Protein AF-0000000075587140 (afdb_homodimer)

InterPro domains:
  IPR000531 TonB-dependent receptor-like, beta-barrel [PF00593] (406-767)
  IPR008969 Carboxypeptidase-like, regulatory domain superfamily [SSF49464] (24-102)
  IPR012910 TonB-dependent receptor, plug domain [PF07715] (112-233)
  IPR023996 TonB-dependent outer membrane protein, SusC/RagA [TIGR04056] (24-1013)
  IPR023997 TonB-dependent outer membrane protein SusC/RagA, conserved site [TIGR04057] (209-239)
  IPR036942 TonB-dependent receptor-like, beta-barrel domain superfamily [G3DSA:2.40.170.20] (326-911)
  IPR037066 TonB-dependent receptor, plug domain superfamily [G3DSA:2.170.130.10] (94-238)
  IPR039426 TonB-dependent receptor-like [PS52016] (111-1013)
  IPR039426 TonB-dependent receptor-like [PTHR30069] (4-859)

Radius of gyration: 42.51 Å; Cα contacts (8 Å, |Δi|>4): 5737; chains: 2; bounding box: 123×129×94 Å

Solvent-accessible surface area (backbone atoms only — not comparable to full-atom values): 97820 Å² total; per-residue (Å²): 129,73,69,71,58,55,62,66,64,58,72,71,66,68,82,65,80,79,77,66,62,62,36,72,26,30,32,34,34,22,31,59,81,77,63,40,47,38,57,64,25,37,38,28,36,67,98,54,88,57,59,43,52,20,38,86,70,3,37,38,70,48,76,39,48,76,73,37,38,30,34,39,39,38,94,74,32,40,67,44,77,43,69,54,43,70,74,35,78,44,69,33,39,52,36,65,61,65,72,69,52,64,42,63,49,64,87,48,74,37,43,50,90,74,48,38,54,50,68,51,70,44,43,38,81,70,42,68,66,50,92,53,68,48,57,70,62,66,48,64,52,71,42,63,48,53,45,75,31,37,53,17,57,46,48,49,30,31,70,48,48,29,44,66,51,78,66,48,84,60,32,72,39,54,45,35,46,22,52,72,54,35,78,56,86,68,51,64,72,53,90,63,79,54,29,62,22,50,33,21,50,55,56,56,47,63,43,85,47,47,34,33,40,24,41,32,69,36,33,56,62,20,28,80,59,28,45,56,18,62,28,15,33,38,32,36,32,59,60,67,38,43,69,50,75,64,37,39,38,37,40,37,37,37,37,40,32,40,68,38,59,79,63,52,56,58,44,53,49,66,57,41,38,52,46,52,33,49,8,36,20,41,28,32,27,71,75,67,64,37,50,72,71,54,9,48,53,51,18,65,70,50,35,56,82,60,40,42,75,60,54,92,96,48,68,61,45,59,53,60,67,74,50,42,49,74,12,38,37,41,38,42,36,41,36,43,31,17,38,46,93,44,36,24,25,21,39,36,44,34,41,39,42,34,39,30,40,41,74,68,28,16,30,39,36,41,32,38,40,39,36,40,39,40,52,52,95,54,34,37,40,40,39,39,41,36,43,22,44,34,43,33,30,42,48,52,30,41,87,38,88,61,6,52,54,30,33,48,62,34,36,30,30,33,63,45,59,68,49,43,98,86,69,45,72,32,58,73,30,47,60,79,46,54,34,46,74,62,39,57,76,30,45,48,34,39,36,42,35,42,36,41,40,40,38,43,33,43,34,40,51,76,50,92,43,33,35,38,35,42,36,42,36,43,42,38,38,37,37,42,32,43,37,36,26,34,47,84,14,84,83,7,37,87,45,35,14,33,40,37,38,38,42,35,40,38,42,36,42,39,40,41,36,39,42,36,38,44,50,73,58,89,56,38,36,42,40,34,38,41,36,42,38,40,37,44,39,38,39,37,38,41,37,38,42,22,25,41,36,73,68,90,67,89,46,55,42,33,22,47,43,43,40,54,36,42,51,78,51,64,44,41,38,42,36,43,36,38,36,40,39,38,32,45,66,88,34,40,37,40,38,42,38,43,28,39,39,35,37,60,43,30,29,88,91,38,19,66,47,81,29,33,22,40,26,28,28,41,32,54,40,78,38,77,86,34,56,86,46,36,73,48,47,54,36,33,34,42,28,34,32,38,21,33,21,27,35,58,69,68,49,58,54,48,32,40,70,36,71,41,43,48,44,66,57,93,84,38,46,33,79,34,45,50,37,51,49,25,58,78,32,57,60,22,38,37,39,31,41,39,42,34,40,38,39,26,34,65,85,36,35,38,39,39,38,36,38,40,39,35,38,24,37,38,24,47,35,70,40,78,50,83,55,76,89,54,62,48,42,97,83,47,67,50,38,32,57,36,58,56,20,26,38,36,29,37,37,39,37,38,37,39,35,36,52,79,40,82,46,95,54,39,32,36,36,40,36,41,30,34,22,29,55,46,53,30,24,69,37,43,86,83,49,61,62,44,73,41,87,87,40,86,43,33,28,36,31,57,73,31,36,58,51,21,32,43,22,34,43,58,66,54,47,36,28,66,76,18,44,57,23,26,30,18,52,73,84,51,95,57,18,81,42,70,38,72,51,68,86,68,33,35,68,40,78,62,48,36,46,58,42,61,34,34,32,12,42,36,40,42,35,34,44,70,49,35,37,41,36,39,28,37,30,39,31,36,45,29,27,30,37,60,64,52,57,66,75,53,16,44,35,15,67,52,36,50,46,17,28,41,55,47,83,72,42,70,91,36,31,39,84,48,72,70,36,79,74,36,76,34,43,43,46,20,57,71,34,68,55,75,69,35,46,76,46,51,18,52,33,37,35,42,26,35,47,36,34,28,42,35,41,40,61,56,60,85,72,26,53,85,72,60,31,75,40,44,34,43,35,41,35,33,28,30,70,43,68,48,60,43,87,70,35,44,58,62,74,67,44,34,93,70,19,60,39,72,39,55,53,60,52,56,20,34,42,37,43,35,41,36,39,27,63,129,72,68,72,53,57,62,65,61,57,68,69,64,66,82,65,80,79,74,68,64,60,36,70,27,32,31,34,34,22,29,58,80,76,64,42,45,38,60,63,25,38,37,28,36,66,97,54,89,57,60,42,51,20,38,85,71,3,36,38,69,45,76,40,47,77,75,38,39,30,34,38,39,41,94,72,32,40,68,44,77,44,69,54,43,70,72,34,77,42,68,32,40,53,36,66,61,68,71,68,51,64,44,64,50,65,87,47,73,37,44,49,90,72,48,38,55,51,68,49,71,47,43,39,79,71,43,69,67,52,90,54,69,48,58,70,63,68,50,64,51,72,42,64,49,52,47,76,29,37,54,18,57,46,48,49,28,30,70,48,45,30,45,65,52,78,65,47,86,60,31,72,39,54,46,34,46,21,52,72,52,35,78,55,86,66,52,64,71,54,89,64,79,55,29,62,20,50,34,24,51,56,56,54,47,63,44,84,47,48,34,32,40,24,40,33,68,37,33,55,62,20,27,82,59,27,44,56,19,60,28,14,32,37,32,36,34,58,61,66,37,45,68,51,76,66,37,38,39,37,40,39,37,37,38,40,30,39,70,36,58,81,63,52,56,59,44,53,50,67,57,41,40,52,48,50,34,48,8,37,21,42,30,32,28,71,74,67,63,37,51,71,70,54,9,47,51,52,18,64,71,50,36,55,82,59,40,43,74,59,55,93,95,49,69,61,46,60,53,62,67,74,49,40,48,75,13,38,37,41,39,40,34,40,37,42,30,16,38,45,91,44,36,25,26,22,38,37,44,36,42,38,42,34,40,29,40,41,76,66,26,17,29,38,37,41,31,39,40,38,36,40,39,38,54,52,95,54,33,37,40,40,39,38,42,36,43,21,45,35,42,34,29,41,48,52,30,40,86,38,88,60,6,53,54,29,33,48,63,33,36,30,33,32,64,45,62,68,49,43,98,85,69,45,76,33,59,71,30,46,60,78,44,53,33,47,75,62,38,57,77,29,45,48,33,39,35,42,35,40,37,39,40,39,37,43,34,43,35,38,49,75,49,93,41,31,35,38,36,43,37,42,35,43,41,39,38,38,37,43,33,43,36,36,26,33,48,83,13,84,84,7,37,86,46,36,14,35,41,38,38,39,39,38,42,38,42,35,43,37,40,41,38,38,41,36,40,43,51,72,58,90,53,39,35,40,42,34,37,42,36,43,38,40,38,45,39,39,40,38,35,40,37,37,41,21,25,41,36,73,67,89,67,88,46,55,42,34,22,50,42,44,41,54,38,43,49,79,50,65,48,42,38,42,35,42,37,37,38,40,39,41,32,44,67,86,32,41,38,37,36,42,38,41,27,38,39,36,37,60,43,32,29,89,92,38,19,65,47,81,28,32,22,41,25,27,28,41,33,55,41,76,37,77,86,34,58,85,46,36,75,48,47,54,36,33,34,42,28,35,30,36,20,34,24,28,36,56,68,67,47,56,54,48,34,40,69,37,73,42,43,47,45,65,55,94,85,38,44,34,80,35,44,49,37,51,48,24,56,78,31,56,60,22,37,36,39,32,40,40,44,34,41,38,39,28,34,64,85,37,34,37,39,40,38,39,39,41,38,36,38,23,37,40,26,48,36,69,40,76,48,82,55,76,88,54,60,50,39,97,84,46,66,49,36,31,56,35,59,54,21,25,38,35,28,38,37,38,36,39,38,40,36,37,52,79,40,82,47,93,51,38,31,35,36,40,37,42,30,33,20,29,55,45,54,29,24,70,37,43,87,85,49,60,63,46,73,41,89,88,40,85,42,34,29,37,30,56,74,32,37,57,53,22,33,42,21,34,42,58,64,53,48,36,29,66,74,19,42,57,22,27,29,18,52,71,85,51,97,58,17,82,42,72,39,71,51,69,87,69,33,34,68,42,80,63,48,34,45,57,41,63,35,33,32,15,41,37,38,43,36,34,47,70,48,35,37,41,35,39,29,36,29,37,31,38,46,31,26,29,37,60,66,52,58,66,74,54,18,45,35,14,66,52,37,50,47,17,29,41,57,47,84,72,43,71,89,37,31,39,85,47,71,69,36,79,75,37,76,33,43,44,45,20,57,72,34,69,56,75,70,34,47,76,44,53,18,54,34,36,34,42,27,35,46,36,35,29,42,35,42,40,62,58,60,86,72,24,52,84,73,60,31,74,40,44,34,44,36,42,35,34,28,31,68,42,68,48,60,44,87,71,34,44,57,62,75,65,43,33,93,71,18,60,39,71,38,55,53,60,53,55,18,35,43,36,42,35,42,36,39,26,62

Organism: NCBI:txid702438

pLDDT: mean 89.03, std 12.45, range [25.73, 98.31]

Foldseek 3Di:
DPPVVVVVVPVVPPPDDPPQPWDKFKEAEAEPFPRAGDFFKWKAFPPDRFIDGAHRRRMDIGTGRQQTWIWTGDPQWDIDIDGGDHHDYHHTYRCVPPPQDWADALVDIDGPLQDQADKDKDFDVQQVQFPDLFLVLSCPQPDFQKFKFALFPFPQFDIAIFGLFAFFDFFDQGAFEAENSHTFDWDAPDPDPQARRGHTPRSQDGNNQWGMKMKGHFCQRQCQVFQRGLRTYIYTYGDWADADDKKKKKKKKKWKWDFLDLFQFFDFLVQLLVLQLQQQLCCCCPVVVDDSVVSNVVSVVCSCVQRNADDVPDGFDQLVVVFWAMKMKIKIKMKMWYDHPFKTKIKMWMWIWIDHGGPFWIKTKIKIKMWMWGDDDQKIKIKIKMKMKMKTKDHGFDPDPLHSLCQNNFFAARRWDQADPVGHGQAQAGDRGGRSSVQSVQKIKMKIKIKMKIKMKMKGRPDPQKIKMKMKIKIKMKMKIWIKRACPHPVQVVQRIKIKIKIKMKIKIKIKIKMWGWDDDVQKTKIKMKMKMKMKIKMKMKMKMFTCAPDGPDDNVRGPDMDMDMDIFIKMKIKIKMKMWMGGNSFKIKMKIKMWMAMQLAAPVARIDIKMKIKIKGWCLPPPVNVVVCQFWVTKMKMWMKIKHWHDRPGSHLQDWDWDWQDDDPNDIDIATAHDHDNVQHIKMKIKIKIWMWIDTNVFKIKIKMWMKIKIAQHWDFAQDDCVVVNDDPPGRHTRTGRWWMKMKTKMKMKMKGFPDDHDQKTKIKMWIKMFIAIFTQTDNPDQKDADPVDRQFIQGGGHHRQFGKFFAWDFADQAALATWTQQCPPDPRRRPIDSDVVSRGIDRLFFAGFRMWRKMKMWMGGHQKIKIWMKTWTHDGWFFEPAQLQAQLAEPSCSRITHGPVSGPVQGRDHHRHPRHRHGHRHYHGGGTRYSVRIGTLTKMFGAKIKMKGWDDCVVCVVVVWPTKMKMKMKGRNDMGGDPSPSRASSHDSSSYDYSGHRHMIMIMIMMMTMD/DPPVVVVVVPVVPPPDDPPQQWDKFKEAEAEPFPRAGDFFWWKAFPPDRFIDGAHRRRMDIGTGRQQTWIWTGDPQWDIDIDGGDHHDYHHTYRCVPPPQDWADALVDIDGPLQDQADKDKDFDVQQVQPPDLFLVLSCPQPDFQKFKFALFPFPQFDIAIFGLFAFFDFFDQGAFEAENSHTFDWDAPDPDPQARRGHTPRSQDGNNQWGMKMKGHFCQRQCQVFQRGLRTYIYTYGDWADADDKKKKKKKKKWKWDFLDLFQFFDFLVQLLVLQLQQQLCCCCPVVPDDSVVSNVVSVVCSCVQRNADDDVDDFDQLCVVFWAMKMKIKIKMKMWYDHPFKTKIKMWMWIWIDHGGPFWIKTKIKIKMWMWGDDDQKIKIKIKMKMKMKTKDHGFDPDPLHSLCQNNFFAARRWDQADPVGHGQAQAGDVGGRSSVQSVQKIKMKIKIKMKIKMKMKGRPDPQKIKMKMKIKIKMKMKIWIKRACPHPVQVVQRIKIKIKIKMKIKIKIKIKMWGWDDDVQKTKIKMKMKMKMKIKMKMKMKMFTCAPDGPDDNVRGPDMDMDMDIFIKMKIKIKMKMWMGGNSFKIKMKMKMWMAMQLAAPVARIDIKMKIKIKGWCLVPPVNVVVCQFWVTKMKMWMKIKHWHDRPDSHLQDWDWDWQDDDPNDIDIATAHDHDNVQHIKMKIKIKIWMWIDTNVFKIKIKMWMKIKIAQHWDFAQDDCVVPNDDPPGRHTRTGRWWMKMKTKMKMKMKGFPDDHPQKTKIKMWIKMAIAIFTATDNPDQKDADPPARQFIQGHGHHRQFGKFFAWDFADQAALATWTQQCPPDPRRRPIDSDVVSHGIDRLFFAGFRMWRKMKMWMGGHQKIKIWMKTWTHWGWFFERAQLQAQLAEPSCSRITHGPVSRPVQGRDHHRHPRHRHGHRHYHGGGTRYSVRIGTLTKMFGAKIKMKGWDDCVVCVVVVWPTKMKMKMKGRNDMGGDPSPSRASSHDSSSYDYSGHRHMIMIMIMIMTMD

Structure (mmCIF, N/CA/C/O backbone):
data_AF-0000000075587140-model_v1
#
loop_
_entity.id
_entity.type
_entity.pdbx_description
1 polymer 'TonB-dependent receptor plug domain-containing protein'
#
loop_
_atom_site.group_PDB
_atom_site.id
_atom_site.type_symbol
_atom_site.label_atom_id
_atom_site.label_alt_id
_atom_site.label_comp_id
_atom_site.label_asym_id
_atom_site.label_entity_id
_atom_site.label_seq_id
_atom_site.pdbx_PDB_ins_code
_atom_site.Cartn_x
_atom_site.Cartn_y
_atom_site.Cartn_z
_atom_site.occupancy
_atom_site.B_iso_or_equiv
_atom_site.auth_seq_id
_atom_site.auth_comp_id
_atom_site.auth_asym_id
_atom_site.auth_atom_id
_atom_site.pdbx_PDB_model_num
ATOM 1 N N . MET A 1 1 ? -77.062 24.906 -26.5 1 27.78 1 MET A N 1
ATOM 2 C CA . MET A 1 1 ? -75.938 24.875 -25.547 1 27.78 1 MET A CA 1
ATOM 3 C C . MET A 1 1 ? -76.375 24.109 -24.281 1 27.78 1 MET A C 1
ATOM 5 O O . MET A 1 1 ? -75.5 23.781 -23.453 1 27.78 1 MET A O 1
ATOM 9 N N . GLY A 1 2 ? -77.75 24.203 -23.938 1 26.28 2 GLY A N 1
ATOM 10 C CA . GLY A 1 2 ? -78.5 23.781 -22.75 1 26.28 2 GLY A CA 1
ATOM 11 C C . GLY A 1 2 ? -78.5 22.281 -22.562 1 26.28 2 GLY A C 1
ATOM 12 O O . GLY A 1 2 ? -78.438 21.781 -21.438 1 26.28 2 GLY A O 1
ATOM 13 N N . LYS A 1 3 ? -79.062 21.641 -23.641 1 31.02 3 LYS A N 1
ATOM 14 C CA . LYS A 1 3 ? -79.5 20.234 -23.609 1 31.02 3 LYS A CA 1
ATOM 15 C C . LYS A 1 3 ? -78.312 19.297 -23.391 1 31.02 3 LYS A C 1
ATOM 17 O O . LYS A 1 3 ? -78.438 18.234 -22.781 1 31.02 3 LYS A O 1
ATOM 22 N N . ARG A 1 4 ? -77.25 19.656 -24.25 1 34.56 4 ARG A N 1
ATOM 23 C CA . ARG A 1 4 ? -76.25 18.641 -24.484 1 34.56 4 ARG A CA 1
ATOM 24 C C . ARG A 1 4 ? -75.375 18.438 -23.234 1 34.56 4 ARG A C 1
ATOM 26 O O . ARG A 1 4 ? -74.562 17.531 -23.203 1 34.56 4 ARG A O 1
ATOM 33 N N . LEU A 1 5 ? -75.562 19.562 -22.406 1 33.59 5 LEU A N 1
ATOM 34 C CA . LEU A 1 5 ? -74.75 19.516 -21.172 1 33.59 5 LEU A CA 1
ATOM 35 C C . LEU A 1 5 ? -75.25 18.422 -20.234 1 33.59 5 LEU A C 1
ATOM 37 O O . LEU A 1 5 ? -74.438 17.781 -19.547 1 33.59 5 LEU A O 1
ATOM 41 N N . CYS A 1 6 ? -76.625 18.156 -20.406 1 33.97 6 CYS A N 1
ATOM 42 C CA . CYS A 1 6 ? -77.312 17.281 -19.453 1 33.97 6 CYS A CA 1
ATOM 43 C C . CYS A 1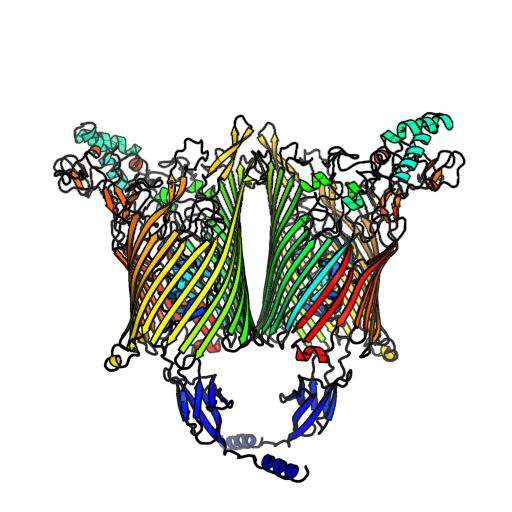 6 ? -76.812 15.844 -19.594 1 33.97 6 CYS A C 1
ATOM 45 O O . CYS A 1 6 ? -76.75 15.117 -18.609 1 33.97 6 CYS A O 1
ATOM 47 N N . LEU A 1 7 ? -76.75 15.445 -21 1 33.47 7 LEU A N 1
ATOM 48 C CA . LEU A 1 7 ? -76.562 14.023 -21.234 1 33.47 7 LEU A CA 1
ATOM 49 C C . LEU A 1 7 ? -75.188 13.562 -20.719 1 33.47 7 LEU A C 1
ATOM 51 O O . LEU A 1 7 ? -75 12.398 -20.344 1 33.47 7 LEU A O 1
ATOM 55 N N . PHE A 1 8 ? -74.125 14.523 -20.766 1 35.06 8 PHE A N 1
ATOM 56 C CA . PHE A 1 8 ? -72.75 14.141 -20.406 1 35.06 8 PHE A CA 1
ATOM 57 C C . PHE A 1 8 ? -72.688 13.734 -18.938 1 35.06 8 PHE A C 1
ATOM 59 O O . PHE A 1 8 ? -71.875 12.867 -18.578 1 35.06 8 PHE A O 1
ATOM 66 N N . LEU A 1 9 ? -73.562 14.367 -18.062 1 33.56 9 LEU A N 1
ATOM 67 C CA . LEU A 1 9 ? -73.5 14.133 -16.625 1 33.56 9 LEU A CA 1
ATOM 68 C C . LEU A 1 9 ? -74 12.727 -16.297 1 33.56 9 LEU A C 1
ATOM 70 O O . LEU A 1 9 ? -73.688 12.203 -15.219 1 33.56 9 LEU A O 1
ATOM 74 N N . ALA A 1 10 ? -74.938 12.156 -17.125 1 33.97 10 ALA A N 1
ATOM 75 C CA . ALA A 1 10 ? -75.625 10.914 -16.766 1 33.97 10 ALA A CA 1
ATOM 76 C C . ALA A 1 10 ? -74.625 9.734 -16.766 1 33.97 10 ALA A C 1
ATOM 78 O O . ALA A 1 10 ? -74.75 8.82 -15.945 1 33.97 10 ALA A O 1
ATOM 79 N N . VAL A 1 11 ? -73.75 9.648 -17.781 1 33.28 11 VAL A N 1
ATOM 80 C CA . VAL A 1 11 ? -73 8.391 -17.969 1 33.28 11 VAL A CA 1
ATOM 81 C C . VAL A 1 11 ? -72 8.188 -16.844 1 33.28 11 VAL A C 1
ATOM 83 O O . VAL A 1 11 ? -71.438 7.109 -16.719 1 33.28 11 VAL A O 1
ATOM 86 N N . LEU A 1 12 ? -71.625 9.234 -16.078 1 30.75 12 LEU A N 1
ATOM 87 C CA . LEU A 1 12 ? -70.625 9.078 -15.062 1 30.75 12 LEU A CA 1
ATOM 88 C C . LEU A 1 12 ? -71.125 8.195 -13.922 1 30.75 12 LEU A C 1
ATOM 90 O O . LEU A 1 12 ? -70.312 7.711 -13.109 1 30.75 12 LEU A O 1
ATOM 94 N N . PHE A 1 13 ? -72.5 8.133 -13.664 1 31.36 13 PHE A N 1
ATOM 95 C CA . PHE A 1 13 ? -72.938 7.566 -12.391 1 31.36 13 PHE A CA 1
ATOM 96 C C . PHE A 1 13 ? -72.812 6.043 -12.414 1 31.36 13 PHE A C 1
ATOM 98 O O . PHE A 1 13 ? -73.062 5.387 -11.406 1 31.36 13 PHE A O 1
ATOM 105 N N . VAL A 1 14 ? -73.062 5.371 -13.523 1 32.59 14 VAL A N 1
ATOM 106 C CA . VAL A 1 14 ? -73.438 3.975 -13.375 1 32.59 14 VAL A CA 1
ATOM 107 C C . VAL A 1 14 ? -72.25 3.127 -13 1 32.59 14 VAL A C 1
ATOM 109 O O . VAL A 1 14 ? -72.312 1.898 -12.953 1 32.59 14 VAL A O 1
ATOM 112 N N . SER A 1 15 ? -71.062 3.561 -13.102 1 28.58 15 SER A N 1
ATOM 113 C CA . SER A 1 15 ? -70 2.518 -12.984 1 28.58 15 SER A CA 1
ATOM 114 C C . SER A 1 15 ? -69.938 1.976 -11.562 1 28.58 15 SER A C 1
ATOM 116 O O . SER A 1 15 ? -69.25 2.545 -10.711 1 28.58 15 SER A O 1
ATOM 118 N N . VAL A 1 16 ? -71.188 1.684 -10.938 1 31.12 16 VAL A N 1
ATOM 119 C CA . VAL A 1 16 ? -71.312 1.18 -9.578 1 31.12 16 VAL A CA 1
ATOM 120 C C . VAL A 1 16 ? -70.5 -0.098 -9.414 1 31.12 16 VAL A C 1
ATOM 122 O O . VAL A 1 16 ? -70.25 -0.8 -10.398 1 31.12 16 VAL A O 1
ATOM 125 N N . GLY A 1 17 ? -70.125 -0.501 -8.125 1 31.95 17 GLY A N 1
ATOM 126 C CA . GLY A 1 17 ? -69.375 -1.358 -7.27 1 31.95 17 GLY A CA 1
ATOM 127 C C . GLY A 1 17 ? -69.688 -2.828 -7.391 1 31.95 17 GLY A C 1
ATOM 128 O O . GLY A 1 17 ? -70.812 -3.238 -7.008 1 31.95 17 GLY A O 1
ATOM 129 N N . ILE A 1 18 ? -69.625 -3.504 -8.523 1 33.06 18 ILE A N 1
ATOM 130 C CA . ILE A 1 18 ? -69.812 -4.953 -8.469 1 33.06 18 ILE A CA 1
ATOM 131 C C . ILE A 1 18 ? -68.938 -5.527 -7.324 1 33.06 18 ILE A C 1
ATOM 133 O O . ILE A 1 18 ? -67.75 -5.395 -7.309 1 33.06 18 ILE A O 1
ATOM 137 N N . ALA A 1 19 ? -69.562 -5.656 -6.168 1 36.81 19 ALA A N 1
ATOM 138 C CA . ALA A 1 19 ? -69.062 -6.434 -5.047 1 36.81 19 ALA A CA 1
ATOM 139 C C . ALA A 1 19 ? -68.75 -7.867 -5.473 1 36.81 19 ALA A C 1
ATOM 141 O O . ALA A 1 19 ? -69.625 -8.633 -5.793 1 36.81 19 ALA A O 1
ATOM 142 N N . PHE A 1 20 ? -67.812 -8.109 -6.164 1 38.03 20 PHE A N 1
ATOM 143 C CA . PHE A 1 20 ? -67.375 -9.477 -6.457 1 38.03 20 PHE A CA 1
ATOM 144 C C . PHE A 1 20 ? -67.25 -10.297 -5.18 1 38.03 20 PHE A C 1
ATOM 146 O O . PHE A 1 20 ? -66.812 -9.797 -4.145 1 38.03 20 PHE A O 1
ATOM 153 N N . ALA A 1 21 ? -68.125 -11.211 -4.93 1 48.34 21 ALA A N 1
ATOM 154 C CA . ALA A 1 21 ? -68.188 -12.25 -3.9 1 48.34 21 ALA A CA 1
ATOM 155 C C . ALA A 1 21 ? -66.812 -12.844 -3.676 1 48.34 21 ALA A C 1
ATOM 157 O O . ALA A 1 21 ? -66.188 -13.336 -4.613 1 48.34 21 ALA A O 1
ATOM 158 N N . GLN A 1 22 ? -66.125 -12.375 -2.77 1 55.12 22 GLN A N 1
ATOM 159 C CA . GLN A 1 22 ? -64.812 -12.836 -2.406 1 55.12 22 GLN A CA 1
ATOM 160 C C . GLN A 1 22 ? -64.875 -14.195 -1.709 1 55.12 22 GLN A C 1
ATOM 162 O O . GLN A 1 22 ? -65.75 -14.438 -0.888 1 55.12 22 GLN A O 1
ATOM 167 N N . THR A 1 23 ? -64.438 -15.227 -2.289 1 69.5 23 THR A N 1
ATOM 168 C CA . THR A 1 23 ? -64.312 -16.531 -1.636 1 69.5 23 THR A CA 1
ATOM 169 C C . THR A 1 23 ? -62.938 -16.672 -0.961 1 69.5 23 THR A C 1
ATOM 171 O O . THR A 1 23 ? -61.938 -16.25 -1.511 1 69.5 23 THR A O 1
ATOM 174 N N . GLN A 1 24 ? -63 -17.141 0.187 1 74.5 24 GLN A N 1
ATOM 175 C CA . GLN A 1 24 ? -61.781 -17.453 0.941 1 74.5 24 GLN A CA 1
ATOM 176 C C . GLN A 1 24 ? -61.125 -18.734 0.431 1 74.5 24 GLN A C 1
ATOM 178 O O . GLN A 1 24 ? -61.75 -19.797 0.415 1 74.5 24 GLN A O 1
ATOM 183 N N . VAL A 1 25 ? -60.062 -18.625 -0.19 1 77.88 25 VAL A N 1
ATOM 184 C CA . VAL A 1 25 ? -59.281 -19.766 -0.691 1 77.88 25 VAL A CA 1
ATOM 185 C C . VAL A 1 25 ? -58.156 -20.094 0.279 1 77.88 25 VAL A C 1
ATOM 187 O O . VAL A 1 25 ? -57.406 -19.203 0.666 1 77.88 25 VAL A O 1
ATOM 190 N N . ASN A 1 26 ? -58.156 -21.328 0.829 1 82.19 26 ASN A N 1
ATOM 191 C CA . ASN A 1 26 ? -57.125 -21.859 1.682 1 82.19 26 ASN A CA 1
ATOM 192 C C . ASN A 1 26 ? -56.438 -23.062 1.044 1 82.19 26 ASN A C 1
ATOM 194 O O . ASN A 1 26 ? -57.062 -23.812 0.28 1 82.19 26 ASN A O 1
ATOM 198 N N . GLY A 1 27 ? -55.219 -23.141 1.14 1 82.62 27 GLY A N 1
ATOM 199 C CA . GLY A 1 27 ? -54.469 -24.297 0.618 1 82.62 27 GLY A CA 1
ATOM 200 C C . GLY A 1 27 ? -53.125 -24.469 1.26 1 82.62 27 GLY A C 1
ATOM 201 O O . GLY A 1 27 ? -52.719 -23.688 2.133 1 82.62 27 GLY A O 1
ATOM 202 N N . THR A 1 28 ? -52.531 -25.625 1.007 1 84.88 28 THR A N 1
ATOM 203 C CA . THR A 1 28 ? -51.188 -25.969 1.439 1 84.88 28 THR A CA 1
ATOM 204 C C . THR A 1 28 ? -50.25 -26.156 0.238 1 84.88 28 THR A C 1
ATOM 206 O O . THR A 1 28 ? -50.625 -26.812 -0.736 1 84.88 28 THR A O 1
ATOM 209 N N . VAL A 1 29 ? -49.188 -25.422 0.263 1 84.19 29 VAL A N 1
ATOM 210 C CA . VAL A 1 29 ? -48.188 -25.578 -0.762 1 84.19 29 VAL A CA 1
ATOM 211 C C . VAL A 1 29 ? -47.094 -26.531 -0.261 1 84.19 29 VAL A C 1
ATOM 213 O O . VAL A 1 29 ? -46.469 -26.281 0.789 1 84.19 29 VAL A O 1
ATOM 216 N N . ILE A 1 30 ? -46.844 -27.562 -0.978 1 80.12 30 ILE A N 1
ATOM 217 C CA . ILE A 1 30 ? -45.844 -28.547 -0.597 1 80.12 30 ILE A CA 1
ATOM 218 C C . ILE A 1 30 ? -44.875 -28.781 -1.759 1 80.12 30 ILE A C 1
ATOM 220 O O . ILE A 1 30 ? -45.219 -28.531 -2.918 1 80.12 30 ILE A O 1
ATOM 224 N N . SER A 1 31 ? -43.688 -29.141 -1.494 1 74.31 31 SER A N 1
ATOM 225 C CA . SER A 1 31 ? -42.688 -29.531 -2.484 1 74.31 31 SER A CA 1
ATOM 226 C C . SER A 1 31 ? -42.938 -30.938 -3.008 1 74.31 31 SER A C 1
ATOM 228 O O . SER A 1 31 ? -43.25 -31.844 -2.232 1 74.31 31 SER A O 1
ATOM 230 N N . SER A 1 32 ? -42.844 -31.047 -4.348 1 72.38 32 SER A N 1
ATOM 231 C CA . SER A 1 32 ? -43.062 -32.375 -4.945 1 72.38 32 SER A CA 1
ATOM 232 C C . SER A 1 32 ? -41.938 -33.344 -4.566 1 72.38 32 SER A C 1
ATOM 234 O O . SER A 1 32 ? -42.156 -34.562 -4.559 1 72.38 32 SER A O 1
ATOM 236 N N . GLU A 1 33 ? -40.781 -32.781 -4.266 1 61.78 33 GLU A N 1
ATOM 237 C CA . GLU A 1 33 ? -39.594 -33.625 -4.027 1 61.78 33 GLU A CA 1
ATOM 238 C C . GLU A 1 33 ? -39.688 -34.312 -2.668 1 61.78 33 GLU A C 1
ATOM 240 O O . GLU A 1 33 ? -39.406 -35.5 -2.551 1 61.78 33 GLU A O 1
ATOM 245 N N . ASP A 1 34 ? -39.938 -33.531 -1.575 1 64.5 34 ASP A N 1
ATOM 246 C CA . ASP A 1 34 ? -39.906 -34.125 -0.243 1 64.5 34 ASP A CA 1
ATOM 247 C C . ASP A 1 34 ? -41.25 -34.031 0.454 1 64.5 34 ASP A C 1
ATOM 249 O O . ASP A 1 34 ? -41.406 -34.469 1.596 1 64.5 34 ASP A O 1
ATOM 253 N N . GLY A 1 35 ? -42.219 -33.562 -0.209 1 68.94 35 GLY A N 1
ATOM 254 C CA . GLY A 1 35 ? -43.531 -33.438 0.363 1 68.94 35 GLY A CA 1
ATOM 255 C C . GLY A 1 35 ? -43.625 -32.469 1.529 1 68.94 35 GLY A C 1
ATOM 256 O O . GLY A 1 35 ? -44.625 -32.438 2.244 1 68.94 35 GLY A O 1
ATOM 257 N N . GLU A 1 36 ? -42.562 -31.828 1.729 1 71.75 36 GLU A N 1
ATOM 258 C CA . GLU A 1 36 ? -42.531 -30.891 2.848 1 71.75 36 GLU A CA 1
ATOM 259 C C . GLU A 1 36 ? -43.188 -29.578 2.479 1 71.75 36 GLU A C 1
ATOM 261 O O . GLU A 1 36 ? -43.219 -29.188 1.309 1 71.75 36 GLU A O 1
ATOM 266 N N . PRO A 1 37 ? -43.719 -28.891 3.545 1 77.12 37 PRO A N 1
ATOM 267 C CA . PRO A 1 37 ? -44.312 -27.578 3.271 1 77.12 37 PRO A CA 1
ATOM 268 C C . PRO A 1 37 ? -43.312 -26.578 2.715 1 77.12 37 PRO A C 1
ATOM 270 O O . PRO A 1 37 ? -42.156 -26.531 3.15 1 77.12 37 PRO A O 1
ATOM 273 N N . VAL A 1 38 ? -43.594 -25.984 1.616 1 77.81 38 VAL A N 1
ATOM 274 C CA . VAL A 1 38 ? -42.812 -24.875 1.065 1 77.81 38 VAL A CA 1
ATOM 275 C C . VAL A 1 38 ? -43.125 -23.594 1.827 1 77.81 38 VAL A C 1
ATOM 277 O O . VAL A 1 38 ? -44.188 -23 1.669 1 77.81 38 VAL A O 1
ATOM 280 N N . VAL A 1 39 ? -42.156 -23.312 2.711 1 75.56 39 VAL A N 1
ATOM 281 C CA . VAL A 1 39 ? -42.344 -22.156 3.576 1 75.56 39 VAL A CA 1
ATOM 282 C C . VAL A 1 39 ? -41.906 -20.891 2.83 1 75.56 39 VAL A C 1
ATOM 284 O O . VAL A 1 39 ? -40.844 -20.844 2.223 1 75.56 39 VAL A O 1
ATOM 287 N N . GLY A 1 40 ? -42.781 -19.797 2.803 1 74.44 40 GLY A N 1
ATOM 288 C CA . GLY A 1 40 ? -42.438 -18.5 2.23 1 74.44 40 GLY A CA 1
ATOM 289 C C . GLY A 1 40 ? -42.75 -18.406 0.743 1 74.44 40 GLY A C 1
ATOM 290 O O . GLY A 1 40 ? -42.219 -17.516 0.058 1 74.44 40 GLY A O 1
ATOM 291 N N . ALA A 1 41 ? -43.438 -19.344 0.157 1 78.25 41 ALA A N 1
ATOM 292 C CA . ALA A 1 41 ? -43.844 -19.25 -1.24 1 78.25 41 ALA A CA 1
ATOM 293 C C . ALA A 1 41 ? -44.844 -18.109 -1.444 1 78.25 41 ALA A C 1
ATOM 295 O O . ALA A 1 41 ? -45.781 -17.938 -0.654 1 78.25 41 ALA A O 1
ATOM 296 N N . SER A 1 42 ? -44.594 -17.406 -2.43 1 83.19 42 SER A N 1
ATOM 297 C CA . SER A 1 42 ? -45.531 -16.328 -2.783 1 83.19 42 SER A CA 1
ATOM 298 C C . SER A 1 42 ? -46.75 -16.859 -3.51 1 83.19 42 SER A C 1
ATOM 300 O O . SER A 1 42 ? -46.625 -17.562 -4.508 1 83.19 42 SER A O 1
ATOM 302 N N . VAL A 1 43 ? -47.938 -16.609 -2.941 1 84.19 43 VAL A N 1
ATOM 303 C CA . VAL A 1 43 ? -49.219 -16.953 -3.549 1 84.19 43 VAL A CA 1
ATOM 304 C C . VAL A 1 43 ? -49.938 -15.672 -3.967 1 84.19 43 VAL A C 1
ATOM 306 O O . VAL A 1 43 ? -50.406 -14.898 -3.117 1 84.19 43 VAL A O 1
ATOM 309 N N . VAL A 1 44 ? -50.031 -15.445 -5.25 1 83.06 44 VAL A N 1
ATOM 310 C CA . VAL A 1 44 ? -50.562 -14.188 -5.766 1 83.06 44 VAL A CA 1
ATOM 311 C C . VAL A 1 44 ? -51.719 -14.484 -6.719 1 83.06 44 VAL A C 1
ATOM 313 O O . VAL A 1 44 ? -51.656 -15.43 -7.512 1 83.06 44 VAL A O 1
ATOM 316 N N . VAL A 1 45 ? -52.875 -13.711 -6.633 1 80.44 45 VAL A N 1
ATOM 317 C CA . VAL A 1 45 ? -54 -13.805 -7.566 1 80.44 45 VAL A CA 1
ATOM 318 C C . VAL A 1 45 ? -53.594 -13.227 -8.922 1 80.44 45 VAL A C 1
ATOM 320 O O . VAL A 1 45 ? -53.094 -12.102 -9 1 80.44 45 VAL A O 1
ATOM 323 N N . VAL A 1 46 ? -53.688 -14.148 -9.992 1 77.31 46 VAL A N 1
ATOM 324 C CA . VAL A 1 46 ? -53.25 -13.766 -11.336 1 77.31 46 VAL A CA 1
ATOM 325 C C . VAL A 1 46 ? -53.938 -12.477 -11.75 1 77.31 46 VAL A C 1
ATOM 327 O O . VAL A 1 46 ? -55.188 -12.367 -11.648 1 77.31 46 VAL A O 1
ATOM 330 N N . GLY A 1 47 ? -53.156 -11.422 -12.172 1 69.62 47 GLY A N 1
ATOM 331 C CA . GLY A 1 47 ? -53.688 -10.164 -12.68 1 69.62 47 GLY A CA 1
ATOM 332 C C . GLY A 1 47 ? -53.875 -9.117 -11.602 1 69.62 47 GLY A C 1
ATOM 333 O O . GLY A 1 47 ? -54.375 -8.023 -11.883 1 69.62 47 GLY A O 1
ATOM 334 N N . THR A 1 48 ? -53.688 -9.555 -10.336 1 71.31 48 THR A N 1
ATOM 335 C CA . THR A 1 48 ? -53.875 -8.602 -9.242 1 71.31 48 THR A CA 1
ATOM 336 C C . THR A 1 48 ? -52.625 -8.539 -8.375 1 71.31 48 THR A C 1
ATOM 338 O O . THR A 1 48 ? -51.688 -9.328 -8.562 1 71.31 48 THR A O 1
ATOM 341 N N . LYS A 1 49 ? -52.562 -7.586 -7.449 1 66.44 49 LYS A N 1
ATOM 342 C CA . LYS A 1 49 ? -51.469 -7.461 -6.484 1 66.44 49 LYS A CA 1
ATOM 343 C C . LYS A 1 49 ? -51.844 -8.094 -5.148 1 66.44 49 LYS A C 1
ATOM 345 O O . LYS A 1 49 ? -51.094 -7.996 -4.176 1 66.44 49 LYS A O 1
ATOM 350 N N . THR A 1 50 ? -52.906 -8.664 -5.145 1 75.12 50 THR A N 1
ATOM 351 C CA . THR A 1 50 ? -53.375 -9.344 -3.932 1 75.12 50 THR A CA 1
ATOM 352 C C . THR A 1 50 ? -52.688 -10.703 -3.787 1 75.12 50 THR A C 1
ATOM 354 O O . THR A 1 50 ? -52.75 -11.539 -4.691 1 75.12 50 THR A O 1
ATOM 357 N N . GLY A 1 51 ? -51.781 -10.859 -2.91 1 77.19 51 GLY A N 1
ATOM 358 C CA . GLY A 1 51 ? -51.094 -12.125 -2.67 1 77.19 51 GLY A CA 1
ATOM 359 C C . GLY A 1 51 ? -50.75 -12.352 -1.21 1 77.19 51 GLY A C 1
ATOM 360 O O . GLY A 1 51 ? -51.031 -11.492 -0.364 1 77.19 51 GLY A O 1
ATOM 361 N N . THR A 1 52 ? -50.438 -13.586 -0.875 1 80.19 52 THR A N 1
ATOM 362 C CA . THR A 1 52 ? -49.969 -14 0.44 1 80.19 52 THR A CA 1
ATOM 363 C C . THR A 1 52 ? -48.75 -14.914 0.313 1 80.19 52 THR A C 1
ATOM 365 O O . THR A 1 52 ? -48.344 -15.266 -0.797 1 80.19 52 THR A O 1
ATOM 368 N N . VAL A 1 53 ? -48.094 -15.156 1.384 1 81 53 VAL A N 1
ATOM 369 C CA . VAL A 1 53 ? -47 -16.109 1.442 1 81 53 VAL A CA 1
ATOM 370 C C . VAL A 1 53 ? -47.375 -17.281 2.355 1 81 53 VAL A C 1
ATOM 372 O O . VAL A 1 53 ? -48.156 -17.109 3.297 1 81 53 VAL A O 1
ATOM 375 N N . THR A 1 54 ? -46.844 -18.438 1.989 1 81.5 54 THR A N 1
ATOM 376 C CA . THR A 1 54 ? -47.156 -19.625 2.793 1 81.5 54 THR A CA 1
ATOM 377 C C . THR A 1 54 ? -46.469 -19.531 4.16 1 81.5 54 THR A C 1
ATOM 379 O O . THR A 1 54 ? -45.406 -18.922 4.297 1 81.5 54 THR A O 1
ATOM 382 N N . ASP A 1 55 ? -47.094 -20.141 5.184 1 77.75 55 ASP A N 1
ATOM 383 C CA . ASP A 1 55 ? -46.562 -20.172 6.543 1 77.75 55 ASP A CA 1
ATOM 384 C C . ASP A 1 55 ? -45.625 -21.359 6.746 1 77.75 55 ASP A C 1
ATOM 386 O O . ASP A 1 55 ? -45.25 -22.047 5.789 1 77.75 55 ASP A O 1
ATOM 390 N N . VAL A 1 56 ? -45.25 -21.688 7.945 1 75.75 56 VAL A N 1
ATOM 391 C CA . VAL A 1 56 ? -44.25 -22.703 8.289 1 75.75 56 VAL A CA 1
ATOM 392 C C . VAL A 1 56 ? -44.781 -24.078 7.91 1 75.75 56 VAL A C 1
ATOM 394 O O . VAL A 1 56 ? -44 -25.031 7.762 1 75.75 56 VAL A O 1
ATOM 397 N N . ASP A 1 57 ? -46 -24.188 7.832 1 78.06 57 ASP A N 1
ATOM 398 C CA . ASP A 1 57 ? -46.594 -25.453 7.465 1 78.06 57 ASP A CA 1
ATOM 399 C C . ASP A 1 57 ? -46.969 -25.484 5.984 1 78.06 57 ASP A C 1
ATOM 401 O O . ASP A 1 57 ? -47.688 -26.375 5.531 1 78.06 57 ASP A O 1
ATOM 405 N N . GLY A 1 58 ? -46.562 -24.453 5.234 1 78.56 58 GLY A N 1
ATOM 406 C CA . GLY A 1 58 ? -46.875 -24.328 3.82 1 78.56 58 GLY A CA 1
ATOM 407 C C . GLY A 1 58 ? -48.281 -23.859 3.555 1 78.56 58 GLY A C 1
ATOM 408 O O . GLY A 1 58 ? -48.75 -23.891 2.414 1 78.56 58 GLY A O 1
ATOM 409 N N . LYS A 1 59 ? -49 -23.453 4.551 1 81.31 59 LYS A N 1
ATOM 410 C CA . LYS A 1 59 ? -50.406 -23.078 4.41 1 81.31 59 LYS A CA 1
ATOM 411 C C . LYS A 1 59 ? -50.562 -21.625 3.984 1 81.31 59 LYS A C 1
ATOM 413 O O . LYS A 1 59 ? -49.719 -20.781 4.352 1 81.31 59 LYS A O 1
ATOM 418 N N . PHE A 1 60 ? -51.562 -21.375 3.148 1 84.69 60 PHE A N 1
ATOM 419 C CA . PHE A 1 60 ? -51.906 -20 2.779 1 84.69 60 PHE A CA 1
ATOM 420 C C . PHE A 1 60 ? -53.406 -19.797 2.83 1 84.69 60 PHE A C 1
ATOM 422 O O . PHE A 1 60 ? -54.188 -20.75 2.754 1 84.69 60 PHE A O 1
ATOM 429 N N . SER A 1 61 ? -53.812 -18.547 3.182 1 83.19 61 SER A N 1
ATOM 430 C CA . SER A 1 61 ? -55.219 -18.109 3.096 1 83.19 61 SER A CA 1
ATOM 431 C C . SER A 1 61 ? -55.312 -16.766 2.365 1 83.19 61 SER A C 1
ATOM 433 O O . SER A 1 61 ? -54.531 -15.844 2.643 1 83.19 61 SER A O 1
ATOM 435 N N . LEU A 1 62 ? -56.062 -16.719 1.34 1 77.62 62 LEU A N 1
ATOM 436 C CA . LEU A 1 62 ? -56.219 -15.539 0.493 1 77.62 62 LEU A CA 1
ATOM 437 C C . LEU A 1 62 ? -57.656 -15.344 0.097 1 77.62 62 LEU A C 1
ATOM 439 O O . LEU A 1 62 ? -58.375 -16.312 -0.231 1 77.62 62 LEU A O 1
ATOM 443 N N . ASN A 1 63 ? -58.25 -14.188 0.269 1 77.44 63 ASN A N 1
ATOM 444 C CA . ASN A 1 63 ? -59.562 -13.852 -0.209 1 77.44 63 ASN A CA 1
ATOM 445 C C . ASN A 1 63 ? -59.562 -13.375 -1.659 1 77.44 63 ASN A C 1
ATOM 447 O O . ASN A 1 63 ? -58.906 -12.367 -1.975 1 77.44 63 ASN A O 1
ATOM 451 N N . VAL A 1 64 ? -60.094 -14.203 -2.545 1 75.12 64 VAL A N 1
ATOM 452 C CA . VAL A 1 64 ? -60.094 -13.875 -3.967 1 75.12 64 VAL A CA 1
ATOM 453 C C . VAL A 1 64 ? -61.469 -14.078 -4.551 1 75.12 64 VAL A C 1
ATOM 455 O O . VAL A 1 64 ? -62.281 -14.836 -4.004 1 75.12 64 VAL A O 1
ATOM 458 N N . PRO A 1 65 ? -61.906 -13.312 -5.609 1 75.06 65 PRO A N 1
ATOM 459 C CA . PRO A 1 65 ? -63.156 -13.625 -6.293 1 75.06 65 PRO A CA 1
ATOM 460 C C . PRO A 1 65 ? -63.25 -15.086 -6.75 1 75.06 65 PRO A C 1
ATOM 462 O O . PRO A 1 65 ? -62.219 -15.68 -7.09 1 75.06 65 PRO A O 1
ATOM 465 N N . THR A 1 66 ? -64.312 -15.727 -6.641 1 73.38 66 THR A N 1
ATOM 466 C CA . THR A 1 66 ? -64.562 -17.109 -7.035 1 73.38 66 THR A CA 1
ATOM 467 C C . THR A 1 66 ? -64.125 -17.344 -8.477 1 73.38 66 THR A C 1
ATOM 469 O O . THR A 1 66 ? -64.438 -16.562 -9.367 1 73.38 66 THR A O 1
ATOM 472 N N . GLY A 1 67 ? -63.188 -18.359 -8.789 1 74.69 67 GLY A N 1
ATOM 473 C CA . GLY A 1 67 ? -62.719 -18.688 -10.125 1 74.69 67 GLY A CA 1
ATOM 474 C C . GLY A 1 67 ? -61.375 -18.016 -10.453 1 74.69 67 GLY A C 1
ATOM 475 O O . GLY A 1 67 ? -60.844 -18.188 -11.555 1 74.69 67 GLY A O 1
ATOM 476 N N . SER A 1 68 ? -60.969 -17.344 -9.57 1 77.88 68 SER A N 1
ATOM 477 C CA . SER A 1 68 ? -59.688 -16.672 -9.836 1 77.88 68 SER A CA 1
ATOM 478 C C . SER A 1 68 ? -58.531 -17.672 -9.859 1 77.88 68 SER A C 1
ATOM 480 O O . SER A 1 68 ? -58.594 -18.719 -9.219 1 77.88 68 SER A O 1
ATOM 482 N N . LYS A 1 69 ? -57.469 -17.312 -10.641 1 82.06 69 LYS A N 1
ATOM 483 C CA . LYS A 1 69 ? -56.25 -18.109 -10.664 1 82.06 69 LYS A CA 1
ATOM 484 C C . LYS A 1 69 ? -55.188 -17.516 -9.734 1 82.06 69 LYS A C 1
ATOM 486 O O . LYS A 1 69 ? -55.094 -16.297 -9.609 1 82.06 69 LYS A O 1
ATOM 491 N N . ILE A 1 70 ? -54.562 -18.469 -9.008 1 82.19 70 ILE A N 1
ATOM 492 C CA . ILE A 1 70 ? -53.469 -18.031 -8.156 1 82.19 70 ILE A CA 1
ATOM 493 C C . ILE A 1 70 ? -52.156 -18.594 -8.703 1 82.19 70 ILE A C 1
ATOM 495 O O . ILE A 1 70 ? -52.125 -19.703 -9.234 1 82.19 70 ILE A O 1
ATOM 499 N N . THR A 1 71 ? -51.188 -17.734 -8.703 1 81.75 71 THR A N 1
ATOM 500 C CA . THR A 1 71 ? -49.844 -18.156 -9.023 1 81.75 71 THR A CA 1
ATOM 501 C C . THR A 1 71 ? -49 -18.297 -7.758 1 81.75 71 THR A C 1
ATOM 503 O O . THR A 1 71 ? -48.969 -17.391 -6.918 1 81.75 71 THR A O 1
ATOM 506 N N . VAL A 1 72 ? -48.375 -19.531 -7.586 1 81.25 72 VAL A N 1
ATOM 507 C CA . VAL A 1 72 ? -47.469 -19.812 -6.473 1 81.25 72 VAL A CA 1
ATOM 508 C C . VAL A 1 72 ? -46.031 -19.797 -6.965 1 81.25 72 VAL A C 1
ATOM 510 O O . VAL A 1 72 ? -45.688 -20.516 -7.906 1 81.25 72 VAL A O 1
ATOM 513 N N . ASN A 1 73 ? -45.312 -18.922 -6.379 1 78.12 73 ASN A N 1
ATOM 514 C CA . ASN A 1 73 ? -43.906 -18.75 -6.73 1 78.12 73 ASN A CA 1
ATOM 515 C C . ASN A 1 73 ? -42.969 -18.984 -5.527 1 78.12 73 ASN A C 1
ATOM 517 O O . ASN A 1 73 ? -43.312 -18.562 -4.414 1 78.12 73 ASN A O 1
ATOM 521 N N . TYR A 1 74 ? -42 -19.844 -5.719 1 72.19 74 TYR A N 1
ATOM 522 C CA . TYR A 1 74 ? -40.969 -20.078 -4.738 1 72.19 74 TYR A CA 1
ATOM 523 C C . TYR A 1 74 ? -39.625 -20.297 -5.426 1 72.19 74 TYR A C 1
ATOM 525 O O . TYR A 1 74 ? -39.531 -21.016 -6.426 1 72.19 74 TYR A O 1
ATOM 533 N N . ILE A 1 75 ? -38.625 -19.562 -4.938 1 61 75 ILE A N 1
ATOM 534 C CA . ILE A 1 75 ? -37.281 -19.672 -5.52 1 61 75 ILE A CA 1
ATOM 535 C C . ILE A 1 75 ? -36.844 -21.125 -5.527 1 61 75 ILE A C 1
ATOM 537 O O . ILE A 1 75 ? -36.875 -21.797 -4.492 1 61 75 ILE A O 1
ATOM 541 N N . GLY A 1 76 ? -36.406 -21.75 -6.656 1 57.28 76 GLY A N 1
ATOM 542 C CA . GLY A 1 76 ? -35.969 -23.109 -6.84 1 57.28 76 GLY A CA 1
ATOM 543 C C . GLY A 1 76 ? -37.094 -24.062 -7.223 1 57.28 76 GLY A C 1
ATOM 544 O O . GLY A 1 76 ? -36.844 -25.266 -7.402 1 57.28 76 GLY A O 1
ATOM 545 N N . MET A 1 77 ? -38.375 -23.594 -7.211 1 66.56 77 MET A N 1
ATOM 546 C CA . MET A 1 77 ? -39.469 -24.469 -7.578 1 66.56 77 MET A CA 1
ATOM 547 C C . MET A 1 77 ? -40.25 -23.891 -8.758 1 66.56 77 MET A C 1
ATOM 549 O O . MET A 1 77 ? -40.25 -22.672 -8.984 1 66.56 77 MET A O 1
ATOM 553 N N . GLN A 1 78 ? -40.75 -24.672 -9.672 1 67 78 GLN A N 1
ATOM 554 C CA . GLN A 1 78 ? -41.531 -24.266 -10.828 1 67 78 GLN A CA 1
ATOM 555 C C . GLN A 1 78 ? -42.781 -23.516 -10.398 1 67 78 GLN A C 1
ATOM 557 O O . GLN A 1 78 ? -43.562 -24 -9.57 1 67 78 GLN A O 1
ATOM 562 N N . SER A 1 79 ? -42.844 -22.266 -10.891 1 73.25 79 SER A N 1
ATOM 563 C CA . SER A 1 79 ? -44.062 -21.5 -10.625 1 73.25 79 SER A CA 1
ATOM 564 C C . SER A 1 79 ? -45.312 -22.234 -11.133 1 73.25 79 SER A C 1
ATOM 566 O O . SER A 1 79 ? -45.25 -22.859 -12.195 1 73.25 79 SER A O 1
ATOM 568 N N . GLN A 1 80 ? -46.312 -22.328 -10.375 1 75.5 80 GLN A N 1
ATOM 569 C CA . GLN A 1 80 ? -47.562 -22.984 -10.758 1 75.5 80 GLN A CA 1
ATOM 570 C C . GLN A 1 80 ? -48.75 -22.031 -10.633 1 75.5 80 GLN A C 1
ATOM 572 O O . GLN A 1 80 ? -48.875 -21.312 -9.648 1 75.5 80 GLN A O 1
ATOM 577 N N . THR A 1 81 ? -49.5 -21.906 -11.758 1 80.38 81 THR A N 1
ATOM 578 C CA . THR A 1 81 ? -50.781 -21.156 -11.727 1 80.38 81 THR A CA 1
ATOM 579 C C . THR A 1 81 ? -51.969 -22.125 -11.617 1 80.38 81 THR A C 1
ATOM 581 O O . THR A 1 81 ? -52.125 -23 -12.461 1 80.38 81 THR A O 1
ATOM 584 N N . VAL A 1 82 ? -52.719 -22.078 -10.586 1 80.38 82 VAL A N 1
ATOM 585 C CA . VAL A 1 82 ? -53.844 -22.984 -10.352 1 80.38 82 VAL A CA 1
ATOM 586 C C . VAL A 1 82 ? -55.094 -22.172 -10.094 1 80.38 82 VAL A C 1
ATOM 588 O O . VAL A 1 82 ? -55.031 -21.016 -9.672 1 80.38 82 VAL A O 1
ATOM 591 N N . VAL A 1 83 ? -56.281 -22.688 -10.438 1 80.62 83 VAL A N 1
ATOM 592 C CA . VAL A 1 83 ? -57.562 -22.047 -10.148 1 80.62 83 VAL A CA 1
ATOM 593 C C . VAL A 1 83 ? -57.812 -22.109 -8.648 1 80.62 83 VAL A C 1
ATOM 595 O O . VAL A 1 83 ? -57.688 -23.156 -8.023 1 80.62 83 VAL A O 1
ATOM 598 N N . ALA A 1 84 ? -58.125 -21.047 -8.039 1 79.38 84 ALA A N 1
ATOM 599 C CA . ALA A 1 84 ? -58.344 -20.891 -6.605 1 79.38 84 ALA A CA 1
ATOM 600 C C . ALA A 1 84 ? -59.531 -21.719 -6.152 1 79.38 84 ALA A C 1
ATOM 602 O O . ALA A 1 84 ? -60.656 -21.578 -6.691 1 79.38 84 ALA A O 1
ATOM 603 N N . LYS A 1 85 ? -59.312 -22.766 -5.383 1 78.62 85 LYS A N 1
ATOM 604 C CA . LYS A 1 85 ? -60.375 -23.578 -4.773 1 78.62 85 LYS A CA 1
ATOM 605 C C . LYS A 1 85 ? -60.188 -23.656 -3.258 1 78.62 85 LYS A C 1
ATOM 607 O O . LYS A 1 85 ? -59.094 -23.391 -2.742 1 78.62 85 LYS A O 1
ATOM 612 N N . ALA A 1 86 ? -61.281 -23.922 -2.572 1 74.88 86 ALA A N 1
ATOM 613 C CA . ALA A 1 86 ? -61.219 -24.109 -1.126 1 74.88 86 ALA A CA 1
ATOM 614 C C . ALA A 1 86 ? -60.438 -25.375 -0.773 1 74.88 86 ALA A C 1
ATOM 616 O O . ALA A 1 86 ? -60.562 -26.406 -1.451 1 74.88 86 ALA A O 1
ATOM 617 N N . ASN A 1 87 ? -59.469 -25.391 0.126 1 76.31 87 ASN A N 1
ATOM 618 C CA . ASN A 1 87 ? -58.688 -26.484 0.679 1 76.31 87 ASN A CA 1
ATOM 619 C C . ASN A 1 87 ? -57.812 -27.125 -0.381 1 76.31 87 ASN A C 1
ATOM 621 O O . ASN A 1 87 ? -57.781 -28.359 -0.519 1 76.31 87 ASN A O 1
ATOM 625 N N . MET A 1 88 ? -57.188 -26.25 -1.214 1 78.06 88 MET A N 1
ATOM 626 C CA . MET A 1 88 ? -56.375 -26.797 -2.303 1 78.06 88 MET A CA 1
ATOM 627 C C . MET A 1 88 ? -55 -27.203 -1.809 1 78.06 88 MET A C 1
ATOM 629 O O . MET A 1 88 ? -54.469 -26.609 -0.868 1 78.06 88 MET A O 1
ATOM 633 N N . LYS A 1 89 ? -54.469 -28.359 -2.314 1 79.94 89 LYS A N 1
ATOM 634 C CA . LYS A 1 89 ? -53.094 -28.828 -2.143 1 79.94 89 LYS A CA 1
ATOM 635 C C . LYS A 1 89 ? -52.281 -28.562 -3.4 1 79.94 89 LYS A C 1
ATOM 637 O O . LYS A 1 89 ? -52.562 -29.109 -4.465 1 79.94 89 LYS A O 1
ATOM 642 N N . ILE A 1 90 ? -51.406 -27.594 -3.307 1 78.75 90 ILE A N 1
ATOM 643 C CA . ILE A 1 90 ? -50.562 -27.266 -4.43 1 78.75 90 ILE A CA 1
ATOM 644 C C . ILE A 1 90 ? -49.188 -27.922 -4.234 1 78.75 90 ILE A C 1
ATOM 646 O O . ILE A 1 90 ? -48.5 -27.672 -3.23 1 78.75 90 ILE A O 1
ATOM 650 N N . THR A 1 91 ? -48.844 -28.844 -5.035 1 77.31 91 THR A N 1
ATOM 651 C CA . THR A 1 91 ? -47.531 -29.484 -5.047 1 77.31 91 THR A CA 1
ATOM 652 C C . THR A 1 91 ? -46.594 -28.797 -6.047 1 77.31 91 THR A C 1
ATOM 654 O O . THR A 1 91 ? -46.875 -28.797 -7.25 1 77.31 91 THR A O 1
ATOM 657 N N . MET A 1 92 ? -45.688 -28.109 -5.504 1 72.62 92 MET A N 1
ATOM 658 C CA . MET A 1 92 ? -44.719 -27.422 -6.371 1 72.62 92 MET A CA 1
ATOM 659 C C . MET A 1 92 ? -43.594 -28.359 -6.742 1 72.62 92 MET A C 1
ATOM 661 O O . MET A 1 92 ? -43.094 -29.109 -5.902 1 72.62 92 MET A O 1
ATOM 665 N N . LYS A 1 93 ? -43.375 -28.547 -7.941 1 63.25 93 LYS A N 1
ATOM 666 C CA . LYS A 1 93 ? -42.219 -29.312 -8.43 1 63.25 93 LYS A CA 1
ATOM 667 C C . LYS A 1 93 ? -40.969 -28.469 -8.43 1 63.25 93 LYS A C 1
ATOM 669 O O . LYS A 1 93 ? -41 -27.266 -8.688 1 63.25 93 LYS A O 1
ATOM 674 N N . ALA A 1 94 ? -40.031 -29.094 -7.781 1 51.09 94 ALA A N 1
ATOM 675 C CA . ALA A 1 94 ? -38.75 -28.406 -7.91 1 51.09 94 ALA A CA 1
ATOM 676 C C . ALA A 1 94 ? -38.5 -28.031 -9.367 1 51.09 94 ALA A C 1
ATOM 678 O O . ALA A 1 94 ? -38.844 -28.781 -10.281 1 51.09 94 ALA A O 1
ATOM 679 N N . GLU A 1 95 ? -38.625 -26.859 -9.648 1 44.84 95 GLU A N 1
ATOM 680 C CA . GLU A 1 95 ? -38.188 -26.547 -11 1 44.84 95 GLU A CA 1
ATOM 681 C C . GLU A 1 95 ? -36.969 -27.375 -11.367 1 44.84 95 GLU A C 1
ATOM 683 O O . GLU A 1 95 ? -35.906 -27.25 -10.742 1 44.84 95 GLU A O 1
ATOM 688 N N . ALA A 1 96 ? -37.188 -28.656 -11.461 1 39.88 96 ALA A N 1
ATOM 689 C CA . ALA A 1 96 ? -36.125 -29.406 -12.086 1 39.88 96 ALA A CA 1
ATOM 690 C C . ALA A 1 96 ? -35.469 -28.609 -13.211 1 39.88 96 ALA A C 1
ATOM 692 O O . ALA A 1 96 ? -34.781 -29.188 -14.062 1 39.88 96 ALA A O 1
ATOM 693 N N . LYS A 1 97 ? -36.219 -27.625 -13.578 1 37.22 97 LYS A N 1
ATOM 694 C CA . LYS A 1 97 ? -35.344 -27.141 -14.648 1 37.22 97 LYS A CA 1
ATOM 695 C C . LYS A 1 97 ? -33.875 -27.094 -14.18 1 37.22 97 LYS A C 1
ATOM 697 O O . LYS A 1 97 ? -33.594 -26.609 -13.078 1 37.22 97 LYS A O 1
ATOM 702 N N . ALA A 1 98 ? -33.125 -27.938 -14.547 1 38.22 98 ALA A N 1
ATOM 703 C CA . ALA A 1 98 ? -31.688 -27.766 -14.594 1 38.22 98 ALA A CA 1
ATOM 704 C C . ALA A 1 98 ? -31.297 -26.297 -14.453 1 38.22 98 ALA A C 1
ATOM 706 O O . ALA A 1 98 ? -31.703 -25.469 -15.266 1 38.22 98 ALA A O 1
ATOM 707 N N . LEU A 1 99 ? -31.391 -25.75 -13.383 1 41.75 99 LEU A N 1
ATOM 708 C CA . LEU A 1 99 ? -30.797 -24.422 -13.18 1 41.75 99 LEU A CA 1
ATOM 709 C C . LEU A 1 99 ? -29.859 -24.078 -14.328 1 41.75 99 LEU A C 1
ATOM 711 O O . LEU A 1 99 ? -28.859 -24.781 -14.562 1 41.75 99 LEU A O 1
ATOM 715 N N . GLU A 1 100 ? -30.5 -23.625 -15.305 1 54.91 100 GLU A N 1
ATOM 716 C CA . GLU A 1 100 ? -29.688 -23.203 -16.453 1 54.91 100 GLU A CA 1
ATOM 717 C C . GLU A 1 100 ? -28.359 -22.594 -16 1 54.91 100 GLU A C 1
ATOM 719 O O . GLU A 1 100 ? -28.344 -21.688 -15.18 1 54.91 100 GLU A O 1
ATOM 724 N N . GLU A 1 101 ? -27.375 -23.297 -16.125 1 71.31 101 GLU A N 1
ATOM 725 C CA . GLU A 1 101 ? -26.016 -22.797 -15.883 1 71.31 101 GLU A CA 1
ATOM 726 C C . GLU A 1 101 ? -25.812 -21.406 -16.469 1 71.31 101 GLU A C 1
ATOM 728 O O . GLU A 1 101 ? -26.312 -21.109 -17.562 1 71.31 101 GLU A O 1
ATOM 733 N N . VAL A 1 102 ? -25.531 -20.562 -15.617 1 74.56 102 VAL A N 1
ATOM 734 C CA . VAL A 1 102 ? -25.266 -19.203 -16.062 1 74.56 102 VAL A CA 1
ATOM 735 C C . VAL A 1 102 ? -23.781 -19.031 -16.328 1 74.56 102 VAL A C 1
ATOM 737 O O . VAL A 1 102 ? -22.938 -19.5 -15.555 1 74.56 102 VAL A O 1
ATOM 740 N N . ILE A 1 103 ? -23.547 -18.562 -17.484 1 75 103 ILE A N 1
ATOM 741 C CA . ILE A 1 103 ? -22.172 -18.188 -17.844 1 75 103 ILE A CA 1
ATOM 742 C C . ILE A 1 103 ? -21.922 -16.734 -17.469 1 75 103 ILE A C 1
ATOM 744 O O . ILE A 1 103 ? -22.578 -15.828 -17.984 1 75 103 ILE A O 1
ATOM 748 N N . VAL A 1 104 ? -20.969 -16.562 -16.531 1 75 104 VAL A N 1
ATOM 749 C CA . VAL A 1 104 ? -20.656 -15.219 -16.062 1 75 104 VAL A CA 1
ATOM 750 C C . VAL A 1 104 ? -19.516 -14.641 -16.891 1 75 104 VAL A C 1
ATOM 752 O O . VAL A 1 104 ? -18.453 -15.25 -17.016 1 75 104 VAL A O 1
ATOM 755 N N . THR A 1 105 ? -19.797 -13.547 -17.453 1 78.19 105 THR A N 1
ATOM 756 C CA . THR A 1 105 ? -18.766 -12.805 -18.156 1 78.19 105 THR A CA 1
ATOM 757 C C . THR A 1 105 ? -18.578 -11.414 -17.547 1 78.19 105 THR A C 1
ATOM 759 O O . THR A 1 105 ? -19.312 -11.031 -16.641 1 78.19 105 THR A O 1
ATOM 762 N N . GLY A 1 106 ? -17.594 -10.773 -17.906 1 73.44 106 GLY A N 1
ATOM 763 C CA . GLY A 1 106 ? -17.406 -9.406 -17.453 1 73.44 106 GLY A CA 1
ATOM 764 C C . GLY A 1 106 ? -18.375 -8.422 -18.062 1 73.44 106 GLY A C 1
ATOM 765 O O . GLY A 1 106 ? -18.469 -7.277 -17.625 1 73.44 106 GLY A O 1
ATOM 766 N N . TYR A 1 107 ? -19.109 -8.898 -19 1 78.81 107 TYR A N 1
ATOM 767 C CA . TYR A 1 107 ? -20 -8 -19.734 1 78.81 107 TYR A CA 1
ATOM 768 C C . TYR A 1 107 ? -21.453 -8.438 -19.609 1 78.81 107 TYR A C 1
ATOM 770 O O . TYR A 1 107 ? -22.297 -8.078 -20.438 1 78.81 107 TYR A O 1
ATOM 778 N N . GLY A 1 108 ? -21.594 -9.344 -18.641 1 78.62 108 GLY A N 1
ATOM 779 C CA . GLY A 1 108 ? -22.953 -9.797 -18.359 1 78.62 108 GLY A CA 1
ATOM 780 C C . GLY A 1 108 ? -23.047 -11.305 -18.172 1 78.62 108 GLY A C 1
ATOM 781 O O . GLY A 1 108 ? -22.125 -12.039 -18.531 1 78.62 108 GLY A O 1
ATOM 782 N N . ASN A 1 109 ? -24.094 -11.648 -17.594 1 76.62 109 ASN A N 1
ATOM 783 C CA . ASN A 1 109 ? -24.391 -13.062 -17.391 1 76.62 109 ASN A CA 1
ATOM 784 C C . ASN A 1 109 ? -25.344 -13.594 -18.469 1 76.62 109 ASN A C 1
ATOM 786 O O . ASN A 1 109 ? -26.281 -12.891 -18.875 1 76.62 109 ASN A O 1
ATOM 790 N N . VAL A 1 110 ? -24.969 -14.688 -18.938 1 78.88 110 VAL A N 1
ATOM 791 C CA . VAL A 1 110 ? -25.797 -15.289 -19.984 1 78.88 110 VAL A CA 1
ATOM 792 C C . VAL A 1 110 ? -26.141 -16.734 -19.609 1 78.88 110 VAL A C 1
ATOM 794 O O . VAL A 1 110 ? -25.328 -17.422 -18.969 1 78.88 110 VAL A O 1
ATOM 797 N N . LYS A 1 111 ? -27.25 -17.047 -19.984 1 78.81 111 LYS A N 1
ATOM 798 C CA . LYS A 1 111 ? -27.625 -18.453 -19.812 1 78.81 111 LYS A CA 1
ATOM 799 C C . LYS A 1 111 ? -26.812 -19.344 -20.75 1 78.81 111 LYS A C 1
ATOM 801 O O . LYS A 1 111 ? -26.516 -18.953 -21.875 1 78.81 111 LYS A O 1
ATOM 806 N N . LYS A 1 112 ? -26.516 -20.469 -20.281 1 79.88 112 LYS A N 1
ATOM 807 C CA . LYS A 1 112 ? -25.75 -21.406 -21.109 1 79.88 112 LYS A CA 1
ATOM 808 C C . LYS A 1 112 ? -26.484 -21.719 -22.406 1 79.88 112 LYS A C 1
ATOM 810 O O . LYS A 1 112 ? -25.859 -21.891 -23.453 1 79.88 112 LYS A O 1
ATOM 815 N N . SER A 1 113 ? -27.828 -21.812 -22.297 1 77.94 113 SER A N 1
ATOM 816 C CA . SER A 1 113 ? -28.609 -22.141 -23.484 1 77.94 113 SER A CA 1
ATOM 817 C C . SER A 1 113 ? -28.5 -21.047 -24.547 1 77.94 113 SER A C 1
ATOM 819 O O . SER A 1 113 ? -28.609 -21.312 -25.734 1 77.94 113 SER A O 1
ATOM 821 N N . SER A 1 114 ? -28.266 -19.891 -24.109 1 79.56 114 SER A N 1
ATOM 822 C CA . SER A 1 114 ? -28.219 -18.766 -25.047 1 79.56 114 SER A CA 1
ATOM 823 C C . SER A 1 114 ? -26.781 -18.438 -25.422 1 79.56 114 SER A C 1
ATOM 825 O O . SER A 1 114 ? -26.547 -17.609 -26.312 1 79.56 114 SER A O 1
ATOM 827 N N . PHE A 1 115 ? -25.953 -19.047 -24.781 1 84.31 115 PHE A N 1
ATOM 828 C CA . PHE A 1 115 ? -24.547 -18.75 -25.047 1 84.31 115 PHE A CA 1
ATOM 829 C C . PHE A 1 115 ? -24.078 -19.406 -26.344 1 84.31 115 PHE A C 1
ATOM 831 O O . PHE A 1 115 ? -24.219 -20.625 -26.516 1 84.31 115 PHE A O 1
ATOM 838 N N . THR A 1 116 ? -23.516 -18.672 -27.25 1 87.88 116 THR A N 1
ATOM 839 C CA . THR A 1 116 ? -23.172 -19.172 -28.578 1 87.88 116 THR A CA 1
ATOM 840 C C . THR A 1 116 ? -21.719 -19.609 -28.625 1 87.88 116 THR A C 1
ATOM 842 O O . THR A 1 116 ? -21.281 -20.219 -29.609 1 87.88 116 THR A O 1
ATOM 845 N N . GLY A 1 117 ? -20.969 -19.344 -27.594 1 86.88 117 GLY A N 1
ATOM 846 C CA . GLY A 1 117 ? -19.547 -19.703 -27.562 1 86.88 117 GLY A CA 1
ATOM 847 C C . GLY A 1 117 ? -19.266 -20.938 -26.719 1 86.88 117 GLY A C 1
ATOM 848 O O . GLY A 1 117 ? -20.141 -21.766 -26.5 1 86.88 117 GLY A O 1
ATOM 849 N N . SER A 1 118 ? -17.953 -21.062 -26.484 1 87.5 118 SER A N 1
ATOM 850 C CA . SER A 1 118 ? -17.516 -22.172 -25.641 1 87.5 118 SER A CA 1
ATOM 851 C C . SER A 1 118 ? -17.016 -21.656 -24.281 1 87.5 118 SER A C 1
ATOM 853 O O . SER A 1 118 ? -16.125 -20.812 -24.234 1 87.5 118 SER A O 1
ATOM 855 N N . ALA A 1 119 ? -17.594 -22.078 -23.297 1 86.75 119 ALA A N 1
ATOM 856 C CA . ALA A 1 119 ? -17.219 -21.719 -21.922 1 86.75 119 ALA A CA 1
ATOM 857 C C . ALA A 1 119 ? -17.562 -22.844 -20.953 1 86.75 119 ALA A C 1
ATOM 859 O O . ALA A 1 119 ? -18.406 -23.688 -21.25 1 86.75 119 ALA A O 1
ATOM 860 N N . ALA A 1 120 ? -16.797 -22.891 -19.922 1 86.38 120 ALA A N 1
ATOM 861 C CA . ALA A 1 120 ? -17.062 -23.844 -18.844 1 86.38 120 ALA A CA 1
ATOM 862 C C . ALA A 1 120 ? -17.047 -23.141 -17.484 1 86.38 120 ALA A C 1
ATOM 864 O O . ALA A 1 120 ? -16.188 -22.297 -17.234 1 86.38 120 ALA A O 1
ATOM 865 N N . THR A 1 121 ? -17.984 -23.438 -16.688 1 85.38 121 THR A N 1
ATOM 866 C CA . THR A 1 121 ? -18.078 -22.812 -15.375 1 85.38 121 THR A CA 1
ATOM 867 C C . THR A 1 121 ? -17.984 -23.844 -14.266 1 85.38 121 THR A C 1
ATOM 869 O O . THR A 1 121 ? -18.609 -24.906 -14.344 1 85.38 121 THR A O 1
ATOM 872 N N . MET A 1 122 ? -17.188 -23.469 -13.312 1 81.62 122 MET A N 1
ATOM 873 C CA . MET A 1 122 ? -17.156 -24.219 -12.062 1 81.62 122 MET A CA 1
ATOM 874 C C . MET A 1 122 ? -17.875 -23.453 -10.953 1 81.62 122 MET A C 1
ATOM 876 O O . MET A 1 122 ? -17.484 -22.344 -10.617 1 81.62 122 MET A O 1
ATOM 880 N N . ASN A 1 123 ? -18.828 -24.094 -10.438 1 75.44 123 ASN A N 1
ATOM 881 C CA . ASN A 1 123 ? -19.625 -23.422 -9.414 1 75.44 123 ASN A CA 1
ATOM 882 C C . ASN A 1 123 ? -19.156 -23.797 -8.016 1 75.44 123 ASN A C 1
ATOM 884 O O . ASN A 1 123 ? -18.281 -24.625 -7.848 1 75.44 123 ASN A O 1
ATOM 888 N N . THR A 1 124 ? -19.844 -23.188 -7.113 1 58.62 124 THR A N 1
ATOM 889 C CA . THR A 1 124 ? -19.5 -23.25 -5.703 1 58.62 124 THR A CA 1
ATOM 890 C C . THR A 1 124 ? -19.469 -24.703 -5.23 1 58.62 124 THR A C 1
ATOM 892 O O . THR A 1 124 ? -18.531 -25.109 -4.523 1 58.62 124 THR A O 1
ATOM 895 N N . LYS A 1 125 ? -20.5 -25.328 -5.539 1 57.5 125 LYS A N 1
ATOM 896 C CA . LYS A 1 125 ? -20.578 -26.719 -5.082 1 57.5 125 LYS A CA 1
ATOM 897 C C . LYS A 1 125 ? -19.359 -27.516 -5.531 1 57.5 125 LYS A C 1
ATOM 899 O O . LYS A 1 125 ? -18.812 -28.328 -4.77 1 57.5 125 LYS A O 1
ATOM 904 N N . GLY A 1 126 ? -18.969 -27.219 -6.648 1 58.84 126 GLY A N 1
ATOM 905 C CA . GLY A 1 126 ? -17.797 -27.891 -7.176 1 58.84 126 GLY A CA 1
ATOM 906 C C . GLY A 1 126 ? -16.5 -27.406 -6.574 1 58.84 126 GLY A C 1
ATOM 907 O O . GLY A 1 126 ? -15.523 -28.141 -6.5 1 58.84 126 GLY A O 1
ATOM 908 N N . LEU A 1 127 ? -16.484 -26.25 -6.059 1 67.5 127 LEU A N 1
ATOM 909 C CA . LEU A 1 127 ? -15.258 -25.625 -5.59 1 67.5 127 LEU A CA 1
ATOM 910 C C . LEU A 1 127 ? -15.078 -25.828 -4.09 1 67.5 127 LEU A C 1
ATOM 912 O O . LEU A 1 127 ? -13.945 -25.875 -3.598 1 67.5 127 LEU A O 1
ATOM 916 N N . GLU A 1 128 ? -16.125 -25.828 -3.369 1 65.12 128 GLU A N 1
ATOM 917 C CA . GLU A 1 128 ? -16.047 -25.859 -1.911 1 65.12 128 GLU A CA 1
ATOM 918 C C . GLU A 1 128 ? -15.375 -27.141 -1.412 1 65.12 128 GLU A C 1
ATOM 920 O O . GLU A 1 128 ? -14.742 -27.141 -0.354 1 65.12 128 GLU A O 1
ATOM 925 N N . ASP A 1 129 ? -15.461 -28.156 -2.123 1 65.12 129 ASP A N 1
ATOM 926 C CA . ASP A 1 129 ? -14.961 -29.438 -1.634 1 65.12 129 ASP A CA 1
ATOM 927 C C . ASP A 1 129 ? -13.484 -29.609 -1.984 1 65.12 129 ASP A C 1
ATOM 929 O O . ASP A 1 129 ? -12.898 -30.656 -1.714 1 65.12 129 ASP A O 1
ATOM 933 N N . VAL A 1 130 ? -12.992 -28.562 -2.545 1 67.81 130 VAL A N 1
ATOM 934 C CA . VAL A 1 130 ? -11.57 -28.609 -2.867 1 67.81 130 VAL A CA 1
ATOM 935 C C . VAL A 1 130 ? -10.805 -27.672 -1.942 1 67.81 130 VAL A C 1
ATOM 937 O O . VAL A 1 130 ? -10.68 -26.469 -2.223 1 67.81 130 VAL A O 1
ATOM 940 N N . PRO A 1 131 ? -10.328 -28.156 -0.838 1 67.06 131 PRO A N 1
ATOM 941 C CA . PRO A 1 131 ? -9.688 -27.266 0.135 1 67.06 131 PRO A CA 1
ATOM 942 C C . PRO A 1 131 ? -8.273 -26.875 -0.264 1 67.06 131 PRO A C 1
ATOM 944 O O . PRO A 1 131 ? -7.312 -27.219 0.438 1 67.06 131 PRO A O 1
ATOM 947 N N . VAL A 1 132 ? -8.062 -26.203 -1.376 1 73.06 132 VAL A N 1
ATOM 948 C CA . VAL A 1 132 ? -6.734 -25.797 -1.812 1 73.06 132 VAL A CA 1
ATOM 949 C C . VAL A 1 132 ? -6.547 -24.297 -1.558 1 73.06 132 VAL A C 1
ATOM 951 O O . VAL A 1 132 ? -7.516 -23.531 -1.581 1 73.06 132 VAL A O 1
ATOM 954 N N . VAL A 1 133 ? -5.281 -24.031 -1.308 1 72.94 133 VAL A N 1
ATOM 955 C CA . VAL A 1 133 ? -4.918 -22.656 -1.007 1 72.94 133 VAL A CA 1
ATOM 956 C C . VAL A 1 133 ? -4.84 -21.844 -2.301 1 72.94 133 VAL A C 1
ATOM 958 O O . VAL A 1 133 ? -5.277 -20.688 -2.346 1 72.94 133 VAL A O 1
ATOM 961 N N . SER A 1 134 ? -4.375 -22.438 -3.32 1 81.25 134 SER A N 1
ATOM 962 C CA . SER A 1 134 ? -4.184 -21.75 -4.586 1 81.25 134 SER A CA 1
ATOM 963 C C . SER A 1 134 ? -5.484 -21.672 -5.379 1 81.25 134 SER A C 1
ATOM 965 O O . SER A 1 134 ? -6.176 -22.672 -5.547 1 81.25 134 SER A O 1
ATOM 967 N N . VAL A 1 135 ? -5.77 -20.594 -5.934 1 80.31 135 VAL A N 1
ATOM 968 C CA . VAL A 1 135 ? -6.977 -20.344 -6.715 1 80.31 135 VAL A CA 1
ATOM 969 C C . VAL A 1 135 ? -6.938 -21.172 -8.008 1 80.31 135 VAL A C 1
ATOM 971 O O . VAL A 1 135 ? -7.949 -21.75 -8.406 1 80.31 135 VAL A O 1
ATOM 974 N N . GLU A 1 136 ? -5.809 -21.266 -8.555 1 81.94 136 GLU A N 1
ATOM 975 C CA . GLU A 1 136 ? -5.648 -21.953 -9.836 1 81.94 136 GLU A CA 1
ATOM 976 C C . GLU A 1 136 ? -5.895 -23.453 -9.688 1 81.94 136 GLU A C 1
ATOM 978 O O . GLU A 1 136 ? -6.422 -24.094 -10.594 1 81.94 136 GLU A O 1
ATOM 983 N N . ASP A 1 137 ? -5.598 -23.938 -8.539 1 77.69 137 ASP A N 1
ATOM 984 C CA . ASP A 1 137 ? -5.727 -25.375 -8.297 1 77.69 137 ASP A CA 1
ATOM 985 C C . ASP A 1 137 ? -7.191 -25.797 -8.242 1 77.69 137 ASP A C 1
ATOM 987 O O . ASP A 1 137 ? -7.512 -26.969 -8.391 1 77.69 137 ASP A O 1
ATOM 991 N N . LYS A 1 138 ? -8.031 -24.859 -8.102 1 80 138 LYS A N 1
ATOM 992 C CA . LYS A 1 138 ? -9.461 -25.172 -8.086 1 80 138 LYS A CA 1
ATOM 993 C C . LYS A 1 138 ? -9.945 -25.578 -9.477 1 80 138 LYS A C 1
ATOM 995 O O . LYS A 1 138 ? -10.953 -26.281 -9.602 1 80 138 LYS A O 1
ATOM 1000 N N . LEU A 1 139 ? -9.242 -25.219 -10.422 1 81.44 139 LEU A N 1
ATOM 1001 C CA . LEU A 1 139 ? -9.648 -25.484 -11.805 1 81.44 139 LEU A CA 1
ATOM 1002 C C . LEU A 1 139 ? -9.07 -26.812 -12.289 1 81.44 139 LEU A C 1
ATOM 1004 O O . LEU A 1 139 ? -9.523 -27.344 -13.297 1 81.44 139 LEU A O 1
ATOM 1008 N N . ALA A 1 140 ? -8.164 -27.344 -11.594 1 79 140 ALA A N 1
ATOM 1009 C CA . ALA A 1 140 ? -7.434 -28.5 -12.086 1 79 140 ALA A CA 1
ATOM 1010 C C . ALA A 1 140 ? -8.359 -29.703 -12.234 1 79 140 ALA A C 1
ATOM 1012 O O . ALA A 1 140 ? -9.016 -30.125 -11.273 1 79 140 ALA A O 1
ATOM 1013 N N . GLY A 1 141 ? -8.484 -30.266 -13.43 1 77.56 141 GLY A N 1
ATOM 1014 C CA . GLY A 1 141 ? -9.258 -31.469 -13.719 1 77.56 141 GLY A CA 1
ATOM 1015 C C . GLY A 1 141 ? -10.727 -31.188 -13.938 1 77.56 141 GLY A C 1
ATOM 1016 O O . GLY A 1 141 ? -11.469 -32.062 -14.391 1 77.56 141 GLY A O 1
ATOM 1017 N N . GLY A 1 142 ? -11.094 -30 -13.695 1 82.12 142 GLY A N 1
ATOM 1018 C CA . GLY A 1 142 ? -12.523 -29.703 -13.766 1 82.12 142 GLY A CA 1
ATOM 1019 C C . GLY A 1 142 ? -12.945 -29.109 -15.102 1 82.12 142 GLY A C 1
ATOM 1020 O O . GLY A 1 142 ? -14.125 -29.156 -15.453 1 82.12 142 GLY A O 1
ATOM 1021 N N . VAL A 1 143 ? -12.047 -28.625 -15.773 1 87.62 143 VAL A N 1
ATOM 1022 C CA . VAL A 1 143 ? -12.375 -27.984 -17.047 1 87.62 143 VAL A CA 1
ATOM 1023 C C . VAL A 1 143 ? -11.539 -28.578 -18.172 1 87.62 143 VAL A C 1
ATOM 1025 O O . VAL A 1 143 ? -10.305 -28.625 -18.078 1 87.62 143 VAL A O 1
ATOM 1028 N N . SER A 1 144 ? -12.234 -29.016 -19.188 1 90.44 144 SER A N 1
ATOM 1029 C CA . SER A 1 144 ? -11.531 -29.594 -20.328 1 90.44 144 SER A CA 1
ATOM 1030 C C . SER A 1 144 ? -10.703 -28.547 -21.062 1 90.44 144 SER A C 1
ATOM 1032 O O . SER A 1 144 ? -11.141 -27.406 -21.219 1 90.44 144 SER A O 1
ATOM 1034 N N . GLY A 1 145 ? -9.547 -28.938 -21.453 1 90.25 145 GLY A N 1
ATOM 1035 C CA . GLY A 1 145 ? -8.703 -28.078 -22.266 1 90.25 145 GLY A CA 1
ATOM 1036 C C . GLY A 1 145 ? -7.859 -27.125 -21.438 1 90.25 145 GLY A C 1
ATOM 1037 O O . GLY A 1 145 ? -7.172 -26.266 -22 1 90.25 145 GLY A O 1
ATOM 1038 N N . VAL A 1 146 ? -7.977 -27.188 -20.188 1 91.12 146 VAL A N 1
ATOM 1039 C CA . VAL A 1 146 ? -7.18 -26.328 -19.312 1 91.12 146 VAL A CA 1
ATOM 1040 C C . VAL A 1 146 ? -6.094 -27.156 -18.641 1 91.12 146 VAL A C 1
ATOM 1042 O O . VAL A 1 146 ? -6.375 -28.203 -18.047 1 91.12 146 VAL A O 1
ATOM 1045 N N . THR A 1 147 ? -4.895 -26.656 -18.797 1 89.94 147 THR A N 1
ATOM 1046 C CA . THR A 1 147 ? -3.77 -27.312 -18.141 1 89.94 147 THR A CA 1
ATOM 1047 C C . THR A 1 147 ? -3.074 -26.344 -17.188 1 89.94 147 THR A C 1
ATOM 1049 O O . THR A 1 147 ? -2.842 -25.188 -17.531 1 89.94 147 THR A O 1
ATOM 1052 N N . ILE A 1 148 ? -2.793 -26.797 -15.992 1 89.25 148 ILE A N 1
ATOM 1053 C CA . ILE A 1 148 ? -2.082 -26 -14.992 1 89.25 148 ILE A CA 1
ATOM 1054 C C . ILE A 1 148 ? -0.787 -26.719 -14.602 1 89.25 148 ILE A C 1
ATOM 1056 O O . ILE A 1 148 ? -0.811 -27.875 -14.18 1 89.25 148 ILE A O 1
ATOM 1060 N N . THR A 1 149 ? 0.28 -26.078 -14.766 1 87.69 149 THR A N 1
ATOM 1061 C CA . THR A 1 149 ? 1.575 -26.641 -14.398 1 87.69 149 THR A CA 1
ATOM 1062 C C . THR A 1 149 ? 2.385 -25.641 -13.586 1 87.69 149 THR A C 1
ATOM 1064 O O . THR A 1 149 ? 2.057 -24.453 -13.555 1 87.69 149 THR A O 1
ATOM 1067 N N . SER A 1 150 ? 3.309 -26.172 -12.773 1 85.38 150 SER A N 1
ATOM 1068 C CA . SER A 1 150 ? 4.176 -25.297 -11.984 1 85.38 150 SER A CA 1
ATOM 1069 C C . SER A 1 150 ? 5.598 -25.844 -11.93 1 85.38 150 SER A C 1
ATOM 1071 O O . SER A 1 150 ? 5.816 -27.047 -12.047 1 85.38 150 SER A O 1
ATOM 1073 N N . LYS A 1 151 ? 6.535 -24.891 -11.805 1 84.75 151 LYS A N 1
ATOM 1074 C CA . LYS A 1 151 ? 7.93 -25.281 -11.602 1 84.75 151 LYS A CA 1
ATOM 1075 C C . LYS A 1 151 ? 8.211 -25.578 -10.133 1 84.75 151 LYS A C 1
ATOM 1077 O O . LYS A 1 151 ? 9.227 -26.203 -9.805 1 84.75 151 LYS A O 1
ATOM 1082 N N . SER A 1 152 ? 7.359 -25.125 -9.344 1 92.06 152 SER A N 1
ATOM 1083 C CA . SER A 1 152 ? 7.562 -25.312 -7.914 1 92.06 152 SER A CA 1
ATOM 1084 C C . SER A 1 152 ? 6.23 -25.391 -7.168 1 92.06 152 SER A C 1
ATOM 1086 O O . SER A 1 152 ? 5.301 -24.641 -7.484 1 92.06 152 SER A O 1
ATOM 1088 N N . SER A 1 153 ? 6.207 -26.297 -6.27 1 90.25 153 SER A N 1
ATOM 1089 C CA . SER A 1 153 ? 5 -26.422 -5.461 1 90.25 153 SER A CA 1
ATOM 1090 C C . SER A 1 153 ? 5.172 -25.75 -4.105 1 90.25 153 SER A C 1
ATOM 1092 O O . SER A 1 153 ? 4.375 -25.969 -3.189 1 90.25 153 SER A O 1
ATOM 1094 N N . SER A 1 154 ? 6.227 -24.938 -3.951 1 93.56 154 SER A N 1
ATOM 1095 C CA . SER A 1 154 ? 6.406 -24.203 -2.707 1 93.56 154 SER A CA 1
ATOM 1096 C C . SER A 1 154 ? 5.234 -23.266 -2.447 1 93.56 154 SER A C 1
ATOM 1098 O O . SER A 1 154 ? 4.625 -22.75 -3.387 1 93.56 154 SER A O 1
ATOM 1100 N N . PRO A 1 155 ? 4.961 -23.078 -1.164 1 94.75 155 PRO A N 1
ATOM 1101 C CA . PRO A 1 155 ? 3.812 -22.219 -0.843 1 94.75 155 PRO A CA 1
ATOM 1102 C C . PRO A 1 155 ? 3.902 -20.844 -1.484 1 94.75 155 PRO A C 1
ATOM 1104 O O . PRO A 1 155 ? 4.934 -20.172 -1.375 1 94.75 155 PRO A O 1
ATOM 1107 N N . GLY A 1 156 ? 2.818 -20.5 -2.146 1 93.88 156 GLY A N 1
ATOM 1108 C CA . GLY A 1 156 ? 2.75 -19.188 -2.773 1 93.88 156 GLY A CA 1
ATOM 1109 C C . GLY A 1 156 ? 3.391 -19.156 -4.148 1 93.88 156 GLY A C 1
ATOM 1110 O O . GLY A 1 156 ? 3.549 -18.078 -4.734 1 93.88 156 GLY A O 1
ATOM 1111 N N . GLY A 1 157 ? 3.768 -20.266 -4.656 1 93.5 157 GLY A N 1
ATOM 1112 C CA . GLY A 1 157 ? 4.449 -20.359 -5.938 1 93.5 157 GLY A CA 1
ATOM 1113 C C . GLY A 1 157 ? 3.545 -20.047 -7.117 1 93.5 157 GLY A C 1
ATOM 1114 O O . GLY A 1 157 ? 2.324 -20.188 -7.023 1 93.5 157 GLY A O 1
ATOM 1115 N N . THR A 1 158 ? 4.16 -19.641 -8.211 1 92.75 158 THR A N 1
ATOM 1116 C CA . THR A 1 158 ? 3.441 -19.266 -9.43 1 92.75 158 THR A CA 1
ATOM 1117 C C . THR A 1 158 ? 3.162 -20.5 -10.289 1 92.75 158 THR A C 1
ATOM 1119 O O . THR A 1 158 ? 3.951 -21.453 -10.297 1 92.75 158 THR A O 1
ATOM 1122 N N . SER A 1 159 ? 2.018 -20.453 -10.969 1 89.75 159 SER A N 1
ATOM 1123 C CA . SER A 1 159 ? 1.655 -21.516 -11.906 1 89.75 159 SER A CA 1
ATOM 1124 C C . SER A 1 159 ? 1.437 -20.969 -13.312 1 89.75 159 SER A C 1
ATOM 1126 O O . SER A 1 159 ? 1.202 -19.781 -13.484 1 89.75 159 SER A O 1
ATOM 1128 N N . SER A 1 160 ? 1.609 -21.844 -14.25 1 91.31 160 SER A N 1
ATOM 1129 C CA . SER A 1 160 ? 1.288 -21.547 -15.633 1 91.31 160 SER A CA 1
ATOM 1130 C C . SER A 1 160 ? -0.04 -22.172 -16.047 1 91.31 160 SER A C 1
ATOM 1132 O O . SER A 1 160 ? -0.277 -23.359 -15.805 1 91.31 160 SER A O 1
ATOM 1134 N N . ILE A 1 161 ? -0.87 -21.375 -16.625 1 92.38 161 ILE A N 1
ATOM 1135 C CA . ILE A 1 161 ? -2.17 -21.844 -17.094 1 92.38 161 ILE A CA 1
ATOM 1136 C C . ILE A 1 161 ? -2.238 -21.766 -18.609 1 92.38 161 ILE A C 1
ATOM 1138 O O . ILE A 1 161 ? -1.933 -20.734 -19.203 1 92.38 161 ILE A O 1
ATOM 1142 N N . ARG A 1 162 ? -2.598 -22.875 -19.25 1 93.44 162 ARG A N 1
ATOM 1143 C CA . ARG A 1 162 ? -2.791 -22.906 -20.688 1 93.44 162 ARG A CA 1
ATOM 1144 C C . ARG A 1 162 ? -4.199 -23.375 -21.047 1 93.44 162 ARG A C 1
ATOM 1146 O O . ARG A 1 162 ? -4.688 -24.359 -20.5 1 93.44 162 ARG A O 1
ATOM 1153 N N . ILE A 1 163 ? -4.824 -22.609 -21.812 1 93.56 163 ILE A N 1
ATOM 1154 C CA . ILE A 1 163 ? -6.121 -22.984 -22.359 1 93.56 163 ILE A CA 1
ATOM 1155 C C . ILE A 1 163 ? -5.969 -23.297 -23.844 1 93.56 163 ILE A C 1
ATOM 1157 O O . ILE A 1 163 ? -5.637 -22.422 -24.641 1 93.56 163 ILE A O 1
ATOM 1161 N N . ARG A 1 164 ? -6.25 -24.531 -24.234 1 93.81 164 ARG A N 1
ATOM 1162 C CA . ARG A 1 164 ? -6.164 -25.016 -25.609 1 93.81 164 ARG A CA 1
ATOM 1163 C C . ARG A 1 164 ? -4.77 -24.781 -26.172 1 93.81 164 ARG A C 1
ATOM 1165 O O . ARG A 1 164 ? -4.625 -24.312 -27.312 1 93.81 164 ARG A O 1
ATOM 1172 N N . GLY A 1 165 ? -3.738 -24.906 -25.328 1 91.38 165 GLY A N 1
ATOM 1173 C CA . GLY A 1 165 ? -2.352 -24.891 -25.766 1 91.38 165 GLY A CA 1
ATOM 1174 C C . GLY A 1 165 ? -1.748 -23.5 -25.797 1 91.38 165 GLY A C 1
ATOM 1175 O O . GLY A 1 165 ? -2.357 -22.547 -25.312 1 91.38 165 GLY A O 1
ATOM 1176 N N . MET A 1 166 ? -0.524 -23.422 -26.297 1 91.94 166 MET A N 1
ATOM 1177 C CA . MET A 1 166 ? 0.191 -22.156 -26.359 1 91.94 166 MET A CA 1
ATOM 1178 C C . MET A 1 166 ? -0.227 -21.344 -27.578 1 91.94 166 MET A C 1
ATOM 1180 O O . MET A 1 166 ? -0.405 -21.906 -28.672 1 91.94 166 MET A O 1
ATOM 1184 N N . GLY A 1 167 ? -0.342 -20.047 -27.375 1 88.25 167 GLY A N 1
ATOM 1185 C CA . GLY A 1 167 ? -0.823 -19.219 -28.453 1 88.25 167 GLY A CA 1
ATOM 1186 C C . GLY A 1 167 ? 0.251 -18.312 -29.031 1 88.25 167 GLY A C 1
ATOM 1187 O O . GLY A 1 167 ? 0.079 -17.75 -30.125 1 88.25 167 GLY A O 1
ATOM 1188 N N . SER A 1 168 ? 1.352 -18.203 -28.328 1 91.19 168 SER A N 1
ATOM 1189 C CA . SER A 1 168 ? 2.396 -17.297 -28.781 1 91.19 168 SER A CA 1
ATOM 1190 C C . SER A 1 168 ? 3.781 -17.812 -28.406 1 91.19 168 SER A C 1
ATOM 1192 O O . SER A 1 168 ? 3.91 -18.656 -27.516 1 91.19 168 SER A O 1
ATOM 1194 N N . ILE A 1 169 ? 4.766 -17.234 -29.125 1 86 169 ILE A N 1
ATOM 1195 C CA . ILE A 1 169 ? 6.141 -17.641 -28.844 1 86 169 ILE A CA 1
ATOM 1196 C C . ILE A 1 169 ? 6.77 -16.688 -27.844 1 86 169 ILE A C 1
ATOM 1198 O O . ILE A 1 169 ? 7.25 -17.109 -26.781 1 86 169 ILE A O 1
ATOM 1202 N N . ASN A 1 170 ? 6.699 -15.375 -28.203 1 80.94 170 ASN A N 1
ATOM 1203 C CA . ASN A 1 170 ? 7.398 -14.406 -27.359 1 80.94 170 ASN A CA 1
ATOM 1204 C C . ASN A 1 170 ? 6.43 -13.461 -26.656 1 80.94 170 ASN A C 1
ATOM 1206 O O . ASN A 1 170 ? 6.836 -12.664 -25.812 1 80.94 170 ASN A O 1
ATOM 1210 N N . ALA A 1 171 ? 5.242 -13.625 -26.984 1 85.06 171 ALA A N 1
ATOM 1211 C CA . ALA A 1 171 ? 4.242 -12.852 -26.25 1 85.06 171 ALA A CA 1
ATOM 1212 C C . ALA A 1 171 ? 3.59 -13.688 -25.156 1 85.06 171 ALA A C 1
ATOM 1214 O O . ALA A 1 171 ? 3.928 -14.859 -24.969 1 85.06 171 ALA A O 1
ATOM 1215 N N . GLY A 1 172 ? 2.785 -13.188 -24.453 1 84 172 GLY A N 1
ATOM 1216 C CA . GLY A 1 172 ? 2.182 -13.852 -23.312 1 84 172 GLY A CA 1
ATOM 1217 C C . GLY A 1 172 ? 1.315 -15.039 -23.703 1 84 172 GLY A C 1
ATOM 1218 O O . GLY A 1 172 ? 0.646 -15.008 -24.734 1 84 172 GLY A O 1
ATOM 1219 N N . ASN A 1 173 ? 1.326 -16.078 -22.828 1 90.31 173 ASN A N 1
ATOM 1220 C CA . ASN A 1 173 ? 0.536 -17.266 -23.078 1 90.31 173 ASN A CA 1
ATOM 1221 C C . ASN A 1 173 ? -0.47 -17.516 -21.969 1 90.31 173 ASN A C 1
ATOM 1223 O O . ASN A 1 173 ? -1.296 -18.438 -22.062 1 90.31 173 ASN A O 1
ATOM 1227 N N . ASP A 1 174 ? -0.445 -16.75 -20.875 1 91.31 174 ASP A N 1
ATOM 1228 C CA . ASP A 1 174 ? -1.371 -16.938 -19.766 1 91.31 174 ASP A CA 1
ATOM 1229 C C . ASP A 1 174 ? -2.713 -16.266 -20.047 1 91.31 174 ASP A C 1
ATOM 1231 O O . ASP A 1 174 ? -2.768 -15.242 -20.719 1 91.31 174 ASP A O 1
ATOM 1235 N N . PRO A 1 175 ? -3.75 -16.844 -19.547 1 93.56 175 PRO A N 1
ATOM 1236 C CA . PRO A 1 175 ? -5.059 -16.219 -19.734 1 93.56 175 PRO A CA 1
ATOM 1237 C C . PRO A 1 175 ? -5.223 -14.938 -18.922 1 93.56 175 PRO A C 1
ATOM 1239 O O . PRO A 1 175 ? -4.484 -14.719 -17.953 1 93.56 175 PRO A O 1
ATOM 1242 N N . LEU A 1 176 ? -6.152 -14.133 -19.406 1 93.62 176 LEU A N 1
ATOM 1243 C CA . LEU A 1 176 ? -6.547 -12.961 -18.641 1 93.62 176 LEU A CA 1
ATOM 1244 C C . LEU A 1 176 ? -7.34 -13.359 -17.406 1 93.62 176 LEU A C 1
ATOM 1246 O O . LEU A 1 176 ? -8.242 -14.195 -17.469 1 93.62 176 LEU A O 1
ATOM 1250 N N . ILE A 1 177 ? -7.016 -12.812 -16.266 1 95.12 177 ILE A N 1
ATOM 1251 C CA . ILE A 1 177 ? -7.77 -13.047 -15.047 1 95.12 177 ILE A CA 1
ATOM 1252 C C . ILE A 1 177 ? -8.695 -11.867 -14.773 1 95.12 177 ILE A C 1
ATOM 1254 O O . ILE A 1 177 ? -8.242 -10.719 -14.727 1 95.12 177 ILE A O 1
ATOM 1258 N N . VAL A 1 178 ? -9.906 -12.156 -14.594 1 95.31 178 VAL A N 1
ATOM 1259 C CA . VAL A 1 178 ? -10.922 -11.148 -14.32 1 95.31 178 VAL A CA 1
ATOM 1260 C C . VAL A 1 178 ? -11.633 -11.469 -13.008 1 95.31 178 VAL A C 1
ATOM 1262 O O . VAL A 1 178 ? -12.141 -12.578 -12.828 1 95.31 178 VAL A O 1
ATOM 1265 N N . ILE A 1 179 ? -11.68 -10.555 -12.086 1 94.88 179 ILE A N 1
ATOM 1266 C CA . ILE A 1 179 ? -12.414 -10.734 -10.836 1 94.88 179 ILE A CA 1
ATOM 1267 C C . ILE A 1 179 ? -13.609 -9.789 -10.797 1 94.88 179 ILE A C 1
ATOM 1269 O O . ILE A 1 179 ? -13.445 -8.57 -10.844 1 94.88 179 ILE A O 1
ATOM 1273 N N . ASP A 1 180 ? -14.75 -10.359 -10.742 1 93.38 180 ASP A N 1
ATOM 1274 C CA . ASP A 1 180 ? -16 -9.609 -10.695 1 93.38 180 ASP A CA 1
ATOM 1275 C C . ASP A 1 180 ? -16.078 -8.594 -11.828 1 93.38 180 ASP A C 1
ATOM 1277 O O . ASP A 1 180 ? -16.375 -7.418 -11.594 1 93.38 180 ASP A O 1
ATOM 1281 N N . GLY A 1 181 ? -15.656 -9.023 -12.977 1 91.31 181 GLY A N 1
ATOM 1282 C CA . GLY A 1 181 ? -15.805 -8.227 -14.188 1 91.31 181 GLY A CA 1
ATOM 1283 C C . GLY A 1 181 ? -14.633 -7.289 -14.43 1 91.31 181 GLY A C 1
ATOM 1284 O O . GLY A 1 181 ? -14.641 -6.52 -15.391 1 91.31 181 GLY A O 1
ATOM 1285 N N . THR A 1 182 ? -13.633 -7.359 -13.625 1 92.06 182 THR A N 1
ATOM 1286 C CA . THR A 1 182 ? -12.492 -6.457 -13.75 1 92.06 182 THR A CA 1
ATOM 1287 C C . THR A 1 182 ? -11.203 -7.238 -13.984 1 92.06 182 THR A C 1
ATOM 1289 O O . THR A 1 182 ? -10.875 -8.141 -13.211 1 92.06 182 THR A O 1
ATOM 1292 N N . PRO A 1 183 ? -10.438 -6.859 -15.031 1 93.5 183 PRO A N 1
ATOM 1293 C CA . PRO A 1 183 ? -9.102 -7.438 -15.164 1 93.5 183 PRO A CA 1
ATOM 1294 C C . PRO A 1 183 ? -8.188 -7.078 -13.992 1 93.5 183 PRO A C 1
ATOM 1296 O O . PRO A 1 183 ? -8.18 -5.926 -13.547 1 93.5 183 PRO A O 1
ATOM 1299 N N . VAL A 1 184 ? -7.406 -8.008 -13.484 1 93.38 184 VAL A N 1
ATOM 1300 C CA . VAL A 1 184 ? -6.582 -7.758 -12.305 1 93.38 184 VAL A CA 1
ATOM 1301 C C . VAL A 1 184 ? -5.148 -8.211 -12.57 1 93.38 184 VAL A C 1
ATOM 1303 O O . VAL A 1 184 ? -4.883 -8.906 -13.555 1 93.38 184 VAL A O 1
ATOM 1306 N N . ASN A 1 185 ? -4.328 -7.754 -11.68 1 88.44 185 ASN A N 1
ATOM 1307 C CA . ASN A 1 185 ? -2.938 -8.195 -11.727 1 88.44 185 ASN A CA 1
ATOM 1308 C C . ASN A 1 185 ? -2.809 -9.68 -11.391 1 88.44 185 ASN A C 1
ATOM 1310 O O . ASN A 1 185 ? -3.5 -10.18 -10.5 1 88.44 185 ASN A O 1
ATOM 1314 N N . SER A 1 186 ? -1.992 -10.336 -12.125 1 90.06 186 SER A N 1
ATOM 1315 C CA . SER A 1 186 ? -1.65 -11.734 -11.891 1 90.06 186 SER A CA 1
ATOM 1316 C C . SER A 1 186 ? -0.208 -12.023 -12.297 1 90.06 186 SER A C 1
ATOM 1318 O O . SER A 1 186 ? 0.508 -11.125 -12.75 1 90.06 186 SER A O 1
ATOM 1320 N N . GLY A 1 187 ? 0.242 -13.18 -11.906 1 91.62 187 GLY A N 1
ATOM 1321 C CA . GLY A 1 187 ? 1.594 -13.562 -12.281 1 91.62 187 GLY A CA 1
ATOM 1322 C C . GLY A 1 187 ? 2.576 -13.492 -11.125 1 91.62 187 GLY A C 1
ATOM 1323 O O . GLY A 1 187 ? 2.189 -13.648 -9.969 1 91.62 187 GLY A O 1
ATOM 1324 N N . ASN A 1 188 ? 3.877 -13.383 -11.516 1 93.75 188 ASN A N 1
ATOM 1325 C CA . ASN A 1 188 ? 4.988 -13.422 -10.57 1 93.75 188 ASN A CA 1
ATOM 1326 C C . ASN A 1 188 ? 5.418 -12.023 -10.148 1 93.75 188 ASN A C 1
ATOM 1328 O O . ASN A 1 188 ? 5.789 -11.203 -10.984 1 93.75 188 ASN A O 1
ATOM 1332 N N . LEU A 1 189 ? 5.48 -11.797 -8.922 1 94.69 189 LEU A N 1
ATOM 1333 C CA . LEU A 1 189 ? 5.871 -10.484 -8.406 1 94.69 189 LEU A CA 1
ATOM 1334 C C . LEU A 1 189 ? 7.375 -10.43 -8.156 1 94.69 189 LEU A C 1
ATOM 1336 O O . LEU A 1 189 ? 7.965 -9.344 -8.141 1 94.69 189 LEU A O 1
ATOM 1340 N N . SER A 1 190 ? 7.988 -11.555 -7.898 1 94.62 190 SER A N 1
ATOM 1341 C CA . SER A 1 190 ? 9.414 -11.586 -7.582 1 94.62 190 SER A CA 1
ATOM 1342 C C . SER A 1 190 ? 10.258 -11.266 -8.812 1 94.62 190 SER A C 1
ATOM 1344 O O . SER A 1 190 ? 9.891 -11.617 -9.938 1 94.62 190 SER A O 1
ATOM 1346 N N . GLU A 1 191 ? 11.367 -10.609 -8.578 1 91.06 191 GLU A N 1
ATOM 1347 C CA . GLU A 1 191 ? 12.328 -10.32 -9.641 1 91.06 191 GLU A CA 1
ATOM 1348 C C . GLU A 1 191 ? 13.578 -11.188 -9.508 1 91.06 191 GLU A C 1
ATOM 1350 O O . GLU A 1 191 ? 14.492 -11.109 -10.336 1 91.06 191 GLU A O 1
ATOM 1355 N N . PHE A 1 192 ? 13.641 -12.086 -8.438 1 93 192 PHE A N 1
ATOM 1356 C CA . PHE A 1 192 ? 14.781 -12.969 -8.242 1 93 192 PHE A CA 1
ATOM 1357 C C . PHE A 1 192 ? 14.516 -14.344 -8.859 1 93 192 PHE A C 1
ATOM 1359 O O . PHE A 1 192 ? 13.367 -14.781 -8.938 1 93 192 PHE A O 1
ATOM 1366 N N . ASP A 1 193 ? 15.555 -15 -9.297 1 89.12 193 ASP A N 1
ATOM 1367 C CA . ASP A 1 193 ? 15.43 -16.328 -9.891 1 89.12 193 ASP A CA 1
ATOM 1368 C C . ASP A 1 193 ? 16.062 -17.391 -9 1 89.12 193 ASP A C 1
ATOM 1370 O O . ASP A 1 193 ? 16.375 -18.484 -9.461 1 89.12 193 ASP A O 1
ATOM 1374 N N . TYR A 1 194 ? 16.281 -17.062 -7.734 1 91.88 194 TYR A N 1
ATOM 1375 C 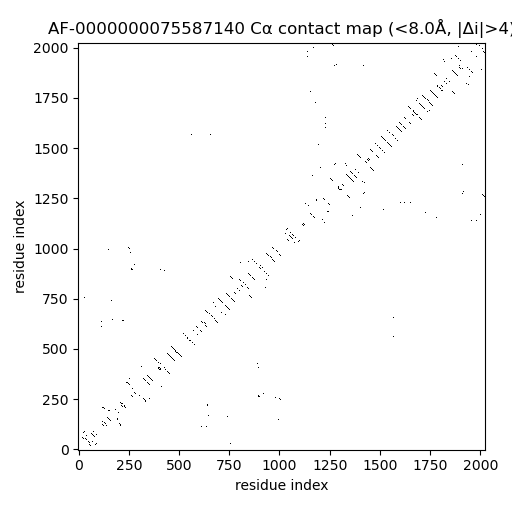CA . TYR A 1 194 ? 16.891 -18 -6.816 1 91.88 194 TYR A CA 1
ATOM 1376 C C . TYR A 1 194 ? 15.945 -19.156 -6.5 1 91.88 194 TYR A C 1
ATOM 1378 O O . TYR A 1 194 ? 16.375 -20.266 -6.195 1 91.88 194 TYR A O 1
ATOM 1386 N N . SER A 1 195 ? 14.688 -18.812 -6.5 1 92.88 195 SER A N 1
ATOM 1387 C CA . SER A 1 195 ? 13.633 -19.797 -6.328 1 92.88 195 SER A CA 1
ATOM 1388 C C . SER A 1 195 ? 12.75 -19.891 -7.574 1 92.88 195 SER A C 1
ATOM 1390 O O . SER A 1 195 ? 12.398 -18.875 -8.164 1 92.88 195 SER A O 1
ATOM 1392 N N . SER A 1 196 ? 12.445 -21.078 -7.922 1 91.94 196 SER A N 1
ATOM 1393 C CA . SER A 1 196 ? 11.578 -21.297 -9.078 1 91.94 196 SER A CA 1
ATOM 1394 C C . SER A 1 196 ? 10.125 -20.984 -8.742 1 91.94 196 SER A C 1
ATOM 1396 O O . SER A 1 196 ? 9.297 -20.828 -9.633 1 91.94 196 SER A O 1
ATOM 1398 N N . ALA A 1 197 ? 9.812 -20.953 -7.504 1 93.19 197 ALA A N 1
ATOM 1399 C CA . ALA A 1 197 ? 8.438 -20.719 -7.074 1 93.19 197 ALA A CA 1
ATOM 1400 C C . ALA A 1 197 ? 7.977 -19.312 -7.441 1 93.19 197 ALA A C 1
ATOM 1402 O O . ALA A 1 197 ? 6.824 -19.109 -7.832 1 93.19 197 ALA A O 1
ATOM 1403 N N . GLY A 1 198 ? 8.898 -18.328 -7.301 1 94.94 198 GLY A N 1
ATOM 1404 C CA . GLY A 1 198 ? 8.477 -16.953 -7.398 1 94.94 198 GLY A CA 1
ATOM 1405 C C . GLY A 1 198 ? 7.434 -16.562 -6.363 1 94.94 198 GLY A C 1
ATOM 1406 O O . GLY A 1 198 ? 7.355 -17.188 -5.297 1 94.94 198 GLY A O 1
ATOM 1407 N N . THR A 1 199 ? 6.703 -15.453 -6.598 1 96.31 199 THR A N 1
ATOM 1408 C CA . THR A 1 199 ? 5.621 -14.992 -5.734 1 96.31 199 THR A CA 1
ATOM 1409 C C . THR A 1 199 ? 4.352 -14.75 -6.547 1 96.31 199 THR A C 1
ATOM 1411 O O . THR A 1 199 ? 4.277 -13.789 -7.316 1 96.31 199 THR A O 1
ATOM 1414 N N . ASN A 1 200 ? 3.387 -15.578 -6.297 1 96 200 ASN A N 1
ATOM 1415 C CA . ASN A 1 200 ? 2.131 -15.5 -7.039 1 96 200 ASN A CA 1
ATOM 1416 C C . ASN A 1 200 ? 1.229 -14.398 -6.5 1 96 200 ASN A C 1
ATOM 1418 O O . ASN A 1 200 ? 0.766 -14.461 -5.363 1 96 200 ASN A O 1
ATOM 1422 N N . ILE A 1 201 ? 0.836 -13.484 -7.316 1 95.56 201 ILE A N 1
ATOM 1423 C CA . ILE A 1 201 ? -0.029 -12.383 -6.902 1 95.56 201 ILE A CA 1
ATOM 1424 C C . ILE A 1 201 ? -1.401 -12.93 -6.508 1 95.56 201 ILE A C 1
ATOM 1426 O O . ILE A 1 201 ? -2.031 -12.422 -5.574 1 95.56 201 ILE A O 1
ATOM 1430 N N . LEU A 1 202 ? -1.831 -13.953 -7.141 1 94.62 202 LEU A N 1
ATOM 1431 C CA . LEU A 1 202 ? -3.156 -14.5 -6.879 1 94.62 202 LEU A CA 1
ATOM 1432 C C . LEU A 1 202 ? -3.201 -15.188 -5.52 1 94.62 202 LEU A C 1
ATOM 1434 O O . LEU A 1 202 ? -4.281 -15.477 -4.996 1 94.62 202 LEU A O 1
ATOM 1438 N N . SER A 1 203 ? -2.049 -15.508 -4.969 1 94.44 203 SER A N 1
ATOM 1439 C CA . SER A 1 203 ? -2.016 -16.109 -3.637 1 94.44 203 SER A CA 1
ATOM 1440 C C . SER A 1 203 ? -2.518 -15.133 -2.578 1 94.44 203 SER A C 1
ATOM 1442 O O . SER A 1 203 ? -2.756 -15.523 -1.433 1 94.44 203 SER A O 1
ATOM 1444 N N . THR A 1 204 ? -2.711 -13.891 -2.938 1 95.06 204 THR A N 1
ATOM 1445 C CA . THR A 1 204 ? -3.223 -12.891 -2.004 1 95.06 204 THR A CA 1
ATOM 1446 C C . THR A 1 204 ? -4.734 -13.023 -1.849 1 95.06 204 THR A C 1
ATOM 1448 O O . THR A 1 204 ? -5.324 -12.422 -0.945 1 95.06 204 THR A O 1
ATOM 1451 N N . ILE A 1 205 ? -5.344 -13.867 -2.643 1 93.62 205 ILE A N 1
ATOM 1452 C CA . ILE A 1 205 ? -6.793 -14.031 -2.625 1 93.62 205 ILE A CA 1
ATOM 1453 C C . ILE A 1 205 ? -7.16 -15.289 -1.836 1 93.62 205 ILE A C 1
ATOM 1455 O O . ILE A 1 205 ? -6.492 -16.312 -1.951 1 93.62 205 ILE A O 1
ATOM 1459 N N . ASN A 1 206 ? -8.211 -15.148 -1.1 1 92.31 206 ASN A N 1
ATOM 1460 C CA . ASN A 1 206 ? -8.742 -16.312 -0.41 1 92.31 206 ASN A CA 1
ATOM 1461 C C . ASN A 1 206 ? -9.641 -17.156 -1.327 1 92.31 206 ASN A C 1
ATOM 1463 O O . ASN A 1 206 ? -10.695 -16.688 -1.755 1 92.31 206 ASN A O 1
ATOM 1467 N N . SER A 1 207 ? -9.234 -18.297 -1.552 1 88.75 207 SER A N 1
ATOM 1468 C CA . SER A 1 207 ? -9.945 -19.156 -2.498 1 88.75 207 SER A CA 1
ATOM 1469 C C . SER A 1 207 ? -11.367 -19.453 -2.018 1 88.75 207 SER A C 1
ATOM 1471 O O . SER A 1 207 ? -12.266 -19.672 -2.828 1 88.75 207 SER A O 1
ATOM 1473 N N . ASN A 1 208 ? -11.609 -19.391 -0.76 1 88.81 208 ASN A N 1
ATOM 1474 C CA . ASN A 1 208 ? -12.922 -19.703 -0.208 1 88.81 208 ASN A CA 1
ATOM 1475 C C . ASN A 1 208 ? -13.914 -18.562 -0.423 1 88.81 208 ASN A C 1
ATOM 1477 O O . ASN A 1 208 ? -15.117 -18.734 -0.228 1 88.81 208 ASN A O 1
ATOM 1481 N N . ASP A 1 209 ? -13.461 -17.5 -0.868 1 91.19 209 ASP A N 1
ATOM 1482 C CA . ASP A 1 209 ? -14.344 -16.375 -1.16 1 91.19 209 ASP A CA 1
ATOM 1483 C C . ASP A 1 209 ? -14.844 -16.422 -2.602 1 91.19 209 ASP A C 1
ATOM 1485 O O . ASP A 1 209 ? -15.648 -15.586 -3.016 1 91.19 209 ASP A O 1
ATOM 1489 N N . ILE A 1 210 ? -14.438 -17.391 -3.293 1 91.12 210 ILE A N 1
ATOM 1490 C CA . ILE A 1 210 ? -14.828 -17.531 -4.695 1 91.12 210 ILE A CA 1
ATOM 1491 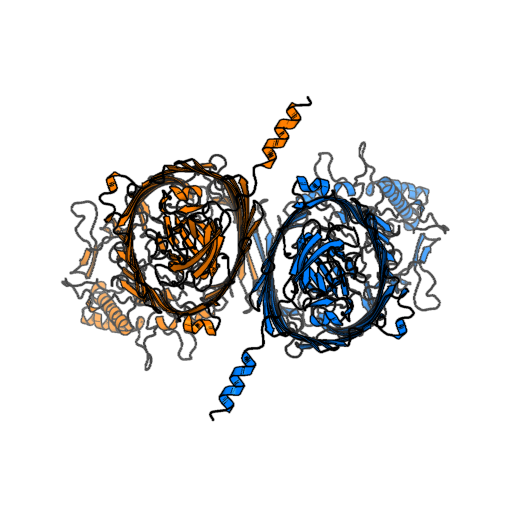C C . ILE A 1 210 ? -16.141 -18.297 -4.797 1 91.12 210 ILE A C 1
ATOM 1493 O O . ILE A 1 210 ? -16.281 -19.375 -4.23 1 91.12 210 ILE A O 1
ATOM 1497 N N . GLU A 1 211 ? -17.047 -17.734 -5.488 1 89.94 211 GLU A N 1
ATOM 1498 C CA . GLU A 1 211 ? -18.344 -18.359 -5.742 1 89.94 211 GLU A CA 1
ATOM 1499 C C . GLU A 1 211 ? -18.281 -19.25 -6.98 1 89.94 211 GLU A C 1
ATOM 1501 O O . GLU A 1 211 ? -18.891 -20.328 -7.008 1 89.94 211 GLU A O 1
ATOM 1506 N N . SER A 1 212 ? -17.688 -18.719 -8.023 1 89.75 212 SER A N 1
ATOM 1507 C CA . SER A 1 212 ? -17.594 -19.484 -9.258 1 89.75 212 SER A CA 1
ATOM 1508 C C . SER A 1 212 ? -16.422 -19.016 -10.109 1 89.75 212 SER A C 1
ATOM 1510 O O . SER A 1 212 ? -15.891 -17.922 -9.906 1 89.75 212 SER A O 1
ATOM 1512 N N . MET A 1 213 ? -15.992 -19.844 -10.961 1 91 213 MET A N 1
ATOM 1513 C CA . MET A 1 213 ? -14.969 -19.547 -11.961 1 91 213 MET A CA 1
ATOM 1514 C C . MET A 1 213 ? -15.422 -19.984 -13.352 1 91 213 MET A C 1
ATOM 1516 O O . MET A 1 213 ? -15.883 -21.109 -13.531 1 91 213 MET A O 1
ATOM 1520 N N . THR A 1 214 ? -15.336 -19.094 -14.273 1 91.5 214 THR A N 1
ATOM 1521 C CA . THR A 1 214 ? -15.695 -19.391 -15.648 1 91.5 214 THR A CA 1
ATOM 1522 C C . THR A 1 214 ? -14.492 -19.25 -16.578 1 91.5 214 THR A C 1
ATOM 1524 O O . THR A 1 214 ? -13.812 -18.219 -16.562 1 91.5 214 THR A O 1
ATOM 1527 N N . VAL A 1 215 ? -14.242 -20.266 -17.312 1 92.56 215 VAL A N 1
ATOM 1528 C CA . VAL A 1 215 ? -13.172 -20.219 -18.312 1 92.56 215 VAL A CA 1
ATOM 1529 C C . VAL A 1 215 ? -13.766 -20 -19.703 1 92.56 215 VAL A C 1
ATOM 1531 O O . VAL A 1 215 ? -14.562 -20.812 -20.172 1 92.56 215 VAL A O 1
ATOM 1534 N N . ILE A 1 216 ? -13.414 -18.953 -20.25 1 91.81 216 ILE A N 1
ATOM 1535 C CA . ILE A 1 216 ? -13.828 -18.641 -21.609 1 91.81 216 ILE A CA 1
ATOM 1536 C C . ILE A 1 216 ? -12.727 -19.047 -22.594 1 91.81 216 ILE A C 1
ATOM 1538 O O . ILE A 1 216 ? -11.586 -18.578 -22.484 1 91.81 216 ILE A O 1
ATOM 1542 N N . LYS A 1 217 ? -13.109 -19.828 -23.625 1 90.12 217 LYS A N 1
ATOM 1543 C CA . LYS A 1 217 ? -12.078 -20.484 -24.438 1 90.12 217 LYS A CA 1
ATOM 1544 C C . LYS A 1 217 ? -12.102 -19.984 -25.875 1 90.12 217 LYS A C 1
ATOM 1546 O O . LYS A 1 217 ? -11.117 -20.125 -26.594 1 90.12 217 LYS A O 1
ATOM 1551 N N . ASP A 1 218 ? -13.227 -19.609 -26.375 1 84.75 218 ASP A N 1
ATOM 1552 C CA . ASP A 1 218 ? -13.273 -19.297 -27.797 1 84.75 218 ASP A CA 1
ATOM 1553 C C . ASP A 1 218 ? -13.453 -17.781 -28.016 1 84.75 218 ASP A C 1
ATOM 1555 O O . ASP A 1 218 ? -13.445 -17.016 -27.062 1 84.75 218 ASP A O 1
ATOM 1559 N N . ALA A 1 219 ? -13.547 -17.406 -29.266 1 77.81 219 ALA A N 1
ATOM 1560 C CA . ALA A 1 219 ? -13.508 -16 -29.672 1 77.81 219 ALA A CA 1
ATOM 1561 C C . ALA A 1 219 ? -14.828 -15.305 -29.375 1 77.81 219 ALA A C 1
ATOM 1563 O O . ALA A 1 219 ? -14.867 -14.094 -29.172 1 77.81 219 ALA A O 1
ATOM 1564 N N . ALA A 1 220 ? -15.852 -16.062 -29.312 1 74 220 ALA A N 1
ATOM 1565 C CA . ALA A 1 220 ? -17.172 -15.453 -29.188 1 74 220 ALA A CA 1
ATOM 1566 C C . ALA A 1 220 ? -17.266 -14.602 -27.922 1 74 220 ALA A C 1
ATOM 1568 O O . ALA A 1 220 ? -17.844 -13.516 -27.953 1 74 220 ALA A O 1
ATOM 1569 N N . ALA A 1 221 ? -16.734 -15.125 -26.891 1 71.12 221 ALA A N 1
ATOM 1570 C CA . ALA A 1 221 ? -16.812 -14.367 -25.641 1 71.12 221 ALA A CA 1
ATOM 1571 C C . ALA A 1 221 ? -15.469 -13.695 -25.312 1 71.12 221 ALA A C 1
ATOM 1573 O O . ALA A 1 221 ? -15.438 -12.617 -24.719 1 71.12 221 ALA A O 1
ATOM 1574 N N . ALA A 1 222 ? -14.461 -14.156 -25.703 1 76 222 ALA A N 1
ATOM 1575 C CA . ALA A 1 222 ? -13.133 -13.648 -25.359 1 76 222 ALA A CA 1
ATOM 1576 C C . ALA A 1 222 ? -12.828 -12.352 -26.125 1 76 222 ALA A C 1
ATOM 1578 O O . ALA A 1 222 ? -12.062 -11.516 -25.641 1 76 222 ALA A O 1
ATOM 1579 N N . SER A 1 223 ? -13.484 -12.227 -27.203 1 76.81 223 SER A N 1
ATOM 1580 C CA . SER A 1 223 ? -13.188 -11.07 -28.047 1 76.81 223 SER A CA 1
ATOM 1581 C C . SER A 1 223 ? -13.586 -9.773 -27.359 1 76.81 223 SER A C 1
ATOM 1583 O O . SER A 1 223 ? -13.031 -8.711 -27.656 1 76.81 223 SER A O 1
ATOM 1585 N N . LEU A 1 224 ? -14.508 -9.906 -26.5 1 82.06 224 LEU A N 1
ATOM 1586 C CA . LEU A 1 224 ? -14.922 -8.711 -25.766 1 82.06 224 LEU A CA 1
ATOM 1587 C C . LEU A 1 224 ? -13.812 -8.219 -24.844 1 82.06 224 LEU A C 1
ATOM 1589 O O . LEU A 1 224 ? -13.797 -7.051 -24.453 1 82.06 224 LEU A O 1
ATOM 1593 N N . TYR A 1 225 ? -12.984 -9.133 -24.578 1 84.62 225 TYR A N 1
ATOM 1594 C CA . TYR A 1 225 ? -11.867 -8.758 -23.719 1 84.62 225 TYR A CA 1
ATOM 1595 C C . TYR A 1 225 ? -10.664 -8.32 -24.547 1 84.62 225 TYR A C 1
ATOM 1597 O O . TYR A 1 225 ? -9.688 -7.809 -24 1 84.62 225 TYR A O 1
ATOM 1605 N N . GLY A 1 226 ? -10.734 -8.57 -25.781 1 80.94 226 GLY A N 1
ATOM 1606 C CA . GLY A 1 226 ? -9.773 -8.008 -26.719 1 80.94 226 GLY A CA 1
ATOM 1607 C C . GLY A 1 226 ? -8.43 -8.703 -26.688 1 80.94 226 GLY A C 1
ATOM 1608 O O . GLY A 1 226 ? -8.359 -9.938 -26.688 1 80.94 226 GLY A O 1
ATOM 1609 N N . SER A 1 227 ? -7.363 -7.781 -26.781 1 83.5 227 SER A N 1
ATOM 1610 C CA . SER A 1 227 ? -5.984 -8.203 -27.016 1 83.5 227 SER A CA 1
ATOM 1611 C C . SER A 1 227 ? -5.418 -8.938 -25.812 1 83.5 227 SER A C 1
ATOM 1613 O O . SER A 1 227 ? -4.383 -9.602 -25.906 1 83.5 227 SER A O 1
ATOM 1615 N N . ARG A 1 228 ? -6.059 -8.93 -24.844 1 82.06 228 ARG A N 1
ATOM 1616 C CA . ARG A 1 228 ? -5.57 -9.594 -23.641 1 82.06 228 ARG A CA 1
ATOM 1617 C C . ARG A 1 228 ? -6.137 -11.008 -23.531 1 82.06 228 ARG A C 1
ATOM 1619 O O . ARG A 1 228 ? -5.664 -11.812 -22.719 1 82.06 228 ARG A O 1
ATOM 1626 N N . ALA A 1 229 ? -7.066 -11.367 -24.312 1 85.19 229 ALA A N 1
ATOM 1627 C CA . ALA A 1 229 ? -7.828 -12.602 -24.125 1 85.19 229 ALA A CA 1
ATOM 1628 C C . ALA A 1 229 ? -7.492 -13.625 -25.203 1 85.19 229 ALA A C 1
ATOM 1630 O O . ALA A 1 229 ? -8.219 -14.602 -25.391 1 85.19 229 ALA A O 1
ATOM 1631 N N . ALA A 1 230 ? -6.473 -13.359 -25.875 1 84.94 230 ALA A N 1
ATOM 1632 C CA . ALA A 1 230 ? -6.117 -14.281 -26.953 1 84.94 230 ALA A CA 1
ATOM 1633 C C . ALA A 1 230 ? -5.879 -15.688 -26.422 1 84.94 230 ALA A C 1
ATOM 1635 O O . ALA A 1 230 ? -6.145 -16.688 -27.094 1 84.94 230 ALA A O 1
ATOM 1636 N N . ASN A 1 231 ? -5.457 -15.758 -25.234 1 90.06 231 ASN A N 1
ATOM 1637 C CA . ASN A 1 231 ? -5.137 -17.047 -24.625 1 90.06 231 ASN A CA 1
ATOM 1638 C C . ASN A 1 231 ? -6.23 -17.484 -23.656 1 90.06 231 ASN A C 1
ATOM 1640 O O . ASN A 1 231 ? -5.984 -18.297 -22.766 1 90.06 231 ASN A O 1
ATOM 1644 N N . GLY A 1 232 ? -7.41 -16.906 -23.797 1 91.5 232 GLY A N 1
ATOM 1645 C CA . GLY A 1 232 ? -8.531 -17.266 -22.938 1 91.5 232 GLY A CA 1
ATOM 1646 C C . GLY A 1 232 ? -8.711 -16.312 -21.75 1 91.5 232 GLY A C 1
ATOM 1647 O O . GLY A 1 232 ? -7.863 -15.453 -21.516 1 91.5 232 GLY A O 1
ATOM 1648 N N . VAL A 1 233 ? -9.844 -16.469 -21.109 1 93.25 233 VAL A N 1
ATOM 1649 C CA . VAL A 1 233 ? -10.164 -15.625 -19.953 1 93.25 233 VAL A CA 1
ATOM 1650 C C . VAL A 1 233 ? -10.672 -16.5 -18.812 1 93.25 233 VAL A C 1
ATOM 1652 O O . VAL A 1 233 ? -11.438 -17.438 -19.031 1 93.25 233 VAL A O 1
ATOM 1655 N N . ILE A 1 234 ? -10.227 -16.25 -17.641 1 94.19 234 ILE A N 1
ATOM 1656 C CA . ILE A 1 234 ? -10.781 -16.844 -16.422 1 94.19 234 ILE A CA 1
ATOM 1657 C C . ILE A 1 234 ? -11.492 -15.773 -15.602 1 94.19 234 ILE A C 1
ATOM 1659 O O . ILE A 1 234 ? -10.852 -14.844 -15.094 1 94.19 234 ILE A O 1
ATOM 1663 N N . VAL A 1 235 ? -12.703 -15.961 -15.453 1 93.88 235 VAL A N 1
ATOM 1664 C CA . VAL A 1 235 ? -13.516 -15.016 -14.695 1 93.88 235 VAL A CA 1
ATOM 1665 C C . VAL A 1 235 ? -13.797 -15.578 -13.305 1 93.88 235 VAL A C 1
ATOM 1667 O O . VAL A 1 235 ? -14.414 -16.641 -13.18 1 93.88 235 VAL A O 1
ATOM 1670 N N . ILE A 1 236 ? -13.391 -14.883 -12.359 1 93.5 236 ILE A N 1
ATOM 1671 C CA . ILE A 1 236 ? -13.641 -15.25 -10.969 1 93.5 236 ILE A CA 1
ATOM 1672 C C . ILE A 1 236 ? -14.758 -14.375 -10.398 1 93.5 236 ILE A C 1
ATOM 1674 O O . ILE A 1 236 ? -14.688 -13.148 -10.469 1 93.5 236 ILE A O 1
ATOM 1678 N N . THR A 1 237 ? -15.719 -15.023 -9.922 1 92.44 237 THR A N 1
ATOM 1679 C CA . THR A 1 237 ? -16.797 -14.328 -9.227 1 92.44 237 THR A CA 1
ATOM 1680 C C . THR A 1 237 ? -16.703 -14.57 -7.719 1 92.44 237 THR A C 1
ATOM 1682 O O . THR A 1 237 ? -16.688 -15.719 -7.27 1 92.44 237 THR A O 1
ATOM 1685 N N . THR A 1 238 ? -16.719 -13.578 -6.957 1 92.69 238 THR A N 1
ATOM 1686 C CA . THR A 1 238 ? -16.609 -13.711 -5.508 1 92.69 238 THR A CA 1
ATOM 1687 C C . THR A 1 238 ? -18 -13.781 -4.867 1 92.69 238 THR A C 1
ATOM 1689 O O . THR A 1 238 ? -18.984 -13.391 -5.48 1 92.69 238 THR A O 1
ATOM 1692 N N . LYS A 1 239 ? -18.016 -14.328 -3.736 1 91.38 239 LYS A N 1
ATOM 1693 C CA . LYS A 1 239 ? -19.266 -14.43 -2.988 1 91.38 239 LYS A CA 1
ATOM 1694 C C . LYS A 1 239 ? -19.844 -13.047 -2.691 1 91.38 239 LYS A C 1
ATOM 1696 O O . LYS A 1 239 ? -19.094 -12.086 -2.494 1 91.38 239 LYS A O 1
ATOM 1701 N N . SER A 1 240 ? -21.188 -13.008 -2.734 1 89.44 240 SER A N 1
ATOM 1702 C CA . SER A 1 240 ? -21.891 -11.758 -2.475 1 89.44 240 SER A CA 1
ATOM 1703 C C . SER A 1 240 ? -23.047 -11.977 -1.498 1 89.44 240 SER A C 1
ATOM 1705 O O . SER A 1 240 ? -23.375 -13.117 -1.15 1 89.44 240 SER A O 1
ATOM 1707 N N . GLY A 1 241 ? -23.672 -10.859 -1.13 1 87 241 GLY A N 1
ATOM 1708 C CA . GLY A 1 241 ? -24.766 -10.938 -0.172 1 87 241 GLY A CA 1
ATOM 1709 C C . GLY A 1 241 ? -26.031 -11.516 -0.763 1 87 241 GLY A C 1
ATOM 1710 O O . GLY A 1 241 ? -26.281 -11.375 -1.962 1 87 241 GLY A O 1
ATOM 1711 N N . LYS A 1 242 ? -26.75 -12.164 0.116 1 82.06 242 LYS A N 1
ATOM 1712 C CA . LYS A 1 242 ? -28.047 -12.703 -0.261 1 82.06 242 LYS A CA 1
ATOM 1713 C C . LYS A 1 242 ? -29.156 -12.109 0.604 1 82.06 242 LYS A C 1
ATOM 1715 O O . LYS A 1 242 ? -28.938 -11.789 1.774 1 82.06 242 LYS A O 1
ATOM 1720 N N . THR A 1 243 ? -30.25 -11.93 -0.023 1 82.44 243 THR A N 1
ATOM 1721 C CA . THR A 1 243 ? -31.391 -11.406 0.726 1 82.44 243 THR A CA 1
ATOM 1722 C C . THR A 1 243 ? -31.859 -12.422 1.764 1 82.44 243 THR A C 1
ATOM 1724 O O . THR A 1 243 ? -31.906 -13.625 1.496 1 82.44 243 THR A O 1
ATOM 1727 N N . GLY A 1 244 ? -32.25 -11.93 2.885 1 78.44 244 GLY A N 1
ATOM 1728 C CA . GLY A 1 244 ? -32.781 -12.805 3.914 1 78.44 244 GLY A CA 1
ATOM 1729 C C . GLY A 1 244 ? -32.031 -12.688 5.238 1 78.44 244 GLY A C 1
ATOM 1730 O O . GLY A 1 244 ? -31.438 -11.656 5.535 1 78.44 244 GLY A O 1
ATOM 1731 N N . LYS A 1 245 ? -32.188 -13.766 5.973 1 80.75 245 LYS A N 1
ATOM 1732 C CA . LYS A 1 245 ? -31.562 -13.789 7.297 1 80.75 245 LYS A CA 1
ATOM 1733 C C . LYS A 1 245 ? -30.031 -13.773 7.195 1 80.75 245 LYS A C 1
ATOM 1735 O O . LYS A 1 245 ? -29.469 -14.398 6.301 1 80.75 245 LYS A O 1
ATOM 1740 N N . THR A 1 246 ? -29.5 -13.086 8.117 1 88.5 246 THR A N 1
ATOM 1741 C CA . THR A 1 246 ? -28.047 -13.008 8.164 1 88.5 246 THR A CA 1
ATOM 1742 C C . THR A 1 246 ? -27.438 -14.391 8.406 1 88.5 246 THR A C 1
ATOM 1744 O O . THR A 1 246 ? -27.875 -15.117 9.289 1 88.5 246 THR A O 1
ATOM 1747 N N . GLN A 1 247 ? -26.531 -14.703 7.625 1 90.06 247 GLN A N 1
ATOM 1748 C CA . GLN A 1 247 ? -25.828 -15.977 7.738 1 90.06 247 GLN A CA 1
ATOM 1749 C C . GLN A 1 247 ? -24.375 -15.773 8.148 1 90.06 247 GLN A C 1
ATOM 1751 O O . GLN A 1 247 ? -23.672 -14.969 7.547 1 90.06 247 GLN A O 1
ATOM 1756 N N . VAL A 1 248 ? -23.969 -16.453 9.203 1 92.06 248 VAL A N 1
ATOM 1757 C CA . VAL A 1 248 ? -22.594 -16.453 9.648 1 92.06 248 VAL A CA 1
ATOM 1758 C C . VAL A 1 248 ? -21.969 -17.828 9.43 1 92.06 248 VAL A C 1
ATOM 1760 O O . VAL A 1 248 ? -22.484 -18.828 9.906 1 92.06 248 VAL A O 1
ATOM 1763 N N . ASP A 1 249 ? -20.875 -17.812 8.773 1 93.19 249 ASP A N 1
ATOM 1764 C CA . ASP A 1 249 ? -20.188 -19.078 8.484 1 93.19 249 ASP A CA 1
ATOM 1765 C C . ASP A 1 249 ? -18.781 -19.094 9.062 1 93.19 249 ASP A C 1
ATOM 1767 O O . ASP A 1 249 ? -18.078 -18.078 9.023 1 93.19 249 ASP A O 1
ATOM 1771 N N . PHE A 1 250 ? -18.422 -20.125 9.633 1 94.5 250 PHE A N 1
ATOM 1772 C CA . PHE A 1 250 ? -17.062 -20.344 10.109 1 94.5 250 PHE A CA 1
ATOM 1773 C C . PHE A 1 250 ? -16.484 -21.625 9.508 1 94.5 250 PHE A C 1
ATOM 1775 O O . PHE A 1 250 ? -17.125 -22.672 9.523 1 94.5 250 PHE A O 1
ATOM 1782 N N . ARG A 1 251 ? -15.328 -21.484 8.992 1 94.19 251 ARG A N 1
ATOM 1783 C CA . ARG A 1 251 ? -14.625 -22.609 8.406 1 94.19 251 ARG A CA 1
ATOM 1784 C C . ARG A 1 251 ? -13.188 -22.703 8.93 1 94.19 251 ARG A C 1
ATOM 1786 O O . ARG A 1 251 ? -12.508 -21.672 9.047 1 94.19 251 ARG A O 1
ATOM 1793 N N . SER A 1 252 ? -12.773 -23.844 9.328 1 94.88 252 SER A N 1
ATOM 1794 C CA . SER A 1 252 ? -11.398 -24.078 9.766 1 94.88 252 SER A CA 1
ATOM 1795 C C . SER A 1 252 ? -10.883 -25.422 9.25 1 94.88 252 SER A C 1
ATOM 1797 O O . SER A 1 252 ? -11.633 -26.406 9.188 1 94.88 252 SER A O 1
ATOM 1799 N N . ASP A 1 253 ? -9.633 -25.391 8.812 1 93.56 253 ASP A N 1
ATOM 1800 C CA . ASP A 1 253 ? -9.055 -26.672 8.406 1 93.56 253 ASP A CA 1
ATOM 1801 C C . ASP A 1 253 ? -7.559 -26.719 8.711 1 93.56 253 ASP A C 1
ATOM 1803 O O . ASP A 1 253 ? -6.906 -25.672 8.805 1 93.56 253 ASP A O 1
ATOM 1807 N N . TRP A 1 254 ? -7.055 -27.906 8.953 1 95.38 254 TRP A N 1
ATOM 1808 C CA . TRP A 1 254 ? -5.656 -28.188 9.242 1 95.38 254 TRP A CA 1
ATOM 1809 C C . TRP A 1 254 ? -5.203 -29.469 8.531 1 95.38 254 TRP A C 1
ATOM 1811 O O . TRP A 1 254 ? -6.027 -30.312 8.188 1 95.38 254 TRP A O 1
ATOM 1821 N N . GLY A 1 255 ? -3.943 -29.5 8.266 1 95.81 255 GLY A N 1
ATOM 1822 C CA . GLY A 1 255 ? -3.469 -30.719 7.617 1 95.81 255 GLY A CA 1
ATOM 1823 C C . GLY A 1 255 ? -1.961 -30.766 7.469 1 95.81 255 GLY A C 1
ATOM 1824 O O . GLY A 1 255 ? -1.243 -30 8.117 1 95.81 255 GLY A O 1
ATOM 1825 N N . PHE A 1 256 ? -1.485 -31.734 6.785 1 96.44 256 PHE A N 1
ATOM 1826 C CA . PHE A 1 256 ? -0.061 -31.938 6.551 1 96.44 256 PHE A CA 1
ATOM 1827 C C . PHE A 1 256 ? 0.194 -32.375 5.109 1 96.44 256 PHE A C 1
ATOM 1829 O O . PHE A 1 256 ? -0.723 -32.812 4.418 1 96.44 256 PHE A O 1
ATOM 1836 N N . SER A 1 257 ? 1.42 -32.156 4.625 1 95.69 257 SER A N 1
ATOM 1837 C CA . SER A 1 257 ? 1.761 -32.406 3.232 1 95.69 257 SER A CA 1
ATOM 1838 C C . SER A 1 257 ? 3.137 -33.062 3.113 1 95.69 257 SER A C 1
ATOM 1840 O O . SER A 1 257 ? 4.016 -32.812 3.943 1 95.69 257 SER A O 1
ATOM 1842 N N . ASN A 1 258 ? 3.309 -33.844 2.18 1 95.81 258 ASN A N 1
ATOM 1843 C CA . ASN A 1 258 ? 4.578 -34.438 1.772 1 95.81 258 ASN A CA 1
ATOM 1844 C C . ASN A 1 258 ? 4.633 -34.656 0.264 1 95.81 258 ASN A C 1
ATOM 1846 O O . ASN A 1 258 ? 3.762 -34.188 -0.471 1 95.81 258 ASN A O 1
ATOM 1850 N N . MET A 1 259 ? 5.691 -35.281 -0.243 1 96.06 259 MET A N 1
ATOM 1851 C CA . MET A 1 259 ? 5.824 -35.469 -1.683 1 96.06 259 MET A CA 1
ATOM 1852 C C . MET A 1 259 ? 4.754 -36.406 -2.203 1 96.06 259 MET A C 1
ATOM 1854 O O . MET A 1 259 ? 4.5 -37.469 -1.603 1 96.06 259 MET A O 1
ATOM 1858 N N . ALA A 1 260 ? 4.152 -36.156 -3.305 1 95.88 260 ALA A N 1
ATOM 1859 C CA . ALA A 1 260 ? 3.055 -36.938 -3.854 1 95.88 260 ALA A CA 1
ATOM 1860 C C . ALA A 1 260 ? 3.562 -38.25 -4.426 1 95.88 260 ALA A C 1
ATOM 1862 O O . ALA A 1 260 ? 2.811 -39.25 -4.52 1 95.88 260 ALA A O 1
ATOM 1863 N N . ILE A 1 261 ? 4.773 -38.25 -4.852 1 96.06 261 ILE A N 1
ATOM 1864 C CA . ILE A 1 261 ? 5.363 -39.469 -5.438 1 96.06 261 ILE A CA 1
ATOM 1865 C C . ILE A 1 261 ? 6.758 -39.688 -4.855 1 96.06 261 ILE A C 1
ATOM 1867 O O . ILE A 1 261 ? 7.281 -38.812 -4.137 1 96.06 261 ILE A O 1
ATOM 1871 N N . ASN A 1 262 ? 7.25 -40.844 -5.086 1 95.12 262 ASN A N 1
ATOM 1872 C CA . ASN A 1 262 ? 8.664 -41.062 -4.816 1 95.12 262 ASN A CA 1
ATOM 1873 C C . ASN A 1 262 ? 9.547 -40.375 -5.855 1 95.12 262 ASN A C 1
ATOM 1875 O O . ASN A 1 262 ? 9.969 -41 -6.832 1 95.12 262 ASN A O 1
ATOM 1879 N N . TYR A 1 263 ? 9.812 -39.188 -5.594 1 96.06 263 TYR A N 1
ATOM 1880 C CA . TYR A 1 263 ? 10.469 -38.281 -6.543 1 96.06 263 TYR A CA 1
ATOM 1881 C C . TYR A 1 263 ? 11.945 -38.656 -6.68 1 96.06 263 TYR A C 1
ATOM 1883 O O . TYR A 1 263 ? 12.68 -38.656 -5.691 1 96.06 263 TYR A O 1
ATOM 1891 N N . ARG A 1 264 ? 12.422 -39 -7.859 1 96.38 264 ARG A N 1
ATOM 1892 C CA . ARG A 1 264 ? 13.797 -39.312 -8.25 1 96.38 264 ARG A CA 1
ATOM 1893 C C . ARG A 1 264 ? 14.445 -40.281 -7.262 1 96.38 264 ARG A C 1
ATOM 1895 O O . ARG A 1 264 ? 15.406 -39.906 -6.578 1 96.38 264 ARG A O 1
ATOM 1902 N N . PRO A 1 265 ? 14.031 -41.469 -7.219 1 95.81 265 PRO A N 1
ATOM 1903 C CA . PRO A 1 265 ? 14.625 -42.469 -6.309 1 95.81 265 PRO A CA 1
ATOM 1904 C C . PRO A 1 265 ? 16.109 -42.688 -6.578 1 95.81 265 PRO A C 1
ATOM 1906 O O . PRO A 1 265 ? 16.531 -42.75 -7.734 1 95.81 265 PRO A O 1
ATOM 1909 N N . GLN A 1 266 ? 16.906 -42.812 -5.508 1 96.94 266 GLN A N 1
ATOM 1910 C CA . GLN A 1 266 ? 18.344 -43.031 -5.578 1 96.94 266 GLN A CA 1
ATOM 1911 C C . GLN A 1 266 ? 18.719 -44.406 -5.012 1 96.94 266 GLN A C 1
ATOM 1913 O O . GLN A 1 266 ? 17.969 -44.969 -4.219 1 96.94 266 GLN A O 1
ATOM 1918 N N . LEU A 1 267 ? 19.922 -44.844 -5.457 1 97.06 267 LEU A N 1
ATOM 1919 C CA . LEU A 1 267 ? 20.438 -46.094 -4.875 1 97.06 267 LEU A CA 1
ATOM 1920 C C . LEU A 1 267 ? 20.844 -45.875 -3.418 1 97.06 267 LEU A C 1
ATOM 1922 O O . LEU A 1 267 ? 21.312 -44.781 -3.053 1 97.06 267 LEU A O 1
ATOM 1926 N N . ASN A 1 268 ? 20.609 -46.938 -2.592 1 95.62 268 ASN A N 1
ATOM 1927 C CA . ASN A 1 268 ? 21.141 -46.875 -1.239 1 95.62 268 ASN A CA 1
ATOM 1928 C C . ASN A 1 268 ? 22.672 -47.031 -1.237 1 95.62 268 ASN A C 1
ATOM 1930 O O . ASN A 1 268 ? 23.266 -47.25 -2.281 1 95.62 268 ASN A O 1
ATOM 1934 N N . GLY A 1 269 ? 23.266 -46.875 -0.133 1 97.12 269 GLY A N 1
ATOM 1935 C CA . GLY A 1 269 ? 24.703 -46.875 -0.021 1 97.12 269 GLY A CA 1
ATOM 1936 C C . GLY A 1 269 ? 25.359 -48.125 -0.546 1 97.12 269 GLY A C 1
ATOM 1937 O O . GLY A 1 269 ? 26.344 -48.062 -1.295 1 97.12 269 GLY A O 1
ATOM 1938 N N . ASP A 1 270 ? 24.859 -49.281 -0.19 1 96.88 270 ASP A N 1
ATOM 1939 C CA . ASP A 1 270 ? 25.453 -50.562 -0.586 1 96.88 270 ASP A CA 1
ATOM 1940 C C . ASP A 1 270 ? 25.344 -50.75 -2.098 1 96.88 270 ASP A C 1
ATOM 1942 O O . ASP A 1 270 ? 26.328 -51.156 -2.74 1 96.88 270 ASP A O 1
ATOM 1946 N N . ASP A 1 271 ? 24.219 -50.5 -2.576 1 97.5 271 ASP A N 1
ATOM 1947 C CA . ASP A 1 271 ? 24.016 -50.656 -4.012 1 97.5 271 ASP A CA 1
ATOM 1948 C C . ASP A 1 271 ? 24.859 -49.688 -4.816 1 97.5 271 ASP A C 1
ATOM 1950 O O . ASP A 1 271 ? 25.391 -50.031 -5.871 1 97.5 271 ASP A O 1
ATOM 1954 N N . ARG A 1 272 ? 24.891 -48.469 -4.34 1 97.88 272 ARG A N 1
ATOM 1955 C CA . ARG A 1 272 ? 25.734 -47.469 -5 1 97.88 272 ARG A CA 1
ATOM 1956 C C . ARG A 1 272 ? 27.188 -47.938 -5.027 1 97.88 272 ARG A C 1
ATOM 1958 O O . ARG A 1 272 ? 27.859 -47.875 -6.062 1 97.88 272 ARG A O 1
ATOM 1965 N N . ARG A 1 273 ? 27.719 -48.375 -3.889 1 97.75 273 ARG A N 1
ATOM 1966 C CA . ARG A 1 273 ? 29.094 -48.844 -3.807 1 97.75 273 ARG A CA 1
ATOM 1967 C C . ARG A 1 273 ? 29.328 -50 -4.781 1 97.75 273 ARG A C 1
ATOM 1969 O O . ARG A 1 273 ? 30.359 -50.062 -5.445 1 97.75 273 ARG A O 1
ATOM 1976 N N . ALA A 1 274 ? 28.422 -50.906 -4.867 1 97.88 274 ALA A N 1
ATOM 1977 C CA . ALA A 1 274 ? 28.547 -52.062 -5.754 1 97.88 274 ALA A CA 1
ATOM 1978 C C . ALA A 1 274 ? 28.609 -51.625 -7.215 1 97.88 274 ALA A C 1
ATOM 1980 O O . ALA A 1 274 ? 29.406 -52.156 -7.992 1 97.88 274 ALA A O 1
ATOM 1981 N N . VAL A 1 275 ? 27.734 -50.719 -7.586 1 98 275 VAL A N 1
ATOM 1982 C CA . VAL A 1 275 ? 27.688 -50.25 -8.969 1 98 275 VAL A CA 1
ATOM 1983 C C . VAL A 1 275 ? 28.984 -49.531 -9.305 1 98 275 VAL A C 1
ATOM 1985 O O . VAL A 1 275 ? 29.547 -49.688 -10.391 1 98 275 VAL A O 1
ATOM 1988 N N . LEU A 1 276 ? 29.453 -48.719 -8.375 1 98.25 276 LEU A N 1
ATOM 1989 C CA . LEU A 1 276 ? 30.703 -48 -8.602 1 98.25 276 LEU A CA 1
ATOM 1990 C C . LEU A 1 276 ? 31.875 -48.938 -8.703 1 98.25 276 LEU A C 1
ATOM 1992 O O . LEU A 1 276 ? 32.781 -48.75 -9.516 1 98.25 276 LEU A O 1
ATOM 1996 N N . LEU A 1 277 ? 31.859 -49.969 -7.852 1 98.12 277 LEU A N 1
ATOM 1997 C CA . LEU A 1 277 ? 32.906 -51 -7.902 1 98.12 277 LEU A CA 1
ATOM 1998 C C . LEU A 1 277 ? 32.938 -51.656 -9.273 1 98.12 277 LEU A C 1
ATOM 2000 O O . LEU A 1 277 ? 34.031 -51.844 -9.852 1 98.12 277 LEU A O 1
ATOM 2004 N N . LYS A 1 278 ? 31.828 -52 -9.727 1 97.75 278 LYS A N 1
ATOM 2005 C CA . LYS A 1 278 ? 31.734 -52.625 -11.047 1 97.75 278 LYS A CA 1
ATOM 2006 C C . LYS A 1 278 ? 32.25 -51.688 -12.133 1 97.75 278 LYS A C 1
ATOM 2008 O O . LYS A 1 278 ? 32.875 -52.094 -13.086 1 97.75 278 LYS A O 1
ATOM 2013 N N . GLY A 1 279 ? 31.906 -50.406 -12.039 1 98.12 279 GLY A N 1
ATOM 2014 C CA . GLY A 1 279 ? 32.375 -49.406 -13.008 1 98.12 279 GLY A CA 1
ATOM 2015 C C . GLY A 1 279 ? 33.875 -49.281 -13.039 1 98.12 279 GLY A C 1
ATOM 2016 O O . GLY A 1 279 ? 34.469 -49.156 -14.109 1 98.12 279 GLY A O 1
ATOM 2017 N N . LEU A 1 280 ? 34.5 -49.344 -11.875 1 98.25 280 LEU A N 1
ATOM 2018 C CA . LEU A 1 280 ? 35.969 -49.312 -11.789 1 98.25 280 LEU A CA 1
ATOM 2019 C C . LEU A 1 280 ? 36.562 -50.594 -12.391 1 98.25 280 LEU A C 1
ATOM 2021 O O . LEU A 1 280 ? 37.594 -50.531 -13.094 1 98.25 280 LEU A O 1
ATOM 2025 N N . GLU A 1 281 ? 35.969 -51.688 -12.094 1 98 281 GLU A N 1
ATOM 2026 C CA . GLU A 1 281 ? 36.438 -52.938 -12.672 1 98 281 GLU A CA 1
ATOM 2027 C C . GLU A 1 281 ? 36.406 -52.906 -14.203 1 98 281 GLU A C 1
ATOM 2029 O O . GLU A 1 281 ? 37.375 -53.312 -14.852 1 98 281 GLU A O 1
ATOM 2034 N N . ASN A 1 282 ? 35.344 -52.438 -14.672 1 97.94 282 ASN A N 1
ATOM 2035 C CA . ASN A 1 282 ? 35.219 -52.312 -16.125 1 97.94 282 ASN A CA 1
ATOM 2036 C C . ASN A 1 282 ? 36.281 -51.344 -16.688 1 97.94 282 ASN A C 1
ATOM 2038 O O . ASN A 1 282 ? 36.844 -51.594 -17.766 1 97.94 282 ASN A O 1
ATOM 2042 N N . TYR A 1 283 ? 36.469 -50.25 -16.031 1 97.38 283 TYR A N 1
ATOM 2043 C CA . TYR A 1 283 ? 37.469 -49.312 -16.469 1 97.38 283 TYR A CA 1
ATOM 2044 C C . TYR A 1 283 ? 38.844 -49.969 -16.562 1 97.38 283 TYR A C 1
ATOM 2046 O O . TYR A 1 283 ? 39.531 -49.844 -17.594 1 97.38 283 TYR A O 1
ATOM 2054 N N . TYR A 1 284 ? 39.25 -50.75 -15.578 1 97.69 284 TYR A N 1
ATOM 2055 C CA . TYR A 1 284 ? 40.562 -51.375 -15.547 1 97.69 284 TYR A CA 1
ATOM 2056 C C . TYR A 1 284 ? 40.656 -52.5 -16.547 1 97.69 284 TYR A C 1
ATOM 2058 O O . TYR A 1 284 ? 41.688 -52.75 -17.156 1 97.69 284 TYR A O 1
ATOM 2066 N N . ARG A 1 285 ? 39.562 -53.188 -16.75 1 97.12 285 ARG A N 1
ATOM 2067 C CA . ARG A 1 285 ? 39.531 -54.312 -17.672 1 97.12 285 ARG A CA 1
ATOM 2068 C C . ARG A 1 285 ? 39.562 -53.844 -19.109 1 97.12 285 ARG A C 1
ATOM 2070 O O . ARG A 1 285 ? 40.375 -54.312 -19.922 1 97.12 285 ARG A O 1
ATOM 2077 N N . TYR A 1 286 ? 38.719 -52.875 -19.406 1 95.31 286 TYR A N 1
ATOM 2078 C CA . TYR A 1 286 ? 38.469 -52.594 -20.812 1 95.31 286 TYR A CA 1
ATOM 2079 C C . TYR A 1 286 ? 39.219 -51.344 -21.266 1 95.31 286 TYR A C 1
ATOM 2081 O O . TYR A 1 286 ? 39.531 -51.219 -22.453 1 95.31 286 TYR A O 1
ATOM 2089 N N . ASN A 1 287 ? 39.406 -50.438 -20.391 1 94.44 287 ASN A N 1
ATOM 2090 C CA . ASN A 1 287 ? 40.156 -49.219 -20.781 1 94.44 287 ASN A CA 1
ATOM 2091 C C . ASN A 1 287 ? 41.625 -49.375 -20.531 1 94.44 287 ASN A C 1
ATOM 2093 O O . ASN A 1 287 ? 42.469 -48.875 -21.312 1 94.44 287 ASN A O 1
ATOM 2097 N N . GLN A 1 288 ? 41.969 -50.125 -19.469 1 95.88 288 GLN A N 1
ATOM 2098 C CA . GLN A 1 288 ? 43.375 -50.281 -19.141 1 95.88 288 GLN A CA 1
ATOM 2099 C C . GLN A 1 288 ? 43.906 -51.625 -19.594 1 95.88 288 GLN A C 1
ATOM 2101 O O . GLN A 1 288 ? 45.125 -51.875 -19.531 1 95.88 288 GLN A O 1
ATOM 2106 N N . GLY A 1 289 ? 43.094 -52.625 -19.938 1 95.31 289 GLY A N 1
ATOM 2107 C CA . GLY A 1 289 ? 43.5 -53.875 -20.531 1 95.31 289 GLY A CA 1
ATOM 2108 C C . GLY A 1 289 ? 43.938 -54.906 -19.5 1 95.31 289 GLY A C 1
ATOM 2109 O O . GLY A 1 289 ? 44.688 -55.844 -19.828 1 95.31 289 GLY A O 1
ATOM 2110 N N . GLN A 1 290 ? 43.438 -54.75 -18.297 1 97.19 290 GLN A N 1
ATOM 2111 C CA . GLN A 1 290 ? 43.812 -55.719 -17.25 1 97.19 290 GLN A CA 1
ATOM 2112 C C . GLN A 1 290 ? 43 -57 -17.375 1 97.19 290 GLN A C 1
ATOM 2114 O O . GLN A 1 290 ? 41.938 -57.031 -18.016 1 97.19 290 GLN A O 1
ATOM 2119 N N . THR A 1 291 ? 43.562 -58.062 -16.75 1 96.19 291 THR A N 1
ATOM 2120 C CA . THR A 1 291 ? 42.781 -59.281 -16.656 1 96.19 291 THR A CA 1
ATOM 2121 C C . THR A 1 291 ? 41.625 -59.125 -15.664 1 96.19 291 THR A C 1
ATOM 2123 O O . THR A 1 291 ? 41.625 -58.188 -14.859 1 96.19 291 THR A O 1
ATOM 2126 N N . ALA A 1 292 ? 40.75 -59.969 -15.727 1 95.19 292 ALA A N 1
ATOM 2127 C CA . ALA A 1 292 ? 39.594 -59.875 -14.844 1 95.19 292 ALA A CA 1
ATOM 2128 C C . ALA A 1 292 ? 40.031 -59.844 -13.383 1 95.19 292 ALA A C 1
ATOM 2130 O O . ALA A 1 292 ? 39.469 -59.094 -12.586 1 95.19 292 ALA A O 1
ATOM 2131 N N . ALA A 1 293 ? 41 -60.688 -13.031 1 96.5 293 ALA A N 1
ATOM 2132 C CA . ALA A 1 293 ? 41.438 -60.781 -11.648 1 96.5 293 ALA A CA 1
ATOM 2133 C C . ALA A 1 293 ? 42.188 -59.5 -11.242 1 96.5 293 ALA A C 1
ATOM 2135 O O . ALA A 1 293 ? 42 -59 -10.125 1 96.5 293 ALA A O 1
ATOM 2136 N N . GLN A 1 294 ? 42.969 -58.969 -12.125 1 97.31 294 GLN A N 1
ATOM 2137 C CA . GLN A 1 294 ? 43.719 -57.75 -11.852 1 97.31 294 GLN A CA 1
ATOM 2138 C C . GLN A 1 294 ? 42.781 -56.562 -11.75 1 97.31 294 GLN A C 1
ATOM 2140 O O . GLN A 1 294 ? 42.938 -55.688 -10.898 1 97.31 294 GLN A O 1
ATOM 2145 N N . ALA A 1 295 ? 41.844 -56.531 -12.586 1 97.81 295 ALA A N 1
ATOM 2146 C CA . ALA A 1 295 ? 40.844 -55.469 -12.602 1 97.81 295 ALA A CA 1
ATOM 2147 C C . ALA A 1 295 ? 40.031 -55.438 -11.305 1 97.81 295 ALA A C 1
ATOM 2149 O O . ALA A 1 295 ? 39.781 -54.375 -10.75 1 97.81 295 ALA A O 1
ATOM 2150 N N . ALA A 1 296 ? 39.625 -56.562 -10.859 1 97.62 296 ALA A N 1
ATOM 2151 C CA . ALA A 1 296 ? 38.875 -56.688 -9.609 1 97.62 296 ALA A CA 1
ATOM 2152 C C . ALA A 1 296 ? 39.719 -56.188 -8.43 1 97.62 296 ALA A C 1
ATOM 2154 O O . ALA A 1 296 ? 39.188 -55.5 -7.535 1 97.62 296 ALA A O 1
ATOM 2155 N N . ALA A 1 297 ? 41 -56.5 -8.414 1 97.56 297 ALA A N 1
ATOM 2156 C CA . ALA A 1 297 ? 41.875 -56.094 -7.344 1 97.56 297 ALA A CA 1
ATOM 2157 C C . ALA A 1 297 ? 42.094 -54.562 -7.375 1 97.56 297 ALA A C 1
ATOM 2159 O O . ALA A 1 297 ? 42.094 -53.906 -6.328 1 97.56 297 ALA A O 1
ATOM 2160 N N . SER A 1 298 ? 42.281 -54.062 -8.531 1 97.94 298 SER A N 1
ATOM 2161 C CA . SER A 1 298 ? 42.469 -52.625 -8.68 1 97.94 298 SER A CA 1
ATOM 2162 C C . SER A 1 298 ? 41.219 -51.875 -8.25 1 97.94 298 SER A C 1
ATOM 2164 O O . SER A 1 298 ? 41.312 -50.844 -7.582 1 97.94 298 SER A O 1
ATOM 2166 N N . ALA A 1 299 ? 40.094 -52.312 -8.68 1 98.31 299 ALA A N 1
ATOM 2167 C CA . ALA A 1 299 ? 38.812 -51.719 -8.312 1 98.31 299 ALA A CA 1
ATOM 2168 C C . ALA A 1 299 ? 38.625 -51.719 -6.801 1 98.31 299 ALA A C 1
ATOM 2170 O O . ALA A 1 299 ? 38.156 -50.75 -6.215 1 98.31 299 ALA A O 1
ATOM 2171 N N . ALA A 1 300 ? 38.938 -52.812 -6.191 1 97.56 300 ALA A N 1
ATOM 2172 C CA . ALA A 1 300 ? 38.812 -52.969 -4.742 1 97.56 300 ALA A CA 1
ATOM 2173 C C . ALA A 1 300 ? 39.719 -51.969 -4.023 1 97.56 300 ALA A C 1
ATOM 2175 O O . ALA A 1 300 ? 39.375 -51.469 -2.945 1 97.56 300 ALA A O 1
ATOM 2176 N N . GLY A 1 301 ? 40.844 -51.688 -4.594 1 97.06 301 GLY A N 1
ATOM 2177 C CA . GLY A 1 301 ? 41.781 -50.75 -4.008 1 97.06 301 GLY A CA 1
ATOM 2178 C C . GLY A 1 301 ? 41.312 -49.312 -4.113 1 97.06 301 GLY A C 1
ATOM 2179 O O . GLY A 1 301 ? 41.625 -48.5 -3.26 1 97.06 301 GLY A O 1
ATOM 2180 N N . ASP A 1 302 ? 40.469 -49 -5.137 1 97.44 302 ASP A N 1
ATOM 2181 C CA . ASP A 1 302 ? 40.125 -47.625 -5.422 1 97.44 302 ASP A CA 1
ATOM 2182 C C . ASP A 1 302 ? 38.719 -47.281 -4.934 1 97.44 302 ASP A C 1
ATOM 2184 O O . ASP A 1 302 ? 38.375 -46.125 -4.805 1 97.44 302 ASP A O 1
ATOM 2188 N N . ILE A 1 303 ? 37.906 -48.25 -4.613 1 97.62 303 ILE A N 1
ATOM 2189 C CA . ILE A 1 303 ? 36.469 -48.062 -4.371 1 97.62 303 ILE A CA 1
ATOM 2190 C C . ILE A 1 303 ? 36.281 -47.156 -3.15 1 97.62 303 ILE A C 1
ATOM 2192 O O . ILE A 1 303 ? 35.312 -46.375 -3.1 1 97.62 303 ILE A O 1
ATOM 2196 N N . ASP A 1 304 ? 37.125 -47.156 -2.191 1 96.56 304 ASP A N 1
ATOM 2197 C CA . ASP A 1 304 ? 36.969 -46.375 -0.957 1 96.56 304 ASP A CA 1
ATOM 2198 C C . ASP A 1 304 ? 37.219 -44.906 -1.193 1 96.56 304 ASP A C 1
ATOM 2200 O O . ASP A 1 304 ? 36.812 -44.062 -0.371 1 96.56 304 ASP A O 1
ATOM 2204 N N . ASP A 1 305 ? 37.812 -44.562 -2.297 1 95.31 305 ASP A N 1
ATOM 2205 C CA . ASP A 1 305 ? 37.969 -43.156 -2.652 1 95.31 305 ASP A CA 1
ATOM 2206 C C . ASP A 1 305 ? 36.625 -42.531 -3.025 1 95.31 305 ASP A C 1
ATOM 2208 O O . ASP A 1 305 ? 36.469 -41.312 -2.924 1 95.31 305 ASP A O 1
ATOM 2212 N N . TYR A 1 306 ? 35.719 -43.344 -3.428 1 96.25 306 TYR A N 1
ATOM 2213 C CA . TYR A 1 306 ? 34.469 -42.844 -3.971 1 96.25 306 TYR A CA 1
ATOM 2214 C C . TYR A 1 306 ? 33.281 -43.281 -3.098 1 96.25 306 TYR A C 1
ATOM 2216 O O . TYR A 1 306 ? 32.25 -42.562 -3.043 1 96.25 306 TYR A O 1
ATOM 2224 N N . ALA A 1 307 ? 33.406 -44.406 -2.449 1 97.12 307 ALA A N 1
ATOM 2225 C CA . ALA A 1 307 ? 32.312 -44.969 -1.646 1 97.12 307 ALA A CA 1
ATOM 2226 C C . ALA A 1 307 ? 32.844 -45.688 -0.42 1 97.12 307 ALA A C 1
ATOM 2228 O O . ALA A 1 307 ? 32.594 -46.875 -0.248 1 97.12 307 ALA A O 1
ATOM 2229 N N . PRO A 1 308 ? 33.469 -44.938 0.405 1 95.5 308 PRO A N 1
ATOM 2230 C CA . PRO A 1 308 ? 33.938 -45.594 1.628 1 95.5 308 PRO A CA 1
ATOM 2231 C C . PRO A 1 308 ? 32.781 -46.125 2.48 1 95.5 308 PRO A C 1
ATOM 2233 O O . PRO A 1 308 ? 31.734 -45.5 2.564 1 95.5 308 PRO A O 1
ATOM 2236 N N . LEU A 1 309 ? 32.938 -47.281 3.047 1 94.12 309 LEU A N 1
ATOM 2237 C CA . LEU A 1 309 ? 31.969 -47.875 3.959 1 94.12 309 LEU A CA 1
ATOM 2238 C C . LEU A 1 309 ? 31.812 -47 5.203 1 94.12 309 LEU A C 1
ATOM 2240 O O . LEU A 1 309 ? 32.781 -46.344 5.648 1 94.12 309 LEU A O 1
ATOM 2244 N N . PRO A 1 310 ? 30.531 -47 5.637 1 91.81 310 PRO A N 1
ATOM 2245 C CA . PRO A 1 310 ? 30.375 -46.281 6.895 1 91.81 310 PRO A CA 1
ATOM 2246 C C . PRO A 1 310 ? 31.234 -46.844 8.023 1 91.81 310 PRO A C 1
ATOM 2248 O O . PRO A 1 310 ? 31.453 -48.062 8.086 1 91.81 310 PRO A O 1
ATOM 2251 N N . GLY A 1 311 ? 31.734 -45.938 8.844 1 84.38 311 GLY A N 1
ATOM 2252 C CA . GLY A 1 311 ? 32.531 -46.375 9.984 1 84.38 311 GLY A CA 1
ATOM 2253 C C . GLY A 1 311 ? 31.734 -47.281 10.93 1 84.38 311 GLY A C 1
ATOM 2254 O O . GLY A 1 311 ? 30.547 -47.5 10.734 1 84.38 311 GLY A O 1
ATOM 2255 N N . LYS A 1 312 ? 32.531 -47.844 11.93 1 82.94 312 LYS A N 1
ATOM 2256 C CA . LYS A 1 312 ? 31.906 -48.719 12.914 1 82.94 312 LYS A CA 1
ATOM 2257 C C . LYS A 1 312 ? 30.75 -48.031 13.633 1 82.94 312 LYS A C 1
ATOM 2259 O O . LYS A 1 312 ? 30.922 -46.938 14.164 1 82.94 312 LYS A O 1
ATOM 2264 N N . GLY A 1 313 ? 29.594 -48.656 13.594 1 80.69 313 GLY A N 1
ATOM 2265 C CA . GLY A 1 313 ? 28.438 -48.125 14.273 1 80.69 313 GLY A CA 1
ATOM 2266 C C . GLY A 1 313 ? 27.719 -47.062 13.477 1 80.69 313 GLY A C 1
ATOM 2267 O O . GLY A 1 313 ? 26.719 -46.5 13.938 1 80.69 313 GLY A O 1
ATOM 2268 N N . GLN A 1 314 ? 28.266 -46.75 12.25 1 86.12 314 GLN A N 1
ATOM 2269 C CA . GLN A 1 314 ? 27.641 -45.719 11.422 1 86.12 314 GLN A CA 1
ATOM 2270 C C . GLN A 1 314 ? 26.891 -46.375 10.258 1 86.12 314 GLN A C 1
ATOM 2272 O O . GLN A 1 314 ? 27.094 -47.531 9.938 1 86.12 314 GLN A O 1
ATOM 2277 N N . THR A 1 315 ? 25.859 -45.656 9.867 1 92.31 315 THR A N 1
ATOM 2278 C CA . THR A 1 315 ? 25.062 -46.094 8.719 1 92.31 315 THR A CA 1
ATOM 2279 C C . THR A 1 315 ? 25.219 -45.094 7.559 1 92.31 315 THR A C 1
ATOM 2281 O O . THR A 1 315 ? 25.797 -44.031 7.719 1 92.31 315 THR A O 1
ATOM 2284 N N . TRP A 1 316 ? 24.797 -45.531 6.352 1 96.19 316 TRP A N 1
ATOM 2285 C CA . TRP A 1 316 ? 24.781 -44.625 5.199 1 96.19 316 TRP A CA 1
ATOM 2286 C C . TRP A 1 316 ? 23.938 -43.406 5.48 1 96.19 316 TRP A C 1
ATOM 2288 O O . TRP A 1 316 ? 22.906 -43.5 6.16 1 96.19 316 TRP A O 1
ATOM 2298 N N . THR A 1 317 ? 24.312 -42.25 5.047 1 96.06 317 THR A N 1
ATOM 2299 C CA . THR A 1 317 ? 23.578 -41 5.254 1 96.06 317 THR A CA 1
ATOM 2300 C C . THR A 1 317 ? 22.312 -40.969 4.406 1 96.06 317 THR A C 1
ATOM 2302 O O . THR A 1 317 ? 22.359 -41.25 3.203 1 96.06 317 THR A O 1
ATOM 2305 N N . ASP A 1 318 ? 21.156 -40.688 5.016 1 96.19 318 ASP A N 1
ATOM 2306 C CA . ASP A 1 318 ? 19.875 -40.5 4.316 1 96.19 318 ASP A CA 1
ATOM 2307 C C . ASP A 1 318 ? 19.594 -39.031 4.086 1 96.19 318 ASP A C 1
ATOM 2309 O O . ASP A 1 318 ? 18.891 -38.375 4.883 1 96.19 318 ASP A O 1
ATOM 2313 N N . TRP A 1 319 ? 20 -38.562 2.996 1 96.94 319 TRP A N 1
ATOM 2314 C CA . TRP A 1 319 ? 19.906 -37.156 2.699 1 96.94 319 TRP A CA 1
ATOM 2315 C C . TRP A 1 319 ? 18.453 -36.719 2.48 1 96.94 319 TRP A C 1
ATOM 2317 O O . TRP A 1 319 ? 18.078 -35.594 2.723 1 96.94 319 TRP A O 1
ATOM 2327 N N . LYS A 1 320 ? 17.578 -37.594 1.936 1 96.12 320 LYS A N 1
ATOM 2328 C CA . LYS A 1 320 ? 16.172 -37.281 1.771 1 96.12 320 LYS A CA 1
ATOM 2329 C C . LYS A 1 320 ? 15.523 -36.938 3.113 1 96.12 320 LYS A C 1
ATOM 2331 O O . LYS A 1 320 ? 14.789 -35.938 3.225 1 96.12 320 LYS A O 1
ATOM 2336 N N . LYS A 1 321 ? 15.773 -37.688 4.078 1 95.56 321 LYS A N 1
ATOM 2337 C CA . LYS A 1 321 ? 15.211 -37.469 5.41 1 95.56 321 LYS A CA 1
ATOM 2338 C C . LYS A 1 321 ? 15.75 -36.188 6.039 1 95.56 321 LYS A C 1
ATOM 2340 O O . LYS A 1 321 ? 15.023 -35.5 6.75 1 95.56 321 LYS A O 1
ATOM 2345 N N . LEU A 1 322 ? 17.016 -35.844 5.785 1 96.44 322 LEU A N 1
ATOM 2346 C CA . LEU A 1 322 ? 17.656 -34.719 6.406 1 96.44 322 LEU A CA 1
ATOM 2347 C C . LEU A 1 322 ? 17.172 -33.406 5.77 1 96.44 322 LEU A C 1
ATOM 2349 O O . LEU A 1 322 ? 17.062 -32.375 6.449 1 96.44 322 LEU A O 1
ATOM 2353 N N . LEU A 1 323 ? 16.906 -33.469 4.496 1 97.06 323 LEU A N 1
ATOM 2354 C CA . LEU A 1 323 ? 16.703 -32.219 3.762 1 97.06 323 LEU A CA 1
ATOM 2355 C C . LEU A 1 323 ? 15.203 -31.922 3.631 1 97.06 323 LEU A C 1
ATOM 2357 O O . LEU A 1 323 ? 14.82 -30.797 3.326 1 97.06 323 LEU A O 1
ATOM 2361 N N . PHE A 1 324 ? 14.367 -32.875 3.801 1 97 324 PHE A N 1
ATOM 2362 C CA . PHE A 1 324 ? 12.93 -32.656 3.627 1 97 324 PHE A CA 1
ATOM 2363 C C . PHE A 1 324 ? 12.18 -32.938 4.926 1 97 324 PHE A C 1
ATOM 2365 O O . PHE A 1 324 ? 12.641 -33.719 5.766 1 97 324 PHE A O 1
ATOM 2372 N N . ARG A 1 325 ? 11.086 -32.25 5.07 1 96.38 325 ARG A N 1
ATOM 2373 C CA . ARG A 1 325 ? 10.227 -32.375 6.238 1 96.38 325 ARG A CA 1
ATOM 2374 C C . ARG A 1 325 ? 8.758 -32.469 5.828 1 96.38 325 ARG A C 1
ATOM 2376 O O . ARG A 1 325 ? 8.43 -32.281 4.656 1 96.38 325 ARG A O 1
ATOM 2383 N N . THR A 1 326 ? 7.977 -32.781 6.82 1 96.75 326 THR A N 1
ATOM 2384 C CA . THR A 1 326 ? 6.535 -32.719 6.602 1 96.75 326 THR A CA 1
ATOM 2385 C C . THR A 1 326 ? 6.008 -31.297 6.703 1 96.75 326 THR A C 1
ATOM 2387 O O . THR A 1 326 ? 6.27 -30.609 7.688 1 96.75 326 THR A O 1
ATOM 2390 N N . GLY A 1 327 ? 5.359 -30.875 5.637 1 96.62 327 GLY A N 1
ATOM 2391 C CA . GLY A 1 327 ? 4.707 -29.578 5.695 1 96.62 327 GLY A CA 1
ATOM 2392 C C . GLY A 1 327 ? 3.438 -29.578 6.523 1 96.62 327 GLY A C 1
ATOM 2393 O O . GLY A 1 327 ? 2.83 -30.641 6.73 1 96.62 327 GLY A O 1
ATOM 2394 N N . HIS A 1 328 ? 3.031 -28.391 6.961 1 96.94 328 HIS A N 1
ATOM 2395 C CA . HIS A 1 328 ? 1.794 -28.219 7.715 1 96.94 328 HIS A CA 1
ATOM 2396 C C . HIS A 1 328 ? 1.04 -26.969 7.266 1 96.94 328 HIS A C 1
ATOM 2398 O O . HIS A 1 328 ? 1.646 -26.016 6.766 1 96.94 328 HIS A O 1
ATOM 2404 N N . HIS A 1 329 ? -0.278 -27.047 7.344 1 95.75 329 HIS A N 1
ATOM 2405 C CA . HIS A 1 329 ? -1.046 -25.844 7.051 1 95.75 329 HIS A CA 1
ATOM 2406 C C . HIS A 1 329 ? -2.219 -25.688 8.016 1 95.75 329 HIS A C 1
ATOM 2408 O O . HIS A 1 329 ? -2.688 -26.688 8.586 1 95.75 329 HIS A O 1
ATOM 2414 N N . GLN A 1 330 ? -2.66 -24.5 8.242 1 96.38 330 GLN A N 1
ATOM 2415 C CA . GLN A 1 330 ? -3.83 -24.094 9.016 1 96.38 330 GLN A CA 1
ATOM 2416 C C . GLN A 1 330 ? -4.555 -22.938 8.352 1 96.38 330 GLN A C 1
ATOM 2418 O O . GLN A 1 330 ? -3.926 -21.969 7.934 1 96.38 330 GLN A O 1
ATOM 2423 N N . ASN A 1 331 ? -5.855 -23.078 8.188 1 94.94 331 ASN A N 1
ATOM 2424 C CA . ASN A 1 331 ? -6.695 -22.031 7.613 1 94.94 331 ASN A CA 1
ATOM 2425 C C . ASN A 1 331 ? -7.887 -21.719 8.516 1 94.94 331 ASN A C 1
ATOM 2427 O O . ASN A 1 331 ? -8.5 -22.625 9.078 1 94.94 331 ASN A O 1
ATOM 2431 N N . TYR A 1 332 ? -8.172 -20.484 8.711 1 95.62 332 TYR A N 1
ATOM 2432 C CA . TYR A 1 332 ? -9.336 -20 9.438 1 95.62 332 TYR A CA 1
ATOM 2433 C C . TYR A 1 332 ? -10.07 -18.922 8.641 1 95.62 332 TYR A C 1
ATOM 2435 O O . TYR A 1 332 ? -9.438 -18.031 8.07 1 95.62 332 TYR A O 1
ATOM 2443 N N . GLN A 1 333 ? -11.367 -19.078 8.555 1 94.94 333 GLN A N 1
ATOM 2444 C CA . GLN A 1 333 ? -12.156 -18.062 7.859 1 94.94 333 GLN A CA 1
ATOM 2445 C C . GLN A 1 333 ? -13.5 -17.828 8.547 1 94.94 333 GLN A C 1
ATOM 2447 O O . GLN A 1 333 ? -14.133 -18.781 9 1 94.94 333 GLN A O 1
ATOM 2452 N N . ALA A 1 334 ? -13.867 -16.672 8.664 1 94.06 334 ALA A N 1
ATOM 2453 C CA . ALA A 1 334 ? -15.195 -16.266 9.125 1 94.06 334 ALA A CA 1
ATOM 2454 C C . ALA A 1 334 ? -15.844 -15.305 8.133 1 94.06 334 ALA A C 1
ATOM 2456 O O . ALA A 1 334 ? -15.164 -14.438 7.574 1 94.06 334 ALA A O 1
ATOM 2457 N N . SER A 1 335 ? -17.094 -15.547 7.867 1 93.31 335 SER A N 1
ATOM 2458 C CA . SER A 1 335 ? -17.797 -14.656 6.949 1 93.31 335 SER A CA 1
ATOM 2459 C C . SER A 1 335 ? -19.219 -14.359 7.441 1 93.31 335 SER A C 1
ATOM 2461 O O . SER A 1 335 ? -19.797 -15.148 8.195 1 93.31 335 SER A O 1
ATOM 2463 N N . VAL A 1 336 ? -19.766 -13.273 7.066 1 90.69 336 VAL A N 1
ATOM 2464 C CA . VAL A 1 336 ? -21.125 -12.844 7.359 1 90.69 336 VAL A CA 1
ATOM 2465 C C . VAL A 1 336 ? -21.781 -12.297 6.09 1 90.69 336 VAL A C 1
ATOM 2467 O O . VAL A 1 336 ? -21.156 -11.547 5.34 1 90.69 336 VAL A O 1
ATOM 2470 N N . SER A 1 337 ? -22.906 -12.75 5.824 1 91.56 337 SER A N 1
ATOM 2471 C CA . SER A 1 337 ? -23.656 -12.281 4.66 1 91.56 337 SER A CA 1
ATOM 2472 C C . SER A 1 337 ? -25.125 -12.055 5 1 91.56 337 SER A C 1
ATOM 2474 O O . SER A 1 337 ? -25.688 -12.742 5.855 1 91.56 337 SER A O 1
ATOM 2476 N N . GLY A 1 338 ? -25.719 -11.102 4.406 1 86.88 338 GLY A N 1
ATOM 2477 C CA . GLY A 1 338 ? -27.125 -10.789 4.633 1 86.88 338 GLY A CA 1
ATOM 2478 C C . GLY A 1 338 ? -27.562 -9.484 3.998 1 86.88 338 GLY A C 1
ATOM 2479 O O . GLY A 1 338 ? -26.875 -8.961 3.117 1 86.88 338 GLY A O 1
ATOM 2480 N N . GLY A 1 339 ? -28.766 -9.125 4.285 1 82.31 339 GLY A N 1
ATOM 2481 C CA . GLY A 1 339 ? -29.297 -7.863 3.799 1 82.31 339 GLY A CA 1
ATOM 2482 C C . GLY A 1 339 ? -30.75 -7.953 3.385 1 82.31 339 GLY A C 1
ATOM 2483 O O . GLY A 1 339 ? -31.438 -8.938 3.686 1 82.31 339 GLY A O 1
ATOM 2484 N N . SER A 1 340 ? -31.219 -6.836 2.846 1 82.75 340 SER A N 1
ATOM 2485 C CA . SER A 1 340 ? -32.594 -6.719 2.344 1 82.75 340 SER A CA 1
ATOM 2486 C C . SER A 1 340 ? -32.625 -6.719 0.818 1 82.75 340 SER A C 1
ATOM 2488 O O . SER A 1 340 ? -31.594 -6.953 0.172 1 82.75 340 SER A O 1
ATOM 2490 N N . GLU A 1 341 ? -33.75 -6.59 0.327 1 80.5 341 GLU A N 1
ATOM 2491 C CA . GLU A 1 341 ? -33.875 -6.551 -1.126 1 80.5 341 GLU A CA 1
ATOM 2492 C C . GLU A 1 341 ? -33.156 -5.352 -1.718 1 80.5 341 GLU A C 1
ATOM 2494 O O . GLU A 1 341 ? -32.656 -5.41 -2.848 1 80.5 341 GLU A O 1
ATOM 2499 N N . SER A 1 342 ? -33.094 -4.332 -0.949 1 84.38 342 SER A N 1
ATOM 2500 C CA . SER A 1 342 ? -32.5 -3.111 -1.463 1 84.38 342 SER A CA 1
ATOM 2501 C C . SER A 1 342 ? -31 -3.078 -1.169 1 84.38 342 SER A C 1
ATOM 2503 O O . SER A 1 342 ? -30.234 -2.436 -1.892 1 84.38 342 SER A O 1
ATOM 2505 N N . THR A 1 343 ? -30.641 -3.68 -0.064 1 87 343 THR A N 1
ATOM 2506 C CA . THR A 1 343 ? -29.234 -3.652 0.335 1 87 343 THR A CA 1
ATOM 2507 C C . THR A 1 343 ? -28.75 -5.051 0.711 1 87 343 THR A C 1
ATOM 2509 O O . THR A 1 343 ? -29.344 -5.703 1.573 1 87 343 THR A O 1
ATOM 2512 N N . ARG A 1 344 ? -27.75 -5.473 0.099 1 90.25 344 ARG A N 1
ATOM 2513 C CA . ARG A 1 344 ? -27.125 -6.758 0.396 1 90.25 344 ARG A CA 1
ATOM 2514 C C . ARG A 1 344 ? -25.625 -6.59 0.627 1 90.25 344 ARG A C 1
ATOM 2516 O O . ARG A 1 344 ? -24.984 -5.746 -0.003 1 90.25 344 ARG A O 1
ATOM 2523 N N . PHE A 1 345 ? -25.031 -7.465 1.506 1 90.19 345 PHE A N 1
ATOM 2524 C CA . PHE A 1 345 ? -23.609 -7.336 1.789 1 90.19 345 PHE A CA 1
ATOM 2525 C C . PHE A 1 345 ? -22.984 -8.695 2.082 1 90.19 345 PHE A C 1
ATOM 2527 O O . PHE A 1 345 ? -23.703 -9.656 2.383 1 90.19 345 PHE A O 1
ATOM 2534 N N . TYR A 1 346 ? -21.719 -8.781 1.938 1 93.12 346 TYR A N 1
ATOM 2535 C CA . TYR A 1 346 ? -20.859 -9.914 2.285 1 93.12 346 TYR A CA 1
ATOM 2536 C C . TYR A 1 346 ? -19.516 -9.43 2.812 1 93.12 346 TYR A C 1
ATOM 2538 O O . TYR A 1 346 ? -18.922 -8.5 2.26 1 93.12 346 TYR A O 1
ATOM 2546 N N . ALA A 1 347 ? -19.078 -9.961 3.928 1 91 347 ALA A N 1
ATOM 2547 C CA . ALA A 1 347 ? -17.75 -9.672 4.48 1 91 347 ALA A CA 1
ATOM 2548 C C . ALA A 1 347 ? -17.094 -10.938 4.996 1 91 347 ALA A C 1
ATOM 2550 O O . ALA A 1 347 ? -17.75 -11.812 5.562 1 91 347 ALA A O 1
ATOM 2551 N N . SER A 1 348 ? -15.797 -11.023 4.82 1 94.69 348 SER A N 1
ATOM 2552 C CA . SER A 1 348 ? -15.07 -12.195 5.293 1 94.69 348 SER A CA 1
ATOM 2553 C C . SER A 1 348 ? -13.664 -11.836 5.754 1 94.69 348 SER A C 1
ATOM 2555 O O . SER A 1 348 ? -13.102 -10.836 5.309 1 94.69 348 SER A O 1
ATOM 2557 N N . LEU A 1 349 ? -13.133 -12.539 6.711 1 93.94 349 LEU A N 1
ATOM 2558 C CA . LEU A 1 349 ? -11.75 -12.508 7.191 1 93.94 349 LEU A CA 1
ATOM 2559 C C . LEU A 1 349 ? -11.141 -13.906 7.176 1 93.94 349 LEU A C 1
ATOM 2561 O O . LEU A 1 349 ? -11.75 -14.859 7.676 1 93.94 349 LEU A O 1
ATOM 2565 N N . ALA A 1 350 ? -9.961 -13.945 6.605 1 95.94 350 ALA A N 1
ATOM 2566 C CA . ALA A 1 350 ? -9.32 -15.25 6.484 1 95.94 350 ALA A CA 1
ATOM 2567 C C . ALA A 1 350 ? -7.855 -15.188 6.898 1 95.94 350 ALA A C 1
ATOM 2569 O O . ALA A 1 350 ? -7.176 -14.195 6.641 1 95.94 350 ALA A O 1
ATOM 2570 N N . TYR A 1 351 ? -7.383 -16.188 7.57 1 96 351 TYR A N 1
ATOM 2571 C CA . TYR A 1 351 ? -5.988 -16.391 7.945 1 96 351 TYR A CA 1
ATOM 2572 C C . TYR A 1 351 ? -5.469 -17.734 7.434 1 96 351 TYR A C 1
ATOM 2574 O O . TYR A 1 351 ? -6.109 -18.766 7.637 1 96 351 TYR A O 1
ATOM 2582 N N . THR A 1 352 ? -4.324 -17.688 6.777 1 96.62 352 THR A N 1
ATOM 2583 C CA . THR A 1 352 ? -3.686 -18.891 6.262 1 96.62 352 THR A CA 1
ATOM 2584 C C . THR A 1 352 ? -2.229 -18.969 6.711 1 96.62 352 THR A C 1
ATOM 2586 O O . THR A 1 352 ? -1.491 -17.984 6.605 1 96.62 352 THR A O 1
ATOM 2589 N N . ASN A 1 353 ? -1.818 -20.078 7.25 1 97.25 353 ASN A N 1
ATOM 2590 C CA . ASN A 1 353 ? -0.432 -20.391 7.578 1 97.25 353 ASN A CA 1
ATOM 2591 C C . ASN A 1 353 ? -0.02 -21.75 7.02 1 97.25 353 ASN A C 1
ATOM 2593 O O . ASN A 1 353 ? -0.57 -22.781 7.414 1 97.25 353 ASN A O 1
ATOM 2597 N N . GLN A 1 354 ? 0.956 -21.734 6.141 1 96.19 354 GLN A N 1
ATOM 2598 C CA . GLN A 1 354 ? 1.408 -22.953 5.48 1 96.19 354 GLN A CA 1
ATOM 2599 C C . GLN A 1 354 ? 2.93 -23.062 5.5 1 96.19 354 GLN A C 1
ATOM 2601 O O . GLN A 1 354 ? 3.627 -22.125 5.094 1 96.19 354 GLN A O 1
ATOM 2606 N N . ASP A 1 355 ? 3.377 -24.203 5.965 1 96.19 355 ASP A N 1
ATOM 2607 C CA . ASP A 1 355 ? 4.801 -24.531 5.895 1 96.19 355 ASP A CA 1
ATOM 2608 C C . ASP A 1 355 ? 5.09 -25.5 4.762 1 96.19 355 ASP A C 1
ATOM 2610 O O . ASP A 1 355 ? 4.34 -26.469 4.559 1 96.19 355 ASP A O 1
ATOM 2614 N N . GLY A 1 356 ? 6.191 -25.203 4.039 1 95.31 356 GLY A N 1
ATOM 2615 C CA . GLY A 1 356 ? 6.578 -26.109 2.965 1 95.31 356 GLY A CA 1
ATOM 2616 C C . GLY A 1 356 ? 7.285 -27.344 3.457 1 95.31 356 GLY A C 1
ATOM 2617 O O . GLY A 1 356 ? 7.301 -27.625 4.656 1 95.31 356 GLY A O 1
ATOM 2618 N N . ILE A 1 357 ? 7.836 -28.141 2.586 1 96.38 357 ILE A N 1
ATOM 2619 C CA . ILE A 1 357 ? 8.453 -29.422 2.939 1 96.38 357 ILE A CA 1
ATOM 2620 C C . ILE A 1 357 ? 9.961 -29.25 3.043 1 96.38 357 ILE A C 1
ATOM 2622 O O . ILE A 1 357 ? 10.688 -30.219 3.312 1 96.38 357 ILE A O 1
ATOM 2626 N N . VAL A 1 358 ? 10.406 -28.078 2.717 1 95.75 358 VAL A N 1
ATOM 2627 C CA . VAL A 1 358 ? 11.82 -27.75 2.885 1 95.75 358 VAL A CA 1
ATOM 2628 C C . VAL A 1 358 ? 11.969 -26.641 3.924 1 95.75 358 VAL A C 1
ATOM 2630 O O . VAL A 1 358 ? 11.039 -25.859 4.145 1 95.75 358 VAL A O 1
ATOM 2633 N N . ALA A 1 359 ? 13.125 -26.594 4.508 1 94.5 359 ALA A N 1
ATOM 2634 C CA . ALA A 1 359 ? 13.367 -25.578 5.531 1 94.5 359 ALA A CA 1
ATOM 2635 C C . ALA A 1 359 ? 13.242 -24.172 4.953 1 94.5 359 ALA A C 1
ATOM 2637 O O . ALA A 1 359 ? 13.586 -23.938 3.793 1 94.5 359 ALA A O 1
ATOM 2638 N N . ASN A 1 360 ? 12.773 -23.25 5.727 1 94.81 360 ASN A N 1
ATOM 2639 C CA . ASN A 1 360 ? 12.688 -21.828 5.438 1 94.81 360 ASN A CA 1
ATOM 2640 C C . ASN A 1 360 ? 11.672 -21.531 4.332 1 94.81 360 ASN A C 1
ATOM 2642 O O . ASN A 1 360 ? 11.852 -20.594 3.551 1 94.81 360 ASN A O 1
ATOM 2646 N N . THR A 1 361 ? 10.797 -22.422 4.09 1 96.38 361 THR A N 1
ATOM 2647 C CA . THR A 1 361 ? 9.719 -22.172 3.133 1 96.38 361 THR A CA 1
ATOM 2648 C C . THR A 1 361 ? 8.367 -22.125 3.836 1 96.38 361 THR A C 1
ATOM 2650 O O . THR A 1 361 ? 8.102 -22.938 4.727 1 96.38 361 THR A O 1
ATOM 2653 N N . GLY A 1 362 ? 7.578 -21.141 3.406 1 97.19 362 GLY A N 1
ATOM 2654 C CA . GLY A 1 362 ? 6.27 -21.016 4.023 1 97.19 362 GLY A CA 1
ATOM 2655 C C . GLY A 1 362 ? 5.496 -19.797 3.527 1 97.19 362 GLY A C 1
ATOM 2656 O O . GLY A 1 362 ? 6.02 -19 2.748 1 97.19 362 GLY A O 1
ATOM 2657 N N . LEU A 1 363 ? 4.215 -19.75 3.895 1 97.19 363 LEU A N 1
ATOM 2658 C CA . LEU A 1 363 ? 3.314 -18.656 3.521 1 97.19 363 LEU A CA 1
ATOM 2659 C C . LEU A 1 363 ? 2.369 -18.312 4.668 1 97.19 363 LEU A C 1
ATOM 2661 O O . LEU A 1 363 ? 1.699 -19.203 5.211 1 97.19 363 LEU A O 1
ATOM 2665 N N . LYS A 1 364 ? 2.363 -17.109 5.082 1 97.38 364 LYS A N 1
ATOM 2666 C CA . LYS A 1 364 ? 1.403 -16.547 6.023 1 97.38 364 LYS A CA 1
ATOM 2667 C C . LYS A 1 364 ? 0.604 -15.414 5.387 1 97.38 364 LYS A C 1
ATOM 2669 O O . LYS A 1 364 ? 1.181 -14.469 4.848 1 97.38 364 LYS A O 1
ATOM 2674 N N . ARG A 1 365 ? -0.714 -15.5 5.461 1 96.62 365 ARG A N 1
ATOM 2675 C CA . ARG A 1 365 ? -1.52 -14.508 4.762 1 96.62 365 ARG A CA 1
ATOM 2676 C C . ARG A 1 365 ? -2.742 -14.117 5.582 1 96.62 365 ARG A C 1
ATOM 2678 O O . ARG A 1 365 ? -3.393 -14.977 6.184 1 96.62 365 ARG A O 1
ATOM 2685 N N . TYR A 1 366 ? -3.062 -12.883 5.66 1 95.88 366 TYR A N 1
ATOM 2686 C CA . TYR A 1 366 ? -4.316 -12.312 6.137 1 95.88 366 TYR A CA 1
ATOM 2687 C C . TYR A 1 366 ? -5.082 -11.648 5 1 95.88 366 TYR A C 1
ATOM 2689 O O . TYR A 1 366 ? -4.527 -10.82 4.27 1 95.88 366 TYR A O 1
ATOM 2697 N N . THR A 1 367 ? -6.309 -12 4.789 1 95.5 367 THR A N 1
ATOM 2698 C CA . THR A 1 367 ? -7.105 -11.414 3.719 1 95.5 367 THR A CA 1
ATOM 2699 C C . THR A 1 367 ? -8.484 -11 4.234 1 95.5 367 THR A C 1
ATOM 2701 O O . THR A 1 367 ? -9.164 -11.781 4.902 1 95.5 367 THR A O 1
ATOM 2704 N N . GLY A 1 368 ? -8.859 -9.812 3.953 1 93.69 368 GLY A N 1
ATOM 2705 C CA . GLY A 1 368 ? -10.195 -9.305 4.184 1 93.69 368 GLY A CA 1
ATOM 2706 C C . GLY A 1 368 ? -10.93 -8.938 2.9 1 93.69 368 GLY A C 1
ATOM 2707 O O . GLY A 1 368 ? -10.32 -8.398 1.971 1 93.69 368 GLY A O 1
ATOM 2708 N N . ASN A 1 369 ? -12.148 -9.383 2.84 1 93.38 369 ASN A N 1
ATOM 2709 C CA . ASN A 1 369 ? -12.992 -9.078 1.691 1 93.38 369 ASN A CA 1
ATOM 2710 C C . ASN A 1 369 ? -14.344 -8.516 2.125 1 93.38 369 ASN A C 1
ATOM 2712 O O . ASN A 1 369 ? -14.922 -8.969 3.115 1 93.38 369 ASN A O 1
ATOM 2716 N N . ALA A 1 370 ? -14.836 -7.496 1.387 1 90.25 370 ALA A N 1
ATOM 2717 C CA . ALA A 1 370 ? -16.156 -6.934 1.634 1 90.25 370 ALA A CA 1
ATOM 2718 C C . ALA A 1 370 ? -16.812 -6.48 0.332 1 90.25 370 ALA A C 1
ATOM 2720 O O . ALA A 1 370 ? -16.141 -5.941 -0.553 1 90.25 370 ALA A O 1
ATOM 2721 N N . ASN A 1 371 ? -18.078 -6.766 0.196 1 91.69 371 ASN A N 1
ATOM 2722 C CA . ASN A 1 371 ? -18.859 -6.281 -0.938 1 91.69 371 ASN A CA 1
ATOM 2723 C C . ASN A 1 371 ? -20.219 -5.762 -0.498 1 91.69 371 ASN A C 1
ATOM 2725 O O . ASN A 1 371 ? -20.797 -6.262 0.466 1 91.69 371 ASN A O 1
ATOM 2729 N N . LEU A 1 372 ? -20.719 -4.758 -1.154 1 89.5 372 LEU A N 1
ATOM 2730 C CA . LEU A 1 372 ? -22 -4.09 -0.896 1 89.5 372 LEU A CA 1
ATOM 2731 C C . LEU A 1 372 ? -22.719 -3.787 -2.201 1 89.5 372 LEU A C 1
ATOM 2733 O O . LEU A 1 372 ? -22.125 -3.264 -3.145 1 89.5 372 LEU A O 1
ATOM 2737 N N . THR A 1 373 ? -23.938 -4.188 -2.223 1 91.56 373 THR A N 1
ATOM 2738 C CA . THR A 1 373 ? -24.844 -3.842 -3.316 1 91.56 373 THR A CA 1
ATOM 2739 C C . THR A 1 373 ? -26.078 -3.094 -2.791 1 91.56 373 THR A C 1
ATOM 2741 O O . THR A 1 373 ? -26.734 -3.561 -1.866 1 91.56 373 THR A O 1
ATOM 2744 N N . HIS A 1 374 ? -26.438 -2.012 -3.406 1 89.38 374 HIS A N 1
ATOM 2745 C CA . HIS A 1 374 ? -27.578 -1.206 -2.971 1 89.38 374 HIS A CA 1
ATOM 2746 C C . HIS A 1 374 ? -28.375 -0.692 -4.16 1 89.38 374 HIS A C 1
ATOM 2748 O O . HIS A 1 374 ? -27.797 -0.129 -5.102 1 89.38 374 HIS A O 1
ATOM 2754 N N . LYS A 1 375 ? -29.625 -0.899 -4.078 1 90.38 375 LYS A N 1
ATOM 2755 C CA . LYS A 1 375 ? -30.547 -0.412 -5.098 1 90.38 375 LYS A CA 1
ATOM 2756 C C . LYS A 1 375 ? -31.375 0.755 -4.574 1 90.38 375 LYS A C 1
ATOM 2758 O O . LYS A 1 375 ? -31.953 0.677 -3.486 1 90.38 375 LYS A O 1
ATOM 2763 N N . PHE A 1 376 ? -31.438 1.829 -5.348 1 86.69 376 PHE A N 1
ATOM 2764 C CA . PHE A 1 376 ? -32.25 2.979 -4.973 1 86.69 376 PHE A CA 1
ATOM 2765 C C . PHE A 1 376 ? -32.75 3.713 -6.211 1 86.69 376 PHE A C 1
ATOM 2767 O O . PHE A 1 376 ? -31.969 4.062 -7.094 1 86.69 376 PHE A O 1
ATOM 2774 N N . GLY A 1 377 ? -34.031 3.936 -6.301 1 86.38 377 GLY A N 1
ATOM 2775 C CA . GLY A 1 377 ? -34.625 4.512 -7.504 1 86.38 377 GLY A CA 1
ATOM 2776 C C . GLY A 1 377 ? -34.344 3.689 -8.75 1 86.38 377 GLY A C 1
ATOM 2777 O O . GLY A 1 377 ? -34.656 2.5 -8.789 1 86.38 377 GLY A O 1
ATOM 2778 N N . HIS A 1 378 ? -33.625 4.441 -9.656 1 90.62 378 HIS A N 1
ATOM 2779 C CA . HIS A 1 378 ? -33.281 3.773 -10.898 1 90.62 378 HIS A CA 1
ATOM 2780 C C . HIS A 1 378 ? -31.797 3.414 -10.922 1 90.62 378 HIS A C 1
ATOM 2782 O O . HIS A 1 378 ? -31.234 3.141 -11.984 1 90.62 378 HIS A O 1
ATOM 2788 N N . PHE A 1 379 ? -31.234 3.424 -9.703 1 92.38 379 PHE A N 1
ATOM 2789 C CA . PHE A 1 379 ? -29.781 3.244 -9.672 1 92.38 379 PHE A CA 1
ATOM 2790 C C . PHE A 1 379 ? -29.406 2.027 -8.836 1 92.38 379 PHE A C 1
ATOM 2792 O O . PHE A 1 379 ? -30.109 1.68 -7.887 1 92.38 379 PHE A O 1
ATOM 2799 N N . ASN A 1 380 ? -28.375 1.36 -9.281 1 92.44 380 ASN A N 1
ATOM 2800 C CA . ASN A 1 380 ? -27.703 0.328 -8.5 1 92.44 380 ASN A CA 1
ATOM 2801 C C . ASN A 1 380 ? -26.234 0.676 -8.273 1 92.44 380 ASN A C 1
ATOM 2803 O O . ASN A 1 380 ? -25.531 1.07 -9.203 1 92.44 380 ASN A O 1
ATOM 2807 N N . VAL A 1 381 ? -25.812 0.531 -6.992 1 91.06 381 VAL A N 1
ATOM 2808 C CA . VAL A 1 381 ? -24.406 0.767 -6.676 1 91.06 381 VAL A CA 1
ATOM 2809 C C . VAL A 1 381 ? -23.766 -0.517 -6.145 1 91.06 381 VAL A C 1
ATOM 2811 O O . VAL A 1 381 ? -24.344 -1.182 -5.273 1 91.06 381 VAL A O 1
ATOM 2814 N N . ASP A 1 382 ? -22.594 -0.866 -6.676 1 92.75 382 ASP A N 1
ATOM 2815 C CA . ASP A 1 382 ? -21.812 -2.01 -6.215 1 92.75 382 ASP A CA 1
ATOM 2816 C C . ASP A 1 382 ? -20.406 -1.579 -5.777 1 92.75 382 ASP A C 1
ATOM 2818 O O . ASP A 1 382 ? -19.672 -0.962 -6.551 1 92.75 382 ASP A O 1
ATOM 2822 N N . VAL A 1 383 ? -20.078 -1.918 -4.535 1 90.81 383 VAL A N 1
ATOM 2823 C CA . VAL A 1 383 ? -18.766 -1.632 -3.998 1 90.81 383 VAL A CA 1
ATOM 2824 C C . VAL A 1 383 ? -18.094 -2.93 -3.545 1 90.81 383 VAL A C 1
ATOM 2826 O O . VAL A 1 383 ? -18.703 -3.738 -2.846 1 90.81 383 VAL A O 1
ATOM 2829 N N . THR A 1 384 ? -16.844 -3.158 -3.977 1 92.88 384 THR A N 1
ATOM 2830 C CA . THR A 1 384 ? -16.062 -4.297 -3.504 1 92.88 384 THR A CA 1
ATOM 2831 C C . THR A 1 384 ? -14.688 -3.848 -3.039 1 92.88 384 THR A C 1
ATOM 2833 O O . THR A 1 384 ? -14.062 -2.984 -3.664 1 92.88 384 THR A O 1
ATOM 2836 N N . THR A 1 385 ? -14.242 -4.402 -1.97 1 91.88 385 THR A N 1
ATOM 2837 C CA . THR A 1 385 ? -12.914 -4.109 -1.445 1 91.88 385 THR A CA 1
ATOM 2838 C C . THR A 1 385 ? -12.219 -5.391 -0.984 1 91.88 385 THR A C 1
ATOM 2840 O O . THR A 1 385 ? -12.844 -6.254 -0.368 1 91.88 385 THR A O 1
ATOM 2843 N N . LEU A 1 386 ? -10.945 -5.52 -1.321 1 94.94 386 LEU A N 1
ATOM 2844 C CA . LEU A 1 386 ? -10.07 -6.605 -0.886 1 94.94 386 LEU A CA 1
ATOM 2845 C C . LEU A 1 386 ? -8.742 -6.059 -0.364 1 94.94 386 LEU A C 1
ATOM 2847 O O . LEU A 1 386 ? -8.141 -5.184 -0.987 1 94.94 386 LEU A O 1
ATOM 2851 N N . PHE A 1 387 ? -8.32 -6.41 0.804 1 94.5 387 PHE A N 1
ATOM 2852 C CA . PHE A 1 387 ? -7.008 -6.102 1.365 1 94.5 387 PHE A CA 1
ATOM 2853 C C . PHE A 1 387 ? -6.316 -7.367 1.853 1 94.5 387 PHE A C 1
ATOM 2855 O O . PHE A 1 387 ? -6.926 -8.188 2.539 1 94.5 387 PHE A O 1
ATOM 2862 N N . SER A 1 388 ? -5.055 -7.5 1.458 1 96.81 388 SER A N 1
ATOM 2863 C CA . SER A 1 388 ? -4.309 -8.695 1.838 1 96.81 388 SER A CA 1
ATOM 2864 C C . SER A 1 388 ? -2.883 -8.344 2.252 1 96.81 388 SER A C 1
ATOM 2866 O O . SER A 1 388 ? -2.248 -7.484 1.644 1 96.81 388 SER A O 1
ATOM 2868 N N . LYS A 1 389 ? -2.441 -8.953 3.316 1 96.38 389 LYS A N 1
ATOM 2869 C CA . LYS A 1 389 ? -1.045 -8.977 3.742 1 96.38 389 LYS A CA 1
ATOM 2870 C C . LYS A 1 389 ? -0.486 -10.398 3.721 1 96.38 389 LYS A C 1
ATOM 2872 O O . LYS A 1 389 ? -1.036 -11.297 4.359 1 96.38 389 LYS A O 1
ATOM 2877 N N . MET A 1 390 ? 0.592 -10.555 2.988 1 97 390 MET A N 1
ATOM 2878 C CA . MET A 1 390 ? 1.152 -11.891 2.814 1 97 390 MET A CA 1
ATOM 2879 C C . MET A 1 390 ? 2.66 -11.883 3.043 1 97 390 MET A C 1
ATOM 2881 O O . MET A 1 390 ? 3.354 -10.969 2.598 1 97 390 MET A O 1
ATOM 2885 N N . LYS A 1 391 ? 3.16 -12.805 3.824 1 97.75 391 LYS A N 1
ATOM 2886 C CA . LYS A 1 391 ? 4.582 -13.078 4 1 97.75 391 LYS A CA 1
ATOM 2887 C C . LYS A 1 391 ? 4.957 -14.445 3.436 1 97.75 391 LYS A C 1
ATOM 2889 O O . LYS A 1 391 ? 4.43 -15.469 3.879 1 97.75 391 LYS A O 1
ATOM 2894 N N . GLN A 1 392 ? 5.789 -14.438 2.475 1 97.94 392 GLN A N 1
ATOM 2895 C CA . GLN A 1 392 ? 6.25 -15.672 1.844 1 97.94 392 GLN A CA 1
ATOM 2896 C C . GLN A 1 392 ? 7.734 -15.906 2.111 1 97.94 392 GLN A C 1
ATOM 2898 O O . GLN A 1 392 ? 8.547 -14.984 1.993 1 97.94 392 GLN A O 1
ATOM 2903 N N . SER A 1 393 ? 8.047 -17.062 2.584 1 97.94 393 SER A N 1
ATOM 2904 C CA . SER A 1 393 ? 9.438 -17.5 2.725 1 97.94 393 SER A CA 1
ATOM 2905 C C . SER A 1 393 ? 9.805 -18.516 1.658 1 97.94 393 SER A C 1
ATOM 2907 O O . SER A 1 393 ? 9.039 -19.453 1.394 1 97.94 393 SER A O 1
ATOM 2909 N N . LEU A 1 394 ? 10.969 -18.297 1.045 1 96.44 394 LEU A N 1
ATOM 2910 C CA . LEU A 1 394 ? 11.406 -19.141 -0.061 1 96.44 394 LEU A CA 1
ATOM 2911 C C . LEU A 1 394 ? 12.797 -19.703 0.202 1 96.44 394 LEU A C 1
ATOM 2913 O O . LEU A 1 394 ? 13.555 -19.141 0.996 1 96.44 394 LEU A O 1
ATOM 2917 N N . ALA A 1 395 ? 13.07 -20.797 -0.455 1 95.38 395 ALA A N 1
ATOM 2918 C CA . ALA A 1 395 ? 14.398 -21.406 -0.506 1 95.38 395 ALA A CA 1
ATOM 2919 C C . ALA A 1 395 ? 14.875 -21.562 -1.947 1 95.38 395 ALA A C 1
ATOM 2921 O O . ALA A 1 395 ? 14.078 -21.484 -2.883 1 95.38 395 ALA A O 1
ATOM 2922 N N . ASN A 1 396 ? 16.156 -21.719 -2.047 1 94.62 396 ASN A N 1
ATOM 2923 C CA . ASN A 1 396 ? 16.703 -21.922 -3.379 1 94.62 396 ASN A CA 1
ATOM 2924 C C . ASN A 1 396 ? 16.172 -23.203 -4.016 1 94.62 396 ASN A C 1
ATOM 2926 O O . ASN A 1 396 ? 15.898 -24.188 -3.32 1 94.62 396 ASN A O 1
ATOM 2930 N N . GLU A 1 397 ? 16.031 -23.203 -5.316 1 93.31 397 GLU A N 1
ATOM 2931 C CA . GLU A 1 397 ? 15.547 -24.344 -6.082 1 93.31 397 GLU A CA 1
ATOM 2932 C C . GLU A 1 397 ? 16.297 -24.484 -7.406 1 93.31 397 GLU A C 1
ATOM 2934 O O . GLU A 1 397 ? 17.234 -23.719 -7.676 1 93.31 397 GLU A O 1
ATOM 2939 N N . GLY A 1 398 ? 15.93 -25.453 -8.109 1 90.56 398 GLY A N 1
ATOM 2940 C CA . GLY A 1 398 ? 16.531 -25.656 -9.414 1 90.56 398 GLY A CA 1
ATOM 2941 C C . GLY A 1 398 ? 17.984 -26.125 -9.328 1 90.56 398 GLY A C 1
ATOM 2942 O O . GLY A 1 398 ? 18.281 -27.094 -8.633 1 90.56 398 GLY A O 1
ATOM 2943 N N . ASN A 1 399 ? 18.828 -25.359 -9.977 1 90.12 399 ASN A N 1
ATOM 2944 C CA . ASN A 1 399 ? 20.219 -25.797 -10.102 1 90.12 399 ASN A CA 1
ATOM 2945 C C . ASN A 1 399 ? 21.109 -25.125 -9.062 1 90.12 399 ASN A C 1
ATOM 2947 O O . ASN A 1 399 ? 22.344 -25.219 -9.141 1 90.12 399 ASN A O 1
ATOM 2951 N N . SER A 1 400 ? 20.422 -24.531 -8.117 1 92.88 400 SER A N 1
ATOM 2952 C CA . SER A 1 400 ? 21.219 -23.906 -7.059 1 92.88 400 SER A CA 1
ATOM 2953 C C . SER A 1 400 ? 21.969 -24.969 -6.25 1 92.88 400 SER A C 1
ATOM 2955 O O . SER A 1 400 ? 21.406 -26 -5.898 1 92.88 400 SER A O 1
ATOM 2957 N N . TYR A 1 401 ? 23.203 -24.656 -5.895 1 93.44 401 TYR A N 1
ATOM 2958 C CA . TYR A 1 401 ? 24.062 -25.594 -5.203 1 93.44 401 TYR A CA 1
ATOM 2959 C C . TYR A 1 401 ? 23.578 -25.844 -3.781 1 93.44 401 TYR A C 1
ATOM 2961 O O . TYR A 1 401 ? 24.016 -26.797 -3.127 1 93.44 401 TYR A O 1
ATOM 2969 N N . ILE A 1 402 ? 22.719 -25.078 -3.34 1 93.56 402 ILE A N 1
ATOM 2970 C CA . ILE A 1 402 ? 22.312 -25.25 -1.951 1 93.56 402 ILE A CA 1
ATOM 2971 C C . ILE A 1 402 ? 20.859 -25.703 -1.899 1 93.56 402 ILE A C 1
ATOM 2973 O O . ILE A 1 402 ? 20.281 -25.875 -0.817 1 93.56 402 ILE A O 1
ATOM 2977 N N . ALA A 1 403 ? 20.25 -25.875 -3.053 1 95.5 403 ALA A N 1
ATOM 2978 C CA . ALA A 1 403 ? 18.859 -26.312 -3.102 1 95.5 403 ALA A CA 1
ATOM 2979 C C . ALA A 1 403 ? 18.703 -27.734 -2.584 1 95.5 403 ALA A C 1
ATOM 2981 O O . ALA A 1 403 ? 19.531 -28.609 -2.896 1 95.5 403 ALA A O 1
ATOM 2982 N N . PRO A 1 404 ? 17.703 -28 -1.806 1 95.69 404 PRO A N 1
ATOM 2983 C CA . PRO A 1 404 ? 17.531 -29.344 -1.214 1 95.69 404 PRO A CA 1
ATOM 2984 C C . PRO A 1 404 ? 17.297 -30.422 -2.262 1 95.69 404 PRO A C 1
ATOM 2986 O O . PRO A 1 404 ? 17.859 -31.516 -2.156 1 95.69 404 PRO A O 1
ATOM 2989 N N . THR A 1 405 ? 16.547 -30.172 -3.244 1 95.12 405 THR A N 1
ATOM 2990 C CA . THR A 1 405 ? 16.188 -31.203 -4.215 1 95.12 405 THR A CA 1
ATOM 2991 C C . THR A 1 405 ? 17.422 -31.672 -4.996 1 95.12 405 THR A C 1
ATOM 2993 O O . THR A 1 405 ? 17.625 -32.875 -5.176 1 95.12 405 THR A O 1
ATOM 2996 N N . ILE A 1 406 ? 18.234 -30.719 -5.43 1 96.31 406 ILE A N 1
ATOM 2997 C CA . ILE A 1 406 ? 19.406 -31.109 -6.203 1 96.31 406 ILE A CA 1
ATOM 2998 C C . ILE A 1 406 ? 20.422 -31.797 -5.289 1 96.31 406 ILE A C 1
ATOM 3000 O O . ILE A 1 406 ? 21.141 -32.688 -5.723 1 96.31 406 ILE A O 1
ATOM 3004 N N . ASN A 1 407 ? 20.516 -31.391 -4.051 1 97.12 407 ASN A N 1
ATOM 3005 C CA . ASN A 1 407 ? 21.438 -32.031 -3.115 1 97.12 407 ASN A CA 1
ATOM 3006 C C . ASN A 1 407 ? 21.016 -33.469 -2.82 1 97.12 407 ASN A C 1
ATOM 3008 O O . ASN A 1 407 ? 21.859 -34.344 -2.697 1 97.12 407 ASN A O 1
ATOM 3012 N N . TYR A 1 408 ? 19.812 -33.781 -2.707 1 96.12 408 TYR A N 1
ATOM 3013 C CA . TYR A 1 408 ? 19.281 -35.125 -2.506 1 96.12 408 TYR A CA 1
ATOM 3014 C C . TYR A 1 408 ? 19.484 -35.969 -3.75 1 96.12 408 TYR A C 1
ATOM 3016 O O . TYR A 1 408 ? 19.922 -37.125 -3.656 1 96.12 408 TYR A O 1
ATOM 3024 N N . ALA A 1 409 ? 19.266 -35.375 -4.895 1 96.12 409 ALA A N 1
ATOM 3025 C CA . ALA A 1 409 ? 19.125 -36.156 -6.102 1 96.12 409 ALA A CA 1
ATOM 3026 C C . ALA A 1 409 ? 20.406 -36.156 -6.926 1 96.12 409 ALA A C 1
ATOM 3028 O O . ALA A 1 409 ? 20.484 -36.812 -7.965 1 96.12 409 ALA A O 1
ATOM 3029 N N . PHE A 1 410 ? 21.484 -35.438 -6.449 1 96.56 410 PHE A N 1
ATOM 3030 C CA . PHE A 1 410 ? 22.656 -35.344 -7.305 1 96.56 410 PHE A CA 1
ATOM 3031 C C . PHE A 1 410 ? 23.906 -35.062 -6.48 1 96.56 410 PHE A C 1
ATOM 3033 O O . PHE A 1 410 ? 24.828 -35.875 -6.402 1 96.56 410 PHE A O 1
ATOM 3040 N N . LEU A 1 411 ? 23.859 -33.969 -5.684 1 97.25 411 LEU A N 1
ATOM 3041 C CA . LEU A 1 411 ? 25.109 -33.344 -5.238 1 97.25 411 LEU A CA 1
ATOM 3042 C C . LEU A 1 411 ? 25.672 -34.062 -4.016 1 97.25 411 LEU A C 1
ATOM 3044 O O . LEU A 1 411 ? 26.859 -34 -3.742 1 97.25 411 LEU A O 1
ATOM 3048 N N . GLN A 1 412 ? 24.812 -34.688 -3.26 1 97 412 GLN A N 1
ATOM 3049 C CA . GLN A 1 412 ? 25.266 -35.438 -2.1 1 97 412 GLN A CA 1
ATOM 3050 C C . GLN A 1 412 ? 25.141 -36.938 -2.34 1 97 412 GLN A C 1
ATOM 3052 O O . GLN A 1 412 ? 24.422 -37.375 -3.244 1 97 412 GLN A O 1
ATOM 3057 N N . ASN A 1 413 ? 25.891 -37.75 -1.593 1 96.38 413 ASN A N 1
ATOM 3058 C CA . ASN A 1 413 ? 25.812 -39.188 -1.688 1 96.38 413 ASN A CA 1
ATOM 3059 C C . ASN A 1 413 ? 25.797 -39.844 -0.308 1 96.38 413 ASN A C 1
ATOM 3061 O O . ASN A 1 413 ? 26.109 -39.188 0.694 1 96.38 413 ASN A O 1
ATOM 3065 N N . PRO A 1 414 ? 25.469 -41.094 -0.239 1 96.56 414 PRO A N 1
ATOM 3066 C CA . PRO A 1 414 ? 25.281 -41.75 1.058 1 96.56 414 PRO A CA 1
ATOM 3067 C C . PRO A 1 414 ? 26.578 -41.875 1.855 1 96.56 414 PRO A C 1
ATOM 3069 O O . PRO A 1 414 ? 26.547 -42.094 3.07 1 96.56 414 PRO A O 1
ATOM 3072 N N . SER A 1 415 ? 27.75 -41.688 1.23 1 94.88 415 SER A N 1
ATOM 3073 C CA . SER A 1 415 ? 29.031 -41.812 1.915 1 94.88 415 SER A CA 1
ATOM 3074 C C . SER A 1 415 ? 29.406 -40.5 2.611 1 94.88 415 SER A C 1
ATOM 3076 O O . SER A 1 415 ? 30.25 -40.5 3.506 1 94.88 415 SER A O 1
ATOM 3078 N N . THR A 1 416 ? 28.766 -39.469 2.143 1 93.5 416 THR A N 1
ATOM 3079 C CA . THR A 1 416 ? 29.094 -38.156 2.715 1 93.5 416 THR A CA 1
ATOM 3080 C C . THR A 1 416 ? 28.438 -38 4.078 1 93.5 416 THR A C 1
ATOM 3082 O O . THR A 1 416 ? 27.25 -38.312 4.25 1 93.5 416 THR A O 1
ATOM 3085 N N . ARG A 1 417 ? 29.203 -37.375 5.016 1 92.81 417 ARG A N 1
ATOM 3086 C CA . ARG A 1 417 ? 28.703 -37.156 6.367 1 92.81 417 ARG A CA 1
ATOM 3087 C C . ARG A 1 417 ? 28.406 -35.688 6.605 1 92.81 417 ARG A C 1
ATOM 3089 O O . ARG A 1 417 ? 29.281 -34.844 6.508 1 92.81 417 ARG A O 1
ATOM 3096 N N . PRO A 1 418 ? 27.172 -35.438 6.973 1 95.38 418 PRO A N 1
ATOM 3097 C CA . PRO A 1 418 ? 26.797 -34.031 7.188 1 95.38 418 PRO A CA 1
ATOM 3098 C C . PRO A 1 418 ? 27.453 -33.438 8.438 1 95.38 418 PRO A C 1
ATOM 3100 O O . PRO A 1 418 ? 27.688 -32.25 8.5 1 95.38 418 PRO A O 1
ATOM 3103 N N . PHE A 1 419 ? 27.766 -34.312 9.422 1 94.5 419 PHE A N 1
ATOM 3104 C CA . PHE A 1 419 ? 28.297 -33.844 10.695 1 94.5 419 PHE A CA 1
ATOM 3105 C C . PHE A 1 419 ? 29.625 -34.531 11 1 94.5 419 PHE A C 1
ATOM 3107 O O . PHE A 1 419 ? 29.859 -35.656 10.594 1 94.5 419 PHE A O 1
ATOM 3114 N N . ASP A 1 420 ? 30.484 -33.781 11.617 1 91 420 ASP A N 1
ATOM 3115 C CA . ASP A 1 420 ? 31.75 -34.375 12.055 1 91 420 ASP A CA 1
ATOM 3116 C C . ASP A 1 420 ? 31.562 -35.188 13.328 1 91 420 ASP A C 1
ATOM 3118 O O . ASP A 1 420 ? 30.438 -35.312 13.828 1 91 420 ASP A O 1
ATOM 3122 N N . ASN A 1 421 ? 32.688 -35.75 13.766 1 86.25 421 ASN A N 1
ATOM 3123 C CA . ASN A 1 421 ? 32.625 -36.656 14.914 1 86.25 421 ASN A CA 1
ATOM 3124 C C . ASN A 1 421 ? 32.281 -35.875 16.188 1 86.25 421 ASN A C 1
ATOM 3126 O O . ASN A 1 421 ? 31.812 -36.469 17.172 1 86.25 421 ASN A O 1
ATOM 3130 N N . LYS A 1 422 ? 32.406 -34.531 16.203 1 86.25 422 LYS A N 1
ATOM 3131 C CA . LYS A 1 422 ? 32.156 -33.719 17.375 1 86.25 422 LYS A CA 1
ATOM 3132 C C . LYS A 1 422 ? 30.781 -33.062 17.312 1 86.25 422 LYS A C 1
ATOM 3134 O O . LYS A 1 422 ? 30.406 -32.312 18.203 1 86.25 422 LYS A O 1
ATOM 3139 N N . GLY A 1 423 ? 30.031 -33.406 16.25 1 88.56 423 GLY A N 1
ATOM 3140 C CA . GLY A 1 423 ? 28.672 -32.906 16.125 1 88.56 423 GLY A CA 1
ATOM 3141 C C . GLY A 1 423 ? 28.578 -31.625 15.297 1 88.56 423 GLY A C 1
ATOM 3142 O O . GLY A 1 423 ? 27.484 -31.141 15.031 1 88.56 423 GLY A O 1
ATOM 3143 N N . GLY A 1 424 ? 29.641 -31.094 14.961 1 93.62 424 GLY A N 1
ATOM 3144 C CA . GLY A 1 424 ? 29.656 -29.922 14.086 1 93.62 424 GLY A CA 1
ATOM 3145 C C . GLY A 1 424 ? 29.422 -30.266 12.625 1 93.62 424 GLY A C 1
ATOM 3146 O O . GLY A 1 424 ? 29.547 -31.438 12.234 1 93.62 424 GLY A O 1
ATOM 3147 N N . TYR A 1 425 ? 29.094 -29.312 11.797 1 96.38 425 TYR A N 1
ATOM 3148 C CA . TYR A 1 425 ? 28.828 -29.531 10.375 1 96.38 425 TYR A CA 1
ATOM 3149 C C . TYR A 1 425 ? 30.125 -29.781 9.609 1 96.38 425 TYR A C 1
ATOM 3151 O O . TYR A 1 425 ? 31.109 -29.078 9.828 1 96.38 425 TYR A O 1
ATOM 3159 N N . ASN A 1 426 ? 30.156 -30.781 8.727 1 95.31 426 ASN A N 1
ATOM 3160 C CA . ASN A 1 426 ? 31.219 -30.906 7.73 1 95.31 426 ASN A CA 1
ATOM 3161 C C . ASN A 1 426 ? 31.031 -29.906 6.59 1 95.31 426 ASN A C 1
ATOM 3163 O O . ASN A 1 426 ? 30.062 -30 5.828 1 95.31 426 ASN A O 1
ATOM 3167 N N . MET A 1 427 ? 31.875 -29.047 6.367 1 92.38 427 MET A N 1
ATOM 3168 C CA . MET A 1 427 ? 31.672 -27.906 5.488 1 92.38 427 MET A CA 1
ATOM 3169 C C . MET A 1 427 ? 31.953 -28.281 4.035 1 92.38 427 MET A C 1
ATOM 3171 O O . MET A 1 427 ? 31.375 -27.688 3.117 1 92.38 427 MET A O 1
ATOM 3175 N N . LYS A 1 428 ? 32.875 -29.062 3.791 1 92.06 428 LYS A N 1
ATOM 3176 C CA . LYS A 1 428 ? 33.281 -29.406 2.43 1 92.06 428 LYS A CA 1
ATOM 3177 C C . LYS A 1 428 ? 32.906 -30.859 2.098 1 92.06 428 LYS A C 1
ATOM 3179 O O . LYS A 1 428 ? 33.75 -31.75 2.158 1 92.06 428 LYS A O 1
ATOM 3184 N N . ILE A 1 429 ? 31.734 -30.984 1.747 1 93.12 429 ILE A N 1
ATOM 3185 C CA . ILE A 1 429 ? 31.281 -32.344 1.449 1 93.12 429 ILE A CA 1
ATOM 3186 C C . ILE A 1 429 ? 30.562 -32.344 0.099 1 93.12 429 ILE A C 1
ATOM 3188 O O . ILE A 1 429 ? 30.125 -31.312 -0.392 1 93.12 429 ILE A O 1
ATOM 3192 N N . GLY A 1 430 ? 30.438 -33.562 -0.471 1 92.38 430 GLY A N 1
ATOM 3193 C CA . GLY A 1 430 ? 29.703 -33.75 -1.711 1 92.38 430 GLY A CA 1
ATOM 3194 C C . GLY A 1 430 ? 30.453 -33.25 -2.934 1 92.38 430 GLY A C 1
ATOM 3195 O O . GLY A 1 430 ? 31.625 -32.906 -2.84 1 92.38 430 GLY A O 1
ATOM 3196 N N . ARG A 1 431 ? 29.719 -33.188 -4 1 93.75 431 ARG A N 1
ATOM 3197 C CA . ARG A 1 431 ? 30.312 -32.906 -5.301 1 93.75 431 ARG A CA 1
ATOM 3198 C C . ARG A 1 431 ? 30.766 -31.453 -5.371 1 93.75 431 ARG A C 1
ATOM 3200 O O . ARG A 1 431 ? 31.781 -31.141 -6.008 1 93.75 431 ARG A O 1
ATOM 3207 N N . VAL A 1 432 ? 29.969 -30.547 -4.719 1 93 432 VAL A N 1
ATOM 3208 C CA . VAL A 1 432 ? 30.266 -29.125 -4.887 1 93 432 VAL A CA 1
ATOM 3209 C C . VAL A 1 432 ? 30.891 -28.578 -3.609 1 93 432 VAL A C 1
ATOM 3211 O O . VAL A 1 432 ? 31.031 -27.359 -3.451 1 93 432 VAL A O 1
ATOM 3214 N N . GLN A 1 433 ? 31.219 -29.422 -2.654 1 91.81 433 GLN A N 1
ATOM 3215 C CA . GLN A 1 433 ? 31.938 -29.062 -1.44 1 91.81 433 GLN A CA 1
ATOM 3216 C C . GLN A 1 433 ? 31.172 -28.031 -0.622 1 91.81 433 GLN A C 1
ATOM 3218 O O . GLN A 1 433 ? 31.734 -27 -0.231 1 91.81 433 GLN A O 1
ATOM 3223 N N . ARG A 1 434 ? 29.875 -28.266 -0.492 1 94.94 434 ARG A N 1
ATOM 3224 C CA . ARG A 1 434 ? 28.984 -27.469 0.344 1 94.94 434 ARG A CA 1
ATOM 3225 C C . ARG A 1 434 ? 28.062 -28.344 1.175 1 94.94 434 ARG A C 1
ATOM 3227 O O . ARG A 1 434 ? 27.594 -29.391 0.697 1 94.94 434 ARG A O 1
ATOM 3234 N N . ASN A 1 435 ? 27.906 -28 2.428 1 96.81 435 ASN A N 1
ATOM 3235 C CA . ASN A 1 435 ? 26.938 -28.672 3.287 1 96.81 435 ASN A CA 1
ATOM 3236 C C . ASN A 1 435 ? 25.578 -27.969 3.238 1 96.81 435 ASN A C 1
ATOM 3238 O O . ASN A 1 435 ? 25.406 -26.891 3.797 1 96.81 435 ASN A O 1
ATOM 3242 N N . PRO A 1 436 ? 24.578 -28.547 2.553 1 96.44 436 PRO A N 1
ATOM 3243 C CA . PRO A 1 436 ? 23.281 -27.875 2.383 1 96.44 436 PRO A CA 1
ATOM 3244 C C . PRO A 1 436 ? 22.578 -27.594 3.713 1 96.44 436 PRO A C 1
ATOM 3246 O O . PRO A 1 436 ? 21.828 -26.625 3.824 1 96.44 436 PRO A O 1
ATOM 3249 N N . LEU A 1 437 ? 22.797 -28.422 4.754 1 97 437 LEU A N 1
ATOM 3250 C CA . LEU A 1 437 ? 22.172 -28.203 6.062 1 97 437 LEU A CA 1
ATOM 3251 C C . LEU A 1 437 ? 22.734 -26.969 6.734 1 97 437 LEU A C 1
ATOM 3253 O O . LEU A 1 437 ? 22 -26.219 7.395 1 97 437 LEU A O 1
ATOM 3257 N N . TYR A 1 438 ? 24.047 -26.734 6.562 1 96.69 438 TYR A N 1
ATOM 3258 C CA . TYR A 1 438 ? 24.672 -25.516 7.09 1 96.69 438 TYR A CA 1
ATOM 3259 C C . TYR A 1 438 ? 24.203 -24.281 6.32 1 96.69 438 TYR A C 1
ATOM 3261 O O . TYR A 1 438 ? 23.922 -23.25 6.914 1 96.69 438 TYR A O 1
ATOM 3269 N N . GLU A 1 439 ? 24.141 -24.406 5.027 1 96.38 439 GLU A N 1
ATOM 3270 C CA . GLU A 1 439 ? 23.75 -23.297 4.168 1 96.38 439 GLU A CA 1
ATOM 3271 C C . GLU A 1 439 ? 22.328 -22.828 4.48 1 96.38 439 GLU A C 1
ATOM 3273 O O . GLU A 1 439 ? 22.031 -21.625 4.375 1 96.38 439 GLU A O 1
ATOM 3278 N N . GLN A 1 440 ? 21.484 -23.734 4.812 1 94.88 440 GLN A N 1
ATOM 3279 C CA . GLN A 1 440 ? 20.094 -23.391 5.094 1 94.88 440 GLN A CA 1
ATOM 3280 C C . GLN A 1 440 ? 20 -22.484 6.312 1 94.88 440 GLN A C 1
ATOM 3282 O O . GLN A 1 440 ? 19.047 -21.703 6.43 1 94.88 440 GLN A O 1
ATOM 3287 N N . LEU A 1 441 ? 20.875 -22.562 7.203 1 95.75 441 LEU A N 1
ATOM 3288 C CA . LEU A 1 441 ? 20.859 -21.734 8.406 1 95.75 441 LEU A CA 1
ATOM 3289 C C . LEU A 1 441 ? 21.328 -20.312 8.086 1 95.75 441 LEU A C 1
ATOM 3291 O O . LEU A 1 441 ? 21.078 -19.391 8.867 1 95.75 441 LEU A O 1
ATOM 3295 N N . HIS A 1 442 ? 22 -20.156 6.934 1 96.88 442 HIS A N 1
ATOM 3296 C CA . HIS A 1 442 ? 22.703 -18.906 6.691 1 96.88 442 HIS A CA 1
ATOM 3297 C C . HIS A 1 442 ? 22.203 -18.219 5.426 1 96.88 442 HIS A C 1
ATOM 3299 O O . HIS A 1 442 ? 22.875 -17.344 4.887 1 96.88 442 HIS A O 1
ATOM 3305 N N . ASN A 1 443 ? 21.125 -18.656 4.879 1 96.38 443 ASN A N 1
ATOM 3306 C CA . ASN A 1 443 ? 20.438 -18.047 3.744 1 96.38 443 ASN A CA 1
ATOM 3307 C C . ASN A 1 443 ? 18.953 -17.859 4.023 1 96.38 443 ASN A C 1
ATOM 3309 O O . ASN A 1 443 ? 18.312 -18.688 4.676 1 96.38 443 ASN A O 1
ATOM 3313 N N . SER A 1 444 ? 18.438 -16.766 3.555 1 96.38 444 SER A N 1
ATOM 3314 C CA . SER A 1 444 ? 17 -16.531 3.67 1 96.38 444 SER A CA 1
ATOM 3315 C C . SER A 1 444 ? 16.469 -15.719 2.496 1 96.38 444 SER A C 1
ATOM 3317 O O . SER A 1 444 ? 17.219 -14.938 1.896 1 96.38 444 SER A O 1
ATOM 3319 N N . ASP A 1 445 ? 15.289 -15.961 2.039 1 97.75 445 ASP A N 1
ATOM 3320 C CA . ASP A 1 445 ? 14.523 -15.242 1.026 1 97.75 445 ASP A CA 1
ATOM 3321 C C . ASP A 1 445 ? 13.078 -15.016 1.484 1 97.75 445 ASP A C 1
ATOM 3323 O O . ASP A 1 445 ? 12.297 -15.961 1.571 1 97.75 445 ASP A O 1
ATOM 3327 N N . VAL A 1 446 ? 12.781 -13.789 1.817 1 98 446 VAL A N 1
ATOM 3328 C CA . VAL A 1 446 ? 11.469 -13.477 2.375 1 98 446 VAL A CA 1
ATOM 3329 C C . VAL A 1 446 ? 10.82 -12.352 1.572 1 98 446 VAL A C 1
ATOM 3331 O O . VAL A 1 446 ? 11.445 -11.312 1.322 1 98 446 VAL A O 1
ATOM 3334 N N . ASN A 1 447 ? 9.578 -12.562 1.138 1 97.88 447 ASN A N 1
ATOM 3335 C CA . ASN A 1 447 ? 8.805 -11.562 0.411 1 97.88 447 ASN A CA 1
ATOM 3336 C C . ASN A 1 447 ? 7.562 -11.141 1.187 1 97.88 447 ASN A C 1
ATOM 3338 O O . ASN A 1 447 ? 6.684 -11.961 1.453 1 97.88 447 ASN A O 1
ATOM 3342 N N . ASN A 1 448 ? 7.484 -9.875 1.576 1 97.06 448 ASN A N 1
ATOM 3343 C CA . ASN A 1 448 ? 6.285 -9.289 2.168 1 97.06 448 ASN A CA 1
ATOM 3344 C C . ASN A 1 448 ? 5.453 -8.547 1.126 1 97.06 448 ASN A C 1
ATOM 3346 O O . ASN A 1 448 ? 5.941 -7.613 0.486 1 97.06 448 ASN A O 1
ATOM 3350 N N . VAL A 1 449 ? 4.188 -8.961 0.976 1 97.25 449 VAL A N 1
ATOM 3351 C CA . VAL A 1 449 ? 3.348 -8.414 -0.081 1 97.25 449 VAL A CA 1
ATOM 3352 C C . VAL A 1 449 ? 2.09 -7.797 0.528 1 97.25 449 VAL A C 1
ATOM 3354 O O . VAL A 1 449 ? 1.489 -8.375 1.438 1 97.25 449 VAL A O 1
ATOM 3357 N N . ILE A 1 450 ? 1.722 -6.605 0.083 1 96.25 450 ILE A N 1
ATOM 3358 C CA . ILE A 1 450 ? 0.453 -5.953 0.392 1 96.25 450 ILE A CA 1
ATOM 3359 C C . ILE A 1 450 ? -0.346 -5.742 -0.892 1 96.25 450 ILE A C 1
ATOM 3361 O O . ILE A 1 450 ? 0.205 -5.316 -1.91 1 96.25 450 ILE A O 1
ATOM 3365 N N . ARG A 1 451 ? -1.627 -6.059 -0.859 1 96.56 451 ARG A N 1
ATOM 3366 C CA . ARG A 1 451 ? -2.492 -5.832 -2.012 1 96.56 451 ARG A CA 1
ATOM 3367 C C . ARG A 1 451 ? -3.809 -5.188 -1.593 1 96.56 451 ARG A C 1
ATOM 3369 O O . ARG A 1 451 ? -4.379 -5.543 -0.56 1 96.56 451 ARG A O 1
ATOM 3376 N N . SER A 1 452 ? -4.227 -4.195 -2.309 1 95.38 452 SER A N 1
ATOM 3377 C CA . SER A 1 452 ? -5.535 -3.564 -2.178 1 95.38 452 SER A CA 1
ATOM 3378 C C . SER A 1 452 ? -6.254 -3.498 -3.52 1 95.38 452 SER A C 1
ATOM 3380 O O . SER A 1 452 ? -5.754 -2.889 -4.469 1 95.38 452 SER A O 1
ATOM 3382 N N . LEU A 1 453 ? -7.34 -4.152 -3.613 1 95.69 453 LEU A N 1
ATOM 3383 C CA . LEU A 1 453 ? -8.188 -4.129 -4.797 1 95.69 453 LEU A CA 1
ATOM 3384 C C . LEU A 1 453 ? -9.555 -3.525 -4.477 1 95.69 453 LEU A C 1
ATOM 3386 O O . LEU A 1 453 ? -10.328 -4.105 -3.711 1 95.69 453 LEU A O 1
ATOM 3390 N N . ASN A 1 454 ? -9.914 -2.414 -5.043 1 93.94 454 ASN A N 1
ATOM 3391 C CA . ASN A 1 454 ? -11.156 -1.685 -4.793 1 93.94 454 ASN A CA 1
ATOM 3392 C C . ASN A 1 454 ? -11.898 -1.394 -6.09 1 93.94 454 ASN A C 1
ATOM 3394 O O . ASN A 1 454 ? -11.297 -0.985 -7.086 1 93.94 454 ASN A O 1
ATOM 3398 N N . THR A 1 455 ? -13.195 -1.643 -6.086 1 94.44 455 THR A N 1
ATOM 3399 C CA . THR A 1 455 ? -14.008 -1.356 -7.262 1 94.44 455 THR A CA 1
ATOM 3400 C C . THR A 1 455 ? -15.273 -0.604 -6.871 1 94.44 455 THR A C 1
ATOM 3402 O O . THR A 1 455 ? -15.82 -0.811 -5.781 1 94.44 455 THR A O 1
ATOM 3405 N N . LEU A 1 456 ? -15.773 0.27 -7.715 1 92.81 456 LEU A N 1
ATOM 3406 C CA . LEU A 1 456 ? -17.031 1.005 -7.625 1 92.81 456 LEU A CA 1
ATOM 3407 C C . LEU A 1 456 ? -17.766 0.975 -8.961 1 92.81 456 LEU A C 1
ATOM 3409 O O . LEU A 1 456 ? -17.219 1.366 -9.992 1 92.81 456 LEU A O 1
ATOM 3413 N N . LYS A 1 457 ? -18.953 0.503 -8.938 1 94.25 457 LYS A N 1
ATOM 3414 C CA . LYS A 1 457 ? -19.781 0.446 -10.133 1 94.25 457 LYS A CA 1
ATOM 3415 C C . LYS A 1 457 ? -21.141 1.115 -9.898 1 94.25 457 LYS A C 1
ATOM 3417 O O . LYS A 1 457 ? -21.797 0.858 -8.891 1 94.25 457 LYS A O 1
ATOM 3422 N N . LEU A 1 458 ? -21.578 1.982 -10.766 1 94.38 458 LEU A N 1
ATOM 3423 C CA . LEU A 1 458 ? -22.875 2.629 -10.773 1 94.38 458 LEU A CA 1
ATOM 3424 C C . LEU A 1 458 ? -23.672 2.256 -12.023 1 94.38 458 LEU A C 1
ATOM 3426 O O . LEU A 1 458 ? -23.172 2.422 -13.148 1 94.38 458 LEU A O 1
ATOM 3430 N N . THR A 1 459 ? -24.812 1.723 -11.828 1 95.62 459 THR A N 1
ATOM 3431 C CA . THR A 1 459 ? -25.703 1.402 -12.93 1 95.62 459 THR A CA 1
ATOM 3432 C C . THR A 1 459 ? -26.938 2.309 -12.906 1 95.62 459 THR A C 1
ATOM 3434 O O . THR A 1 459 ? -27.625 2.414 -11.883 1 95.62 459 THR A O 1
ATOM 3437 N N . TRP A 1 460 ? -27.266 2.951 -14 1 96.44 460 TRP A N 1
ATOM 3438 C CA . TRP A 1 460 ? -28.422 3.811 -14.195 1 96.44 460 TRP A CA 1
ATOM 3439 C C . TRP A 1 460 ? -29.422 3.17 -15.156 1 96.44 460 TRP A C 1
ATOM 3441 O O . TRP A 1 460 ? -29.141 3.031 -16.344 1 96.44 460 TRP A O 1
ATOM 3451 N N . HIS A 1 461 ? -30.531 2.771 -14.594 1 95.5 461 HIS A N 1
ATOM 3452 C CA . HIS A 1 461 ? -31.594 2.266 -15.453 1 95.5 461 HIS A CA 1
ATOM 3453 C C . HIS A 1 461 ? -32.406 3.408 -16.062 1 95.5 461 HIS A C 1
ATOM 3455 O O . HIS A 1 461 ? -33.375 3.887 -15.469 1 95.5 461 HIS A O 1
ATOM 3461 N N . ILE A 1 462 ? -32.156 3.746 -17.25 1 94.94 462 ILE A N 1
ATOM 3462 C CA . ILE A 1 462 ? -32.688 4.938 -17.906 1 94.94 462 ILE A CA 1
ATOM 3463 C C . ILE A 1 462 ? -34.156 4.723 -18.234 1 94.94 462 ILE A C 1
ATOM 3465 O O . ILE A 1 462 ? -35 5.523 -17.844 1 94.94 462 ILE A O 1
ATOM 3469 N N . TRP A 1 463 ? -34.531 3.75 -18.969 1 91.88 463 TRP A N 1
ATOM 3470 C CA . TRP A 1 463 ? -35.906 3.309 -19.219 1 91.88 463 TRP A CA 1
ATOM 3471 C C . TRP A 1 463 ? -35.938 1.808 -19.469 1 91.88 463 TRP A C 1
ATOM 3473 O O . TRP A 1 463 ? -34.938 1.12 -19.375 1 91.88 463 TRP A O 1
ATOM 3483 N N . ASP A 1 464 ? -37 1.4 -19.734 1 89.44 464 ASP A N 1
ATOM 3484 C CA . ASP A 1 464 ? -37.188 -0.046 -19.828 1 89.44 464 ASP A CA 1
ATOM 3485 C C . ASP A 1 464 ? -36.25 -0.631 -20.906 1 89.44 464 ASP A C 1
ATOM 3487 O O . ASP A 1 464 ? -36.312 -0.224 -22.062 1 89.44 464 ASP A O 1
ATOM 3491 N N . GLY A 1 465 ? -35.438 -1.439 -20.453 1 92.38 465 GLY A N 1
ATOM 3492 C CA . GLY A 1 465 ? -34.531 -2.16 -21.344 1 92.38 465 GLY A CA 1
ATOM 3493 C C . GLY A 1 465 ? -33.188 -1.457 -21.547 1 92.38 465 GLY A C 1
ATOM 3494 O O . GLY A 1 465 ? -32.219 -2.059 -22.031 1 92.38 465 GLY A O 1
ATOM 3495 N N . LEU A 1 466 ? -33.125 -0.189 -21.266 1 96.12 466 LEU A N 1
ATOM 3496 C CA . LEU A 1 466 ? -31.891 0.576 -21.484 1 96.12 466 LEU A CA 1
ATOM 3497 C C . LEU A 1 466 ? -31.219 0.935 -20.156 1 96.12 466 LEU A C 1
ATOM 3499 O O . LEU A 1 466 ? -31.844 1.559 -19.297 1 96.12 466 LEU A O 1
ATOM 3503 N N . SER A 1 467 ? -30.016 0.538 -20.031 1 96.19 467 SER A N 1
ATOM 3504 C CA . SER A 1 467 ? -29.266 0.867 -18.828 1 96.19 467 SER A CA 1
ATOM 3505 C C . SER A 1 467 ? -27.844 1.322 -19.156 1 96.19 467 SER A C 1
ATOM 3507 O O . SER A 1 467 ? -27.266 0.882 -20.156 1 96.19 467 SER A O 1
ATOM 3509 N N . ALA A 1 468 ? -27.297 2.254 -18.375 1 97.12 468 ALA A N 1
ATOM 3510 C CA . ALA A 1 468 ? -25.906 2.727 -18.453 1 97.12 468 ALA A CA 1
ATOM 3511 C C . ALA A 1 468 ? -25.141 2.404 -17.172 1 97.12 468 ALA A C 1
ATOM 3513 O O . ALA A 1 468 ? -25.688 2.512 -16.078 1 97.12 468 ALA A O 1
ATOM 3514 N N . SER A 1 469 ? -23.891 1.963 -17.344 1 95.94 469 SER A N 1
ATOM 3515 C CA . SER A 1 469 ? -23.109 1.673 -16.156 1 95.94 469 SER A CA 1
ATOM 3516 C C . SER A 1 469 ? -21.688 2.225 -16.281 1 95.94 469 SER A C 1
ATOM 3518 O O . SER A 1 469 ? -21.141 2.293 -17.375 1 95.94 469 SER A O 1
ATOM 3520 N N . GLY A 1 470 ? -21.141 2.693 -15.195 1 95.88 470 GLY A N 1
ATOM 3521 C CA . GLY A 1 470 ? -19.766 3.092 -15.023 1 95.88 470 GLY A CA 1
ATOM 3522 C C . GLY A 1 470 ? -19.062 2.365 -13.891 1 95.88 470 GLY A C 1
ATOM 3523 O O . GLY A 1 470 ? -19.625 2.223 -12.805 1 95.88 470 GLY A O 1
ATOM 3524 N N . LYS A 1 471 ? -17.859 1.833 -14.172 1 95.62 471 LYS A N 1
ATOM 3525 C CA . LYS A 1 471 ? -17.094 1.095 -13.164 1 95.62 471 LYS A CA 1
ATOM 3526 C C . LYS A 1 471 ? -15.664 1.605 -13.07 1 95.62 471 LYS A C 1
ATOM 3528 O O . LYS A 1 471 ? -15.016 1.85 -14.094 1 95.62 471 LYS A O 1
ATOM 3533 N N . LEU A 1 472 ? -15.219 1.836 -11.883 1 95.12 472 LEU A N 1
ATOM 3534 C CA . LEU A 1 472 ? -13.844 2.186 -11.562 1 95.12 472 LEU A CA 1
ATOM 3535 C C . LEU A 1 472 ? -13.195 1.121 -10.68 1 95.12 472 LEU A C 1
ATOM 3537 O O . LEU A 1 472 ? -13.789 0.695 -9.688 1 95.12 472 LEU A O 1
ATOM 3541 N N . ALA A 1 473 ? -12 0.616 -11.133 1 96.19 473 ALA A N 1
ATOM 3542 C CA . ALA A 1 473 ? -11.273 -0.373 -10.344 1 96.19 473 ALA A CA 1
ATOM 3543 C C . ALA A 1 473 ? -9.812 0.037 -10.172 1 96.19 473 ALA A C 1
ATOM 3545 O O . ALA A 1 473 ? -9.148 0.425 -11.133 1 96.19 473 ALA A O 1
ATOM 3546 N N . TYR A 1 474 ? -9.297 0.06 -8.961 1 95.44 474 TYR A N 1
ATOM 3547 C CA . TYR A 1 474 ? -7.898 0.326 -8.648 1 95.44 474 TYR A CA 1
ATOM 3548 C C . TYR A 1 474 ? -7.258 -0.868 -7.949 1 95.44 474 TYR A C 1
ATOM 3550 O O . TYR A 1 474 ? -7.66 -1.237 -6.844 1 95.44 474 TYR A O 1
ATOM 3558 N N . ASP A 1 475 ? -6.262 -1.465 -8.586 1 97.06 475 ASP A N 1
ATOM 3559 C CA . ASP A 1 475 ? -5.527 -2.621 -8.078 1 97.06 475 ASP A CA 1
ATOM 3560 C C . ASP A 1 475 ? -4.086 -2.25 -7.742 1 97.06 475 ASP A C 1
ATOM 3562 O O . ASP A 1 475 ? -3.283 -1.985 -8.641 1 97.06 475 ASP A O 1
ATOM 3566 N N . TYR A 1 476 ? -3.814 -2.209 -6.457 1 96.12 476 TYR A N 1
ATOM 3567 C CA . TYR A 1 476 ? -2.488 -1.854 -5.961 1 96.12 476 TYR A CA 1
ATOM 3568 C C . TYR A 1 476 ? -1.818 -3.049 -5.293 1 96.12 476 TYR A C 1
ATOM 3570 O O . TYR A 1 476 ? -2.389 -3.658 -4.387 1 96.12 476 TYR A O 1
ATOM 3578 N N . THR A 1 477 ? -0.58 -3.373 -5.699 1 96.62 477 THR A N 1
ATOM 3579 C CA . THR A 1 477 ? 0.224 -4.43 -5.098 1 96.62 477 THR A CA 1
ATOM 3580 C C . THR A 1 477 ? 1.656 -3.957 -4.867 1 96.62 477 THR A C 1
ATOM 3582 O O . THR A 1 477 ? 2.279 -3.389 -5.77 1 96.62 477 THR A O 1
ATOM 3585 N N . ALA A 1 478 ? 2.105 -4.152 -3.703 1 95.62 478 ALA A N 1
ATOM 3586 C CA . ALA A 1 478 ? 3.48 -3.799 -3.359 1 95.62 478 ALA A CA 1
ATOM 3587 C C . ALA A 1 478 ? 4.188 -4.961 -2.67 1 95.62 478 ALA A C 1
ATOM 3589 O O . ALA A 1 478 ? 3.592 -5.66 -1.848 1 95.62 478 ALA A O 1
ATOM 3590 N N . GLY A 1 479 ? 5.43 -5.215 -3.059 1 96.12 479 GLY A N 1
ATOM 3591 C CA . GLY A 1 479 ? 6.234 -6.27 -2.463 1 96.12 479 GLY A CA 1
ATOM 3592 C C . GLY A 1 479 ? 7.602 -5.797 -2.01 1 96.12 479 GLY A C 1
ATOM 3593 O O . GLY A 1 479 ? 8.203 -4.926 -2.641 1 96.12 479 GLY A O 1
ATOM 3594 N N . THR A 1 480 ? 8.086 -6.277 -0.861 1 97.19 480 THR A N 1
ATOM 3595 C CA . THR A 1 480 ? 9.461 -6.148 -0.394 1 97.19 480 THR A CA 1
ATOM 3596 C C . THR A 1 480 ? 10.102 -7.52 -0.218 1 97.19 480 THR A C 1
ATOM 3598 O O . THR A 1 480 ? 9.734 -8.273 0.684 1 97.19 480 THR A O 1
ATOM 3601 N N . GLU A 1 481 ? 11 -7.789 -1.07 1 97.94 481 GLU A N 1
ATOM 3602 C CA . GLU A 1 481 ? 11.695 -9.07 -1.001 1 97.94 481 GLU A CA 1
ATOM 3603 C C . GLU A 1 481 ? 13.133 -8.891 -0.518 1 97.94 481 GLU A C 1
ATOM 3605 O O . GLU A 1 481 ? 13.906 -8.141 -1.119 1 97.94 481 GLU A O 1
ATOM 3610 N N . ASP A 1 482 ? 13.516 -9.539 0.559 1 98.06 482 ASP A N 1
ATOM 3611 C CA . ASP A 1 482 ? 14.859 -9.547 1.127 1 98.06 482 ASP A CA 1
ATOM 3612 C C . ASP A 1 482 ? 15.531 -10.906 0.932 1 98.06 482 ASP A C 1
ATOM 3614 O O . ASP A 1 482 ? 15.016 -11.93 1.39 1 98.06 482 ASP A O 1
ATOM 3618 N N . VAL A 1 483 ? 16.609 -10.906 0.263 1 98.19 483 VAL A N 1
ATOM 3619 C CA . VAL A 1 483 ? 17.438 -12.094 0.11 1 98.19 483 VAL A CA 1
ATOM 3620 C C . VAL A 1 483 ? 18.75 -11.914 0.857 1 98.19 483 VAL A C 1
ATOM 3622 O O . VAL A 1 483 ? 19.531 -11.008 0.545 1 98.19 483 VAL A O 1
ATOM 3625 N N . LEU A 1 484 ? 19.016 -12.789 1.831 1 98 484 LEU A N 1
ATOM 3626 C CA . LEU A 1 484 ? 20.219 -12.68 2.658 1 98 484 LEU A CA 1
ATOM 3627 C C . LEU A 1 484 ? 21.141 -13.867 2.432 1 98 484 LEU A C 1
ATOM 3629 O O . LEU A 1 484 ? 20.719 -15.023 2.527 1 98 484 LEU A O 1
ATOM 3633 N N . TRP A 1 485 ? 22.312 -13.602 2.027 1 98 485 TRP A N 1
ATOM 3634 C CA . TRP A 1 485 ? 23.469 -14.484 2.125 1 98 485 TRP A CA 1
ATOM 3635 C C . TRP A 1 485 ? 24.438 -14 3.205 1 98 485 TRP A C 1
ATOM 3637 O O . TRP A 1 485 ? 25.328 -13.195 2.934 1 98 485 TRP A O 1
ATOM 3647 N N . ASP A 1 486 ? 24.234 -14.578 4.348 1 96.31 486 ASP A N 1
ATOM 3648 C CA . ASP A 1 486 ? 25.031 -14.008 5.438 1 96.31 486 ASP A CA 1
ATOM 3649 C C . ASP A 1 486 ? 26.5 -14.367 5.293 1 96.31 486 ASP A C 1
ATOM 3651 O O . ASP A 1 486 ? 26.891 -15.047 4.336 1 96.31 486 ASP A O 1
ATOM 3655 N N . ARG A 1 487 ? 27.375 -13.93 6.18 1 95.81 487 ARG A N 1
ATOM 3656 C CA . ARG A 1 487 ? 28.828 -13.992 6.004 1 95.81 487 ARG A CA 1
ATOM 3657 C C . ARG A 1 487 ? 29.344 -15.414 6.184 1 95.81 487 ARG A C 1
ATOM 3659 O O . ARG A 1 487 ? 30.484 -15.727 5.824 1 95.81 487 ARG A O 1
ATOM 3666 N N . TYR A 1 488 ? 28.484 -16.281 6.73 1 95.56 488 TYR A N 1
ATOM 3667 C CA . TYR A 1 488 ? 28.906 -17.656 6.961 1 95.56 488 TYR A CA 1
ATOM 3668 C C . TYR A 1 488 ? 28.453 -18.562 5.82 1 95.56 488 TYR A C 1
ATOM 3670 O O . TYR A 1 488 ? 28.891 -19.703 5.715 1 95.56 488 TYR A O 1
ATOM 3678 N N . SER A 1 489 ? 27.641 -18.047 4.953 1 95.25 489 SER A N 1
ATOM 3679 C CA . SER A 1 489 ? 27.188 -18.844 3.811 1 95.25 489 SER A CA 1
ATOM 3680 C C . SER A 1 489 ? 28.266 -18.922 2.738 1 95.25 489 SER A C 1
ATOM 3682 O O . SER A 1 489 ? 29.203 -18.109 2.723 1 95.25 489 SER A O 1
ATOM 3684 N N . GLY A 1 490 ? 28.156 -19.906 1.912 1 92.38 490 GLY A N 1
ATOM 3685 C CA . GLY A 1 490 ? 29.078 -20.031 0.797 1 92.38 490 GLY A CA 1
ATOM 3686 C C . GLY A 1 490 ? 29 -18.875 -0.181 1 92.38 490 GLY A C 1
ATOM 3687 O O . GLY A 1 490 ? 30.016 -18.438 -0.724 1 92.38 490 GLY A O 1
ATOM 3688 N N . ASP A 1 491 ? 27.844 -18.359 -0.374 1 90.25 491 ASP A N 1
ATOM 3689 C CA . ASP A 1 491 ? 27.641 -17.297 -1.346 1 90.25 491 ASP A CA 1
ATOM 3690 C C . ASP A 1 491 ? 27.984 -15.93 -0.749 1 90.25 491 ASP A C 1
ATOM 3692 O O . ASP A 1 491 ? 28.406 -15.023 -1.466 1 90.25 491 ASP A O 1
ATOM 3696 N N . GLY A 1 492 ? 27.812 -15.758 0.487 1 95 492 GLY A N 1
ATOM 3697 C CA . GLY A 1 492 ? 28.016 -14.461 1.115 1 95 492 GLY A CA 1
ATOM 3698 C C . GLY A 1 492 ? 29.375 -14.305 1.741 1 95 492 GLY A C 1
ATOM 3699 O O . GLY A 1 492 ? 29.797 -13.188 2.057 1 95 492 GLY A O 1
ATOM 3700 N N . GLY A 1 493 ? 30.094 -15.375 1.913 1 94.25 493 GLY A N 1
ATOM 3701 C CA . GLY A 1 493 ? 31.359 -15.359 2.633 1 94.25 493 GLY A CA 1
ATOM 3702 C C . GLY A 1 493 ? 32.406 -14.484 1.976 1 94.25 493 GLY A C 1
ATOM 3703 O O . GLY A 1 493 ? 33.125 -13.75 2.656 1 94.25 493 GLY A O 1
ATOM 3704 N N . SER A 1 494 ? 32.438 -14.516 0.714 1 93.12 494 SER A N 1
ATOM 3705 C CA . SER A 1 494 ? 33.5 -13.805 -0.009 1 93.12 494 SER A CA 1
ATOM 3706 C C . SER A 1 494 ? 33.25 -12.297 0.037 1 93.12 494 SER A C 1
ATOM 3708 O O . SER A 1 494 ? 34.188 -11.516 -0.23 1 93.12 494 SER A O 1
ATOM 3710 N N . VAL A 1 495 ? 32.094 -11.883 0.342 1 95.06 495 VAL A N 1
ATOM 3711 C CA . VAL A 1 495 ? 31.781 -10.453 0.35 1 95.06 495 VAL A CA 1
ATOM 3712 C C . VAL A 1 495 ? 31.359 -10.023 1.755 1 95.06 495 VAL A C 1
ATOM 3714 O O . VAL A 1 495 ? 30.75 -8.969 1.931 1 95.06 495 VAL A O 1
ATOM 3717 N N . ASN A 1 496 ? 31.609 -10.852 2.754 1 94.38 496 ASN A N 1
ATOM 3718 C CA . ASN A 1 496 ? 31.312 -10.594 4.16 1 94.38 496 ASN A CA 1
ATOM 3719 C C . ASN A 1 496 ? 29.828 -10.344 4.383 1 94.38 496 ASN A C 1
ATOM 3721 O O . ASN A 1 496 ? 29.453 -9.398 5.07 1 94.38 496 ASN A O 1
ATOM 3725 N N . GLY A 1 497 ? 29.031 -11.062 3.725 1 96.56 497 GLY A N 1
ATOM 3726 C CA . GLY A 1 497 ? 27.578 -10.977 3.824 1 96.56 497 GLY A CA 1
ATOM 3727 C C . GLY A 1 497 ? 26.953 -10.148 2.719 1 96.56 497 GLY A C 1
ATOM 3728 O O . GLY A 1 497 ? 27.531 -9.148 2.277 1 96.56 497 GLY A O 1
ATOM 3729 N N . SER A 1 498 ? 25.812 -10.523 2.281 1 97.69 498 SER A N 1
ATOM 3730 C CA . SER A 1 498 ? 25.109 -9.812 1.226 1 97.69 498 SER A CA 1
ATOM 3731 C C . SER A 1 498 ? 23.609 -9.797 1.482 1 97.69 498 SER A C 1
ATOM 3733 O O . SER A 1 498 ? 22.984 -10.852 1.635 1 97.69 498 SER A O 1
ATOM 3735 N N . LEU A 1 499 ? 23.078 -8.594 1.646 1 97.94 499 LEU A N 1
ATOM 3736 C CA . LEU A 1 499 ? 21.641 -8.406 1.659 1 97.94 499 LEU A CA 1
ATOM 3737 C C . LEU A 1 499 ? 21.156 -7.758 0.363 1 97.94 499 LEU A C 1
ATOM 3739 O O . LEU A 1 499 ? 21.688 -6.727 -0.051 1 97.94 499 LEU A O 1
ATOM 3743 N N . GLN A 1 500 ? 20.25 -8.422 -0.332 1 98.19 500 GLN A N 1
ATOM 3744 C CA . GLN A 1 500 ? 19.609 -7.902 -1.533 1 98.19 500 GLN A CA 1
ATOM 3745 C C . GLN A 1 500 ? 18.141 -7.582 -1.275 1 98.19 500 GLN A C 1
ATOM 3747 O O . GLN A 1 500 ? 17.359 -8.469 -0.92 1 98.19 500 GLN A O 1
ATOM 3752 N N . ARG A 1 501 ? 17.828 -6.34 -1.46 1 97.62 501 ARG A N 1
ATOM 3753 C CA . ARG A 1 501 ? 16.438 -5.926 -1.249 1 97.62 501 ARG A CA 1
ATOM 3754 C C . ARG A 1 501 ? 15.812 -5.418 -2.545 1 97.62 501 ARG A C 1
ATOM 3756 O O . ARG A 1 501 ? 16.375 -4.551 -3.213 1 97.62 501 ARG A O 1
ATOM 3763 N N . LEU A 1 502 ? 14.664 -5.984 -2.836 1 98 502 LEU A N 1
ATOM 3764 C CA . LEU A 1 502 ? 13.875 -5.543 -3.982 1 98 502 LEU A CA 1
ATOM 3765 C C . LEU A 1 502 ? 12.5 -5.059 -3.543 1 98 502 LEU A C 1
ATOM 3767 O O . LEU A 1 502 ? 11.742 -5.809 -2.926 1 98 502 LEU A O 1
ATOM 3771 N N . LYS A 1 503 ? 12.188 -3.773 -3.771 1 96.62 503 LYS A N 1
ATOM 3772 C CA . LYS A 1 503 ? 10.859 -3.221 -3.545 1 96.62 503 LYS A CA 1
ATOM 3773 C C . LYS A 1 503 ? 10.148 -2.932 -4.863 1 96.62 503 LYS A C 1
ATOM 3775 O O . LYS A 1 503 ? 10.609 -2.102 -5.652 1 96.62 503 LYS A O 1
ATOM 3780 N N . ASN A 1 504 ? 9.133 -3.596 -5.098 1 96.19 504 ASN A N 1
ATOM 3781 C CA . ASN A 1 504 ? 8.398 -3.365 -6.34 1 96.19 504 ASN A CA 1
ATOM 3782 C C . ASN A 1 504 ? 6.949 -2.973 -6.074 1 96.19 504 ASN A C 1
ATOM 3784 O O . ASN A 1 504 ? 6.441 -3.176 -4.969 1 96.19 504 ASN A O 1
ATOM 3788 N N . GLU A 1 505 ? 6.332 -2.326 -7.035 1 95.06 505 GLU A N 1
ATOM 3789 C CA . GLU A 1 505 ? 4.957 -1.842 -6.973 1 95.06 505 GLU A CA 1
ATOM 3790 C C . GLU A 1 505 ? 4.262 -1.966 -8.328 1 95.06 505 GLU A C 1
ATOM 3792 O O . GLU A 1 505 ? 4.863 -1.681 -9.367 1 95.06 505 GLU A O 1
ATOM 3797 N N . ILE A 1 506 ? 2.998 -2.445 -8.242 1 97 506 ILE A N 1
ATOM 3798 C CA . ILE A 1 506 ? 2.119 -2.457 -9.414 1 97 506 ILE A CA 1
ATOM 3799 C C . ILE A 1 506 ? 0.876 -1.617 -9.125 1 97 506 ILE A C 1
ATOM 3801 O O . ILE A 1 506 ? 0.214 -1.803 -8.102 1 97 506 ILE A O 1
ATOM 3805 N N . ARG A 1 507 ? 0.628 -0.686 -9.984 1 95.5 507 ARG A N 1
ATOM 3806 C CA . ARG A 1 507 ? -0.585 0.123 -9.953 1 95.5 507 ARG A CA 1
ATOM 3807 C C . ARG A 1 507 ? -1.379 -0.028 -11.25 1 95.5 507 ARG A C 1
ATOM 3809 O O . ARG A 1 507 ? -0.837 0.159 -12.336 1 95.5 507 ARG A O 1
ATOM 3816 N N . GLN A 1 508 ? -2.605 -0.362 -11.078 1 97.06 508 GLN A N 1
ATOM 3817 C CA . GLN A 1 508 ? -3.453 -0.513 -12.258 1 97.06 508 GLN A CA 1
ATOM 3818 C C . GLN A 1 508 ? -4.812 0.146 -12.039 1 97.06 508 GLN A C 1
ATOM 3820 O O . GLN A 1 508 ? -5.508 -0.149 -11.062 1 97.06 508 GLN A O 1
ATOM 3825 N N . LEU A 1 509 ? -5.188 1.08 -12.867 1 96.25 509 LEU A N 1
ATOM 3826 C CA . LEU A 1 509 ? -6.488 1.738 -12.875 1 96.25 509 LEU A CA 1
ATOM 3827 C C . LEU A 1 509 ? -7.293 1.332 -14.109 1 96.25 509 LEU A C 1
ATOM 3829 O O . LEU A 1 509 ? -6.832 1.504 -15.234 1 96.25 509 LEU A O 1
ATOM 3833 N N . ASN A 1 510 ? -8.438 0.739 -13.883 1 96.88 510 ASN A N 1
ATOM 3834 C CA . ASN A 1 510 ? -9.375 0.376 -14.945 1 96.88 510 ASN A CA 1
ATOM 3835 C C . ASN A 1 510 ? -10.664 1.194 -14.867 1 96.88 510 ASN A C 1
ATOM 3837 O O . ASN A 1 510 ? -11.234 1.351 -13.789 1 96.88 510 ASN A O 1
ATOM 3841 N N . SER A 1 511 ? -11.062 1.73 -16 1 96.75 511 SER A N 1
ATOM 3842 C CA . SER A 1 511 ? -12.344 2.408 -16.125 1 96.75 511 SER A CA 1
ATOM 3843 C C . SER A 1 511 ? -13.188 1.79 -17.25 1 96.75 511 SER A C 1
ATOM 3845 O O . SER A 1 511 ? -12.688 1.559 -18.344 1 96.75 511 SER A O 1
ATOM 3847 N N . GLN A 1 512 ? -14.445 1.52 -16.938 1 96.62 512 GLN A N 1
ATOM 3848 C CA . GLN A 1 512 ? -15.359 0.904 -17.891 1 96.62 512 GLN A CA 1
ATOM 3849 C C . GLN A 1 512 ? -16.688 1.644 -17.938 1 96.62 512 GLN A C 1
ATOM 3851 O O . GLN A 1 512 ? -17.344 1.819 -16.906 1 96.62 512 GLN A O 1
ATOM 3856 N N . PHE A 1 513 ? -17.078 2.043 -19.078 1 97.12 513 PHE A N 1
ATOM 3857 C CA . PHE A 1 513 ? -18.391 2.623 -19.344 1 97.12 513 PHE A CA 1
ATOM 3858 C C . PHE A 1 513 ? -19.172 1.781 -20.344 1 97.12 513 PHE A C 1
ATOM 3860 O O . PHE A 1 513 ? -18.641 1.416 -21.391 1 97.12 513 PHE A O 1
ATOM 3867 N N . GLN A 1 514 ? -20.375 1.456 -20.031 1 96.19 514 GLN A N 1
ATOM 3868 C CA . GLN A 1 514 ? -21.172 0.599 -20.891 1 96.19 514 GLN A CA 1
ATOM 3869 C C . GLN A 1 514 ? -22.609 1.118 -21.016 1 96.19 514 GLN A C 1
ATOM 3871 O O . GLN A 1 514 ? -23.172 1.616 -20.047 1 96.19 514 GLN A O 1
ATOM 3876 N N . LEU A 1 515 ? -23.156 1.028 -22.188 1 96.88 515 LEU A N 1
ATOM 3877 C CA . LEU A 1 515 ? -24.578 1.212 -22.5 1 96.88 515 LEU A CA 1
ATOM 3878 C C . LEU A 1 515 ? -25.188 -0.089 -23 1 96.88 515 LEU A C 1
ATOM 3880 O O . LEU A 1 515 ? -24.734 -0.67 -23.969 1 96.88 515 LEU A O 1
ATOM 3884 N N . ASN A 1 516 ? -26.203 -0.514 -22.312 1 95.81 516 ASN A N 1
ATOM 3885 C CA . ASN A 1 516 ? -26.828 -1.789 -22.625 1 95.81 516 ASN A CA 1
ATOM 3886 C C . ASN A 1 516 ? -28.297 -1.608 -23 1 95.81 516 ASN A C 1
ATOM 3888 O O . ASN A 1 516 ? -29.016 -0.825 -22.359 1 95.81 516 ASN A O 1
ATOM 3892 N N . TYR A 1 517 ? -28.688 -2.256 -23.984 1 95.94 517 TYR A N 1
ATOM 3893 C CA . TYR A 1 517 ? -30.094 -2.295 -24.406 1 95.94 517 TYR A CA 1
ATOM 3894 C C . TYR A 1 517 ? -30.578 -3.732 -24.547 1 95.94 517 TYR A C 1
ATOM 3896 O O . TYR A 1 517 ? -30.141 -4.461 -25.438 1 95.94 517 TYR A O 1
ATOM 3904 N N . ILE A 1 518 ? -31.438 -4.148 -23.703 1 94.25 518 ILE A N 1
ATOM 3905 C CA . ILE A 1 518 ? -32 -5.492 -23.703 1 94.25 518 ILE A CA 1
ATOM 3906 C C . ILE A 1 518 ? -33.531 -5.398 -23.797 1 94.25 518 ILE A C 1
ATOM 3908 O O . ILE A 1 518 ? -34.188 -4.887 -22.891 1 94.25 518 ILE A O 1
ATOM 3912 N N . LYS A 1 519 ? -34.062 -5.945 -24.828 1 93.56 519 LYS A N 1
ATOM 3913 C CA . LYS A 1 519 ? -35.5 -5.84 -25.031 1 93.56 519 LYS A CA 1
ATOM 3914 C C . LYS A 1 519 ? -36.031 -7.02 -25.844 1 93.56 519 LYS A C 1
ATOM 3916 O O . LYS A 1 519 ? -35.344 -7.547 -26.703 1 93.56 519 LYS A O 1
ATOM 3921 N N . SER A 1 520 ? -37.219 -7.395 -25.531 1 92.38 520 SER A N 1
ATOM 3922 C CA . SER A 1 520 ? -37.906 -8.43 -26.266 1 92.38 520 SER A CA 1
ATOM 3923 C C . SER A 1 520 ? -39.062 -7.836 -27.062 1 92.38 520 SER A C 1
ATOM 3925 O O . SER A 1 520 ? -39.844 -7.02 -26.547 1 92.38 520 SER A O 1
ATOM 3927 N N . PHE A 1 521 ? -39.125 -8.164 -28.344 1 93.5 521 PHE A N 1
ATOM 3928 C CA . PHE A 1 521 ? -40.219 -7.797 -29.25 1 93.5 521 PHE A CA 1
ATOM 3929 C C . PHE A 1 521 ? -40.906 -9.039 -29.797 1 93.5 521 PHE A C 1
ATOM 3931 O O . PHE A 1 521 ? -40.594 -9.516 -30.875 1 93.5 521 PHE A O 1
ATOM 3938 N N . GLY A 1 522 ? -41.969 -9.477 -29.188 1 92.31 522 GLY A N 1
ATOM 3939 C CA . GLY A 1 522 ? -42.562 -10.742 -29.578 1 92.31 522 GLY A CA 1
ATOM 3940 C C . GLY A 1 522 ? -41.625 -11.914 -29.438 1 92.31 522 GLY A C 1
ATOM 3941 O O . GLY A 1 522 ? -41.125 -12.203 -28.344 1 92.31 522 GLY A O 1
ATOM 3942 N N . LEU A 1 523 ? -41.312 -12.461 -30.656 1 93.44 523 LEU A N 1
ATOM 3943 C CA . LEU A 1 523 ? -40.438 -13.617 -30.672 1 93.44 523 LEU A CA 1
ATOM 3944 C C . LEU A 1 523 ? -38.969 -13.18 -30.828 1 93.44 523 LEU A C 1
ATOM 3946 O O . LEU A 1 523 ? -38.062 -14.008 -30.766 1 93.44 523 LEU A O 1
ATOM 3950 N N . HIS A 1 524 ? -38.812 -11.898 -31.016 1 95.19 524 HIS A N 1
ATOM 3951 C CA . HIS A 1 524 ? -37.469 -11.336 -31.219 1 95.19 524 HIS A CA 1
ATOM 3952 C C . HIS A 1 524 ? -36.906 -10.805 -29.922 1 95.19 524 HIS A C 1
ATOM 3954 O O . HIS A 1 524 ? -37.594 -10.086 -29.172 1 95.19 524 HIS A O 1
ATOM 3960 N N . ASN A 1 525 ? -35.719 -11.219 -29.531 1 94.19 525 ASN A N 1
ATOM 3961 C CA . ASN A 1 525 ? -35 -10.695 -28.375 1 94.19 525 ASN A CA 1
ATOM 3962 C C . ASN A 1 525 ? -33.656 -10.086 -28.797 1 94.19 525 ASN A C 1
ATOM 3964 O O . ASN A 1 525 ? -32.938 -10.664 -29.594 1 94.19 525 ASN A O 1
ATOM 3968 N N . VAL A 1 526 ? -33.406 -8.891 -28.266 1 95.06 526 VAL A N 1
ATOM 3969 C CA . VAL A 1 526 ? -32.188 -8.195 -28.625 1 95.06 526 VAL A CA 1
ATOM 3970 C C . VAL A 1 526 ? -31.422 -7.785 -27.359 1 95.06 526 VAL A C 1
ATOM 3972 O O . VAL A 1 526 ? -32.031 -7.301 -26.406 1 95.06 526 VAL A O 1
ATOM 3975 N N . ASP A 1 527 ? -30.172 -8.086 -27.281 1 94.44 527 ASP A N 1
ATOM 3976 C CA . ASP A 1 527 ? -29.219 -7.637 -26.266 1 94.44 527 ASP A CA 1
ATOM 3977 C C . ASP A 1 527 ? -28.031 -6.93 -26.906 1 94.44 527 ASP A C 1
ATOM 3979 O O . ASP A 1 527 ? -27.156 -7.578 -27.484 1 94.44 527 ASP A O 1
ATOM 3983 N N . ALA A 1 528 ? -28 -5.637 -26.844 1 95.5 528 ALA A N 1
ATOM 3984 C CA . ALA A 1 528 ? -26.953 -4.828 -27.453 1 95.5 528 ALA A CA 1
ATOM 3985 C C . ALA A 1 528 ? -26.141 -4.078 -26.406 1 95.5 528 ALA A C 1
ATOM 3987 O O . ALA A 1 528 ? -26.703 -3.604 -25.406 1 95.5 528 ALA A O 1
ATOM 3988 N N . LEU A 1 529 ? -24.859 -4.02 -26.641 1 95.38 529 LEU A N 1
ATOM 3989 C CA . LEU A 1 529 ? -23.953 -3.346 -25.719 1 95.38 529 LEU A CA 1
ATOM 3990 C C . LEU A 1 529 ? -22.922 -2.506 -26.469 1 95.38 529 LEU A C 1
ATOM 3992 O O . LEU A 1 529 ? -22.391 -2.945 -27.484 1 95.38 529 LEU A O 1
ATOM 3996 N N . VAL A 1 530 ? -22.734 -1.277 -26.109 1 96.56 530 VAL A N 1
ATOM 3997 C CA . VAL A 1 530 ? -21.609 -0.448 -26.531 1 96.56 530 VAL A CA 1
ATOM 3998 C C . VAL A 1 530 ? -20.797 -0.014 -25.312 1 96.56 530 VAL A C 1
ATOM 4000 O O . VAL A 1 530 ? -21.359 0.284 -24.25 1 96.56 530 VAL A O 1
ATOM 4003 N N . GLY A 1 531 ? -19.484 -0.065 -25.438 1 95.94 531 GLY A N 1
ATOM 4004 C CA . GLY A 1 531 ? -18.672 0.252 -24.266 1 95.94 531 GLY A CA 1
ATOM 4005 C C . GLY A 1 531 ? -17.391 0.972 -24.609 1 95.94 531 GLY A C 1
ATOM 4006 O O . GLY A 1 531 ? -16.953 0.971 -25.766 1 95.94 531 GLY A O 1
ATOM 4007 N N . TYR A 1 532 ? -16.859 1.632 -23.672 1 95.81 532 TYR A N 1
ATOM 4008 C CA . TYR A 1 532 ? -15.594 2.344 -23.641 1 95.81 532 TYR A CA 1
ATOM 4009 C C . TYR A 1 532 ? -14.781 1.95 -22.406 1 95.81 532 TYR A C 1
ATOM 4011 O O . TYR A 1 532 ? -15.289 1.965 -21.281 1 95.81 532 TYR A O 1
ATOM 4019 N N . GLU A 1 533 ? -13.461 1.513 -22.641 1 96.62 533 GLU A N 1
ATOM 4020 C CA . GLU A 1 533 ? -12.648 1.061 -21.516 1 96.62 533 GLU A CA 1
ATOM 4021 C C . GLU A 1 533 ? -11.242 1.651 -21.578 1 96.62 533 GLU A C 1
ATOM 4023 O O . GLU A 1 533 ? -10.688 1.823 -22.672 1 96.62 533 GLU A O 1
ATOM 4028 N N . THR A 1 534 ? -10.664 1.943 -20.422 1 97 534 THR A N 1
ATOM 4029 C CA . THR A 1 534 ? -9.273 2.369 -20.312 1 97 534 THR A CA 1
ATOM 4030 C C . THR A 1 534 ? -8.547 1.568 -19.234 1 97 534 THR A C 1
ATOM 4032 O O . THR A 1 534 ? -9.156 1.147 -18.25 1 97 534 THR A O 1
ATOM 4035 N N . GLU A 1 535 ? -7.289 1.306 -19.469 1 96.56 535 GLU A N 1
ATOM 4036 C CA . GLU A 1 535 ? -6.387 0.672 -18.516 1 96.56 535 GLU A CA 1
ATOM 4037 C C . GLU A 1 535 ? -5.07 1.434 -18.406 1 96.56 535 GLU A C 1
ATOM 4039 O O . GLU A 1 535 ? -4.414 1.689 -19.422 1 96.56 535 GLU A O 1
ATOM 4044 N N . ASN A 1 536 ? -4.719 1.886 -17.281 1 97.38 536 ASN A N 1
ATOM 4045 C CA . ASN A 1 536 ? -3.422 2.486 -16.969 1 97.38 536 ASN A CA 1
ATOM 4046 C C . ASN A 1 536 ? -2.604 1.61 -16.031 1 97.38 536 ASN A C 1
ATOM 4048 O O . ASN A 1 536 ? -2.93 1.487 -14.852 1 97.38 536 ASN A O 1
ATOM 4052 N N . PHE A 1 537 ? -1.559 1.053 -16.609 1 96.06 537 PHE A N 1
ATOM 4053 C CA . PHE A 1 537 ? -0.692 0.139 -15.875 1 96.06 537 PHE A CA 1
ATOM 4054 C C . PHE A 1 537 ? 0.67 0.774 -15.625 1 96.06 537 PHE A C 1
ATOM 4056 O O . PHE A 1 537 ? 1.287 1.323 -16.531 1 96.06 537 PHE A O 1
ATOM 4063 N N . GLN A 1 538 ? 1.109 0.69 -14.352 1 96.31 538 GLN A N 1
ATOM 4064 C CA . GLN A 1 538 ? 2.436 1.156 -13.961 1 96.31 538 GLN A CA 1
ATOM 4065 C C . GLN A 1 538 ? 3.152 0.117 -13.102 1 96.31 538 GLN A C 1
ATOM 4067 O O . GLN A 1 538 ? 2.557 -0.463 -12.195 1 96.31 538 GLN A O 1
ATOM 4072 N N . TYR A 1 539 ? 4.375 -0.15 -13.477 1 95.19 539 TYR A N 1
ATOM 4073 C CA . TYR A 1 539 ? 5.23 -1.048 -12.711 1 95.19 539 TYR A CA 1
ATOM 4074 C C . TYR A 1 539 ? 6.59 -0.41 -12.438 1 95.19 539 TYR A C 1
ATOM 4076 O O . TYR A 1 539 ? 7.148 0.261 -13.305 1 95.19 539 TYR A O 1
ATOM 4084 N N . GLY A 1 540 ? 7.09 -0.608 -11.234 1 95.25 540 GLY A N 1
ATOM 4085 C CA . GLY A 1 540 ? 8.422 -0.147 -10.891 1 95.25 540 GLY A CA 1
ATOM 4086 C C . GLY A 1 540 ? 9.039 -0.921 -9.742 1 95.25 540 GLY A C 1
ATOM 4087 O O . GLY A 1 540 ? 8.328 -1.535 -8.945 1 95.25 540 GLY A O 1
ATOM 4088 N N . TYR A 1 541 ? 10.367 -0.963 -9.734 1 96.25 541 TYR A N 1
ATOM 4089 C CA . TYR A 1 541 ? 11.031 -1.534 -8.57 1 96.25 541 TYR A CA 1
ATOM 4090 C C . TYR A 1 541 ? 12.312 -0.771 -8.242 1 96.25 541 TYR A C 1
ATOM 4092 O O . TYR A 1 541 ? 12.852 -0.059 -9.094 1 96.25 541 TYR A O 1
ATOM 4100 N N . ASP A 1 542 ? 12.734 -0.768 -7.059 1 97.19 542 ASP A N 1
ATOM 4101 C CA . ASP A 1 542 ? 14.047 -0.375 -6.551 1 97.19 542 ASP A CA 1
ATOM 4102 C C . ASP A 1 542 ? 14.812 -1.584 -6.02 1 97.19 542 ASP A C 1
ATOM 4104 O O . ASP A 1 542 ? 14.25 -2.42 -5.309 1 97.19 542 ASP A O 1
ATOM 4108 N N . PHE A 1 543 ? 16.031 -1.73 -6.488 1 97.31 543 PHE A N 1
ATOM 4109 C CA . PHE A 1 543 ? 16.922 -2.797 -6.043 1 97.31 543 PHE A CA 1
ATOM 4110 C C . PHE A 1 543 ? 18.125 -2.225 -5.297 1 97.31 543 PHE A C 1
ATOM 4112 O O . PHE A 1 543 ? 18.75 -1.271 -5.762 1 97.31 543 PHE A O 1
ATOM 4119 N N . ILE A 1 544 ? 18.359 -2.725 -4.105 1 98 544 ILE A N 1
ATOM 4120 C CA . ILE A 1 544 ? 19.531 -2.332 -3.309 1 98 544 ILE A CA 1
ATOM 4121 C C . ILE A 1 544 ? 20.344 -3.568 -2.939 1 98 544 ILE A C 1
ATOM 4123 O O . ILE A 1 544 ? 19.797 -4.555 -2.441 1 98 544 ILE A O 1
ATOM 4127 N N . LYS A 1 545 ? 21.594 -3.576 -3.168 1 97.38 545 LYS A N 1
ATOM 4128 C CA . LYS A 1 545 ? 22.547 -4.59 -2.723 1 97.38 545 LYS A CA 1
ATOM 4129 C C . LYS A 1 545 ? 23.5 -4.023 -1.68 1 97.38 545 LYS A C 1
ATOM 4131 O O . LYS A 1 545 ? 24.141 -2.984 -1.904 1 97.38 545 LYS A O 1
ATOM 4136 N N . ALA A 1 546 ? 23.547 -4.664 -0.532 1 96.69 546 ALA A N 1
ATOM 4137 C CA . ALA A 1 546 ? 24.406 -4.242 0.579 1 96.69 546 ALA A CA 1
ATOM 4138 C C . ALA A 1 546 ? 25.391 -5.344 0.961 1 96.69 546 ALA A C 1
ATOM 4140 O O . ALA A 1 546 ? 25.016 -6.516 1.058 1 96.69 546 ALA A O 1
ATOM 4141 N N . GLN A 1 547 ? 26.641 -5.004 1.135 1 95.94 547 GLN A N 1
ATOM 4142 C CA . GLN A 1 547 ? 27.703 -5.969 1.418 1 95.94 547 GLN A CA 1
ATOM 4143 C C . GLN A 1 547 ? 28.703 -5.41 2.424 1 95.94 547 GLN A C 1
ATOM 4145 O O . GLN A 1 547 ? 28.516 -4.312 2.949 1 95.94 547 GLN A O 1
ATOM 4150 N N . ASP A 1 548 ? 29.719 -6.207 2.77 1 92.5 548 ASP A N 1
ATOM 4151 C CA . ASP A 1 548 ? 30.844 -5.816 3.615 1 92.5 548 ASP A CA 1
ATOM 4152 C C . ASP A 1 548 ? 30.375 -5.453 5.023 1 92.5 548 ASP A C 1
ATOM 4154 O O . ASP A 1 548 ? 30.672 -4.367 5.523 1 92.5 548 ASP A O 1
ATOM 4158 N N . TYR A 1 549 ? 29.672 -6.398 5.578 1 92.44 549 TYR A N 1
ATOM 4159 C CA . TYR A 1 549 ? 29.125 -6.164 6.91 1 92.44 549 TYR A CA 1
ATOM 4160 C C . TYR A 1 549 ? 30.203 -6.32 7.977 1 92.44 549 TYR A C 1
ATOM 4162 O O . TYR A 1 549 ? 31 -7.254 7.926 1 92.44 549 TYR A O 1
ATOM 4170 N N . PRO A 1 550 ? 30.188 -5.453 8.93 1 87.81 550 PRO A N 1
ATOM 4171 C CA . PRO A 1 550 ? 31.141 -5.59 10.031 1 87.81 550 PRO A CA 1
ATOM 4172 C C . PRO A 1 550 ? 30.703 -6.621 11.07 1 87.81 550 PRO A C 1
ATOM 4174 O O . PRO A 1 550 ? 31.531 -7.082 11.867 1 87.81 550 PRO A O 1
ATOM 4177 N N . GLY A 1 551 ? 29.406 -6.973 11.133 1 89.5 551 GLY A N 1
ATOM 4178 C CA . GLY A 1 551 ? 28.844 -7.934 12.07 1 89.5 551 GLY A CA 1
ATOM 4179 C C . GLY A 1 551 ? 27.672 -8.719 11.492 1 89.5 551 GLY A C 1
ATOM 4180 O O . GLY A 1 551 ? 27.562 -8.859 10.273 1 89.5 551 GLY A O 1
ATOM 4181 N N . GLU A 1 552 ? 26.781 -9.227 12.375 1 91.19 552 GLU A N 1
ATOM 4182 C CA . GLU A 1 552 ? 25.75 -10.164 11.938 1 91.19 552 GLU A CA 1
ATOM 4183 C C . GLU A 1 552 ? 24.391 -9.484 11.875 1 91.19 552 GLU A C 1
ATOM 4185 O O . GLU A 1 552 ? 23.359 -10.164 11.781 1 91.19 552 GLU A O 1
ATOM 4190 N N . LEU A 1 553 ? 24.328 -8.195 11.984 1 91.44 553 LEU A N 1
ATOM 4191 C CA . LEU A 1 553 ? 23.094 -7.449 11.781 1 91.44 553 LEU A CA 1
ATOM 4192 C C . LEU A 1 553 ? 22.969 -6.992 10.328 1 91.44 553 LEU A C 1
ATOM 4194 O O . LEU A 1 553 ? 23.484 -5.938 9.961 1 91.44 553 LEU A O 1
ATOM 4198 N N . TYR A 1 554 ? 22.172 -7.715 9.625 1 94.38 554 TYR A N 1
ATOM 4199 C CA . TYR A 1 554 ? 22.188 -7.562 8.172 1 94.38 554 TYR A CA 1
ATOM 4200 C C . TYR A 1 554 ? 21.078 -6.625 7.703 1 94.38 554 TYR A C 1
ATOM 4202 O O . TYR A 1 554 ? 20.109 -7.062 7.086 1 94.38 554 TYR A O 1
ATOM 4210 N N . GLU A 1 555 ? 21.172 -5.398 7.988 1 94.06 555 GLU A N 1
ATOM 4211 C CA . GLU A 1 555 ? 20.344 -4.332 7.43 1 94.06 555 GLU A CA 1
ATOM 4212 C C . GLU A 1 555 ? 21.172 -3.412 6.531 1 94.06 555 GLU A C 1
ATOM 4214 O O . GLU A 1 555 ? 22.375 -3.238 6.742 1 94.06 555 GLU A O 1
ATOM 4219 N N . ILE A 1 556 ? 20.531 -2.844 5.504 1 95.62 556 ILE A N 1
ATOM 4220 C CA . ILE A 1 556 ? 21.234 -2.031 4.516 1 95.62 556 ILE A CA 1
ATOM 4221 C C . ILE A 1 556 ? 22.016 -0.927 5.219 1 95.62 556 ILE A C 1
ATOM 4223 O O . ILE A 1 556 ? 23.156 -0.63 4.844 1 95.62 556 ILE A O 1
ATOM 4227 N N . GLY A 1 557 ? 21.438 -0.338 6.227 1 90.69 557 GLY A N 1
ATOM 4228 C CA . GLY A 1 557 ? 22.062 0.771 6.93 1 90.69 557 GLY A CA 1
ATOM 4229 C C . GLY A 1 557 ? 23.328 0.379 7.648 1 90.69 557 GLY A C 1
ATOM 4230 O O . GLY A 1 557 ? 24.125 1.243 8.031 1 90.69 557 GLY A O 1
ATOM 4231 N N . ASN A 1 558 ? 23.578 -0.896 7.809 1 91.31 558 ASN A N 1
ATOM 4232 C CA . ASN A 1 558 ? 24.734 -1.377 8.539 1 91.31 558 ASN A CA 1
ATOM 4233 C C . ASN A 1 558 ? 25.828 -1.868 7.598 1 91.31 558 ASN A C 1
ATOM 4235 O O . ASN A 1 558 ? 26.891 -2.307 8.047 1 91.31 558 ASN A O 1
ATOM 4239 N N . ALA A 1 559 ? 25.625 -1.8 6.332 1 93.25 559 ALA A N 1
ATOM 4240 C CA . ALA A 1 559 ? 26.547 -2.352 5.355 1 93.25 559 ALA A CA 1
ATOM 4241 C C . ALA A 1 559 ? 27.719 -1.396 5.109 1 93.25 559 ALA A C 1
ATOM 4243 O O . ALA A 1 559 ? 27.625 -0.207 5.43 1 93.25 559 ALA A O 1
ATOM 4244 N N . GLY A 1 560 ? 28.828 -1.901 4.613 1 89.44 560 GLY A N 1
ATOM 4245 C CA . GLY A 1 560 ? 29.969 -1.087 4.223 1 89.44 560 GLY A CA 1
ATOM 4246 C C . GLY A 1 560 ? 29.844 -0.532 2.814 1 89.44 560 GLY A C 1
ATOM 4247 O O . GLY A 1 560 ? 30.297 0.581 2.541 1 89.44 560 GLY A O 1
ATOM 4248 N N . THR A 1 561 ? 29.359 -1.318 1.948 1 91.5 561 THR A N 1
ATOM 4249 C CA . THR A 1 561 ? 29.156 -0.914 0.56 1 91.5 561 THR A CA 1
ATOM 4250 C C . THR A 1 561 ? 27.734 -1.177 0.112 1 91.5 561 THR A C 1
ATOM 4252 O O . THR A 1 561 ? 27.125 -2.176 0.506 1 91.5 561 THR A O 1
ATOM 4255 N N . THR A 1 562 ? 27.219 -0.227 -0.664 1 94.31 562 THR A N 1
ATOM 4256 C CA . THR A 1 562 ? 25.875 -0.4 -1.198 1 94.31 562 THR A CA 1
ATOM 4257 C C . THR A 1 562 ? 25.828 -0.018 -2.674 1 94.31 562 THR A C 1
ATOM 4259 O O . THR A 1 562 ? 26.672 0.744 -3.152 1 94.31 562 THR A O 1
ATOM 4262 N N . ASN A 1 563 ? 25 -0.674 -3.383 1 94.38 563 ASN A N 1
ATOM 4263 C CA . ASN A 1 563 ? 24.641 -0.37 -4.766 1 94.38 563 ASN A CA 1
ATOM 4264 C C . ASN A 1 563 ? 23.141 -0.46 -4.992 1 94.38 563 ASN A C 1
ATOM 4266 O O . ASN A 1 563 ? 22.453 -1.244 -4.332 1 94.38 563 ASN A O 1
ATOM 4270 N N . ALA A 1 564 ? 22.688 0.418 -5.836 1 95.69 564 ALA A N 1
ATOM 4271 C CA . ALA A 1 564 ? 21.25 0.431 -6.059 1 95.69 564 ALA A CA 1
ATOM 4272 C C . ALA A 1 564 ? 20.922 0.571 -7.543 1 95.69 564 ALA A C 1
ATOM 4274 O O . ALA A 1 564 ? 21.75 1.045 -8.32 1 95.69 564 ALA A O 1
ATOM 4275 N N . SER A 1 565 ? 19.812 0.108 -7.961 1 94.06 565 SER A N 1
ATOM 4276 C CA . SER A 1 565 ? 19.25 0.26 -9.297 1 94.06 565 SER A CA 1
ATOM 4277 C C . SER A 1 565 ? 17.719 0.364 -9.242 1 94.06 565 SER A C 1
ATOM 4279 O O . SER A 1 565 ? 17.125 0.164 -8.188 1 94.06 565 SER A O 1
ATOM 4281 N N . SER A 1 566 ? 17.156 0.817 -10.352 1 94.44 566 SER A N 1
ATOM 4282 C CA . SER A 1 566 ? 15.711 0.933 -10.414 1 94.44 566 SER A CA 1
ATOM 4283 C C . SER A 1 566 ? 15.195 0.698 -11.828 1 94.44 566 SER A C 1
ATOM 4285 O O . SER A 1 566 ? 15.969 0.712 -12.789 1 94.44 566 SER A O 1
ATOM 4287 N N . ASN A 1 567 ? 13.914 0.353 -11.859 1 92.44 567 ASN A N 1
ATOM 4288 C CA . ASN A 1 567 ? 13.195 0.209 -13.117 1 92.44 567 ASN A CA 1
ATOM 4289 C C . ASN A 1 567 ? 11.789 0.802 -13.031 1 92.44 567 ASN A C 1
ATOM 4291 O O . ASN A 1 567 ? 11.133 0.706 -11.992 1 92.44 567 ASN A O 1
ATOM 4295 N N . LYS A 1 568 ? 11.398 1.523 -14.117 1 92.94 568 LYS A N 1
ATOM 4296 C CA . LYS A 1 568 ? 10.039 2.023 -14.25 1 92.94 568 LYS A CA 1
ATOM 4297 C C . LYS A 1 568 ? 9.477 1.724 -15.633 1 92.94 568 LYS A C 1
ATOM 4299 O O . LYS A 1 568 ? 10.133 1.974 -16.641 1 92.94 568 LYS A O 1
ATOM 4304 N N . SER A 1 569 ? 8.297 1.155 -15.688 1 94.19 569 SER A N 1
ATOM 4305 C CA . SER A 1 569 ? 7.594 0.856 -16.922 1 94.19 569 SER A CA 1
ATOM 4306 C C . SER A 1 569 ? 6.117 1.227 -16.828 1 94.19 569 SER A C 1
ATOM 4308 O O . SER A 1 569 ? 5.527 1.149 -15.742 1 94.19 569 SER A O 1
ATOM 4310 N N . GLN A 1 570 ? 5.594 1.688 -17.922 1 95.44 570 GLN A N 1
ATOM 4311 C CA . GLN A 1 570 ? 4.188 2.061 -17.969 1 95.44 570 GLN A CA 1
ATOM 4312 C C . GLN A 1 570 ? 3.553 1.632 -19.281 1 95.44 570 GLN A C 1
ATOM 4314 O O . GLN A 1 570 ? 4.234 1.556 -20.312 1 95.44 570 GLN A O 1
ATOM 4319 N N . SER A 1 571 ? 2.305 1.279 -19.25 1 95.88 571 SER A N 1
ATOM 4320 C CA . SER A 1 571 ? 1.521 0.953 -20.438 1 95.88 571 SER A CA 1
ATOM 4321 C C . SER A 1 571 ? 0.072 1.402 -20.281 1 95.88 571 SER A C 1
ATOM 4323 O O . SER A 1 571 ? -0.48 1.371 -19.188 1 95.88 571 SER A O 1
ATOM 4325 N N . LYS A 1 572 ? -0.487 1.881 -21.375 1 97 572 LYS A N 1
ATOM 4326 C CA . LYS A 1 572 ? -1.881 2.312 -21.422 1 97 572 LYS A CA 1
ATOM 4327 C C . LYS A 1 572 ? -2.635 1.601 -22.531 1 97 572 LYS A C 1
ATOM 4329 O O . LYS A 1 572 ? -2.066 1.319 -23.594 1 97 572 LYS A O 1
ATOM 4334 N N . LEU A 1 573 ? -3.863 1.302 -22.281 1 96.88 573 LEU A N 1
ATOM 4335 C CA . LEU A 1 573 ? -4.75 0.657 -23.25 1 96.88 573 LEU A CA 1
ATOM 4336 C C . LEU A 1 573 ? -6.098 1.37 -23.312 1 96.88 573 LEU A C 1
ATOM 4338 O O . LEU A 1 573 ? -6.715 1.628 -22.266 1 96.88 573 LEU A O 1
ATOM 4342 N N . LEU A 1 574 ? -6.5 1.773 -24.469 1 97.19 574 LEU A N 1
ATOM 4343 C CA . LEU A 1 574 ? -7.805 2.363 -24.75 1 97.19 574 LEU A CA 1
ATOM 4344 C C . LEU A 1 574 ? -8.625 1.462 -25.672 1 97.19 574 LEU A C 1
ATOM 4346 O O . LEU A 1 574 ? -8.117 0.994 -26.703 1 97.19 574 LEU A O 1
ATOM 4350 N N . SER A 1 575 ? -9.93 1.239 -25.359 1 97 575 SER A N 1
ATOM 4351 C CA . SER A 1 575 ? -10.719 0.287 -26.141 1 97 575 SER A CA 1
ATOM 4352 C C . SER A 1 575 ? -12.133 0.814 -26.391 1 97 575 SER A C 1
ATOM 4354 O O . SER A 1 575 ? -12.742 1.411 -25.5 1 97 575 SER A O 1
ATOM 4356 N N . TYR A 1 576 ? -12.57 0.621 -27.562 1 97.06 576 TYR A N 1
ATOM 4357 C CA . TYR A 1 576 ? -13.969 0.755 -27.953 1 97.06 576 TYR A CA 1
ATOM 4358 C C . TYR A 1 576 ? -14.57 -0.598 -28.328 1 97.06 576 TYR A C 1
ATOM 4360 O O . TYR A 1 576 ? -13.922 -1.405 -29 1 97.06 576 TYR A O 1
ATOM 4368 N N . LEU A 1 577 ? -15.758 -0.847 -27.812 1 95.38 577 LEU A N 1
ATOM 4369 C CA . LEU A 1 577 ? -16.297 -2.166 -28.125 1 95.38 577 LEU A CA 1
ATOM 4370 C C . LEU A 1 577 ? -17.812 -2.107 -28.297 1 95.38 577 LEU A C 1
ATOM 4372 O O . LEU A 1 577 ? -18.453 -1.156 -27.844 1 95.38 577 LEU A O 1
ATOM 4376 N N . GLY A 1 578 ? -18.312 -3.115 -28.938 1 95.44 578 GLY A N 1
ATOM 4377 C CA . GLY A 1 578 ? -19.734 -3.312 -29.172 1 95.44 578 GLY A CA 1
ATOM 4378 C C . GLY A 1 578 ? -20.109 -4.77 -29.375 1 95.44 578 GLY A C 1
ATOM 4379 O O . GLY A 1 578 ? -19.312 -5.555 -29.891 1 95.44 578 GLY A O 1
ATOM 4380 N N . ARG A 1 579 ? -21.328 -5.133 -28.969 1 94.81 579 ARG A N 1
ATOM 4381 C CA . ARG A 1 579 ? -21.844 -6.488 -29.141 1 94.81 579 ARG A CA 1
ATOM 4382 C C . ARG A 1 579 ? -23.359 -6.477 -29.359 1 94.81 579 ARG A C 1
ATOM 4384 O O . ARG A 1 579 ? -24.078 -5.695 -28.734 1 94.81 579 ARG A O 1
ATOM 4391 N N . VAL A 1 580 ? -23.812 -7.332 -30.203 1 95.12 580 VAL A N 1
ATOM 4392 C CA . VAL A 1 580 ? -25.25 -7.539 -30.422 1 95.12 580 VAL A CA 1
ATOM 4393 C C . VAL A 1 580 ? -25.562 -9.031 -30.391 1 95.12 580 VAL A C 1
ATOM 4395 O O . VAL A 1 580 ? -24.984 -9.812 -31.141 1 95.12 580 VAL A O 1
ATOM 4398 N N . ASN A 1 581 ? -26.359 -9.414 -29.5 1 93.38 581 ASN A N 1
ATOM 4399 C CA . ASN A 1 581 ? -26.938 -10.758 -29.438 1 93.38 581 ASN A CA 1
ATOM 4400 C C . ASN A 1 581 ? -28.391 -10.766 -29.875 1 93.38 581 ASN A C 1
ATOM 4402 O O . ASN A 1 581 ? -29.203 -9.961 -29.406 1 93.38 581 ASN A O 1
ATOM 4406 N N . TYR A 1 582 ? -28.656 -11.602 -30.797 1 94.62 582 TYR A N 1
ATOM 4407 C CA . TYR A 1 582 ? -30 -11.734 -31.328 1 94.62 582 TYR A CA 1
ATOM 4408 C C . TYR A 1 582 ? -30.531 -13.156 -31.141 1 94.62 582 TYR A C 1
ATOM 4410 O O . TYR A 1 582 ? -29.781 -14.125 -31.328 1 94.62 582 TYR A O 1
ATOM 4418 N N . ASN A 1 583 ? -31.734 -13.234 -30.656 1 93.44 583 ASN A N 1
ATOM 4419 C CA . ASN A 1 583 ? -32.438 -14.5 -30.469 1 93.44 583 ASN A CA 1
ATOM 4420 C C . ASN A 1 583 ? -33.812 -14.477 -31.094 1 93.44 583 ASN A C 1
ATOM 4422 O O . ASN A 1 583 ? -34.562 -13.508 -30.922 1 93.44 583 ASN A O 1
ATOM 4426 N N . TYR A 1 584 ? -34.094 -15.484 -31.922 1 95 584 TYR A N 1
ATOM 4427 C CA . TYR A 1 584 ? -35.438 -15.641 -32.469 1 95 584 TYR A CA 1
ATOM 4428 C C . TYR A 1 584 ? -36.094 -16.891 -31.922 1 95 584 TYR A C 1
ATOM 4430 O O . TYR A 1 584 ? -35.656 -18.016 -32.188 1 95 584 TYR A O 1
ATOM 4438 N N . ASN A 1 585 ? -37.156 -16.703 -31.172 1 93 585 ASN A N 1
ATOM 4439 C CA . ASN A 1 585 ? -38.031 -17.75 -30.656 1 93 585 ASN A CA 1
ATOM 4440 C C . ASN A 1 585 ? -37.281 -18.734 -29.766 1 93 585 ASN A C 1
ATOM 4442 O O . ASN A 1 585 ? -37.562 -19.938 -29.766 1 93 585 ASN A O 1
ATOM 4446 N N . ASN A 1 586 ? -36.156 -18.328 -29.188 1 89.31 586 ASN A N 1
ATOM 4447 C CA . ASN A 1 586 ? -35.344 -19.156 -28.328 1 89.31 586 ASN A CA 1
ATOM 4448 C C . ASN A 1 586 ? -34.875 -20.438 -29.047 1 89.31 586 ASN A C 1
ATOM 4450 O O . ASN A 1 586 ? -34.844 -21.516 -28.453 1 89.31 586 ASN A O 1
ATOM 4454 N N . ARG A 1 587 ? -34.656 -20.328 -30.344 1 92.56 587 ARG A N 1
ATOM 4455 C CA . ARG A 1 587 ? -34.25 -21.453 -31.188 1 92.56 587 ARG A CA 1
ATOM 4456 C C . ARG A 1 587 ? -33.031 -21.094 -32 1 92.56 587 ARG A C 1
ATOM 4458 O O . ARG A 1 587 ? -32.094 -21.906 -32.156 1 92.56 587 ARG A O 1
ATOM 4465 N N . TYR A 1 588 ? -33.062 -19.875 -32.562 1 95.94 588 TYR A N 1
ATOM 4466 C CA . TYR A 1 588 ? -31.969 -19.375 -33.375 1 95.94 588 TYR A CA 1
ATOM 4467 C C . TYR A 1 588 ? -31.266 -18.219 -32.688 1 95.94 588 TYR A C 1
ATOM 4469 O O . TYR A 1 588 ? -31.891 -17.219 -32.312 1 95.94 588 TYR A O 1
ATOM 4477 N N . TYR A 1 589 ? -30.047 -18.438 -32.531 1 95.38 589 TYR A N 1
ATOM 4478 C CA . TYR A 1 589 ? -29.25 -17.422 -31.859 1 95.38 589 TYR A CA 1
ATOM 4479 C C . TYR A 1 589 ? -28.109 -16.922 -32.75 1 95.38 589 TYR A C 1
ATOM 4481 O O . TYR A 1 589 ? -27.5 -17.719 -33.469 1 95.38 589 TYR A O 1
ATOM 4489 N N . ALA A 1 590 ? -27.828 -15.648 -32.719 1 95.06 590 ALA A N 1
ATOM 4490 C CA . ALA A 1 590 ? -26.719 -15.031 -33.438 1 95.06 590 ALA A CA 1
ATOM 4491 C C . ALA A 1 590 ? -26.062 -13.945 -32.594 1 95.06 590 ALA A C 1
ATOM 4493 O O . ALA A 1 590 ? -26.734 -13.219 -31.859 1 95.06 590 ALA A O 1
ATOM 4494 N N . SER A 1 591 ? -24.781 -13.891 -32.656 1 93.62 591 SER A N 1
ATOM 4495 C CA . SER A 1 591 ? -24.047 -12.875 -31.922 1 93.62 591 SER A CA 1
ATOM 4496 C C . SER A 1 591 ? -22.922 -12.289 -32.781 1 93.62 591 SER A C 1
ATOM 4498 O O . SER A 1 591 ? -22.25 -13.008 -33.5 1 93.62 591 SER A O 1
ATOM 4500 N N . VAL A 1 592 ? -22.766 -10.977 -32.719 1 94.88 592 VAL A N 1
ATOM 4501 C CA . VAL A 1 592 ? -21.672 -10.266 -33.344 1 94.88 592 VAL A CA 1
ATOM 4502 C C . VAL A 1 592 ? -20.984 -9.336 -32.344 1 94.88 592 VAL A C 1
ATOM 4504 O O . VAL A 1 592 ? -21.656 -8.695 -31.547 1 94.88 592 VAL A O 1
ATOM 4507 N N . SER A 1 593 ? -19.672 -9.344 -32.375 1 93.44 593 SER A N 1
ATOM 4508 C CA . SER A 1 593 ? -18.922 -8.43 -31.516 1 93.44 593 SER A CA 1
ATOM 4509 C C . SER A 1 593 ? -17.766 -7.781 -32.281 1 93.44 593 SER A C 1
ATOM 4511 O O . SER A 1 593 ? -17.203 -8.375 -33.188 1 93.44 593 SER A O 1
ATOM 4513 N N . TYR A 1 594 ? -17.469 -6.574 -31.906 1 95.19 594 TYR A N 1
ATOM 4514 C CA . TYR A 1 594 ? -16.375 -5.797 -32.469 1 95.19 594 TYR A CA 1
ATOM 4515 C C . TYR A 1 594 ? -15.656 -5.004 -31.375 1 95.19 594 TYR A C 1
ATOM 4517 O O . TYR A 1 594 ? -16.297 -4.461 -30.469 1 95.19 594 TYR A O 1
ATOM 4525 N N . ARG A 1 595 ? -14.328 -5.043 -31.406 1 95.62 595 ARG A N 1
ATOM 4526 C CA . ARG A 1 595 ? -13.531 -4.309 -30.438 1 95.62 595 ARG A CA 1
ATOM 4527 C C . ARG A 1 595 ? -12.297 -3.695 -31.094 1 95.62 595 ARG A C 1
ATOM 4529 O O . ARG A 1 595 ? -11.633 -4.348 -31.906 1 95.62 595 ARG A O 1
ATOM 4536 N N . ARG A 1 596 ? -12.07 -2.424 -30.875 1 95.94 596 ARG A N 1
ATOM 4537 C CA . ARG A 1 596 ? -10.867 -1.715 -31.297 1 95.94 596 ARG A CA 1
ATOM 4538 C C . ARG A 1 596 ? -10.008 -1.322 -30.109 1 95.94 596 ARG A C 1
ATOM 4540 O O . ARG A 1 596 ? -10.469 -0.611 -29.203 1 95.94 596 ARG A O 1
ATOM 4547 N N . ASP A 1 597 ? -8.781 -1.805 -30.109 1 96.94 597 ASP A N 1
ATOM 4548 C CA . ASP A 1 597 ? -7.855 -1.524 -29.016 1 96.94 597 ASP A CA 1
ATOM 4549 C C . ASP A 1 597 ? -6.703 -0.637 -29.469 1 96.94 597 ASP A C 1
ATOM 4551 O O . ASP A 1 597 ? -6.156 -0.838 -30.562 1 96.94 597 ASP A O 1
ATOM 4555 N N . GLY A 1 598 ? -6.387 0.38 -28.656 1 97.38 598 GLY A N 1
ATOM 4556 C CA . GLY A 1 598 ? -5.164 1.157 -28.797 1 97.38 598 GLY A CA 1
ATOM 4557 C C . GLY A 1 598 ? -4.188 0.953 -27.656 1 97.38 598 GLY A C 1
ATOM 4558 O O . GLY A 1 598 ? -4.523 1.191 -26.5 1 97.38 598 GLY A O 1
ATOM 4559 N N . SER A 1 599 ? -2.938 0.518 -28.016 1 96.81 599 SER A N 1
ATOM 4560 C CA . SER A 1 599 ? -1.948 0.214 -26.984 1 96.81 599 SER A CA 1
ATOM 4561 C C . SER A 1 599 ? -0.733 1.128 -27.109 1 96.81 599 SER A C 1
ATOM 4563 O O . SER A 1 599 ? -0.262 1.409 -28.203 1 96.81 599 SER A O 1
ATOM 4565 N N . SER A 1 600 ? -0.193 1.583 -25.969 1 96.62 600 SER A N 1
ATOM 4566 C CA . SER A 1 600 ? 1.014 2.402 -25.938 1 96.62 600 SER A CA 1
ATOM 4567 C C . SER A 1 600 ? 2.262 1.554 -26.156 1 96.62 600 SER A C 1
ATOM 4569 O O . SER A 1 600 ? 3.369 2.086 -26.266 1 96.62 600 SER A O 1
ATOM 4571 N N . ARG A 1 601 ? 2.189 0.207 -26.219 1 95.56 601 ARG A N 1
ATOM 4572 C CA . ARG A 1 601 ? 3.332 -0.678 -26.422 1 95.56 601 ARG A CA 1
ATOM 4573 C C . ARG A 1 601 ? 3.725 -0.735 -27.906 1 95.56 601 ARG A C 1
ATOM 4575 O O . ARG A 1 601 ? 4.766 -1.292 -28.25 1 95.56 601 ARG A O 1
ATOM 4582 N N . LEU A 1 602 ? 2.893 -0.164 -28.656 1 96.44 602 LEU A N 1
ATOM 4583 C CA . LEU A 1 602 ? 3.139 -0.111 -30.094 1 96.44 602 LEU A CA 1
ATOM 4584 C C . LEU A 1 602 ? 3.293 1.331 -30.562 1 96.44 602 LEU A C 1
ATOM 4586 O O . LEU A 1 602 ? 2.797 2.256 -29.922 1 96.44 602 LEU A O 1
ATOM 4590 N N . SER A 1 603 ? 4.008 1.45 -31.672 1 95.69 603 SER A N 1
ATOM 4591 C CA . SER A 1 603 ? 4.219 2.787 -32.219 1 95.69 603 SER A CA 1
ATOM 4592 C C . SER A 1 603 ? 2.895 3.434 -32.625 1 95.69 603 SER A C 1
ATOM 4594 O O . SER A 1 603 ? 1.888 2.742 -32.781 1 95.69 603 SER A O 1
ATOM 4596 N N . LYS A 1 604 ? 2.877 4.734 -32.812 1 94.69 604 LYS A N 1
ATOM 4597 C CA . LYS A 1 604 ? 1.669 5.484 -33.125 1 94.69 604 LYS A CA 1
ATOM 4598 C C . LYS A 1 604 ? 1.05 4.992 -34.438 1 94.69 604 LYS A C 1
ATOM 4600 O O . LYS A 1 604 ? -0.173 4.996 -34.594 1 94.69 604 LYS A O 1
ATOM 4605 N N . ASP A 1 605 ? 1.872 4.559 -35.312 1 93.56 605 ASP A N 1
ATOM 4606 C CA . ASP A 1 605 ? 1.39 4.141 -36.625 1 93.56 605 ASP A CA 1
ATOM 4607 C C . ASP A 1 605 ? 0.736 2.76 -36.562 1 93.56 605 ASP A C 1
ATOM 4609 O O . ASP A 1 605 ? -0.075 2.406 -37.406 1 93.56 605 ASP A O 1
ATOM 4613 N N . ASN A 1 606 ? 1.073 1.946 -35.531 1 94.94 606 ASN A N 1
ATOM 4614 C CA . ASN A 1 606 ? 0.59 0.571 -35.469 1 94.94 606 ASN A CA 1
ATOM 4615 C C . ASN A 1 606 ? -0.144 0.307 -34.156 1 94.94 606 ASN A C 1
ATOM 4617 O O . ASN A 1 606 ? -0.401 -0.846 -33.812 1 94.94 606 ASN A O 1
ATOM 4621 N N . ARG A 1 607 ? -0.453 1.261 -33.406 1 95.81 607 ARG A N 1
ATOM 4622 C CA . ARG A 1 607 ? -0.905 1.048 -32.031 1 95.81 607 ARG A CA 1
ATOM 4623 C C . ARG A 1 607 ? -2.348 0.556 -32 1 95.81 607 ARG A C 1
ATOM 4625 O O . ARG A 1 607 ? -2.785 -0.043 -31.031 1 95.81 607 ARG A O 1
ATOM 4632 N N . TRP A 1 608 ? -3.148 0.794 -33.094 1 96.5 608 TRP A N 1
ATOM 4633 C CA . TRP A 1 608 ? -4.559 0.414 -33.094 1 96.5 608 TRP A CA 1
ATOM 4634 C C . TRP A 1 608 ? -4.758 -0.954 -33.719 1 96.5 608 TRP A C 1
ATOM 4636 O O . TRP A 1 608 ? -4.172 -1.249 -34.781 1 96.5 608 TRP A O 1
ATOM 4646 N N . GLY A 1 609 ? -5.496 -1.903 -33.062 1 94.69 609 GLY A N 1
ATOM 4647 C CA . GLY A 1 609 ? -5.902 -3.199 -33.594 1 94.69 609 GLY A CA 1
ATOM 4648 C C . GLY A 1 609 ? -7.406 -3.387 -33.625 1 94.69 609 GLY A C 1
ATOM 4649 O O . GLY A 1 609 ? -8.117 -2.916 -32.719 1 94.69 609 GLY A O 1
ATOM 4650 N N . ASP A 1 610 ? -7.891 -4.09 -34.594 1 94.44 610 ASP A N 1
ATOM 4651 C CA . ASP A 1 610 ? -9.312 -4.398 -34.75 1 94.44 610 ASP A CA 1
ATOM 4652 C C . ASP A 1 610 ? -9.57 -5.887 -34.531 1 94.44 610 ASP A C 1
ATOM 4654 O O . ASP A 1 610 ? -8.93 -6.73 -35.156 1 94.44 610 ASP A O 1
ATOM 4658 N N . PHE A 1 611 ? -10.508 -6.18 -33.75 1 93.75 611 PHE A N 1
ATOM 4659 C CA . PHE A 1 611 ? -10.852 -7.551 -33.406 1 93.75 611 PHE A CA 1
ATOM 4660 C C . PHE A 1 611 ? -12.359 -7.758 -33.438 1 93.75 611 PHE A C 1
ATOM 4662 O O . PHE A 1 611 ? -13.125 -6.844 -33.125 1 93.75 611 PHE A O 1
ATOM 4669 N N . TRP A 1 612 ? -12.773 -8.961 -33.844 1 93.88 612 TRP A N 1
ATOM 4670 C CA . TRP A 1 612 ? -14.203 -9.203 -34 1 93.88 612 TRP A CA 1
ATOM 4671 C C . TRP A 1 612 ? -14.516 -10.695 -33.906 1 93.88 612 TRP A C 1
ATOM 4673 O O . TRP A 1 612 ? -13.602 -11.531 -33.938 1 93.88 612 TRP A O 1
ATOM 4683 N N . SER A 1 613 ? -15.766 -11.008 -33.75 1 94.5 613 SER A N 1
ATOM 4684 C CA . SER A 1 613 ? -16.219 -12.398 -33.719 1 94.5 613 SER A CA 1
ATOM 4685 C C . SER A 1 613 ? -17.656 -12.516 -34.219 1 94.5 613 SER A C 1
ATOM 4687 O O . SER A 1 613 ? -18.438 -11.57 -34.094 1 94.5 613 SER A O 1
ATOM 4689 N N . LEU A 1 614 ? -17.938 -13.609 -34.875 1 95.31 614 LEU A N 1
ATOM 4690 C CA . LEU A 1 614 ? -19.266 -14.039 -35.312 1 95.31 614 LEU A CA 1
ATOM 4691 C C . LEU A 1 614 ? -19.594 -15.422 -34.75 1 95.31 614 LEU A C 1
ATOM 4693 O O . LEU A 1 614 ? -18.75 -16.328 -34.781 1 95.31 614 LEU A O 1
ATOM 4697 N N . SER A 1 615 ? -20.75 -15.492 -34.188 1 95.25 615 SER A N 1
ATOM 4698 C CA . SER A 1 615 ? -21.156 -16.812 -33.688 1 95.25 615 SER A CA 1
ATOM 4699 C C . SER A 1 615 ? -22.641 -17.031 -33.875 1 95.25 615 SER A C 1
ATOM 4701 O O . SER A 1 615 ? -23.406 -16.078 -34.031 1 95.25 615 SER A O 1
ATOM 4703 N N . GLY A 1 616 ? -23.031 -18.266 -33.938 1 94.88 616 GLY A N 1
ATOM 4704 C CA . GLY A 1 616 ? -24.422 -18.688 -34.062 1 94.88 616 GLY A CA 1
ATOM 4705 C C . GLY A 1 616 ? -24.688 -20.031 -33.406 1 94.88 616 GLY A C 1
ATOM 4706 O O . GLY A 1 616 ? -23.781 -20.844 -33.25 1 94.88 616 GLY A O 1
ATOM 4707 N N . SER A 1 617 ? -25.891 -20.188 -33 1 94.94 617 SER A N 1
ATOM 4708 C CA . SER A 1 617 ? -26.312 -21.484 -32.469 1 94.94 617 SER A CA 1
ATOM 4709 C C . SER A 1 617 ? -27.75 -21.812 -32.844 1 94.94 617 SER A C 1
ATOM 4711 O O . SER A 1 617 ? -28.562 -20.906 -33.094 1 94.94 617 SER A O 1
ATOM 4713 N N . TRP A 1 618 ? -28.016 -23.094 -33.094 1 96.38 618 TRP A N 1
ATOM 4714 C CA . TRP A 1 618 ? -29.312 -23.641 -33.438 1 96.38 618 TRP A CA 1
ATOM 4715 C C . TRP A 1 618 ? -29.75 -24.703 -32.438 1 96.38 618 TRP A C 1
ATOM 4717 O O . TRP A 1 618 ? -29.141 -25.766 -32.344 1 96.38 618 TRP A O 1
ATOM 4727 N N . ARG A 1 619 ? -30.719 -24.328 -31.688 1 94.38 619 ARG A N 1
ATOM 4728 C CA . ARG A 1 619 ? -31.297 -25.297 -30.75 1 94.38 619 ARG A CA 1
ATOM 4729 C C . ARG A 1 619 ? -32.312 -26.188 -31.438 1 94.38 619 ARG A C 1
ATOM 4731 O O . ARG A 1 619 ? -33.531 -26.047 -31.219 1 94.38 619 ARG A O 1
ATOM 4738 N N . PHE A 1 620 ? -31.922 -27.188 -32.094 1 93.44 620 PHE A N 1
ATOM 4739 C CA . PHE A 1 620 ? -32.781 -28.031 -32.938 1 93.44 620 PHE A CA 1
ATOM 4740 C C . PHE A 1 620 ? -33.656 -28.906 -32.062 1 93.44 620 PHE A C 1
ATOM 4742 O O . PHE A 1 620 ? -34.688 -29.438 -32.562 1 93.44 620 PHE A O 1
ATOM 4749 N N . GLY A 1 621 ? -33.312 -29.094 -30.828 1 89.19 621 GLY A N 1
ATOM 4750 C CA . GLY A 1 621 ? -34.156 -29.859 -29.938 1 89.19 621 GLY A CA 1
ATOM 4751 C C . GLY A 1 621 ? -35.562 -29.281 -29.828 1 89.19 621 GLY A C 1
ATOM 4752 O O . GLY A 1 621 ? -36.531 -30 -29.516 1 89.19 621 GLY A O 1
ATOM 4753 N N . GLU A 1 622 ? -35.656 -28.031 -30.062 1 87.75 622 GLU A N 1
ATOM 4754 C CA . GLU A 1 622 ? -36.938 -27.344 -29.922 1 87.75 622 GLU A CA 1
ATOM 4755 C C . GLU A 1 622 ? -37.719 -27.359 -31.234 1 87.75 622 GLU A C 1
ATOM 4757 O O . GLU A 1 622 ? -38.844 -26.859 -31.297 1 87.75 622 GLU A O 1
ATOM 4762 N N . GLU A 1 623 ? -37.188 -27.938 -32.281 1 92.75 623 GLU A N 1
ATOM 4763 C CA . GLU A 1 623 ? -37.844 -27.984 -33.562 1 92.75 623 GLU A CA 1
ATOM 4764 C C . GLU A 1 623 ? -38.969 -29.031 -33.562 1 92.75 623 GLU A C 1
ATOM 4766 O O . GLU A 1 623 ? -38.875 -30.031 -32.875 1 92.75 623 GLU A O 1
ATOM 4771 N N . LYS A 1 624 ? -39.875 -28.906 -34.562 1 90.94 624 LYS A N 1
ATOM 4772 C CA . LYS A 1 624 ? -41.031 -29.781 -34.625 1 90.94 624 LYS A CA 1
ATOM 4773 C C . LYS A 1 624 ? -40.656 -31.188 -35.094 1 90.94 624 LYS A C 1
ATOM 4775 O O . LYS A 1 624 ? -41.219 -32.188 -34.656 1 90.94 624 LYS A O 1
ATOM 4780 N N . PHE A 1 625 ? -39.719 -31.266 -35.875 1 92.44 625 PHE A N 1
ATOM 4781 C CA . PHE A 1 625 ? -39.344 -32.562 -36.406 1 92.44 625 PHE A CA 1
ATOM 4782 C C . PHE A 1 625 ? -38.656 -33.406 -35.344 1 92.44 625 PHE A C 1
ATOM 4784 O O . PHE A 1 625 ? -38.531 -34.625 -35.5 1 92.44 625 PHE A O 1
ATOM 4791 N N . MET A 1 626 ? -38.25 -32.812 -34.25 1 91.5 626 MET A N 1
ATOM 4792 C CA . MET A 1 626 ? -37.594 -33.531 -33.188 1 91.5 626 MET A CA 1
ATOM 4793 C C . MET A 1 626 ? -38.594 -34.062 -32.156 1 91.5 626 MET A C 1
ATOM 4795 O O . MET A 1 626 ? -38.281 -34.844 -31.297 1 91.5 626 MET A O 1
ATOM 4799 N N . GLU A 1 627 ? -39.781 -33.75 -32.25 1 88.5 627 GLU A N 1
ATOM 4800 C CA . GLU A 1 627 ? -40.812 -34.094 -31.297 1 88.5 627 GLU A CA 1
ATOM 4801 C C . GLU A 1 627 ? -40.938 -35.594 -31.109 1 88.5 627 GLU A C 1
ATOM 4803 O O . GLU A 1 627 ? -41.062 -36.094 -29.984 1 88.5 627 GLU A O 1
ATOM 4808 N N . PRO A 1 628 ? -40.781 -36.344 -32.156 1 88.88 628 PRO A N 1
ATOM 4809 C CA . PRO A 1 628 ? -40.938 -37.781 -31.984 1 88.88 628 PRO A CA 1
ATOM 4810 C C . PRO A 1 628 ? -39.812 -38.406 -31.125 1 88.88 628 PRO A C 1
ATOM 4812 O O . PRO A 1 628 ? -40 -39.438 -30.516 1 88.88 628 PRO A O 1
ATOM 4815 N N . VAL A 1 629 ? -38.688 -37.781 -31.094 1 90.62 629 VAL A N 1
ATOM 4816 C CA . VAL A 1 629 ? -37.562 -38.344 -30.391 1 90.62 629 VAL A CA 1
ATOM 4817 C C . VAL A 1 629 ? -37.281 -37.562 -29.109 1 90.62 629 VAL A C 1
ATOM 4819 O O . VAL A 1 629 ? -36.312 -37.812 -28.406 1 90.62 629 VAL A O 1
ATOM 4822 N N . ASN A 1 630 ? -38.156 -36.719 -28.719 1 85.69 630 ASN A N 1
ATOM 4823 C CA . ASN A 1 630 ? -38 -35.875 -27.562 1 85.69 630 ASN A CA 1
ATOM 4824 C C . ASN A 1 630 ? -37.938 -36.656 -26.266 1 85.69 630 ASN A C 1
ATOM 4826 O O . ASN A 1 630 ? -37.406 -36.188 -25.25 1 85.69 630 ASN A O 1
ATOM 4830 N N . GLY A 1 631 ? -38.375 -37.812 -26.25 1 82.25 631 GLY A N 1
ATOM 4831 C CA . GLY A 1 631 ? -38.281 -38.656 -25.078 1 82.25 631 GLY A CA 1
ATOM 4832 C C . GLY A 1 631 ? -36.875 -39.188 -24.828 1 82.25 631 GLY A C 1
ATOM 4833 O O . GLY A 1 631 ? -36.5 -39.5 -23.688 1 82.25 631 GLY A O 1
ATOM 4834 N N . VAL A 1 632 ? -36.062 -39.281 -25.922 1 90.56 632 VAL A N 1
ATOM 4835 C CA . VAL A 1 632 ? -34.688 -39.781 -25.844 1 90.56 632 VAL A CA 1
ATOM 4836 C C . VAL A 1 632 ? -33.719 -38.594 -25.859 1 90.56 632 VAL A C 1
ATOM 4838 O O . VAL A 1 632 ? -32.906 -38.469 -24.938 1 90.56 632 VAL A O 1
ATOM 4841 N N . VAL A 1 633 ? -33.844 -37.812 -26.906 1 92.94 633 VAL A N 1
ATOM 4842 C CA . VAL A 1 633 ? -33.031 -36.594 -26.984 1 92.94 633 VAL A CA 1
ATOM 4843 C C . VAL A 1 633 ? -33.875 -35.406 -26.484 1 92.94 633 VAL A C 1
ATOM 4845 O O . VAL A 1 633 ? -34.656 -34.812 -27.234 1 92.94 633 VAL A O 1
ATOM 4848 N N . THR A 1 634 ? -33.625 -35.031 -25.297 1 87.62 634 THR A N 1
ATOM 4849 C CA . THR A 1 634 ? -34.469 -34.031 -24.656 1 87.62 634 THR A CA 1
ATOM 4850 C C . THR A 1 634 ? -34.062 -32.625 -25.031 1 87.62 634 THR A C 1
ATOM 4852 O O . THR A 1 634 ? -34.844 -31.688 -24.906 1 87.62 634 THR A O 1
ATOM 4855 N N . ASP A 1 635 ? -32.812 -32.469 -25.344 1 89 635 ASP A N 1
ATOM 4856 C CA . ASP A 1 635 ? -32.375 -31.172 -25.828 1 89 635 ASP A CA 1
ATOM 4857 C C . ASP A 1 635 ? -31.156 -31.312 -26.734 1 89 635 ASP A C 1
ATOM 4859 O O . ASP A 1 635 ? -30.391 -32.281 -26.609 1 89 635 ASP A O 1
ATOM 4863 N N . GLY A 1 636 ? -31.031 -30.469 -27.703 1 92.12 636 GLY A N 1
ATOM 4864 C CA . GLY A 1 636 ? -29.922 -30.453 -28.641 1 92.12 636 GLY A CA 1
ATOM 4865 C C . GLY A 1 636 ? -29.625 -29.062 -29.188 1 92.12 636 GLY A C 1
ATOM 4866 O O . GLY A 1 636 ? -30.531 -28.297 -29.469 1 92.12 636 GLY A O 1
ATOM 4867 N N . LYS A 1 637 ? -28.359 -28.797 -29.234 1 94.56 637 LYS A N 1
ATOM 4868 C CA . LYS A 1 637 ? -27.922 -27.484 -29.703 1 94.56 637 LYS A CA 1
ATOM 4869 C C . LYS A 1 637 ? -26.625 -27.578 -30.5 1 94.56 637 LYS A C 1
ATOM 4871 O O . LYS A 1 637 ? -25.703 -28.297 -30.094 1 94.56 637 LYS A O 1
ATOM 4876 N N . LEU A 1 638 ? -26.609 -26.984 -31.656 1 96.19 638 LEU A N 1
ATOM 4877 C CA . LEU A 1 638 ? -25.406 -26.844 -32.469 1 96.19 638 LEU A CA 1
ATOM 4878 C C . LEU A 1 638 ? -24.875 -25.422 -32.406 1 96.19 638 LEU A C 1
ATOM 4880 O O . LEU A 1 638 ? -25.641 -24.453 -32.5 1 96.19 638 LEU A O 1
ATOM 4884 N N . ARG A 1 639 ? -23.562 -25.328 -32.188 1 95.81 639 ARG A N 1
ATOM 4885 C CA . ARG A 1 639 ? -22.938 -24.016 -32.062 1 95.81 639 ARG A CA 1
ATOM 4886 C C . ARG A 1 639 ? -21.812 -23.859 -33.094 1 95.81 639 ARG A C 1
ATOM 4888 O O . ARG A 1 639 ? -21.078 -24.812 -33.344 1 95.81 639 ARG A O 1
ATOM 4895 N N . LEU A 1 640 ? -21.703 -22.688 -33.625 1 95.31 640 LEU A N 1
ATOM 4896 C CA . LEU A 1 640 ? -20.641 -22.297 -34.562 1 95.31 640 LEU A CA 1
ATOM 4897 C C . LEU A 1 640 ? -20.109 -20.922 -34.219 1 95.31 640 LEU A C 1
ATOM 4899 O O . LEU A 1 640 ? -20.875 -20 -33.938 1 95.31 640 LEU A O 1
ATOM 4903 N N . SER A 1 641 ? -18.75 -20.828 -34.156 1 94.94 641 SER A N 1
ATOM 4904 C CA . SER A 1 641 ? -18.172 -19.531 -33.875 1 94.94 641 SER A CA 1
ATOM 4905 C C . SER A 1 641 ? -16.859 -19.328 -34.625 1 94.94 641 SER A C 1
ATOM 4907 O O . SER A 1 641 ? -16.141 -20.297 -34.906 1 94.94 641 SER A O 1
ATOM 4909 N N . TYR A 1 642 ? -16.609 -18.094 -35 1 95 642 TYR A N 1
ATOM 4910 C CA . TYR A 1 642 ? -15.383 -17.656 -35.625 1 95 642 TYR A CA 1
ATOM 4911 C C . TYR A 1 642 ? -15.023 -16.234 -35.219 1 95 642 TYR A C 1
ATOM 4913 O O . TYR A 1 642 ? -15.906 -15.375 -35.094 1 95 642 TYR A O 1
ATOM 4921 N N . GLY A 1 643 ? -13.742 -16.047 -34.969 1 93.62 643 GLY A N 1
ATOM 4922 C CA . GLY A 1 643 ? -13.344 -14.695 -34.594 1 93.62 643 GLY A CA 1
ATOM 4923 C C . GLY A 1 643 ? -11.844 -14.492 -34.594 1 93.62 643 GLY A C 1
ATOM 4924 O O . GLY A 1 643 ? -11.078 -15.445 -34.781 1 93.62 643 GLY A O 1
ATOM 4925 N N . VAL A 1 644 ? -11.453 -13.211 -34.438 1 93.25 644 VAL A N 1
ATOM 4926 C CA . VAL A 1 644 ? -10.055 -12.805 -34.438 1 93.25 644 VAL A CA 1
ATOM 4927 C C . VAL A 1 644 ? -9.758 -11.969 -33.188 1 93.25 644 VAL A C 1
ATOM 4929 O O . VAL A 1 644 ? -10.477 -11.016 -32.906 1 93.25 644 VAL A O 1
ATOM 4932 N N . ASN A 1 645 ? -8.766 -12.383 -32.469 1 92.06 645 ASN A N 1
ATOM 4933 C CA . ASN A 1 645 ? -8.258 -11.625 -31.344 1 92.06 645 ASN A CA 1
ATOM 4934 C C . ASN A 1 645 ? -6.797 -11.211 -31.547 1 92.06 645 ASN A C 1
ATOM 4936 O O . ASN A 1 645 ? -6.121 -11.742 -32.438 1 92.06 645 ASN A O 1
ATOM 4940 N N . GLY A 1 646 ? -6.391 -10.234 -30.766 1 90.44 646 GLY A N 1
ATOM 4941 C CA . GLY A 1 646 ? -5.004 -9.797 -30.844 1 90.44 646 GLY A CA 1
ATOM 4942 C C . GLY A 1 646 ? -4.211 -10.086 -29.578 1 90.44 646 GLY A C 1
ATOM 4943 O O . GLY A 1 646 ? -4.785 -10.391 -28.531 1 90.44 646 GLY A O 1
ATOM 4944 N N . THR A 1 647 ? -2.885 -10.094 -29.75 1 92.38 647 THR A N 1
ATOM 4945 C CA . THR A 1 647 ? -1.972 -10.164 -28.625 1 92.38 647 THR A CA 1
ATOM 4946 C C . THR A 1 647 ? -0.963 -9.016 -28.672 1 92.38 647 THR A C 1
ATOM 4948 O O . THR A 1 647 ? -0.4 -8.727 -29.719 1 92.38 647 THR A O 1
ATOM 4951 N N . GLN A 1 648 ? -0.788 -8.43 -27.516 1 92.38 648 GLN A N 1
ATOM 4952 C CA . GLN A 1 648 ? 0.181 -7.344 -27.406 1 92.38 648 GLN A CA 1
ATOM 4953 C C . GLN A 1 648 ? 1.593 -7.887 -27.203 1 92.38 648 GLN A C 1
ATOM 4955 O O . GLN A 1 648 ? 1.771 -8.992 -26.672 1 92.38 648 GLN A O 1
ATOM 4960 N N . PRO A 1 649 ? 2.555 -7 -27.547 1 91.88 649 PRO A N 1
ATOM 4961 C CA . PRO A 1 649 ? 3.918 -7.395 -27.188 1 91.88 649 PRO A CA 1
ATOM 4962 C C . PRO A 1 649 ? 4.137 -7.449 -25.672 1 91.88 649 PRO A C 1
ATOM 4964 O O . PRO A 1 649 ? 3.551 -6.652 -24.938 1 91.88 649 PRO A O 1
ATOM 4967 N N . SER A 1 650 ? 5.02 -8.367 -25.297 1 89 650 SER A N 1
ATOM 4968 C CA . SER A 1 650 ? 5.391 -8.422 -23.891 1 89 650 SER A CA 1
ATOM 4969 C C . SER A 1 650 ? 6.266 -7.234 -23.5 1 89 650 SER A C 1
ATOM 4971 O O . SER A 1 650 ? 6.207 -6.758 -22.359 1 89 650 SER A O 1
ATOM 4973 N N . SER A 1 651 ? 7.012 -6.793 -24.453 1 89 651 SER A N 1
ATOM 4974 C CA . SER A 1 651 ? 7.844 -5.625 -24.203 1 89 651 SER A CA 1
ATOM 4975 C C . SER A 1 651 ? 7.008 -4.348 -24.172 1 89 651 SER A C 1
ATOM 4977 O O . SER A 1 651 ? 6.121 -4.16 -25 1 89 651 SER A O 1
ATOM 4979 N N . TYR A 1 652 ? 7.348 -3.469 -23.312 1 91.62 652 TYR A N 1
ATOM 4980 C CA . TYR A 1 652 ? 6.621 -2.209 -23.188 1 91.62 652 TYR A CA 1
ATOM 4981 C C . TYR A 1 652 ? 7.078 -1.214 -24.25 1 91.62 652 TYR A C 1
ATOM 4983 O O . TYR A 1 652 ? 6.305 -0.346 -24.672 1 91.62 652 TYR A O 1
ATOM 4991 N N . TYR A 1 653 ? 8.359 -1.409 -24.656 1 92.12 653 TYR A N 1
ATOM 4992 C CA . TYR A 1 653 ? 8.93 -0.377 -25.516 1 92.12 653 TYR A CA 1
ATOM 4993 C C . TYR A 1 653 ? 9.68 -0.996 -26.688 1 92.12 653 TYR A C 1
ATOM 4995 O O . TYR A 1 653 ? 10.742 -0.5 -27.094 1 92.12 653 TYR A O 1
ATOM 5003 N N . GLY A 1 654 ? 9.234 -2.031 -27.266 1 88.88 654 GLY A N 1
ATOM 5004 C CA . GLY A 1 654 ? 9.906 -2.727 -28.344 1 88.88 654 GLY A CA 1
ATOM 5005 C C . GLY A 1 654 ? 10 -1.9 -29.609 1 88.88 654 GLY A C 1
ATOM 5006 O O . GLY A 1 654 ? 10.852 -2.164 -30.469 1 88.88 654 GLY A O 1
ATOM 5007 N N . TYR A 1 655 ? 9.242 -0.878 -29.75 1 92.19 655 TYR A N 1
ATOM 5008 C CA . TYR A 1 655 ? 9.219 -0.046 -30.953 1 92.19 655 TYR A CA 1
ATOM 5009 C C . TYR A 1 655 ? 10.219 1.1 -30.828 1 92.19 655 TYR A C 1
ATOM 5011 O O . TYR A 1 655 ? 10.445 1.834 -31.797 1 92.19 655 TYR A O 1
ATOM 5019 N N . LEU A 1 656 ? 10.844 1.235 -29.656 1 90.38 656 LEU A N 1
ATOM 5020 C CA . LEU A 1 656 ? 11.828 2.287 -29.422 1 90.38 656 LEU A CA 1
ATOM 5021 C C . LEU A 1 656 ? 13.211 1.696 -29.188 1 90.38 656 LEU A C 1
ATOM 5023 O O . LEU A 1 656 ? 13.344 0.59 -28.672 1 90.38 656 LEU A O 1
ATOM 5027 N N . ASN A 1 657 ? 14.211 2.482 -29.547 1 84.81 657 ASN A N 1
ATOM 5028 C CA . ASN A 1 657 ? 15.562 2.139 -29.109 1 84.81 657 ASN A CA 1
ATOM 5029 C C . ASN A 1 657 ? 15.766 2.436 -27.625 1 84.81 657 ASN A C 1
ATOM 5031 O O . ASN A 1 657 ? 15.375 3.5 -27.141 1 84.81 657 ASN A O 1
ATOM 5035 N N . THR A 1 658 ? 16.188 1.388 -27 1 82 658 THR A N 1
ATOM 5036 C CA . THR A 1 658 ? 16.453 1.609 -25.578 1 82 658 THR A CA 1
ATOM 5037 C C . THR A 1 658 ? 17.953 1.598 -25.281 1 82 658 THR A C 1
ATOM 5039 O O . THR A 1 658 ? 18.703 0.878 -25.938 1 82 658 THR A O 1
ATOM 5042 N N . TYR A 1 659 ? 18.297 2.506 -24.328 1 79.44 659 TYR A N 1
ATOM 5043 C CA . TYR A 1 659 ? 19.703 2.695 -23.969 1 79.44 659 TYR A CA 1
ATOM 5044 C C . TYR A 1 659 ? 19.922 2.398 -22.5 1 79.44 659 TYR A C 1
ATOM 5046 O O . TYR A 1 659 ? 19.031 2.564 -21.672 1 79.44 659 TYR A O 1
ATOM 5054 N N . SER A 1 660 ? 21.078 1.706 -22.203 1 77.81 660 SER A N 1
ATOM 5055 C CA . SER A 1 660 ? 21.5 1.524 -20.812 1 77.81 660 SER A CA 1
ATOM 5056 C C . SER A 1 660 ? 22.656 2.455 -20.453 1 77.81 660 SER A C 1
ATOM 5058 O O . SER A 1 660 ? 23.531 2.705 -21.281 1 77.81 660 SER A O 1
ATOM 5060 N N . TYR A 1 661 ? 22.484 2.99 -19.203 1 73.12 661 TYR A N 1
ATOM 5061 C CA . TYR A 1 661 ? 23.531 3.873 -18.688 1 73.12 661 TYR A CA 1
ATOM 5062 C C . TYR A 1 661 ? 24.375 3.158 -17.641 1 73.12 661 TYR A C 1
ATOM 5064 O O . TYR A 1 661 ? 24.047 2.051 -17.219 1 73.12 661 TYR A O 1
ATOM 5072 N N . GLY A 1 662 ? 25.5 3.643 -17.234 1 61.69 662 GLY A N 1
ATOM 5073 C CA . GLY A 1 662 ? 26.359 3.131 -16.172 1 61.69 662 GLY A CA 1
ATOM 5074 C C . GLY A 1 662 ? 27.469 2.215 -16.688 1 61.69 662 GLY A C 1
ATOM 5075 O O . GLY A 1 662 ? 28.062 1.457 -15.922 1 61.69 662 GLY A O 1
ATOM 5076 N N . GLU A 1 663 ? 27.547 2.25 -17.953 1 63.97 663 GLU A N 1
ATOM 5077 C CA . GLU A 1 663 ? 28.672 1.52 -18.531 1 63.97 663 GLU A CA 1
ATOM 5078 C C . GLU A 1 663 ? 29.938 2.379 -18.562 1 63.97 663 GLU A C 1
ATOM 5080 O O . GLU A 1 663 ? 29.891 3.545 -18.953 1 63.97 663 GLU A O 1
ATOM 5085 N N . PHE A 1 664 ? 30.859 1.909 -17.797 1 63.03 664 PHE A N 1
ATOM 5086 C CA . PHE A 1 664 ? 32.031 2.746 -17.594 1 63.03 664 PHE A CA 1
ATOM 5087 C C . PHE A 1 664 ? 33.062 2.518 -18.703 1 63.03 664 PHE A C 1
ATOM 5089 O O . PHE A 1 664 ? 33.312 1.379 -19.109 1 63.03 664 PHE A O 1
ATOM 5096 N N . TYR A 1 665 ? 33.312 3.631 -19.391 1 60.62 665 TYR A N 1
ATOM 5097 C CA . TYR A 1 665 ? 34.469 3.68 -20.281 1 60.62 665 TYR A CA 1
ATOM 5098 C C . TYR A 1 665 ? 35.5 4.688 -19.797 1 60.62 665 TYR A C 1
ATOM 5100 O O . TYR A 1 665 ? 35.219 5.891 -19.75 1 60.62 665 TYR A O 1
ATOM 5108 N N . ASN A 1 666 ? 36.594 4.254 -19.578 1 63.19 666 ASN A N 1
ATOM 5109 C CA . ASN A 1 666 ? 37.688 5.078 -19.062 1 63.19 666 ASN A CA 1
ATOM 5110 C C . ASN A 1 666 ? 37.25 5.84 -17.812 1 63.19 666 ASN A C 1
ATOM 5112 O O . ASN A 1 666 ? 37.469 7.043 -17.688 1 63.19 666 ASN A O 1
ATOM 5116 N N . GLY A 1 667 ? 36.438 5.129 -16.953 1 66.75 667 GLY A N 1
ATOM 5117 C CA . GLY A 1 667 ? 36.062 5.672 -15.664 1 66.75 667 GLY A CA 1
ATOM 5118 C C . GLY A 1 667 ? 34.875 6.613 -15.734 1 66.75 667 GLY A C 1
ATOM 5119 O O . GLY A 1 667 ? 34.375 7.09 -14.711 1 66.75 667 GLY A O 1
ATOM 5120 N N . VAL A 1 668 ? 34.469 6.895 -16.969 1 68.12 668 VAL A N 1
ATOM 5121 C CA . VAL A 1 668 ? 33.344 7.805 -17.141 1 68.12 668 VAL A CA 1
ATOM 5122 C C . VAL A 1 668 ? 32.062 7.008 -17.5 1 68.12 668 VAL A C 1
ATOM 5124 O O . VAL A 1 668 ? 32.125 6.102 -18.328 1 68.12 668 VAL A O 1
ATOM 5127 N N . SER A 1 669 ? 31.047 7.219 -16.719 1 74.06 669 SER A N 1
ATOM 5128 C CA . SER A 1 669 ? 29.766 6.555 -16.984 1 74.06 669 SER A CA 1
ATOM 5129 C C . SER A 1 669 ? 29.25 6.879 -18.375 1 74.06 669 SER A C 1
ATOM 5131 O O . SER A 1 669 ? 29.25 8.039 -18.781 1 74.06 669 SER A O 1
ATOM 5133 N N . GLY A 1 670 ? 29.125 5.902 -19.266 1 74.69 670 GLY A N 1
ATOM 5134 C CA . GLY A 1 670 ? 28.656 6.086 -20.625 1 74.69 670 GLY A CA 1
ATOM 5135 C C . GLY A 1 670 ? 27.297 5.441 -20.891 1 74.69 670 GLY A C 1
ATOM 5136 O O . GLY A 1 670 ? 26.594 5.062 -19.938 1 74.69 670 GLY A O 1
ATOM 5137 N N . ILE A 1 671 ? 26.781 5.699 -22.234 1 74.44 671 ILE A N 1
ATOM 5138 C CA . ILE A 1 671 ? 25.5 5.191 -22.688 1 74.44 671 ILE A CA 1
ATOM 5139 C C . ILE A 1 671 ? 25.719 4.074 -23.703 1 74.44 671 ILE A C 1
ATOM 5141 O O . ILE A 1 671 ? 26.625 4.152 -24.547 1 74.44 671 ILE A O 1
ATOM 5145 N N . GLY A 1 672 ? 25.125 2.926 -23.547 1 74.31 672 GLY A N 1
ATOM 5146 C CA . GLY A 1 672 ? 25.125 1.86 -24.531 1 74.31 672 GLY A CA 1
ATOM 5147 C C . GLY A 1 672 ? 23.734 1.482 -25 1 74.31 672 GLY A C 1
ATOM 5148 O O . GLY A 1 672 ? 22.75 1.676 -24.266 1 74.31 672 GLY A O 1
ATOM 5149 N N . ILE A 1 673 ? 23.656 1.077 -26.297 1 72.5 673 ILE A N 1
ATOM 5150 C CA . ILE A 1 673 ? 22.375 0.622 -26.828 1 72.5 673 ILE A CA 1
ATOM 5151 C C . ILE A 1 673 ? 22.078 -0.785 -26.312 1 72.5 673 ILE A C 1
ATOM 5153 O O . ILE A 1 673 ? 22.906 -1.693 -26.469 1 72.5 673 ILE A O 1
ATOM 5157 N N . VAL A 1 674 ? 20.922 -1.074 -25.734 1 72.88 674 VAL A N 1
ATOM 5158 C CA . VAL A 1 674 ? 20.578 -2.381 -25.188 1 72.88 674 VAL A CA 1
ATOM 5159 C C . VAL A 1 674 ? 19.391 -2.967 -25.953 1 72.88 674 VAL A C 1
ATOM 5161 O O . VAL A 1 674 ? 19.172 -4.18 -25.938 1 72.88 674 VAL A O 1
ATOM 5164 N N . GLY A 1 675 ? 18.547 -2.127 -26.547 1 75.38 675 GLY A N 1
ATOM 5165 C CA . GLY A 1 675 ? 17.406 -2.629 -27.312 1 75.38 675 GLY A CA 1
ATOM 5166 C C . GLY A 1 675 ? 17.266 -1.971 -28.672 1 75.38 675 GLY A C 1
ATOM 5167 O O . GLY A 1 675 ? 17.359 -0.747 -28.781 1 75.38 675 GLY A O 1
ATOM 5168 N N . VAL A 1 676 ? 17.125 -2.863 -29.719 1 81.88 676 VAL A N 1
ATOM 5169 C CA . VAL A 1 676 ? 16.953 -2.361 -31.078 1 81.88 676 VAL A CA 1
ATOM 5170 C C . VAL A 1 676 ? 15.461 -2.176 -31.375 1 81.88 676 VAL A C 1
ATOM 5172 O O . VAL A 1 676 ? 14.664 -3.1 -31.188 1 81.88 676 VAL A O 1
ATOM 5175 N N . ALA A 1 677 ? 15.203 -1.036 -31.859 1 87.19 677 ALA A N 1
ATOM 5176 C CA . ALA A 1 677 ? 13.812 -0.66 -32.094 1 87.19 677 ALA A CA 1
ATOM 5177 C C . ALA A 1 677 ? 13.273 -1.304 -33.375 1 87.19 677 ALA A C 1
ATOM 5179 O O . ALA A 1 677 ? 14 -1.452 -34.344 1 87.19 677 ALA A O 1
ATOM 5180 N N . ASN A 1 678 ? 12.031 -1.773 -33.312 1 92.75 678 ASN A N 1
ATOM 5181 C CA . ASN A 1 678 ? 11.227 -2.08 -34.5 1 92.75 678 ASN A CA 1
ATOM 5182 C C . ASN A 1 678 ? 9.945 -1.255 -34.531 1 92.75 678 ASN A C 1
ATOM 5184 O O . ASN A 1 678 ? 8.898 -1.702 -34.062 1 92.75 678 ASN A O 1
ATOM 5188 N N . PRO A 1 679 ? 10.016 -0.161 -35.125 1 93.62 679 PRO A N 1
ATOM 5189 C CA . PRO A 1 679 ? 8.836 0.705 -35.156 1 93.62 679 PRO A CA 1
ATOM 5190 C C . PRO A 1 679 ? 7.66 0.076 -35.875 1 93.62 679 PRO A C 1
ATOM 5192 O O . PRO A 1 679 ? 6.527 0.551 -35.781 1 93.62 679 PRO A O 1
ATOM 5195 N N . ASP A 1 680 ? 7.949 -1.01 -36.625 1 93.56 680 ASP A N 1
ATOM 5196 C CA . ASP A 1 680 ? 6.895 -1.649 -37.406 1 93.56 680 ASP A CA 1
ATOM 5197 C C . ASP A 1 680 ? 6.258 -2.799 -36.625 1 93.56 680 ASP A C 1
ATOM 5199 O O . ASP A 1 680 ? 5.441 -3.547 -37.188 1 93.56 680 ASP A O 1
ATOM 5203 N N . LEU A 1 681 ? 6.641 -2.889 -35.438 1 94.25 681 LEU A N 1
ATOM 5204 C CA . LEU A 1 681 ? 6.059 -3.922 -34.594 1 94.25 681 LEU A CA 1
ATOM 5205 C C . LEU A 1 681 ? 4.543 -3.779 -34.531 1 94.25 681 LEU A C 1
ATOM 5207 O O . LEU A 1 681 ? 4.027 -2.67 -34.375 1 94.25 681 LEU A O 1
ATOM 5211 N N . LYS A 1 682 ? 3.867 -4.902 -34.719 1 94.06 682 LYS A N 1
ATOM 5212 C CA . LYS A 1 682 ? 2.408 -4.906 -34.75 1 94.06 682 LYS A CA 1
ATOM 5213 C C . LYS A 1 682 ? 1.845 -5.969 -33.812 1 94.06 682 LYS A C 1
ATOM 5215 O O . LYS A 1 682 ? 2.6 -6.672 -33.156 1 94.06 682 LYS A O 1
ATOM 5220 N N . TRP A 1 683 ? 0.495 -5.988 -33.812 1 93.62 683 TRP A N 1
ATOM 5221 C CA . TRP A 1 683 ? -0.225 -6.996 -33.031 1 93.62 683 TRP A CA 1
ATOM 5222 C C . TRP A 1 683 ? -0.044 -8.383 -33.625 1 93.62 683 TRP A C 1
ATOM 5224 O O . TRP A 1 683 ? 0.046 -8.523 -34.844 1 93.62 683 TRP A O 1
ATOM 5234 N N . GLU A 1 684 ? -0.03 -9.43 -32.719 1 94.94 684 GLU A N 1
ATOM 5235 C CA . GLU A 1 684 ? -0.309 -10.773 -33.188 1 94.94 684 GLU A CA 1
ATOM 5236 C C . GLU A 1 684 ? -1.795 -10.961 -33.5 1 94.94 684 GLU A C 1
ATOM 5238 O O . GLU A 1 684 ? -2.643 -10.344 -32.844 1 94.94 684 GLU A O 1
ATOM 5243 N N . LYS A 1 685 ? -2.078 -11.797 -34.406 1 93.75 685 LYS A N 1
ATOM 5244 C CA . LYS A 1 685 ? -3.469 -12.086 -34.719 1 93.75 685 LYS A CA 1
ATOM 5245 C C . LYS A 1 685 ? -3.799 -13.555 -34.469 1 93.75 685 LYS A C 1
ATOM 5247 O O . LYS A 1 685 ? -3.156 -14.453 -35 1 93.75 685 LYS A O 1
ATOM 5252 N N . ASN A 1 686 ? -4.797 -13.805 -33.688 1 93.5 686 ASN A N 1
ATOM 5253 C CA . ASN A 1 686 ? -5.266 -15.148 -33.375 1 93.5 686 ASN A CA 1
ATOM 5254 C C . ASN A 1 686 ? -6.641 -15.422 -33.969 1 93.5 686 ASN A C 1
ATOM 5256 O O . ASN A 1 686 ? -7.652 -14.938 -33.469 1 93.5 686 ASN A O 1
ATOM 5260 N N . GLU A 1 687 ? -6.676 -16.234 -34.906 1 93.94 687 GLU A N 1
ATOM 5261 C CA . GLU A 1 687 ? -7.922 -16.656 -35.562 1 93.94 687 GLU A CA 1
ATOM 5262 C C . GLU A 1 687 ? -8.414 -17.984 -35 1 93.94 687 GLU A C 1
ATOM 5264 O O . GLU A 1 687 ? -7.719 -19 -35.094 1 93.94 687 GLU A O 1
ATOM 5269 N N . THR A 1 688 ? -9.594 -18 -34.5 1 93.88 688 THR A N 1
ATOM 5270 C CA . THR A 1 688 ? -10.109 -19.203 -33.844 1 93.88 688 THR A CA 1
ATOM 5271 C C . THR A 1 688 ? -11.438 -19.625 -34.469 1 93.88 688 THR A C 1
ATOM 5273 O O . THR A 1 688 ? -12.359 -18.812 -34.594 1 93.88 688 THR A O 1
ATOM 5276 N N . PHE A 1 689 ? -11.508 -20.828 -34.906 1 95.12 689 PHE A N 1
ATOM 5277 C CA . PHE A 1 689 ? -12.727 -21.469 -35.375 1 95.12 689 PHE A CA 1
ATOM 5278 C C . PHE A 1 689 ? -13.188 -22.547 -34.406 1 95.12 689 PHE A C 1
ATOM 5280 O O . PHE A 1 689 ? -12.367 -23.297 -33.875 1 95.12 689 PHE A O 1
ATOM 5287 N N . ASN A 1 690 ? -14.492 -22.609 -34.125 1 96.25 690 ASN A N 1
ATOM 5288 C CA . ASN A 1 690 ? -15.023 -23.594 -33.188 1 96.25 690 ASN A CA 1
ATOM 5289 C C . ASN A 1 690 ? -16.391 -24.109 -33.625 1 96.25 690 ASN A C 1
ATOM 5291 O O . ASN A 1 690 ? -17.234 -23.344 -34.094 1 96.25 690 ASN A O 1
ATOM 5295 N N . VAL A 1 691 ? -16.609 -25.438 -33.594 1 96.56 691 VAL A N 1
ATOM 5296 C CA . VAL A 1 691 ? -17.906 -26.078 -33.781 1 96.56 691 VAL A CA 1
ATOM 5297 C C . VAL A 1 691 ? -18.234 -26.906 -32.531 1 96.56 691 VAL A C 1
ATOM 5299 O O . VAL A 1 691 ? -17.391 -27.672 -32.031 1 96.56 691 VAL A O 1
ATOM 5302 N N . GLY A 1 692 ? -19.406 -26.656 -32.062 1 95.69 692 GLY A N 1
ATOM 5303 C CA . GLY A 1 692 ? -19.797 -27.344 -30.828 1 95.69 692 GLY A CA 1
ATOM 5304 C C . GLY A 1 692 ? -21.141 -28.031 -30.938 1 95.69 692 GLY A C 1
ATOM 5305 O O . GLY A 1 692 ? -22.016 -27.578 -31.688 1 95.69 692 GLY A O 1
ATOM 5306 N N . LEU A 1 693 ? -21.297 -29.094 -30.156 1 96.38 693 LEU A N 1
ATOM 5307 C CA . LEU A 1 693 ? -22.547 -29.844 -30.047 1 96.38 693 LEU A CA 1
ATOM 5308 C C . LEU A 1 693 ? -22.891 -30.109 -28.594 1 96.38 693 LEU A C 1
ATOM 5310 O O . LEU A 1 693 ? -22.062 -30.594 -27.828 1 96.38 693 LEU A O 1
ATOM 5314 N N . ASP A 1 694 ? -24.047 -29.703 -28.266 1 94.88 694 ASP A N 1
ATOM 5315 C CA . ASP A 1 694 ? -24.594 -29.984 -26.938 1 94.88 694 ASP A CA 1
ATOM 5316 C C . ASP A 1 694 ? -25.828 -30.891 -27.031 1 94.88 694 ASP A C 1
ATOM 5318 O O . ASP A 1 694 ? -26.766 -30.578 -27.75 1 94.88 694 ASP A O 1
ATOM 5322 N N . LEU A 1 695 ? -25.781 -31.953 -26.25 1 94.12 695 LEU A N 1
ATOM 5323 C CA . LEU A 1 695 ? -26.906 -32.906 -26.25 1 94.12 695 LEU A CA 1
ATOM 5324 C C . LEU A 1 695 ? -27.297 -33.281 -24.828 1 94.12 695 LEU A C 1
ATOM 5326 O O . LEU A 1 695 ? -26.422 -33.406 -23.953 1 94.12 695 LEU A O 1
ATOM 5330 N N . THR A 1 696 ? -28.5 -33.344 -24.594 1 91.94 696 THR A N 1
ATOM 5331 C CA . THR A 1 696 ? -29.031 -33.969 -23.391 1 91.94 696 THR A CA 1
ATOM 5332 C C . THR A 1 696 ? -29.891 -35.188 -23.719 1 91.94 696 THR A C 1
ATOM 5334 O O . THR A 1 696 ? -30.812 -35.094 -24.516 1 91.94 696 THR A O 1
ATOM 5337 N N . PHE A 1 697 ? -29.547 -36.312 -23.094 1 91.56 697 PHE A N 1
ATOM 5338 C CA . PHE A 1 697 ? -30.266 -37.562 -23.297 1 91.56 697 PHE A CA 1
ATOM 5339 C C . PHE A 1 697 ? -31.016 -37.969 -22.047 1 91.56 697 PHE A C 1
ATOM 5341 O O . PHE A 1 697 ? -30.469 -37.938 -20.953 1 91.56 697 PHE A O 1
ATOM 5348 N N . LEU A 1 698 ? -32.281 -38.375 -22.188 1 89.19 698 LEU A N 1
ATOM 5349 C CA . LEU A 1 698 ? -33.125 -38.938 -21.141 1 89.19 698 LEU A CA 1
ATOM 5350 C C . LEU A 1 698 ? -33.125 -38.031 -19.906 1 89.19 698 LEU A C 1
ATOM 5352 O O . LEU A 1 698 ? -33.156 -38.531 -18.766 1 89.19 698 LEU A O 1
ATOM 5356 N N . GLU A 1 699 ? -32.781 -36.75 -20.109 1 81.44 699 GLU A N 1
ATOM 5357 C CA . GLU A 1 699 ? -32.75 -35.719 -19.078 1 81.44 699 GLU A CA 1
ATOM 5358 C C . GLU A 1 699 ? -31.703 -36.031 -18.016 1 81.44 699 GLU A C 1
ATOM 5360 O O . GLU A 1 699 ? -31.672 -35.375 -16.969 1 81.44 699 GLU A O 1
ATOM 5365 N N . LYS A 1 700 ? -30.828 -37.031 -18.266 1 86.62 700 LYS A N 1
ATOM 5366 C CA . LYS A 1 700 ? -29.875 -37.469 -17.25 1 86.62 700 LYS A CA 1
ATOM 5367 C C . LYS A 1 700 ? -28.438 -37.375 -17.766 1 86.62 700 LYS A C 1
ATOM 5369 O O . LYS A 1 700 ? -27.5 -37.219 -16.969 1 86.62 700 LYS A O 1
ATOM 5374 N N . TYR A 1 701 ? -28.312 -37.531 -19.031 1 92.25 701 TYR A N 1
ATOM 5375 C CA . TYR A 1 701 ? -26.969 -37.531 -19.609 1 92.25 701 TYR A CA 1
ATOM 5376 C C . TYR A 1 701 ? -26.734 -36.281 -20.469 1 92.25 701 TYR A C 1
ATOM 5378 O O . TYR A 1 701 ? -27.531 -35.969 -21.359 1 92.25 701 TYR A O 1
ATOM 5386 N N . ASN A 1 702 ? -25.719 -35.625 -20.156 1 92.31 702 ASN A N 1
ATOM 5387 C CA . ASN A 1 702 ? -25.344 -34.438 -20.938 1 92.31 702 ASN A CA 1
ATOM 5388 C C . ASN A 1 702 ? -24.031 -34.625 -21.672 1 92.31 702 ASN A C 1
ATOM 5390 O O . ASN A 1 702 ? -23.078 -35.219 -21.125 1 92.31 702 ASN A O 1
ATOM 5394 N N . LEU A 1 703 ? -23.984 -34.219 -22.906 1 95 703 LEU A N 1
ATOM 5395 C CA . LEU A 1 703 ? -22.797 -34.312 -23.734 1 95 703 LEU A CA 1
ATOM 5396 C C . LEU A 1 703 ? -22.469 -32.969 -24.359 1 95 703 LEU A C 1
ATOM 5398 O O . LEU A 1 703 ? -23.344 -32.312 -24.953 1 95 703 LEU A O 1
ATOM 5402 N N . THR A 1 704 ? -21.266 -32.531 -24.125 1 94.44 704 THR A N 1
ATOM 5403 C CA . THR A 1 704 ? -20.75 -31.344 -24.812 1 94.44 704 THR A CA 1
ATOM 5404 C C . THR A 1 704 ? -19.484 -31.688 -25.594 1 94.44 704 THR A C 1
ATOM 5406 O O . THR A 1 704 ? -18.5 -32.156 -25.016 1 94.44 704 THR A O 1
ATOM 5409 N N . PHE A 1 705 ? -19.562 -31.484 -26.859 1 96.38 705 PHE A N 1
ATOM 5410 C CA . PHE A 1 705 ? -18.422 -31.75 -27.734 1 96.38 705 PHE A CA 1
ATOM 5411 C C . PHE A 1 705 ? -18.016 -30.484 -28.484 1 96.38 705 PHE A C 1
ATOM 5413 O O . PHE A 1 705 ? -18.875 -29.781 -29.031 1 96.38 705 PHE A O 1
ATOM 5420 N N . ASP A 1 706 ? -16.719 -30.156 -28.484 1 96.69 706 ASP A N 1
ATOM 5421 C CA . ASP A 1 706 ? -16.188 -29.031 -29.234 1 96.69 706 ASP A CA 1
ATOM 5422 C C . ASP A 1 706 ? -15.008 -29.453 -30.109 1 96.69 706 ASP A C 1
ATOM 5424 O O . ASP A 1 706 ? -14.133 -30.188 -29.656 1 96.69 706 ASP A O 1
ATOM 5428 N N . TYR A 1 707 ? -15.039 -29.016 -31.281 1 97.25 707 TYR A N 1
ATOM 5429 C CA . TYR A 1 707 ? -13.883 -29.062 -32.156 1 97.25 707 TYR A CA 1
ATOM 5430 C C . TYR A 1 707 ? -13.406 -27.656 -32.5 1 97.25 707 TYR A C 1
ATOM 5432 O O . TYR A 1 707 ? -14.219 -26.766 -32.75 1 97.25 707 TYR A O 1
ATOM 5440 N N . TYR A 1 708 ? -12.078 -27.453 -32.5 1 96.31 708 TYR A N 1
ATOM 5441 C CA . TYR A 1 708 ? -11.594 -26.109 -32.719 1 96.31 708 TYR A CA 1
ATOM 5442 C C . TYR A 1 708 ? -10.281 -26.109 -33.5 1 96.31 708 TYR A C 1
ATOM 5444 O O . TYR A 1 708 ? -9.578 -27.125 -33.531 1 96.31 708 TYR A O 1
ATOM 5452 N N . THR A 1 709 ? -10 -24.984 -34.125 1 96.38 709 THR A N 1
ATOM 5453 C CA . THR A 1 709 ? -8.719 -24.625 -34.719 1 96.38 709 THR A CA 1
ATOM 5454 C C . THR A 1 709 ? -8.352 -23.188 -34.406 1 96.38 709 THR A C 1
ATOM 5456 O O . THR A 1 709 ? -9.172 -22.281 -34.594 1 96.38 709 THR A O 1
ATOM 5459 N N . ARG A 1 710 ? -7.23 -23.016 -33.844 1 94.94 710 ARG A N 1
ATOM 5460 C CA . ARG A 1 710 ? -6.707 -21.703 -33.531 1 94.94 710 ARG A CA 1
ATOM 5461 C C . ARG A 1 710 ? -5.375 -21.453 -34.25 1 94.94 710 ARG A C 1
ATOM 5463 O O . ARG A 1 710 ? -4.402 -22.172 -34 1 94.94 710 ARG A O 1
ATOM 5470 N N . THR A 1 711 ? -5.336 -20.469 -35.062 1 95.44 711 THR A N 1
ATOM 5471 C CA . THR A 1 711 ? -4.121 -20.109 -35.781 1 95.44 711 THR A CA 1
ATOM 5472 C C . THR A 1 711 ? -3.662 -18.703 -35.438 1 95.44 711 THR A C 1
ATOM 5474 O O . THR A 1 711 ? -4.418 -17.734 -35.562 1 95.44 711 THR A O 1
ATOM 5477 N N . THR A 1 712 ? -2.492 -18.625 -34.938 1 94.5 712 THR A N 1
ATOM 5478 C CA . THR A 1 712 ? -1.891 -17.328 -34.625 1 94.5 712 THR A CA 1
ATOM 5479 C C . THR A 1 712 ? -0.939 -16.906 -35.75 1 94.5 712 THR A C 1
ATOM 5481 O O . THR A 1 712 ? 0.006 -17.625 -36.094 1 94.5 712 THR A O 1
ATOM 5484 N N . SER A 1 713 ? -1.236 -15.766 -36.312 1 93.88 713 SER A N 1
ATOM 5485 C CA . SER A 1 713 ? -0.375 -15.211 -37.375 1 93.88 713 SER A CA 1
ATOM 5486 C C . SER A 1 713 ? 0.286 -13.914 -36.906 1 93.88 713 SER A C 1
ATOM 5488 O O . SER A 1 713 ? -0.075 -13.367 -35.844 1 93.88 713 SER A O 1
ATOM 5490 N N . ASP A 1 714 ? 1.333 -13.445 -37.625 1 93.25 714 ASP A N 1
ATOM 5491 C CA . ASP A 1 714 ? 2.119 -12.273 -37.281 1 93.25 714 ASP A CA 1
ATOM 5492 C C . ASP A 1 714 ? 2.701 -12.398 -35.875 1 93.25 714 ASP A C 1
ATOM 5494 O O . ASP A 1 714 ? 2.641 -11.453 -35.094 1 93.25 714 ASP A O 1
ATOM 5498 N N . LEU A 1 715 ? 3.148 -13.578 -35.688 1 93.38 715 LEU A N 1
ATOM 5499 C CA . LEU A 1 715 ? 3.73 -13.844 -34.375 1 93.38 715 LEU A CA 1
ATOM 5500 C C . LEU A 1 715 ? 4.953 -12.961 -34.125 1 93.38 715 LEU A C 1
ATOM 5502 O O . LEU A 1 715 ? 5.762 -12.75 -35.031 1 93.38 715 LEU A O 1
ATOM 5506 N N . ILE A 1 716 ? 5.027 -12.445 -32.938 1 91.69 716 ILE A N 1
ATOM 5507 C CA . ILE A 1 716 ? 6.195 -11.656 -32.562 1 91.69 716 ILE A CA 1
ATOM 5508 C C . ILE A 1 716 ? 7.352 -12.594 -32.188 1 91.69 716 ILE A C 1
ATOM 5510 O O . ILE A 1 716 ? 7.219 -13.43 -31.297 1 91.69 716 ILE A O 1
ATOM 5514 N N . TYR A 1 717 ? 8.328 -12.492 -32.906 1 88.5 717 TYR A N 1
ATOM 5515 C CA . TYR A 1 717 ? 9.547 -13.273 -32.719 1 88.5 717 TYR A CA 1
ATOM 5516 C C . TYR A 1 717 ? 10.75 -12.367 -32.5 1 88.5 717 TYR A C 1
ATOM 5518 O O . TYR A 1 717 ? 10.93 -11.375 -33.188 1 88.5 717 TYR A O 1
ATOM 5526 N N . ASN A 1 718 ? 11.484 -12.742 -31.391 1 85.38 718 ASN A N 1
ATOM 5527 C CA . ASN A 1 718 ? 12.727 -12.008 -31.172 1 85.38 718 ASN A CA 1
ATOM 5528 C C . ASN A 1 718 ? 13.812 -12.422 -32.156 1 85.38 718 ASN A C 1
ATOM 5530 O O . ASN A 1 718 ? 14.602 -13.32 -31.891 1 85.38 718 ASN A O 1
ATOM 5534 N N . MET A 1 719 ? 13.906 -11.711 -33.188 1 83.5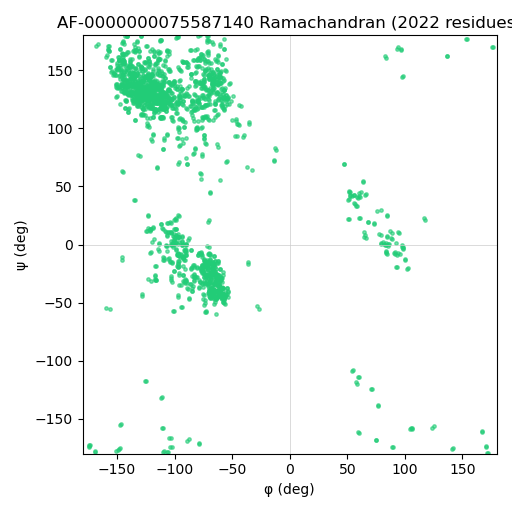 719 MET A N 1
ATOM 5535 C CA . MET A 1 719 ? 14.82 -12.031 -34.281 1 83.5 719 MET A CA 1
ATOM 5536 C C . MET A 1 719 ? 16.25 -11.648 -33.906 1 83.5 719 MET A C 1
ATOM 5538 O O . MET A 1 719 ? 16.531 -10.5 -33.562 1 83.5 719 MET A O 1
ATOM 5542 N N . PRO A 1 720 ? 17.109 -12.688 -33.875 1 78.38 720 PRO A N 1
ATOM 5543 C CA . PRO A 1 720 ? 18.516 -12.328 -33.625 1 78.38 720 PRO A CA 1
ATOM 5544 C C . PRO A 1 720 ? 19.094 -11.453 -34.75 1 78.38 720 PRO A C 1
ATOM 5546 O O . PRO A 1 720 ? 18.812 -11.688 -35.938 1 78.38 720 PRO A O 1
ATOM 5549 N N . ILE A 1 721 ? 19.703 -10.43 -34.375 1 77.44 721 ILE A N 1
ATOM 5550 C CA . ILE A 1 721 ? 20.328 -9.547 -35.344 1 77.44 721 ILE A CA 1
ATOM 5551 C C . ILE A 1 721 ? 21.844 -9.5 -35.094 1 77.44 721 ILE A C 1
ATOM 5553 O O . ILE A 1 721 ? 22.328 -9.969 -34.062 1 77.44 721 ILE A O 1
ATOM 5557 N N . SER A 1 722 ? 22.562 -8.977 -36.062 1 70.62 722 SER A N 1
ATOM 5558 C CA . SER A 1 722 ? 24.016 -8.859 -35.969 1 70.62 722 SER A CA 1
ATOM 5559 C C . SER A 1 722 ? 24.406 -7.965 -34.812 1 70.62 722 SER A C 1
ATOM 5561 O O . SER A 1 722 ? 23.766 -6.941 -34.531 1 70.62 722 SER A O 1
ATOM 5563 N N . SER A 1 723 ? 25.281 -8.461 -33.844 1 64.75 723 SER A N 1
ATOM 5564 C CA . SER A 1 723 ? 25.75 -7.727 -32.656 1 64.75 723 SER A CA 1
ATOM 5565 C C . SER A 1 723 ? 26.734 -6.629 -33.062 1 64.75 723 SER A C 1
ATOM 5567 O O . SER A 1 723 ? 27.234 -5.91 -32.188 1 64.75 723 SER A O 1
ATOM 5569 N N . VAL A 1 724 ? 27.062 -6.477 -34.281 1 53.25 724 VAL A N 1
ATOM 5570 C CA . VAL A 1 724 ? 28.125 -5.609 -34.781 1 53.25 724 VAL A CA 1
ATOM 5571 C C . VAL A 1 724 ? 27.922 -4.188 -34.25 1 53.25 724 VAL A C 1
ATOM 5573 O O . VAL A 1 724 ? 28.875 -3.525 -33.844 1 53.25 724 VAL A O 1
ATOM 5576 N N . PRO A 1 725 ? 26.766 -3.662 -34.281 1 53.72 725 PRO A N 1
ATOM 5577 C CA . PRO A 1 725 ? 26.703 -2.252 -33.906 1 53.72 725 PRO A CA 1
ATOM 5578 C C . PRO A 1 725 ? 26.969 -2.045 -32.406 1 53.72 725 PRO A C 1
ATOM 5580 O O . PRO A 1 725 ? 26.969 -0.908 -31.922 1 53.72 725 PRO A O 1
ATOM 5583 N N . GLY A 1 726 ? 27.609 -2.975 -31.734 1 56.38 726 GLY A N 1
ATOM 5584 C CA . GLY A 1 726 ? 28.062 -2.777 -30.359 1 56.38 726 GLY A CA 1
ATOM 5585 C C . GLY A 1 726 ? 26.938 -2.859 -29.344 1 56.38 726 GLY A C 1
ATOM 5586 O O . GLY A 1 726 ? 26.922 -2.111 -28.359 1 56.38 726 GLY A O 1
ATOM 5587 N N . TYR A 1 727 ? 25.938 -3.527 -29.516 1 55.81 727 TYR A N 1
ATOM 5588 C CA . TYR A 1 727 ? 24.844 -3.646 -28.547 1 55.81 727 TYR A CA 1
ATOM 5589 C C . TYR A 1 727 ? 25.328 -4.332 -27.281 1 55.81 727 TYR A C 1
ATOM 5591 O O . TYR A 1 727 ? 26.125 -5.27 -27.328 1 55.81 727 TYR A O 1
ATOM 5599 N N . TYR A 1 728 ? 25.406 -3.422 -26.141 1 52.53 728 TYR A N 1
ATOM 5600 C CA . TYR A 1 728 ? 25.984 -3.717 -24.844 1 52.53 728 TYR A CA 1
ATOM 5601 C C . TYR A 1 728 ? 24.922 -4.23 -23.875 1 52.53 728 TYR A C 1
ATOM 5603 O O . TYR A 1 728 ? 23.828 -3.652 -23.781 1 52.53 728 TYR A O 1
ATOM 5611 N N . GLY A 1 729 ? 24.547 -5.441 -23.734 1 52.22 729 GLY A N 1
ATOM 5612 C CA . GLY A 1 729 ? 24.047 -5.836 -22.422 1 52.22 729 GLY A CA 1
ATOM 5613 C C . GLY A 1 729 ? 24.359 -7.277 -22.062 1 52.22 729 GLY A C 1
ATOM 5614 O O . GLY A 1 729 ? 24.5 -8.117 -22.953 1 52.22 729 GLY A O 1
ATOM 5615 N N . THR A 1 730 ? 25.047 -7.426 -21.016 1 46.88 730 THR A N 1
ATOM 5616 C CA . THR A 1 730 ? 25.469 -8.719 -20.469 1 46.88 730 THR A CA 1
ATOM 5617 C C . THR A 1 730 ? 24.469 -9.812 -20.844 1 46.88 730 THR A C 1
ATOM 5619 O O . THR A 1 730 ? 24.859 -10.945 -21.125 1 46.88 730 THR A O 1
ATOM 5622 N N . SER A 1 731 ? 23.281 -9.57 -20.562 1 46.84 731 SER A N 1
ATOM 5623 C CA . SER A 1 731 ? 22.266 -10.594 -20.797 1 46.84 731 SER A CA 1
ATOM 5624 C C . SER A 1 731 ? 21.562 -10.367 -22.125 1 46.84 731 SER A C 1
ATOM 5626 O O . SER A 1 731 ? 20.641 -11.117 -22.484 1 46.84 731 SER A O 1
ATOM 5628 N N . TYR A 1 732 ? 21.969 -9.328 -22.844 1 51.41 732 TYR A N 1
ATOM 5629 C CA . TYR A 1 732 ? 21.062 -8.938 -23.906 1 51.41 732 TYR A CA 1
ATOM 5630 C C . TYR A 1 732 ? 21.484 -9.531 -25.25 1 51.41 732 TYR A C 1
ATOM 5632 O O . TYR A 1 732 ? 22.625 -9.383 -25.672 1 51.41 732 TYR A O 1
ATOM 5640 N N . GLN A 1 733 ? 20.875 -10.516 -25.562 1 60.34 733 GLN A N 1
ATOM 5641 C CA . GLN A 1 733 ? 20.859 -10.969 -26.953 1 60.34 733 GLN A CA 1
ATOM 5642 C C . GLN A 1 733 ? 20.391 -9.859 -27.891 1 60.34 733 GLN A C 1
ATOM 5644 O O . GLN A 1 733 ? 19.484 -9.094 -27.547 1 60.34 733 GLN A O 1
ATOM 5649 N N . THR A 1 734 ? 21.234 -9.531 -28.812 1 74.19 734 THR A N 1
ATOM 5650 C CA . THR A 1 734 ? 20.844 -8.555 -29.812 1 74.19 734 THR A CA 1
ATOM 5651 C C . THR A 1 734 ? 19.656 -9.062 -30.641 1 74.19 734 THR A C 1
ATOM 5653 O O . THR A 1 734 ? 19.844 -9.75 -31.641 1 74.19 734 THR A O 1
ATOM 5656 N N . VAL A 1 735 ? 18.484 -8.836 -30.047 1 80.81 735 VAL A N 1
ATOM 5657 C CA . VAL A 1 735 ? 17.281 -9.305 -30.719 1 80.81 735 VAL A CA 1
ATOM 5658 C C . VAL A 1 735 ? 16.375 -8.125 -31.047 1 80.81 735 VAL A C 1
ATOM 5660 O O . VAL A 1 735 ? 16.438 -7.082 -30.391 1 80.81 735 VAL A O 1
ATOM 5663 N N . MET A 1 736 ? 15.711 -8.195 -32.125 1 86.44 736 MET A N 1
ATOM 5664 C CA . MET A 1 736 ? 14.672 -7.25 -32.531 1 86.44 736 MET A CA 1
ATOM 5665 C C . MET A 1 736 ? 13.32 -7.941 -32.656 1 86.44 736 MET A C 1
ATOM 5667 O O . MET A 1 736 ? 13.141 -8.844 -33.469 1 86.44 736 MET A O 1
ATOM 5671 N N . PRO A 1 737 ? 12.414 -7.566 -31.797 1 89.88 737 PRO A N 1
ATOM 5672 C CA . PRO A 1 737 ? 11.094 -8.18 -31.953 1 89.88 737 PRO A CA 1
ATOM 5673 C C . PRO A 1 737 ? 10.469 -7.891 -33.312 1 89.88 737 PRO A C 1
ATOM 5675 O O . PRO A 1 737 ? 10.383 -6.734 -33.719 1 89.88 737 PRO A O 1
ATOM 5678 N N . THR A 1 738 ? 10.094 -8.906 -34.062 1 91 738 THR A N 1
ATOM 5679 C CA . THR A 1 738 ? 9.57 -8.797 -35.406 1 91 738 THR A CA 1
ATOM 5680 C C . THR A 1 738 ? 8.375 -9.727 -35.594 1 91 738 THR A C 1
ATOM 5682 O O . THR A 1 738 ? 8.383 -10.859 -35.094 1 91 738 THR A O 1
ATOM 5685 N N . ASN A 1 739 ? 7.355 -9.227 -36.375 1 92.81 739 ASN A N 1
ATOM 5686 C CA . ASN A 1 739 ? 6.188 -10.047 -36.688 1 92.81 739 ASN A CA 1
ATOM 5687 C C . ASN A 1 739 ? 6.465 -11 -37.844 1 92.81 739 ASN A C 1
ATOM 5689 O O . ASN A 1 739 ? 6.277 -10.648 -39 1 92.81 739 ASN A O 1
ATOM 5693 N N . ILE A 1 740 ? 6.777 -12.258 -37.719 1 87.5 740 ILE A N 1
ATOM 5694 C CA . ILE A 1 740 ? 7.141 -13.141 -38.812 1 87.5 740 ILE A CA 1
ATOM 5695 C C . ILE A 1 740 ? 6.637 -14.555 -38.531 1 87.5 740 ILE A C 1
ATOM 5697 O O . ILE A 1 740 ? 6.562 -15.383 -39.438 1 87.5 740 ILE A O 1
ATOM 5701 N N . GLY A 1 741 ? 6.191 -15.008 -37.531 1 84.81 741 GLY A N 1
ATOM 5702 C CA . GLY A 1 741 ? 5.91 -16.391 -37.219 1 84.81 741 GLY A CA 1
ATOM 5703 C C . GLY A 1 741 ? 4.43 -16.719 -37.219 1 84.81 741 GLY A C 1
ATOM 5704 O O . GLY A 1 741 ? 3.594 -15.82 -37.344 1 84.81 741 GLY A O 1
ATOM 5705 N N . SER A 1 742 ? 4.207 -18.078 -37.312 1 93.5 742 SER A N 1
ATOM 5706 C CA . SER A 1 742 ? 2.832 -18.562 -37.219 1 93.5 742 SER A CA 1
ATOM 5707 C C . SER A 1 742 ? 2.762 -19.891 -36.469 1 93.5 742 SER A C 1
ATOM 5709 O O . SER A 1 742 ? 3.656 -20.734 -36.594 1 93.5 742 SER A O 1
ATOM 5711 N N . LEU A 1 743 ? 1.744 -20.047 -35.688 1 95.19 743 LEU A N 1
ATOM 5712 C CA . LEU A 1 743 ? 1.479 -21.234 -34.875 1 95.19 743 LEU A CA 1
ATOM 5713 C C . LEU A 1 743 ? 0.025 -21.672 -35 1 95.19 743 LEU A C 1
ATOM 5715 O O . LEU A 1 743 ? -0.871 -20.828 -35.156 1 95.19 743 LEU A O 1
ATOM 5719 N N . ARG A 1 744 ? -0.173 -22.984 -34.938 1 96.5 744 ARG A N 1
ATOM 5720 C CA . ARG A 1 744 ? -1.535 -23.5 -35.031 1 96.5 744 ARG A CA 1
ATOM 5721 C C . ARG A 1 744 ? -1.819 -24.516 -33.938 1 96.5 744 ARG A C 1
ATOM 5723 O O . ARG A 1 744 ? -0.985 -25.391 -33.656 1 96.5 744 ARG A O 1
ATOM 5730 N N . ASN A 1 745 ? -2.924 -24.438 -33.25 1 96.31 745 ASN A N 1
ATOM 5731 C CA . ASN A 1 745 ? -3.492 -25.422 -32.312 1 96.31 745 ASN A CA 1
ATOM 5732 C C . ASN A 1 745 ? -4.801 -26 -32.844 1 96.31 745 ASN A C 1
ATOM 5734 O O . ASN A 1 745 ? -5.691 -25.25 -33.281 1 96.31 745 ASN A O 1
ATOM 5738 N N . ASN A 1 746 ? -4.895 -27.25 -32.938 1 96 746 ASN A N 1
ATOM 5739 C CA . ASN A 1 746 ? -6.125 -27.922 -33.312 1 96 746 ASN A CA 1
ATOM 5740 C C . ASN A 1 746 ? -6.449 -29.078 -32.375 1 96 746 ASN A C 1
ATOM 5742 O O . ASN A 1 746 ? -5.551 -29.781 -31.922 1 96 746 ASN A O 1
ATOM 5746 N N . GLY A 1 747 ? -7.727 -29.203 -32 1 96.62 747 GLY A N 1
ATOM 5747 C CA . GLY A 1 747 ? -8.07 -30.266 -31.094 1 96.62 747 GLY A CA 1
ATOM 5748 C C . GLY A 1 747 ? -9.562 -30.391 -30.859 1 96.62 747 GLY A C 1
ATOM 5749 O O . GLY A 1 747 ? -10.367 -29.828 -31.609 1 96.62 747 GLY A O 1
ATOM 5750 N N . PHE A 1 748 ? -9.891 -31.266 -29.938 1 97.25 748 PHE A N 1
ATOM 5751 C CA . PHE A 1 748 ? -11.281 -31.438 -29.547 1 97.25 748 PHE A CA 1
ATOM 5752 C C . PHE A 1 748 ? -11.406 -31.562 -28.031 1 97.25 748 PHE A C 1
ATOM 5754 O O . PHE A 1 748 ? -10.422 -31.828 -27.344 1 97.25 748 PHE A O 1
ATOM 5761 N N . GLU A 1 749 ? -12.57 -31.312 -27.609 1 97.25 749 GLU A N 1
ATOM 5762 C CA . GLU A 1 749 ? -12.953 -31.422 -26.203 1 97.25 749 GLU A CA 1
ATOM 5763 C C . GLU A 1 749 ? -14.289 -32.156 -26.047 1 97.25 749 GLU A C 1
ATOM 5765 O O . GLU A 1 749 ? -15.211 -31.922 -26.828 1 97.25 749 GLU A O 1
ATOM 5770 N N . LEU A 1 750 ? -14.32 -33.031 -25.094 1 96.56 750 LEU A N 1
ATOM 5771 C CA . LEU A 1 750 ? -15.531 -33.781 -24.797 1 96.56 750 LEU A CA 1
ATOM 5772 C C . LEU A 1 750 ? -15.82 -33.781 -23.297 1 96.56 750 LEU A C 1
ATOM 5774 O O . LEU A 1 750 ? -14.93 -34.031 -22.484 1 96.56 750 LEU A O 1
ATOM 5778 N N . THR A 1 751 ? -16.953 -33.406 -22.953 1 95.25 751 THR A N 1
ATOM 5779 C CA . THR A 1 751 ? -17.422 -33.5 -21.578 1 95.25 751 THR A CA 1
ATOM 5780 C C . THR A 1 751 ? -18.703 -34.312 -21.5 1 95.25 751 THR A C 1
ATOM 5782 O O . THR A 1 751 ? -19.688 -34 -22.188 1 95.25 751 THR A O 1
ATOM 5785 N N . LEU A 1 752 ? -18.688 -35.344 -20.734 1 95.38 752 LEU A N 1
ATOM 5786 C CA . LEU A 1 752 ? -19.844 -36.188 -20.469 1 95.38 752 LEU A CA 1
ATOM 5787 C C . LEU A 1 752 ? -20.234 -36.125 -19 1 95.38 752 LEU A C 1
ATOM 5789 O O . LEU A 1 752 ? -19.406 -36.344 -18.109 1 95.38 752 LEU A O 1
ATOM 5793 N N . SER A 1 753 ? -21.391 -35.75 -18.797 1 92.44 753 SER A N 1
ATOM 5794 C CA . SER A 1 753 ? -21.906 -35.75 -17.438 1 92.44 753 SER A CA 1
ATOM 5795 C C . SER A 1 753 ? -23.109 -36.656 -17.297 1 92.44 753 SER A C 1
ATOM 5797 O O . SER A 1 753 ? -23.984 -36.688 -18.156 1 92.44 753 SER A O 1
ATOM 5799 N N . ALA A 1 754 ? -23.156 -37.406 -16.234 1 93.88 754 ALA A N 1
ATOM 5800 C CA . ALA A 1 754 ? -24.25 -38.344 -15.961 1 93.88 754 ALA A CA 1
ATOM 5801 C C . ALA A 1 754 ? -24.797 -38.188 -14.547 1 93.88 754 ALA A C 1
ATOM 5803 O O . ALA A 1 754 ? -24.031 -38.156 -13.578 1 93.88 754 ALA A O 1
ATOM 5804 N N . ASN A 1 755 ? -26.016 -37.906 -14.477 1 91 755 ASN A N 1
ATOM 5805 C CA . ASN A 1 755 ? -26.703 -38 -13.195 1 91 755 ASN A CA 1
ATOM 5806 C C . ASN A 1 755 ? -27.312 -39.375 -12.961 1 91 755 ASN A C 1
ATOM 5808 O O . ASN A 1 755 ? -28.5 -39.594 -13.227 1 91 755 ASN A O 1
ATOM 5812 N N . TRP A 1 756 ? -26.594 -40.219 -12.359 1 90.19 756 TRP A N 1
ATOM 5813 C CA . TRP A 1 756 ? -26.969 -41.625 -12.242 1 90.19 756 TRP A CA 1
ATOM 5814 C C . TRP A 1 756 ? -28.219 -41.781 -11.383 1 90.19 756 TRP A C 1
ATOM 5816 O O . TRP A 1 756 ? -29.125 -42.562 -11.727 1 90.19 756 TRP A O 1
ATOM 5826 N N . LEU A 1 757 ? -28.125 -41.156 -10.234 1 88.19 757 LEU A N 1
ATOM 5827 C CA . LEU A 1 757 ? -29.219 -41.25 -9.289 1 88.19 757 LEU A CA 1
ATOM 5828 C C . LEU A 1 757 ? -29.422 -39.906 -8.562 1 88.19 757 LEU A C 1
ATOM 5830 O O . LEU A 1 757 ? -28.453 -39.25 -8.18 1 88.19 757 LEU A O 1
ATOM 5834 N N . ASN A 1 758 ? -30.625 -39.438 -8.492 1 85.25 758 ASN A N 1
ATOM 5835 C CA . ASN A 1 758 ? -30.984 -38.25 -7.727 1 85.25 758 ASN A CA 1
ATOM 5836 C C . ASN A 1 758 ? -32.219 -38.531 -6.848 1 85.25 758 ASN A C 1
ATOM 5838 O O . ASN A 1 758 ? -33.312 -38.062 -7.168 1 85.25 758 ASN A O 1
ATOM 5842 N N . LYS A 1 759 ? -31.969 -39.188 -5.848 1 84.06 759 LYS A N 1
ATOM 5843 C CA . LYS A 1 759 ? -33 -39.5 -4.879 1 84.06 759 LYS A CA 1
ATOM 5844 C C . LYS A 1 759 ? -32.844 -38.688 -3.605 1 84.06 759 LYS A C 1
ATOM 5846 O O . LYS A 1 759 ? -31.797 -38.062 -3.402 1 84.06 759 LYS A O 1
ATOM 5851 N N . LYS A 1 760 ? -33.844 -38.688 -2.814 1 78.75 760 LYS A N 1
ATOM 5852 C CA . LYS A 1 760 ? -33.812 -37.906 -1.594 1 78.75 760 LYS A CA 1
ATOM 5853 C C . LYS A 1 760 ? -32.656 -38.25 -0.702 1 78.75 760 LYS A C 1
ATOM 5855 O O . LYS A 1 760 ? -31.938 -37.375 -0.2 1 78.75 760 LYS A O 1
ATOM 5860 N N . ASP A 1 761 ? -32.438 -39.5 -0.523 1 87.56 761 ASP A N 1
ATOM 5861 C CA . ASP A 1 761 ? -31.438 -39.938 0.435 1 87.56 761 ASP A CA 1
ATOM 5862 C C . ASP A 1 761 ? -30.109 -40.25 -0.264 1 87.56 761 ASP A C 1
ATOM 5864 O O . ASP A 1 761 ? -29.078 -40.438 0.393 1 87.56 761 ASP A O 1
ATOM 5868 N N . PHE A 1 762 ? -30.141 -40.406 -1.59 1 91.94 762 PHE A N 1
ATOM 5869 C CA . PHE A 1 762 ? -28.922 -40.781 -2.295 1 91.94 762 PHE A CA 1
ATOM 5870 C C . PHE A 1 762 ? -28.844 -40.062 -3.646 1 91.94 762 PHE A C 1
ATOM 5872 O O . PHE A 1 762 ? -29.797 -40.094 -4.422 1 91.94 762 PHE A O 1
ATOM 5879 N N . SER A 1 763 ? -27.812 -39.344 -3.873 1 91.44 763 SER A N 1
ATOM 5880 C CA . SER A 1 763 ? -27.531 -38.75 -5.168 1 91.44 763 SER A CA 1
ATOM 5881 C C . SER A 1 763 ? -26.125 -39.062 -5.648 1 91.44 763 SER A C 1
ATOM 5883 O O . SER A 1 763 ? -25.203 -39.188 -4.844 1 91.44 763 SER A O 1
ATOM 5885 N N . TRP A 1 764 ? -25.938 -39.375 -6.965 1 93.19 764 TRP A N 1
ATOM 5886 C CA . TRP A 1 764 ? -24.656 -39.719 -7.57 1 93.19 764 TRP A CA 1
ATOM 5887 C C . TRP A 1 764 ? -24.531 -39.094 -8.953 1 93.19 764 TRP A C 1
ATOM 5889 O O . TRP A 1 764 ? -25.328 -39.375 -9.852 1 93.19 764 TRP A O 1
ATOM 5899 N N . THR A 1 765 ? -23.562 -38.219 -9.07 1 91.62 765 THR A N 1
ATOM 5900 C CA . THR A 1 765 ? -23.266 -37.594 -10.352 1 91.62 765 THR A CA 1
ATOM 5901 C C . THR A 1 765 ? -21.812 -37.844 -10.766 1 91.62 765 THR A C 1
ATOM 5903 O O . THR A 1 765 ? -20.922 -37.812 -9.922 1 91.62 765 THR A O 1
ATOM 5906 N N . SER A 1 766 ? -21.594 -38.156 -12.062 1 93.94 766 SER A N 1
ATOM 5907 C CA . SER A 1 766 ? -20.266 -38.344 -12.625 1 93.94 766 SER A CA 1
ATOM 5908 C C . SER A 1 766 ? -20.031 -37.438 -13.836 1 93.94 766 SER A C 1
ATOM 5910 O O . SER A 1 766 ? -20.953 -37.188 -14.602 1 93.94 766 SER A O 1
ATOM 5912 N N . THR A 1 767 ? -18.828 -36.938 -13.914 1 93.19 767 THR A N 1
ATOM 5913 C CA . THR A 1 767 ? -18.438 -36.125 -15.07 1 93.19 767 THR A CA 1
ATOM 5914 C C . THR A 1 767 ? -17.109 -36.594 -15.648 1 93.19 767 THR A C 1
ATOM 5916 O O . THR A 1 767 ? -16.141 -36.812 -14.906 1 93.19 767 THR A O 1
ATOM 5919 N N . LEU A 1 768 ? -17.062 -36.844 -16.953 1 95.06 768 LEU A N 1
ATOM 5920 C CA . LEU A 1 768 ? -15.859 -37.219 -17.688 1 95.06 768 LEU A CA 1
ATOM 5921 C C . LEU A 1 768 ? -15.453 -36.094 -18.641 1 95.06 768 LEU A C 1
ATOM 5923 O O . LEU A 1 768 ? -16.266 -35.625 -19.438 1 95.06 768 LEU A O 1
ATOM 5927 N N . ASN A 1 769 ? -14.266 -35.625 -18.469 1 94.12 769 ASN A N 1
ATOM 5928 C CA . ASN A 1 769 ? -13.672 -34.656 -19.375 1 94.12 769 ASN A CA 1
ATOM 5929 C C . ASN A 1 769 ? -12.516 -35.281 -20.172 1 94.12 769 ASN A C 1
ATOM 5931 O O . ASN A 1 769 ? -11.656 -35.938 -19.594 1 94.12 769 ASN A O 1
ATOM 5935 N N . MET A 1 770 ? -12.5 -34.969 -21.422 1 95.38 770 MET A N 1
ATOM 5936 C CA . MET A 1 770 ? -11.445 -35.406 -22.328 1 95.38 770 MET A CA 1
ATOM 5937 C C . MET A 1 770 ? -11.078 -34.312 -23.312 1 95.38 770 MET A C 1
ATOM 5939 O O . MET A 1 770 ? -11.953 -33.625 -23.859 1 95.38 770 MET A O 1
ATOM 5943 N N . ALA A 1 771 ? -9.828 -34.156 -23.484 1 96.81 771 ALA A N 1
ATOM 5944 C CA . ALA A 1 771 ? -9.383 -33.125 -24.422 1 96.81 771 ALA A CA 1
ATOM 5945 C C . ALA A 1 771 ? -8.117 -33.562 -25.156 1 96.81 771 ALA A C 1
ATOM 5947 O O . ALA A 1 771 ? -7.281 -34.25 -24.594 1 96.81 771 ALA A O 1
ATOM 5948 N N . HIS A 1 772 ? -8.023 -33.156 -26.344 1 97 772 HIS A N 1
ATOM 5949 C CA . HIS A 1 772 ? -6.84 -33.312 -27.172 1 97 772 HIS A CA 1
ATOM 5950 C C . HIS A 1 772 ? -6.484 -32 -27.891 1 97 772 HIS A C 1
ATOM 5952 O O . HIS A 1 772 ? -7.355 -31.344 -28.453 1 97 772 HIS A O 1
ATOM 5958 N N . ASN A 1 773 ? -5.281 -31.609 -27.797 1 96.75 773 ASN A N 1
ATOM 5959 C CA . ASN A 1 773 ? -4.773 -30.453 -28.5 1 96.75 773 ASN A CA 1
ATOM 5960 C C . ASN A 1 773 ? -3.457 -30.75 -29.219 1 96.75 773 ASN A C 1
ATOM 5962 O O . ASN A 1 773 ? -2.51 -31.234 -28.594 1 96.75 773 ASN A O 1
ATOM 5966 N N . SER A 1 774 ? -3.396 -30.469 -30.484 1 96.31 774 SER A N 1
ATOM 5967 C CA . SER A 1 774 ? -2.178 -30.594 -31.266 1 96.31 774 SER A CA 1
ATOM 5968 C C . SER A 1 774 ? -1.614 -29.234 -31.656 1 96.31 774 SER A C 1
ATOM 5970 O O . SER A 1 774 ? -2.279 -28.438 -32.312 1 96.31 774 SER A O 1
ATOM 5972 N N . ASN A 1 775 ? -0.479 -29.016 -31.156 1 96.12 775 ASN A N 1
ATOM 5973 C CA . ASN A 1 775 ? 0.249 -27.797 -31.484 1 96.12 775 ASN A CA 1
ATOM 5974 C C . ASN A 1 775 ? 1.239 -28.016 -32.625 1 96.12 775 ASN A C 1
ATOM 5976 O O . ASN A 1 775 ? 1.888 -29.062 -32.688 1 96.12 775 ASN A O 1
ATOM 5980 N N . LYS A 1 776 ? 1.35 -27 -33.5 1 95.88 776 LYS A N 1
ATOM 5981 C CA . LYS A 1 776 ? 2.264 -27.125 -34.656 1 95.88 776 LYS A CA 1
ATOM 5982 C C . LYS A 1 776 ? 2.814 -25.75 -35.031 1 95.88 776 LYS A C 1
ATOM 5984 O O . LYS A 1 776 ? 2.062 -24.781 -35.156 1 95.88 776 LYS A O 1
ATOM 5989 N N . VAL A 1 777 ? 4.109 -25.75 -35.281 1 95.12 777 VAL A N 1
ATOM 5990 C CA . VAL A 1 777 ? 4.734 -24.562 -35.844 1 95.12 777 VAL A CA 1
ATOM 5991 C C . VAL A 1 777 ? 4.477 -24.516 -37.344 1 95.12 777 VAL A C 1
ATOM 5993 O O . VAL A 1 777 ? 4.816 -25.453 -38.094 1 95.12 777 VAL A O 1
ATOM 5996 N N . VAL A 1 778 ? 3.898 -23.438 -37.812 1 95 778 VAL A N 1
ATOM 5997 C CA . VAL A 1 778 ? 3.572 -23.312 -39.219 1 95 778 VAL A CA 1
ATOM 5998 C C . VAL A 1 778 ? 4.668 -22.531 -39.938 1 95 778 VAL A C 1
ATOM 6000 O O . VAL A 1 778 ? 5.059 -22.875 -41.062 1 95 778 VAL A O 1
ATOM 6003 N N . LYS A 1 779 ? 5.094 -21.422 -39.312 1 92.31 779 LYS A N 1
ATOM 6004 C CA . LYS A 1 779 ? 6.152 -20.578 -39.844 1 92.31 779 LYS A CA 1
ATOM 6005 C C . LYS A 1 779 ? 7.027 -20.016 -38.719 1 92.31 779 LYS A C 1
ATOM 6007 O O . LYS A 1 779 ? 6.523 -19.641 -37.656 1 92.31 779 LYS A O 1
ATOM 6012 N N . LEU A 1 780 ? 8.289 -20.016 -39 1 89.75 780 LEU A N 1
ATOM 6013 C CA . LEU A 1 780 ? 9.219 -19.406 -38.031 1 89.75 780 LEU A CA 1
ATOM 6014 C C . LEU A 1 780 ? 9.82 -18.125 -38.594 1 89.75 780 LEU A C 1
ATOM 6016 O O . LEU A 1 780 ? 9.094 -17.234 -39.031 1 89.75 780 LEU A O 1
ATOM 6020 N N . ASN A 1 781 ? 11.141 -17.938 -38.531 1 81.81 781 ASN A N 1
ATOM 6021 C CA . ASN A 1 781 ? 11.836 -16.75 -39 1 81.81 781 ASN A CA 1
ATOM 6022 C C . ASN A 1 781 ? 12.398 -16.922 -40.406 1 81.81 781 ASN A C 1
ATOM 6024 O O . ASN A 1 781 ? 13.367 -16.266 -40.781 1 81.81 781 ASN A O 1
ATOM 6028 N N . GLY A 1 782 ? 11.844 -17.75 -41.125 1 81.19 782 GLY A N 1
ATOM 6029 C CA . GLY A 1 782 ? 12.359 -18.078 -42.438 1 81.19 782 GLY A CA 1
ATOM 6030 C C . GLY A 1 782 ? 13.109 -19.391 -42.469 1 81.19 782 GLY A C 1
ATOM 6031 O O . GLY A 1 782 ? 13.297 -19.984 -43.531 1 81.19 782 GLY A O 1
ATOM 6032 N N . SER A 1 783 ? 13.5 -19.75 -41.281 1 85.56 783 SER A N 1
ATOM 6033 C CA . SER A 1 783 ? 14.172 -21.031 -41.156 1 85.56 783 SER A CA 1
ATOM 6034 C C . SER A 1 783 ? 13.18 -22.141 -40.812 1 85.56 783 SER A C 1
ATOM 6036 O O . SER A 1 783 ? 12.078 -21.859 -40.312 1 85.56 783 SER A O 1
ATOM 6038 N N . ASP A 1 784 ? 13.641 -23.328 -41.156 1 87.12 784 ASP A N 1
ATOM 6039 C CA . ASP A 1 784 ? 12.781 -24.469 -40.875 1 87.12 784 ASP A CA 1
ATOM 6040 C C . ASP A 1 784 ? 13 -24.969 -39.438 1 87.12 784 ASP A C 1
ATOM 6042 O O . ASP A 1 784 ? 12.164 -25.688 -38.906 1 87.12 784 ASP A O 1
ATOM 6046 N N . ARG A 1 785 ? 14.125 -24.594 -38.969 1 87.31 785 ARG A N 1
ATOM 6047 C CA . ARG A 1 785 ? 14.445 -25.094 -37.625 1 87.31 785 ARG A CA 1
ATOM 6048 C C . ARG A 1 785 ? 15.328 -24.094 -36.875 1 87.31 785 ARG A C 1
ATOM 6050 O O . ARG A 1 785 ? 16.266 -23.531 -37.438 1 87.31 785 ARG A O 1
ATOM 6057 N N . VAL A 1 786 ? 14.93 -23.891 -35.625 1 85.19 786 VAL A N 1
ATOM 6058 C CA . VAL A 1 786 ? 15.719 -23.062 -34.75 1 85.19 786 VAL A CA 1
ATOM 6059 C C . VAL A 1 786 ? 15.906 -23.766 -33.406 1 85.19 786 VAL A C 1
ATOM 6061 O O . VAL A 1 786 ? 14.938 -24.25 -32.812 1 85.19 786 VAL A O 1
ATOM 6064 N N . MET A 1 787 ? 17.156 -23.875 -32.938 1 80.31 787 MET A N 1
ATOM 6065 C CA . MET A 1 787 ? 17.422 -24.438 -31.625 1 80.31 787 MET A CA 1
ATOM 6066 C C . MET A 1 787 ? 17.047 -23.438 -30.531 1 80.31 787 MET A C 1
ATOM 6068 O O . MET A 1 787 ? 17.219 -22.234 -30.703 1 80.31 787 MET A O 1
ATOM 6072 N N . ASP A 1 788 ? 16.578 -24.078 -29.438 1 77.62 788 ASP A N 1
ATOM 6073 C CA . ASP A 1 788 ? 16.281 -23.25 -28.281 1 77.62 788 ASP A CA 1
ATOM 6074 C C . ASP A 1 788 ? 17.547 -22.703 -27.625 1 77.62 788 ASP A C 1
ATOM 6076 O O . ASP A 1 788 ? 18.547 -23.422 -27.547 1 77.62 788 ASP A O 1
ATOM 6080 N N . ASN A 1 789 ? 17.516 -21.547 -27.172 1 63.59 789 ASN A N 1
ATOM 6081 C CA . ASN A 1 789 ? 18.703 -20.906 -26.609 1 63.59 789 ASN A CA 1
ATOM 6082 C C . ASN A 1 789 ? 18.984 -21.406 -25.188 1 63.59 789 ASN A C 1
ATOM 6084 O O . ASN A 1 789 ? 20.141 -21.469 -24.781 1 63.59 789 ASN A O 1
ATOM 6088 N N . ALA A 1 790 ? 17.906 -21.703 -24.547 1 60.41 790 ALA A N 1
ATOM 6089 C CA . ALA A 1 790 ? 18.062 -22.031 -23.141 1 60.41 790 ALA A CA 1
ATOM 6090 C C . ALA A 1 790 ? 18.328 -23.516 -22.953 1 60.41 790 ALA A C 1
ATOM 6092 O O . ALA A 1 790 ? 19.078 -23.906 -22.047 1 60.41 790 ALA A O 1
ATOM 6093 N N . ASN A 1 791 ? 17.703 -24.344 -23.719 1 74.75 791 ASN A N 1
ATOM 6094 C CA . ASN A 1 791 ? 17.828 -25.781 -23.609 1 74.75 791 ASN A CA 1
ATOM 6095 C C . ASN A 1 791 ? 18.312 -26.422 -24.906 1 74.75 791 ASN A C 1
ATOM 6097 O O . ASN A 1 791 ? 17.562 -26.469 -25.891 1 74.75 791 ASN A O 1
ATOM 6101 N N . THR A 1 792 ? 19.406 -27.078 -24.875 1 80.25 792 THR A N 1
ATOM 6102 C CA . THR A 1 792 ? 20.047 -27.594 -26.062 1 80.25 792 THR A CA 1
ATOM 6103 C C . THR A 1 792 ? 19.25 -28.75 -26.656 1 80.25 792 THR A C 1
ATOM 6105 O O . THR A 1 792 ? 19.453 -29.125 -27.812 1 80.25 792 THR A O 1
ATOM 6108 N N . VAL A 1 793 ? 18.359 -29.25 -25.906 1 93.19 793 VAL A N 1
ATOM 6109 C CA . VAL A 1 793 ? 17.609 -30.391 -26.391 1 93.19 793 VAL A CA 1
ATOM 6110 C C . VAL A 1 793 ? 16.281 -29.938 -26.984 1 93.19 793 VAL A C 1
ATOM 6112 O O . VAL A 1 793 ? 15.586 -30.719 -27.656 1 93.19 793 VAL A O 1
ATOM 6115 N N . LEU A 1 794 ? 15.945 -28.719 -26.859 1 94.06 794 LEU A N 1
ATOM 6116 C CA . LEU A 1 794 ? 14.695 -28.203 -27.406 1 94.06 794 LEU A CA 1
ATOM 6117 C C . LEU A 1 794 ? 14.898 -27.625 -28.797 1 94.06 794 LEU A C 1
ATOM 6119 O O . LEU A 1 794 ? 15.859 -26.891 -29.031 1 94.06 794 LEU A O 1
ATOM 6123 N N . VAL A 1 795 ? 14.023 -27.969 -29.719 1 94.12 795 VAL A N 1
ATOM 6124 C CA . VAL A 1 795 ? 14.078 -27.453 -31.078 1 94.12 795 VAL A CA 1
ATOM 6125 C C . VAL A 1 795 ? 12.703 -26.953 -31.5 1 94.12 795 VAL A C 1
ATOM 6127 O O . VAL A 1 795 ? 11.68 -27.547 -31.141 1 94.12 795 VAL A O 1
ATOM 6130 N N . HIS A 1 796 ? 12.703 -25.859 -32.156 1 92.81 796 HIS A N 1
ATOM 6131 C CA . HIS A 1 796 ? 11.508 -25.344 -32.812 1 92.81 796 HIS A CA 1
ATOM 6132 C C . HIS A 1 796 ? 11.562 -25.594 -34.312 1 92.81 796 HIS A C 1
ATOM 6134 O O . HIS A 1 796 ? 12.375 -25 -35.031 1 92.81 796 HIS A O 1
ATOM 6140 N N . GLN A 1 797 ? 10.703 -26.5 -34.719 1 93.94 797 GLN A N 1
ATOM 6141 C CA . GLN A 1 797 ? 10.766 -26.938 -36.094 1 93.94 797 GLN A CA 1
ATOM 6142 C C . GLN A 1 797 ? 9.406 -26.828 -36.781 1 93.94 797 GLN A C 1
ATOM 6144 O O . GLN A 1 797 ? 8.391 -27.219 -36.188 1 93.94 797 GLN A O 1
ATOM 6149 N N . VAL A 1 798 ? 9.406 -26.281 -38.031 1 94.69 798 VAL A N 1
ATOM 6150 C CA . VAL A 1 798 ? 8.172 -26.172 -38.812 1 94.69 798 VAL A CA 1
ATOM 6151 C C . VAL A 1 798 ? 7.57 -27.562 -39 1 94.69 798 VAL A C 1
ATOM 6153 O O . VAL A 1 798 ? 8.273 -28.5 -39.375 1 94.69 798 VAL A O 1
ATOM 6156 N N . GLY A 1 799 ? 6.352 -27.672 -38.625 1 94.44 799 GLY A N 1
ATOM 6157 C CA . GLY A 1 799 ? 5.648 -28.938 -38.781 1 94.44 799 GLY A CA 1
ATOM 6158 C C . GLY A 1 799 ? 5.578 -29.75 -37.531 1 94.44 799 GLY A C 1
ATOM 6159 O O . GLY A 1 799 ? 4.832 -30.734 -37.438 1 94.44 799 GLY A O 1
ATOM 6160 N N . SER A 1 800 ? 6.293 -29.422 -36.562 1 95.25 800 SER A N 1
ATOM 6161 C CA . SER A 1 800 ? 6.328 -30.094 -35.281 1 95.25 800 SER A CA 1
ATOM 6162 C C . SER A 1 800 ? 5.797 -29.203 -34.156 1 95.25 800 SER A C 1
ATOM 6164 O O . SER A 1 800 ? 5.652 -28 -34.344 1 95.25 800 SER A O 1
ATOM 6166 N N . PRO A 1 801 ? 5.434 -29.891 -33.094 1 95.31 801 PRO A N 1
ATOM 6167 C CA . PRO A 1 801 ? 5.098 -29.031 -31.938 1 95.31 801 PRO A CA 1
ATOM 6168 C C . PRO A 1 801 ? 6.23 -28.078 -31.562 1 95.31 801 PRO A C 1
ATOM 6170 O O . PRO A 1 801 ? 7.406 -28.406 -31.75 1 95.31 801 PRO A O 1
ATOM 6173 N N . TYR A 1 802 ? 5.867 -26.922 -31.031 1 94 802 TYR A N 1
ATOM 6174 C CA . TYR A 1 802 ? 6.867 -25.906 -30.703 1 94 802 TYR A CA 1
ATOM 6175 C C . TYR A 1 802 ? 7.918 -26.469 -29.75 1 94 802 TYR A C 1
ATOM 6177 O O . TYR A 1 802 ? 9.109 -26.172 -29.891 1 94 802 TYR A O 1
ATOM 6185 N N . TYR A 1 803 ? 7.504 -27.219 -28.75 1 94.75 803 TYR A N 1
ATOM 6186 C CA . TYR A 1 803 ? 8.445 -27.859 -27.844 1 94.75 803 TYR A CA 1
ATOM 6187 C C . TYR A 1 803 ? 8.719 -29.312 -28.25 1 94.75 803 TYR A C 1
ATOM 6189 O O . TYR A 1 803 ? 8.102 -30.234 -27.734 1 94.75 803 TYR A O 1
ATOM 6197 N N . SER A 1 804 ? 9.609 -29.469 -29.125 1 96.31 804 SER A N 1
ATOM 6198 C CA . SER A 1 804 ? 10.07 -30.781 -29.562 1 96.31 804 SER A CA 1
ATOM 6199 C C . SER A 1 804 ? 11.492 -31.062 -29.094 1 96.31 804 SER A C 1
ATOM 6201 O O . SER A 1 804 ? 12.289 -30.125 -28.938 1 96.31 804 SER A O 1
ATOM 6203 N N . TYR A 1 805 ? 11.719 -32.312 -28.797 1 97.12 805 TYR A N 1
ATOM 6204 C CA . TYR A 1 805 ? 13.047 -32.688 -28.328 1 97.12 805 TYR A CA 1
ATOM 6205 C C . TYR A 1 805 ? 13.922 -33.188 -29.5 1 97.12 805 TYR A C 1
ATOM 6207 O O . TYR A 1 805 ? 13.469 -33.938 -30.344 1 97.12 805 TYR A O 1
ATOM 6215 N N . TYR A 1 806 ? 15.109 -32.688 -29.5 1 95.88 806 TYR A N 1
ATOM 6216 C CA . TYR A 1 806 ? 16.078 -32.969 -30.547 1 95.88 806 TYR A CA 1
ATOM 6217 C C . TYR A 1 806 ? 17.297 -33.688 -29.984 1 95.88 806 TYR A C 1
ATOM 6219 O O . TYR A 1 806 ? 17.984 -33.156 -29.125 1 95.88 806 TYR A O 1
ATOM 6227 N N . GLY A 1 807 ? 17.5 -34.938 -30.406 1 95.31 807 GLY A N 1
ATOM 6228 C CA . GLY A 1 807 ? 18.594 -35.75 -29.922 1 95.31 807 GLY A CA 1
ATOM 6229 C C . GLY A 1 807 ? 18.797 -37.031 -30.719 1 95.31 807 GLY A C 1
ATOM 6230 O O . GLY A 1 807 ? 18.203 -37.188 -31.781 1 95.31 807 GLY A O 1
ATOM 6231 N N . TYR A 1 808 ? 19.797 -37.844 -30.266 1 96.69 808 TYR A N 1
ATOM 6232 C CA . TYR A 1 808 ? 20.078 -39.094 -30.938 1 96.69 808 TYR A CA 1
ATOM 6233 C C . TYR A 1 808 ? 19 -40.156 -30.609 1 96.69 808 TYR A C 1
ATOM 6235 O O . TYR A 1 808 ? 18.469 -40.156 -29.484 1 96.69 808 TYR A O 1
ATOM 6243 N N . GLU A 1 809 ? 18.656 -40.906 -31.609 1 97.62 809 GLU A N 1
ATOM 6244 C CA . GLU A 1 809 ? 17.703 -42 -31.359 1 97.62 809 GLU A CA 1
ATOM 6245 C C . GLU A 1 809 ? 18.422 -43.25 -30.812 1 97.62 809 GLU A C 1
ATOM 6247 O O . GLU A 1 809 ? 19.234 -43.844 -31.516 1 97.62 809 GLU A O 1
ATOM 6252 N N . TYR A 1 810 ? 18.125 -43.625 -29.609 1 97.44 810 TYR A N 1
ATOM 6253 C CA . TYR A 1 810 ? 18.75 -44.75 -28.906 1 97.44 810 TYR A CA 1
ATOM 6254 C C . TYR A 1 810 ? 18.266 -46.094 -29.469 1 97.44 810 TYR A C 1
ATOM 6256 O O . TYR A 1 810 ? 17.078 -46.25 -29.75 1 97.44 810 TYR A O 1
ATOM 6264 N N . ALA A 1 811 ? 19.219 -47.031 -29.672 1 96.94 811 ALA A N 1
ATOM 6265 C CA . ALA A 1 811 ? 18.891 -48.312 -30.312 1 96.94 811 ALA A CA 1
ATOM 6266 C C . ALA A 1 811 ? 19.281 -49.469 -29.406 1 96.94 811 ALA A C 1
ATOM 6268 O O . ALA A 1 811 ? 19.344 -50.625 -29.859 1 96.94 811 ALA A O 1
ATOM 6269 N N . GLY A 1 812 ? 19.562 -49.219 -28.141 1 96.06 812 GLY A N 1
ATOM 6270 C CA . GLY A 1 812 ? 19.891 -50.281 -27.203 1 96.06 812 GLY A CA 1
ATOM 6271 C C . GLY A 1 812 ? 21.359 -50.375 -26.875 1 96.06 812 GLY A C 1
ATOM 6272 O O . GLY A 1 812 ? 22.062 -49.344 -26.906 1 96.06 812 GLY A O 1
ATOM 6273 N N . VAL A 1 813 ? 21.844 -51.594 -26.375 1 97.69 813 VAL A N 1
ATOM 6274 C CA . VAL A 1 813 ? 23.203 -51.844 -25.922 1 97.69 813 VAL A CA 1
ATOM 6275 C C . VAL A 1 813 ? 23.938 -52.75 -26.906 1 97.69 813 VAL A C 1
ATOM 6277 O O . VAL A 1 813 ? 23.422 -53.781 -27.297 1 97.69 813 VAL A O 1
ATOM 6280 N N . ASP A 1 814 ? 25.125 -52.281 -27.344 1 97.44 814 ASP A N 1
ATOM 6281 C CA . ASP A 1 814 ? 25.953 -53.156 -28.188 1 97.44 814 ASP A CA 1
ATOM 6282 C C . ASP A 1 814 ? 26.406 -54.375 -27.422 1 97.44 814 ASP A C 1
ATOM 6284 O O . ASP A 1 814 ? 27.125 -54.281 -26.422 1 97.44 814 ASP A O 1
ATOM 6288 N N . PRO A 1 815 ? 26.094 -55.562 -27.938 1 96.56 815 PRO A N 1
ATOM 6289 C CA . PRO A 1 815 ? 26.422 -56.781 -27.188 1 96.56 815 PRO A CA 1
ATOM 6290 C C . PRO A 1 815 ? 27.922 -57 -27.078 1 96.56 815 PRO A C 1
ATOM 6292 O O . PRO A 1 815 ? 28.391 -57.656 -26.125 1 96.56 815 PRO A O 1
ATOM 6295 N N . GLN A 1 816 ? 28.734 -56.5 -27.953 1 96 816 GLN A N 1
ATOM 6296 C CA . GLN A 1 816 ? 30.172 -56.781 -27.969 1 96 816 GLN A CA 1
ATOM 6297 C C . GLN A 1 816 ? 30.922 -55.844 -27.062 1 96 816 GLN A C 1
ATOM 6299 O O . GLN A 1 816 ? 31.922 -56.219 -26.453 1 96 816 GLN A O 1
ATOM 6304 N N . THR A 1 817 ? 30.422 -54.625 -27 1 95.44 817 THR A N 1
ATOM 6305 C CA . THR A 1 817 ? 31.234 -53.625 -26.312 1 95.44 817 THR A CA 1
ATOM 6306 C C . THR A 1 817 ? 30.516 -53.094 -25.078 1 95.44 817 THR A C 1
ATOM 6308 O O . THR A 1 817 ? 31.141 -52.469 -24.219 1 95.44 817 THR A O 1
ATOM 6311 N N . GLY A 1 818 ? 29.234 -53.281 -25.016 1 96.75 818 GLY A N 1
ATOM 6312 C CA . GLY A 1 818 ? 28.453 -52.75 -23.906 1 96.75 818 GLY A CA 1
ATOM 6313 C C . GLY A 1 818 ? 28.141 -51.281 -24.031 1 96.75 818 GLY A C 1
ATOM 6314 O O . GLY A 1 818 ? 27.516 -50.688 -23.141 1 96.75 818 GLY A O 1
ATOM 6315 N N . LYS A 1 819 ? 28.547 -50.594 -25.078 1 96.25 819 LYS A N 1
ATOM 6316 C CA . LYS A 1 819 ? 28.281 -49.188 -25.297 1 96.25 819 LYS A CA 1
ATOM 6317 C C . LYS A 1 819 ? 26.859 -48.969 -25.797 1 96.25 819 LYS A C 1
ATOM 6319 O O . LYS A 1 819 ? 26.203 -49.875 -26.266 1 96.25 819 LYS A O 1
ATOM 6324 N N . GLU A 1 820 ? 26.406 -47.75 -25.656 1 96.81 820 GLU A N 1
ATOM 6325 C CA . GLU A 1 820 ? 25.109 -47.375 -26.203 1 96.81 820 GLU A CA 1
ATOM 6326 C C . GLU A 1 820 ? 25.125 -47.406 -27.734 1 96.81 820 GLU A C 1
ATOM 6328 O O . GLU A 1 820 ? 26.109 -47 -28.359 1 96.81 820 GLU A O 1
ATOM 6333 N N . LEU A 1 821 ? 24.047 -47.938 -28.328 1 96.81 821 LEU A N 1
ATOM 6334 C CA . LEU A 1 821 ? 23.844 -47.938 -29.766 1 96.81 821 LEU A CA 1
ATOM 6335 C C . LEU A 1 821 ? 22.859 -46.844 -30.172 1 96.81 821 LEU A C 1
ATOM 6337 O O . LEU A 1 821 ? 21.875 -46.594 -29.484 1 96.81 821 LEU A O 1
ATOM 6341 N N . TYR A 1 822 ? 23.156 -46.156 -31.297 1 97.62 822 TYR A N 1
ATOM 6342 C CA . TYR A 1 822 ? 22.281 -45.156 -31.859 1 97.62 822 TYR A CA 1
ATOM 6343 C C . TYR A 1 822 ? 21.984 -45.438 -33.312 1 97.62 822 TYR A C 1
ATOM 6345 O O . TYR A 1 822 ? 22.844 -45.969 -34.031 1 97.62 822 TYR A O 1
ATOM 6353 N N . TYR A 1 823 ? 20.766 -45.156 -33.719 1 97.94 823 TYR A N 1
ATOM 6354 C CA . TYR A 1 823 ? 20.469 -45.219 -35.156 1 97.94 823 TYR A CA 1
ATOM 6355 C C . TYR A 1 823 ? 21.203 -44.125 -35.906 1 97.94 823 TYR A C 1
ATOM 6357 O O . TYR A 1 823 ? 21.297 -42.969 -35.438 1 97.94 823 TYR A O 1
ATOM 6365 N N . ILE A 1 824 ? 21.703 -44.375 -37.094 1 97.06 824 ILE A N 1
ATOM 6366 C CA . ILE A 1 824 ? 22.516 -43.438 -37.844 1 97.06 824 ILE A CA 1
ATOM 6367 C C . ILE A 1 824 ? 21.656 -42.281 -38.312 1 97.06 824 ILE A C 1
ATOM 6369 O O . ILE A 1 824 ? 22.094 -41.125 -38.281 1 97.06 824 ILE A O 1
ATOM 6373 N N . ASN A 1 825 ? 20.406 -42.5 -38.781 1 96.62 825 ASN A N 1
ATOM 6374 C CA . ASN A 1 825 ? 19.422 -41.531 -39.156 1 96.62 825 ASN A CA 1
ATOM 6375 C C . ASN A 1 825 ? 19.984 -40.531 -40.188 1 96.62 825 ASN A C 1
ATOM 6377 O O . ASN A 1 825 ? 19.797 -39.312 -40.031 1 96.62 825 ASN A O 1
ATOM 6381 N N . ASP A 1 826 ? 20.719 -40.875 -41.156 1 91.5 826 ASP A N 1
ATOM 6382 C CA . ASP A 1 826 ? 21.344 -39.969 -42.125 1 91.5 826 ASP A CA 1
ATOM 6383 C C . ASP A 1 826 ? 20.516 -39.844 -43.375 1 91.5 826 ASP A C 1
ATOM 6385 O O . ASP A 1 826 ? 20.953 -39.25 -44.375 1 91.5 826 ASP A O 1
ATOM 6389 N N . GLY A 1 827 ? 19.312 -40.406 -43.469 1 88.81 827 GLY A N 1
ATOM 6390 C CA . GLY A 1 827 ? 18.406 -40.25 -44.594 1 88.81 827 GLY A CA 1
ATOM 6391 C C . GLY A 1 827 ? 18.688 -41.188 -45.75 1 88.81 827 GLY A C 1
ATOM 6392 O O . GLY A 1 827 ? 18.016 -41.156 -46.781 1 88.81 827 GLY A O 1
ATOM 6393 N N . THR A 1 828 ? 19.734 -42.031 -45.5 1 91.69 828 THR A N 1
ATOM 6394 C CA . THR A 1 828 ? 20.109 -42.938 -46.562 1 91.69 828 THR A CA 1
ATOM 6395 C C . THR A 1 828 ? 19.609 -44.375 -46.25 1 91.69 828 THR A C 1
ATOM 6397 O O . THR A 1 828 ? 18.812 -44.562 -45.344 1 91.69 828 THR A O 1
ATOM 6400 N N . ALA A 1 829 ? 19.984 -45.312 -47.062 1 90.62 829 ALA A N 1
ATOM 6401 C CA . ALA A 1 829 ? 19.609 -46.719 -46.844 1 90.62 829 ALA A CA 1
ATOM 6402 C C . ALA A 1 829 ? 20.203 -47.25 -45.562 1 90.62 829 ALA A C 1
ATOM 6404 O O . ALA A 1 829 ? 19.703 -48.219 -45 1 90.62 829 ALA A O 1
ATOM 6405 N N . ASN A 1 830 ? 21.156 -46.5 -45.094 1 92.69 830 ASN A N 1
ATOM 6406 C CA . ASN A 1 830 ? 21.844 -46.938 -43.875 1 92.69 830 ASN A CA 1
ATOM 6407 C C . ASN A 1 830 ? 21.203 -46.312 -42.625 1 92.69 830 ASN A C 1
ATOM 6409 O O . ASN A 1 830 ? 21.641 -46.562 -41.5 1 92.69 830 ASN A O 1
ATOM 6413 N N . ALA A 1 831 ? 20.188 -45.594 -42.781 1 93.44 831 ALA A N 1
ATOM 6414 C CA . ALA A 1 831 ? 19.641 -44.75 -41.688 1 93.44 831 ALA A CA 1
ATOM 6415 C C . ALA A 1 831 ? 19.203 -45.625 -40.5 1 93.44 831 ALA A C 1
ATOM 6417 O O . ALA A 1 831 ? 19.328 -45.188 -39.344 1 93.44 831 ALA A O 1
ATOM 6418 N N . ARG A 1 832 ? 18.797 -46.844 -40.75 1 95.19 832 ARG A N 1
ATOM 6419 C CA . ARG A 1 832 ? 18.266 -47.656 -39.656 1 95.19 832 ARG A CA 1
ATOM 6420 C C . ARG A 1 832 ? 19.312 -48.625 -39.125 1 95.19 832 ARG A C 1
ATOM 6422 O O . ARG A 1 832 ? 19.031 -49.406 -38.219 1 95.19 832 ARG A O 1
ATOM 6429 N N . ASN A 1 833 ? 20.531 -48.562 -39.688 1 96.5 833 ASN A N 1
ATOM 6430 C CA . ASN A 1 833 ? 21.641 -49.25 -39.062 1 96.5 833 ASN A CA 1
ATOM 6431 C C . ASN A 1 833 ? 22.109 -48.531 -37.812 1 96.5 833 ASN A C 1
ATOM 6433 O O . ASN A 1 833 ? 21.734 -47.375 -37.562 1 96.5 833 ASN A O 1
ATOM 6437 N N . THR A 1 834 ? 22.75 -49.25 -36.906 1 97 834 THR A N 1
ATOM 6438 C CA . THR A 1 834 ? 23.125 -48.719 -35.625 1 97 834 THR A CA 1
ATOM 6439 C C . THR A 1 834 ? 24.641 -48.5 -35.531 1 97 834 THR A C 1
ATOM 6441 O O . THR A 1 834 ? 25.391 -49 -36.375 1 97 834 THR A O 1
ATOM 6444 N N . THR A 1 835 ? 25.031 -47.562 -34.688 1 97 835 THR A N 1
ATOM 6445 C CA . THR A 1 835 ? 26.438 -47.281 -34.469 1 97 835 THR A CA 1
ATOM 6446 C C . THR A 1 835 ? 26.672 -46.938 -32.969 1 97 835 THR A C 1
ATOM 6448 O O . THR A 1 835 ? 25.766 -46.5 -32.281 1 97 835 THR A O 1
ATOM 6451 N N . THR A 1 836 ? 27.859 -47.25 -32.469 1 95.81 836 THR A N 1
ATOM 6452 C CA . THR A 1 836 ? 28.25 -46.844 -31.141 1 95.81 836 THR A CA 1
ATOM 6453 C C . THR A 1 836 ? 28.953 -45.469 -31.172 1 95.81 836 THR A C 1
ATOM 6455 O O . THR A 1 836 ? 29.219 -44.875 -30.125 1 95.81 836 THR A O 1
ATOM 6458 N N . ASP A 1 837 ? 29.25 -44.969 -32.438 1 94.69 837 ASP A N 1
ATOM 6459 C CA . ASP A 1 837 ? 29.906 -43.688 -32.625 1 94.69 837 ASP A CA 1
ATOM 6460 C C . ASP A 1 837 ? 28.875 -42.594 -32.875 1 94.69 837 ASP A C 1
ATOM 6462 O O . ASP A 1 837 ? 28.328 -42.5 -34 1 94.69 837 ASP A O 1
ATOM 6466 N N . VAL A 1 838 ? 28.734 -41.781 -31.922 1 92.44 838 VAL A N 1
ATOM 6467 C CA . VAL A 1 838 ? 27.703 -40.75 -31.969 1 92.44 838 VAL A CA 1
ATOM 6468 C C . VAL A 1 838 ? 27.953 -39.781 -33.125 1 92.44 838 VAL A C 1
ATOM 6470 O O . VAL A 1 838 ? 27.016 -39.188 -33.656 1 92.44 838 VAL A O 1
ATOM 6473 N N . ASN A 1 839 ? 29.219 -39.625 -33.562 1 93.69 839 ASN A N 1
ATOM 6474 C CA . ASN A 1 839 ? 29.562 -38.719 -34.656 1 93.69 839 ASN A CA 1
ATOM 6475 C C . ASN A 1 839 ? 29 -39.219 -35.969 1 93.69 839 ASN A C 1
ATOM 6477 O O . ASN A 1 839 ? 28.891 -38.438 -36.938 1 93.69 839 ASN A O 1
ATOM 6481 N N . LYS A 1 840 ? 28.703 -40.469 -36 1 94.5 840 LYS A N 1
ATOM 6482 C CA . LYS A 1 840 ? 28.172 -41.031 -37.25 1 94.5 840 LYS A CA 1
ATOM 6483 C C . LYS A 1 840 ? 26.641 -41 -37.25 1 94.5 840 LYS A C 1
ATOM 6485 O O . LYS A 1 840 ? 26.016 -41.25 -38.25 1 94.5 840 LYS A O 1
ATOM 6490 N N . ALA A 1 841 ? 26.078 -40.719 -36.156 1 96.19 841 ALA A N 1
ATOM 6491 C CA . ALA A 1 841 ? 24.625 -40.656 -36.062 1 96.19 841 ALA A CA 1
ATOM 6492 C C . ALA A 1 841 ? 24.141 -39.219 -36.188 1 96.19 841 ALA A C 1
ATOM 6494 O O . ALA A 1 841 ? 24.875 -38.25 -35.875 1 96.19 841 ALA A O 1
ATOM 6495 N N . GLN A 1 842 ? 22.969 -39.031 -36.656 1 95.25 842 GLN A N 1
ATOM 6496 C CA . GLN A 1 842 ? 22.359 -37.688 -36.75 1 95.25 842 GLN A CA 1
ATOM 6497 C C . GLN A 1 842 ? 21.234 -37.531 -35.75 1 95.25 842 GLN A C 1
ATOM 6499 O O . GLN A 1 842 ? 20.453 -38.469 -35.5 1 95.25 842 GLN A O 1
ATOM 6504 N N . ARG A 1 843 ? 21.219 -36.312 -35.156 1 94.94 843 ARG A N 1
ATOM 6505 C CA . ARG A 1 843 ? 20.109 -36 -34.25 1 94.94 843 ARG A CA 1
ATOM 6506 C C . ARG A 1 843 ? 18.797 -35.844 -35.031 1 94.94 843 ARG A C 1
ATOM 6508 O O . ARG A 1 843 ? 18.812 -35.312 -36.156 1 94.94 843 ARG A O 1
ATOM 6515 N N . VAL A 1 844 ? 17.75 -36.219 -34.469 1 94.44 844 VAL A N 1
ATOM 6516 C CA . VAL A 1 844 ? 16.406 -36.094 -35.031 1 94.44 844 VAL A CA 1
ATOM 6517 C C . VAL A 1 844 ? 15.422 -35.719 -33.938 1 94.44 844 VAL A C 1
ATOM 6519 O O . VAL A 1 844 ? 15.789 -35.656 -32.75 1 94.44 844 VAL A O 1
ATOM 6522 N N . VAL A 1 845 ? 14.219 -35.281 -34.344 1 95.75 845 VAL A N 1
ATOM 6523 C CA . VAL A 1 845 ? 13.164 -35.062 -33.375 1 95.75 845 VAL A CA 1
ATOM 6524 C C . VAL A 1 845 ? 12.773 -36.406 -32.75 1 95.75 845 VAL A C 1
ATOM 6526 O O . VAL A 1 845 ? 12.258 -37.281 -33.438 1 95.75 845 VAL A O 1
ATOM 6529 N N . ILE A 1 846 ? 13 -36.531 -31.484 1 96.5 846 ILE A N 1
ATOM 6530 C CA . ILE A 1 846 ? 12.859 -37.844 -30.859 1 96.5 846 ILE A CA 1
ATOM 6531 C C . ILE A 1 846 ? 11.578 -37.875 -30.031 1 96.5 846 ILE A C 1
ATOM 6533 O O . ILE A 1 846 ? 11.148 -38.938 -29.578 1 96.5 846 ILE A O 1
ATOM 6537 N N . GLY A 1 847 ? 10.977 -36.812 -29.797 1 95.88 847 GLY A N 1
ATOM 6538 C CA . GLY A 1 847 ? 9.75 -36.781 -29.016 1 95.88 847 GLY A CA 1
ATOM 6539 C C . GLY A 1 847 ? 9.266 -35.375 -28.688 1 95.88 847 GLY A C 1
ATOM 6540 O O . GLY A 1 847 ? 9.852 -34.406 -29.141 1 95.88 847 GLY A O 1
ATOM 6541 N N . ASN A 1 848 ? 8.156 -35.25 -27.969 1 96.06 848 ASN A N 1
ATOM 6542 C CA . ASN A 1 848 ? 7.551 -34 -27.469 1 96.06 848 ASN A CA 1
ATOM 6543 C C . ASN A 1 848 ? 6.645 -34.25 -26.266 1 96.06 848 ASN A C 1
ATOM 6545 O O . ASN A 1 848 ? 6.406 -35.406 -25.906 1 96.06 848 ASN A O 1
ATOM 6549 N N . ASN A 1 849 ? 6.207 -33.25 -25.641 1 93.81 849 ASN A N 1
ATOM 6550 C CA . ASN A 1 849 ? 5.457 -33.438 -24.406 1 93.81 849 ASN A CA 1
ATOM 6551 C C . ASN A 1 849 ? 3.953 -33.312 -24.625 1 93.81 849 ASN A C 1
ATOM 6553 O O . ASN A 1 849 ? 3.178 -33.25 -23.672 1 93.81 849 ASN A O 1
ATOM 6557 N N . GLN A 1 850 ? 3.516 -33.25 -25.75 1 94.31 850 GLN A N 1
ATOM 6558 C CA . GLN A 1 850 ? 2.098 -33.062 -26.047 1 94.31 850 GLN A CA 1
ATOM 6559 C C . GLN A 1 850 ? 1.292 -34.281 -25.672 1 94.31 850 GLN A C 1
ATOM 6561 O O . GLN A 1 850 ? 1.63 -35.406 -26.062 1 94.31 850 GLN A O 1
ATOM 6566 N N . ALA A 1 851 ? 0.229 -34.062 -24.969 1 94.81 851 ALA A N 1
ATOM 6567 C CA . ALA A 1 851 ? -0.665 -35.156 -24.594 1 94.81 851 ALA A CA 1
ATOM 6568 C C . ALA A 1 851 ? -1.516 -35.594 -25.781 1 94.81 851 ALA A C 1
ATOM 6570 O O . ALA A 1 851 ? -1.992 -34.781 -26.562 1 94.81 851 ALA A O 1
ATOM 6571 N N . ALA A 1 852 ? -1.699 -36.906 -25.922 1 95.69 852 ALA A N 1
ATOM 6572 C CA . ALA A 1 852 ? -2.672 -37.406 -26.875 1 95.69 852 ALA A CA 1
ATOM 6573 C C . ALA A 1 852 ? -4.098 -37.219 -26.375 1 95.69 852 ALA A C 1
ATOM 6575 O O . ALA A 1 852 ? -5.008 -36.938 -27.156 1 95.69 852 ALA A O 1
ATOM 6576 N N . LEU A 1 853 ? -4.195 -37.531 -25.172 1 96.06 853 LEU A N 1
ATOM 6577 C CA . LEU A 1 853 ? -5.461 -37.312 -24.469 1 96.06 853 LEU A CA 1
ATOM 6578 C C . LEU A 1 853 ? -5.227 -36.906 -23.016 1 96.06 853 LEU A C 1
ATOM 6580 O O . LEU A 1 853 ? -4.34 -37.438 -22.359 1 96.06 853 LEU A O 1
ATOM 6584 N N . GLN A 1 854 ? -5.961 -36 -22.594 1 95.75 854 GLN A N 1
ATOM 6585 C CA . GLN A 1 854 ? -5.895 -35.594 -21.188 1 95.75 854 GLN A CA 1
ATOM 6586 C C . GLN A 1 854 ? -7.273 -35.219 -20.656 1 95.75 854 GLN A C 1
ATOM 6588 O O . GLN A 1 854 ? -8.188 -34.938 -21.438 1 95.75 854 GLN A O 1
ATOM 6593 N N . GLY A 1 855 ? -7.438 -35.281 -19.359 1 94.81 855 GLY A N 1
ATOM 6594 C CA . GLY A 1 855 ? -8.727 -34.938 -18.781 1 94.81 855 GLY A CA 1
ATOM 6595 C C . GLY A 1 855 ? -8.859 -35.344 -17.328 1 94.81 855 GLY A C 1
ATOM 6596 O O . GLY A 1 855 ? -7.871 -35.375 -16.594 1 94.81 855 GLY A O 1
ATOM 6597 N N . GLY A 1 856 ? -10.125 -35.406 -16.938 1 94.81 856 GLY A N 1
ATOM 6598 C CA . GLY A 1 856 ? -10.438 -35.781 -15.57 1 94.81 856 GLY A CA 1
ATOM 6599 C C . GLY A 1 856 ? -11.766 -36.5 -15.43 1 94.81 856 GLY A C 1
ATOM 6600 O O . GLY A 1 856 ? -12.625 -36.406 -16.312 1 94.81 856 GLY A O 1
ATOM 6601 N N . ILE A 1 857 ? -11.898 -37.281 -14.383 1 95.56 857 ILE A N 1
ATOM 6602 C CA . ILE A 1 857 ? -13.125 -37.969 -14.008 1 95.56 857 ILE A CA 1
ATOM 6603 C C . ILE A 1 857 ? -13.531 -37.562 -12.594 1 95.56 857 ILE A C 1
ATOM 6605 O O . ILE A 1 857 ? -12.797 -37.812 -11.633 1 95.56 857 ILE A O 1
ATOM 6609 N N . SER A 1 858 ? -14.633 -37 -12.539 1 92.81 858 SER A N 1
ATOM 6610 C CA . SER A 1 858 ? -15.109 -36.531 -11.234 1 92.81 858 SER A CA 1
ATOM 6611 C C . SER A 1 858 ? -16.375 -37.25 -10.82 1 92.81 858 SER A C 1
ATOM 6613 O O . SER A 1 858 ? -17.25 -37.531 -11.656 1 92.81 858 SER A O 1
ATOM 6615 N N . ASN A 1 859 ? -16.516 -37.625 -9.57 1 93.19 859 ASN A N 1
ATOM 6616 C CA . ASN A 1 859 ? -17.688 -38.25 -8.961 1 93.19 859 ASN A CA 1
ATOM 6617 C C . ASN A 1 859 ? -18.094 -37.5 -7.688 1 93.19 859 ASN A C 1
ATOM 6619 O O . ASN A 1 859 ? -17.25 -37.156 -6.867 1 93.19 859 ASN A O 1
ATOM 6623 N N . THR A 1 860 ? -19.312 -37.219 -7.59 1 91.44 860 THR A N 1
ATOM 6624 C CA . THR A 1 860 ? -19.906 -36.625 -6.391 1 91.44 860 THR A CA 1
ATOM 6625 C C . THR A 1 860 ? -21.094 -37.469 -5.91 1 91.44 860 THR A C 1
ATOM 6627 O O . THR A 1 860 ? -22.062 -37.656 -6.645 1 91.44 860 THR A O 1
ATOM 6630 N N . MET A 1 861 ? -21.031 -37.906 -4.719 1 93.94 861 MET A N 1
ATOM 6631 C CA . MET A 1 861 ? -22.062 -38.719 -4.129 1 93.94 861 MET A CA 1
ATOM 6632 C C . MET A 1 861 ? -22.531 -38.156 -2.791 1 93.94 861 MET A C 1
ATOM 6634 O O . MET A 1 861 ? -21.719 -37.594 -2.037 1 93.94 861 MET A O 1
ATOM 6638 N N . ARG A 1 862 ? -23.766 -38.25 -2.564 1 92.25 862 ARG A N 1
ATOM 6639 C CA . ARG A 1 862 ? -24.344 -37.875 -1.274 1 92.25 862 ARG A CA 1
ATOM 6640 C C . ARG A 1 862 ? -25.297 -38.969 -0.762 1 92.25 862 ARG A C 1
ATOM 6642 O O . ARG A 1 862 ? -26.172 -39.406 -1.492 1 92.25 862 ARG A O 1
ATOM 6649 N N . TRP A 1 863 ? -25.078 -39.438 0.391 1 94.62 863 TRP A N 1
ATOM 6650 C CA . TRP A 1 863 ? -25.969 -40.375 1.073 1 94.62 863 TRP A CA 1
ATOM 6651 C C . TRP A 1 863 ? -26.391 -39.844 2.432 1 94.62 863 TRP A C 1
ATOM 6653 O O . TRP A 1 863 ? -25.625 -39.875 3.395 1 94.62 863 TRP A O 1
ATOM 6663 N N . LYS A 1 864 ? -27.531 -39.344 2.551 1 91.5 864 LYS A N 1
ATOM 6664 C CA . LYS A 1 864 ? -28.062 -38.75 3.766 1 91.5 864 LYS A CA 1
ATOM 6665 C C . LYS A 1 864 ? -27.125 -37.656 4.297 1 91.5 864 LYS A C 1
ATOM 6667 O O . LYS A 1 864 ? -26.875 -36.656 3.625 1 91.5 864 LYS A O 1
ATOM 6672 N N . PHE A 1 865 ? -26.484 -38.031 5.445 1 91.06 865 PHE A N 1
ATOM 6673 C CA . PHE A 1 865 ? -25.656 -37.031 6.078 1 91.06 865 PHE A CA 1
ATOM 6674 C C . PHE A 1 865 ? -24.203 -37.188 5.672 1 91.06 865 PHE A C 1
ATOM 6676 O O . PHE A 1 865 ? -23.328 -36.469 6.184 1 91.06 865 PHE A O 1
ATOM 6683 N N . ILE A 1 866 ? -23.922 -38.094 4.723 1 95.31 866 ILE A N 1
ATOM 6684 C CA . ILE A 1 866 ? -22.562 -38.344 4.277 1 95.31 866 ILE A CA 1
ATOM 6685 C C . ILE A 1 866 ? -22.391 -37.875 2.832 1 95.31 866 ILE A C 1
ATOM 6687 O O . ILE A 1 866 ? -23.219 -38.188 1.974 1 95.31 866 ILE A O 1
ATOM 6691 N N . ASP A 1 867 ? -21.469 -37.094 2.57 1 92.69 867 ASP A N 1
ATOM 6692 C CA . ASP A 1 867 ? -21.125 -36.719 1.2 1 92.69 867 ASP A CA 1
ATOM 6693 C C . ASP A 1 867 ? -19.734 -37.219 0.838 1 92.69 867 ASP A C 1
ATOM 6695 O O . ASP A 1 867 ? -18.828 -37.25 1.683 1 92.69 867 ASP A O 1
ATOM 6699 N N . PHE A 1 868 ? -19.547 -37.75 -0.341 1 94.25 868 PHE A N 1
ATOM 6700 C CA . PHE A 1 868 ? -18.297 -38.312 -0.831 1 94.25 868 PHE A CA 1
ATOM 6701 C C . PHE A 1 868 ? -18.016 -37.875 -2.258 1 94.25 868 PHE A C 1
ATOM 6703 O O . PHE A 1 868 ? -18.891 -37.969 -3.129 1 94.25 868 PHE A O 1
ATOM 6710 N N . GLY A 1 869 ? -16.875 -37.281 -2.457 1 92.38 869 GLY A N 1
ATOM 6711 C CA . GLY A 1 869 ? -16.453 -36.844 -3.779 1 92.38 869 GLY A CA 1
ATOM 6712 C C . GLY A 1 869 ? -15.008 -37.188 -4.094 1 92.38 869 GLY A C 1
ATOM 6713 O O . GLY A 1 869 ? -14.148 -37.156 -3.205 1 92.38 869 GLY A O 1
ATOM 6714 N N . PHE A 1 870 ? -14.695 -37.531 -5.301 1 93.06 870 PHE A N 1
ATOM 6715 C CA . PHE A 1 870 ? -13.312 -37.719 -5.723 1 93.06 870 PHE A CA 1
ATOM 6716 C C . PHE A 1 870 ? -13.148 -37.344 -7.195 1 93.06 870 PHE A C 1
ATOM 6718 O O . PHE A 1 870 ? -14.094 -37.469 -7.98 1 93.06 870 PHE A O 1
ATOM 6725 N N . THR A 1 871 ? -11.992 -36.906 -7.602 1 93 871 THR A N 1
ATOM 6726 C CA . THR A 1 871 ? -11.633 -36.562 -8.969 1 93 871 THR A CA 1
ATOM 6727 C C . THR A 1 871 ? -10.297 -37.188 -9.359 1 93 871 THR A C 1
ATOM 6729 O O . THR A 1 871 ? -9.297 -37 -8.664 1 93 871 THR A O 1
ATOM 6732 N N . PHE A 1 872 ? -10.297 -37.906 -10.461 1 95.44 872 PHE A N 1
ATOM 6733 C CA . PHE A 1 872 ? -9.07 -38.375 -11.078 1 95.44 872 PHE A CA 1
ATOM 6734 C C . PHE A 1 872 ? -8.664 -37.5 -12.25 1 95.44 872 PHE A C 1
ATOM 6736 O O . PHE A 1 872 ? -9.523 -37.031 -13.016 1 95.44 872 PHE A O 1
ATOM 6743 N N . THR A 1 873 ? -7.43 -37.188 -12.336 1 94.94 873 THR A N 1
ATOM 6744 C CA . THR A 1 873 ? -6.883 -36.562 -13.531 1 94.94 873 THR A CA 1
ATOM 6745 C C . THR A 1 873 ? -5.949 -37.5 -14.266 1 94.94 873 THR A C 1
ATOM 6747 O O . THR A 1 873 ? -5.32 -38.375 -13.648 1 94.94 873 THR A O 1
ATOM 6750 N N . TYR A 1 874 ? -5.895 -37.406 -15.578 1 95.75 874 TYR A N 1
ATOM 6751 C CA . TYR A 1 874 ? -5.055 -38.344 -16.328 1 95.75 874 TYR A CA 1
ATOM 6752 C C . TYR A 1 874 ? -4.48 -37.656 -17.578 1 95.75 874 TYR A C 1
ATOM 6754 O O . TYR A 1 874 ? -5.008 -36.625 -18.031 1 95.75 874 TYR A O 1
ATOM 6762 N N . GLN A 1 875 ? -3.428 -38.125 -18.016 1 95.81 875 GLN A N 1
ATOM 6763 C CA . GLN A 1 875 ? -2.805 -37.812 -19.297 1 95.81 875 GLN A CA 1
ATOM 6764 C C . GLN A 1 875 ? -2.301 -39.094 -19.984 1 95.81 875 GLN A C 1
ATOM 6766 O O . GLN A 1 875 ? -1.766 -40 -19.312 1 95.81 875 GLN A O 1
ATOM 6771 N N . LEU A 1 876 ? -2.641 -39.25 -21.266 1 96.38 876 LEU A N 1
ATOM 6772 C CA . LEU A 1 876 ? -2.119 -40.281 -22.125 1 96.38 876 LEU A CA 1
ATOM 6773 C C . LEU A 1 876 ? -1.294 -39.719 -23.266 1 96.38 876 LEU A C 1
ATOM 6775 O O . LEU A 1 876 ? -1.718 -38.75 -23.922 1 96.38 876 LEU A O 1
ATOM 6779 N N . GLY A 1 877 ? -0.111 -40.25 -23.359 1 95.44 877 GLY A N 1
ATOM 6780 C CA . GLY A 1 877 ? 0.766 -39.781 -24.438 1 95.44 877 GLY A CA 1
ATOM 6781 C C . GLY A 1 877 ? 1.688 -38.656 -24 1 95.44 877 GLY A C 1
ATOM 6782 O O . GLY A 1 877 ? 1.501 -38.062 -22.938 1 95.44 877 GLY A O 1
ATOM 6783 N N . GLY A 1 878 ? 2.65 -38.375 -24.859 1 95.19 878 GLY A N 1
ATOM 6784 C CA . GLY A 1 878 ? 3.668 -37.375 -24.609 1 95.19 878 GLY A CA 1
ATOM 6785 C C . GLY A 1 878 ? 4.824 -37.906 -23.766 1 95.19 878 GLY A C 1
ATOM 6786 O O . GLY A 1 878 ? 4.711 -38.938 -23.125 1 95.19 878 GLY A O 1
ATOM 6787 N N . ASP A 1 879 ? 5.891 -37.156 -23.844 1 96.94 879 ASP A N 1
ATOM 6788 C CA . ASP A 1 879 ? 7.09 -37.5 -23.094 1 96.94 879 ASP A CA 1
ATOM 6789 C C . ASP A 1 879 ? 7.699 -36.281 -22.422 1 96.94 879 ASP A C 1
ATOM 6791 O O . ASP A 1 879 ? 7.699 -35.188 -23 1 96.94 879 ASP A O 1
ATOM 6795 N N . ALA A 1 880 ? 8.102 -36.531 -21.203 1 96.62 880 ALA A N 1
ATOM 6796 C CA . ALA A 1 880 ? 9.023 -35.562 -20.609 1 96.62 880 ALA A CA 1
ATOM 6797 C C . ALA A 1 880 ? 10.469 -35.906 -20.938 1 96.62 880 ALA A C 1
ATOM 6799 O O . ALA A 1 880 ? 10.781 -37.031 -21.297 1 96.62 880 ALA A O 1
ATOM 6800 N N . PHE A 1 881 ? 11.297 -34.906 -20.969 1 97 881 PHE A N 1
ATOM 6801 C CA . PHE A 1 881 ? 12.719 -35.156 -21.172 1 97 881 PHE A CA 1
ATOM 6802 C C . PHE A 1 881 ? 13.492 -34.938 -19.875 1 97 881 PHE A C 1
ATOM 6804 O O . PHE A 1 881 ? 13.438 -33.844 -19.281 1 97 881 PHE A O 1
ATOM 6811 N N . ASP A 1 882 ? 14.109 -35.969 -19.375 1 96.44 882 ASP A N 1
ATOM 6812 C CA . ASP A 1 882 ? 14.984 -35.812 -18.219 1 96.44 882 ASP A CA 1
ATOM 6813 C C . ASP A 1 882 ? 16.266 -35.062 -18.578 1 96.44 882 ASP A C 1
ATOM 6815 O O . ASP A 1 882 ? 17.141 -35.625 -19.234 1 96.44 882 ASP A O 1
ATOM 6819 N N . TYR A 1 883 ? 16.438 -33.875 -18.188 1 95 883 TYR A N 1
ATOM 6820 C CA . TYR A 1 883 ? 17.547 -33.031 -18.609 1 95 883 TYR A CA 1
ATOM 6821 C C . TYR A 1 883 ? 18.656 -33 -17.562 1 95 883 TYR A C 1
ATOM 6823 O O . TYR A 1 883 ? 19.453 -32.062 -17.531 1 95 883 TYR A O 1
ATOM 6831 N N . THR A 1 884 ? 18.688 -34.031 -16.688 1 94.31 884 THR A N 1
ATOM 6832 C CA . THR A 1 884 ? 19.75 -34.125 -15.703 1 94.31 884 THR A CA 1
ATOM 6833 C C . THR A 1 884 ? 20.938 -34.906 -16.266 1 94.31 884 THR A C 1
ATOM 6835 O O . THR A 1 884 ? 21.297 -35.938 -15.75 1 94.31 884 THR A O 1
ATOM 6838 N N . HIS A 1 885 ? 21.609 -34.344 -17.188 1 91.62 885 HIS A N 1
ATOM 6839 C CA . HIS A 1 885 ? 22.656 -35 -17.953 1 91.62 885 HIS A CA 1
ATOM 6840 C C . HIS A 1 885 ? 23.797 -35.469 -17.047 1 91.62 885 HIS A C 1
ATOM 6842 O O . HIS A 1 885 ? 24.453 -36.469 -17.344 1 91.62 885 HIS A O 1
ATOM 6848 N N . TRP A 1 886 ? 23.922 -34.906 -15.914 1 91.56 886 TRP A N 1
ATOM 6849 C CA . TRP A 1 886 ? 24.984 -35.281 -14.969 1 91.56 886 TRP A CA 1
ATOM 6850 C C . TRP A 1 886 ? 24.781 -36.688 -14.445 1 91.56 886 TRP A C 1
ATOM 6852 O O . TRP A 1 886 ? 25.75 -37.375 -14.086 1 91.56 886 TRP A O 1
ATOM 6862 N N . GLN A 1 887 ? 23.609 -37.125 -14.461 1 94.12 887 GLN A N 1
ATOM 6863 C CA . GLN A 1 887 ? 23.297 -38.438 -13.898 1 94.12 887 GLN A CA 1
ATOM 6864 C C . GLN A 1 887 ? 23.109 -39.469 -15 1 94.12 887 GLN A C 1
ATOM 6866 O O . GLN A 1 887 ? 22.75 -40.625 -14.719 1 94.12 887 GLN A O 1
ATOM 6871 N N . GLU A 1 888 ? 23.438 -39.156 -16.188 1 94.88 888 GLU A N 1
ATOM 6872 C CA . GLU A 1 888 ? 23.031 -40 -17.312 1 94.88 888 GLU A CA 1
ATOM 6873 C C . GLU A 1 888 ? 24.234 -40.469 -18.109 1 94.88 888 GLU A C 1
ATOM 6875 O O . GLU A 1 888 ? 24.109 -40.844 -19.266 1 94.88 888 GLU A O 1
ATOM 6880 N N . SER A 1 889 ? 25.422 -40.531 -17.484 1 94.81 889 SER A N 1
ATOM 6881 C CA . SER A 1 889 ? 26.656 -40.812 -18.188 1 94.81 889 SER A CA 1
ATOM 6882 C C . SER A 1 889 ? 27.016 -42.281 -18.156 1 94.81 889 SER A C 1
ATOM 6884 O O . SER A 1 889 ? 27.969 -42.719 -18.797 1 94.81 889 SER A O 1
ATOM 6886 N N . ASN A 1 890 ? 26.328 -43.125 -17.406 1 96.5 890 ASN A N 1
ATOM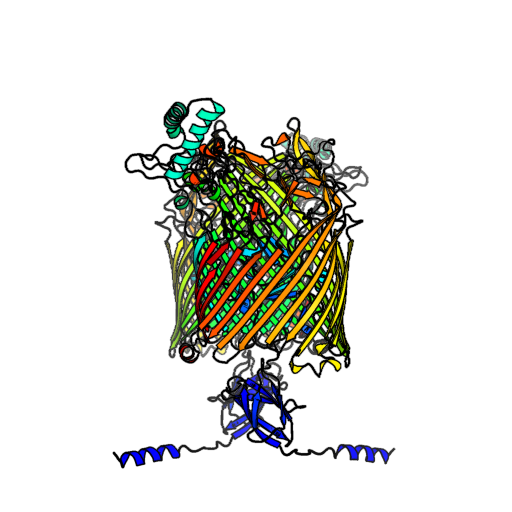 6887 C CA . ASN A 1 890 ? 26.688 -44.531 -17.203 1 96.5 890 ASN A CA 1
ATOM 6888 C C . ASN A 1 890 ? 28.062 -44.656 -16.562 1 96.5 890 ASN A C 1
ATOM 6890 O O . ASN A 1 890 ? 28.906 -45.438 -17.031 1 96.5 890 ASN A O 1
ATOM 6894 N N . GLY A 1 891 ? 28.328 -43.812 -15.609 1 96.56 891 GLY A N 1
ATOM 6895 C CA . GLY A 1 891 ? 29.547 -43.969 -14.82 1 96.56 891 GLY A CA 1
ATOM 6896 C C . GLY A 1 891 ? 30.516 -42.812 -14.945 1 96.56 891 GLY A C 1
ATOM 6897 O O . GLY A 1 891 ? 31.703 -42.969 -14.688 1 96.56 891 GLY A O 1
ATOM 6898 N N . GLY A 1 892 ? 30.047 -41.688 -15.336 1 95 892 GLY A N 1
ATOM 6899 C CA . GLY A 1 892 ? 30.891 -40.5 -15.375 1 95 892 GLY A CA 1
ATOM 6900 C C . GLY A 1 892 ? 31.25 -39.969 -13.992 1 95 892 GLY A C 1
ATOM 6901 O O . GLY A 1 892 ? 30.797 -40.5 -12.984 1 95 892 GLY A O 1
ATOM 6902 N N . SER A 1 893 ? 32.094 -38.938 -13.984 1 93.75 893 SER A N 1
ATOM 6903 C CA . SER A 1 893 ? 32.656 -38.406 -12.742 1 93.75 893 SER A CA 1
ATOM 6904 C C . SER A 1 893 ? 31.547 -37.969 -11.789 1 93.75 893 SER A C 1
ATOM 6906 O O . SER A 1 893 ? 31.672 -38.125 -10.578 1 93.75 893 SER A O 1
ATOM 6908 N N . ASP A 1 894 ? 30.469 -37.406 -12.281 1 95.69 894 ASP A N 1
ATOM 6909 C CA . ASP A 1 894 ? 29.375 -36.875 -11.453 1 95.69 894 ASP A CA 1
ATOM 6910 C C . ASP A 1 894 ? 28.703 -38.031 -10.68 1 95.69 894 ASP A C 1
ATOM 6912 O O . ASP A 1 894 ? 28.281 -37.844 -9.539 1 95.69 894 ASP A O 1
ATOM 6916 N N . LEU A 1 895 ? 28.641 -39.156 -11.289 1 96.81 895 LEU A N 1
ATOM 6917 C CA . LEU A 1 895 ? 28.031 -40.312 -10.641 1 96.81 895 LEU A CA 1
ATOM 6918 C C . LEU A 1 895 ? 28.938 -40.844 -9.547 1 96.81 895 LEU A C 1
ATOM 6920 O O . LEU A 1 895 ? 28.469 -41.438 -8.57 1 96.81 895 LEU A O 1
ATOM 6924 N N . TYR A 1 896 ? 30.25 -40.656 -9.68 1 96.25 896 TYR A N 1
ATOM 6925 C CA . TYR A 1 896 ? 31.188 -41.156 -8.688 1 96.25 896 TYR A CA 1
ATOM 6926 C C . TYR A 1 896 ? 31.297 -40.219 -7.496 1 96.25 896 TYR A C 1
ATOM 6928 O O . TYR A 1 896 ? 31.562 -40.625 -6.371 1 96.25 896 TYR A O 1
ATOM 6936 N N . LEU A 1 897 ? 31.047 -38.969 -7.766 1 94.94 897 LEU A N 1
ATOM 6937 C CA . LEU A 1 897 ? 31.188 -37.969 -6.703 1 94.94 897 LEU A CA 1
ATOM 6938 C C . LEU A 1 897 ? 29.844 -37.688 -6.051 1 94.94 897 LEU A C 1
ATOM 6940 O O . LEU A 1 897 ? 29.797 -37.219 -4.906 1 94.94 897 LEU A O 1
ATOM 6944 N N . GLY A 1 898 ? 28.734 -37.875 -6.715 1 96.12 898 GLY A N 1
ATOM 6945 C CA . GLY A 1 898 ? 27.391 -37.656 -6.211 1 96.12 898 GLY A CA 1
ATOM 6946 C C . GLY A 1 898 ? 26.594 -38.938 -5.996 1 96.12 898 GLY A C 1
ATOM 6947 O O . GLY A 1 898 ? 27.172 -39.969 -5.703 1 96.12 898 GLY A O 1
ATOM 6948 N N . THR A 1 899 ? 25.297 -38.781 -5.992 1 96.56 899 THR A N 1
ATOM 6949 C CA . THR A 1 899 ? 24.453 -39.938 -5.84 1 96.56 899 THR A CA 1
ATOM 6950 C C . THR A 1 899 ? 24.281 -40.688 -7.176 1 96.56 899 THR A C 1
ATOM 6952 O O . THR A 1 899 ? 24.797 -40.219 -8.203 1 96.56 899 THR A O 1
ATOM 6955 N N . VAL A 1 900 ? 23.75 -41.844 -7.121 1 97.62 900 VAL A N 1
ATOM 6956 C CA . VAL A 1 900 ? 23.469 -42.625 -8.312 1 97.62 900 VAL A CA 1
ATOM 6957 C C . VAL A 1 900 ? 22 -43 -8.359 1 97.62 900 VAL A C 1
ATOM 6959 O O . VAL A 1 900 ? 21.453 -43.594 -7.414 1 97.62 900 VAL A O 1
ATOM 6962 N N . PRO A 1 901 ? 21.297 -42.688 -9.453 1 97.44 901 PRO A N 1
ATOM 6963 C CA . PRO A 1 901 ? 19.875 -43 -9.562 1 97.44 901 PRO A CA 1
ATOM 6964 C C . PRO A 1 901 ? 19.578 -44.469 -9.422 1 97.44 901 PRO A C 1
ATOM 6966 O O . PRO A 1 901 ? 20.391 -45.312 -9.812 1 97.44 901 PRO A O 1
ATOM 6969 N N . ALA A 1 902 ? 18.391 -44.844 -9.016 1 96.25 902 ALA A N 1
ATOM 6970 C CA . ALA A 1 902 ? 18 -46.219 -8.68 1 96.25 902 ALA A CA 1
ATOM 6971 C C . ALA A 1 902 ? 17.875 -47.062 -9.938 1 96.25 902 ALA A C 1
ATOM 6973 O O . ALA A 1 902 ? 17.938 -48.312 -9.859 1 96.25 902 ALA A O 1
ATOM 6974 N N . TYR A 1 903 ? 17.734 -46.469 -11.055 1 95.06 903 TYR A N 1
ATOM 6975 C CA . TYR A 1 903 ? 17.531 -47.25 -12.266 1 95.06 903 TYR A CA 1
ATOM 6976 C C . TYR A 1 903 ? 18.844 -47.875 -12.727 1 95.06 903 TYR A C 1
ATOM 6978 O O . TYR A 1 903 ? 18.844 -48.719 -13.617 1 95.06 903 TYR A O 1
ATOM 6986 N N . TYR A 1 904 ? 19.953 -47.469 -12.141 1 96.88 904 TYR A N 1
ATOM 6987 C CA . TYR A 1 904 ? 21.219 -48.125 -12.406 1 96.88 904 TYR A CA 1
ATOM 6988 C C . TYR A 1 904 ? 21.297 -49.469 -11.648 1 96.88 904 TYR A C 1
ATOM 6990 O O . TYR A 1 904 ? 22.094 -49.594 -10.711 1 96.88 904 TYR A O 1
ATOM 6998 N N . LYS A 1 905 ? 20.641 -50.406 -12.125 1 95.12 905 LYS A N 1
ATOM 6999 C CA . LYS A 1 905 ? 20.625 -51.719 -11.508 1 95.12 905 LYS A CA 1
ATOM 7000 C C . LYS A 1 905 ? 21.719 -52.594 -12.086 1 95.12 905 LYS A C 1
ATOM 7002 O O . LYS A 1 905 ? 21.766 -52.844 -13.297 1 95.12 905 LYS A O 1
ATOM 7007 N N . LEU A 1 906 ? 22.469 -53.156 -11.211 1 95.62 906 LEU A N 1
ATOM 7008 C CA . LEU A 1 906 ? 23.578 -54 -11.617 1 95.62 906 LEU A CA 1
ATOM 7009 C C . LEU A 1 906 ? 23.078 -55.219 -12.414 1 95.62 906 LEU A C 1
ATOM 7011 O O . LEU A 1 906 ? 23.734 -55.656 -13.367 1 95.62 906 LEU A O 1
ATOM 7015 N N . SER A 1 907 ? 21.953 -55.719 -12.039 1 94.62 907 SER A N 1
ATOM 7016 C CA . SER A 1 907 ? 21.406 -56.938 -12.656 1 94.62 907 SER A CA 1
ATOM 7017 C C . SER A 1 907 ? 21.031 -56.688 -14.109 1 94.62 907 SER A C 1
ATOM 7019 O O . SER A 1 907 ? 20.922 -57.625 -14.898 1 94.62 907 SER A O 1
ATOM 7021 N N . ASP A 1 908 ? 20.891 -55.469 -14.477 1 95.88 908 ASP A N 1
ATOM 7022 C CA . ASP A 1 908 ? 20.422 -55.125 -15.82 1 95.88 908 ASP A CA 1
ATOM 7023 C C . ASP A 1 908 ? 21.578 -54.688 -16.719 1 95.88 908 ASP A C 1
ATOM 7025 O O . ASP A 1 908 ? 21.391 -54.5 -17.922 1 95.88 908 ASP A O 1
ATOM 7029 N N . MET A 1 909 ? 22.812 -54.656 -16.203 1 96.44 909 MET A N 1
ATOM 7030 C CA . MET A 1 909 ? 23.953 -54.062 -16.922 1 96.44 909 MET A CA 1
ATOM 7031 C C . MET A 1 909 ? 24.656 -55.094 -17.781 1 96.44 909 MET A C 1
ATOM 7033 O O . MET A 1 909 ? 24.562 -56.312 -17.5 1 96.44 909 MET A O 1
ATOM 7037 N N . TRP A 1 910 ? 25.328 -54.594 -18.75 1 97.31 910 TRP A N 1
ATOM 7038 C CA . TRP A 1 910 ? 26.156 -55.406 -19.625 1 97.31 910 TRP A CA 1
ATOM 7039 C C . TRP A 1 910 ? 27.234 -56.125 -18.828 1 97.31 910 TRP A C 1
ATOM 7041 O O . TRP A 1 910 ? 27.906 -55.531 -18 1 97.31 910 TRP A O 1
ATOM 7051 N N . THR A 1 911 ? 27.438 -57.406 -19.062 1 93.06 911 THR A N 1
ATOM 7052 C CA . THR A 1 911 ? 28.312 -58.219 -18.234 1 93.06 911 THR A CA 1
ATOM 7053 C C . THR A 1 911 ? 29.578 -58.594 -18.984 1 93.06 911 THR A C 1
ATOM 7055 O O . THR A 1 911 ? 30.5 -59.188 -18.406 1 93.06 911 THR A O 1
ATOM 7058 N N . GLY A 1 912 ? 29.672 -58.375 -20.312 1 93.31 912 GLY A N 1
ATOM 7059 C CA . GLY A 1 912 ? 30.844 -58.688 -21.125 1 93.31 912 GLY A CA 1
ATOM 7060 C C . GLY A 1 912 ? 30.516 -58.938 -22.578 1 93.31 912 GLY A C 1
ATOM 7061 O O . GLY A 1 912 ? 29.344 -58.938 -22.969 1 93.31 912 GLY A O 1
ATOM 7062 N N . PRO A 1 913 ? 31.641 -59.156 -23.328 1 94.75 913 PRO A N 1
ATOM 7063 C CA . PRO A 1 913 ? 31.438 -59.375 -24.75 1 94.75 913 PRO A CA 1
ATOM 7064 C C . PRO A 1 913 ? 30.516 -60.562 -25.031 1 94.75 913 PRO A C 1
ATOM 7066 O O . PRO A 1 913 ? 30.703 -61.625 -24.469 1 94.75 913 PRO A O 1
ATOM 7069 N N . GLY A 1 914 ? 29.484 -60.344 -25.891 1 95.19 914 GLY A N 1
ATOM 7070 C CA . GLY A 1 914 ? 28.531 -61.375 -26.25 1 95.19 914 GLY A CA 1
ATOM 7071 C C . GLY A 1 914 ? 27.234 -61.281 -25.453 1 95.19 914 GLY A C 1
ATOM 7072 O O . GLY A 1 914 ? 26.281 -62.031 -25.719 1 95.19 914 GLY A O 1
ATOM 7073 N N . ASP A 1 915 ? 27.172 -60.375 -24.562 1 96 915 ASP A N 1
ATOM 7074 C CA . ASP A 1 915 ? 25.969 -60.219 -23.734 1 96 915 ASP A CA 1
ATOM 7075 C C . ASP A 1 915 ? 24.844 -59.562 -24.547 1 96 915 ASP A C 1
ATOM 7077 O O . ASP A 1 915 ? 24.844 -58.344 -24.766 1 96 915 ASP A O 1
ATOM 7081 N N . THR A 1 916 ? 23.797 -60.312 -24.891 1 94.25 916 THR A N 1
ATOM 7082 C CA . THR A 1 916 ? 22.703 -59.812 -25.703 1 94.25 916 THR A CA 1
ATOM 7083 C C . THR A 1 916 ? 21.484 -59.5 -24.844 1 94.25 916 THR A C 1
ATOM 7085 O O . THR A 1 916 ? 20.438 -59.094 -25.359 1 94.25 916 THR A O 1
ATOM 7088 N N . ARG A 1 917 ? 21.641 -59.656 -23.625 1 92.62 917 ARG A N 1
ATOM 7089 C CA . ARG A 1 917 ? 20.484 -59.531 -22.75 1 92.62 917 ARG A CA 1
ATOM 7090 C C . ARG A 1 917 ? 20.547 -58.219 -21.953 1 92.62 917 ARG A C 1
ATOM 7092 O O . ARG A 1 917 ? 19.594 -57.906 -21.234 1 92.62 917 ARG A O 1
ATOM 7099 N N . ALA A 1 918 ? 21.625 -57.594 -22.141 1 95.12 918 ALA A N 1
ATOM 7100 C CA . ALA A 1 918 ? 21.828 -56.375 -21.328 1 95.12 918 ALA A CA 1
ATOM 7101 C C . ALA A 1 918 ? 20.734 -55.344 -21.625 1 95.12 918 ALA A C 1
ATOM 7103 O O . ALA A 1 918 ? 20.469 -55.031 -22.781 1 95.12 918 ALA A O 1
ATOM 7104 N N . LYS A 1 919 ? 20.125 -54.844 -20.547 1 95.06 919 LYS A N 1
ATOM 7105 C CA . LYS A 1 919 ? 19.156 -53.75 -20.656 1 95.06 919 LYS A CA 1
ATOM 7106 C C . LYS A 1 919 ? 19.828 -52.406 -20.484 1 95.06 919 LYS A C 1
ATOM 7108 O O . LYS A 1 919 ? 19.297 -51.375 -20.938 1 95.06 919 LYS A O 1
ATOM 7113 N N . LEU A 1 920 ? 20.844 -52.375 -19.719 1 97 920 LEU A N 1
ATOM 7114 C CA . LEU A 1 920 ? 21.625 -51.156 -19.484 1 97 920 LEU A CA 1
ATOM 7115 C C . LEU A 1 920 ? 23.031 -51.312 -20.062 1 97 920 LEU A C 1
ATOM 7117 O O . LEU A 1 920 ? 23.609 -52.406 -20.031 1 97 920 LEU A O 1
ATOM 7121 N N . PRO A 1 921 ? 23.531 -50.156 -20.547 1 97.06 921 PRO A N 1
ATOM 7122 C CA . PRO A 1 921 ? 24.891 -50.219 -21.062 1 97.06 921 PRO A CA 1
ATOM 7123 C C . PRO A 1 921 ? 25.922 -50.469 -19.969 1 97.06 921 PRO A C 1
ATOM 7125 O O . PRO A 1 921 ? 25.578 -50.531 -18.781 1 97.06 921 PRO A O 1
ATOM 7128 N N . LYS A 1 922 ? 27.172 -50.656 -20.5 1 96.56 922 LYS A N 1
ATOM 7129 C CA . LYS A 1 922 ? 28.312 -50.812 -19.594 1 96.56 922 LYS A CA 1
ATOM 7130 C C . LYS A 1 922 ? 28.469 -49.594 -18.688 1 96.56 922 LYS A C 1
ATOM 7132 O O . LYS A 1 922 ? 28.469 -48.438 -19.172 1 96.56 922 LYS A O 1
ATOM 7137 N N . PHE A 1 923 ? 28.375 -49.844 -17.359 1 97.44 923 PHE A N 1
ATOM 7138 C CA . PHE A 1 923 ? 28.734 -48.781 -16.406 1 97.44 923 PHE A CA 1
ATOM 7139 C C . PHE A 1 923 ? 30.25 -48.75 -16.219 1 97.44 923 PHE A C 1
ATOM 7141 O O . PHE A 1 923 ? 30.875 -49.719 -15.812 1 97.44 923 PHE A O 1
ATOM 7148 N N . GLN A 1 924 ? 30.875 -47.594 -16.562 1 97.12 924 GLN A N 1
ATOM 7149 C CA . GLN A 1 924 ? 32.312 -47.5 -16.547 1 97.12 924 GLN A CA 1
ATOM 7150 C C . GLN A 1 924 ? 32.781 -46.094 -16.125 1 97.12 924 GLN A C 1
ATOM 7152 O O . GLN A 1 924 ? 32.25 -45.094 -16.594 1 97.12 924 GLN A O 1
ATOM 7157 N N . TYR A 1 925 ? 33.781 -46.094 -15.227 1 96.69 925 TYR A N 1
ATOM 7158 C CA . TYR A 1 925 ? 34.375 -44.812 -14.812 1 96.69 925 TYR A CA 1
ATOM 7159 C C . TYR A 1 925 ? 34.875 -44.031 -16.016 1 96.69 925 TYR A C 1
ATOM 7161 O O . TYR A 1 925 ? 35.562 -44.562 -16.875 1 96.69 925 TYR A O 1
ATOM 7169 N N . GLY A 1 926 ? 34.406 -42.75 -16.125 1 93.88 926 GLY A N 1
ATOM 7170 C CA . GLY A 1 926 ? 34.906 -41.875 -17.172 1 93.88 926 GLY A CA 1
ATOM 7171 C C . GLY A 1 926 ? 33.969 -41.812 -18.375 1 93.88 926 GLY A C 1
ATOM 7172 O O . GLY A 1 926 ? 34.219 -41.094 -19.328 1 93.88 926 GLY A O 1
ATOM 7173 N N . SER A 1 927 ? 32.969 -42.562 -18.312 1 94.25 927 SER A N 1
ATOM 7174 C CA . SER A 1 927 ? 32 -42.562 -19.422 1 94.25 927 SER A CA 1
ATOM 7175 C C . SER A 1 927 ? 31.344 -41.188 -19.547 1 94.25 927 SER A C 1
ATOM 7177 O O . SER A 1 927 ? 31.359 -40.406 -18.609 1 94.25 927 SER A O 1
ATOM 7179 N N . VAL A 1 928 ? 30.766 -40.844 -20.719 1 92.81 928 VAL A N 1
ATOM 7180 C CA . VAL A 1 928 ? 30.172 -39.531 -21 1 92.81 928 VAL A CA 1
ATOM 7181 C C . VAL A 1 928 ? 28.719 -39.719 -21.406 1 92.81 928 VAL A C 1
ATOM 7183 O O . VAL A 1 928 ? 28.312 -40.781 -21.875 1 92.81 928 VAL A O 1
ATOM 7186 N N . TYR A 1 929 ? 27.969 -38.719 -21.172 1 93.12 929 TYR A N 1
ATOM 7187 C CA . TYR A 1 929 ? 26.547 -38.75 -21.469 1 93.12 929 TYR A CA 1
ATOM 7188 C C . TYR A 1 929 ? 26.266 -38.281 -22.891 1 93.12 929 TYR A C 1
ATOM 7190 O O . TYR A 1 929 ? 27.094 -37.625 -23.5 1 93.12 929 TYR A O 1
ATOM 7198 N N . GLN A 1 930 ? 25.141 -38.688 -23.484 1 92.88 930 GLN A N 1
ATOM 7199 C CA . GLN A 1 930 ? 24.594 -38.188 -24.734 1 92.88 930 GLN A CA 1
ATOM 7200 C C . GLN A 1 930 ? 23.109 -37.906 -24.609 1 92.88 930 GLN A C 1
ATOM 7202 O O . GLN A 1 930 ? 22.375 -38.625 -23.938 1 92.88 930 GLN A O 1
ATOM 7207 N N . TYR A 1 931 ? 22.688 -36.781 -25.234 1 94.88 931 TYR A N 1
ATOM 7208 C CA . TYR A 1 931 ? 21.25 -36.5 -25.297 1 94.88 931 TYR A CA 1
ATOM 7209 C C . TYR A 1 931 ? 20.578 -37.438 -26.312 1 94.88 931 TYR A C 1
ATOM 7211 O O . TYR A 1 931 ? 20.828 -37.344 -27.516 1 94.88 931 TYR A O 1
ATOM 7219 N N . SER A 1 932 ? 19.812 -38.312 -25.844 1 96.44 932 SER A N 1
ATOM 7220 C CA . SER A 1 932 ? 19.188 -39.312 -26.719 1 96.44 932 SER A CA 1
ATOM 7221 C C . SER A 1 932 ? 17.781 -39.656 -26.234 1 96.44 932 SER A C 1
ATOM 7223 O O . SER A 1 932 ? 17.344 -39.219 -25.172 1 96.44 932 SER A O 1
ATOM 7225 N N . SER A 1 933 ? 17.078 -40.469 -27 1 96.88 933 SER A N 1
ATOM 7226 C CA . SER A 1 933 ? 15.711 -40.875 -26.703 1 96.88 933 SER A CA 1
ATOM 7227 C C . SER A 1 933 ? 15.664 -41.812 -25.484 1 96.88 933 SER A C 1
ATOM 7229 O O . SER A 1 933 ? 14.594 -42.062 -24.953 1 96.88 933 SER A O 1
ATOM 7231 N N . ARG A 1 934 ? 16.859 -42.25 -25 1 96.25 934 ARG A N 1
ATOM 7232 C CA . ARG A 1 934 ? 16.906 -43.094 -23.797 1 96.25 934 ARG A CA 1
ATOM 7233 C C . ARG A 1 934 ? 16.328 -42.344 -22.594 1 96.25 934 ARG A C 1
ATOM 7235 O O . ARG A 1 934 ? 15.805 -42.969 -21.672 1 96.25 934 ARG A O 1
ATOM 7242 N N . TRP A 1 935 ? 16.391 -41.094 -22.625 1 96.56 935 TRP A N 1
ATOM 7243 C CA . TRP A 1 935 ? 16.062 -40.281 -21.438 1 96.56 935 TRP A CA 1
ATOM 7244 C C . TRP A 1 935 ? 14.672 -39.688 -21.547 1 96.56 935 TRP A C 1
ATOM 7246 O O . TRP A 1 935 ? 14.312 -38.812 -20.766 1 96.56 935 TRP A O 1
ATOM 7256 N N . LEU A 1 936 ? 13.906 -40.062 -22.531 1 97.12 936 LEU A N 1
ATOM 7257 C CA . LEU A 1 936 ? 12.492 -39.719 -22.578 1 97.12 936 LEU A CA 1
ATOM 7258 C C . LEU A 1 936 ? 11.711 -40.469 -21.5 1 97.12 936 LEU A C 1
ATOM 7260 O O . LEU A 1 936 ? 11.984 -41.625 -21.219 1 97.12 936 LEU A O 1
ATOM 7264 N N . MET A 1 937 ? 10.883 -39.812 -20.828 1 97.5 937 MET A N 1
ATOM 7265 C CA . MET A 1 937 ? 10.016 -40.375 -19.797 1 97.5 937 MET A CA 1
ATOM 7266 C C . MET A 1 937 ? 8.547 -40.219 -20.188 1 97.5 937 MET A C 1
ATOM 7268 O O . MET A 1 937 ? 8.023 -39.125 -20.266 1 97.5 937 MET A O 1
ATOM 7272 N N . PRO A 1 938 ? 7.891 -41.344 -20.375 1 97.19 938 PRO A N 1
ATOM 7273 C CA . PRO A 1 938 ? 6.484 -41.219 -20.766 1 97.19 938 PRO A CA 1
ATOM 7274 C C . PRO A 1 938 ? 5.637 -40.5 -19.719 1 97.19 938 PRO A C 1
ATOM 7276 O O . PRO A 1 938 ? 5.797 -40.75 -18.531 1 97.19 938 PRO A O 1
ATOM 7279 N N . LEU A 1 939 ? 4.734 -39.688 -20.156 1 96.81 939 LEU A N 1
ATOM 7280 C CA . LEU A 1 939 ? 3.92 -38.844 -19.281 1 96.81 939 LEU A CA 1
ATOM 7281 C C . LEU A 1 939 ? 2.553 -39.469 -19.047 1 96.81 939 LEU A C 1
ATOM 7283 O O . LEU A 1 939 ? 1.627 -38.812 -18.578 1 96.81 939 LEU A O 1
ATOM 7287 N N . ASP A 1 940 ? 2.375 -40.781 -19.234 1 96.62 940 ASP A N 1
ATOM 7288 C CA . ASP A 1 940 ? 1.13 -41.469 -18.938 1 96.62 940 ASP A CA 1
ATOM 7289 C C . ASP A 1 940 ? 0.921 -41.562 -17.422 1 96.62 940 ASP A C 1
ATOM 7291 O O . ASP A 1 940 ? 1.738 -42.156 -16.719 1 96.62 940 ASP A O 1
ATOM 7295 N N . TYR A 1 941 ? -0.191 -41.094 -17 1 96.56 941 TYR A N 1
ATOM 7296 C CA . TYR A 1 941 ? -0.44 -41.219 -15.57 1 96.56 941 TYR A CA 1
ATOM 7297 C C . TYR A 1 941 ? -1.93 -41.125 -15.266 1 96.56 941 TYR A C 1
ATOM 7299 O O . TYR A 1 941 ? -2.723 -40.719 -16.125 1 96.56 941 TYR A O 1
ATOM 7307 N N . LEU A 1 942 ? -2.373 -41.531 -14.125 1 97.19 942 LEU A N 1
ATOM 7308 C CA . LEU A 1 942 ? -3.658 -41.375 -13.453 1 97.19 942 LEU A CA 1
ATOM 7309 C C . LEU A 1 942 ? -3.465 -40.906 -12.008 1 97.19 942 LEU A C 1
ATOM 7311 O O . LEU A 1 942 ? -2.785 -41.594 -11.234 1 97.19 942 LEU A O 1
ATOM 7315 N N . ARG A 1 943 ? -4.016 -39.781 -11.648 1 96.5 943 ARG A N 1
ATOM 7316 C CA . ARG A 1 943 ? -3.807 -39.219 -10.312 1 96.5 943 ARG A CA 1
ATOM 7317 C C . ARG A 1 943 ? -5.137 -38.938 -9.625 1 96.5 943 ARG A C 1
ATOM 7319 O O . ARG A 1 943 ? -6.039 -38.344 -10.211 1 96.5 943 ARG A O 1
ATOM 7326 N N . LEU A 1 944 ? -5.246 -39.438 -8.406 1 96.06 944 LEU A N 1
ATOM 7327 C CA . LEU A 1 944 ? -6.355 -38.969 -7.566 1 96.06 944 LEU A CA 1
ATOM 7328 C C . LEU A 1 944 ? -6.109 -37.562 -7.047 1 96.06 944 LEU A C 1
ATOM 7330 O O . LEU A 1 944 ? -5.574 -37.375 -5.949 1 96.06 944 LEU A O 1
ATOM 7334 N N . LYS A 1 945 ? -6.57 -36.625 -7.805 1 93.12 945 LYS A N 1
ATOM 7335 C CA . LYS A 1 945 ? -6.266 -35.219 -7.59 1 93.12 945 LYS A CA 1
ATOM 7336 C C . LYS A 1 945 ? -6.949 -34.688 -6.324 1 93.12 945 LYS A C 1
ATOM 7338 O O . LYS A 1 945 ? -6.375 -33.875 -5.594 1 93.12 945 LYS A O 1
ATOM 7343 N N . ASN A 1 946 ? -8.188 -35.094 -6.164 1 91.44 946 ASN A N 1
ATOM 7344 C CA . ASN A 1 946 ? -8.938 -34.656 -4.988 1 91.44 946 ASN A CA 1
ATOM 7345 C C . ASN A 1 946 ? -9.828 -35.781 -4.445 1 91.44 946 ASN A C 1
ATOM 7347 O O . ASN A 1 946 ? -10.406 -36.531 -5.215 1 91.44 946 ASN A O 1
ATOM 7351 N N . LEU A 1 947 ? -9.906 -35.844 -3.207 1 93.56 947 LEU A N 1
ATOM 7352 C CA . LEU A 1 947 ? -10.812 -36.719 -2.473 1 93.56 947 LEU A CA 1
ATOM 7353 C C . LEU A 1 947 ? -11.414 -36 -1.273 1 93.56 947 LEU A C 1
ATOM 7355 O O . LEU A 1 947 ? -10.711 -35.281 -0.56 1 93.56 947 LEU A O 1
ATOM 7359 N N . SER A 1 948 ? -12.711 -36.094 -1.128 1 93.25 948 SER A N 1
ATOM 7360 C CA . SER A 1 948 ? -13.367 -35.438 0.005 1 93.25 948 SER A CA 1
ATOM 7361 C C . SER A 1 948 ? -14.422 -36.375 0.618 1 93.25 948 SER A C 1
ATOM 7363 O O . SER A 1 948 ? -15.188 -37 -0.103 1 93.25 948 SER A O 1
ATOM 7365 N N . LEU A 1 949 ? -14.414 -36.5 1.889 1 95.31 949 LEU A N 1
ATOM 7366 C CA . LEU A 1 949 ? -15.406 -37.188 2.691 1 95.31 949 LEU A CA 1
ATOM 7367 C C . LEU A 1 949 ? -15.945 -36.281 3.795 1 95.31 949 LEU A C 1
ATOM 7369 O O . LEU A 1 949 ? -15.188 -35.781 4.625 1 95.31 949 LEU A O 1
ATOM 7373 N N . GLY A 1 950 ? -17.25 -36.062 3.756 1 94.94 950 GLY A N 1
ATOM 7374 C CA . GLY A 1 950 ? -17.828 -35.156 4.73 1 94.94 950 GLY A CA 1
ATOM 7375 C C . GLY A 1 950 ? -19.016 -35.75 5.453 1 94.94 950 GLY A C 1
ATOM 7376 O O . GLY A 1 950 ? -19.703 -36.656 4.934 1 94.94 950 GLY A O 1
ATOM 7377 N N . PHE A 1 951 ? -19.281 -35.281 6.664 1 95.75 951 PHE A N 1
ATOM 7378 C CA . PHE A 1 951 ? -20.422 -35.625 7.5 1 95.75 951 PHE A CA 1
ATOM 7379 C C . PHE A 1 951 ? -21.141 -34.344 7.953 1 95.75 951 PHE A C 1
ATOM 7381 O O . PHE A 1 951 ? -20.562 -33.5 8.641 1 95.75 951 PHE A O 1
ATOM 7388 N N . SER A 1 952 ? -22.312 -34.281 7.516 1 93.81 952 SER A N 1
ATOM 7389 C CA . SER A 1 952 ? -23.125 -33.125 7.906 1 93.81 952 SER A CA 1
ATOM 7390 C C . SER A 1 952 ? -24.172 -33.531 8.945 1 93.81 952 SER A C 1
ATOM 7392 O O . SER A 1 952 ? -24.938 -34.469 8.734 1 93.81 952 SER A O 1
ATOM 7394 N N . ALA A 1 953 ? -24.266 -32.781 9.945 1 93.56 953 ALA A N 1
ATOM 7395 C CA . ALA A 1 953 ? -25.234 -33.062 10.992 1 93.56 953 ALA A CA 1
ATOM 7396 C C . ALA A 1 953 ? -26.656 -32.719 10.539 1 93.56 953 ALA A C 1
ATOM 7398 O O . ALA A 1 953 ? -26.859 -31.688 9.891 1 93.56 953 ALA A O 1
ATOM 7399 N N . PRO A 1 954 ? -27.656 -33.562 10.805 1 89.69 954 PRO A N 1
ATOM 7400 C CA . PRO A 1 954 ? -29.047 -33.25 10.461 1 89.69 954 PRO A CA 1
ATOM 7401 C C . PRO A 1 954 ? -29.562 -32.031 11.219 1 89.69 954 PRO A C 1
ATOM 7403 O O . PRO A 1 954 ? -29.203 -31.812 12.383 1 89.69 954 PRO A O 1
ATOM 7406 N N . GLN A 1 955 ? -30.438 -31.391 10.609 1 86.19 955 GLN A N 1
ATOM 7407 C CA . GLN A 1 955 ? -30.969 -30.125 11.125 1 86.19 955 GLN A CA 1
ATOM 7408 C C . GLN A 1 955 ? -31.625 -30.312 12.484 1 86.19 955 GLN A C 1
ATOM 7410 O O . GLN A 1 955 ? -31.609 -29.406 13.32 1 86.19 955 GLN A O 1
ATOM 7415 N N . GLN A 1 956 ? -32.219 -31.547 12.734 1 84.69 956 GLN A N 1
ATOM 7416 C CA . GLN A 1 956 ? -32.938 -31.812 13.977 1 84.69 956 GLN A CA 1
ATOM 7417 C C . GLN A 1 956 ? -32 -31.656 15.18 1 84.69 956 GLN A C 1
ATOM 7419 O O . GLN A 1 956 ? -32.438 -31.281 16.266 1 84.69 956 GLN A O 1
ATOM 7424 N N . TYR A 1 957 ? -30.766 -31.922 14.961 1 89.25 957 TYR A N 1
ATOM 7425 C CA . TYR A 1 957 ? -29.797 -31.859 16.062 1 89.25 957 TYR A CA 1
ATOM 7426 C C . TYR A 1 957 ? -29.188 -30.469 16.156 1 89.25 957 TYR A C 1
ATOM 7428 O O . TYR A 1 957 ? -28.594 -30.109 17.172 1 89.25 957 TYR A O 1
ATOM 7436 N N . LEU A 1 958 ? -29.25 -29.688 15.062 1 90.06 958 LEU A N 1
ATOM 7437 C CA . LEU A 1 958 ? -28.562 -28.391 15 1 90.06 958 LEU A CA 1
ATOM 7438 C C . LEU A 1 958 ? -29.453 -27.266 15.492 1 90.06 958 LEU A C 1
ATOM 7440 O O . LEU A 1 958 ? -28.969 -26.281 16.047 1 90.06 958 LEU A O 1
ATOM 7444 N N . ARG A 1 959 ? -30.688 -27.359 15.336 1 84 959 ARG A N 1
ATOM 7445 C CA . ARG A 1 959 ? -31.641 -26.297 15.617 1 84 959 ARG A CA 1
ATOM 7446 C C . ARG A 1 959 ? -31.547 -25.844 17.062 1 84 959 ARG A C 1
ATOM 7448 O O . ARG A 1 959 ? -31.484 -24.641 17.344 1 84 959 ARG A O 1
ATOM 7455 N N . PRO A 1 960 ? -31.438 -26.844 17.938 1 84.38 960 PRO A N 1
ATOM 7456 C CA . PRO A 1 960 ? -31.359 -26.406 19.344 1 84.38 960 PRO A CA 1
ATOM 7457 C C . PRO A 1 960 ? -30.078 -25.625 19.641 1 84.38 960 PRO A C 1
ATOM 7459 O O . PRO A 1 960 ? -30.016 -24.859 20.609 1 84.38 960 PRO A O 1
ATOM 7462 N N . LEU A 1 961 ? -29.094 -25.797 18.891 1 86.44 961 LEU A N 1
ATOM 7463 C CA . LEU A 1 961 ? -27.797 -25.188 19.141 1 86.44 961 LEU A CA 1
ATOM 7464 C C . LEU A 1 961 ? -27.688 -23.859 18.375 1 86.44 961 LEU A C 1
ATOM 7466 O O . LEU A 1 961 ? -26.672 -23.172 18.484 1 86.44 961 LEU A O 1
ATOM 7470 N N . GLY A 1 962 ? -28.75 -23.5 17.625 1 83.12 962 GLY A N 1
ATOM 7471 C CA . GLY A 1 962 ? -28.719 -22.281 16.844 1 83.12 962 GLY A CA 1
ATOM 7472 C C . GLY A 1 962 ? -27.828 -22.375 15.617 1 83.12 962 GLY A C 1
ATOM 7473 O O . GLY A 1 962 ? -27.391 -21.359 15.086 1 83.12 962 GLY A O 1
ATOM 7474 N N . LEU A 1 963 ? -27.547 -23.594 15.266 1 90.06 963 LEU A N 1
ATOM 7475 C CA . LEU A 1 963 ? -26.719 -23.844 14.094 1 90.06 963 LEU A CA 1
ATOM 7476 C C . LEU A 1 963 ? -27.578 -24.234 12.898 1 90.06 963 LEU A C 1
ATOM 7478 O O . LEU A 1 963 ? -28.594 -24.922 13.055 1 90.06 963 LEU A O 1
ATOM 7482 N N . ASN A 1 964 ? -27.203 -23.719 11.781 1 86.44 964 ASN A N 1
ATOM 7483 C CA . ASN A 1 964 ? -27.875 -24.125 10.555 1 86.44 964 ASN A CA 1
ATOM 7484 C C . ASN A 1 964 ? -27.062 -25.141 9.773 1 86.44 964 ASN A C 1
ATOM 7486 O O . ASN A 1 964 ? -27.578 -25.828 8.898 1 86.44 964 ASN A O 1
ATOM 7490 N N . LYS A 1 965 ? -25.797 -25.125 10.039 1 90.69 965 LYS A N 1
ATOM 7491 C CA . LYS A 1 965 ? -24.922 -26.062 9.336 1 90.69 965 LYS A CA 1
ATOM 7492 C C . LYS A 1 965 ? -23.766 -26.516 10.234 1 90.69 965 LYS A C 1
ATOM 7494 O O . LYS A 1 965 ? -23.219 -25.719 10.992 1 90.69 965 LYS A O 1
ATOM 7499 N N . ALA A 1 966 ? -23.484 -27.672 10.328 1 94.5 966 ALA A N 1
ATOM 7500 C CA . ALA A 1 966 ? -22.312 -28.266 10.977 1 94.5 966 ALA A CA 1
ATOM 7501 C C . ALA A 1 966 ? -21.781 -29.453 10.164 1 94.5 966 ALA A C 1
ATOM 7503 O O . ALA A 1 966 ? -22.453 -30.469 10.031 1 94.5 966 ALA A O 1
ATOM 7504 N N . ARG A 1 967 ? -20.641 -29.297 9.656 1 94.25 967 ARG A N 1
ATOM 7505 C CA . ARG A 1 967 ? -20.047 -30.328 8.797 1 94.25 967 ARG A CA 1
ATOM 7506 C C . ARG A 1 967 ? -18.594 -30.562 9.164 1 94.25 967 ARG A C 1
ATOM 7508 O O . ARG A 1 967 ? -17.828 -29.609 9.375 1 94.25 967 ARG A O 1
ATOM 7515 N N . ILE A 1 968 ? -18.234 -31.781 9.406 1 95.56 968 ILE A N 1
ATOM 7516 C CA . ILE A 1 968 ? -16.844 -32.188 9.523 1 95.56 968 ILE A CA 1
ATOM 7517 C C . ILE A 1 968 ? -16.406 -32.938 8.266 1 95.56 9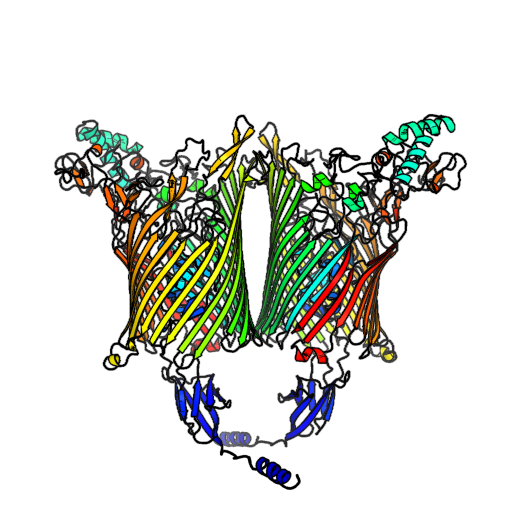68 ILE A C 1
ATOM 7519 O O . ILE A 1 968 ? -17.203 -33.688 7.68 1 95.56 968 ILE A O 1
ATOM 7523 N N . TYR A 1 969 ? -15.211 -32.656 7.848 1 93.94 969 TYR A N 1
ATOM 7524 C CA . TYR A 1 969 ? -14.836 -33.312 6.609 1 93.94 969 TYR A CA 1
ATOM 7525 C C . TYR A 1 969 ? -13.352 -33.656 6.609 1 93.94 969 TYR A C 1
ATOM 7527 O O . TYR A 1 969 ? -12.578 -33.094 7.395 1 93.94 969 TYR A O 1
ATOM 7535 N N . PHE A 1 970 ? -12.977 -34.656 5.812 1 95.38 970 PHE A N 1
ATOM 7536 C CA . PHE A 1 970 ? -11.625 -35.031 5.434 1 95.38 970 PHE A CA 1
ATOM 7537 C C . PHE A 1 970 ? -11.422 -34.875 3.934 1 95.38 970 PHE A C 1
ATOM 7539 O O . PHE A 1 970 ? -12.297 -35.219 3.139 1 95.38 970 PHE A O 1
ATOM 7546 N N . SER A 1 971 ? -10.359 -34.25 3.578 1 93.44 971 SER A N 1
ATOM 7547 C CA . SER A 1 971 ? -10.031 -34.094 2.164 1 93.44 971 SER A CA 1
ATOM 7548 C C . SER A 1 971 ? -8.562 -34.406 1.898 1 93.44 971 SER A C 1
ATOM 7550 O O . SER A 1 971 ? -7.723 -34.281 2.797 1 93.44 971 SER A O 1
ATOM 7552 N N . ALA A 1 972 ? -8.289 -34.844 0.706 1 93.88 972 ALA A N 1
ATOM 7553 C CA . ALA A 1 972 ? -6.918 -35.156 0.292 1 93.88 972 ALA A CA 1
ATOM 7554 C C . ALA A 1 972 ? -6.672 -34.688 -1.145 1 93.88 972 ALA A C 1
ATOM 7556 O O . ALA A 1 972 ? -7.566 -34.75 -1.989 1 93.88 972 ALA A O 1
ATOM 7557 N N . SER A 1 973 ? -5.48 -34.188 -1.369 1 92.5 973 SER A N 1
ATOM 7558 C CA . SER A 1 973 ? -5.055 -33.812 -2.711 1 92.5 973 SER A CA 1
ATOM 7559 C C . SER A 1 973 ? -3.84 -34.625 -3.158 1 92.5 973 SER A C 1
ATOM 7561 O O . SER A 1 973 ? -2.891 -34.781 -2.393 1 92.5 973 SER A O 1
ATOM 7563 N N . ASN A 1 974 ? -3.84 -35.031 -4.379 1 94.12 974 ASN A N 1
ATOM 7564 C CA . ASN A 1 974 ? -2.775 -35.844 -4.965 1 94.12 974 ASN A CA 1
ATOM 7565 C C . ASN A 1 974 ? -2.469 -37.062 -4.113 1 94.12 974 ASN A C 1
ATOM 7567 O O . ASN A 1 974 ? -1.307 -37.344 -3.814 1 94.12 974 ASN A O 1
ATOM 7571 N N . LEU A 1 975 ? -3.453 -37.75 -3.678 1 94.94 975 LEU A N 1
ATOM 7572 C CA . LEU A 1 975 ? -3.318 -38.844 -2.719 1 94.94 975 LEU A CA 1
ATOM 7573 C C . LEU A 1 975 ? -2.609 -40.031 -3.352 1 94.94 975 LEU A C 1
ATOM 7575 O O . LEU A 1 975 ? -1.767 -40.656 -2.715 1 94.94 975 LEU A O 1
ATOM 7579 N N . LEU A 1 976 ? -3.084 -40.344 -4.609 1 96.44 976 LEU A N 1
ATOM 7580 C CA . LEU A 1 976 ? -2.529 -41.5 -5.34 1 96.44 976 LEU A CA 1
ATOM 7581 C C . LEU A 1 976 ? -2.154 -41.094 -6.762 1 96.44 976 LEU A C 1
ATOM 7583 O O . LEU A 1 976 ? -2.904 -40.375 -7.43 1 96.44 976 LEU A O 1
ATOM 7587 N N . THR A 1 977 ? -1.009 -41.5 -7.156 1 97.06 977 THR A N 1
ATOM 7588 C CA . THR A 1 977 ? -0.565 -41.25 -8.523 1 97.06 977 THR A CA 1
ATOM 7589 C C . THR A 1 977 ? -0.078 -42.562 -9.164 1 97.06 977 THR A C 1
ATOM 7591 O O . THR A 1 977 ? 0.914 -43.156 -8.719 1 97.06 977 THR A O 1
ATOM 7594 N N . PHE A 1 978 ? -0.822 -43.031 -10.141 1 97.44 978 PHE A N 1
ATOM 7595 C CA . PHE A 1 978 ? -0.387 -44.125 -10.969 1 97.44 978 PHE A CA 1
ATOM 7596 C C . PHE A 1 978 ? 0.323 -43.625 -12.227 1 97.44 978 PHE A C 1
ATOM 7598 O O . PHE A 1 978 ? -0.255 -42.875 -13.016 1 97.44 978 PHE A O 1
ATOM 7605 N N . LYS A 1 979 ? 1.516 -44 -12.367 1 96.38 979 LYS A N 1
ATOM 7606 C CA . LYS A 1 979 ? 2.32 -43.531 -13.484 1 96.38 979 LYS A CA 1
ATOM 7607 C C . LYS A 1 979 ? 3.266 -44.625 -13.992 1 96.38 979 LYS A C 1
ATOM 7609 O O . LYS A 1 979 ? 3.406 -45.656 -13.359 1 96.38 979 LYS A O 1
ATOM 7614 N N . SER A 1 980 ? 3.914 -44.281 -15.125 1 92.38 980 SER A N 1
ATOM 7615 C CA . SER A 1 980 ? 4.93 -45.156 -15.656 1 92.38 980 SER A CA 1
ATOM 7616 C C . SER A 1 980 ? 6.105 -45.312 -14.695 1 92.38 980 SER A C 1
ATOM 7618 O O . SER A 1 980 ? 6.496 -44.344 -14.047 1 92.38 980 SER A O 1
ATOM 7620 N N . GLU A 1 981 ? 6.656 -46.5 -14.625 1 89.38 981 GLU A N 1
ATOM 7621 C CA . GLU A 1 981 ? 7.828 -46.719 -13.781 1 89.38 981 GLU A CA 1
ATOM 7622 C C . GLU A 1 981 ? 9.023 -45.906 -14.273 1 89.38 981 GLU A C 1
ATOM 7624 O O . GLU A 1 981 ? 9.906 -45.531 -13.492 1 89.38 981 GLU A O 1
ATOM 7629 N N . LYS A 1 982 ? 9.016 -45.594 -15.523 1 92.81 982 LYS A N 1
ATOM 7630 C CA . LYS A 1 982 ? 10.109 -44.844 -16.109 1 92.81 982 LYS A CA 1
ATOM 7631 C C . LYS A 1 982 ? 10.008 -43.344 -15.75 1 92.81 982 LYS A C 1
ATOM 7633 O O . LYS A 1 982 ? 10.984 -42.625 -15.883 1 92.81 982 LYS A O 1
ATOM 7638 N N . LEU A 1 983 ? 8.898 -42.969 -15.398 1 95.5 983 LEU A N 1
ATOM 7639 C CA . LEU A 1 983 ? 8.703 -41.594 -15.031 1 95.5 983 LEU A CA 1
ATOM 7640 C C . LEU A 1 983 ? 9.18 -41.344 -13.602 1 95.5 983 LEU A C 1
ATOM 7642 O O . LEU A 1 983 ? 8.43 -41.531 -12.648 1 95.5 983 LEU A O 1
ATOM 7646 N N . ARG A 1 984 ? 10.289 -40.812 -13.469 1 94.5 984 ARG A N 1
ATOM 7647 C CA . ARG A 1 984 ? 10.953 -40.688 -12.18 1 94.5 984 ARG A CA 1
ATOM 7648 C C . ARG A 1 984 ? 10.617 -39.344 -11.531 1 94.5 984 ARG A C 1
ATOM 7650 O O . ARG A 1 984 ? 10.969 -39.094 -10.375 1 94.5 984 ARG A O 1
ATOM 7657 N N . VAL A 1 985 ? 10.008 -38.469 -12.273 1 95.62 985 VAL A N 1
ATOM 7658 C CA . VAL A 1 985 ? 9.602 -37.188 -11.766 1 95.62 985 VAL A CA 1
ATOM 7659 C C . VAL A 1 985 ? 8.078 -37.094 -11.688 1 95.62 985 VAL A C 1
ATOM 7661 O O . VAL A 1 985 ? 7.387 -38.062 -11.992 1 95.62 985 VAL A O 1
ATOM 7664 N N . ASP A 1 986 ? 7.648 -36 -11.156 1 95.19 986 ASP A N 1
ATOM 7665 C CA . ASP A 1 986 ? 6.203 -35.812 -11.125 1 95.19 986 ASP A CA 1
ATOM 7666 C C . ASP A 1 986 ? 5.645 -35.625 -12.531 1 95.19 986 ASP A C 1
ATOM 7668 O O . ASP A 1 986 ? 6.262 -34.938 -13.359 1 95.19 986 ASP A O 1
ATOM 7672 N N . PRO A 1 987 ? 4.516 -36.188 -12.812 1 93.38 987 PRO A N 1
ATOM 7673 C CA . PRO A 1 987 ? 3.986 -36.125 -14.18 1 93.38 987 PRO A CA 1
ATOM 7674 C C . PRO A 1 987 ? 3.586 -34.719 -14.617 1 93.38 987 PRO A C 1
ATOM 7676 O O . PRO A 1 987 ? 3.467 -34.469 -15.812 1 93.38 987 PRO A O 1
ATOM 7679 N N . GLU A 1 988 ? 3.277 -33.875 -13.75 1 90.75 988 GLU A N 1
ATOM 7680 C CA . GLU A 1 988 ? 2.953 -32.5 -14.094 1 90.75 988 GLU A CA 1
ATOM 7681 C C . GLU A 1 988 ? 4.215 -31.641 -14.234 1 90.75 988 GLU A C 1
ATOM 7683 O O . GLU A 1 988 ? 4.473 -30.75 -13.422 1 90.75 988 GLU A O 1
ATOM 7688 N N . VAL A 1 989 ? 4.844 -31.797 -15.336 1 92.06 989 VAL A N 1
ATOM 7689 C CA . VAL A 1 989 ? 6.141 -31.172 -15.609 1 92.06 989 VAL A CA 1
ATOM 7690 C C . VAL A 1 989 ? 5.934 -29.766 -16.141 1 92.06 989 VAL A C 1
ATOM 7692 O O . VAL A 1 989 ? 4.812 -29.375 -16.484 1 92.06 989 VAL A O 1
ATOM 7695 N N . PRO A 1 990 ? 7 -28.969 -16.203 1 89.62 990 PRO A N 1
ATOM 7696 C CA . PRO A 1 990 ? 6.902 -27.641 -16.781 1 89.62 990 PRO A CA 1
ATOM 7697 C C . PRO A 1 990 ? 6.379 -27.656 -18.219 1 89.62 990 PRO A C 1
ATOM 7699 O O . PRO A 1 990 ? 6.398 -28.688 -18.875 1 89.62 990 PRO A O 1
ATOM 7702 N N . VAL A 1 991 ? 6.047 -26.516 -18.703 1 89 991 VAL A N 1
ATOM 7703 C CA . VAL A 1 991 ? 5.324 -26.344 -19.953 1 89 991 VAL A CA 1
ATOM 7704 C C . VAL A 1 991 ? 6.152 -26.906 -21.109 1 89 991 VAL A C 1
ATOM 7706 O O . VAL A 1 991 ? 5.602 -27.453 -22.062 1 89 991 VAL A O 1
ATOM 7709 N N . ASN A 1 992 ? 7.449 -26.766 -21.016 1 91.75 992 ASN A N 1
ATOM 7710 C CA . ASN A 1 992 ? 8.289 -27.234 -22.125 1 91.75 992 ASN A CA 1
ATOM 7711 C C . ASN A 1 992 ? 8.617 -28.719 -21.984 1 91.75 992 ASN A C 1
ATOM 7713 O O . ASN A 1 992 ? 9.297 -29.297 -22.828 1 91.75 992 ASN A O 1
ATOM 7717 N N . GLY A 1 993 ? 8.227 -29.344 -20.938 1 93.44 993 GLY A N 1
ATOM 7718 C CA . GLY A 1 993 ? 8.398 -30.781 -20.734 1 93.44 993 GLY A CA 1
ATOM 7719 C C . GLY A 1 993 ? 9.781 -31.156 -20.234 1 93.44 993 GLY A C 1
ATOM 7720 O O . GLY A 1 993 ? 10.078 -32.344 -20.047 1 93.44 993 GLY A O 1
ATOM 7721 N N . ILE A 1 994 ? 10.625 -30.156 -20.047 1 94.38 994 ILE A N 1
ATOM 7722 C CA . ILE A 1 994 ? 11.977 -30.406 -19.547 1 94.38 994 ILE A CA 1
ATOM 7723 C C . ILE A 1 994 ? 11.961 -30.547 -18.031 1 94.38 994 ILE A C 1
ATOM 7725 O O . ILE A 1 994 ? 11.492 -29.656 -17.328 1 94.38 994 ILE A O 1
ATOM 7729 N N . ALA A 1 995 ? 12.461 -31.688 -17.578 1 94.12 995 ALA A N 1
ATOM 7730 C CA . ALA A 1 995 ? 12.508 -31.938 -16.141 1 94.12 995 ALA A CA 1
ATOM 7731 C C . ALA A 1 995 ? 13.938 -31.859 -15.617 1 94.12 995 ALA A C 1
ATOM 7733 O O . ALA A 1 995 ? 14.852 -32.469 -16.203 1 94.12 995 ALA A O 1
ATOM 7734 N N . ILE A 1 996 ? 14.086 -31.125 -14.609 1 93.19 996 ILE A N 1
ATOM 7735 C CA . ILE A 1 996 ? 15.375 -31.062 -13.922 1 93.19 996 ILE A CA 1
ATOM 7736 C C . ILE A 1 996 ? 15.18 -31.375 -12.438 1 93.19 996 ILE A C 1
ATOM 7738 O O . ILE A 1 996 ? 14.82 -32.5 -12.078 1 93.19 996 ILE A O 1
ATOM 7742 N N . PHE A 1 997 ? 15.492 -30.375 -11.539 1 93.06 997 PHE A N 1
ATOM 7743 C CA . PHE A 1 997 ? 15.344 -30.609 -10.109 1 93.06 997 PHE A CA 1
ATOM 7744 C C . PHE A 1 997 ? 14.258 -29.703 -9.523 1 93.06 997 PHE A C 1
ATOM 7746 O O . PHE A 1 997 ? 14.508 -28.938 -8.594 1 93.06 997 PHE A O 1
ATOM 7753 N N . GLU A 1 998 ? 13.047 -29.984 -9.953 1 88.69 998 GLU A N 1
ATOM 7754 C CA . GLU A 1 998 ? 11.906 -29.219 -9.469 1 88.69 998 GLU A CA 1
ATOM 7755 C C . GLU A 1 998 ? 11.469 -29.688 -8.086 1 88.69 998 GLU A C 1
ATOM 7757 O O . GLU A 1 998 ? 11.719 -30.844 -7.715 1 88.69 998 GLU A O 1
ATOM 7762 N N . THR A 1 999 ? 10.844 -28.766 -7.348 1 90.56 999 THR A N 1
ATOM 7763 C CA . THR A 1 999 ? 10.117 -29.25 -6.18 1 90.56 999 THR A CA 1
ATOM 7764 C C . THR A 1 999 ? 8.828 -29.953 -6.594 1 90.56 999 THR A C 1
ATOM 7766 O O . THR A 1 999 ? 7.957 -29.344 -7.227 1 90.56 999 THR A O 1
ATOM 7769 N N . PRO A 1 1000 ? 8.711 -31.172 -6.258 1 92 1000 PRO A N 1
ATOM 7770 C CA . PRO A 1 1000 ? 7.578 -31.938 -6.773 1 92 1000 PRO A CA 1
ATOM 7771 C C . PRO A 1 1000 ? 6.25 -31.516 -6.141 1 92 1000 PRO A C 1
ATOM 7773 O O . PRO A 1 1000 ? 6.238 -30.859 -5.098 1 92 1000 PRO A O 1
ATOM 7776 N N . ASN A 1 1001 ? 5.176 -31.938 -6.719 1 93.19 1001 ASN A N 1
ATOM 7777 C CA . ASN A 1 1001 ? 3.848 -31.688 -6.172 1 93.19 1001 ASN A CA 1
ATOM 7778 C C . ASN A 1 1001 ? 3.656 -32.375 -4.824 1 93.19 1001 ASN A C 1
ATOM 7780 O O . ASN A 1 1001 ? 4.312 -33.375 -4.535 1 93.19 1001 ASN A O 1
ATOM 7784 N N . LEU A 1 1002 ? 2.742 -31.875 -4.09 1 94.12 1002 LEU A N 1
ATOM 7785 C CA . LEU A 1 1002 ? 2.59 -32.375 -2.721 1 94.12 1002 LEU A CA 1
ATOM 7786 C C . LEU A 1 1002 ? 1.303 -33.156 -2.568 1 94.12 1002 LEU A C 1
ATOM 7788 O O . LEU A 1 1002 ? 0.3 -32.875 -3.221 1 94.12 1002 LEU A O 1
ATOM 7792 N N . ARG A 1 1003 ? 1.452 -34.219 -1.799 1 95.69 1003 ARG A N 1
ATOM 7793 C CA . ARG A 1 1003 ? 0.286 -34.906 -1.246 1 95.69 1003 ARG A CA 1
ATOM 7794 C C . ARG A 1 1003 ? -0.168 -34.219 0.053 1 95.69 1003 ARG A C 1
ATOM 7796 O O . ARG A 1 1003 ? 0.618 -34.094 0.992 1 95.69 1003 ARG A O 1
ATOM 7803 N N . THR A 1 1004 ? -1.376 -33.812 0.083 1 94.81 1004 THR A N 1
ATOM 7804 C CA . THR A 1 1004 ? -1.854 -33.031 1.229 1 94.81 1004 THR A CA 1
ATOM 7805 C C . THR A 1 1004 ? -3.068 -33.719 1.861 1 94.81 1004 THR A C 1
ATOM 7807 O O . THR A 1 1004 ? -3.988 -34.125 1.156 1 94.81 1004 THR A O 1
ATOM 7810 N N . PHE A 1 1005 ? -3.059 -33.844 3.164 1 96.31 1005 PHE A N 1
ATOM 7811 C CA . PHE A 1 1005 ? -4.18 -34.312 3.98 1 96.31 1005 PHE A CA 1
ATOM 7812 C C . PHE A 1 1005 ? -4.773 -33.156 4.777 1 96.31 1005 PHE A C 1
ATOM 7814 O O . PHE A 1 1005 ? -4.047 -32.406 5.441 1 96.31 1005 PHE A O 1
ATOM 7821 N N . THR A 1 1006 ? -6.051 -33 4.664 1 95.5 1006 THR A N 1
ATOM 7822 C CA . THR A 1 1006 ? -6.688 -31.875 5.328 1 95.5 1006 THR A CA 1
ATOM 7823 C C . THR A 1 1006 ? -7.898 -32.312 6.141 1 95.5 1006 THR A C 1
ATOM 7825 O O . THR A 1 1006 ? -8.727 -33.094 5.645 1 95.5 1006 THR A O 1
ATOM 7828 N N . PHE A 1 1007 ? -8.008 -31.922 7.363 1 96.44 1007 PHE A N 1
ATOM 7829 C CA . PHE A 1 1007 ? -9.164 -32.094 8.234 1 96.44 1007 PHE A CA 1
ATOM 7830 C C . PHE A 1 1007 ? -9.828 -30.75 8.516 1 96.44 1007 PHE A C 1
ATOM 7832 O O . PHE A 1 1007 ? -9.148 -29.75 8.766 1 96.44 1007 PHE A O 1
ATOM 7839 N N . GLY A 1 1008 ? -11.164 -30.766 8.352 1 95.12 1008 GLY A N 1
ATOM 7840 C CA . GLY A 1 1008 ? -11.773 -29.453 8.508 1 95.12 1008 GLY A CA 1
ATOM 7841 C C . GLY A 1 1008 ? -13.133 -29.516 9.188 1 95.12 1008 GLY A C 1
ATOM 7842 O O . GLY A 1 1008 ? -13.711 -30.594 9.336 1 95.12 1008 GLY A O 1
ATOM 7843 N N . VAL A 1 1009 ? -13.57 -28.359 9.641 1 95.5 1009 VAL A N 1
ATOM 7844 C CA . VAL A 1 1009 ? -14.875 -28.141 10.258 1 95.5 1009 VAL A CA 1
ATOM 7845 C C . VAL A 1 1009 ? -15.539 -26.906 9.641 1 95.5 1009 VAL A C 1
ATOM 7847 O O . VAL A 1 1009 ? -14.875 -25.906 9.359 1 95.5 1009 VAL A O 1
ATOM 7850 N N . GLU A 1 1010 ? -16.797 -27.031 9.391 1 94.5 1010 GLU A N 1
ATOM 7851 C CA . GLU A 1 1010 ? -17.625 -25.922 8.914 1 94.5 1010 GLU A CA 1
ATOM 7852 C C . GLU A 1 1010 ? -18.844 -25.719 9.812 1 94.5 1010 GLU A C 1
ATOM 7854 O O . GLU A 1 1010 ? -19.594 -26.656 10.07 1 94.5 1010 GLU A O 1
ATOM 7859 N N . LEU A 1 1011 ? -19.031 -24.531 10.211 1 95.31 1011 LEU A N 1
ATOM 7860 C CA . LEU A 1 1011 ? -20.172 -24.172 11.047 1 95.31 1011 LEU A CA 1
ATOM 7861 C C . LEU A 1 1011 ? -20.922 -23 10.461 1 95.31 1011 LEU A C 1
ATOM 7863 O O . LEU A 1 1011 ? -20.312 -22.062 9.922 1 95.31 1011 LEU A O 1
ATOM 7867 N N . GLY A 1 1012 ? -22.172 -23.156 10.461 1 92.75 1012 GLY A N 1
ATOM 7868 C CA . GLY A 1 1012 ? -23.047 -22.062 10.07 1 92.75 1012 GLY A CA 1
ATOM 7869 C C . GLY A 1 1012 ? -24.062 -21.688 11.133 1 92.75 1012 GLY A C 1
ATOM 7870 O O . GLY A 1 1012 ? -24.594 -22.562 11.82 1 92.75 1012 GLY A O 1
ATOM 7871 N N . PHE A 1 1013 ? -24.375 -20.484 11.195 1 90.5 1013 PHE A N 1
ATOM 7872 C CA . PHE A 1 1013 ? -25.312 -19.969 12.188 1 90.5 1013 PHE A CA 1
ATOM 7873 C C . PHE A 1 1013 ? -26.391 -19.125 11.539 1 90.5 1013 PHE A C 1
ATOM 7875 O O . PHE A 1 1013 ? -26.156 -18.516 10.492 1 90.5 1013 PHE A O 1
ATOM 7882 N N . MET B 1 1 ? -58.531 -40.125 43.5 1 27.28 1 MET B N 1
ATOM 7883 C CA . MET B 1 1 ? -57.812 -39.719 42.25 1 27.28 1 MET B CA 1
ATOM 7884 C C . MET B 1 1 ? -58.781 -39.062 41.281 1 27.28 1 MET B C 1
ATOM 7886 O O . MET B 1 1 ? -58.375 -38.375 40.375 1 27.28 1 MET B O 1
ATOM 7890 N N . GLY B 1 2 ? -60.125 -39.531 41.312 1 25.73 2 GLY B N 1
ATOM 7891 C CA . GLY B 1 2 ? -61.188 -39.312 40.344 1 25.73 2 GLY B CA 1
ATOM 7892 C C . GLY B 1 2 ? -61.719 -37.906 40.375 1 25.73 2 GLY B C 1
ATOM 7893 O O . GLY B 1 2 ? -62.062 -37.344 39.312 1 25.73 2 GLY B O 1
ATOM 7894 N N . LYS B 1 3 ? -62.188 -37.531 41.594 1 32.47 3 LYS B N 1
ATOM 7895 C CA . LYS B 1 3 ? -63.031 -36.344 41.781 1 32.47 3 LYS B CA 1
ATOM 7896 C C . LYS B 1 3 ? -62.281 -35.094 41.438 1 32.47 3 LYS B C 1
ATOM 7898 O O . LYS B 1 3 ? -62.875 -34.094 40.969 1 32.47 3 LYS B O 1
ATOM 7903 N N . ARG B 1 4 ? -61.031 -35.125 42.031 1 34.62 4 ARG B N 1
ATOM 7904 C CA . ARG B 1 4 ? -60.344 -33.844 42.094 1 34.62 4 ARG B CA 1
ATOM 7905 C C . ARG B 1 4 ? -59.906 -33.375 40.688 1 34.62 4 ARG B C 1
ATOM 7907 O O . ARG B 1 4 ? -59.406 -32.25 40.531 1 34.62 4 ARG B O 1
ATOM 7914 N N . LEU B 1 5 ? -59.969 -34.469 39.812 1 33.72 5 LEU B N 1
ATOM 7915 C CA . LEU B 1 5 ? -59.594 -34.156 38.438 1 33.72 5 LEU B CA 1
ATOM 7916 C C . LEU B 1 5 ? -60.625 -33.25 37.781 1 33.72 5 LEU B C 1
ATOM 7918 O O . LEU B 1 5 ? -60.281 -32.375 36.969 1 33.72 5 LEU B O 1
ATOM 7922 N N . CYS B 1 6 ? -61.938 -33.438 38.312 1 34.19 6 CYS B N 1
ATOM 7923 C CA . CYS B 1 6 ? -63.062 -32.812 37.625 1 34.19 6 CYS B CA 1
ATOM 7924 C C . CYS B 1 6 ? -63 -31.281 37.781 1 34.19 6 CYS B C 1
ATOM 7926 O O . CYS B 1 6 ? -63.344 -30.547 36.844 1 34.19 6 CYS B O 1
ATOM 7928 N N . LEU B 1 7 ? -62.719 -30.891 39.125 1 33.94 7 LEU B N 1
ATOM 7929 C CA . LEU B 1 7 ? -62.906 -29.484 39.438 1 33.94 7 LEU B CA 1
ATOM 7930 C C . LEU B 1 7 ? -61.906 -28.641 38.688 1 33.94 7 LEU B C 1
ATOM 7932 O O . LEU B 1 7 ? -62.188 -27.484 38.344 1 33.94 7 LEU B O 1
ATOM 7936 N N . PHE B 1 8 ? -60.594 -29.234 38.469 1 34.47 8 PHE B N 1
ATOM 7937 C CA . PHE B 1 8 ? -59.531 -28.438 37.875 1 34.47 8 PHE B CA 1
ATOM 7938 C C . PHE B 1 8 ? -59.875 -28.047 36.438 1 34.47 8 PHE B C 1
ATOM 7940 O O . PHE B 1 8 ? -59.469 -27 35.938 1 34.47 8 PHE B O 1
ATOM 7947 N N . LEU B 1 9 ? -60.719 -28.906 35.75 1 33.56 9 LEU B N 1
ATOM 7948 C CA . LEU B 1 9 ? -61.031 -28.672 34.344 1 33.56 9 LEU B CA 1
ATOM 7949 C C . LEU B 1 9 ? -61.969 -27.469 34.188 1 33.56 9 LEU B C 1
ATOM 7951 O O . LEU B 1 9 ? -62.031 -26.859 33.125 1 33.56 9 LEU B O 1
ATOM 7955 N N . ALA B 1 10 ? -62.781 -27.188 35.219 1 34.44 10 ALA B N 1
ATOM 7956 C CA . ALA B 1 10 ? -63.844 -26.188 35.062 1 34.44 10 ALA B CA 1
ATOM 7957 C C . ALA B 1 10 ? -63.25 -24.781 34.969 1 34.44 10 ALA B C 1
ATOM 7959 O O . ALA B 1 10 ? -63.781 -23.938 34.219 1 34.44 10 ALA B O 1
ATOM 7960 N N . VAL B 1 11 ? -62.25 -24.453 35.781 1 33.31 11 VAL B N 1
ATOM 7961 C CA . VAL B 1 11 ? -61.844 -23.047 35.875 1 33.31 11 VAL B CA 1
ATOM 7962 C C . VAL B 1 11 ? -61.188 -22.594 34.594 1 33.31 11 VAL B C 1
ATOM 7964 O O . VAL B 1 11 ? -60.969 -21.406 34.375 1 33.31 11 VAL B O 1
ATOM 7967 N N . LEU B 1 12 ? -60.688 -23.5 33.719 1 30.09 12 LEU B N 1
ATOM 7968 C CA . LEU B 1 12 ? -60 -23.062 32.531 1 30.09 12 LEU B CA 1
ATOM 7969 C C . LEU B 1 12 ? -60.938 -22.391 31.562 1 30.09 12 LEU B C 1
ATOM 7971 O O . LEU B 1 12 ? -60.5 -21.703 30.625 1 30.09 12 LEU B O 1
ATOM 7975 N N . PHE B 1 13 ? -62.281 -22.703 31.625 1 30.98 13 PHE B N 1
ATOM 7976 C CA . PHE B 1 13 ? -63.125 -22.266 30.5 1 30.98 13 PHE B CA 1
ATOM 7977 C C . PHE B 1 13 ? -63.438 -20.781 30.609 1 30.98 13 PHE B C 1
ATOM 7979 O O . PHE B 1 13 ? -64.125 -20.219 29.75 1 30.98 13 PHE B O 1
ATOM 7986 N N . VAL B 1 14 ? -63.562 -20.203 31.797 1 32.44 14 VAL B N 1
ATOM 7987 C CA . VAL B 1 14 ? -64.312 -18.938 31.844 1 32.44 14 VAL B CA 1
ATOM 7988 C C . VAL B 1 14 ? -63.469 -17.828 31.234 1 32.44 14 VAL B C 1
ATOM 7990 O O . VAL B 1 14 ? -63.844 -16.656 31.266 1 32.44 14 VAL B O 1
ATOM 7993 N N . SER B 1 15 ? -62.219 -17.906 31.125 1 28.72 15 SER B N 1
ATOM 7994 C CA . SER B 1 15 ? -61.562 -16.625 30.844 1 28.72 15 SER B CA 1
ATOM 7995 C C . SER B 1 15 ? -61.906 -16.141 29.438 1 28.72 15 SER B C 1
ATOM 7997 O O . SER B 1 15 ? -61.25 -16.5 28.469 1 28.72 15 SER B O 1
ATOM 7999 N N . VAL B 1 16 ? -63.281 -16.234 29.078 1 30.91 16 VAL B N 1
ATOM 8000 C CA . VAL B 1 16 ? -63.75 -15.82 27.766 1 30.91 16 VAL B CA 1
ATOM 8001 C C . VAL B 1 16 ? -63.375 -14.359 27.531 1 30.91 16 VAL B C 1
ATOM 8003 O O . VAL B 1 16 ? -63.156 -13.609 28.484 1 30.91 16 VAL B O 1
ATOM 8006 N N . GLY B 1 17 ? -63.688 -13.797 26.266 1 32 17 GLY B N 1
ATOM 8007 C CA . GLY B 1 17 ? -63.406 -12.773 25.266 1 32 17 GLY B CA 1
ATOM 8008 C C . GLY B 1 17 ? -63.969 -11.414 25.641 1 32 17 GLY B C 1
ATOM 8009 O O . GLY B 1 17 ? -65.188 -11.219 25.656 1 32 17 GLY B O 1
ATOM 8010 N N . ILE B 1 18 ? -63.688 -10.789 26.766 1 32.38 18 ILE B N 1
ATOM 8011 C CA . ILE B 1 18 ? -64.125 -9.398 26.875 1 32.38 18 ILE B CA 1
ATOM 8012 C C . ILE B 1 18 ? -63.75 -8.656 25.578 1 32.38 18 ILE B C 1
ATOM 8014 O O . ILE B 1 18 ? -62.594 -8.547 25.203 1 32.38 18 ILE B O 1
ATOM 8018 N N . ALA B 1 19 ? -64.688 -8.633 24.672 1 36.28 19 ALA B N 1
ATOM 8019 C CA . ALA B 1 19 ? -64.688 -7.742 23.5 1 36.28 19 ALA B CA 1
ATOM 8020 C C . ALA B 1 19 ? -64.562 -6.285 23.938 1 36.28 19 ALA B C 1
ATOM 8022 O O . ALA B 1 19 ? -65.438 -5.73 24.547 1 36.28 19 ALA B O 1
ATOM 8023 N N . PHE B 1 20 ? -63.5 -5.871 24.391 1 39.28 20 PHE B N 1
ATOM 8024 C CA . PHE B 1 20 ? -63.281 -4.449 24.625 1 39.28 20 PHE B CA 1
ATOM 8025 C C . PHE B 1 20 ? -63.719 -3.623 23.422 1 39.28 20 PHE B C 1
ATOM 8027 O O . PHE B 1 20 ? -63.5 -4.027 22.281 1 39.28 20 PHE B O 1
ATOM 8034 N N . ALA B 1 21 ? -64.812 -2.889 23.516 1 49.94 21 ALA B N 1
ATOM 8035 C CA . ALA B 1 21 ? -65.312 -1.89 22.594 1 49.94 21 ALA B CA 1
ATOM 8036 C C . ALA B 1 21 ? -64.188 -1.031 22.031 1 49.94 21 ALA B C 1
ATOM 8038 O O . ALA B 1 21 ? -63.469 -0.398 22.781 1 49.94 21 ALA B O 1
ATOM 8039 N N . GLN B 1 22 ? -63.688 -1.371 20.984 1 55.62 22 GLN B N 1
ATOM 8040 C CA . GLN B 1 22 ? -62.625 -0.65 20.297 1 55.62 22 GLN B CA 1
ATOM 8041 C C . GLN B 1 22 ? -63.156 0.632 19.656 1 55.62 22 GLN B C 1
ATOM 8043 O O . GLN B 1 22 ? -64.25 0.643 19.094 1 55.62 22 GLN B O 1
ATOM 8048 N N . THR B 1 23 ? -62.812 1.769 20.141 1 69 23 THR B N 1
ATOM 8049 C CA . THR B 1 23 ? -63.125 3.037 19.5 1 69 23 THR B CA 1
ATOM 8050 C C . THR B 1 23 ? -62.062 3.434 18.484 1 69 23 THR B C 1
ATOM 8052 O O . THR B 1 23 ? -60.875 3.25 18.734 1 69 23 THR B O 1
ATOM 8055 N N . GLN B 1 24 ? -62.531 3.865 17.422 1 74.19 24 GLN B N 1
ATOM 8056 C CA . GLN B 1 24 ? -61.656 4.395 16.375 1 74.19 24 GLN B CA 1
ATOM 8057 C C . GLN B 1 24 ? -61.156 5.797 16.734 1 74.19 24 GLN B C 1
ATOM 8059 O O . GLN B 1 24 ? -61.969 6.707 16.938 1 74.19 24 GLN B O 1
ATOM 8064 N N . VAL B 1 25 ? -60 5.93 17.062 1 77.75 25 VAL B N 1
ATOM 8065 C CA . VAL B 1 25 ? -59.375 7.211 17.359 1 77.75 25 VAL B CA 1
ATOM 8066 C C . VAL B 1 25 ? -58.625 7.719 16.125 1 77.75 25 VAL B C 1
ATOM 8068 O O . VAL B 1 25 ? -57.812 6.992 15.547 1 77.75 25 VAL B O 1
ATOM 8071 N N . ASN B 1 26 ? -59.031 8.93 15.648 1 82.06 26 ASN B N 1
ATOM 8072 C CA . ASN B 1 26 ? -58.344 9.633 14.555 1 82.06 26 ASN B CA 1
ATOM 8073 C C . ASN B 1 26 ? -57.781 10.969 15.016 1 82.06 26 ASN B C 1
ATOM 8075 O O . ASN B 1 26 ? -58.312 11.594 15.938 1 82.06 26 ASN B O 1
ATOM 8079 N N . GLY B 1 27 ? -56.656 11.305 14.602 1 82.5 27 GLY B N 1
ATOM 8080 C CA . GLY B 1 27 ? -56.062 12.586 14.922 1 82.5 27 GLY B CA 1
ATOM 8081 C C . GLY B 1 27 ? -55 13 13.945 1 82.5 27 GLY B C 1
ATOM 8082 O O . GLY B 1 27 ? -54.688 12.281 12.984 1 82.5 27 GLY B O 1
ATOM 8083 N N . THR B 1 28 ? -54.625 14.258 14.055 1 84.75 28 THR B N 1
ATOM 8084 C CA . THR B 1 28 ? -53.531 14.844 13.281 1 84.75 28 THR B CA 1
ATOM 8085 C C . THR B 1 28 ? -52.375 15.25 14.195 1 84.75 28 THR B C 1
ATOM 8087 O O . THR B 1 28 ? -52.594 15.859 15.25 1 84.75 28 THR B O 1
ATOM 8090 N N . VAL B 1 29 ? -51.25 14.75 13.875 1 84.19 29 VAL B N 1
ATOM 8091 C CA . VAL B 1 29 ? -50.031 15.133 14.594 1 84.19 29 VAL B CA 1
ATOM 8092 C C . VAL B 1 29 ? -49.312 16.25 13.828 1 84.19 29 VAL B C 1
ATOM 8094 O O . VAL B 1 29 ? -48.969 16.094 12.656 1 84.19 29 VAL B O 1
ATOM 8097 N N . ILE B 1 30 ? -49.094 17.359 14.484 1 80.25 30 ILE B N 1
ATOM 8098 C CA . ILE B 1 30 ? -48.438 18.5 13.859 1 80.25 30 ILE B CA 1
ATOM 8099 C C . ILE B 1 30 ? -47.281 18.953 14.727 1 80.25 30 ILE B C 1
ATOM 8101 O O . ILE B 1 30 ? -47.25 18.688 15.93 1 80.25 30 ILE B O 1
ATOM 8105 N N . SER B 1 31 ? -46.312 19.516 14.148 1 74.31 31 SER B N 1
ATOM 8106 C CA . SER B 1 31 ? -45.156 20.141 14.836 1 74.31 31 SER B CA 1
ATOM 8107 C C . SER B 1 31 ? -45.562 21.484 15.422 1 74.31 31 SER B C 1
ATOM 8109 O O . SER B 1 31 ? -46.219 22.281 14.773 1 74.31 31 SER B O 1
ATOM 8111 N N . SER B 1 32 ? -45.125 21.672 16.688 1 72.38 32 SER B N 1
ATOM 8112 C CA . SER B 1 32 ? -45.438 22.938 17.344 1 72.38 32 SER B CA 1
ATOM 8113 C C . SER B 1 32 ? -44.656 24.094 16.688 1 72.38 32 SER B C 1
ATOM 8115 O O . SER B 1 32 ? -45.094 25.25 16.75 1 72.38 32 SER B O 1
ATOM 8117 N N . GLU B 1 33 ? -43.531 23.734 16.094 1 61.78 33 GLU B N 1
ATOM 8118 C CA . GLU B 1 33 ? -42.656 24.766 15.555 1 61.78 33 GLU B CA 1
ATOM 8119 C C . GLU B 1 33 ? -43.219 25.375 14.273 1 61.78 33 GLU B C 1
ATOM 8121 O O . GLU B 1 33 ? -43.188 26.594 14.102 1 61.78 33 GLU B O 1
ATOM 8126 N N . ASP B 1 34 ? -43.625 24.531 13.273 1 64 34 ASP B N 1
ATOM 8127 C CA . ASP B 1 34 ? -44.031 25.062 11.984 1 64 34 ASP B CA 1
ATOM 8128 C C . ASP B 1 34 ? -45.5 24.688 11.672 1 64 34 ASP B C 1
ATOM 8130 O O . ASP B 1 34 ? -46.031 25.047 10.625 1 64 34 ASP B O 1
ATOM 8134 N N . GLY B 1 35 ? -46.125 24.047 12.562 1 68.38 35 GLY B N 1
ATOM 8135 C CA . GLY B 1 35 ? -47.5 23.672 12.367 1 68.38 35 GLY B CA 1
ATOM 8136 C C . GLY B 1 35 ? -47.688 22.656 11.25 1 68.38 35 GLY B C 1
ATOM 8137 O O . GLY B 1 35 ? -48.812 22.391 10.828 1 68.38 35 GLY B O 1
ATOM 8138 N N . GLU B 1 36 ? -46.625 22.234 10.758 1 71.25 36 GLU B N 1
ATOM 8139 C CA . GLU B 1 36 ? -46.719 21.281 9.664 1 71.25 36 GLU B CA 1
ATOM 8140 C C . GLU B 1 36 ? -46.969 19.875 10.18 1 71.25 36 GLU B C 1
ATOM 8142 O O . GLU B 1 36 ? -46.625 19.531 11.312 1 71.25 36 GLU B O 1
ATOM 8147 N N . PRO B 1 37 ? -47.625 19.062 9.281 1 76.94 37 PRO B N 1
ATOM 8148 C CA . PRO B 1 37 ? -47.844 17.672 9.688 1 76.94 37 PRO B CA 1
ATOM 8149 C C . PRO B 1 37 ? -46.562 16.906 9.953 1 76.94 37 PRO B C 1
ATOM 8151 O O . PRO B 1 37 ? -45.594 17.062 9.227 1 76.94 37 PRO B O 1
ATOM 8154 N N . VAL B 1 38 ? -46.438 16.297 11.07 1 77.69 38 VAL B N 1
ATOM 8155 C CA . VAL B 1 38 ? -45.344 15.398 11.383 1 77.69 38 VAL B CA 1
ATOM 8156 C C . VAL B 1 38 ? -45.562 14.039 10.711 1 77.69 38 VAL B C 1
ATOM 8158 O O . VAL B 1 38 ? -46.406 13.266 11.148 1 77.69 38 VAL B O 1
ATOM 8161 N N . VAL B 1 39 ? -44.844 13.906 9.609 1 75.25 39 VAL B N 1
ATOM 8162 C CA . VAL B 1 39 ? -45 12.703 8.805 1 75.25 39 VAL B CA 1
ATOM 8163 C C . VAL B 1 39 ? -44.156 11.57 9.398 1 75.25 39 VAL B C 1
ATOM 8165 O O . VAL B 1 39 ? -42.969 11.758 9.688 1 75.25 39 VAL B O 1
ATOM 8168 N N . GLY B 1 40 ? -44.75 10.336 9.641 1 74.19 40 GLY B N 1
ATOM 8169 C CA . GLY B 1 40 ? -44.031 9.156 10.094 1 74.19 40 GLY B CA 1
ATOM 8170 C C . GLY B 1 40 ? -43.906 9.078 11.602 1 74.19 40 GLY B C 1
ATOM 8171 O O . GLY B 1 40 ? -43.062 8.336 12.117 1 74.19 40 GLY B O 1
ATOM 8172 N N . ALA B 1 41 ? -44.594 9.867 12.359 1 78.25 41 ALA B N 1
ATOM 8173 C CA . ALA B 1 41 ? -44.594 9.758 13.82 1 78.25 41 ALA B CA 1
ATOM 8174 C C . ALA B 1 41 ? -45.25 8.453 14.266 1 78.25 41 ALA B C 1
ATOM 8176 O O . ALA B 1 41 ? -46.312 8.078 13.75 1 78.25 41 ALA B O 1
ATOM 8177 N N . SER B 1 42 ? -44.625 7.852 15.133 1 83.06 42 SER B N 1
ATOM 8178 C CA . SER B 1 42 ? -45.188 6.629 15.711 1 83.06 42 SER B CA 1
ATOM 8179 C C . SER B 1 42 ? -46.25 6.945 16.75 1 83.06 42 SER B C 1
ATOM 8181 O O . SER B 1 42 ? -46.031 7.707 17.688 1 83.06 42 SER B O 1
ATOM 8183 N N . VAL B 1 43 ? -47.469 6.445 16.5 1 84.06 43 VAL B N 1
ATOM 8184 C CA . VAL B 1 43 ? -48.594 6.559 17.438 1 84.06 43 VAL B CA 1
ATOM 8185 C C . VAL B 1 43 ? -48.906 5.184 18.016 1 84.06 43 VAL B C 1
ATOM 8187 O O . VAL B 1 43 ? -49.406 4.305 17.312 1 84.06 43 VAL B O 1
ATOM 8190 N N . VAL B 1 44 ? -48.594 4.992 19.266 1 83.25 44 VAL B N 1
ATOM 8191 C CA . VAL B 1 44 ? -48.75 3.678 19.891 1 83.25 44 VAL B CA 1
ATOM 8192 C C . VAL B 1 44 ? -49.625 3.775 21.125 1 83.25 44 VAL B C 1
ATOM 8194 O O . VAL B 1 44 ? -49.562 4.746 21.875 1 83.25 44 VAL B O 1
ATOM 8197 N N . VAL B 1 45 ? -50.594 2.781 21.328 1 80.44 45 VAL B N 1
ATOM 8198 C CA . VAL B 1 45 ? -51.406 2.691 22.531 1 80.44 45 VAL B CA 1
ATOM 8199 C C . VAL B 1 45 ? -50.531 2.268 23.719 1 80.44 45 VAL B C 1
ATOM 8201 O O . VAL B 1 45 ? -49.844 1.257 23.656 1 80.44 45 VAL B O 1
ATOM 8204 N N . VAL B 1 46 ? -50.531 3.18 24.766 1 77.38 46 VAL B N 1
ATOM 8205 C CA . VAL B 1 46 ? -49.688 2.947 25.953 1 77.38 46 VAL B CA 1
ATOM 8206 C C . VAL B 1 46 ? -50 1.562 26.531 1 77.38 46 VAL B C 1
ATOM 8208 O O . VAL B 1 46 ? -51.156 1.209 26.75 1 77.38 46 VAL B O 1
ATOM 8211 N N . GLY B 1 47 ? -48.906 0.689 26.688 1 69.81 47 GLY B N 1
ATOM 8212 C CA . GLY B 1 47 ? -49.031 -0.623 27.312 1 69.81 47 GLY B CA 1
ATOM 8213 C C . GLY B 1 47 ? -49.281 -1.732 26.312 1 69.81 47 GLY B C 1
ATOM 8214 O O . GLY B 1 47 ? -49.438 -2.893 26.688 1 69.81 47 GLY B O 1
ATOM 8215 N N . THR B 1 48 ? -49.531 -1.334 25.062 1 71.19 48 THR B N 1
ATOM 8216 C CA . THR B 1 48 ? -49.781 -2.346 24.031 1 71.19 48 THR B CA 1
ATOM 8217 C C . THR B 1 48 ? -48.812 -2.191 22.859 1 71.19 48 THR B C 1
ATOM 8219 O O . THR B 1 48 ? -48.062 -1.228 22.812 1 71.19 48 THR B O 1
ATOM 8222 N N . LYS B 1 49 ? -48.812 -3.182 21.922 1 65.88 49 LYS B N 1
ATOM 8223 C CA . LYS B 1 49 ? -48.031 -3.125 20.703 1 65.88 49 LYS B CA 1
ATOM 8224 C C . LYS B 1 49 ? -48.875 -2.633 19.516 1 65.88 49 LYS B C 1
ATOM 8226 O O . LYS B 1 49 ? -48.406 -2.617 18.375 1 65.88 49 LYS B O 1
ATOM 8231 N N . THR B 1 50 ? -49.969 -2.223 19.828 1 75.06 50 THR B N 1
ATOM 8232 C CA . THR B 1 50 ? -50.875 -1.695 18.797 1 75.06 50 THR B CA 1
ATOM 8233 C C . THR B 1 50 ? -50.531 -0.233 18.5 1 75.06 50 THR B C 1
ATOM 8235 O O . THR B 1 50 ? -50.531 0.603 19.406 1 75.06 50 THR B O 1
ATOM 8238 N N . GLY B 1 51 ? -49.938 0.063 17.406 1 77.31 51 GLY B N 1
ATOM 8239 C CA . GLY B 1 51 ? -49.625 1.426 17.016 1 77.31 51 GLY B CA 1
ATOM 8240 C C . GLY B 1 51 ? -49.719 1.657 15.516 1 77.31 51 GLY B C 1
ATOM 8241 O O . GLY B 1 51 ? -50.031 0.733 14.758 1 77.31 51 GLY B O 1
ATOM 8242 N N . THR B 1 52 ? -49.781 2.912 15.141 1 80.19 52 THR B N 1
ATOM 8243 C CA . THR B 1 52 ? -49.75 3.361 13.758 1 80.19 52 THR B CA 1
ATOM 8244 C C . THR B 1 52 ? -48.75 4.5 13.57 1 80.19 52 THR B C 1
ATOM 8246 O O . THR B 1 52 ? -48.156 4.965 14.531 1 80.19 52 THR B O 1
ATOM 8249 N N . VAL B 1 53 ? -48.469 4.836 12.359 1 80.94 53 VAL B N 1
ATOM 8250 C CA . VAL B 1 53 ? -47.656 5.984 12.023 1 80.94 53 VAL B CA 1
ATOM 8251 C C . VAL B 1 53 ? -48.469 7.02 11.258 1 80.94 53 VAL B C 1
ATOM 8253 O O . VAL B 1 53 ? -49.438 6.668 10.562 1 80.94 53 VAL B O 1
ATOM 8256 N N . THR B 1 54 ? -48.125 8.258 11.484 1 81.56 54 THR B N 1
ATOM 8257 C CA . THR B 1 54 ? -48.844 9.328 10.805 1 81.56 54 THR B CA 1
ATOM 8258 C C . THR B 1 54 ? -48.562 9.312 9.312 1 81.56 54 THR B C 1
ATOM 8260 O O . THR B 1 54 ? -47.469 8.906 8.883 1 81.56 54 THR B O 1
ATOM 8263 N N . ASP B 1 55 ? -49.5 9.766 8.508 1 77.88 55 ASP B N 1
ATOM 8264 C CA . ASP B 1 55 ? -49.375 9.844 7.059 1 77.88 55 ASP B CA 1
ATOM 8265 C C . ASP B 1 55 ? -48.781 11.188 6.633 1 77.88 55 ASP B C 1
ATOM 8267 O O . ASP B 1 55 ? -48.312 11.961 7.477 1 77.88 55 ASP B O 1
ATOM 8271 N N . VAL B 1 56 ? -48.781 11.539 5.363 1 75.75 56 VAL B N 1
ATOM 8272 C CA . VAL B 1 56 ? -48.156 12.711 4.793 1 75.75 56 VAL B CA 1
ATOM 8273 C C . VAL B 1 56 ? -48.812 13.977 5.316 1 75.75 56 VAL B C 1
ATOM 8275 O O . VAL B 1 56 ? -48.25 15.062 5.273 1 75.75 56 VAL B O 1
ATOM 8278 N N . ASP B 1 57 ? -49.969 13.844 5.703 1 78.25 57 ASP B N 1
ATOM 8279 C CA . ASP B 1 57 ? -50.688 14.992 6.238 1 78.25 57 ASP B CA 1
ATOM 8280 C C . ASP B 1 57 ? -50.656 15 7.766 1 78.25 57 ASP B C 1
ATOM 8282 O O . ASP B 1 57 ? -51.375 15.766 8.406 1 78.25 57 ASP B O 1
ATOM 8286 N N . GLY B 1 58 ? -49.875 14.086 8.375 1 78.5 58 GLY B N 1
ATOM 8287 C CA . GLY B 1 58 ? -49.781 13.969 9.82 1 78.5 58 GLY B CA 1
ATOM 8288 C C . GLY B 1 58 ? -50.938 13.242 10.453 1 78.5 58 GLY B C 1
ATOM 8289 O O . GLY B 1 58 ? -51.094 13.227 11.68 1 78.5 58 GLY B O 1
ATOM 8290 N N . LYS B 1 59 ? -51.781 12.68 9.688 1 80.88 59 LYS B N 1
ATOM 8291 C CA . LYS B 1 59 ? -53 12.047 10.195 1 80.88 59 LYS B CA 1
ATOM 8292 C C . LYS B 1 59 ? -52.719 10.602 10.625 1 80.88 59 LYS B C 1
ATOM 8294 O O . LYS B 1 59 ? -51.875 9.922 10.031 1 80.88 59 LYS B O 1
ATOM 8299 N N . PHE B 1 60 ? -53.438 10.156 11.68 1 84.12 60 PHE B N 1
ATOM 8300 C CA . PHE B 1 60 ? -53.375 8.766 12.109 1 84.12 60 PHE B CA 1
ATOM 8301 C C . PHE B 1 60 ? -54.781 8.258 12.461 1 84.12 60 PHE B C 1
ATOM 8303 O O . PHE B 1 60 ? -55.688 9.055 12.758 1 84.12 60 PHE B O 1
ATOM 8310 N N . SER B 1 61 ? -55 6.957 12.195 1 83.06 61 SER B N 1
ATOM 8311 C CA . SER B 1 61 ? -56.188 6.246 12.641 1 83.06 61 SER B CA 1
ATOM 8312 C C . SER B 1 61 ? -55.844 4.945 13.352 1 83.06 61 SER B C 1
ATOM 8314 O O . SER B 1 61 ? -55 4.18 12.859 1 83.06 61 SER B O 1
ATOM 8316 N N . LEU B 1 62 ? -56.25 4.781 14.531 1 77.56 62 LEU B N 1
ATOM 8317 C CA . LEU B 1 62 ? -55.938 3.633 15.367 1 77.56 62 LEU B CA 1
ATOM 8318 C C . LEU B 1 62 ? -57.156 3.166 16.141 1 77.56 62 LEU B C 1
ATOM 8320 O O . LEU B 1 62 ? -57.938 3.986 16.656 1 77.56 62 LEU B O 1
ATOM 8324 N N . ASN B 1 63 ? -57.5 1.919 16.094 1 77.5 63 ASN B N 1
ATOM 8325 C CA . ASN B 1 63 ? -58.562 1.338 16.906 1 77.5 63 ASN B CA 1
ATOM 8326 C C . ASN B 1 63 ? -58.062 0.934 18.281 1 77.5 63 ASN B C 1
ATOM 8328 O O . ASN B 1 63 ? -57.188 0.081 18.406 1 77.5 63 ASN B O 1
ATOM 8332 N N . VAL B 1 64 ? -58.531 1.646 19.297 1 75.19 64 VAL B N 1
ATOM 8333 C CA . VAL B 1 64 ? -58.062 1.38 20.656 1 75.19 64 VAL B CA 1
ATOM 8334 C C . VAL B 1 64 ? -59.281 1.337 21.594 1 75.19 64 VAL B C 1
ATOM 8336 O O . VAL B 1 64 ? -60.344 1.904 21.297 1 75.19 64 VAL B O 1
ATOM 8339 N N . PRO B 1 65 ? -59.25 0.559 22.719 1 75.19 65 PRO B N 1
ATOM 8340 C CA . PRO B 1 65 ? -60.312 0.649 23.719 1 75.19 65 PRO B CA 1
ATOM 8341 C C . PRO B 1 65 ? -60.562 2.078 24.203 1 75.19 65 PRO B C 1
ATOM 8343 O O . PRO B 1 65 ? -59.625 2.875 24.266 1 75.19 65 PRO B O 1
ATOM 8346 N N . THR B 1 66 ? -61.719 2.496 24.375 1 73.44 66 THR B N 1
ATOM 8347 C CA . THR B 1 66 ? -62.125 3.83 24.844 1 73.44 66 THR B CA 1
ATOM 8348 C C . THR B 1 66 ? -61.344 4.199 26.109 1 73.44 66 THR B C 1
ATOM 8350 O O . THR B 1 66 ? -61.25 3.395 27.031 1 73.44 66 THR B O 1
ATOM 8353 N N . GLY B 1 67 ? -60.656 5.391 26.203 1 74.69 67 GLY B N 1
ATOM 8354 C CA . GLY B 1 67 ? -59.906 5.855 27.359 1 74.69 67 GLY B CA 1
ATOM 8355 C C . GLY B 1 67 ? -58.438 5.473 27.328 1 74.69 67 GLY B C 1
ATOM 8356 O O . GLY B 1 67 ? -57.688 5.789 28.25 1 74.69 67 GLY B O 1
ATOM 8357 N N . SER B 1 68 ? -58.125 4.871 26.344 1 77.81 68 SER B N 1
ATOM 8358 C CA . SER B 1 68 ? -56.719 4.473 26.266 1 77.81 68 SER B CA 1
ATOM 8359 C C . SER B 1 68 ? -55.812 5.672 25.984 1 77.81 68 SER B C 1
ATOM 8361 O O . SER B 1 68 ? -56.25 6.664 25.406 1 77.81 68 SER B O 1
ATOM 8363 N N . LYS B 1 69 ? -54.531 5.586 26.469 1 82.12 69 LYS B N 1
ATOM 8364 C CA . LYS B 1 69 ? -53.531 6.598 26.172 1 82.12 69 LYS B CA 1
ATOM 8365 C C . LYS B 1 69 ? -52.688 6.188 24.984 1 82.12 69 LYS B C 1
ATOM 8367 O O . LYS B 1 69 ? -52.375 5.004 24.812 1 82.12 69 LYS B O 1
ATOM 8372 N N . ILE B 1 70 ? -52.5 7.23 24.141 1 82.44 70 ILE B N 1
ATOM 8373 C CA . ILE B 1 70 ? -51.594 6.988 23.031 1 82.44 70 ILE B CA 1
ATOM 8374 C C . ILE B 1 70 ? -50.312 7.812 23.203 1 82.44 70 ILE B C 1
ATOM 8376 O O . ILE B 1 70 ? -50.344 8.93 23.719 1 82.44 70 ILE B O 1
ATOM 8380 N N . THR B 1 71 ? -49.25 7.172 22.938 1 81.81 71 THR B N 1
ATOM 8381 C CA . THR B 1 71 ? -47.938 7.859 22.891 1 81.81 71 THR B CA 1
ATOM 8382 C C . THR B 1 71 ? -47.531 8.109 21.438 1 81.81 71 THR B C 1
ATOM 8384 O O . THR B 1 71 ? -47.562 7.203 20.609 1 81.81 71 THR B O 1
ATOM 8387 N N . VAL B 1 72 ? -47.25 9.422 21.141 1 81.44 72 VAL B N 1
ATOM 8388 C CA . VAL B 1 72 ? -46.719 9.836 19.828 1 81.44 72 VAL B CA 1
ATOM 8389 C C . VAL B 1 72 ? -45.25 10.117 19.922 1 81.44 72 VAL B C 1
ATOM 8391 O O . VAL B 1 72 ? -44.812 10.914 20.75 1 81.44 72 VAL B O 1
ATOM 8394 N N . ASN B 1 73 ? -44.531 9.375 19.156 1 77.81 73 ASN B N 1
ATOM 8395 C CA . ASN B 1 73 ? -43.094 9.5 19.125 1 77.81 73 ASN B CA 1
ATOM 8396 C C . ASN B 1 73 ? -42.594 9.852 17.719 1 77.81 73 ASN B C 1
ATOM 8398 O O . ASN B 1 73 ? -43.094 9.344 16.719 1 77.81 73 ASN B O 1
ATOM 8402 N N . TYR B 1 74 ? -41.812 10.898 17.672 1 72.25 74 TYR B N 1
ATOM 8403 C CA . TYR B 1 74 ? -41.094 11.289 16.453 1 72.25 74 TYR B CA 1
ATOM 8404 C C . TYR B 1 74 ? -39.688 11.789 16.766 1 72.25 74 TYR B C 1
ATOM 8406 O O . TYR B 1 74 ? -39.5 12.547 17.703 1 72.25 74 TYR B O 1
ATOM 8414 N N . ILE B 1 75 ? -38.75 11.234 16 1 60.97 75 ILE B N 1
ATOM 8415 C CA . ILE B 1 75 ? -37.344 11.609 16.203 1 60.97 75 ILE B CA 1
ATOM 8416 C C . ILE B 1 75 ? -37.188 13.125 16.109 1 60.97 75 ILE B C 1
ATOM 8418 O O . ILE B 1 75 ? -37.625 13.734 15.133 1 60.97 75 ILE B O 1
ATOM 8422 N N . GLY B 1 76 ? -36.625 13.844 17.094 1 57.31 76 GLY B N 1
ATOM 8423 C CA . GLY B 1 76 ? -36.406 15.281 17.172 1 57.31 76 GLY B CA 1
ATOM 8424 C C . GLY B 1 76 ? -37.562 16.016 17.844 1 57.31 76 GLY B C 1
ATOM 8425 O O . GLY B 1 76 ? -37.5 17.25 17.984 1 57.31 76 GLY B O 1
ATOM 8426 N N . MET B 1 77 ? -38.688 15.32 18.156 1 66.38 77 MET B N 1
ATOM 8427 C CA . MET B 1 77 ? -39.812 15.977 18.828 1 66.38 77 MET B CA 1
ATOM 8428 C C . MET B 1 77 ? -40.125 15.312 20.156 1 66.38 77 MET B C 1
ATOM 8430 O O . MET B 1 77 ? -39.812 14.133 20.359 1 66.38 77 MET B O 1
ATOM 8434 N N . GLN B 1 78 ? -40.469 16.016 21.172 1 66.94 78 GLN B N 1
ATOM 8435 C CA . GLN B 1 78 ? -40.844 15.516 22.5 1 66.94 78 GLN B CA 1
ATOM 8436 C C . GLN B 1 78 ? -42 14.523 22.406 1 66.94 78 GLN B C 1
ATOM 8438 O O . GLN B 1 78 ? -43.031 14.828 21.844 1 66.94 78 GLN B O 1
ATOM 8443 N N . SER B 1 79 ? -41.656 13.289 22.875 1 73.06 79 SER B N 1
ATOM 8444 C CA . SER B 1 79 ? -42.75 12.305 22.938 1 73.06 79 SER B CA 1
ATOM 8445 C C . SER B 1 79 ? -43.906 12.82 23.766 1 73.06 79 SER B C 1
ATOM 8447 O O . SER B 1 79 ? -43.719 13.477 24.797 1 73.06 79 SER B O 1
ATOM 8449 N N . GLN B 1 80 ? -45.094 12.68 23.312 1 75.56 80 GLN B N 1
ATOM 8450 C CA . GLN B 1 80 ? -46.312 13.102 24.016 1 75.56 80 GLN B CA 1
ATOM 8451 C C . GLN B 1 80 ? -47.281 11.938 24.203 1 75.56 80 GLN B C 1
ATOM 8453 O O . GLN B 1 80 ? -47.5 11.156 23.281 1 75.56 80 GLN B O 1
ATOM 8458 N N . THR B 1 81 ? -47.688 11.688 25.484 1 80.31 81 THR B N 1
ATOM 8459 C CA . THR B 1 81 ? -48.719 10.727 25.781 1 80.31 81 THR B CA 1
ATOM 8460 C C . THR B 1 81 ? -50.062 11.43 26 1 80.31 81 THR B C 1
ATOM 8462 O O . THR B 1 81 ? -50.188 12.289 26.875 1 80.31 81 THR B O 1
ATOM 8465 N N . VAL B 1 82 ? -51.031 11.188 25.203 1 80.56 82 VAL B N 1
ATOM 8466 C CA . VAL B 1 82 ? -52.344 11.844 25.297 1 80.56 82 VAL B CA 1
ATOM 8467 C C . VAL B 1 82 ? -53.438 10.789 25.375 1 80.56 82 VAL B C 1
ATOM 8469 O O . VAL B 1 82 ? -53.25 9.648 24.938 1 80.56 82 VAL B O 1
ATOM 8472 N N . VAL B 1 83 ? -54.562 11.07 26.016 1 80.5 83 VAL B N 1
ATOM 8473 C CA . VAL B 1 83 ? -55.719 10.18 26.062 1 80.5 83 VAL B CA 1
ATOM 8474 C C . VAL B 1 83 ? -56.375 10.125 24.688 1 80.5 83 VAL B C 1
ATOM 8476 O O . VAL B 1 83 ? -56.625 11.156 24.078 1 80.5 83 VAL B O 1
ATOM 8479 N N . ALA B 1 84 ? -56.594 9 24.172 1 79.25 84 ALA B N 1
ATOM 8480 C CA . ALA B 1 84 ? -57.156 8.758 22.844 1 79.25 84 ALA B CA 1
ATOM 8481 C C . ALA B 1 84 ? -58.562 9.312 22.75 1 79.25 84 ALA B C 1
ATOM 8483 O O . ALA B 1 84 ? -59.438 8.969 23.562 1 79.25 84 ALA B O 1
ATOM 8484 N N . LYS B 1 85 ? -58.781 10.359 21.938 1 78.62 85 LYS B N 1
ATOM 8485 C CA . LYS B 1 85 ? -60.094 10.922 21.641 1 78.62 85 LYS B CA 1
ATOM 8486 C C . LYS B 1 85 ? -60.344 10.977 20.141 1 78.62 85 LYS B C 1
ATOM 8488 O O . LYS B 1 85 ? -59.375 10.914 19.344 1 78.62 85 LYS B O 1
ATOM 8493 N N . ALA B 1 86 ? -61.594 11.016 19.781 1 75.06 86 ALA B N 1
ATOM 8494 C CA . ALA B 1 86 ? -61.938 11.164 18.375 1 75.06 86 ALA B CA 1
ATOM 8495 C C . ALA B 1 86 ? -61.562 12.547 17.859 1 75.06 86 ALA B C 1
ATOM 8497 O O . ALA B 1 86 ? -61.719 13.539 18.562 1 75.06 86 ALA B O 1
ATOM 8498 N N . ASN B 1 87 ? -60.875 12.703 16.75 1 76.31 87 ASN B N 1
ATOM 8499 C CA . ASN B 1 87 ? -60.5 13.922 16.031 1 76.31 87 ASN B CA 1
ATOM 8500 C C . ASN B 1 87 ? -59.531 14.766 16.828 1 76.31 87 ASN B C 1
ATOM 8502 O O . ASN B 1 87 ? -59.719 15.969 16.969 1 76.31 87 ASN B O 1
ATOM 8506 N N . MET B 1 88 ? -58.531 14.086 17.438 1 78.19 88 MET B N 1
ATOM 8507 C CA . MET B 1 88 ? -57.594 14.82 18.281 1 78.19 88 MET B CA 1
ATOM 8508 C C . MET B 1 88 ? -56.5 15.469 17.438 1 78.19 88 MET B C 1
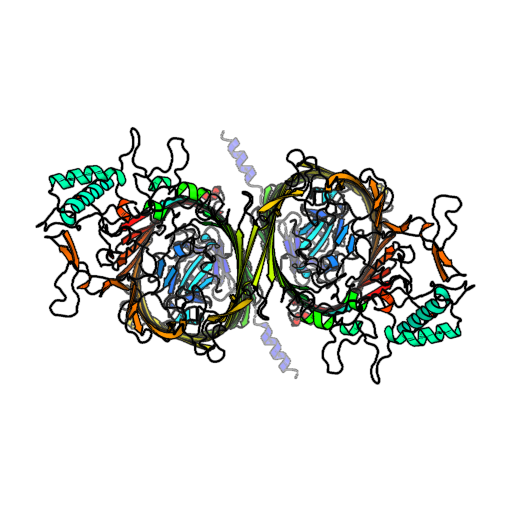ATOM 8510 O O . MET B 1 88 ? -56.125 14.945 16.391 1 78.19 88 MET B O 1
ATOM 8514 N N . LYS B 1 89 ? -56.125 16.719 17.797 1 80 89 LYS B N 1
ATOM 8515 C CA . LYS B 1 89 ? -54.969 17.438 17.266 1 80 89 LYS B CA 1
ATOM 8516 C C . LYS B 1 89 ? -53.781 17.391 18.266 1 80 89 LYS B C 1
ATOM 8518 O O . LYS B 1 89 ? -53.906 17.906 19.375 1 80 89 LYS B O 1
ATOM 8523 N N . ILE B 1 90 ? -52.812 16.609 17.938 1 79.06 90 ILE B N 1
ATOM 8524 C CA . ILE B 1 90 ? -51.625 16.5 18.781 1 79.06 90 ILE B CA 1
ATOM 8525 C C . ILE B 1 90 ? -50.5 17.391 18.219 1 79.06 90 ILE B C 1
ATOM 8527 O O . ILE B 1 90 ? -50.094 17.234 17.078 1 79.06 90 ILE B O 1
ATOM 8531 N N . THR B 1 91 ? -50.156 18.391 18.922 1 77.5 91 THR B N 1
ATOM 8532 C CA . THR B 1 91 ? -49.031 19.266 18.594 1 77.5 91 THR B CA 1
ATOM 8533 C C . THR B 1 91 ? -47.75 18.812 19.297 1 77.5 91 THR B C 1
ATOM 8535 O O . THR B 1 91 ? -47.688 18.828 20.531 1 77.5 91 THR B O 1
ATOM 8538 N N . MET B 1 92 ? -46.906 18.281 18.531 1 72.81 92 MET B N 1
ATOM 8539 C CA . MET B 1 92 ? -45.625 17.844 19.094 1 72.81 92 MET B CA 1
ATOM 8540 C C . MET B 1 92 ? -44.625 18.984 19.172 1 72.81 92 MET B C 1
ATOM 8542 O O . MET B 1 92 ? -44.531 19.781 18.234 1 72.81 92 MET B O 1
ATOM 8546 N N . LYS B 1 93 ? -44.156 19.281 20.266 1 63.88 93 LYS B N 1
ATOM 8547 C CA . LYS B 1 93 ? -43.094 20.266 20.438 1 63.88 93 LYS B CA 1
ATOM 8548 C C . LYS B 1 93 ? -41.719 19.688 20.094 1 63.88 93 LYS B C 1
ATOM 8550 O O . LYS B 1 93 ? -41.469 18.5 20.328 1 63.88 93 LYS B O 1
ATOM 8555 N N . ALA B 1 94 ? -41.156 20.453 19.234 1 51 94 ALA B N 1
ATOM 8556 C CA . ALA B 1 94 ? -39.75 20.031 19.016 1 51 94 ALA B CA 1
ATOM 8557 C C . ALA B 1 94 ? -39.031 19.766 20.328 1 51 94 ALA B C 1
ATOM 8559 O O . ALA B 1 94 ? -39.281 20.469 21.328 1 51 94 ALA B O 1
ATOM 8560 N N . GLU B 1 95 ? -38.875 18.594 20.625 1 44.53 95 GLU B N 1
ATOM 8561 C CA . GLU B 1 95 ? -38 18.406 21.781 1 44.53 95 GLU B CA 1
ATOM 8562 C C . GLU B 1 95 ? -36.938 19.484 21.828 1 44.53 95 GLU B C 1
ATOM 8564 O O . GLU B 1 95 ? -36.094 19.562 20.922 1 44.53 95 GLU B O 1
ATOM 8569 N N . ALA B 1 96 ? -37.375 20.688 22 1 39.62 96 ALA B N 1
ATOM 8570 C CA . ALA B 1 96 ? -36.344 21.656 22.328 1 39.62 96 ALA B CA 1
ATOM 8571 C C . ALA B 1 96 ? -35.281 21.016 23.219 1 39.62 96 ALA B C 1
ATOM 8573 O O . ALA B 1 96 ? -34.5 21.719 23.875 1 39.62 96 ALA B O 1
ATOM 8574 N N . LYS B 1 97 ? -35.656 19.891 23.75 1 36.91 97 LYS B N 1
ATOM 8575 C CA . LYS B 1 97 ? -34.438 19.594 24.516 1 36.91 97 LYS B CA 1
ATOM 8576 C C . LYS B 1 97 ? -33.188 19.859 23.688 1 36.91 97 LYS B C 1
ATOM 8578 O O . LYS B 1 97 ? -33.125 19.438 22.531 1 36.91 97 LYS B O 1
ATOM 8583 N N . ALA B 1 98 ? -32.531 20.844 23.859 1 38.34 98 ALA B N 1
ATOM 8584 C CA . ALA B 1 98 ? -31.125 20.969 23.516 1 38.34 98 ALA B CA 1
ATOM 8585 C C . ALA B 1 98 ? -30.516 19.609 23.234 1 38.34 98 ALA B C 1
ATOM 8587 O O . ALA B 1 98 ? -30.516 18.734 24.109 1 38.34 98 ALA B O 1
ATOM 8588 N N . LEU B 1 99 ? -30.812 19.016 22.219 1 41.75 99 LEU B N 1
ATOM 8589 C CA . LEU B 1 99 ? -30.047 17.844 21.812 1 41.75 99 LEU B CA 1
ATOM 8590 C C . LEU B 1 99 ? -28.766 17.719 22.641 1 41.75 99 LEU B C 1
ATOM 8592 O O . LEU B 1 99 ? -27.922 18.609 22.609 1 41.75 99 LEU B O 1
ATOM 8596 N N . GLU B 1 100 ? -29.016 17.188 23.75 1 55.03 100 GLU B N 1
ATOM 8597 C CA . GLU B 1 100 ? -27.859 16.969 24.609 1 55.03 100 GLU B CA 1
ATOM 8598 C C . GLU B 1 100 ? -26.625 16.609 23.781 1 55.03 100 GLU B C 1
ATOM 8600 O O . GLU B 1 100 ? -26.656 15.703 22.953 1 55.03 100 GLU B O 1
ATOM 8605 N N . GLU B 1 101 ? -25.781 17.5 23.656 1 71.31 101 GLU B N 1
ATOM 8606 C CA . GLU B 1 101 ? -24.484 17.281 23.016 1 71.31 101 GLU B CA 1
ATOM 8607 C C . GLU B 1 101 ? -23.859 15.969 23.5 1 71.31 101 GLU B C 1
ATOM 8609 O O . GLU B 1 101 ? -23.953 15.617 24.672 1 71.31 101 GLU B O 1
ATOM 8614 N N . VAL B 1 102 ? -23.672 15.18 22.562 1 74.44 102 VAL B N 1
ATOM 8615 C CA . VAL B 1 102 ? -23.016 13.906 22.875 1 74.44 102 VAL B CA 1
ATOM 8616 C C . VAL B 1 102 ? -21.5 14.039 22.719 1 74.44 102 VAL B C 1
ATOM 8618 O O . VAL B 1 102 ? -21.031 14.641 21.766 1 74.44 102 VAL B O 1
ATOM 8621 N N . ILE B 1 103 ? -20.875 13.648 23.766 1 75.25 103 ILE B N 1
ATOM 8622 C CA . ILE B 1 103 ? -19.422 13.562 23.703 1 75.25 103 ILE B CA 1
ATOM 8623 C C . ILE B 1 103 ? -19 12.172 23.234 1 75.25 103 ILE B C 1
ATOM 8625 O O . ILE B 1 103 ? -19.297 11.172 23.891 1 75.25 103 ILE B O 1
ATOM 8629 N N . VAL B 1 104 ? -18.344 12.172 22.078 1 75.75 104 VAL B N 1
ATOM 8630 C CA . VAL B 1 104 ? -17.922 10.898 21.5 1 75.75 104 VAL B CA 1
ATOM 8631 C C . VAL B 1 104 ? -16.5 10.578 21.953 1 75.75 104 VAL B C 1
ATOM 8633 O O . VAL B 1 104 ? -15.586 11.391 21.797 1 75.75 104 VAL B O 1
ATOM 8636 N N . THR B 1 105 ? -16.391 9.461 22.531 1 78.19 105 THR B N 1
ATOM 8637 C CA . THR B 1 105 ? -15.078 8.953 22.906 1 78.19 105 THR B CA 1
ATOM 8638 C C . THR B 1 105 ? -14.812 7.605 22.234 1 78.19 105 THR B C 1
ATOM 8640 O O . THR B 1 105 ? -15.688 7.062 21.547 1 78.19 105 THR B O 1
ATOM 8643 N N . GLY B 1 106 ? -13.656 7.195 22.266 1 73.19 106 GLY B N 1
ATOM 8644 C CA . GLY B 1 106 ? -13.344 5.879 21.734 1 73.19 106 GLY B CA 1
ATOM 8645 C C . GLY B 1 106 ? -13.891 4.746 22.578 1 73.19 106 GLY B C 1
ATOM 8646 O O . GLY B 1 106 ? -13.891 3.588 22.156 1 73.19 106 GLY B O 1
ATOM 8647 N N . TYR B 1 107 ? -14.414 5.094 23.688 1 78.69 107 TYR B N 1
ATOM 8648 C CA . TYR B 1 107 ? -14.867 4.062 24.625 1 78.69 107 TYR B CA 1
ATOM 8649 C C . TYR B 1 107 ? -16.359 4.211 24.922 1 78.69 107 TYR B C 1
ATOM 8651 O O . TYR B 1 107 ? -16.844 3.723 25.953 1 78.69 107 TYR B O 1
ATOM 8659 N N . GLY B 1 108 ? -16.938 5.035 24.062 1 78.5 108 GLY B N 1
ATOM 8660 C CA . GLY B 1 108 ? -18.375 5.211 24.188 1 78.5 108 GLY B CA 1
ATOM 8661 C C . GLY B 1 108 ? -18.812 6.66 24.062 1 78.5 108 GLY B C 1
ATOM 8662 O O . GLY B 1 108 ? -17.984 7.57 24.156 1 78.5 108 GLY B O 1
ATOM 8663 N N . ASN B 1 109 ? -20.031 6.77 23.812 1 76.56 109 ASN B N 1
ATOM 8664 C CA . ASN B 1 109 ? -20.641 8.094 23.75 1 76.56 109 ASN B CA 1
ATOM 8665 C C . ASN B 1 109 ? -21.344 8.453 25.047 1 76.56 109 ASN B C 1
ATOM 8667 O O . ASN B 1 109 ? -21.969 7.602 25.672 1 76.56 109 ASN B O 1
ATOM 8671 N N . VAL B 1 110 ? -21.062 9.617 25.438 1 78.94 110 VAL B N 1
ATOM 8672 C CA . VAL B 1 110 ? -21.688 10.07 26.672 1 78.94 110 VAL B CA 1
ATOM 8673 C C . VAL B 1 110 ? -22.375 11.406 26.453 1 78.94 110 VAL B C 1
ATOM 8675 O O . VAL B 1 110 ? -21.938 12.227 25.641 1 78.94 110 VAL B O 1
ATOM 8678 N N . LYS B 1 111 ? -23.391 11.5 27.141 1 78.88 111 LYS B N 1
ATOM 8679 C CA . LYS B 1 111 ? -24.047 12.805 27.109 1 78.88 111 LYS B CA 1
ATOM 8680 C C . LYS B 1 111 ? -23.203 13.859 27.828 1 78.88 111 LYS B C 1
ATOM 8682 O O . LYS B 1 111 ? -22.531 13.562 28.812 1 78.88 111 LYS B O 1
ATOM 8687 N N . LYS B 1 112 ? -23.281 15 27.328 1 80.12 112 LYS B N 1
ATOM 8688 C CA . LYS B 1 112 ? -22.516 16.094 27.922 1 80.12 112 LYS B CA 1
ATOM 8689 C C . LYS B 1 112 ? -22.906 16.297 29.391 1 80.12 112 LYS B C 1
ATOM 8691 O O . LYS B 1 112 ? -22.047 16.609 30.219 1 80.12 112 LYS B O 1
ATOM 8696 N N . SER B 1 113 ? -24.203 16.141 29.656 1 77.94 113 SER B N 1
ATOM 8697 C CA . SER B 1 113 ? -24.688 16.344 31.031 1 77.94 113 SER B CA 1
ATOM 8698 C C . SER B 1 113 ? -24.078 15.312 31.984 1 77.94 113 SER B C 1
ATOM 8700 O O . SER B 1 113 ? -23.906 15.586 33.156 1 77.94 113 SER B O 1
ATOM 8702 N N . SER B 1 114 ? -23.75 14.219 31.453 1 79.44 114 SER B N 1
ATOM 8703 C CA . SER B 1 114 ? -23.219 13.148 32.312 1 79.44 114 SER B CA 1
ATOM 8704 C C . SER B 1 114 ? -21.703 13.117 32.281 1 79.44 114 SER B C 1
ATOM 8706 O O . SER B 1 114 ? -21.062 12.375 33.031 1 79.44 114 SER B O 1
ATOM 8708 N N . PHE B 1 115 ? -21.219 13.852 31.438 1 84.5 115 PHE B N 1
ATOM 8709 C CA . PHE B 1 115 ? -19.766 13.844 31.297 1 84.5 115 PHE B CA 1
ATOM 8710 C C . PHE B 1 115 ? -19.094 14.602 32.438 1 84.5 115 PHE B C 1
ATOM 8712 O O . PHE B 1 115 ? -19.422 15.766 32.688 1 84.5 115 PHE B O 1
ATOM 8719 N N . THR B 1 116 ? -18.156 14.023 33.125 1 87.94 116 THR B N 1
ATOM 8720 C CA . THR B 1 116 ? -17.562 14.609 34.312 1 87.94 116 THR B CA 1
ATOM 8721 C C . THR B 1 116 ? -16.266 15.328 33.969 1 87.94 116 THR B C 1
ATOM 8723 O O . THR B 1 116 ? -15.703 16.031 34.812 1 87.94 116 THR B O 1
ATOM 8726 N N . GLY B 1 117 ? -15.789 15.188 32.75 1 86.94 117 GLY B N 1
ATOM 8727 C CA . GLY B 1 117 ? -14.539 15.812 32.375 1 86.94 117 GLY B CA 1
ATOM 8728 C C . GLY B 1 117 ? -14.734 17.047 31.5 1 86.94 117 GLY B C 1
ATOM 8729 O O . GLY B 1 117 ? -15.797 17.688 31.562 1 86.94 117 GLY B O 1
ATOM 8730 N N . SER B 1 118 ? -13.602 17.438 30.922 1 87.62 118 SER B N 1
ATOM 8731 C CA . SER B 1 118 ? -13.633 18.578 30.016 1 87.62 118 SER B CA 1
ATOM 8732 C C . SER B 1 118 ? -13.445 18.125 28.562 1 87.62 118 SER B C 1
ATOM 8734 O O . SER B 1 118 ? -12.461 17.469 28.234 1 87.62 118 SER B O 1
ATOM 8736 N N . ALA B 1 119 ? -14.344 18.391 27.781 1 86.75 119 ALA B N 1
ATOM 8737 C CA . ALA B 1 119 ? -14.305 18.078 26.359 1 86.75 119 ALA B CA 1
ATOM 8738 C C . ALA B 1 119 ? -15.117 19.094 25.547 1 86.75 119 ALA B C 1
ATOM 8740 O O . ALA B 1 119 ? -16 19.766 26.094 1 86.75 119 ALA B O 1
ATOM 8741 N N . ALA B 1 120 ? -14.695 19.281 24.359 1 86.38 120 ALA B N 1
ATOM 8742 C CA . ALA B 1 120 ? -15.422 20.141 23.422 1 86.38 120 ALA B CA 1
ATOM 8743 C C . ALA B 1 120 ? -15.648 19.422 22.078 1 86.38 120 ALA B C 1
ATOM 8745 O O . ALA B 1 120 ? -14.75 18.734 21.578 1 86.38 120 ALA B O 1
ATOM 8746 N N . THR B 1 121 ? -16.812 19.516 21.594 1 85.44 121 THR B N 1
ATOM 8747 C CA . THR B 1 121 ? -17.156 18.828 20.344 1 85.44 121 THR B CA 1
ATOM 8748 C C . THR B 1 121 ? -17.578 19.828 19.281 1 85.44 121 THR B C 1
ATOM 8750 O O . THR B 1 121 ? -18.328 20.766 19.562 1 85.44 121 THR B O 1
ATOM 8753 N N . MET B 1 122 ? -17.016 19.609 18.125 1 81.69 122 MET B N 1
ATOM 8754 C CA . MET B 1 122 ? -17.484 20.312 16.938 1 81.69 122 MET B CA 1
ATOM 8755 C C . MET B 1 122 ? -18.312 19.391 16.047 1 81.69 122 MET B C 1
ATOM 8757 O O . MET B 1 122 ? -17.828 18.359 15.594 1 81.69 122 MET B O 1
ATOM 8761 N N . ASN B 1 123 ? -19.469 19.812 15.836 1 75.88 123 ASN B N 1
ATOM 8762 C CA . ASN B 1 123 ? -20.375 18.969 15.055 1 75.88 123 ASN B CA 1
ATOM 8763 C C . ASN B 1 123 ? -20.406 19.391 13.586 1 75.88 123 ASN B C 1
ATOM 8765 O O . ASN B 1 123 ? -19.766 20.375 13.203 1 75.88 123 ASN B O 1
ATOM 8769 N N . THR B 1 124 ? -21.188 18.641 12.883 1 58.97 124 THR B N 1
ATOM 8770 C CA . THR B 1 124 ? -21.25 18.75 11.43 1 58.97 124 THR B CA 1
ATOM 8771 C C . THR B 1 124 ? -21.641 20.156 11.016 1 58.97 124 THR B C 1
ATOM 8773 O O . THR B 1 124 ? -21.047 20.719 10.094 1 58.97 124 THR B O 1
ATOM 8776 N N . LYS B 1 125 ? -22.641 20.578 11.625 1 57.56 125 LYS B N 1
ATOM 8777 C CA . LYS B 1 125 ? -23.109 21.906 11.25 1 57.56 125 LYS B CA 1
ATOM 8778 C C . LYS B 1 125 ? -21.984 22.938 11.367 1 57.56 125 LYS B C 1
ATOM 8780 O O . LYS B 1 125 ? -21.859 23.812 10.516 1 57.56 125 LYS B O 1
ATOM 8785 N N . GLY B 1 126 ? -21.266 22.734 12.32 1 59.09 126 GLY B N 1
ATOM 8786 C CA . GLY B 1 126 ? -20.141 23.656 12.523 1 59.09 126 GLY B CA 1
ATOM 8787 C C . GLY B 1 126 ? -19 23.406 11.562 1 59.09 126 GLY B C 1
ATOM 8788 O O . GLY B 1 126 ? -18.234 24.328 11.242 1 59.09 126 GLY B O 1
ATOM 8789 N N . LEU B 1 127 ? -18.891 22.266 11.047 1 67.94 127 LEU B N 1
ATOM 8790 C CA . LEU B 1 127 ? -17.75 21.891 10.234 1 67.94 127 LEU B CA 1
ATOM 8791 C C . LEU B 1 127 ? -18.031 22.094 8.75 1 67.94 127 LEU B C 1
ATOM 8793 O O . LEU B 1 127 ? -17.109 22.344 7.969 1 67.94 127 LEU B O 1
ATOM 8797 N N . GLU B 1 128 ? -19.219 21.875 8.352 1 65.19 128 GLU B N 1
ATOM 8798 C CA . GLU B 1 128 ? -19.562 21.875 6.934 1 65.19 128 GLU B CA 1
ATOM 8799 C C . GLU B 1 128 ? -19.312 23.25 6.309 1 65.19 128 GLU B C 1
ATOM 8801 O O . GLU B 1 128 ? -19.016 23.344 5.117 1 65.19 128 GLU B O 1
ATOM 8806 N N . ASP B 1 129 ? -19.406 24.25 7.047 1 65.19 129 ASP B N 1
ATOM 8807 C CA . ASP B 1 129 ? -19.312 25.594 6.48 1 65.19 129 ASP B CA 1
ATOM 8808 C C . ASP B 1 129 ? -17.859 26.062 6.418 1 65.19 129 ASP B C 1
ATOM 8810 O O . ASP B 1 129 ? -17.594 27.203 6.043 1 65.19 129 ASP B O 1
ATOM 8814 N N . VAL B 1 130 ? -17.047 25.141 6.77 1 67.69 130 VAL B N 1
ATOM 8815 C CA . VAL B 1 130 ? -15.617 25.453 6.691 1 67.69 130 VAL B CA 1
ATOM 8816 C C . VAL B 1 130 ? -14.969 24.672 5.559 1 67.69 130 VAL B C 1
ATOM 8818 O O . VAL B 1 130 ? -14.555 23.516 5.754 1 67.69 130 VAL B O 1
ATOM 8821 N N . PRO B 1 131 ? -14.93 25.219 4.387 1 67.06 131 PRO B N 1
ATOM 8822 C CA . PRO B 1 131 ? -14.422 24.453 3.248 1 67.06 131 PRO B CA 1
ATOM 8823 C C . PRO B 1 131 ? -12.898 24.344 3.227 1 67.06 131 PRO B C 1
ATOM 8825 O O . PRO B 1 131 ? -12.266 24.844 2.291 1 67.06 131 PRO B O 1
ATOM 8828 N N . VAL B 1 132 ? -12.273 23.766 4.211 1 73.12 132 VAL B N 1
ATOM 8829 C CA . VAL B 1 132 ? -10.82 23.625 4.246 1 73.12 132 VAL B CA 1
ATOM 8830 C C . VAL B 1 132 ? -10.43 22.188 3.906 1 73.12 132 VAL B C 1
ATOM 8832 O O . VAL B 1 132 ? -11.18 21.25 4.172 1 73.12 132 VAL B O 1
ATOM 8835 N N . VAL B 1 133 ? -9.258 22.172 3.305 1 73.12 133 VAL B N 1
ATOM 8836 C CA . VAL B 1 133 ? -8.734 20.875 2.877 1 73.12 133 VAL B CA 1
ATOM 8837 C C . VAL B 1 133 ? -8.148 20.141 4.074 1 73.12 133 VAL B C 1
ATOM 8839 O O . VAL B 1 133 ? -8.312 18.922 4.207 1 73.12 133 VAL B O 1
ATOM 8842 N N . SER B 1 134 ? -7.543 20.844 4.938 1 81.38 134 SER B N 1
ATOM 8843 C CA . SER B 1 134 ? -6.875 20.234 6.082 1 81.38 134 SER B CA 1
ATOM 8844 C C . SER B 1 134 ? -7.863 19.922 7.199 1 81.38 134 SER B C 1
ATOM 8846 O O . SER B 1 134 ? -8.672 20.766 7.578 1 81.38 134 SER B O 1
ATOM 8848 N N . VAL B 1 135 ? -7.766 18.828 7.781 1 80.56 135 VAL B N 1
ATOM 8849 C CA . VAL B 1 135 ? -8.633 18.359 8.859 1 80.56 135 VAL B CA 1
ATOM 8850 C C . VAL B 1 135 ? -8.398 19.203 10.109 1 80.56 135 VAL B C 1
ATOM 8852 O O . VAL B 1 135 ? -9.344 19.594 10.797 1 80.56 135 VAL B O 1
ATOM 8855 N N . GLU B 1 136 ? -7.199 19.547 10.328 1 82.5 136 GLU B N 1
ATOM 8856 C CA . GLU B 1 136 ? -6.824 20.297 11.523 1 82.5 136 GLU B CA 1
ATOM 8857 C C . GLU B 1 136 ? -7.387 21.703 11.492 1 82.5 136 GLU B C 1
ATOM 8859 O O . GLU B 1 136 ? -7.758 22.25 12.531 1 82.5 136 GLU B O 1
ATOM 8864 N N . ASP B 1 137 ? -7.523 22.203 10.328 1 77.88 137 ASP B N 1
ATOM 8865 C CA . ASP B 1 137 ? -7.988 23.578 10.172 1 77.88 137 ASP B CA 1
ATOM 8866 C C . ASP B 1 137 ? -9.469 23.703 10.531 1 77.88 137 ASP B C 1
ATOM 8868 O O . ASP B 1 137 ? -9.961 24.797 10.805 1 77.88 137 ASP B O 1
ATOM 8872 N N . LYS B 1 138 ? -10.117 22.625 10.609 1 80.5 138 LYS B N 1
ATOM 8873 C CA . LYS B 1 138 ? -11.523 22.641 11 1 80.5 138 LYS B CA 1
ATOM 8874 C C . LYS B 1 138 ? -11.68 22.984 12.484 1 80.5 138 LYS B C 1
ATOM 8876 O O . LYS B 1 138 ? -12.727 23.484 12.906 1 80.5 138 LYS B O 1
ATOM 8881 N N . LEU B 1 139 ? -10.68 22.781 13.195 1 81.56 139 LEU B N 1
ATOM 8882 C CA . LEU B 1 139 ? -10.727 23 14.641 1 81.56 139 LEU B CA 1
ATOM 8883 C C . LEU B 1 139 ? -10.305 24.422 14.984 1 81.56 139 LEU B C 1
ATOM 8885 O O . LEU B 1 139 ? -10.555 24.891 16.094 1 81.56 139 LEU B O 1
ATOM 8889 N N . ALA B 1 140 ? -9.75 25.094 14.086 1 79.25 140 ALA B N 1
ATOM 8890 C CA . ALA B 1 140 ? -9.148 26.391 14.391 1 79.25 140 ALA B CA 1
ATOM 8891 C C . ALA B 1 140 ? -10.219 27.406 14.828 1 79.25 140 ALA B C 1
ATOM 8893 O O . ALA B 1 140 ? -11.18 27.656 14.102 1 79.25 140 ALA B O 1
ATOM 8894 N N . GLY B 1 141 ? -10.109 27.953 16.031 1 77.56 141 GLY B N 1
ATOM 8895 C CA . GLY B 1 141 ? -10.992 28.984 16.547 1 77.56 141 GLY B CA 1
ATOM 8896 C C . GLY B 1 141 ? -12.266 28.438 17.172 1 77.56 141 GLY B C 1
ATOM 8897 O O . GLY B 1 141 ? -13 29.172 17.828 1 77.56 141 GLY B O 1
ATOM 8898 N N . GLY B 1 142 ? -12.445 27.188 17 1 82.19 142 GLY B N 1
ATOM 8899 C CA . GLY B 1 142 ? -13.711 26.625 17.453 1 82.19 142 GLY B CA 1
ATOM 8900 C C . GLY B 1 142 ? -13.633 26 18.828 1 82.19 142 GLY B C 1
ATOM 8901 O O . GLY B 1 142 ? -14.648 25.812 19.5 1 82.19 142 GLY B O 1
ATOM 8902 N N . VAL B 1 143 ? -12.5 25.734 19.219 1 87.75 143 VAL B N 1
ATOM 8903 C CA . VAL B 1 143 ? -12.328 25.062 20.5 1 87.75 143 VAL B CA 1
ATOM 8904 C C . VAL B 1 143 ? -11.344 25.844 21.375 1 87.75 143 VAL B C 1
ATOM 8906 O O . VAL B 1 143 ? -10.227 26.125 20.953 1 87.75 143 VAL B O 1
ATOM 8909 N N . SER B 1 144 ? -11.805 26.141 22.562 1 90.44 144 SER B N 1
ATOM 8910 C CA . SER B 1 144 ? -10.938 26.875 23.484 1 90.44 144 SER B CA 1
ATOM 8911 C C . SER B 1 144 ? -9.75 26.016 23.922 1 90.44 144 SER B C 1
ATOM 8913 O O . SER B 1 144 ? -9.898 24.812 24.156 1 90.44 144 SER B O 1
ATOM 8915 N N . GLY B 1 145 ? -8.633 26.656 24 1 90.31 145 GLY B N 1
ATOM 8916 C CA . GLY B 1 145 ? -7.453 25.984 24.516 1 90.31 145 GLY B CA 1
ATOM 8917 C C . GLY B 1 145 ? -6.699 25.188 23.469 1 90.31 145 GLY B C 1
ATOM 8918 O O . GLY B 1 145 ? -5.734 24.5 23.797 1 90.31 145 GLY B O 1
ATOM 8919 N N . VAL B 1 146 ? -7.164 25.203 22.297 1 91.31 146 VAL B N 1
ATOM 8920 C CA . VAL B 1 146 ? -6.492 24.5 21.219 1 91.31 146 VAL B CA 1
ATOM 8921 C C . VAL B 1 146 ? -5.82 25.516 20.281 1 91.31 146 VAL B C 1
ATOM 8923 O O . VAL B 1 146 ? -6.453 26.469 19.828 1 91.31 146 VAL B O 1
ATOM 8926 N N . THR B 1 147 ? -4.551 25.266 20.094 1 89.94 147 THR B N 1
ATOM 8927 C CA . THR B 1 147 ? -3.803 26.109 19.156 1 89.94 147 THR B CA 1
ATOM 8928 C C . THR B 1 147 ? -3.223 25.266 18.031 1 89.94 147 THR B C 1
ATOM 8930 O O . THR B 1 147 ? -2.68 24.188 18.266 1 89.94 147 THR B O 1
ATOM 8933 N N . ILE B 1 148 ? -3.377 25.734 16.828 1 89.31 148 ILE B N 1
ATOM 8934 C CA . ILE B 1 148 ? -2.832 25.078 15.641 1 89.31 148 ILE B CA 1
ATOM 8935 C C . ILE B 1 148 ? -1.859 26.016 14.93 1 89.31 148 ILE B C 1
ATOM 8937 O O . ILE B 1 148 ? -2.221 27.141 14.578 1 89.31 148 ILE B O 1
ATOM 8941 N N . THR B 1 149 ? -0.684 25.609 14.773 1 87.75 149 THR B N 1
ATOM 8942 C CA . THR B 1 149 ? 0.323 26.391 14.078 1 87.75 149 THR B CA 1
ATOM 8943 C C . THR B 1 149 ? 1.055 25.547 13.039 1 87.75 149 THR B C 1
ATOM 8945 O O . THR B 1 149 ? 0.956 24.312 13.055 1 87.75 149 THR B O 1
ATOM 8948 N N . SER B 1 150 ? 1.606 26.234 12.031 1 85.44 150 SER B N 1
ATOM 8949 C CA . SER B 1 150 ? 2.369 25.531 11 1 85.44 150 SER B CA 1
ATOM 8950 C C . SER B 1 150 ? 3.59 26.328 10.57 1 85.44 150 SER B C 1
ATOM 8952 O O . SER B 1 150 ? 3.594 27.562 10.664 1 85.44 150 SER B O 1
ATOM 8954 N N . LYS B 1 151 ? 4.621 25.594 10.148 1 84.94 151 LYS B N 1
ATOM 8955 C CA . LYS B 1 151 ? 5.801 26.234 9.586 1 84.94 151 LYS B CA 1
ATOM 8956 C C . LYS B 1 151 ? 5.598 26.547 8.102 1 84.94 151 LYS B C 1
ATOM 8958 O O . LYS B 1 151 ? 6.34 27.344 7.527 1 84.94 151 LYS B O 1
ATOM 8963 N N . SER B 1 152 ? 4.668 25.922 7.574 1 92.19 152 SER B N 1
ATOM 8964 C CA . SER B 1 152 ? 4.422 26.109 6.148 1 92.19 152 SER B CA 1
ATOM 8965 C C . SER B 1 152 ? 2.949 25.906 5.805 1 92.19 152 SER B C 1
ATOM 8967 O O . SER B 1 152 ? 2.307 25 6.344 1 92.19 152 SER B O 1
ATOM 8969 N N . SER B 1 153 ? 2.498 26.766 4.969 1 90.44 153 SER B N 1
ATOM 8970 C CA . SER B 1 153 ? 1.114 26.625 4.527 1 90.44 153 SER B CA 1
ATOM 8971 C C . SER B 1 153 ? 1.034 25.969 3.156 1 90.44 153 SER B C 1
ATOM 8973 O O . SER B 1 153 ? -0.011 26 2.504 1 90.44 153 SER B O 1
ATOM 8975 N N . SER B 1 154 ? 2.139 25.391 2.695 1 93.62 154 SER B N 1
ATOM 8976 C CA . SER B 1 154 ? 2.105 24.672 1.428 1 93.62 154 SER B CA 1
ATOM 8977 C C . SER B 1 154 ? 1.111 23.516 1.474 1 93.62 154 SER B C 1
ATOM 8979 O O . SER B 1 154 ? 0.902 22.906 2.529 1 93.62 154 SER B O 1
ATOM 8981 N N . PRO B 1 155 ? 0.542 23.234 0.296 1 94.75 155 PRO B N 1
ATOM 8982 C CA . PRO B 1 155 ? -0.462 22.156 0.278 1 94.75 155 PRO B CA 1
ATOM 8983 C C . PRO B 1 155 ? 0.07 20.844 0.828 1 94.75 155 PRO B C 1
ATOM 8985 O O . PRO B 1 155 ? 1.141 20.375 0.419 1 94.75 155 PRO B O 1
ATOM 8988 N N . GLY B 1 156 ? -0.706 20.312 1.769 1 93.94 156 GLY B N 1
ATOM 8989 C CA . GLY B 1 156 ? -0.341 19.031 2.354 1 93.94 156 GLY B CA 1
ATOM 8990 C C . GLY B 1 156 ? 0.645 19.156 3.498 1 93.94 156 GLY B C 1
ATOM 8991 O O . GLY B 1 156 ? 1.161 18.156 3.994 1 93.94 156 GLY B O 1
ATOM 8992 N N . GLY B 1 157 ? 0.933 20.344 3.904 1 93.69 157 GLY B N 1
ATOM 8993 C CA . GLY B 1 157 ? 1.908 20.609 4.953 1 93.69 157 GLY B CA 1
ATOM 8994 C C . GLY B 1 157 ? 1.445 20.141 6.324 1 93.69 157 GLY B C 1
ATOM 8995 O O . GLY B 1 157 ? 0.243 20.047 6.578 1 93.69 157 GLY B O 1
ATOM 8996 N N . THR B 1 158 ? 2.404 19.891 7.199 1 92.94 158 THR B N 1
ATOM 8997 C CA . THR B 1 158 ? 2.135 19.422 8.555 1 92.94 158 THR B CA 1
ATOM 8998 C C . THR B 1 158 ? 1.871 20.594 9.492 1 92.94 158 THR B C 1
ATOM 9000 O O . THR B 1 158 ? 2.428 21.672 9.305 1 92.94 158 THR B O 1
ATOM 9003 N N . SER B 1 159 ? 0.998 20.344 10.461 1 90 159 SER B N 1
ATOM 9004 C CA . SER B 1 159 ? 0.709 21.344 11.492 1 90 159 SER B CA 1
ATOM 9005 C C . SER B 1 159 ? 1.002 20.797 12.883 1 90 159 SER B C 1
ATOM 9007 O O . SER B 1 159 ? 1.07 19.578 13.078 1 90 159 SER B O 1
ATOM 9009 N N . SER B 1 160 ? 1.248 21.703 13.773 1 91.5 160 SER B N 1
ATOM 9010 C CA . SER B 1 160 ? 1.394 21.375 15.188 1 91.5 160 SER B CA 1
ATOM 9011 C C . SER B 1 160 ? 0.137 21.75 15.969 1 91.5 160 SER B C 1
ATOM 9013 O O . SER B 1 160 ? -0.384 22.859 15.836 1 91.5 160 SER B O 1
ATOM 9015 N N . ILE B 1 161 ? -0.328 20.812 16.734 1 92.62 161 ILE B N 1
ATOM 9016 C CA . ILE B 1 161 ? -1.516 21.031 17.547 1 92.62 161 ILE B CA 1
ATOM 9017 C C . ILE B 1 161 ? -1.14 20.984 19.031 1 92.62 161 ILE B C 1
ATOM 9019 O O . ILE B 1 161 ? -0.485 20.047 19.484 1 92.62 161 ILE B O 1
ATOM 9023 N N . ARG B 1 162 ? -1.516 22 19.766 1 93.56 162 ARG B N 1
ATOM 9024 C CA . ARG B 1 162 ? -1.305 22.047 21.219 1 93.56 162 ARG B CA 1
ATOM 9025 C C . ARG B 1 162 ? -2.623 22.234 21.953 1 93.56 162 ARG B C 1
ATOM 9027 O O . ARG B 1 162 ? -3.43 23.094 21.594 1 93.56 162 ARG B O 1
ATOM 9034 N N . ILE B 1 163 ? -2.852 21.375 22.828 1 93.69 163 ILE B N 1
ATOM 9035 C CA . ILE B 1 163 ? -3.986 21.5 23.734 1 93.69 163 ILE B CA 1
ATOM 9036 C C . ILE B 1 163 ? -3.494 21.875 25.141 1 93.69 163 ILE B C 1
ATOM 9038 O O . ILE B 1 163 ? -2.785 21.109 25.781 1 93.69 163 ILE B O 1
ATOM 9042 N N . ARG B 1 164 ? -3.893 23.047 25.625 1 93.88 164 ARG B N 1
ATOM 9043 C CA . ARG B 1 164 ? -3.521 23.562 26.938 1 93.88 164 ARG B CA 1
ATOM 9044 C C . ARG B 1 164 ? -2.006 23.625 27.094 1 93.88 164 ARG B C 1
ATOM 9046 O O . ARG B 1 164 ? -1.466 23.234 28.125 1 93.88 164 ARG B O 1
ATOM 9053 N N . GLY B 1 165 ? -1.301 23.938 26 1 91.56 165 GLY B N 1
ATOM 9054 C CA . GLY B 1 165 ? 0.128 24.203 26.031 1 91.56 165 GLY B CA 1
ATOM 9055 C C . GLY B 1 165 ? 0.975 22.953 25.844 1 91.56 165 GLY B C 1
ATOM 9056 O O . GLY B 1 165 ? 0.453 21.891 25.516 1 91.56 165 GLY B O 1
ATOM 9057 N N . MET B 1 166 ? 2.281 23.141 25.984 1 92 166 MET B N 1
ATOM 9058 C CA . MET B 1 166 ? 3.219 22.031 25.797 1 92 166 MET B CA 1
ATOM 9059 C C . MET B 1 166 ? 3.32 21.188 27.062 1 92 166 MET B C 1
ATOM 9061 O O . MET B 1 166 ? 3.344 21.719 28.172 1 92 166 MET B O 1
ATOM 9065 N N . GLY B 1 167 ? 3.402 19.891 26.859 1 88.56 167 GLY B N 1
ATOM 9066 C CA . GLY B 1 167 ? 3.414 19 28 1 88.56 167 GLY B CA 1
ATOM 9067 C C . GLY B 1 167 ? 4.762 18.344 28.234 1 88.56 167 GLY B C 1
ATOM 9068 O O . GLY B 1 167 ? 5.008 17.781 29.297 1 88.56 167 GLY B O 1
ATOM 9069 N N . SER B 1 168 ? 5.625 18.438 27.25 1 91.31 168 SER B N 1
ATOM 9070 C CA . SER B 1 168 ? 6.914 17.766 27.375 1 91.31 168 SER B CA 1
ATOM 9071 C C . SER B 1 168 ? 8.008 18.531 26.625 1 91.31 168 SER B C 1
ATOM 9073 O O . SER B 1 168 ? 7.719 19.375 25.781 1 91.31 168 SER B O 1
ATOM 9075 N N . ILE B 1 169 ? 9.25 18.172 27.047 1 86.19 169 ILE B N 1
ATOM 9076 C CA . ILE B 1 169 ? 10.391 18.844 26.422 1 86.19 169 ILE B CA 1
ATOM 9077 C C . ILE B 1 169 ? 10.891 18 25.234 1 86.19 169 ILE B C 1
ATOM 9079 O O . ILE B 1 169 ? 10.977 18.5 24.109 1 86.19 169 ILE B O 1
ATOM 9083 N N . ASN B 1 170 ? 11.172 16.703 25.562 1 81.56 170 ASN B N 1
ATOM 9084 C CA . ASN B 1 170 ? 11.789 15.883 24.531 1 81.56 170 ASN B CA 1
ATOM 9085 C C . ASN B 1 170 ? 10.859 14.758 24.078 1 81.56 170 ASN B C 1
ATOM 9087 O O . ASN B 1 170 ? 11.148 14.055 23.125 1 81.56 170 ASN B O 1
ATOM 9091 N N . ALA B 1 171 ? 9.797 14.664 24.734 1 85.38 171 ALA B N 1
ATOM 9092 C CA . ALA B 1 171 ? 8.805 13.695 24.281 1 85.38 171 ALA B CA 1
ATOM 9093 C C . ALA B 1 171 ? 7.727 14.375 23.438 1 85.38 171 ALA B C 1
ATOM 9095 O O . ALA B 1 171 ? 7.777 15.578 23.203 1 85.38 171 ALA B O 1
ATOM 9096 N N . GLY B 1 172 ? 6.871 13.695 22.984 1 84.38 172 GLY B N 1
ATOM 9097 C CA . GLY B 1 172 ? 5.855 14.203 22.078 1 84.38 172 GLY B CA 1
ATOM 9098 C C . GLY B 1 172 ? 4.926 15.211 22.734 1 84.38 172 GLY B C 1
ATOM 9099 O O . GLY B 1 172 ? 4.594 15.086 23.906 1 84.38 172 GLY B O 1
ATOM 9100 N N . ASN B 1 173 ? 4.48 16.188 21.922 1 90.62 173 ASN B N 1
ATOM 9101 C CA . ASN B 1 173 ? 3.578 17.219 22.406 1 90.62 173 ASN B CA 1
ATOM 9102 C C . ASN B 1 173 ? 2.27 17.25 21.625 1 90.62 173 ASN B C 1
ATOM 9104 O O . ASN B 1 173 ? 1.341 17.984 21.984 1 90.62 173 ASN B O 1
ATOM 9108 N N . ASP B 1 174 ? 2.146 16.484 20.547 1 91.5 174 ASP B N 1
ATOM 9109 C CA . ASP B 1 174 ? 0.93 16.469 19.75 1 91.5 174 ASP B CA 1
ATOM 9110 C C . ASP B 1 174 ? -0.125 15.555 20.375 1 91.5 174 ASP B C 1
ATOM 9112 O O . ASP B 1 174 ? 0.21 14.555 21 1 91.5 174 ASP B O 1
ATOM 9116 N N . PRO B 1 175 ? -1.36 15.906 20.188 1 93.69 175 PRO B N 1
ATOM 9117 C CA . PRO B 1 175 ? -2.418 15.039 20.719 1 93.69 175 PRO B CA 1
ATOM 9118 C C . PRO B 1 175 ? -2.549 13.727 19.938 1 93.69 175 PRO B C 1
ATOM 9120 O O . PRO B 1 175 ? -2.076 13.633 18.797 1 93.69 175 PRO B O 1
ATOM 9123 N N . LEU B 1 176 ? -3.137 12.766 20.641 1 93.69 176 LEU B N 1
ATOM 9124 C CA . LEU B 1 176 ? -3.49 11.516 19.969 1 93.69 176 LEU B CA 1
ATOM 9125 C C . LEU B 1 176 ? -4.656 11.719 19.016 1 93.69 176 LEU B C 1
ATOM 9127 O O . LEU B 1 176 ? -5.645 12.375 19.359 1 93.69 176 LEU B O 1
ATOM 9131 N N . ILE B 1 177 ? -4.555 11.234 17.828 1 95.19 177 ILE B N 1
ATOM 9132 C CA . ILE B 1 177 ? -5.652 11.281 16.875 1 95.19 177 ILE B CA 1
ATOM 9133 C C . ILE B 1 177 ? -6.363 9.93 16.828 1 95.19 177 ILE B C 1
ATOM 9135 O O . ILE B 1 177 ? -5.73 8.891 16.625 1 95.19 177 ILE B O 1
ATOM 9139 N N . VAL B 1 178 ? -7.613 9.969 17 1 95.44 178 VAL B N 1
ATOM 9140 C CA . VAL B 1 178 ? -8.445 8.773 16.984 1 95.44 178 VAL B CA 1
ATOM 9141 C C . VAL B 1 178 ? -9.539 8.922 15.938 1 95.44 178 VAL B C 1
ATOM 9143 O O . VAL B 1 178 ? -10.281 9.906 15.93 1 95.44 178 VAL B O 1
ATOM 9146 N N . ILE B 1 179 ? -9.672 7.988 15.039 1 95 179 ILE B N 1
ATOM 9147 C CA . ILE B 1 179 ? -10.734 7.992 14.047 1 95 179 ILE B CA 1
ATOM 9148 C C . ILE B 1 179 ? -11.695 6.832 14.312 1 95 179 ILE B C 1
ATOM 9150 O O . ILE B 1 179 ? -11.289 5.668 14.281 1 95 179 ILE B O 1
ATOM 9154 N N . ASP B 1 180 ? -12.891 7.164 14.594 1 93.62 180 ASP B N 1
ATOM 9155 C CA . ASP B 1 180 ? -13.938 6.188 14.875 1 93.62 180 ASP B CA 1
ATOM 9156 C C . ASP B 1 180 ? -13.492 5.203 15.953 1 93.62 180 ASP B C 1
ATOM 9158 O O . ASP B 1 180 ? -13.617 3.988 15.781 1 93.62 180 ASP B O 1
ATOM 9162 N N . GLY B 1 181 ? -12.859 5.734 16.953 1 91.56 181 GLY B N 1
ATOM 9163 C CA . GLY B 1 181 ? -12.5 4.961 18.125 1 91.56 181 GLY B CA 1
ATOM 9164 C C . GLY B 1 181 ? -11.156 4.273 18 1 91.56 181 GLY B C 1
ATOM 9165 O O . GLY B 1 181 ? -10.742 3.543 18.906 1 91.56 181 GLY B O 1
ATOM 9166 N N . THR B 1 182 ? -10.453 4.523 16.969 1 92.31 182 THR B N 1
ATOM 9167 C CA . THR B 1 182 ? -9.172 3.861 16.75 1 92.31 182 THR B CA 1
ATOM 9168 C C . THR B 1 182 ? -8.047 4.887 16.641 1 92.31 182 THR B C 1
ATOM 9170 O O . THR B 1 182 ? -8.125 5.812 15.828 1 92.31 182 THR B O 1
ATOM 9173 N N . PRO B 1 183 ? -6.965 4.695 17.406 1 93.56 183 PRO B N 1
ATOM 9174 C CA . PRO B 1 183 ? -5.785 5.527 17.188 1 93.56 183 PRO B CA 1
ATOM 9175 C C . PRO B 1 183 ? -5.18 5.32 15.797 1 93.56 183 PRO B C 1
ATOM 9177 O O . PRO B 1 183 ? -5.07 4.18 15.328 1 93.56 183 PRO B O 1
ATOM 9180 N N . VAL B 1 184 ? -4.766 6.363 15.117 1 93.56 184 VAL B N 1
ATOM 9181 C CA . VAL B 1 184 ? -4.27 6.246 13.75 1 93.56 184 VAL B CA 1
ATOM 9182 C C . VAL B 1 184 ? -2.934 6.973 13.617 1 93.56 184 VAL B C 1
ATOM 9184 O O . VAL B 1 184 ? -2.543 7.73 14.508 1 93.56 184 VAL B O 1
ATOM 9187 N N . ASN B 1 185 ? -2.324 6.664 12.516 1 88.56 185 ASN B N 1
ATOM 9188 C CA . ASN B 1 185 ? -1.088 7.367 12.188 1 88.56 185 ASN B CA 1
ATOM 9189 C C . ASN B 1 185 ? -1.346 8.836 11.875 1 88.56 185 ASN B C 1
ATOM 9191 O O . ASN B 1 185 ? -2.344 9.18 11.234 1 88.56 185 ASN B O 1
ATOM 9195 N N . SER B 1 186 ? -0.494 9.656 12.367 1 90.25 186 SER B N 1
ATOM 9196 C CA . SER B 1 186 ? -0.51 11.094 12.094 1 90.25 186 SER B CA 1
ATOM 9197 C C . SER B 1 186 ? 0.901 11.672 12.094 1 90.25 186 SER B C 1
ATOM 9199 O O . SER B 1 186 ? 1.875 10.945 12.305 1 90.25 186 SER B O 1
ATOM 9201 N N . GLY B 1 187 ? 0.987 12.883 11.633 1 91.81 187 GLY B N 1
ATOM 9202 C CA . GLY B 1 187 ? 2.287 13.539 11.633 1 91.81 187 GLY B CA 1
ATOM 9203 C C . GLY B 1 187 ? 2.904 13.633 10.25 1 91.81 187 GLY B C 1
ATOM 9204 O O . GLY B 1 187 ? 2.188 13.688 9.242 1 91.81 187 GLY B O 1
ATOM 9205 N N . ASN B 1 188 ? 4.254 13.781 10.258 1 93.88 188 ASN B N 1
ATOM 9206 C CA . ASN B 1 188 ? 5.027 14.023 9.047 1 93.88 188 ASN B CA 1
ATOM 9207 C C . ASN B 1 188 ? 5.59 12.727 8.477 1 93.88 188 ASN B C 1
ATOM 9209 O O . ASN B 1 188 ? 6.336 12.016 9.156 1 93.88 188 ASN B O 1
ATOM 9213 N N . LEU B 1 189 ? 5.355 12.484 7.281 1 94.75 189 LEU B N 1
ATOM 9214 C CA . LEU B 1 189 ? 5.836 11.258 6.645 1 94.75 189 LEU B CA 1
ATOM 9215 C C . LEU B 1 189 ? 7.191 11.492 5.984 1 94.75 189 LEU B C 1
ATOM 9217 O O . LEU B 1 189 ? 7.953 10.539 5.777 1 94.75 189 LEU B O 1
ATOM 9221 N N . SER B 1 190 ? 7.488 12.703 5.602 1 94.62 190 SER B N 1
ATOM 9222 C CA . SER B 1 190 ? 8.734 13 4.91 1 94.62 190 SER B CA 1
ATOM 9223 C C . SER B 1 190 ? 9.938 12.883 5.848 1 94.62 190 SER B C 1
ATOM 9225 O O . SER B 1 190 ? 9.828 13.188 7.039 1 94.62 190 SER B O 1
ATOM 9227 N N . GLU B 1 191 ? 11.039 12.453 5.301 1 91 191 GLU B N 1
ATOM 9228 C CA . GLU B 1 191 ? 12.289 12.391 6.047 1 91 191 GLU B CA 1
ATOM 9229 C C . GLU B 1 191 ? 13.258 13.484 5.598 1 91 191 GLU B C 1
ATOM 9231 O O . GLU B 1 191 ? 14.352 13.609 6.141 1 91 191 GLU B O 1
ATOM 9236 N N . PHE B 1 192 ? 12.852 14.344 4.57 1 92.94 192 PHE B N 1
ATOM 9237 C CA . PHE B 1 192 ? 13.695 15.43 4.09 1 92.94 192 PHE B CA 1
ATOM 9238 C C . PHE B 1 192 ? 13.344 16.734 4.797 1 92.94 192 PHE B C 1
ATOM 9240 O O . PHE B 1 192 ? 12.203 16.938 5.203 1 92.94 192 PHE B O 1
ATOM 9247 N N . ASP B 1 193 ? 14.32 17.594 4.957 1 89 193 ASP B N 1
ATOM 9248 C CA . ASP B 1 193 ? 14.109 18.891 5.605 1 89 193 ASP B CA 1
ATOM 9249 C C . ASP B 1 193 ? 14.25 20.031 4.605 1 89 193 ASP B C 1
ATOM 9251 O O . ASP B 1 193 ? 14.461 21.188 4.996 1 89 193 ASP B O 1
ATOM 9255 N N . TYR B 1 194 ? 14.172 19.719 3.32 1 91.69 194 TYR B N 1
ATOM 9256 C CA . TYR B 1 194 ? 14.312 20.734 2.293 1 91.69 194 TYR B CA 1
ATOM 9257 C C . TYR B 1 194 ? 13.109 21.672 2.283 1 91.69 194 TYR B C 1
ATOM 9259 O O . TYR B 1 194 ? 13.227 22.844 1.901 1 91.69 194 TYR B O 1
ATOM 9267 N N . SER B 1 195 ? 12 21.094 2.619 1 92.81 195 SER B N 1
ATOM 9268 C CA . SER B 1 195 ? 10.766 21.859 2.777 1 92.81 195 SER B CA 1
ATOM 9269 C C . SER B 1 195 ? 10.266 21.812 4.219 1 92.81 195 SER B C 1
ATOM 9271 O O . SER B 1 195 ? 10.305 20.766 4.859 1 92.81 195 SER B O 1
ATOM 9273 N N . SER B 1 196 ? 9.836 22.922 4.668 1 92 196 SER B N 1
ATOM 9274 C CA . SER B 1 196 ? 9.297 22.984 6.023 1 92 196 SER B CA 1
ATOM 9275 C C . SER B 1 196 ? 7.898 22.391 6.094 1 92 196 SER B C 1
ATOM 9277 O O . SER B 1 196 ? 7.398 22.094 7.18 1 92 196 SER B O 1
ATOM 9279 N N . ALA B 1 197 ? 7.27 22.266 4.992 1 93.19 197 ALA B N 1
ATOM 9280 C CA . ALA B 1 197 ? 5.898 21.75 4.949 1 93.19 197 ALA B CA 1
ATOM 9281 C C . ALA B 1 197 ? 5.844 20.297 5.391 1 93.19 197 ALA B C 1
ATOM 9283 O O . ALA B 1 197 ? 4.906 19.875 6.078 1 93.19 197 ALA B O 1
ATOM 9284 N N . GLY B 1 198 ? 6.855 19.516 4.973 1 95 198 GLY B N 1
ATOM 9285 C CA . GLY B 1 198 ? 6.75 18.078 5.145 1 95 198 GLY B CA 1
ATOM 9286 C C . GLY B 1 198 ? 5.555 17.469 4.426 1 95 198 GLY B C 1
ATOM 9287 O O . GLY B 1 198 ? 5.066 18.031 3.443 1 95 198 GLY B O 1
ATOM 9288 N N . THR B 1 199 ? 5.156 16.234 4.82 1 96.38 199 THR B N 1
ATOM 9289 C CA . THR B 1 199 ? 3.988 15.555 4.277 1 96.38 199 THR B CA 1
ATOM 9290 C C . THR B 1 199 ? 3.064 15.086 5.402 1 96.38 199 THR B C 1
ATOM 9292 O O . THR B 1 199 ? 3.391 14.148 6.133 1 96.38 199 THR B O 1
ATOM 9295 N N . ASN B 1 200 ? 1.924 15.703 5.449 1 96.12 200 ASN B N 1
ATOM 9296 C CA . ASN B 1 200 ? 0.96 15.406 6.504 1 96.12 200 ASN B CA 1
ATOM 9297 C C . ASN B 1 200 ? 0.177 14.133 6.207 1 96.12 200 ASN B C 1
ATOM 9299 O O . ASN B 1 200 ? -0.582 14.078 5.234 1 96.12 200 ASN B O 1
ATOM 9303 N N . ILE B 1 201 ? 0.218 13.188 7.07 1 95.75 201 ILE B N 1
ATOM 9304 C CA . ILE B 1 201 ? -0.495 11.93 6.883 1 95.75 201 ILE B CA 1
ATOM 9305 C C . ILE B 1 201 ? -2.002 12.18 6.898 1 95.75 201 ILE B C 1
ATOM 9307 O O . ILE B 1 201 ? -2.754 11.539 6.164 1 95.75 201 ILE B O 1
ATOM 9311 N N . LEU B 1 202 ? -2.43 13.117 7.648 1 94.81 202 LEU B N 1
ATOM 9312 C CA . LEU B 1 202 ? -3.857 13.391 7.781 1 94.81 202 LEU B CA 1
ATOM 9313 C C . LEU B 1 202 ? -4.41 14.023 6.512 1 94.81 202 LEU B C 1
ATOM 9315 O O . LEU B 1 202 ? -5.629 14.07 6.316 1 94.81 202 LEU B O 1
ATOM 9319 N N . SER B 1 203 ? -3.545 14.539 5.668 1 94.56 203 SER B N 1
ATOM 9320 C CA . SER B 1 203 ? -4 15.102 4.398 1 94.56 203 SER B CA 1
ATOM 9321 C C . SER B 1 203 ? -4.578 14.023 3.492 1 94.56 203 SER B C 1
ATOM 9323 O O . SER B 1 203 ? -5.203 14.328 2.473 1 94.56 203 SER B O 1
ATOM 9325 N N . THR B 1 204 ? -4.422 12.773 3.852 1 95.19 204 THR B N 1
ATOM 9326 C CA . THR B 1 204 ? -4.969 11.664 3.066 1 95.19 204 THR B CA 1
ATOM 9327 C C . THR B 1 204 ? -6.461 11.5 3.338 1 95.19 204 THR B C 1
ATOM 9329 O O . THR B 1 204 ? -7.152 10.781 2.611 1 95.19 204 THR B O 1
ATOM 9332 N N . ILE B 1 205 ? -6.977 12.234 4.297 1 93.75 205 ILE B N 1
ATOM 9333 C CA . ILE B 1 205 ? -8.375 12.109 4.688 1 93.75 205 ILE B CA 1
ATOM 9334 C C . ILE B 1 205 ? -9.188 13.25 4.066 1 93.75 205 ILE B C 1
ATOM 9336 O O . ILE B 1 205 ? -8.727 14.391 4.016 1 93.75 205 ILE B O 1
ATOM 9340 N N . ASN B 1 206 ? -10.359 12.891 3.643 1 92.5 206 ASN B N 1
ATOM 9341 C CA . ASN B 1 206 ? -11.281 13.914 3.166 1 92.5 206 ASN B CA 1
ATOM 9342 C C . ASN B 1 206 ? -12.031 14.57 4.32 1 92.5 206 ASN B C 1
ATOM 9344 O O . ASN B 1 206 ? -12.82 13.922 5.008 1 92.5 206 ASN B O 1
ATOM 9348 N N . SER B 1 207 ? -11.805 15.789 4.461 1 88.81 207 SER B N 1
ATOM 9349 C CA . SER B 1 207 ? -12.375 16.516 5.594 1 88.81 207 SER B CA 1
ATOM 9350 C C . SER B 1 207 ? -13.898 16.5 5.535 1 88.81 207 SER B C 1
ATOM 9352 O O . SER B 1 207 ? -14.57 16.578 6.57 1 88.81 207 SER B O 1
ATOM 9354 N N . ASN B 1 208 ? -14.469 16.375 4.398 1 88.88 208 ASN B N 1
ATOM 9355 C CA . ASN B 1 208 ? -15.922 16.422 4.238 1 88.88 208 ASN B CA 1
ATOM 9356 C C . ASN B 1 208 ? -16.562 15.117 4.688 1 88.88 208 ASN B C 1
ATOM 9358 O O . ASN B 1 208 ? -17.797 15.047 4.84 1 88.88 208 ASN B O 1
ATOM 9362 N N . ASP B 1 209 ? -15.82 14.156 4.961 1 91.25 209 ASP B N 1
ATOM 9363 C CA . ASP B 1 209 ? -16.344 12.883 5.453 1 91.25 209 ASP B CA 1
ATOM 9364 C C . ASP B 1 209 ? -16.422 12.875 6.977 1 91.25 209 ASP B C 1
ATOM 9366 O O . ASP B 1 209 ? -16.906 11.906 7.574 1 91.25 209 ASP B O 1
ATOM 9370 N N . ILE B 1 210 ? -16.047 13.93 7.559 1 91.25 210 ILE B N 1
ATOM 9371 C CA . ILE B 1 210 ? -16.031 14.023 9.016 1 91.25 210 ILE B CA 1
ATOM 9372 C C . ILE B 1 210 ? -17.406 14.516 9.5 1 91.25 210 ILE B C 1
ATOM 9374 O O . ILE B 1 210 ? -17.906 15.531 9.031 1 91.25 210 ILE B O 1
ATOM 9378 N N . GLU B 1 211 ? -17.953 13.805 10.398 1 90.06 211 GLU B N 1
ATOM 9379 C CA . GLU B 1 211 ? -19.219 14.18 11.023 1 90.06 211 GLU B CA 1
ATOM 9380 C C . GLU B 1 211 ? -18.984 15.094 12.227 1 90.06 211 GLU B C 1
ATOM 9382 O O . GLU B 1 211 ? -19.766 16.016 12.453 1 90.06 211 GLU B O 1
ATOM 9387 N N . SER B 1 212 ? -18.047 14.703 13.047 1 89.88 212 SER B N 1
ATOM 9388 C CA . SER B 1 212 ? -17.766 15.508 14.234 1 89.88 212 SER B CA 1
ATOM 9389 C C . SER B 1 212 ? -16.328 15.305 14.703 1 89.88 212 SER B C 1
ATOM 9391 O O . SER B 1 212 ? -15.672 14.328 14.328 1 89.88 212 SER B O 1
ATOM 9393 N N . MET B 1 213 ? -15.844 16.219 15.43 1 91.12 213 MET B N 1
ATOM 9394 C CA . MET B 1 213 ? -14.547 16.156 16.094 1 91.12 213 MET B CA 1
ATOM 9395 C C . MET B 1 213 ? -14.672 16.531 17.562 1 91.12 213 MET B C 1
ATOM 9397 O O . MET B 1 213 ? -15.281 17.562 17.906 1 91.12 213 MET B O 1
ATOM 9401 N N . THR B 1 214 ? -14.164 15.703 18.406 1 91.62 214 THR B N 1
ATOM 9402 C CA . THR B 1 214 ? -14.18 15.953 19.844 1 91.62 214 THR B CA 1
ATOM 9403 C C . THR B 1 214 ? -12.758 16.078 20.375 1 91.62 214 THR B C 1
ATOM 9405 O O . THR B 1 214 ? -11.922 15.195 20.141 1 91.62 214 THR B O 1
ATOM 9408 N N . VAL B 1 215 ? -12.516 17.125 21.062 1 92.69 215 VAL B N 1
ATOM 9409 C CA . VAL B 1 215 ? -11.227 17.312 21.719 1 92.69 215 VAL B CA 1
ATOM 9410 C C . VAL B 1 215 ? -11.352 17.016 23.219 1 92.69 215 VAL B C 1
ATOM 9412 O O . VAL B 1 215 ? -12.125 17.672 23.922 1 92.69 215 VAL B O 1
ATOM 9415 N N . ILE B 1 216 ? -10.664 16.078 23.609 1 91.94 216 ILE B N 1
ATOM 9416 C CA . ILE B 1 216 ? -10.609 15.734 25.016 1 91.94 216 ILE B CA 1
ATOM 9417 C C . ILE B 1 216 ? -9.383 16.375 25.672 1 91.94 216 ILE B C 1
ATOM 9419 O O . ILE B 1 216 ? -8.25 16.125 25.234 1 91.94 216 ILE B O 1
ATOM 9423 N N . LYS B 1 217 ? -9.609 17.078 26.797 1 90.31 217 LYS B N 1
ATOM 9424 C CA . LYS B 1 217 ? -8.547 17.938 27.297 1 90.31 217 LYS B CA 1
ATOM 9425 C C . LYS B 1 217 ? -8.07 17.484 28.672 1 90.31 217 LYS B C 1
ATOM 9427 O O . LYS B 1 217 ? -6.969 17.844 29.109 1 90.31 217 LYS B O 1
ATOM 9432 N N . ASP B 1 218 ? -8.914 16.906 29.453 1 84.88 218 ASP B N 1
ATOM 9433 C CA . ASP B 1 218 ? -8.5 16.625 30.812 1 84.88 218 ASP B CA 1
ATOM 9434 C C . ASP B 1 218 ? -8.312 15.117 31.031 1 84.88 218 ASP B C 1
ATOM 9436 O O . ASP B 1 218 ? -8.438 14.336 30.078 1 84.88 218 ASP B O 1
ATOM 9440 N N . ALA B 1 219 ? -7.969 14.773 32.25 1 77.69 219 ALA B N 1
ATOM 9441 C CA . ALA B 1 219 ? -7.547 13.414 32.562 1 77.69 219 ALA B CA 1
ATOM 9442 C C . ALA B 1 219 ? -8.742 12.469 32.656 1 77.69 219 ALA B C 1
ATOM 9444 O O . ALA B 1 219 ? -8.602 11.266 32.406 1 77.69 219 ALA B O 1
ATOM 9445 N N . ALA B 1 220 ? -9.859 13.016 32.906 1 74.06 220 ALA B N 1
ATOM 9446 C CA . ALA B 1 220 ? -11.016 12.156 33.125 1 74.06 220 ALA B CA 1
ATOM 9447 C C . ALA B 1 220 ? -11.297 11.273 31.922 1 74.06 220 ALA B C 1
ATOM 9449 O O . ALA B 1 220 ? -11.641 10.094 32.062 1 74.06 220 ALA B O 1
ATOM 9450 N N . ALA B 1 221 ? -11.18 11.852 30.797 1 71.31 221 ALA B N 1
ATOM 9451 C CA . ALA B 1 221 ? -11.461 11.07 29.594 1 71.31 221 ALA B CA 1
ATOM 9452 C C . ALA B 1 221 ? -10.172 10.656 28.891 1 71.31 221 ALA B C 1
ATOM 9454 O O . ALA B 1 221 ? -10.102 9.586 28.281 1 71.31 221 ALA B O 1
ATOM 9455 N N . ALA B 1 222 ? -9.195 11.328 28.984 1 76 222 ALA B N 1
ATOM 9456 C CA . ALA B 1 222 ? -7.949 11.07 28.266 1 76 222 ALA B CA 1
ATOM 9457 C C . ALA B 1 222 ? -7.207 9.883 28.859 1 76 222 ALA B C 1
ATOM 9459 O O . ALA B 1 222 ? -6.441 9.203 28.172 1 76 222 ALA B O 1
ATOM 9460 N N . SER B 1 223 ? -7.496 9.664 30.094 1 76.62 223 SER B N 1
ATOM 9461 C CA . SER B 1 223 ? -6.758 8.609 30.781 1 76.62 223 SER B CA 1
ATOM 9462 C C . SER B 1 223 ? -7.074 7.238 30.188 1 76.62 223 SER B C 1
ATOM 9464 O O . SER B 1 223 ? -6.262 6.316 30.281 1 76.62 223 SER B O 1
ATOM 9466 N N . LEU B 1 224 ? -8.195 7.172 29.625 1 82.19 224 LEU B N 1
ATOM 9467 C CA . LEU B 1 224 ? -8.562 5.902 29 1 82.19 224 LEU B CA 1
ATOM 9468 C C . LEU B 1 224 ? -7.68 5.613 27.797 1 82.19 224 LEU B C 1
ATOM 9470 O O . LEU B 1 224 ? -7.547 4.461 27.375 1 82.19 224 LEU B O 1
ATOM 9474 N N . TYR B 1 225 ? -7.148 6.66 27.344 1 84.69 225 TYR B N 1
ATOM 9475 C CA . TYR B 1 225 ? -6.266 6.488 26.203 1 84.69 225 TYR B CA 1
ATOM 9476 C C . TYR B 1 225 ? -4.82 6.312 26.641 1 84.69 225 TYR B C 1
ATOM 9478 O O . TYR B 1 225 ? -3.945 5.988 25.844 1 84.69 225 TYR B O 1
ATOM 9486 N N . GLY B 1 226 ? -4.582 6.574 27.859 1 81.06 226 GLY B N 1
ATOM 9487 C CA . GLY B 1 226 ? -3.314 6.23 28.484 1 81.06 226 GLY B CA 1
ATOM 9488 C C . GLY B 1 226 ? -2.188 7.176 28.109 1 81.06 226 GLY B C 1
ATOM 9489 O O . GLY B 1 226 ? -2.361 8.398 28.125 1 81.06 226 GLY B O 1
ATOM 9490 N N . SER B 1 227 ? -0.973 6.488 27.859 1 83.56 227 SER B N 1
ATOM 9491 C CA . SER B 1 227 ? 0.307 7.176 27.719 1 83.56 227 SER B CA 1
ATOM 9492 C C . SER B 1 227 ? 0.359 7.977 26.422 1 83.56 227 SER B C 1
ATOM 9494 O O . SER B 1 227 ? 1.234 8.828 26.25 1 83.56 227 SER B O 1
ATOM 9496 N N . ARG B 1 228 ? -0.518 7.82 25.672 1 82.25 228 ARG B N 1
ATOM 9497 C CA . ARG B 1 228 ? -0.524 8.539 24.406 1 82.25 228 ARG B CA 1
ATOM 9498 C C . ARG B 1 228 ? -1.363 9.812 24.5 1 82.25 228 ARG B C 1
ATOM 9500 O O . ARG B 1 228 ? -1.304 10.664 23.625 1 82.25 228 ARG B O 1
ATOM 9507 N N . ALA B 1 229 ? -2.076 9.992 25.531 1 85.25 229 ALA B N 1
ATOM 9508 C CA . ALA B 1 229 ? -3.086 11.047 25.594 1 85.25 229 ALA B CA 1
ATOM 9509 C C . ALA B 1 229 ? -2.672 12.141 26.578 1 85.25 229 ALA B C 1
ATOM 9511 O O . ALA B 1 229 ? -3.494 12.969 26.984 1 85.25 229 ALA B O 1
ATOM 9512 N N . ALA B 1 230 ? -1.479 12.102 26.922 1 85.06 230 ALA B N 1
ATOM 9513 C CA . ALA B 1 230 ? -1.027 13.102 27.891 1 85.06 230 ALA B CA 1
ATOM 9514 C C . ALA B 1 230 ? -1.226 14.516 27.344 1 85.06 230 ALA B C 1
ATOM 9516 O O . ALA B 1 230 ? -1.479 15.453 28.094 1 85.06 230 ALA B O 1
ATOM 9517 N N . ASN B 1 231 ? -1.168 14.633 26.094 1 90.31 231 ASN B N 1
ATOM 9518 C CA . ASN B 1 231 ? -1.288 15.938 25.453 1 90.31 231 ASN B CA 1
ATOM 9519 C C . ASN B 1 231 ? -2.674 16.141 24.844 1 90.31 231 ASN B C 1
ATOM 9521 O O . ASN B 1 231 ? -2.848 16.969 23.953 1 90.31 231 ASN B O 1
ATOM 9525 N N . GLY B 1 232 ? -3.631 15.344 25.281 1 91.56 232 GLY B N 1
ATOM 9526 C CA . GLY B 1 232 ? -4.992 15.453 24.781 1 91.56 232 GLY B CA 1
ATOM 9527 C C . GLY B 1 232 ? -5.301 14.461 23.672 1 91.56 232 GLY B C 1
ATOM 9528 O O . GLY B 1 232 ? -4.402 13.781 23.172 1 91.56 232 GLY B O 1
ATOM 9529 N N . VAL B 1 233 ? -6.578 14.359 23.375 1 93.38 233 VAL B N 1
ATOM 9530 C CA . VAL B 1 233 ? -7.035 13.453 22.328 1 93.38 233 VAL B CA 1
ATOM 9531 C C . VAL B 1 233 ? -8.008 14.18 21.391 1 93.38 233 VAL B C 1
ATOM 9533 O O . VAL B 1 233 ? -8.852 14.953 21.844 1 93.38 233 VAL B O 1
ATOM 9536 N N . ILE B 1 234 ? -7.863 14 20.141 1 94.38 234 ILE B N 1
ATOM 9537 C CA . ILE B 1 234 ? -8.836 14.445 19.141 1 94.38 234 ILE B CA 1
ATOM 9538 C C . ILE B 1 234 ? -9.531 13.234 18.516 1 94.38 234 ILE B C 1
ATOM 9540 O O . ILE B 1 234 ? -8.891 12.438 17.828 1 94.38 234 ILE B O 1
ATOM 9544 N N . VAL B 1 235 ? -10.75 13.18 18.719 1 94.06 235 VAL B N 1
ATOM 9545 C CA . VAL B 1 235 ? -11.539 12.07 18.188 1 94.06 235 VAL B CA 1
ATOM 9546 C C . VAL B 1 235 ? -12.305 12.539 16.953 1 94.06 235 VAL B C 1
ATOM 9548 O O . VAL B 1 235 ? -13.125 13.461 17.031 1 94.06 235 VAL B O 1
ATOM 9551 N N . ILE B 1 236 ? -12.047 11.906 15.898 1 93.62 236 ILE B N 1
ATOM 9552 C CA . ILE B 1 236 ? -12.742 12.18 14.641 1 93.62 236 ILE B CA 1
ATOM 9553 C C . ILE B 1 236 ? -13.773 11.094 14.383 1 93.62 236 ILE B C 1
ATOM 9555 O O . ILE B 1 236 ? -13.453 9.898 14.391 1 93.62 236 ILE B O 1
ATOM 9559 N N . THR B 1 237 ? -14.938 11.523 14.219 1 92.62 237 THR B N 1
ATOM 9560 C CA . THR B 1 237 ? -16.016 10.617 13.82 1 92.62 237 THR B CA 1
ATOM 9561 C C . THR B 1 237 ? -16.391 10.836 12.359 1 92.62 237 THR B C 1
ATOM 9563 O O . THR B 1 237 ? -16.719 11.953 11.953 1 92.62 237 THR B O 1
ATOM 9566 N N . THR B 1 238 ? -16.422 9.836 11.602 1 92.81 238 THR B N 1
ATOM 9567 C CA . THR B 1 238 ? -16.75 9.945 10.188 1 92.81 238 THR B CA 1
ATOM 9568 C C . THR B 1 238 ? -18.234 9.727 9.953 1 92.81 238 THR B C 1
ATOM 9570 O O . THR B 1 238 ? -18.922 9.164 10.805 1 92.81 238 THR B O 1
ATOM 9573 N N . LYS B 1 239 ? -18.672 10.242 8.883 1 91.5 239 LYS B N 1
ATOM 9574 C CA . LYS B 1 239 ? -20.078 10.07 8.516 1 91.5 239 LYS B CA 1
ATOM 9575 C C . LYS B 1 239 ? -20.438 8.602 8.352 1 91.5 239 LYS B C 1
ATOM 9577 O O . LYS B 1 239 ? -19.594 7.797 7.926 1 91.5 239 LYS B O 1
ATOM 9582 N N . SER B 1 240 ? -21.672 8.289 8.758 1 89.56 240 SER B N 1
ATOM 9583 C CA . SER B 1 240 ? -22.172 6.926 8.672 1 89.56 240 SER B CA 1
ATOM 9584 C C . SER B 1 240 ? -23.578 6.891 8.062 1 89.56 240 SER B C 1
ATOM 9586 O O . SER B 1 240 ? -24.188 7.934 7.852 1 89.56 240 SER B O 1
ATOM 9588 N N . GLY B 1 241 ? -24.047 5.672 7.844 1 87.12 241 GLY B N 1
ATOM 9589 C CA . GLY B 1 241 ? -25.359 5.512 7.223 1 87.12 241 GLY B CA 1
ATOM 9590 C C . GLY B 1 241 ? -26.516 5.84 8.156 1 87.12 241 GLY B C 1
ATOM 9591 O O . GLY B 1 241 ? -26.375 5.711 9.375 1 87.12 241 GLY B O 1
ATOM 9592 N N . LYS B 1 242 ? -27.547 6.316 7.527 1 82.19 242 LYS B N 1
ATOM 9593 C CA . LYS B 1 242 ? -28.766 6.598 8.266 1 82.19 242 LYS B CA 1
ATOM 9594 C C . LYS B 1 242 ? -29.938 5.781 7.719 1 82.19 242 LYS B C 1
ATOM 9596 O O . LYS B 1 242 ? -29.984 5.484 6.523 1 82.19 242 LYS B O 1
ATOM 9601 N N . THR B 1 243 ? -30.766 5.406 8.617 1 82.44 243 THR B N 1
ATOM 9602 C CA . THR B 1 243 ? -31.938 4.652 8.195 1 82.44 243 THR B CA 1
ATOM 9603 C C . THR B 1 243 ? -32.875 5.527 7.359 1 82.44 243 THR B C 1
ATOM 9605 O O . THR B 1 243 ? -33.062 6.707 7.664 1 82.44 243 THR B O 1
ATOM 9608 N N . GLY B 1 244 ? -33.438 4.945 6.367 1 78.38 244 GLY B N 1
ATOM 9609 C CA . GLY B 1 244 ? -34.406 5.68 5.559 1 78.38 244 GLY B CA 1
ATOM 9610 C C . GLY B 1 244 ? -34.062 5.684 4.078 1 78.38 244 GLY B C 1
ATOM 9611 O O . GLY B 1 244 ? -33.375 4.777 3.592 1 78.38 244 GLY B O 1
ATOM 9612 N N . LYS B 1 245 ? -34.594 6.695 3.455 1 80.69 245 LYS B N 1
ATOM 9613 C CA . LYS B 1 245 ? -34.375 6.809 2.014 1 80.69 245 LYS B CA 1
ATOM 9614 C C . LYS B 1 245 ? -32.906 7.086 1.69 1 80.69 245 LYS B C 1
ATOM 9616 O O . LYS B 1 245 ? -32.25 7.832 2.41 1 80.69 245 LYS B O 1
ATOM 9621 N N . THR B 1 246 ? -32.531 6.488 0.643 1 88.5 246 THR B N 1
ATOM 9622 C CA . THR B 1 246 ? -31.156 6.691 0.197 1 88.5 246 THR B CA 1
ATOM 9623 C C . THR B 1 246 ? -30.906 8.148 -0.168 1 88.5 246 THR B C 1
ATOM 9625 O O . THR B 1 246 ? -31.719 8.758 -0.881 1 88.5 246 THR B O 1
ATOM 9628 N N . GLN B 1 247 ? -29.906 8.656 0.333 1 90.19 247 GLN B N 1
ATOM 9629 C CA . GLN B 1 247 ? -29.531 10.039 0.07 1 90.19 247 GLN B CA 1
ATOM 9630 C C . GLN B 1 247 ? -28.234 10.117 -0.733 1 90.19 247 GLN B C 1
ATOM 9632 O O . GLN B 1 247 ? -27.234 9.477 -0.381 1 90.19 247 GLN B O 1
ATOM 9637 N N . VAL B 1 248 ? -28.281 10.828 -1.839 1 92.06 248 VAL B N 1
ATOM 9638 C CA . VAL B 1 248 ? -27.109 11.078 -2.656 1 92.06 248 VAL B CA 1
ATOM 9639 C C . VAL B 1 248 ? -26.719 12.555 -2.576 1 92.06 248 VAL B C 1
ATOM 9641 O O . VAL B 1 248 ? -27.547 13.43 -2.854 1 92.06 248 VAL B O 1
ATOM 9644 N N . ASP B 1 249 ? -25.516 12.789 -2.256 1 93.31 249 ASP B N 1
ATOM 9645 C CA . ASP B 1 249 ? -25.047 14.164 -2.129 1 93.31 249 ASP B CA 1
ATOM 9646 C C . ASP B 1 249 ? -23.859 14.438 -3.068 1 93.31 249 ASP B C 1
ATOM 9648 O O . ASP B 1 249 ? -23 13.578 -3.25 1 93.31 249 ASP B O 1
ATOM 9652 N N . PHE B 1 250 ? -23.891 15.5 -3.68 1 94.56 250 PHE B N 1
ATOM 9653 C CA . PHE B 1 250 ? -22.781 15.969 -4.512 1 94.56 250 PHE B CA 1
ATOM 9654 C C . PHE B 1 250 ? -22.312 17.344 -4.055 1 94.56 250 PHE B C 1
ATOM 9656 O O . PHE B 1 250 ? -23.125 18.25 -3.855 1 94.56 250 PHE B O 1
ATOM 9663 N N . ARG B 1 251 ? -21.062 17.438 -3.879 1 94.19 251 ARG B N 1
ATOM 9664 C CA . ARG B 1 251 ? -20.453 18.703 -3.477 1 94.19 251 ARG B CA 1
ATOM 9665 C C . ARG B 1 251 ? -19.266 19.047 -4.367 1 94.19 251 ARG B C 1
ATOM 9667 O O . ARG B 1 251 ? -18.469 18.188 -4.699 1 94.19 251 ARG B O 1
ATOM 9674 N N . SER B 1 252 ? -19.219 20.25 -4.832 1 94.88 252 SER B N 1
ATOM 9675 C CA . SER B 1 252 ? -18.094 20.734 -5.629 1 94.88 252 SER B CA 1
ATOM 9676 C C . SER B 1 252 ? -17.719 22.172 -5.234 1 94.88 252 SER B C 1
ATOM 9678 O O . SER B 1 252 ? -18.594 22.984 -4.941 1 94.88 252 SER B O 1
ATOM 9680 N N . ASP B 1 253 ? -16.406 22.406 -5.152 1 93.56 253 ASP B N 1
ATOM 9681 C CA . ASP B 1 253 ? -16 23.781 -4.887 1 93.56 253 ASP B CA 1
ATOM 9682 C C . ASP B 1 253 ? -14.68 24.109 -5.586 1 93.56 253 ASP B C 1
ATOM 9684 O O . ASP B 1 253 ? -13.891 23.203 -5.887 1 93.56 253 ASP B O 1
ATOM 9688 N N . TRP B 1 254 ? -14.516 25.359 -5.934 1 95.44 254 TRP B N 1
ATOM 9689 C CA . TRP B 1 254 ? -13.336 25.906 -6.594 1 95.44 254 TRP B CA 1
ATOM 9690 C C . TRP B 1 254 ? -12.961 27.25 -6 1 95.44 254 TRP B C 1
ATOM 9692 O O . TRP B 1 254 ? -13.805 27.938 -5.414 1 95.44 254 TRP B O 1
ATOM 9702 N N . GLY B 1 255 ? -11.695 27.547 -6.098 1 95.88 255 GLY B N 1
ATOM 9703 C CA . GLY B 1 255 ? -11.305 28.844 -5.57 1 95.88 255 GLY B CA 1
ATOM 9704 C C . GLY B 1 255 ? -9.852 29.188 -5.844 1 95.88 255 GLY B C 1
ATOM 9705 O O . GLY B 1 255 ? -9.211 28.562 -6.684 1 95.88 255 GLY B O 1
ATOM 9706 N N . PHE B 1 256 ? -9.414 30.25 -5.281 1 96.5 256 PHE B N 1
ATOM 9707 C CA . PHE B 1 256 ? -8.047 30.75 -5.441 1 96.5 256 PHE B CA 1
ATOM 9708 C C . PHE B 1 256 ? -7.488 31.25 -4.117 1 96.5 256 PHE B C 1
ATOM 9710 O O . PHE B 1 256 ? -8.25 31.531 -3.184 1 96.5 256 PHE B O 1
ATOM 9717 N N . SER B 1 257 ? -6.16 31.281 -3.988 1 95.75 257 SER B N 1
ATOM 9718 C CA . SER B 1 257 ? -5.504 31.656 -2.736 1 95.75 257 SER B CA 1
ATOM 9719 C C . SER B 1 257 ? -4.305 32.562 -2.984 1 95.75 257 SER B C 1
ATOM 9721 O O . SER B 1 257 ? -3.664 32.469 -4.035 1 95.75 257 SER B O 1
ATOM 9723 N N . ASN B 1 258 ? -4.031 33.375 -2.111 1 95.88 258 ASN B N 1
ATOM 9724 C CA . ASN B 1 258 ? -2.842 34.219 -2.051 1 95.88 258 ASN B CA 1
ATOM 9725 C C . ASN B 1 258 ? -2.416 34.5 -0.61 1 95.88 258 ASN B C 1
ATOM 9727 O O . ASN B 1 258 ? -2.936 33.875 0.321 1 95.88 258 ASN B O 1
ATOM 9731 N N . MET B 1 259 ? -1.398 35.312 -0.401 1 96.06 259 MET B N 1
ATOM 9732 C CA . MET B 1 259 ? -0.913 35.562 0.952 1 96.06 259 MET B CA 1
ATOM 9733 C C . MET B 1 259 ? -1.964 36.312 1.775 1 96.06 259 MET B C 1
ATOM 9735 O O . MET B 1 259 ? -2.572 37.25 1.299 1 96.06 259 MET B O 1
ATOM 9739 N N . ALA B 1 260 ? -2.168 35.969 3.002 1 95.94 260 ALA B N 1
ATOM 9740 C CA . ALA B 1 260 ? -3.201 36.531 3.857 1 95.94 260 ALA B CA 1
ATOM 9741 C C . ALA B 1 260 ? -2.82 37.938 4.309 1 95.94 260 ALA B C 1
ATOM 9743 O O . ALA B 1 260 ? -3.691 38.75 4.629 1 95.94 260 ALA B O 1
ATOM 9744 N N . ILE B 1 261 ? -1.564 38.188 4.379 1 96.06 261 ILE B N 1
ATOM 9745 C CA . ILE B 1 261 ? -1.074 39.469 4.816 1 96.06 261 ILE B CA 1
ATOM 9746 C C . ILE B 1 261 ? 0.034 39.938 3.879 1 96.06 261 ILE B C 1
ATOM 9748 O O . ILE B 1 261 ? 0.492 39.188 3.018 1 96.06 261 ILE B O 1
ATOM 9752 N N . ASN B 1 262 ? 0.327 41.219 4.016 1 95.12 262 ASN B N 1
ATOM 9753 C CA . ASN B 1 262 ? 1.544 41.688 3.373 1 95.12 262 ASN B CA 1
ATOM 9754 C C . ASN B 1 262 ? 2.793 41.219 4.109 1 95.12 262 ASN B C 1
ATOM 9756 O O . ASN B 1 262 ? 3.334 41.938 4.953 1 95.12 262 ASN B O 1
ATOM 9760 N N . TYR B 1 263 ? 3.205 40.062 3.738 1 96.06 263 TYR B N 1
ATOM 9761 C CA . TYR B 1 263 ? 4.262 39.344 4.441 1 96.06 263 TYR B CA 1
ATOM 9762 C C . TYR B 1 263 ? 5.621 40 4.18 1 96.06 263 TYR B C 1
ATOM 9764 O O . TYR B 1 263 ? 6.035 40.125 3.029 1 96.06 263 TYR B O 1
ATOM 9772 N N . ARG B 1 264 ? 6.324 40.469 5.195 1 96.38 264 ARG B N 1
ATOM 9773 C CA . ARG B 1 264 ? 7.672 41.062 5.203 1 96.38 264 ARG B CA 1
ATOM 9774 C C . ARG B 1 264 ? 7.824 42.094 4.109 1 96.38 264 ARG B C 1
ATOM 9776 O O . ARG B 1 264 ? 8.602 41.906 3.17 1 96.38 264 ARG B O 1
ATOM 9783 N N . PRO B 1 265 ? 7.188 43.188 4.215 1 95.81 265 PRO B N 1
ATOM 9784 C CA . PRO B 1 265 ? 7.297 44.25 3.211 1 95.81 265 PRO B CA 1
ATOM 9785 C C . PRO B 1 265 ? 8.719 44.781 3.064 1 95.81 265 PRO B C 1
ATOM 9787 O O . PRO B 1 265 ? 9.422 44.969 4.062 1 95.81 265 PRO B O 1
ATOM 9790 N N . GLN B 1 266 ? 9.156 45.031 1.824 1 96.88 266 GLN B N 1
ATOM 9791 C CA . GLN B 1 266 ? 10.484 45.531 1.498 1 96.88 266 GLN B CA 1
ATOM 9792 C C . GLN B 1 266 ? 10.414 46.938 0.898 1 96.88 266 GLN B C 1
ATOM 9794 O O . GLN B 1 266 ? 9.375 47.344 0.362 1 96.88 266 GLN B O 1
ATOM 9799 N N . LEU B 1 267 ? 11.586 47.625 1.003 1 97.06 267 LEU B N 1
ATOM 9800 C CA . LEU B 1 267 ? 11.68 48.906 0.342 1 97.06 267 LEU B CA 1
ATOM 9801 C C . LEU B 1 267 ? 11.695 48.75 -1.175 1 97.06 267 LEU B C 1
ATOM 9803 O O . LEU B 1 267 ? 12.258 47.781 -1.694 1 97.06 267 LEU B O 1
ATOM 9807 N N . ASN B 1 268 ? 11.039 49.75 -1.855 1 95.62 268 ASN B N 1
ATOM 9808 C CA . ASN B 1 268 ? 11.188 49.75 -3.307 1 95.62 268 ASN B CA 1
ATOM 9809 C C . ASN B 1 268 ? 12.586 50.188 -3.723 1 95.62 268 ASN B C 1
ATOM 9811 O O . ASN B 1 268 ? 13.398 50.562 -2.877 1 95.62 268 ASN B O 1
ATOM 9815 N N . GLY B 1 269 ? 12.844 50.156 -4.957 1 97.12 269 GLY B N 1
ATOM 9816 C CA . GLY B 1 269 ? 14.18 50.406 -5.465 1 97.12 269 GLY B CA 1
ATOM 9817 C C . GLY B 1 269 ? 14.703 51.781 -5.102 1 97.12 269 GLY B C 1
ATOM 9818 O O . GLY B 1 269 ? 15.844 51.938 -4.66 1 97.12 269 GLY B O 1
ATOM 9819 N N . ASP B 1 270 ? 13.922 52.812 -5.258 1 96.88 270 ASP B N 1
ATOM 9820 C CA . ASP B 1 270 ? 14.328 54.188 -4.996 1 96.88 270 ASP B CA 1
ATOM 9821 C C . ASP B 1 270 ? 14.609 54.406 -3.512 1 96.88 270 ASP B C 1
ATOM 9823 O O . ASP B 1 270 ? 15.625 55 -3.148 1 96.88 270 ASP B O 1
ATOM 9827 N N . ASP B 1 271 ? 13.742 53.938 -2.75 1 97.5 271 ASP B N 1
ATOM 9828 C CA . ASP B 1 271 ? 13.906 54.125 -1.31 1 97.5 271 ASP B CA 1
ATOM 9829 C C . ASP B 1 271 ? 15.117 53.344 -0.8 1 97.5 271 ASP B C 1
ATOM 9831 O O . ASP B 1 271 ? 15.836 53.812 0.079 1 97.5 271 ASP B O 1
ATOM 9835 N N . ARG B 1 272 ? 15.25 52.125 -1.295 1 97.88 272 ARG B N 1
ATOM 9836 C CA . ARG B 1 272 ? 16.422 51.344 -0.93 1 97.88 272 ARG B CA 1
ATOM 9837 C C . ARG B 1 272 ? 17.703 52.094 -1.288 1 97.88 272 ARG B C 1
ATOM 9839 O O . ARG B 1 272 ? 18.641 52.156 -0.48 1 97.88 272 ARG B O 1
ATOM 9846 N N . ARG B 1 273 ? 17.797 52.562 -2.518 1 97.75 273 ARG B N 1
ATOM 9847 C CA . ARG B 1 273 ? 18.984 53.312 -2.961 1 97.75 273 ARG B CA 1
ATOM 9848 C C . ARG B 1 273 ? 19.25 54.5 -2.053 1 97.75 273 ARG B C 1
ATOM 9850 O O . ARG B 1 273 ? 20.391 54.781 -1.7 1 97.75 273 ARG B O 1
ATOM 9857 N N . ALA B 1 274 ? 18.25 55.219 -1.684 1 97.94 274 ALA B N 1
ATOM 9858 C CA . ALA B 1 274 ? 18.375 56.406 -0.827 1 97.94 274 ALA B CA 1
ATOM 9859 C C . ALA B 1 274 ? 18.922 56.031 0.544 1 97.94 274 ALA B C 1
ATOM 9861 O O . ALA B 1 274 ? 19.781 56.719 1.091 1 97.94 274 ALA B O 1
ATOM 9862 N N . VAL B 1 275 ? 18.391 54.969 1.12 1 98 275 VAL B N 1
ATOM 9863 C CA . VAL B 1 275 ? 18.812 54.531 2.441 1 98 275 VAL B CA 1
ATOM 9864 C C . VAL B 1 275 ? 20.281 54.062 2.383 1 98 275 VAL B C 1
ATOM 9866 O O . VAL B 1 275 ? 21.062 54.375 3.279 1 98 275 VAL B O 1
ATOM 9869 N N . LEU B 1 276 ? 20.609 53.375 1.338 1 98.25 276 LEU B N 1
ATOM 9870 C CA . LEU B 1 276 ? 21.984 52.906 1.187 1 98.25 276 LEU B CA 1
ATOM 9871 C C . LEU B 1 276 ? 22.938 54.062 0.996 1 98.25 276 LEU B C 1
ATOM 9873 O O . LEU B 1 276 ? 24.062 54.062 1.516 1 98.25 276 LEU B O 1
ATOM 9877 N N . LEU B 1 277 ? 22.5 55.062 0.208 1 98.12 277 LEU B N 1
ATOM 9878 C CA . LEU B 1 277 ? 23.297 56.25 0.004 1 98.12 277 LEU B CA 1
ATOM 9879 C C . LEU B 1 277 ? 23.578 56.969 1.331 1 98.12 277 LEU B C 1
ATOM 9881 O O . LEU B 1 277 ? 24.719 57.344 1.598 1 98.12 277 LEU B O 1
ATOM 9885 N N . LYS B 1 278 ? 22.594 57.094 2.096 1 97.75 278 LYS B N 1
ATOM 9886 C CA . LYS B 1 278 ? 22.75 57.688 3.41 1 97.75 278 LYS B CA 1
ATOM 9887 C C . LYS B 1 278 ? 23.703 56.906 4.285 1 97.75 278 LYS B C 1
ATOM 9889 O O . LYS B 1 278 ? 24.5 57.469 5.035 1 97.75 278 LYS B O 1
ATOM 9894 N N . GLY B 1 279 ? 23.625 55.562 4.246 1 98.12 279 GLY B N 1
ATOM 9895 C CA . GLY B 1 279 ? 24.531 54.719 5.008 1 98.12 279 GLY B CA 1
ATOM 9896 C C . GLY B 1 279 ? 25.984 54.906 4.621 1 98.12 279 GLY B C 1
ATOM 9897 O O . GLY B 1 279 ? 26.859 54.875 5.48 1 98.12 279 GLY B O 1
ATOM 9898 N N . LEU B 1 280 ? 26.219 55.062 3.326 1 98.25 280 LEU B N 1
ATOM 9899 C CA . LEU B 1 280 ? 27.578 55.312 2.844 1 98.25 280 LEU B CA 1
ATOM 9900 C C . LEU B 1 280 ? 28.062 56.688 3.293 1 98.25 280 LEU B C 1
ATOM 9902 O O . LEU B 1 280 ? 29.219 56.844 3.688 1 98.25 280 LEU B O 1
ATOM 9906 N N . GLU B 1 281 ? 27.203 57.656 3.221 1 98 281 GLU B N 1
ATOM 9907 C CA . GLU B 1 281 ? 27.562 58.969 3.688 1 98 281 GLU B CA 1
ATOM 9908 C C . GLU B 1 281 ? 27.984 58.969 5.156 1 98 281 GLU B C 1
ATOM 9910 O O . GLU B 1 281 ? 28.984 59.562 5.527 1 98 281 GLU B O 1
ATOM 9915 N N . ASN B 1 282 ? 27.203 58.312 5.891 1 97.94 282 ASN B N 1
ATOM 9916 C CA . ASN B 1 282 ? 27.5 58.188 7.312 1 97.94 282 ASN B CA 1
ATOM 9917 C C . ASN B 1 282 ? 28.844 57.469 7.543 1 97.94 282 ASN B C 1
ATOM 9919 O O . ASN B 1 282 ? 29.609 57.844 8.43 1 97.94 282 ASN B O 1
ATOM 9923 N N . TYR B 1 283 ? 29.047 56.406 6.812 1 97.44 283 TYR B N 1
ATOM 9924 C CA . TYR B 1 283 ? 30.312 55.688 6.93 1 97.44 283 TYR B CA 1
ATOM 9925 C C . TYR B 1 283 ? 31.5 56.594 6.664 1 97.44 283 TYR B C 1
ATOM 9927 O O . TYR B 1 283 ? 32.438 56.625 7.449 1 97.44 283 TYR B O 1
ATOM 9935 N N . TYR B 1 284 ? 31.453 57.438 5.637 1 97.69 284 TYR B N 1
ATOM 9936 C CA . TYR B 1 284 ? 32.562 58.312 5.262 1 97.69 284 TYR B CA 1
ATOM 9937 C C . TYR B 1 284 ? 32.688 59.469 6.242 1 97.69 284 TYR B C 1
ATOM 9939 O O . TYR B 1 284 ? 33.812 59.906 6.547 1 97.69 284 TYR B O 1
ATOM 9947 N N . ARG B 1 285 ? 31.594 59.906 6.758 1 97.12 285 ARG B N 1
ATOM 9948 C CA . ARG B 1 285 ? 31.609 61.031 7.684 1 97.12 285 ARG B CA 1
ATOM 9949 C C . ARG B 1 285 ? 32.125 60.594 9.062 1 97.12 285 ARG B C 1
ATOM 9951 O O . ARG B 1 285 ? 33 61.25 9.617 1 97.12 285 ARG B O 1
ATOM 9958 N N . TYR B 1 286 ? 31.594 59.5 9.531 1 95.31 286 TYR B N 1
ATOM 9959 C CA . TYR B 1 286 ? 31.797 59.219 10.945 1 95.31 286 TYR B CA 1
ATOM 9960 C C . TYR B 1 286 ? 32.875 58.156 11.125 1 95.31 286 TYR B C 1
ATOM 9962 O O . TYR B 1 286 ? 33.531 58.094 12.172 1 95.31 286 TYR B O 1
ATOM 9970 N N . ASN B 1 287 ? 33 57.25 10.219 1 94.38 287 ASN B N 1
ATOM 9971 C CA . ASN B 1 287 ? 34.031 56.219 10.344 1 94.38 287 ASN B CA 1
ATOM 9972 C C . ASN B 1 287 ? 35.344 56.656 9.703 1 94.38 287 ASN B C 1
ATOM 9974 O O . ASN B 1 287 ? 36.406 56.344 10.203 1 94.38 287 ASN B O 1
ATOM 9978 N N . GLN B 1 288 ? 35.188 57.438 8.625 1 95.81 288 GLN B N 1
ATOM 9979 C CA . GLN B 1 288 ? 36.406 57.844 7.914 1 95.81 288 GLN B CA 1
ATOM 9980 C C . GLN B 1 288 ? 36.781 59.281 8.25 1 95.81 288 GLN B C 1
ATOM 9982 O O . GLN B 1 288 ? 37.844 59.781 7.863 1 95.81 288 GLN B O 1
ATOM 9987 N N . GLY B 1 289 ? 35.906 60.094 8.828 1 95.25 289 GLY B N 1
ATOM 9988 C CA . GLY B 1 289 ? 36.219 61.438 9.328 1 95.25 289 GLY B CA 1
ATOM 9989 C C . GLY B 1 289 ? 36.156 62.5 8.258 1 95.25 289 GLY B C 1
ATOM 9990 O O . GLY B 1 289 ? 36.75 63.594 8.398 1 95.25 289 GLY B O 1
ATOM 9991 N N . GLN B 1 290 ? 35.375 62.25 7.23 1 97.19 290 GLN B N 1
ATOM 9992 C CA . GLN B 1 290 ? 35.25 63.25 6.164 1 97.19 290 GLN B CA 1
ATOM 9993 C C . GLN B 1 290 ? 34.281 64.375 6.543 1 97.19 290 GLN B C 1
ATOM 9995 O O . GLN B 1 290 ? 33.438 64.188 7.445 1 97.19 290 GLN B O 1
ATOM 10000 N N . THR B 1 291 ? 34.438 65.5 5.828 1 96.19 291 THR B N 1
ATOM 10001 C CA . THR B 1 291 ? 33.438 66.562 5.992 1 96.19 291 THR B CA 1
ATOM 10002 C C . THR B 1 291 ? 32.094 66.125 5.344 1 96.19 291 THR B C 1
ATOM 10004 O O . THR B 1 291 ? 32.062 65.188 4.543 1 96.19 291 THR B O 1
ATOM 10007 N N . ALA B 1 292 ? 31.125 66.75 5.676 1 95.12 292 ALA B N 1
ATOM 10008 C CA . ALA B 1 292 ? 29.797 66.438 5.145 1 95.12 292 ALA B CA 1
ATOM 10009 C C . ALA B 1 292 ? 29.812 66.5 3.617 1 95.12 292 ALA B C 1
ATOM 10011 O O . ALA B 1 292 ? 29.219 65.562 2.977 1 95.12 292 ALA B O 1
ATOM 10012 N N . ALA B 1 293 ? 30.453 67.438 3.043 1 96.56 293 ALA B N 1
ATOM 10013 C CA . ALA B 1 293 ? 30.484 67.625 1.59 1 96.56 293 ALA B CA 1
ATOM 10014 C C . ALA B 1 293 ? 31.312 66.5 0.947 1 96.56 293 ALA B C 1
ATOM 10016 O O . ALA B 1 293 ? 30.938 65.938 -0.094 1 96.56 293 ALA B O 1
ATOM 10017 N N . GLN B 1 294 ? 32.406 66.125 1.565 1 97.31 294 GLN B N 1
ATOM 10018 C CA . GLN B 1 294 ? 33.281 65.062 1.058 1 97.31 294 GLN B CA 1
ATOM 10019 C C . GLN B 1 294 ? 32.594 63.719 1.181 1 97.31 294 GLN B C 1
ATOM 10021 O O . GLN B 1 294 ? 32.688 62.906 0.283 1 97.31 294 GLN B O 1
ATOM 10026 N N . ALA B 1 295 ? 31.938 63.562 2.246 1 97.81 295 ALA B N 1
ATOM 10027 C CA . ALA B 1 295 ? 31.219 62.312 2.492 1 97.81 295 ALA B CA 1
ATOM 10028 C C . ALA B 1 295 ? 30.109 62.094 1.47 1 97.81 295 ALA B C 1
ATOM 10030 O O . ALA B 1 295 ? 29.906 61 0.976 1 97.81 295 ALA B O 1
ATOM 10031 N N . ALA B 1 296 ? 29.359 63.094 1.188 1 97.62 296 ALA B N 1
ATOM 10032 C CA . ALA B 1 296 ? 28.297 63.031 0.191 1 97.62 296 ALA B CA 1
ATOM 10033 C C . ALA B 1 296 ? 28.859 62.688 -1.186 1 97.62 296 ALA B C 1
ATOM 10035 O O . ALA B 1 296 ? 28.25 61.906 -1.925 1 97.62 296 ALA B O 1
ATOM 10036 N N . ALA B 1 297 ? 30 63.25 -1.543 1 97.56 297 ALA B N 1
ATOM 10037 C CA . ALA B 1 297 ? 30.625 63 -2.836 1 97.56 297 ALA B CA 1
ATOM 10038 C C . ALA B 1 297 ? 31.125 61.562 -2.916 1 97.56 297 ALA B C 1
ATOM 10040 O O . ALA B 1 297 ? 30.953 60.906 -3.943 1 97.56 297 ALA B O 1
ATOM 10041 N N . SER B 1 298 ? 31.719 61.125 -1.872 1 97.94 298 SER B N 1
ATOM 10042 C CA . SER B 1 298 ? 32.188 59.75 -1.834 1 97.94 298 SER B CA 1
ATOM 10043 C C . SER B 1 298 ? 31.062 58.75 -1.924 1 97.94 298 SER B C 1
ATOM 10045 O O . SER B 1 298 ? 31.156 57.75 -2.629 1 97.94 298 SER B O 1
ATOM 10047 N N . ALA B 1 299 ? 30.016 58.969 -1.196 1 98.31 299 ALA B N 1
ATOM 10048 C CA . ALA B 1 299 ? 28.844 58.125 -1.216 1 98.31 299 ALA B CA 1
ATOM 10049 C C . ALA B 1 299 ? 28.219 58.062 -2.609 1 98.31 299 ALA B C 1
ATOM 10051 O O . ALA B 1 299 ? 27.812 57 -3.076 1 98.31 299 ALA B O 1
ATOM 10052 N N . ALA B 1 300 ? 28.141 59.188 -3.246 1 97.56 300 ALA B N 1
ATOM 10053 C CA . ALA B 1 300 ? 27.594 59.281 -4.602 1 97.56 300 ALA B CA 1
ATOM 10054 C C . ALA B 1 300 ? 28.453 58.469 -5.578 1 97.56 300 ALA B C 1
ATOM 10056 O O . ALA B 1 300 ? 27.922 57.875 -6.535 1 97.56 300 ALA B O 1
ATOM 10057 N N . GLY B 1 301 ? 29.703 58.438 -5.344 1 97.12 301 GLY B N 1
ATOM 10058 C CA . GLY B 1 301 ? 30.609 57.656 -6.199 1 97.12 301 GLY B CA 1
ATOM 10059 C C . GLY B 1 301 ? 30.484 56.156 -6.02 1 97.12 301 GLY B C 1
ATOM 10060 O O . GLY B 1 301 ? 30.719 55.406 -6.957 1 97.12 301 GLY B O 1
ATOM 10061 N N . ASP B 1 302 ? 30.031 55.719 -4.816 1 97.44 302 ASP B N 1
ATOM 10062 C CA . ASP B 1 302 ? 30.062 54.312 -4.496 1 97.44 302 ASP B CA 1
ATOM 10063 C C . ASP B 1 302 ? 28.672 53.688 -4.586 1 97.44 302 ASP B C 1
ATOM 10065 O O . ASP B 1 302 ? 28.531 52.469 -4.656 1 97.44 302 ASP B O 1
ATOM 10069 N N . ILE B 1 303 ? 27.625 54.438 -4.641 1 97.69 303 ILE B N 1
ATOM 10070 C CA . ILE B 1 303 ? 26.25 53.969 -4.484 1 97.69 303 ILE B CA 1
ATOM 10071 C C . ILE B 1 303 ? 25.891 53.031 -5.629 1 97.69 303 ILE B C 1
ATOM 10073 O O . ILE B 1 303 ? 25.141 52.062 -5.438 1 97.69 303 ILE B O 1
ATOM 10077 N N . ASP B 1 304 ? 26.438 53.156 -6.793 1 96.56 304 ASP B N 1
ATOM 10078 C CA . ASP B 1 304 ? 26.094 52.344 -7.957 1 96.56 304 ASP B CA 1
ATOM 10079 C C . ASP B 1 304 ? 26.672 50.938 -7.848 1 96.56 304 ASP B C 1
ATOM 10081 O O . ASP B 1 304 ? 26.234 50.031 -8.555 1 96.56 304 ASP B O 1
ATOM 10085 N N . ASP B 1 305 ? 27.625 50.781 -6.973 1 95.38 305 ASP B N 1
ATOM 10086 C CA . ASP B 1 305 ? 28.141 49.438 -6.723 1 95.38 305 ASP B CA 1
ATOM 10087 C C . ASP B 1 305 ? 27.094 48.562 -6.016 1 95.38 305 ASP B C 1
ATOM 10089 O O . ASP B 1 305 ? 27.141 47.344 -6.109 1 95.38 305 ASP B O 1
ATOM 10093 N N . TYR B 1 306 ? 26.172 49.188 -5.344 1 96.25 306 TYR B N 1
ATOM 10094 C CA . TYR B 1 306 ? 25.234 48.469 -4.492 1 96.25 306 TYR B CA 1
ATOM 10095 C C . TYR B 1 306 ? 23.812 48.625 -4.992 1 96.25 306 TYR B C 1
ATOM 10097 O O . TYR B 1 306 ? 22.969 47.75 -4.785 1 96.25 306 TYR B O 1
ATOM 10105 N N . ALA B 1 307 ? 23.531 49.75 -5.602 1 97.12 307 ALA B N 1
ATOM 10106 C CA . ALA B 1 307 ? 22.172 50.062 -6.051 1 97.12 307 ALA B CA 1
ATOM 10107 C C . ALA B 1 307 ? 22.188 50.844 -7.352 1 97.12 307 ALA B C 1
ATOM 10109 O O . ALA B 1 307 ? 21.672 51.969 -7.402 1 97.12 307 ALA B O 1
ATOM 10110 N N . PRO B 1 308 ? 22.703 50.219 -8.352 1 95.5 308 PRO B N 1
ATOM 10111 C CA . PRO B 1 308 ? 22.672 50.938 -9.633 1 95.5 308 PRO B CA 1
ATOM 10112 C C . PRO B 1 308 ? 21.25 51.219 -10.117 1 95.5 308 PRO B C 1
ATOM 10114 O O . PRO B 1 308 ? 20.344 50.375 -9.922 1 95.5 308 PRO B O 1
ATOM 10117 N N . LEU B 1 309 ? 21.031 52.344 -10.672 1 94.19 309 LEU B N 1
ATOM 10118 C CA . LEU B 1 309 ? 19.734 52.688 -11.266 1 94.19 309 LEU B CA 1
ATOM 10119 C C . LEU B 1 309 ? 19.406 51.781 -12.445 1 94.19 309 LEU B C 1
ATOM 10121 O O . LEU B 1 309 ? 20.312 51.344 -13.156 1 94.19 309 LEU B O 1
ATOM 10125 N N . PRO B 1 310 ? 18.078 51.531 -12.508 1 91.94 310 PRO B N 1
ATOM 10126 C CA . PRO B 1 310 ? 17.734 50.75 -13.695 1 91.94 310 PRO B CA 1
ATOM 10127 C C . PRO B 1 310 ? 18.109 51.469 -15 1 91.94 310 PRO B C 1
ATOM 10129 O O . PRO B 1 310 ? 18.062 52.688 -15.086 1 91.94 310 PRO B O 1
ATOM 10132 N N . GLY B 1 311 ? 18.531 50.656 -15.961 1 84.31 311 GLY B N 1
ATOM 10133 C CA . GLY B 1 311 ? 18.859 51.219 -17.266 1 84.31 311 GLY B CA 1
ATOM 10134 C C . GLY B 1 311 ? 17.688 51.906 -17.922 1 84.31 311 GLY B C 1
ATOM 10135 O O . GLY B 1 311 ? 16.578 51.906 -17.406 1 84.31 311 GLY B O 1
ATOM 10136 N N . LYS B 1 312 ? 18.062 52.625 -19.078 1 83.38 312 LYS B N 1
ATOM 10137 C CA . LYS B 1 312 ? 17.031 53.344 -19.828 1 83.38 312 LYS B CA 1
ATOM 10138 C C . LYS B 1 312 ? 15.883 52.406 -20.234 1 83.38 312 LYS B C 1
ATOM 10140 O O . LYS B 1 312 ? 16.109 51.375 -20.828 1 83.38 312 LYS B O 1
ATOM 10145 N N . GLY B 1 313 ? 14.672 52.781 -19.828 1 80.75 313 GLY B N 1
ATOM 10146 C CA . GLY B 1 313 ? 13.492 52.031 -20.188 1 80.75 313 GLY B CA 1
ATOM 10147 C C . GLY B 1 313 ? 13.242 50.844 -19.25 1 80.75 313 GLY B C 1
ATOM 10148 O O . GLY B 1 313 ? 12.281 50.094 -19.438 1 80.75 313 GLY B O 1
ATOM 10149 N N . GLN B 1 314 ? 14.164 50.688 -18.25 1 86.12 314 GLN B N 1
ATOM 10150 C CA . GLN B 1 314 ? 14 49.594 -17.312 1 86.12 314 GLN B CA 1
ATOM 10151 C C . GLN B 1 314 ? 13.484 50.094 -15.961 1 86.12 314 GLN B C 1
ATOM 10153 O O . GLN B 1 314 ? 13.523 51.281 -15.68 1 86.12 314 GLN B O 1
ATOM 10158 N N . THR B 1 315 ? 12.773 49.188 -15.336 1 92.31 315 THR B N 1
ATOM 10159 C CA . THR B 1 315 ? 12.258 49.5 -14.008 1 92.31 315 THR B CA 1
ATOM 10160 C C . THR B 1 315 ? 12.914 48.594 -12.961 1 92.31 315 THR B C 1
ATOM 10162 O O . THR B 1 315 ? 13.625 47.656 -13.305 1 92.31 315 THR B O 1
ATOM 10165 N N . TRP B 1 316 ? 12.766 48.938 -11.664 1 96.19 316 TRP B N 1
ATOM 10166 C CA . TRP B 1 316 ? 13.242 48.094 -10.578 1 96.19 316 TRP B CA 1
ATOM 10167 C C . TRP B 1 316 ? 12.602 46.719 -10.648 1 96.19 316 TRP B C 1
ATOM 10169 O O . TRP B 1 316 ? 11.422 46.594 -11.008 1 96.19 316 TRP B O 1
ATOM 10179 N N . THR B 1 317 ? 13.305 45.656 -10.383 1 96.12 317 THR B N 1
ATOM 10180 C CA . THR B 1 317 ? 12.797 44.281 -10.414 1 96.12 317 THR B CA 1
ATOM 10181 C C . THR B 1 317 ? 11.844 44.031 -9.25 1 96.12 317 THR B C 1
ATOM 10183 O O . THR B 1 317 ? 12.172 44.344 -8.102 1 96.12 317 THR B O 1
ATOM 10186 N N . ASP B 1 318 ? 10.641 43.5 -9.539 1 96.25 318 ASP B N 1
ATOM 10187 C CA . ASP B 1 318 ? 9.68 43.094 -8.523 1 96.25 318 ASP B CA 1
ATOM 10188 C C . ASP B 1 318 ? 9.758 41.594 -8.266 1 96.25 318 ASP B C 1
ATOM 10190 O O . ASP B 1 318 ? 9.008 40.812 -8.859 1 96.25 318 ASP B O 1
ATOM 10194 N N . TRP B 1 319 ? 10.531 41.25 -7.348 1 96.94 319 TRP B N 1
ATOM 10195 C CA . TRP B 1 319 ? 10.797 39.844 -7.078 1 96.94 319 TRP B CA 1
ATOM 10196 C C . TRP B 1 319 ? 9.562 39.156 -6.48 1 96.94 319 TRP B C 1
ATOM 10198 O O . TRP B 1 319 ? 9.375 37.969 -6.648 1 96.94 319 TRP B O 1
ATOM 10208 N N . LYS B 1 320 ? 8.734 39.844 -5.691 1 96.19 320 LYS B N 1
ATOM 10209 C CA . LYS B 1 320 ? 7.508 39.281 -5.156 1 96.19 320 LYS B CA 1
ATOM 10210 C C . LYS B 1 320 ? 6.594 38.781 -6.273 1 96.19 320 LYS B C 1
ATOM 10212 O O . LYS B 1 320 ? 6.062 37.688 -6.211 1 96.19 320 LYS B O 1
ATOM 10217 N N . LYS B 1 321 ? 6.434 39.531 -7.254 1 95.62 321 LYS B N 1
ATOM 10218 C CA . LYS B 1 321 ? 5.578 39.188 -8.391 1 95.62 321 LYS B CA 1
ATOM 10219 C C . LYS B 1 321 ? 6.16 38.031 -9.18 1 95.62 321 LYS B C 1
ATOM 10221 O O . LYS B 1 321 ? 5.418 37.156 -9.68 1 95.62 321 LYS B O 1
ATOM 10226 N N . LEU B 1 322 ? 7.488 37.938 -9.297 1 96.5 322 LEU B N 1
ATOM 10227 C CA . LEU B 1 322 ? 8.141 36.938 -10.109 1 96.5 322 LEU B CA 1
ATOM 10228 C C . LEU B 1 322 ? 8.117 35.562 -9.398 1 96.5 322 LEU B C 1
ATOM 10230 O O . LEU B 1 322 ? 8.023 34.531 -10.055 1 96.5 322 LEU B O 1
ATOM 10234 N N . LEU B 1 323 ? 8.195 35.625 -8.102 1 97.06 323 LEU B N 1
ATOM 10235 C CA . LEU B 1 323 ? 8.438 34.375 -7.379 1 97.06 323 LEU B CA 1
ATOM 10236 C C . LEU B 1 323 ? 7.133 33.781 -6.852 1 97.06 323 LEU B C 1
ATOM 10238 O O . LEU B 1 323 ? 7.078 32.594 -6.488 1 97.06 323 LEU B O 1
ATOM 10242 N N . PHE B 1 324 ? 6.109 34.531 -6.746 1 97 324 PHE B N 1
ATOM 10243 C CA . PHE B 1 324 ? 4.852 34.062 -6.191 1 97 324 PHE B CA 1
ATOM 10244 C C . PHE B 1 324 ? 3.734 34.156 -7.223 1 97 324 PHE B C 1
ATOM 10246 O O . PHE B 1 324 ? 3.789 34.969 -8.133 1 97 324 PHE B O 1
ATOM 10253 N N . ARG B 1 325 ? 2.793 33.25 -7.094 1 96.38 325 ARG B N 1
ATOM 10254 C CA . ARG B 1 325 ? 1.63 33.219 -7.973 1 96.38 325 ARG B CA 1
ATOM 10255 C C . ARG B 1 325 ? 0.348 33 -7.172 1 96.38 325 ARG B C 1
ATOM 10257 O O . ARG B 1 325 ? 0.395 32.781 -5.961 1 96.38 325 ARG B O 1
ATOM 10264 N N . THR B 1 326 ? -0.722 33.125 -7.906 1 96.81 326 THR B N 1
ATOM 10265 C CA . THR B 1 326 ? -2.01 32.812 -7.297 1 96.81 326 THR B CA 1
ATOM 10266 C C . THR B 1 326 ? -2.25 31.312 -7.293 1 96.81 326 THR B C 1
ATOM 10268 O O . THR B 1 326 ? -2.137 30.656 -8.328 1 96.81 326 THR B O 1
ATOM 10271 N N . GLY B 1 327 ? -2.49 30.781 -6.105 1 96.69 327 GLY B N 1
ATOM 10272 C CA . GLY B 1 327 ? -2.865 29.375 -6.023 1 96.69 327 GLY B CA 1
ATOM 10273 C C . GLY B 1 327 ? -4.293 29.125 -6.465 1 96.69 327 GLY B C 1
ATOM 10274 O O . GLY B 1 327 ? -5.125 30.031 -6.457 1 96.69 327 GLY B O 1
ATOM 10275 N N . HIS B 1 328 ? -4.559 27.859 -6.809 1 97 328 HIS B N 1
ATOM 10276 C CA . HIS B 1 328 ? -5.898 27.422 -7.199 1 97 328 HIS B CA 1
ATOM 10277 C C . HIS B 1 328 ? -6.242 26.062 -6.598 1 97 328 HIS B C 1
ATOM 10279 O O . HIS B 1 328 ? -5.348 25.266 -6.309 1 97 328 HIS B O 1
ATOM 10285 N N . HIS B 1 329 ? -7.531 25.875 -6.309 1 95.75 329 HIS B N 1
ATOM 10286 C CA . HIS B 1 329 ? -7.941 24.562 -5.852 1 95.75 329 HIS B CA 1
ATOM 10287 C C . HIS B 1 329 ? -9.281 24.156 -6.457 1 95.75 329 HIS B C 1
ATOM 10289 O O . HIS B 1 329 ? -10.07 25.016 -6.852 1 95.75 329 HIS B O 1
ATOM 10295 N N . GLN B 1 330 ? -9.516 22.906 -6.59 1 96.44 330 GLN B N 1
ATOM 10296 C CA . GLN B 1 330 ? -10.758 22.25 -7.023 1 96.44 330 GLN B CA 1
ATOM 10297 C C . GLN B 1 330 ? -11.031 20.984 -6.215 1 96.44 330 GLN B C 1
ATOM 10299 O O . GLN B 1 330 ? -10.133 20.172 -6.016 1 96.44 330 GLN B O 1
ATOM 10304 N N . ASN B 1 331 ? -12.242 20.891 -5.676 1 95 331 ASN B N 1
ATOM 10305 C CA . ASN B 1 331 ? -12.672 19.719 -4.922 1 95 331 ASN B CA 1
ATOM 10306 C C . ASN B 1 331 ? -13.984 19.156 -5.465 1 95 331 ASN B C 1
ATOM 10308 O O . ASN B 1 331 ? -14.891 19.906 -5.82 1 95 331 ASN B O 1
ATOM 10312 N N . TYR B 1 332 ? -14.055 17.875 -5.621 1 95.69 332 TYR B N 1
ATOM 10313 C CA . TYR B 1 332 ? -15.266 17.156 -6.012 1 95.69 332 TYR B CA 1
ATOM 10314 C C . TYR B 1 332 ? -15.516 15.977 -5.074 1 95.69 332 TYR B C 1
ATOM 10316 O O . TYR B 1 332 ? -14.594 15.25 -4.719 1 95.69 332 TYR B O 1
ATOM 10324 N N . GLN B 1 333 ? -16.766 15.867 -4.629 1 95 333 GLN B N 1
ATOM 10325 C CA . GLN B 1 333 ? -17.109 14.742 -3.775 1 95 333 GLN B CA 1
ATOM 10326 C C . GLN B 1 333 ? -18.516 14.242 -4.074 1 95 333 GLN B C 1
ATOM 10328 O O . GLN B 1 333 ? -19.422 15.039 -4.309 1 95 333 GLN B O 1
ATOM 10333 N N . ALA B 1 334 ? -18.672 13.031 -4.117 1 94.12 334 ALA B N 1
ATOM 10334 C CA . ALA B 1 334 ? -19.969 12.359 -4.199 1 94.12 334 ALA B CA 1
ATOM 10335 C C . ALA B 1 334 ? -20.109 11.312 -3.096 1 94.12 334 ALA B C 1
ATOM 10337 O O . ALA B 1 334 ? -19.156 10.609 -2.766 1 94.12 334 ALA B O 1
ATOM 10338 N N . SER B 1 335 ? -21.266 11.312 -2.486 1 93.31 335 SER B N 1
ATOM 10339 C CA . SER B 1 335 ? -21.5 10.32 -1.437 1 93.31 335 SER B CA 1
ATOM 10340 C C . SER B 1 335 ? -22.906 9.75 -1.525 1 93.31 335 SER B C 1
ATOM 10342 O O . SER B 1 335 ? -23.812 10.383 -2.07 1 93.31 335 SER B O 1
ATOM 10344 N N . VAL B 1 336 ? -23.109 8.594 -1.044 1 90.69 336 VAL B N 1
ATOM 10345 C CA . VAL B 1 336 ? -24.391 7.895 -0.959 1 90.69 336 VAL B CA 1
ATOM 10346 C C . VAL B 1 336 ? -24.547 7.27 0.425 1 90.69 336 VAL B C 1
ATOM 10348 O O . VAL B 1 336 ? -23.609 6.676 0.955 1 90.69 336 VAL B O 1
ATOM 10351 N N . SER B 1 337 ? -25.625 7.492 1.003 1 91.62 337 SER B N 1
ATOM 10352 C CA . SER B 1 337 ? -25.922 6.922 2.314 1 91.62 337 SER B CA 1
ATOM 10353 C C . SER B 1 337 ? -27.359 6.395 2.385 1 91.62 337 SER B C 1
ATOM 10355 O O . SER B 1 337 ? -28.25 6.938 1.741 1 91.62 337 SER B O 1
ATOM 10357 N N . GLY B 1 338 ? -27.562 5.359 3.094 1 87 338 GLY B N 1
ATOM 10358 C CA . GLY B 1 338 ? -28.875 4.773 3.254 1 87 338 GLY B CA 1
ATOM 10359 C C . GLY B 1 338 ? -28.844 3.426 3.951 1 87 338 GLY B C 1
ATOM 10360 O O . GLY B 1 338 ? -27.859 3.076 4.602 1 87 338 GLY B O 1
ATOM 10361 N N . GLY B 1 339 ? -30 2.822 3.984 1 82.31 339 GLY B N 1
ATOM 10362 C CA . GLY B 1 339 ? -30.125 1.497 4.57 1 82.31 339 GLY B CA 1
ATOM 10363 C C . GLY B 1 339 ? -31.391 1.312 5.371 1 82.31 339 GLY B C 1
ATOM 10364 O O . GLY B 1 339 ? -32.312 2.137 5.293 1 82.31 339 GLY B O 1
ATOM 10365 N N . SER B 1 340 ? -31.469 0.142 5.98 1 82.69 340 SER B N 1
ATOM 10366 C CA . SER B 1 340 ? -32.594 -0.228 6.832 1 82.69 340 SER B CA 1
ATOM 10367 C C . SER B 1 340 ? -32.188 -0.195 8.305 1 82.69 340 SER B C 1
ATOM 10369 O O . SER B 1 340 ? -31.109 0.255 8.656 1 82.69 340 SER B O 1
ATOM 10371 N N . GLU B 1 341 ? -33.094 -0.53 9.086 1 80.56 341 GLU B N 1
ATOM 10372 C CA . GLU B 1 341 ? -32.812 -0.554 10.516 1 80.56 341 GLU B CA 1
ATOM 10373 C C . GLU B 1 341 ? -31.734 -1.571 10.852 1 80.56 341 GLU B C 1
ATOM 10375 O O . GLU B 1 341 ? -30.969 -1.385 11.805 1 80.56 341 GLU B O 1
ATOM 10380 N N . SER B 1 342 ? -31.703 -2.578 10.07 1 84.56 342 SER B N 1
ATOM 10381 C CA . SER B 1 342 ? -30.75 -3.639 10.367 1 84.56 342 SER B CA 1
ATOM 10382 C C . SER B 1 342 ? -29.406 -3.387 9.672 1 84.56 342 SER B C 1
ATOM 10384 O O . SER B 1 342 ? -28.359 -3.846 10.141 1 84.56 342 SER B O 1
ATOM 10386 N N . THR B 1 343 ? -29.5 -2.762 8.531 1 87.12 343 THR B N 1
ATOM 10387 C CA . THR B 1 343 ? -28.281 -2.523 7.762 1 87.12 343 THR B CA 1
ATOM 10388 C C . THR B 1 343 ? -28.203 -1.068 7.305 1 87.12 343 THR B C 1
ATOM 10390 O O . THR B 1 343 ? -29.125 -0.567 6.656 1 87.12 343 THR B O 1
ATOM 10393 N N . ARG B 1 344 ? -27.188 -0.441 7.629 1 90.31 344 ARG B N 1
ATOM 10394 C CA . ARG B 1 344 ? -26.922 0.932 7.203 1 90.31 344 ARG B CA 1
ATOM 10395 C C . ARG B 1 344 ? -25.547 1.057 6.562 1 90.31 344 ARG B C 1
ATOM 10397 O O . ARG B 1 344 ? -24.609 0.371 6.965 1 90.31 344 ARG B O 1
ATOM 10404 N N . PHE B 1 345 ? -25.406 2.008 5.586 1 90.25 345 PHE B N 1
ATOM 10405 C CA . PHE B 1 345 ? -24.125 2.146 4.914 1 90.25 345 PHE B CA 1
ATOM 10406 C C . PHE B 1 345 ? -23.891 3.594 4.496 1 90.25 345 PHE B C 1
ATOM 10408 O O . PHE B 1 345 ? -24.828 4.387 4.43 1 90.25 345 PHE B O 1
ATOM 10415 N N . TYR B 1 346 ? -22.672 3.932 4.293 1 93.12 346 TYR B N 1
ATOM 10416 C CA . TYR B 1 346 ? -22.172 5.195 3.752 1 93.12 346 TYR B CA 1
ATOM 10417 C C . TYR B 1 346 ? -20.969 4.969 2.859 1 93.12 346 TYR B C 1
ATOM 10419 O O . TYR B 1 346 ? -20.078 4.184 3.197 1 93.12 346 TYR B O 1
ATOM 10427 N N . ALA B 1 347 ? -20.953 5.543 1.691 1 91 347 ALA B N 1
ATOM 10428 C CA . ALA B 1 347 ? -19.812 5.5 0.785 1 91 347 ALA B CA 1
ATOM 10429 C C . ALA B 1 347 ? -19.578 6.863 0.141 1 91 347 ALA B C 1
ATOM 10431 O O . ALA B 1 347 ? -20.516 7.574 -0.197 1 91 347 ALA B O 1
ATOM 10432 N N . SER B 1 348 ? -18.328 7.211 -0.051 1 94.69 348 SER B N 1
ATOM 10433 C CA . SER B 1 348 ? -18 8.492 -0.667 1 94.69 348 SER B CA 1
ATOM 10434 C C . SER B 1 348 ? -16.734 8.398 -1.513 1 94.69 348 SER B C 1
ATOM 10436 O O . SER B 1 348 ? -15.883 7.539 -1.272 1 94.69 348 SER B O 1
ATOM 10438 N N . LEU B 1 349 ? -16.641 9.156 -2.555 1 93.94 349 LEU B N 1
ATOM 10439 C CA . LEU B 1 349 ? -15.469 9.383 -3.398 1 93.94 349 LEU B CA 1
ATOM 10440 C C . LEU B 1 349 ? -15.156 10.875 -3.514 1 93.94 349 LEU B C 1
ATOM 10442 O O . LEU B 1 349 ? -16.047 11.68 -3.793 1 93.94 349 LEU B O 1
ATOM 10446 N N . ALA B 1 350 ? -13.891 11.164 -3.295 1 96 350 ALA B N 1
ATOM 10447 C CA . ALA B 1 350 ? -13.508 12.57 -3.32 1 96 350 ALA B CA 1
ATOM 10448 C C . ALA B 1 350 ? -12.234 12.781 -4.129 1 96 350 ALA B C 1
ATOM 10450 O O . ALA B 1 350 ? -11.328 11.945 -4.098 1 96 350 ALA B O 1
ATOM 10451 N N . TYR B 1 351 ? -12.18 13.844 -4.879 1 96.06 351 TYR B N 1
ATOM 10452 C CA . TYR B 1 351 ? -11.008 14.305 -5.617 1 96.06 351 TYR B CA 1
ATOM 10453 C C . TYR B 1 351 ? -10.641 15.727 -5.234 1 96.06 351 TYR B C 1
ATOM 10455 O O . TYR B 1 351 ? -11.5 16.609 -5.211 1 96.06 351 TYR B O 1
ATOM 10463 N N . THR B 1 352 ? -9.367 15.922 -4.922 1 96.62 352 THR B N 1
ATOM 10464 C CA . THR B 1 352 ? -8.859 17.234 -4.566 1 96.62 352 THR B CA 1
ATOM 10465 C C . THR B 1 352 ? -7.617 17.578 -5.391 1 96.62 352 THR B C 1
ATOM 10467 O O . THR B 1 352 ? -6.703 16.766 -5.516 1 96.62 352 THR B O 1
ATOM 10470 N N . ASN B 1 353 ? -7.598 18.734 -5.996 1 97.25 353 ASN B N 1
ATOM 10471 C CA . ASN B 1 353 ? -6.441 19.312 -6.676 1 97.25 353 ASN B CA 1
ATOM 10472 C C . ASN B 1 353 ? -6.164 20.734 -6.211 1 97.25 353 ASN B C 1
ATOM 10474 O O . ASN B 1 353 ? -6.996 21.625 -6.395 1 97.25 353 ASN B O 1
ATOM 10478 N N . GLN B 1 354 ? -4.992 20.938 -5.641 1 96.25 354 GLN B N 1
ATOM 10479 C CA . GLN B 1 354 ? -4.621 22.234 -5.094 1 96.25 354 GLN B CA 1
ATOM 10480 C C . GLN B 1 354 ? -3.215 22.641 -5.531 1 96.25 354 GLN B C 1
ATOM 10482 O O . GLN B 1 354 ? -2.266 21.875 -5.367 1 96.25 354 GLN B O 1
ATOM 10487 N N . ASP B 1 355 ? -3.152 23.844 -6.066 1 96.25 355 ASP B N 1
ATOM 10488 C CA . ASP B 1 355 ? -1.856 24.438 -6.383 1 96.25 355 ASP B CA 1
ATOM 10489 C C . ASP B 1 355 ? -1.458 25.484 -5.348 1 96.25 355 ASP B C 1
ATOM 10491 O O . ASP B 1 355 ? -2.291 26.281 -4.902 1 96.25 355 ASP B O 1
ATOM 10495 N N . GLY B 1 356 ? -0.157 25.422 -4.965 1 95.44 356 GLY B N 1
ATOM 10496 C CA . GLY B 1 356 ? 0.33 26.406 -4.012 1 95.44 356 GLY B CA 1
ATOM 10497 C C . GLY B 1 356 ? 0.621 27.75 -4.645 1 95.44 356 GLY B C 1
ATOM 10498 O O . GLY B 1 356 ? 0.256 28 -5.793 1 95.44 356 GLY B O 1
ATOM 10499 N N . ILE B 1 357 ? 1.223 28.656 -3.932 1 96.44 357 ILE B N 1
ATOM 10500 C CA . ILE B 1 357 ? 1.456 30.031 -4.402 1 96.44 357 ILE B CA 1
ATOM 10501 C C . ILE B 1 357 ? 2.887 30.156 -4.922 1 96.44 357 ILE B C 1
ATOM 10503 O O . ILE B 1 357 ? 3.305 31.234 -5.348 1 96.44 357 ILE B O 1
ATOM 10507 N N . VAL B 1 358 ? 3.613 29.094 -4.77 1 95.75 358 VAL B N 1
ATOM 10508 C CA . VAL B 1 358 ? 4.957 29.047 -5.328 1 95.75 358 VAL B CA 1
ATOM 10509 C C . VAL B 1 358 ? 5.027 27.953 -6.406 1 95.75 358 VAL B C 1
ATOM 10511 O O . VAL B 1 358 ? 4.246 27 -6.383 1 95.75 358 VAL B O 1
ATOM 10514 N N . ALA B 1 359 ? 5.961 28.125 -7.293 1 94.56 359 ALA B N 1
ATOM 10515 C CA . ALA B 1 359 ? 6.105 27.156 -8.375 1 94.56 359 ALA B CA 1
ATOM 10516 C C . ALA B 1 359 ? 6.418 25.766 -7.828 1 94.56 359 ALA B C 1
ATOM 10518 O O . ALA B 1 359 ? 7.109 25.625 -6.816 1 94.56 359 ALA B O 1
ATOM 10519 N N . ASN B 1 360 ? 5.93 24.734 -8.469 1 94.81 360 ASN B N 1
ATOM 10520 C CA . ASN B 1 360 ? 6.207 23.328 -8.211 1 94.81 360 ASN B CA 1
ATOM 10521 C C . ASN B 1 360 ? 5.621 22.875 -6.875 1 94.81 360 ASN B C 1
ATOM 10523 O O . ASN B 1 360 ? 6.184 22.016 -6.203 1 94.81 360 ASN B O 1
ATOM 10527 N N . THR B 1 361 ? 4.691 23.594 -6.371 1 96.44 361 THR B N 1
ATOM 10528 C CA . THR B 1 361 ? 3.998 23.156 -5.164 1 96.44 361 THR B CA 1
ATOM 10529 C C . THR B 1 361 ? 2.537 22.828 -5.469 1 96.44 361 THR B C 1
ATOM 10531 O O . THR B 1 361 ? 1.883 23.547 -6.23 1 96.44 361 THR B O 1
ATOM 10534 N N . GLY B 1 362 ? 2.111 21.719 -4.871 1 97.25 362 GLY B N 1
ATOM 10535 C CA . GLY B 1 362 ? 0.734 21.312 -5.105 1 97.25 362 GLY B CA 1
ATOM 10536 C C . GLY B 1 362 ? 0.38 20 -4.453 1 97.25 362 GLY B C 1
ATOM 10537 O O . GLY B 1 362 ? 1.243 19.328 -3.875 1 97.25 362 GLY B O 1
ATOM 10538 N N . LEU B 1 363 ? -0.923 19.688 -4.453 1 97.19 363 LEU B N 1
ATOM 10539 C CA . LEU B 1 363 ? -1.455 18.453 -3.877 1 97.19 363 LEU B CA 1
ATOM 10540 C C . LEU B 1 363 ? -2.596 17.906 -4.727 1 97.19 363 LEU B C 1
ATOM 10542 O O . LEU B 1 363 ? -3.547 18.625 -5.039 1 97.19 363 LEU B O 1
ATOM 10546 N N . LYS B 1 364 ? -2.479 16.703 -5.152 1 97.44 364 LYS B N 1
ATOM 10547 C CA . LYS B 1 364 ? -3.535 15.938 -5.812 1 97.44 364 LYS B CA 1
ATOM 10548 C C . LYS B 1 364 ? -3.891 14.688 -5.008 1 97.44 364 LYS B C 1
ATOM 10550 O O . LYS B 1 364 ? -3.014 13.891 -4.672 1 97.44 364 LYS B O 1
ATOM 10555 N N . ARG B 1 365 ? -5.18 14.516 -4.715 1 96.62 365 ARG B N 1
ATOM 10556 C CA . ARG B 1 365 ? -5.551 13.406 -3.85 1 96.62 365 ARG B CA 1
ATOM 10557 C C . ARG B 1 365 ? -6.855 12.766 -4.312 1 96.62 365 ARG B C 1
ATOM 10559 O O . ARG B 1 365 ? -7.801 13.461 -4.684 1 96.62 365 ARG B O 1
ATOM 10566 N N . TYR B 1 366 ? -6.93 11.484 -4.336 1 96 366 TYR B N 1
ATOM 10567 C CA . TYR B 1 366 ? -8.133 10.664 -4.465 1 96 366 TYR B CA 1
ATOM 10568 C C . TYR B 1 366 ? -8.406 9.898 -3.178 1 96 366 TYR B C 1
ATOM 10570 O O . TYR B 1 366 ? -7.52 9.227 -2.648 1 96 366 TYR B O 1
ATOM 10578 N N . THR B 1 367 ? -9.578 10.016 -2.619 1 95.56 367 THR B N 1
ATOM 10579 C CA . THR B 1 367 ? -9.914 9.312 -1.387 1 95.56 367 THR B CA 1
ATOM 10580 C C . THR B 1 367 ? -11.273 8.617 -1.518 1 95.56 367 THR B C 1
ATOM 10582 O O . THR B 1 367 ? -12.25 9.227 -1.955 1 95.56 367 THR B O 1
ATOM 10585 N N . GLY B 1 368 ? -11.305 7.391 -1.185 1 93.75 368 GLY B N 1
ATOM 10586 C CA . GLY B 1 368 ? -12.531 6.617 -1.049 1 93.75 368 GLY B CA 1
ATOM 10587 C C . GLY B 1 368 ? -12.789 6.156 0.373 1 93.75 368 GLY B C 1
ATOM 10588 O O . GLY B 1 368 ? -11.867 5.777 1.09 1 93.75 368 GLY B O 1
ATOM 10589 N N . ASN B 1 369 ? -14.023 6.348 0.784 1 93.44 369 ASN B N 1
ATOM 10590 C CA . ASN B 1 369 ? -14.445 5.918 2.111 1 93.44 369 ASN B CA 1
ATOM 10591 C C . ASN B 1 369 ? -15.727 5.094 2.053 1 93.44 369 ASN B C 1
ATOM 10593 O O . ASN B 1 369 ? -16.625 5.395 1.271 1 93.44 369 ASN B O 1
ATOM 10597 N N . ALA B 1 370 ? -15.781 4.02 2.867 1 90.25 370 ALA B N 1
ATOM 10598 C CA . ALA B 1 370 ? -16.984 3.201 2.98 1 90.25 370 ALA B CA 1
ATOM 10599 C C . ALA B 1 370 ? -17.156 2.666 4.398 1 90.25 370 ALA B C 1
ATOM 10601 O O . ALA B 1 370 ? -16.172 2.287 5.047 1 90.25 370 ALA B O 1
ATOM 10602 N N . ASN B 1 371 ? -18.344 2.707 4.891 1 91.81 371 ASN B N 1
ATOM 10603 C CA . ASN B 1 371 ? -18.672 2.111 6.184 1 91.81 371 ASN B CA 1
ATOM 10604 C C . ASN B 1 371 ? -19.984 1.323 6.125 1 91.81 371 ASN B C 1
ATOM 10606 O O . ASN B 1 371 ? -20.891 1.678 5.375 1 91.81 371 ASN B O 1
ATOM 10610 N N . LEU B 1 372 ? -20.078 0.267 6.875 1 89.69 372 LEU B N 1
ATOM 10611 C CA . LEU B 1 372 ? -21.219 -0.639 6.961 1 89.69 372 LEU B CA 1
ATOM 10612 C C . LEU B 1 372 ? -21.484 -1.042 8.406 1 89.69 372 LEU B C 1
ATOM 10614 O O . LEU B 1 372 ? -20.547 -1.408 9.133 1 89.69 372 LEU B O 1
ATOM 10618 N N . THR B 1 373 ? -22.703 -0.894 8.773 1 91.69 373 THR B N 1
ATOM 10619 C CA . THR B 1 373 ? -23.188 -1.377 10.062 1 91.69 373 THR B CA 1
ATOM 10620 C C . THR B 1 373 ? -24.328 -2.365 9.883 1 91.69 373 THR B C 1
ATOM 10622 O O . THR B 1 373 ? -25.312 -2.066 9.188 1 91.69 373 THR B O 1
ATOM 10625 N N . HIS B 1 374 ? -24.297 -3.48 10.539 1 89.5 374 HIS B N 1
ATOM 10626 C CA . HIS B 1 374 ? -25.328 -4.508 10.414 1 89.5 374 HIS B CA 1
ATOM 10627 C C . HIS B 1 374 ? -25.641 -5.133 11.766 1 89.5 374 HIS B C 1
ATOM 10629 O O . HIS B 1 374 ? -24.734 -5.547 12.492 1 89.5 374 HIS B O 1
ATOM 10635 N N . LYS B 1 375 ? -26.875 -5.18 12.039 1 90.69 375 LYS B N 1
ATOM 10636 C CA . LYS B 1 375 ? -27.375 -5.812 13.266 1 90.69 375 LYS B CA 1
ATOM 10637 C C . LYS B 1 375 ? -28.078 -7.133 12.953 1 90.69 375 LYS B C 1
ATOM 10639 O O . LYS B 1 375 ? -28.922 -7.199 12.062 1 90.69 375 LYS B O 1
ATOM 10644 N N . PHE B 1 376 ? -27.688 -8.172 13.688 1 86.81 376 PHE B N 1
ATOM 10645 C CA . PHE B 1 376 ? -28.344 -9.469 13.516 1 86.81 376 PHE B CA 1
ATOM 10646 C C . PHE B 1 376 ? -28.328 -10.258 14.828 1 86.81 376 PHE B C 1
ATOM 10648 O O . PHE B 1 376 ? -27.281 -10.414 15.453 1 86.81 376 PHE B O 1
ATOM 10655 N N . GLY B 1 377 ? -29.469 -10.727 15.258 1 86.62 377 GLY B N 1
ATOM 10656 C CA . GLY B 1 377 ? -29.562 -11.375 16.562 1 86.62 377 GLY B CA 1
ATOM 10657 C C . GLY B 1 377 ? -29.125 -10.477 17.703 1 86.62 377 GLY B C 1
ATOM 10658 O O . GLY B 1 377 ? -29.656 -9.375 17.859 1 86.62 377 GLY B O 1
ATOM 10659 N N . HIS B 1 378 ? -28.062 -11.055 18.359 1 90.69 378 HIS B N 1
ATOM 10660 C CA . HIS B 1 378 ? -27.516 -10.289 19.469 1 90.69 378 HIS B CA 1
ATOM 10661 C C . HIS B 1 378 ? -26.188 -9.648 19.094 1 90.69 378 HIS B C 1
ATOM 10663 O O . HIS B 1 378 ? -25.422 -9.242 19.969 1 90.69 378 HIS B O 1
ATOM 10669 N N . PHE B 1 379 ? -26 -9.578 17.766 1 92.69 379 PHE B N 1
ATOM 10670 C CA . PHE B 1 379 ? -24.672 -9.125 17.344 1 92.69 379 PHE B CA 1
ATOM 10671 C C . PHE B 1 379 ? -24.797 -7.883 16.469 1 92.69 379 PHE B C 1
ATOM 10673 O O . PHE B 1 379 ? -25.781 -7.707 15.758 1 92.69 379 PHE B O 1
ATOM 10680 N N . ASN B 1 380 ? -23.844 -7.012 16.625 1 92.56 380 ASN B N 1
ATOM 10681 C CA . ASN B 1 380 ? -23.625 -5.887 15.719 1 92.56 380 ASN B CA 1
ATOM 10682 C C . ASN B 1 380 ? -22.234 -5.949 15.078 1 92.56 380 ASN B C 1
ATOM 10684 O O . ASN B 1 380 ? -21.234 -6.18 15.766 1 92.56 380 ASN B O 1
ATOM 10688 N N . VAL B 1 381 ? -22.219 -5.754 13.742 1 91.25 381 VAL B N 1
ATOM 10689 C CA . VAL B 1 381 ? -20.938 -5.719 13.039 1 91.25 381 VAL B CA 1
ATOM 10690 C C . VAL B 1 381 ? -20.75 -4.348 12.391 1 91.25 381 VAL B C 1
ATOM 10692 O O . VAL B 1 381 ? -21.641 -3.832 11.734 1 91.25 381 VAL B O 1
ATOM 10695 N N . ASP B 1 382 ? -19.547 -3.766 12.578 1 92.88 382 ASP B N 1
ATOM 10696 C CA . ASP B 1 382 ? -19.172 -2.504 11.953 1 92.88 382 ASP B CA 1
ATOM 10697 C C . ASP B 1 382 ? -17.891 -2.666 11.133 1 92.88 382 ASP B C 1
ATOM 10699 O O . ASP B 1 382 ? -16.859 -3.105 11.656 1 92.88 382 ASP B O 1
ATOM 10703 N N . VAL B 1 383 ? -18 -2.309 9.867 1 90.94 383 VAL B N 1
ATOM 10704 C CA . VAL B 1 383 ? -16.844 -2.346 8.977 1 90.94 383 VAL B CA 1
ATOM 10705 C C . VAL B 1 383 ? -16.594 -0.956 8.391 1 90.94 383 VAL B C 1
ATOM 10707 O O . VAL B 1 383 ? -17.516 -0.303 7.91 1 90.94 383 VAL B O 1
ATOM 10710 N N . THR B 1 384 ? -15.344 -0.472 8.461 1 93 384 THR B N 1
ATOM 10711 C CA . THR B 1 384 ? -14.969 0.783 7.824 1 93 384 THR B CA 1
ATOM 10712 C C . THR B 1 384 ? -13.703 0.601 6.984 1 93 384 THR B C 1
ATOM 10714 O O . THR B 1 384 ? -12.781 -0.107 7.387 1 93 384 THR B O 1
ATOM 10717 N N . THR B 1 385 ? -13.688 1.204 5.848 1 92 385 THR B N 1
ATOM 10718 C CA . THR B 1 385 ? -12.523 1.162 4.969 1 92 385 THR B CA 1
ATOM 10719 C C . THR B 1 385 ? -12.25 2.539 4.371 1 92 385 THR B C 1
ATOM 10721 O O . THR B 1 385 ? -13.18 3.248 3.979 1 92 385 THR B O 1
ATOM 10724 N N . LEU B 1 386 ? -10.984 2.928 4.344 1 95.06 386 LEU B N 1
ATOM 10725 C CA . LEU B 1 386 ? -10.492 4.148 3.715 1 95.06 386 LEU B CA 1
ATOM 10726 C C . LEU B 1 386 ? -9.281 3.859 2.832 1 95.06 386 LEU B C 1
ATOM 10728 O O . LEU B 1 386 ? -8.375 3.135 3.238 1 95.06 386 LEU B O 1
ATOM 10732 N N . PHE B 1 387 ? -9.273 4.246 1.599 1 94.62 387 PHE B N 1
ATOM 10733 C CA . PHE B 1 387 ? -8.141 4.184 0.688 1 94.62 387 PHE B CA 1
ATOM 10734 C C . PHE B 1 387 ? -7.867 5.547 0.065 1 94.62 387 PHE B C 1
ATOM 10736 O O . PHE B 1 387 ? -8.789 6.219 -0.404 1 94.62 387 PHE B O 1
ATOM 10743 N N . SER B 1 388 ? -6.594 5.934 0.106 1 96.94 388 SER B N 1
ATOM 10744 C CA . SER B 1 388 ? -6.23 7.242 -0.43 1 96.94 388 SER B CA 1
ATOM 10745 C C . SER B 1 388 ? -4.938 7.168 -1.233 1 96.94 388 SER B C 1
ATOM 10747 O O . SER B 1 388 ? -4 6.465 -0.85 1 96.94 388 SER B O 1
ATOM 10749 N N . LYS B 1 389 ? -4.938 7.812 -2.361 1 96.38 389 LYS B N 1
ATOM 10750 C CA . LYS B 1 389 ? -3.748 8.094 -3.16 1 96.38 389 LYS B CA 1
ATOM 10751 C C . LYS B 1 389 ? -3.49 9.594 -3.254 1 96.38 389 LYS B C 1
ATOM 10753 O O . LYS B 1 389 ? -4.359 10.359 -3.682 1 96.38 389 LYS B O 1
ATOM 10758 N N . MET B 1 390 ? -2.293 9.977 -2.846 1 97.06 390 MET B N 1
ATOM 10759 C CA . MET B 1 390 ? -1.977 11.398 -2.795 1 97.06 390 MET B CA 1
ATOM 10760 C C . MET B 1 390 ? -0.619 11.68 -3.43 1 97.06 390 MET B C 1
ATOM 10762 O O . MET B 1 390 ? 0.334 10.93 -3.225 1 97.06 390 MET B O 1
ATOM 10766 N N . LYS B 1 391 ? -0.55 12.664 -4.297 1 97.81 391 LYS B N 1
ATOM 10767 C CA . LYS B 1 391 ? 0.687 13.211 -4.852 1 97.81 391 LYS B CA 1
ATOM 10768 C C . LYS B 1 391 ? 0.927 14.633 -4.375 1 97.81 391 LYS B C 1
ATOM 10770 O O . LYS B 1 391 ? 0.107 15.523 -4.617 1 97.81 391 LYS B O 1
ATOM 10775 N N . GLN B 1 392 ? 1.98 14.812 -3.68 1 97.94 392 GLN B N 1
ATOM 10776 C CA . GLN B 1 392 ? 2.352 16.125 -3.168 1 97.94 392 GLN B CA 1
ATOM 10777 C C . GLN B 1 392 ? 3.629 16.641 -3.83 1 97.94 392 GLN B C 1
ATOM 10779 O O . GLN B 1 392 ? 4.598 15.891 -3.973 1 97.94 392 GLN B O 1
ATOM 10784 N N . SER B 1 393 ? 3.566 17.828 -4.336 1 97.94 393 SER B N 1
ATOM 10785 C CA . SER B 1 393 ? 4.746 18.516 -4.844 1 97.94 393 SER B CA 1
ATOM 10786 C C . SER B 1 393 ? 5.191 19.625 -3.891 1 97.94 393 SER B C 1
ATOM 10788 O O . SER B 1 393 ? 4.363 20.391 -3.396 1 97.94 393 SER B O 1
ATOM 10790 N N . LEU B 1 394 ? 6.5 19.656 -3.623 1 96.44 394 LEU B N 1
ATOM 10791 C CA . LEU B 1 394 ? 7.059 20.594 -2.656 1 96.44 394 LEU B CA 1
ATOM 10792 C C . LEU B 1 394 ? 8.188 21.406 -3.279 1 96.44 394 LEU B C 1
ATOM 10794 O O . LEU B 1 394 ? 8.789 20.984 -4.27 1 96.44 394 LEU B O 1
ATOM 10798 N N . ALA B 1 395 ? 8.414 22.562 -2.686 1 95.44 395 ALA B N 1
ATOM 10799 C CA . ALA B 1 395 ? 9.562 23.422 -2.988 1 95.44 395 ALA B CA 1
ATOM 10800 C C . ALA B 1 395 ? 10.375 23.703 -1.729 1 95.44 395 ALA B C 1
ATOM 10802 O O . ALA B 1 395 ? 9.898 23.5 -0.612 1 95.44 395 ALA B O 1
ATOM 10803 N N . ASN B 1 396 ? 11.578 24.094 -1.979 1 94.62 396 ASN B N 1
ATOM 10804 C CA . ASN B 1 396 ? 12.43 24.453 -0.848 1 94.62 396 ASN B CA 1
ATOM 10805 C C . ASN B 1 396 ? 11.852 25.609 -0.047 1 94.62 396 ASN B C 1
ATOM 10807 O O . ASN B 1 396 ? 11.211 26.5 -0.611 1 94.62 396 ASN B O 1
ATOM 10811 N N . GLU B 1 397 ? 12.086 25.625 1.242 1 93.38 397 GLU B N 1
ATOM 10812 C CA . GLU B 1 397 ? 11.625 26.672 2.146 1 93.38 397 GLU B CA 1
ATOM 10813 C C . GLU B 1 397 ? 12.664 26.969 3.217 1 93.38 397 GLU B C 1
ATOM 10815 O O . GLU B 1 397 ? 13.766 26.422 3.191 1 93.38 397 GLU B O 1
ATOM 10820 N N . GLY B 1 398 ? 12.32 27.875 4.031 1 90.44 398 GLY B N 1
ATOM 10821 C CA . GLY B 1 398 ? 13.219 28.219 5.121 1 90.44 398 GLY B CA 1
ATOM 10822 C C . GLY B 1 398 ? 14.453 28.969 4.66 1 90.44 398 GLY B C 1
ATOM 10823 O O . GLY B 1 398 ? 14.352 29.969 3.934 1 90.44 398 GLY B O 1
ATOM 10824 N N . ASN B 1 399 ? 15.586 28.391 5.023 1 89.81 399 ASN B N 1
ATOM 10825 C CA . ASN B 1 399 ? 16.844 29.094 4.773 1 89.81 399 ASN B CA 1
ATOM 10826 C C . ASN B 1 399 ? 17.531 28.594 3.506 1 89.81 399 ASN B C 1
ATOM 10828 O O . ASN B 1 399 ? 18.688 28.922 3.25 1 89.81 399 ASN B O 1
ATOM 10832 N N . SER B 1 400 ? 16.734 27.859 2.76 1 92.75 400 SER B N 1
ATOM 10833 C CA . SER B 1 400 ? 17.297 27.375 1.508 1 92.75 400 SER B CA 1
ATOM 10834 C C . SER B 1 400 ? 17.578 28.531 0.55 1 92.75 400 SER B C 1
ATOM 10836 O O . SER B 1 400 ? 16.75 29.438 0.403 1 92.75 400 SER B O 1
ATOM 10838 N N . TYR B 1 401 ? 18.688 28.469 -0.139 1 93.38 401 TYR B N 1
ATOM 10839 C CA . TYR B 1 401 ? 19.141 29.547 -1.017 1 93.38 401 TYR B CA 1
ATOM 10840 C C . TYR B 1 401 ? 18.234 29.656 -2.242 1 93.38 401 TYR B C 1
ATOM 10842 O O . TYR B 1 401 ? 18.281 30.656 -2.961 1 93.38 401 TYR B O 1
ATOM 10850 N N . ILE B 1 402 ? 17.453 28.719 -2.451 1 93.62 402 ILE B N 1
ATOM 10851 C CA . ILE B 1 402 ? 16.641 28.766 -3.664 1 93.62 402 ILE B CA 1
ATOM 10852 C C . ILE B 1 402 ? 15.172 28.922 -3.299 1 93.62 402 ILE B C 1
ATOM 10854 O O . ILE B 1 402 ? 14.312 28.953 -4.176 1 93.62 402 ILE B O 1
ATOM 10858 N N . ALA B 1 403 ? 14.898 29 -2.01 1 95.5 403 ALA B N 1
ATOM 10859 C CA . ALA B 1 403 ? 13.516 29.156 -1.566 1 95.5 403 ALA B CA 1
ATOM 10860 C C . ALA B 1 403 ? 12.961 30.516 -1.979 1 95.5 403 ALA B C 1
ATOM 10862 O O . ALA B 1 403 ? 13.648 31.531 -1.885 1 95.5 403 ALA B O 1
ATOM 10863 N N . PRO B 1 404 ? 11.75 30.578 -2.436 1 95.69 404 PRO B N 1
ATOM 10864 C CA . PRO B 1 404 ? 11.172 31.828 -2.92 1 95.69 404 PRO B CA 1
ATOM 10865 C C . PRO B 1 404 ? 11.031 32.875 -1.818 1 95.69 404 PRO B C 1
ATOM 10867 O O . PRO B 1 404 ? 11.32 34.062 -2.043 1 95.69 404 PRO B O 1
ATOM 10870 N N . THR B 1 405 ? 10.648 32.5 -0.673 1 95.19 405 THR B N 1
ATOM 10871 C CA . THR B 1 405 ? 10.383 33.469 0.389 1 95.19 405 THR B CA 1
ATOM 10872 C C . THR B 1 405 ? 11.664 34.188 0.814 1 95.19 405 THR B C 1
ATOM 10874 O O . THR B 1 405 ? 11.68 35.406 0.97 1 95.19 405 THR B O 1
ATOM 10877 N N . ILE B 1 406 ? 12.727 33.438 0.981 1 96.31 406 ILE B N 1
ATOM 10878 C CA . ILE B 1 406 ? 13.977 34.062 1.412 1 96.31 406 ILE B CA 1
ATOM 10879 C C . ILE B 1 406 ? 14.547 34.906 0.276 1 96.31 406 ILE B C 1
ATOM 10881 O O . ILE B 1 406 ? 15.18 35.938 0.519 1 96.31 406 ILE B O 1
ATOM 10885 N N . ASN B 1 407 ? 14.367 34.5 -0.954 1 97.12 407 ASN B N 1
ATOM 10886 C CA . ASN B 1 407 ? 14.844 35.281 -2.086 1 97.12 407 ASN B CA 1
ATOM 10887 C C . ASN B 1 407 ? 14.094 36.594 -2.207 1 97.12 407 ASN B C 1
ATOM 10889 O O . ASN B 1 407 ? 14.68 37.625 -2.543 1 97.12 407 ASN B O 1
ATOM 10893 N N . TYR B 1 408 ? 12.875 36.656 -1.969 1 96.12 408 TYR B N 1
ATOM 10894 C CA . TYR B 1 408 ? 12.062 37.875 -1.975 1 96.12 408 TYR B CA 1
ATOM 10895 C C . TYR B 1 408 ? 12.43 38.781 -0.809 1 96.12 408 TYR B C 1
ATOM 10897 O O . TYR B 1 408 ? 12.594 40 -0.984 1 96.12 408 TYR B O 1
ATOM 10905 N N . ALA B 1 409 ? 12.656 38.156 0.328 1 96.12 409 ALA B N 1
ATOM 10906 C CA . ALA B 1 409 ? 12.695 38.969 1.556 1 96.12 409 ALA B CA 1
ATOM 10907 C C . ALA B 1 409 ? 14.133 39.219 1.994 1 96.12 409 ALA B C 1
ATOM 10909 O O . ALA B 1 409 ? 14.375 39.906 2.992 1 96.12 409 ALA B O 1
ATOM 10910 N N . PHE B 1 410 ? 15.156 38.75 1.213 1 96.5 410 PHE B N 1
ATOM 10911 C CA . PHE B 1 410 ? 16.516 38.906 1.706 1 96.5 410 PHE B CA 1
ATOM 10912 C C . PHE B 1 410 ? 17.516 38.812 0.562 1 96.5 410 PHE B C 1
ATOM 10914 O O . PHE B 1 410 ? 18.203 39.812 0.265 1 96.5 410 PHE B O 1
ATOM 10921 N N . LEU B 1 411 ? 17.469 37.719 -0.219 1 97.25 411 LEU B N 1
ATOM 10922 C CA . LEU B 1 411 ? 18.641 37.344 -1.013 1 97.25 411 LEU B CA 1
ATOM 10923 C C . LEU B 1 411 ? 18.688 38.125 -2.318 1 97.25 411 LEU B C 1
ATOM 10925 O O . LEU B 1 411 ? 19.75 38.281 -2.91 1 97.25 411 LEU B O 1
ATOM 10929 N N . GLN B 1 412 ? 17.547 38.562 -2.787 1 97.06 412 GLN B N 1
ATOM 10930 C CA . GLN B 1 412 ? 17.5 39.344 -4.004 1 97.06 412 GLN B CA 1
ATOM 10931 C C . GLN B 1 412 ? 17.172 40.812 -3.691 1 97.06 412 GLN B C 1
ATOM 10933 O O . GLN B 1 412 ? 16.656 41.125 -2.611 1 97.06 412 GLN B O 1
ATOM 10938 N N . ASN B 1 413 ? 17.516 41.719 -4.594 1 96.38 413 ASN B N 1
ATOM 10939 C CA . ASN B 1 413 ? 17.188 43.125 -4.441 1 96.38 413 ASN B CA 1
ATOM 10940 C C . ASN B 1 413 ? 16.656 43.719 -5.738 1 96.38 413 ASN B C 1
ATOM 10942 O O . ASN B 1 413 ? 16.797 43.125 -6.809 1 96.38 413 ASN B O 1
ATOM 10946 N N . PRO B 1 414 ? 16.078 44.906 -5.668 1 96.56 414 PRO B N 1
ATOM 10947 C CA . PRO B 1 414 ? 15.422 45.469 -6.844 1 96.56 414 PRO B CA 1
ATOM 10948 C C . PRO B 1 414 ? 16.406 45.812 -7.961 1 96.56 414 PRO B C 1
ATOM 10950 O O . PRO B 1 414 ? 16 46 -9.109 1 96.56 414 PRO B O 1
ATOM 10953 N N . SER B 1 415 ? 17.703 45.906 -7.691 1 94.88 415 SER B N 1
ATOM 10954 C CA . SER B 1 415 ? 18.703 46.25 -8.695 1 94.88 415 SER B CA 1
ATOM 10955 C C . SER B 1 415 ? 19.125 45.031 -9.508 1 94.88 415 SER B C 1
ATOM 10957 O O . SER B 1 415 ? 19.672 45.156 -10.602 1 94.88 415 SER B O 1
ATOM 10959 N N . THR B 1 416 ? 18.844 43.875 -8.93 1 93.5 416 THR B N 1
ATOM 10960 C CA . THR B 1 416 ? 19.25 42.656 -9.602 1 93.5 416 THR B CA 1
ATOM 10961 C C . THR B 1 416 ? 18.281 42.312 -10.734 1 93.5 416 THR B C 1
ATOM 10963 O O . THR B 1 416 ? 17.062 42.406 -10.562 1 93.5 416 THR B O 1
ATOM 10966 N N . ARG B 1 417 ? 18.875 41.844 -11.875 1 92.88 417 ARG B N 1
ATOM 10967 C CA . ARG B 1 417 ? 18.062 41.5 -13.047 1 92.88 417 ARG B CA 1
ATOM 10968 C C . ARG B 1 417 ? 18 40 -13.227 1 92.88 417 ARG B C 1
ATOM 10970 O O . ARG B 1 417 ? 19.031 39.344 -13.391 1 92.88 417 ARG B O 1
ATOM 10977 N N . PRO B 1 418 ? 16.781 39.5 -13.266 1 95.44 418 PRO B N 1
ATOM 10978 C CA . PRO B 1 418 ? 16.656 38.031 -13.406 1 95.44 418 PRO B CA 1
ATOM 10979 C C . PRO B 1 418 ? 17.031 37.562 -14.805 1 95.44 418 PRO B C 1
ATOM 10981 O O . PRO B 1 418 ? 17.469 36.406 -14.969 1 95.44 418 PRO B O 1
ATOM 10984 N N . PHE B 1 419 ? 16.891 38.438 -15.805 1 94.62 419 PHE B N 1
ATOM 10985 C CA . PHE B 1 419 ? 17.125 38.062 -17.188 1 94.62 419 PHE B CA 1
ATOM 10986 C C . PHE B 1 419 ? 18.172 38.969 -17.844 1 94.62 419 PHE B C 1
ATOM 10988 O O . PHE B 1 419 ? 18.266 40.125 -17.484 1 94.62 419 PHE B O 1
ATOM 10995 N N . ASP B 1 420 ? 18.922 38.375 -18.703 1 91.12 420 ASP B N 1
ATOM 10996 C CA . ASP B 1 420 ? 19.891 39.188 -19.453 1 91.12 420 ASP B CA 1
ATOM 10997 C C . ASP B 1 420 ? 19.203 39.906 -20.594 1 91.12 420 ASP B C 1
ATOM 10999 O O . ASP B 1 420 ? 17.984 39.812 -20.766 1 91.12 420 ASP B O 1
ATOM 11003 N N . ASN B 1 421 ? 20.031 40.688 -21.312 1 86.38 421 ASN B N 1
ATOM 11004 C CA . ASN B 1 421 ? 19.469 41.5 -22.375 1 86.38 421 ASN B CA 1
ATOM 11005 C C . ASN B 1 421 ? 18.953 40.656 -23.531 1 86.38 421 ASN B C 1
ATOM 11007 O O . ASN B 1 421 ? 18.125 41.125 -24.328 1 86.38 421 ASN B O 1
ATOM 11011 N N . LYS B 1 422 ? 19.344 39.375 -23.594 1 86.69 422 LYS B N 1
ATOM 11012 C CA . LYS B 1 422 ? 18.922 38.469 -24.688 1 86.69 422 LYS B CA 1
ATOM 11013 C C . LYS B 1 422 ? 17.766 37.594 -24.25 1 86.69 422 LYS B C 1
ATOM 11015 O O . LYS B 1 422 ? 17.297 36.75 -25.016 1 86.69 422 LYS B O 1
ATOM 11020 N N . GLY B 1 423 ? 17.312 37.781 -23.031 1 88.75 423 GLY B N 1
ATOM 11021 C CA . GLY B 1 423 ? 16.156 37.062 -22.547 1 88.75 423 GLY B CA 1
ATOM 11022 C C . GLY B 1 423 ? 16.531 35.812 -21.75 1 88.75 423 GLY B C 1
ATOM 11023 O O . GLY B 1 423 ? 15.672 35.125 -21.219 1 88.75 423 GLY B O 1
ATOM 11024 N N . GLY B 1 424 ? 17.719 35.5 -21.75 1 93.69 424 GLY B N 1
ATOM 11025 C CA . GLY B 1 424 ? 18.203 34.375 -20.953 1 93.69 424 GLY B CA 1
ATOM 11026 C C . GLY B 1 424 ? 18.328 34.719 -19.484 1 93.69 424 GLY B C 1
ATOM 11027 O O . GLY B 1 424 ? 18.328 35.875 -19.094 1 93.69 424 GLY B O 1
ATOM 11028 N N . TYR B 1 425 ? 18.438 33.719 -18.609 1 96.44 425 TYR B N 1
ATOM 11029 C CA . TYR B 1 425 ? 18.547 33.906 -17.172 1 96.44 425 TYR B CA 1
ATOM 11030 C C . TYR B 1 425 ? 19.922 34.438 -16.781 1 96.44 425 TYR B C 1
ATOM 11032 O O . TYR B 1 425 ? 20.938 33.938 -17.297 1 96.44 425 TYR B O 1
ATOM 11040 N N . ASN B 1 426 ? 20 35.469 -15.922 1 95.38 426 ASN B N 1
ATOM 11041 C CA . ASN B 1 426 ? 21.25 35.812 -15.258 1 95.38 426 ASN B CA 1
ATOM 11042 C C . ASN B 1 426 ? 21.594 34.812 -14.148 1 95.38 426 ASN B C 1
ATOM 11044 O O . ASN B 1 426 ? 20.875 34.719 -13.148 1 95.38 426 ASN B O 1
ATOM 11048 N N . MET B 1 427 ? 22.625 34.125 -14.188 1 92.38 427 MET B N 1
ATOM 11049 C CA . MET B 1 427 ? 22.891 33 -13.32 1 92.38 427 MET B CA 1
ATOM 11050 C C . MET B 1 427 ? 23.484 33.438 -11.992 1 92.38 427 MET B C 1
ATOM 11052 O O . MET B 1 427 ? 23.312 32.781 -10.969 1 92.38 427 MET B O 1
ATOM 11056 N N . LYS B 1 428 ? 24.266 34.406 -11.992 1 92.06 428 LYS B N 1
ATOM 11057 C CA . LYS B 1 428 ? 24.953 34.875 -10.789 1 92.06 428 LYS B CA 1
ATOM 11058 C C . LYS B 1 428 ? 24.422 36.219 -10.32 1 92.06 428 LYS B C 1
ATOM 11060 O O . LYS B 1 428 ? 25.031 37.25 -10.594 1 92.06 428 LYS B O 1
ATOM 11065 N N . ILE B 1 429 ? 23.391 36.125 -9.648 1 93.25 429 ILE B N 1
ATOM 11066 C CA . ILE B 1 429 ? 22.781 37.375 -9.195 1 93.25 429 ILE B CA 1
ATOM 11067 C C . ILE B 1 429 ? 22.484 37.281 -7.699 1 93.25 429 ILE B C 1
ATOM 11069 O O . ILE B 1 429 ? 22.406 36.188 -7.137 1 93.25 429 ILE B O 1
ATOM 11073 N N . GLY B 1 430 ? 22.281 38.469 -7.086 1 92.38 430 GLY B N 1
ATOM 11074 C CA . GLY B 1 430 ? 21.906 38.531 -5.684 1 92.38 430 GLY B CA 1
ATOM 11075 C C . GLY B 1 430 ? 23.047 38.25 -4.734 1 92.38 430 GLY B C 1
ATOM 11076 O O . GLY B 1 430 ? 24.188 38.094 -5.164 1 92.38 430 GLY B O 1
ATOM 11077 N N . ARG B 1 431 ? 22.672 38.062 -3.506 1 93.69 431 ARG B N 1
ATOM 11078 C CA . ARG B 1 431 ? 23.641 37.906 -2.432 1 93.69 431 ARG B CA 1
ATOM 11079 C C . ARG B 1 431 ? 24.375 36.594 -2.537 1 93.69 431 ARG B C 1
ATOM 11081 O O . ARG B 1 431 ? 25.562 36.5 -2.213 1 93.69 431 ARG B O 1
ATOM 11088 N N . VAL B 1 432 ? 23.625 35.531 -2.967 1 93.06 432 VAL B N 1
ATOM 11089 C CA . VAL B 1 432 ? 24.219 34.219 -2.928 1 93.06 432 VAL B CA 1
ATOM 11090 C C . VAL B 1 432 ? 24.562 33.75 -4.344 1 93.06 432 VAL B C 1
ATOM 11092 O O . VAL B 1 432 ? 24.875 32.594 -4.57 1 93.06 432 VAL B O 1
ATOM 11095 N N . GLN B 1 433 ? 24.422 34.594 -5.332 1 91.88 433 GLN B N 1
ATOM 11096 C CA . GLN B 1 433 ? 24.844 34.375 -6.711 1 91.88 433 GLN B CA 1
ATOM 11097 C C . GLN B 1 433 ? 24.094 33.188 -7.312 1 91.88 433 GLN B C 1
ATOM 11099 O O . GLN B 1 433 ? 24.703 32.281 -7.871 1 91.88 433 GLN B O 1
ATOM 11104 N N . ARG B 1 434 ? 22.781 33.156 -7.074 1 95 434 ARG B N 1
ATOM 11105 C CA . ARG B 1 434 ? 21.875 32.188 -7.656 1 95 434 ARG B CA 1
ATOM 11106 C C . ARG B 1 434 ? 20.609 32.875 -8.172 1 95 434 ARG B C 1
ATOM 11108 O O . ARG B 1 434 ? 20.094 33.781 -7.551 1 95 434 ARG B O 1
ATOM 11115 N N . ASN B 1 435 ? 20.172 32.438 -9.336 1 96.88 435 ASN B N 1
ATOM 11116 C CA . ASN B 1 435 ? 18.891 32.906 -9.867 1 96.88 435 ASN B CA 1
ATOM 11117 C C . ASN B 1 435 ? 17.766 31.953 -9.469 1 96.88 435 ASN B C 1
ATOM 11119 O O . ASN B 1 435 ? 17.656 30.844 -9.984 1 96.88 435 ASN B O 1
ATOM 11123 N N . PRO B 1 436 ? 16.906 32.344 -8.516 1 96.44 436 PRO B N 1
ATOM 11124 C CA . PRO B 1 436 ? 15.859 31.422 -8.016 1 96.44 436 PRO B CA 1
ATOM 11125 C C . PRO B 1 436 ? 14.891 30.984 -9.109 1 96.44 436 PRO B C 1
ATOM 11127 O O . PRO B 1 436 ? 14.328 29.891 -9.031 1 96.44 436 PRO B O 1
ATOM 11130 N N . LEU B 1 437 ? 14.641 31.797 -10.148 1 97.06 437 LEU B N 1
ATOM 11131 C CA . LEU B 1 437 ? 13.742 31.438 -11.242 1 97.06 437 LEU B CA 1
ATOM 11132 C C . LEU B 1 437 ? 14.328 30.312 -12.078 1 97.06 437 LEU B C 1
ATOM 11134 O O . LEU B 1 437 ? 13.594 29.422 -12.539 1 97.06 437 LEU B O 1
ATOM 11138 N N . TYR B 1 438 ? 15.648 30.328 -12.281 1 96.75 438 TYR B N 1
ATOM 11139 C CA . TYR B 1 438 ? 16.328 29.25 -13 1 96.75 438 TYR B CA 1
ATOM 11140 C C . TYR B 1 438 ? 16.344 27.969 -12.164 1 96.75 438 TYR B C 1
ATOM 11142 O O . TYR B 1 438 ? 16.109 26.891 -12.688 1 96.75 438 TYR B O 1
ATOM 11150 N N . GLU B 1 439 ? 16.594 28.109 -10.906 1 96.31 439 GLU B N 1
ATOM 11151 C CA . GLU B 1 439 ? 16.688 26.969 -10 1 96.31 439 GLU B CA 1
ATOM 11152 C C . GLU B 1 439 ? 15.367 26.219 -9.922 1 96.31 439 GLU B C 1
ATOM 11154 O O . GLU B 1 439 ? 15.344 25 -9.773 1 96.31 439 GLU B O 1
ATOM 11159 N N . GLN B 1 440 ? 14.305 26.938 -9.984 1 95 440 GLN B N 1
ATOM 11160 C CA . GLN B 1 440 ? 12.984 26.328 -9.883 1 95 440 GLN B CA 1
ATOM 11161 C C . GLN B 1 440 ? 12.727 25.375 -11.055 1 95 440 GLN B C 1
ATOM 11163 O O . GLN B 1 440 ? 11.961 24.422 -10.93 1 95 440 GLN B O 1
ATOM 11168 N N . LEU B 1 441 ? 13.297 25.594 -12.148 1 95.75 441 LEU B N 1
ATOM 11169 C CA . LEU B 1 441 ? 13.117 24.75 -13.328 1 95.75 441 LEU B CA 1
ATOM 11170 C C . LEU B 1 441 ? 13.914 23.453 -13.188 1 95.75 441 LEU B C 1
ATOM 11172 O O . LEU B 1 441 ? 13.648 22.484 -13.898 1 95.75 441 LEU B O 1
ATOM 11176 N N . HIS B 1 442 ? 14.891 23.469 -12.273 1 96.88 442 HIS B N 1
ATOM 11177 C CA . HIS B 1 442 ? 15.867 22.391 -12.273 1 96.88 442 HIS B CA 1
ATOM 11178 C C . HIS B 1 442 ? 15.883 21.656 -10.938 1 96.88 442 HIS B C 1
ATOM 11180 O O . HIS B 1 442 ? 16.828 20.938 -10.625 1 96.88 442 HIS B O 1
ATOM 11186 N N . ASN B 1 443 ? 14.922 21.875 -10.102 1 96.44 443 ASN B N 1
ATOM 11187 C CA . ASN B 1 443 ? 14.711 21.188 -8.844 1 96.44 443 ASN B CA 1
ATOM 11188 C C . ASN B 1 443 ? 13.273 20.703 -8.703 1 96.44 443 ASN B C 1
ATOM 11190 O O . ASN B 1 443 ? 12.336 21.375 -9.133 1 96.44 443 ASN B O 1
ATOM 11194 N N . SER B 1 444 ? 13.141 19.531 -8.156 1 96.44 444 SER B N 1
ATOM 11195 C CA . SER B 1 444 ? 11.797 19.031 -7.871 1 96.44 444 SER B CA 1
ATOM 11196 C C . SER B 1 444 ? 11.789 18.156 -6.621 1 96.44 444 SER B C 1
ATOM 11198 O O . SER B 1 444 ? 12.805 17.547 -6.27 1 96.44 444 SER B O 1
ATOM 11200 N N . ASP B 1 445 ? 10.742 18.172 -5.844 1 97.75 445 ASP B N 1
ATOM 11201 C CA . ASP B 1 445 ? 10.445 17.359 -4.68 1 97.75 445 ASP B CA 1
ATOM 11202 C C . ASP B 1 445 ? 9.008 16.844 -4.727 1 97.75 445 ASP B C 1
ATOM 11204 O O . ASP B 1 445 ? 8.055 17.609 -4.566 1 97.75 445 ASP B O 1
ATOM 11208 N N . VAL B 1 446 ? 8.875 15.562 -5.004 1 98 446 VAL B N 1
ATOM 11209 C CA . VAL B 1 446 ? 7.543 14.984 -5.184 1 98 446 VAL B CA 1
ATOM 11210 C C . VAL B 1 446 ? 7.375 13.773 -4.266 1 98 446 VAL B C 1
ATOM 11212 O O . VAL B 1 446 ? 8.234 12.891 -4.227 1 98 446 VAL B O 1
ATOM 11215 N N . ASN B 1 447 ? 6.281 13.758 -3.5 1 97.94 447 ASN B N 1
ATOM 11216 C CA . ASN B 1 447 ? 5.949 12.648 -2.617 1 97.94 447 ASN B CA 1
ATOM 11217 C C . ASN B 1 447 ? 4.648 11.969 -3.029 1 97.94 447 ASN B C 1
ATOM 11219 O O . ASN B 1 447 ? 3.588 12.602 -3.023 1 97.94 447 ASN B O 1
ATOM 11223 N N . ASN B 1 448 ? 4.711 10.695 -3.424 1 97.12 448 ASN B N 1
ATOM 11224 C CA . ASN B 1 448 ? 3.535 9.867 -3.676 1 97.12 448 ASN B CA 1
ATOM 11225 C C . ASN B 1 448 ? 3.184 9.016 -2.463 1 97.12 448 ASN B C 1
ATOM 11227 O O . ASN B 1 448 ? 4.004 8.219 -1.998 1 97.12 448 ASN B O 1
ATOM 11231 N N . VAL B 1 449 ? 1.952 9.18 -1.96 1 97.31 449 VAL B N 1
ATOM 11232 C CA . VAL B 1 449 ? 1.562 8.5 -0.728 1 97.31 449 VAL B CA 1
ATOM 11233 C C . VAL B 1 449 ? 0.33 7.637 -0.981 1 97.31 449 VAL B C 1
ATOM 11235 O O . VAL B 1 449 ? -0.599 8.055 -1.675 1 97.31 449 VAL B O 1
ATOM 11238 N N . ILE B 1 450 ? 0.332 6.41 -0.48 1 96.31 450 ILE B N 1
ATOM 11239 C CA . ILE B 1 450 ? -0.821 5.52 -0.444 1 96.31 450 ILE B CA 1
ATOM 11240 C C . ILE B 1 450 ? -1.177 5.191 1.005 1 96.31 450 ILE B C 1
ATOM 11242 O O . ILE B 1 450 ? -0.295 4.902 1.817 1 96.31 450 ILE B O 1
ATOM 11246 N N . ARG B 1 451 ? -2.443 5.254 1.34 1 96.62 451 ARG B N 1
ATOM 11247 C CA . ARG B 1 451 ? -2.895 4.898 2.682 1 96.62 451 ARG B CA 1
ATOM 11248 C C . ARG B 1 451 ? -4.121 3.992 2.625 1 96.62 451 ARG B C 1
ATOM 11250 O O . ARG B 1 451 ? -5.012 4.199 1.799 1 96.62 451 ARG B O 1
ATOM 11257 N N . SER B 1 452 ? -4.125 2.963 3.398 1 95.38 452 SER B N 1
ATOM 11258 C CA . SER B 1 452 ? -5.27 2.084 3.617 1 95.38 452 SER B CA 1
ATOM 11259 C C . SER B 1 452 ? -5.562 1.919 5.105 1 95.38 452 SER B C 1
ATOM 11261 O O . SER B 1 452 ? -4.707 1.451 5.863 1 95.38 452 SER B O 1
ATOM 11263 N N . LEU B 1 453 ? -6.688 2.35 5.512 1 95.75 453 LEU B N 1
ATOM 11264 C CA . LEU B 1 453 ? -7.156 2.191 6.883 1 95.75 453 LEU B CA 1
ATOM 11265 C C . LEU B 1 453 ? -8.406 1.326 6.934 1 95.75 453 LEU B C 1
ATOM 11267 O O . LEU B 1 453 ? -9.461 1.721 6.43 1 95.75 453 LEU B O 1
ATOM 11271 N N . ASN B 1 454 ? -8.383 0.183 7.547 1 94 454 ASN B N 1
ATOM 11272 C CA . ASN B 1 454 ? -9.469 -0.781 7.633 1 94 454 ASN B CA 1
ATOM 11273 C C . ASN B 1 454 ? -9.758 -1.178 9.078 1 94 454 ASN B C 1
ATOM 11275 O O . ASN B 1 454 ? -8.836 -1.437 9.852 1 94 454 ASN B O 1
ATOM 11279 N N . THR B 1 455 ? -11.023 -1.189 9.438 1 94.5 455 THR B N 1
ATOM 11280 C CA . THR B 1 455 ? -11.406 -1.596 10.789 1 94.5 455 THR B CA 1
ATOM 11281 C C . THR B 1 455 ? -12.562 -2.592 10.742 1 94.5 455 THR B C 1
ATOM 11283 O O . THR B 1 455 ? -13.414 -2.523 9.852 1 94.5 455 THR B O 1
ATOM 11286 N N . LEU B 1 456 ? -12.625 -3.514 11.664 1 92.81 456 LEU B N 1
ATOM 11287 C CA . LEU B 1 456 ? -13.688 -4.484 11.906 1 92.81 456 LEU B CA 1
ATOM 11288 C C . LEU B 1 456 ? -14.023 -4.562 13.391 1 92.81 456 LEU B C 1
ATOM 11290 O O . LEU B 1 456 ? -13.141 -4.809 14.219 1 92.81 456 LEU B O 1
ATOM 11294 N N . LYS B 1 457 ? -15.227 -4.34 13.703 1 94.31 457 LYS B N 1
ATOM 11295 C CA . LYS B 1 457 ? -15.688 -4.414 15.086 1 94.31 457 LYS B CA 1
ATOM 11296 C C . LYS B 1 457 ? -16.891 -5.344 15.211 1 94.31 457 LYS B C 1
ATOM 11298 O O . LYS B 1 457 ? -17.844 -5.25 14.43 1 94.31 457 LYS B O 1
ATOM 11303 N N . LEU B 1 458 ? -16.906 -6.25 16.141 1 94.44 458 LEU B N 1
ATOM 11304 C CA . LEU B 1 458 ? -18 -7.141 16.5 1 94.44 458 LEU B CA 1
ATOM 11305 C C . LEU B 1 458 ? -18.469 -6.895 17.938 1 94.44 458 LEU B C 1
ATOM 11307 O O . LEU B 1 458 ? -17.656 -6.934 18.859 1 94.44 458 LEU B O 1
ATOM 11311 N N . THR B 1 459 ? -19.703 -6.605 18.078 1 95.75 459 THR B N 1
ATOM 11312 C CA . THR B 1 459 ? -20.297 -6.441 19.391 1 95.75 459 THR B CA 1
ATOM 11313 C C . THR B 1 459 ? -21.281 -7.566 19.688 1 95.75 459 THR B C 1
ATOM 11315 O O . THR B 1 459 ? -22.188 -7.828 18.891 1 95.75 459 THR B O 1
ATOM 11318 N N . TRP B 1 460 ? -21.172 -8.227 20.812 1 96.44 460 TRP B N 1
ATOM 11319 C CA . TRP B 1 460 ? -22.031 -9.297 21.297 1 96.44 460 TRP B CA 1
ATOM 11320 C C . TRP B 1 460 ? -22.828 -8.836 22.516 1 96.44 460 TRP B C 1
ATOM 11322 O O . TRP B 1 460 ? -22.266 -8.617 23.594 1 96.44 460 TRP B O 1
ATOM 11332 N N . HIS B 1 461 ? -24.109 -8.672 22.281 1 95.62 461 HIS B N 1
ATOM 11333 C CA . HIS B 1 461 ? -24.969 -8.359 23.422 1 95.62 461 HIS B CA 1
ATOM 11334 C C . HIS B 1 461 ? -25.328 -9.625 24.203 1 95.62 461 HIS B C 1
ATOM 11336 O O . HIS B 1 461 ? -26.312 -10.297 23.891 1 95.62 461 HIS B O 1
ATOM 11342 N N . ILE B 1 462 ? -24.688 -9.867 25.25 1 95 462 ILE B N 1
ATOM 11343 C CA . ILE B 1 462 ? -24.781 -11.125 26 1 95 462 ILE B CA 1
ATOM 11344 C C . ILE B 1 462 ? -26.125 -11.195 26.734 1 95 462 ILE B C 1
ATOM 11346 O O . ILE B 1 462 ? -26.875 -12.156 26.562 1 95 462 ILE B O 1
ATOM 11350 N N . TRP B 1 463 ? -26.438 -10.297 27.547 1 91.94 463 TRP B N 1
ATOM 11351 C CA . TRP B 1 463 ? -27.75 -10.125 28.188 1 91.94 463 TRP B CA 1
ATOM 11352 C C . TRP B 1 463 ? -28.016 -8.648 28.5 1 91.94 463 TRP B C 1
ATOM 11354 O O . TRP B 1 463 ? -27.219 -7.781 28.125 1 91.94 463 TRP B O 1
ATOM 11364 N N . ASP B 1 464 ? -29.031 -8.461 29.047 1 89.56 464 ASP B N 1
ATOM 11365 C CA . ASP B 1 464 ? -29.438 -7.07 29.234 1 89.56 464 ASP B CA 1
ATOM 11366 C C . ASP B 1 464 ? -28.391 -6.285 30.016 1 89.56 464 ASP B C 1
ATOM 11368 O O . ASP B 1 464 ? -28.031 -6.664 31.141 1 89.56 464 ASP B O 1
ATOM 11372 N N . GLY B 1 465 ? -27.891 -5.352 29.391 1 92.5 465 GLY B N 1
ATOM 11373 C CA . GLY B 1 465 ? -26.938 -4.445 30.016 1 92.5 465 GLY B CA 1
ATOM 11374 C C . GLY B 1 465 ? -25.5 -4.867 29.812 1 92.5 465 GLY B C 1
ATOM 11375 O O . GLY B 1 465 ? -24.578 -4.078 30.031 1 92.5 465 GLY B O 1
ATOM 11376 N N . LEU B 1 466 ? -25.25 -6.102 29.484 1 96.19 466 LEU B N 1
ATOM 11377 C CA . LEU B 1 466 ? -23.891 -6.605 29.344 1 96.19 466 LEU B CA 1
ATOM 11378 C C . LEU B 1 466 ? -23.562 -6.859 27.875 1 96.19 466 LEU B C 1
ATOM 11380 O O . LEU B 1 466 ? -24.266 -7.617 27.203 1 96.19 466 LEU B O 1
ATOM 11384 N N . SER B 1 467 ? -22.547 -6.246 27.422 1 96.19 467 SER B N 1
ATOM 11385 C CA . SER B 1 467 ? -22.109 -6.453 26.047 1 96.19 467 SER B CA 1
ATOM 11386 C C . SER B 1 467 ? -20.594 -6.613 25.953 1 96.19 467 SER B C 1
ATOM 11388 O O . SER B 1 467 ? -19.859 -6.035 26.766 1 96.19 467 SER B O 1
ATOM 11390 N N . ALA B 1 468 ? -20.109 -7.434 25.031 1 97.12 468 ALA B N 1
ATOM 11391 C CA . ALA B 1 468 ? -18.703 -7.625 24.719 1 97.12 468 ALA B CA 1
ATOM 11392 C C . ALA B 1 468 ? -18.391 -7.195 23.281 1 97.12 468 ALA B C 1
ATOM 11394 O O . ALA B 1 468 ? -19.188 -7.438 22.375 1 97.12 468 ALA B O 1
ATOM 11395 N N . SER B 1 469 ? -17.266 -6.516 23.109 1 95.94 469 SER B N 1
ATOM 11396 C CA . SER B 1 469 ? -16.906 -6.109 21.766 1 95.94 469 SER B CA 1
ATOM 11397 C C . SER B 1 469 ? -15.438 -6.375 21.469 1 95.94 469 SER B C 1
ATOM 11399 O O . SER B 1 469 ? -14.602 -6.301 22.375 1 95.94 469 SER B O 1
ATOM 11401 N N . GLY B 1 470 ? -15.133 -6.758 20.281 1 95.88 470 GLY B N 1
ATOM 11402 C CA . GLY B 1 470 ? -13.797 -6.887 19.719 1 95.88 470 GLY B CA 1
ATOM 11403 C C . GLY B 1 470 ? -13.602 -6.07 18.453 1 95.88 470 GLY B C 1
ATOM 11404 O O . GLY B 1 470 ? -14.461 -6.066 17.562 1 95.88 470 GLY B O 1
ATOM 11405 N N . LYS B 1 471 ? -12.492 -5.305 18.391 1 95.62 471 LYS B N 1
ATOM 11406 C CA . LYS B 1 471 ? -12.203 -4.461 17.234 1 95.62 471 LYS B CA 1
ATOM 11407 C C . LYS B 1 471 ? -10.773 -4.684 16.734 1 95.62 471 LYS B C 1
ATOM 11409 O O . LYS B 1 471 ? -9.836 -4.77 17.531 1 95.62 471 LYS B O 1
ATOM 11414 N N . LEU B 1 472 ? -10.641 -4.84 15.469 1 95.19 472 LEU B N 1
ATOM 11415 C CA . LEU B 1 472 ? -9.367 -4.918 14.773 1 95.19 472 LEU B CA 1
ATOM 11416 C C . LEU B 1 472 ? -9.211 -3.771 13.773 1 95.19 472 LEU B C 1
ATOM 11418 O O . LEU B 1 472 ? -10.133 -3.494 13 1 95.19 472 LEU B O 1
ATOM 11422 N N . ALA B 1 473 ? -8.062 -3.037 13.891 1 96.19 473 ALA B N 1
ATOM 11423 C CA . ALA B 1 473 ? -7.789 -1.945 12.961 1 96.19 473 ALA B CA 1
ATOM 11424 C C . ALA B 1 473 ? -6.387 -2.062 12.375 1 96.19 473 ALA B C 1
ATOM 11426 O O . ALA B 1 473 ? -5.418 -2.285 13.109 1 96.19 473 ALA B O 1
ATOM 11427 N N . TYR B 1 474 ? -6.23 -2.016 11.07 1 95.5 474 TYR B N 1
ATOM 11428 C CA . TYR B 1 474 ? -4.945 -2.01 10.375 1 95.5 474 TYR B CA 1
ATOM 11429 C C . TYR B 1 474 ? -4.77 -0.735 9.562 1 95.5 474 TYR B C 1
ATOM 11431 O O . TYR B 1 474 ? -5.531 -0.478 8.625 1 95.5 474 TYR B O 1
ATOM 11439 N N . ASP B 1 475 ? -3.771 0.056 9.906 1 97.12 475 ASP B N 1
ATOM 11440 C CA . ASP B 1 475 ? -3.445 1.318 9.25 1 97.12 475 ASP B CA 1
ATOM 11441 C C . ASP B 1 475 ? -2.109 1.227 8.516 1 97.12 475 ASP B C 1
ATOM 11443 O O . ASP B 1 475 ? -1.054 1.141 9.148 1 97.12 475 ASP B O 1
ATOM 11447 N N . TYR B 1 476 ? -2.199 1.207 7.203 1 96.06 476 TYR B N 1
ATOM 11448 C CA . TYR B 1 476 ? -1.02 1.104 6.355 1 96.06 476 TYR B CA 1
ATOM 11449 C C . TYR B 1 476 ? -0.806 2.387 5.559 1 96.06 476 TYR B C 1
ATOM 11451 O O . TYR B 1 476 ? -1.711 2.85 4.859 1 96.06 476 TYR B O 1
ATOM 11459 N N . THR B 1 477 ? 0.398 2.961 5.625 1 96.69 477 THR B N 1
ATOM 11460 C CA . THR B 1 477 ? 0.781 4.137 4.855 1 96.69 477 THR B CA 1
ATOM 11461 C C . THR B 1 477 ? 2.156 3.947 4.227 1 96.69 477 THR B C 1
ATOM 11463 O O . THR B 1 477 ? 3.104 3.537 4.898 1 96.69 477 THR B O 1
ATOM 11466 N N . ALA B 1 478 ? 2.219 4.191 2.988 1 95.62 478 ALA B N 1
ATOM 11467 C CA . ALA B 1 478 ? 3.486 4.102 2.268 1 95.62 478 ALA B CA 1
ATOM 11468 C C . ALA B 1 478 ? 3.738 5.359 1.441 1 95.62 478 ALA B C 1
ATOM 11470 O O . ALA B 1 478 ? 2.814 5.906 0.835 1 95.62 478 ALA B O 1
ATOM 11471 N N . GLY B 1 479 ? 4.965 5.859 1.48 1 96.19 479 GLY B N 1
ATOM 11472 C CA . GLY B 1 479 ? 5.352 7.035 0.714 1 96.19 479 GLY B CA 1
ATOM 11473 C C . GLY B 1 479 ? 6.605 6.82 -0.113 1 96.19 479 GLY B C 1
ATOM 11474 O O . GLY B 1 479 ? 7.516 6.098 0.301 1 96.19 479 GLY B O 1
ATOM 11475 N N . THR B 1 480 ? 6.648 7.355 -1.336 1 97.19 480 THR B N 1
ATOM 11476 C CA . THR B 1 480 ? 7.84 7.48 -2.17 1 97.19 480 THR B CA 1
ATOM 11477 C C . THR B 1 480 ? 8.133 8.945 -2.482 1 97.19 480 THR B C 1
ATOM 11479 O O . THR B 1 480 ? 7.383 9.586 -3.227 1 97.19 480 THR B O 1
ATOM 11482 N N . GLU B 1 481 ? 9.156 9.414 -1.902 1 97.88 481 GLU B N 1
ATOM 11483 C CA . GLU B 1 481 ? 9.547 10.805 -2.127 1 97.88 481 GLU B CA 1
ATOM 11484 C C . GLU B 1 481 ? 10.797 10.891 -2.992 1 97.88 481 GLU B C 1
ATOM 11486 O O . GLU B 1 481 ? 11.844 10.328 -2.65 1 97.88 481 GLU B O 1
ATOM 11491 N N . ASP B 1 482 ? 10.734 11.57 -4.117 1 98.06 482 ASP B N 1
ATOM 11492 C CA . ASP B 1 482 ? 11.844 11.828 -5.035 1 98.06 482 ASP B CA 1
ATOM 11493 C C . ASP B 1 482 ? 12.258 13.297 -4.996 1 98.06 482 ASP B C 1
ATOM 11495 O O . ASP B 1 482 ? 11.453 14.188 -5.266 1 98.06 482 ASP B O 1
ATOM 11499 N N . VAL B 1 483 ? 13.469 13.523 -4.652 1 98.19 483 VAL B N 1
ATOM 11500 C CA . VAL B 1 483 ? 14.055 14.859 -4.699 1 98.19 483 VAL B CA 1
ATOM 11501 C C . VAL B 1 483 ? 15.125 14.914 -5.785 1 98.19 483 VAL B C 1
ATOM 11503 O O . VAL B 1 483 ? 16.109 14.188 -5.73 1 98.19 483 VAL B O 1
ATOM 11506 N N . LEU B 1 484 ? 14.938 15.805 -6.766 1 98.06 484 LEU B N 1
ATOM 11507 C CA . LEU B 1 484 ? 15.859 15.906 -7.895 1 98.06 484 LEU B CA 1
ATOM 11508 C C . LEU B 1 484 ? 16.562 17.266 -7.898 1 98.06 484 LEU B C 1
ATOM 11510 O O . LEU B 1 484 ? 15.906 18.312 -7.84 1 98.06 484 LEU B O 1
ATOM 11514 N N . TRP B 1 485 ? 17.828 17.234 -7.844 1 98 485 TRP B N 1
ATOM 11515 C CA . TRP B 1 485 ? 18.719 18.328 -8.234 1 98 485 TRP B CA 1
ATOM 11516 C C . TRP B 1 485 ? 19.422 18.016 -9.555 1 98 485 TRP B C 1
ATOM 11518 O O . TRP B 1 485 ? 20.484 17.406 -9.562 1 98 485 TRP B O 1
ATOM 11528 N N . ASP B 1 486 ? 18.812 18.516 -10.57 1 96.38 486 ASP B N 1
ATOM 11529 C CA . ASP B 1 486 ? 19.359 18.078 -11.852 1 96.38 486 ASP B CA 1
ATOM 11530 C C . ASP B 1 486 ? 20.719 18.719 -12.109 1 96.38 486 ASP B C 1
ATOM 11532 O O . ASP B 1 486 ? 21.219 19.484 -11.281 1 96.38 486 ASP B O 1
ATOM 11536 N N . ARG B 1 487 ? 21.375 18.438 -13.219 1 95.88 487 ARG B N 1
ATOM 11537 C CA . ARG B 1 487 ? 22.781 18.781 -13.453 1 95.88 487 ARG B CA 1
ATOM 11538 C C . ARG B 1 487 ? 22.922 20.281 -13.719 1 95.88 487 ARG B C 1
ATOM 11540 O O . ARG B 1 487 ? 24.047 20.812 -13.68 1 95.88 487 ARG B O 1
ATOM 11547 N N . TYR B 1 488 ? 21.812 20.953 -13.984 1 95.56 488 TYR B N 1
ATOM 11548 C CA . TYR B 1 488 ? 21.875 22.375 -14.273 1 95.56 488 TYR B CA 1
ATOM 11549 C C . TYR B 1 488 ? 21.578 23.203 -13.023 1 95.56 488 TYR B C 1
ATOM 11551 O O . TYR B 1 488 ? 21.797 24.406 -13.008 1 95.56 488 TYR B O 1
ATOM 11559 N N . SER B 1 489 ? 21.172 22.562 -11.984 1 95.25 489 SER B N 1
ATOM 11560 C CA . SER B 1 489 ? 20.906 23.266 -10.742 1 95.25 489 SER B CA 1
ATOM 11561 C C . SER B 1 489 ? 22.203 23.594 -10 1 95.25 489 SER B C 1
ATOM 11563 O O . SER B 1 489 ? 23.234 22.984 -10.258 1 95.25 489 SER B O 1
ATOM 11565 N N . GLY B 1 490 ? 22.125 24.562 -9.148 1 92.44 490 GLY B N 1
ATOM 11566 C CA . GLY B 1 490 ? 23.266 24.891 -8.328 1 92.44 490 GLY B CA 1
ATOM 11567 C C . GLY B 1 490 ? 23.688 23.781 -7.395 1 92.44 490 GLY B C 1
ATOM 11568 O O . GLY B 1 490 ? 24.875 23.562 -7.16 1 92.44 490 GLY B O 1
ATOM 11569 N N . ASP B 1 491 ? 22.75 23.047 -6.91 1 90.25 491 ASP B N 1
ATOM 11570 C CA . ASP B 1 491 ? 23.031 21.984 -5.945 1 90.25 491 ASP B CA 1
ATOM 11571 C C . ASP B 1 491 ? 23.469 20.703 -6.656 1 90.25 491 ASP B C 1
ATOM 11573 O O . ASP B 1 491 ? 24.234 19.906 -6.109 1 90.25 491 ASP B O 1
ATOM 11577 N N . GLY B 1 492 ? 23 20.469 -7.805 1 95.06 492 GLY B N 1
ATOM 11578 C CA . GLY B 1 492 ? 23.266 19.219 -8.5 1 95.06 492 GLY B CA 1
ATOM 11579 C C . GLY B 1 492 ? 24.406 19.312 -9.484 1 95.06 492 GLY B C 1
ATOM 11580 O O . GLY B 1 492 ? 24.938 18.297 -9.93 1 95.06 492 GLY B O 1
ATOM 11581 N N . GLY B 1 493 ? 24.828 20.5 -9.828 1 94.25 493 GLY B N 1
ATOM 11582 C CA . GLY B 1 493 ? 25.812 20.703 -10.867 1 94.25 493 GLY B CA 1
ATOM 11583 C C . GLY B 1 493 ? 27.156 20.062 -10.555 1 94.25 493 GLY B C 1
ATOM 11584 O O . GLY B 1 493 ? 27.797 19.484 -11.43 1 94.25 493 GLY B O 1
ATOM 11585 N N . SER B 1 494 ? 27.531 20.141 -9.352 1 93.12 494 SER B N 1
ATOM 11586 C CA . SER B 1 494 ? 28.859 19.672 -8.969 1 93.12 494 SER B CA 1
ATOM 11587 C C . SER B 1 494 ? 28.922 18.141 -8.992 1 93.12 494 SER B C 1
ATOM 11589 O O . SER B 1 494 ? 30.016 17.562 -9.016 1 93.12 494 SER B O 1
ATOM 11591 N N . VAL B 1 495 ? 27.812 17.5 -8.977 1 95.19 495 VAL B N 1
ATOM 11592 C CA . VAL B 1 495 ? 27.812 16.031 -8.938 1 95.19 495 VAL B CA 1
ATOM 11593 C C . VAL B 1 495 ? 27.109 15.492 -10.188 1 95.19 495 VAL B C 1
ATOM 11595 O O . VAL B 1 495 ? 26.688 14.336 -10.219 1 95.19 495 VAL B O 1
ATOM 11598 N N . ASN B 1 496 ? 26.906 16.328 -11.188 1 94.44 496 ASN B N 1
ATOM 11599 C CA . ASN B 1 496 ? 26.281 15.984 -12.469 1 94.44 496 ASN B CA 1
ATOM 11600 C C . ASN B 1 496 ? 24.875 15.438 -12.273 1 94.44 496 ASN B C 1
ATOM 11602 O O . ASN B 1 496 ? 24.516 14.414 -12.852 1 94.44 496 ASN B O 1
ATOM 11606 N N . GLY B 1 497 ? 24.156 16.016 -11.398 1 96.5 497 GLY B N 1
ATOM 11607 C CA . GLY B 1 497 ? 22.797 15.633 -11.094 1 96.5 497 GLY B CA 1
ATOM 11608 C C . GLY B 1 497 ? 22.672 14.734 -9.883 1 96.5 497 GLY B C 1
ATOM 11609 O O . GLY B 1 497 ? 23.531 13.883 -9.648 1 96.5 497 GLY B O 1
ATOM 11610 N N . SER B 1 498 ? 21.641 14.891 -9.133 1 97.69 498 SER B N 1
ATOM 11611 C CA . SER B 1 498 ? 21.406 14.086 -7.941 1 97.69 498 SER B CA 1
ATOM 11612 C C . SER B 1 498 ? 19.922 13.773 -7.773 1 97.69 498 SER B C 1
ATOM 11614 O O . SER B 1 498 ? 19.094 14.68 -7.719 1 97.69 498 SER B O 1
ATOM 11616 N N . LEU B 1 499 ? 19.625 12.484 -7.824 1 98 499 LEU B N 1
ATOM 11617 C CA . LEU B 1 499 ? 18.297 12.016 -7.445 1 98 499 LEU B CA 1
ATOM 11618 C C . LEU B 1 499 ? 18.328 11.32 -6.086 1 98 499 LEU B C 1
ATOM 11620 O O . LEU B 1 499 ? 19.141 10.422 -5.867 1 98 499 LEU B O 1
ATOM 11624 N N . GLN B 1 500 ? 17.547 11.828 -5.152 1 98.19 500 GLN B N 1
ATOM 11625 C CA . GLN B 1 500 ? 17.375 11.219 -3.836 1 98.19 500 GLN B CA 1
ATOM 11626 C C . GLN B 1 500 ? 15.977 10.617 -3.688 1 98.19 500 GLN B C 1
ATOM 11628 O O . GLN B 1 500 ? 14.969 11.328 -3.795 1 98.19 500 GLN B O 1
ATOM 11633 N N . ARG B 1 501 ? 15.969 9.344 -3.461 1 97.69 501 ARG B N 1
ATOM 11634 C CA . ARG B 1 501 ? 14.688 8.664 -3.289 1 97.69 501 ARG B CA 1
ATOM 11635 C C . ARG B 1 501 ? 14.562 8.086 -1.885 1 97.69 501 ARG B C 1
ATOM 11637 O O . ARG B 1 501 ? 15.445 7.359 -1.423 1 97.69 501 ARG B O 1
ATOM 11644 N N . LEU B 1 502 ? 13.453 8.422 -1.271 1 98 502 LEU B N 1
ATOM 11645 C CA . LEU B 1 502 ? 13.109 7.871 0.036 1 98 502 LEU B CA 1
ATOM 11646 C C . LEU B 1 502 ? 11.789 7.113 -0.02 1 98 502 LEU B C 1
ATOM 11648 O O . LEU B 1 502 ? 10.758 7.684 -0.385 1 98 502 LEU B O 1
ATOM 11652 N N . LYS B 1 503 ? 11.805 5.793 0.256 1 96.62 503 LYS B N 1
ATOM 11653 C CA . LYS B 1 503 ? 10.602 4.984 0.391 1 96.62 503 LYS B CA 1
ATOM 11654 C C . LYS B 1 503 ? 10.352 4.602 1.848 1 96.62 503 LYS B C 1
ATOM 11656 O O . LYS B 1 503 ? 11.164 3.9 2.457 1 96.62 503 LYS B O 1
ATOM 11661 N N . ASN B 1 504 ? 9.32 5.066 2.369 1 96.19 504 ASN B N 1
ATOM 11662 C CA . ASN B 1 504 ? 9.023 4.73 3.758 1 96.19 504 ASN B CA 1
ATOM 11663 C C . ASN B 1 504 ? 7.664 4.051 3.891 1 96.19 504 ASN B C 1
ATOM 11665 O O . ASN B 1 504 ? 6.84 4.117 2.979 1 96.19 504 ASN B O 1
ATOM 11669 N N . GLU B 1 505 ? 7.48 3.318 4.969 1 95.06 505 GLU B N 1
ATOM 11670 C CA . GLU B 1 505 ? 6.262 2.572 5.273 1 95.06 505 GLU B CA 1
ATOM 11671 C C . GLU B 1 505 ? 5.961 2.596 6.77 1 95.06 505 GLU B C 1
ATOM 11673 O O . GLU B 1 505 ? 6.867 2.457 7.594 1 95.06 505 GLU B O 1
ATOM 11678 N N . ILE B 1 506 ? 4.656 2.818 7.047 1 97 506 ILE B N 1
ATOM 11679 C CA . ILE B 1 506 ? 4.148 2.689 8.406 1 97 506 ILE B CA 1
ATOM 11680 C C . ILE B 1 506 ? 3.062 1.616 8.453 1 97 506 ILE B C 1
ATOM 11682 O O . ILE B 1 506 ? 2.121 1.643 7.66 1 97 506 ILE B O 1
ATOM 11686 N N . ARG B 1 507 ? 3.254 0.68 9.328 1 95.5 507 ARG B N 1
ATOM 11687 C CA . ARG B 1 507 ? 2.26 -0.351 9.609 1 95.5 507 ARG B CA 1
ATOM 11688 C C . ARG B 1 507 ? 1.843 -0.325 11.078 1 95.5 507 ARG B C 1
ATOM 11690 O O . ARG B 1 507 ? 2.691 -0.377 11.969 1 95.5 507 ARG B O 1
ATOM 11697 N N . GLN B 1 508 ? 0.579 -0.238 11.258 1 97.06 508 GLN B N 1
ATOM 11698 C CA . GLN B 1 508 ? 0.075 -0.224 12.625 1 97.06 508 GLN B CA 1
ATOM 11699 C C . GLN B 1 508 ? -1.134 -1.142 12.773 1 97.06 508 GLN B C 1
ATOM 11701 O O . GLN B 1 508 ? -2.115 -1.012 12.039 1 97.06 508 GLN B O 1
ATOM 11706 N N . LEU B 1 509 ? -1.077 -2.109 13.648 1 96.25 509 LEU B N 1
ATOM 11707 C CA . LEU B 1 509 ? -2.172 -3.01 14 1 96.25 509 LEU B CA 1
ATOM 11708 C C . LEU B 1 509 ? -2.664 -2.738 15.414 1 96.25 509 LEU B C 1
ATOM 11710 O O . LEU B 1 509 ? -1.885 -2.791 16.375 1 96.25 509 LEU B O 1
ATOM 11714 N N . ASN B 1 510 ? -3.918 -2.393 15.531 1 96.94 510 ASN B N 1
ATOM 11715 C CA . ASN B 1 510 ? -4.574 -2.191 16.828 1 96.94 510 ASN B CA 1
ATOM 11716 C C . ASN B 1 510 ? -5.645 -3.248 17.078 1 96.94 510 ASN B C 1
ATOM 11718 O O . ASN B 1 510 ? -6.453 -3.545 16.188 1 96.94 510 ASN B O 1
ATOM 11722 N N . SER B 1 511 ? -5.613 -3.814 18.266 1 96.81 511 SER B N 1
ATOM 11723 C CA . SER B 1 511 ? -6.656 -4.723 18.734 1 96.81 511 SER B CA 1
ATOM 11724 C C . SER B 1 511 ? -7.258 -4.25 20.047 1 96.81 511 SER B C 1
ATOM 11726 O O . SER B 1 511 ? -6.527 -3.895 20.984 1 96.81 511 SER B O 1
ATOM 11728 N N . GLN B 1 512 ? -8.578 -4.246 20.109 1 96.62 512 GLN B N 1
ATOM 11729 C CA . GLN B 1 512 ? -9.289 -3.793 21.312 1 96.62 512 GLN B CA 1
ATOM 11730 C C . GLN B 1 512 ? -10.383 -4.777 21.703 1 96.62 512 GLN B C 1
ATOM 11732 O O . GLN B 1 512 ? -11.25 -5.102 20.891 1 96.62 512 GLN B O 1
ATOM 11737 N N . PHE B 1 513 ? -10.359 -5.211 22.875 1 97.12 513 PHE B N 1
ATOM 11738 C CA . PHE B 1 513 ? -11.414 -6.027 23.469 1 97.12 513 PHE B CA 1
ATOM 11739 C C . PHE B 1 513 ? -12.031 -5.328 24.672 1 97.12 513 PHE B C 1
ATOM 11741 O O . PHE B 1 513 ? -11.312 -4.84 25.562 1 97.12 513 PHE B O 1
ATOM 11748 N N . GLN B 1 514 ? -13.312 -5.258 24.703 1 96.19 514 GLN B N 1
ATOM 11749 C CA . GLN B 1 514 ? -13.992 -4.551 25.797 1 96.19 514 GLN B CA 1
ATOM 11750 C C . GLN B 1 514 ? -15.203 -5.336 26.297 1 96.19 514 GLN B C 1
ATOM 11752 O O . GLN B 1 514 ? -15.906 -5.965 25.5 1 96.19 514 GLN B O 1
ATOM 11757 N N . LEU B 1 515 ? -15.406 -5.328 27.578 1 96.88 515 LEU B N 1
ATOM 11758 C CA . LEU B 1 515 ? -16.609 -5.777 28.266 1 96.88 515 LEU B CA 1
ATOM 11759 C C . LEU B 1 515 ? -17.312 -4.609 28.953 1 96.88 515 LEU B C 1
ATOM 11761 O O . LEU B 1 515 ? -16.719 -3.922 29.781 1 96.88 515 LEU B O 1
ATOM 11765 N N . ASN B 1 516 ? -18.531 -4.41 28.578 1 95.81 516 ASN B N 1
ATOM 11766 C CA . ASN B 1 516 ? -19.297 -3.275 29.094 1 95.81 516 ASN B CA 1
ATOM 11767 C C . ASN B 1 516 ? -20.531 -3.732 29.859 1 95.81 516 ASN B C 1
ATOM 11769 O O . ASN B 1 516 ? -21.219 -4.656 29.422 1 95.81 516 ASN B O 1
ATOM 11773 N N . TYR B 1 517 ? -20.75 -3.148 30.938 1 95.94 517 TYR B N 1
ATOM 11774 C CA . TYR B 1 517 ? -21.953 -3.371 31.734 1 95.94 517 TYR B CA 1
ATOM 11775 C C . TYR B 1 517 ? -22.656 -2.055 32.031 1 95.94 517 TYR B C 1
ATOM 11777 O O . TYR B 1 517 ? -22.141 -1.232 32.812 1 95.94 517 TYR B O 1
ATOM 11785 N N . ILE B 1 518 ? -23.781 -1.834 31.484 1 94.19 518 ILE B N 1
ATOM 11786 C CA . ILE B 1 518 ? -24.578 -0.631 31.688 1 94.19 518 ILE B CA 1
ATOM 11787 C C . ILE B 1 518 ? -25.969 -1.015 32.188 1 94.19 518 ILE B C 1
ATOM 11789 O O . ILE B 1 518 ? -26.734 -1.67 31.484 1 94.19 518 ILE B O 1
ATOM 11793 N N . LYS B 1 519 ? -26.281 -0.55 33.344 1 93.69 519 LYS B N 1
ATOM 11794 C CA . LYS B 1 519 ? -27.562 -0.931 33.938 1 93.69 519 LYS B CA 1
ATOM 11795 C C . LYS B 1 519 ? -28.062 0.141 34.906 1 93.69 519 LYS B C 1
ATOM 11797 O O . LYS B 1 519 ? -27.266 0.817 35.562 1 93.69 519 LYS B O 1
ATOM 11802 N N . SER B 1 520 ? -29.328 0.27 34.938 1 92.56 520 SER B N 1
ATOM 11803 C CA . SER B 1 520 ? -29.984 1.162 35.875 1 92.56 520 SER B CA 1
ATOM 11804 C C . SER B 1 520 ? -30.734 0.376 36.938 1 92.56 520 SER B C 1
ATOM 11806 O O . SER B 1 520 ? -31.438 -0.592 36.656 1 92.56 520 SER B O 1
ATOM 11808 N N . PHE B 1 521 ? -30.484 0.732 38.188 1 93.62 521 PHE B N 1
ATOM 11809 C CA . PHE B 1 521 ? -31.188 0.183 39.344 1 93.62 521 PHE B CA 1
ATOM 11810 C C . PHE B 1 521 ? -31.938 1.279 40.125 1 93.62 521 PHE B C 1
ATOM 11812 O O . PHE B 1 521 ? -31.406 1.843 41.062 1 93.62 521 PHE B O 1
ATOM 11819 N N . GLY B 1 522 ? -33.188 1.473 39.844 1 92.31 522 GLY B N 1
ATOM 11820 C CA . GLY B 1 522 ? -33.906 2.605 40.438 1 92.31 522 GLY B CA 1
ATOM 11821 C C . GLY B 1 522 ? -33.281 3.941 40.062 1 92.31 522 GLY B C 1
ATOM 11822 O O . GLY B 1 522 ? -33.188 4.297 38.906 1 92.31 522 GLY B O 1
ATOM 11823 N N . LEU B 1 523 ? -32.75 4.562 41.156 1 93.5 523 LEU B N 1
ATOM 11824 C CA . LEU B 1 523 ? -32.125 5.867 40.969 1 93.5 523 LEU B CA 1
ATOM 11825 C C . LEU B 1 523 ? -30.641 5.727 40.688 1 93.5 523 LEU B C 1
ATOM 11827 O O . LEU B 1 523 ? -29.969 6.715 40.406 1 93.5 523 LEU B O 1
ATOM 11831 N N . HIS B 1 524 ? -30.188 4.496 40.781 1 95.25 524 HIS B N 1
ATOM 11832 C CA . HIS B 1 524 ? -28.766 4.211 40.594 1 95.25 524 HIS B CA 1
ATOM 11833 C C . HIS B 1 524 ? -28.484 3.77 39.156 1 95.25 524 HIS B C 1
ATOM 11835 O O . HIS B 1 524 ? -29.188 2.914 38.625 1 95.25 524 HIS B O 1
ATOM 11841 N N . ASN B 1 525 ? -27.562 4.402 38.469 1 94.25 525 ASN B N 1
ATOM 11842 C CA . ASN B 1 525 ? -27.094 4.008 37.156 1 94.25 525 ASN B CA 1
ATOM 11843 C C . ASN B 1 525 ? -25.609 3.678 37.156 1 94.25 525 ASN B C 1
ATOM 11845 O O . ASN B 1 525 ? -24.812 4.402 37.75 1 94.25 525 ASN B O 1
ATOM 11849 N N . VAL B 1 526 ? -25.281 2.551 36.531 1 95.12 526 VAL B N 1
ATOM 11850 C CA . VAL B 1 526 ? -23.891 2.113 36.531 1 95.12 526 VAL B CA 1
ATOM 11851 C C . VAL B 1 526 ? -23.469 1.829 35.094 1 95.12 526 VAL B C 1
ATOM 11853 O O . VAL B 1 526 ? -24.203 1.218 34.312 1 95.12 526 VAL B O 1
ATOM 11856 N N . ASP B 1 527 ? -22.359 2.365 34.688 1 94.38 527 ASP B N 1
ATOM 11857 C CA . ASP B 1 527 ? -21.672 2.08 33.438 1 94.38 527 ASP B CA 1
ATOM 11858 C C . ASP B 1 527 ? -20.234 1.636 33.688 1 94.38 527 ASP B C 1
ATOM 11860 O O . ASP B 1 527 ? -19.375 2.453 34.031 1 94.38 527 ASP B O 1
ATOM 11864 N N . ALA B 1 528 ? -19.969 0.376 33.562 1 95.5 528 ALA B N 1
ATOM 11865 C CA . ALA B 1 528 ? -18.656 -0.196 33.844 1 95.5 528 ALA B CA 1
ATOM 11866 C C . ALA B 1 528 ? -18.047 -0.801 32.594 1 95.5 528 ALA B C 1
ATOM 11868 O O . ALA B 1 528 ? -18.75 -1.396 31.781 1 95.5 528 ALA B O 1
ATOM 11869 N N . LEU B 1 529 ? -16.75 -0.614 32.469 1 95.38 529 LEU B N 1
ATOM 11870 C CA . LEU B 1 529 ? -16.031 -1.119 31.312 1 95.38 529 LEU B CA 1
ATOM 11871 C C . LEU B 1 529 ? -14.688 -1.724 31.719 1 95.38 529 LEU B C 1
ATOM 11873 O O . LEU B 1 529 ? -13.984 -1.161 32.562 1 95.38 529 LEU B O 1
ATOM 11877 N N . VAL B 1 530 ? -14.375 -2.891 31.281 1 96.56 530 VAL B N 1
ATOM 11878 C CA . VAL B 1 530 ? -13.039 -3.475 31.359 1 96.56 530 VAL B CA 1
ATOM 11879 C C . VAL B 1 530 ? -12.531 -3.77 29.953 1 96.56 530 VAL B C 1
ATOM 11881 O O . VAL B 1 530 ? -13.297 -4.199 29.078 1 96.56 530 VAL B O 1
ATOM 11884 N N . GLY B 1 531 ? -11.266 -3.459 29.703 1 95.94 531 GLY B N 1
ATOM 11885 C CA . GLY B 1 531 ? -10.766 -3.639 28.359 1 95.94 531 GLY B CA 1
ATOM 11886 C C . GLY B 1 531 ? -9.32 -4.086 28.297 1 95.94 531 GLY B C 1
ATOM 11887 O O . GLY B 1 531 ? -8.594 -3.973 29.297 1 95.94 531 GLY B O 1
ATOM 11888 N N . TYR B 1 532 ? -8.961 -4.645 27.234 1 95.88 532 TYR B N 1
ATOM 11889 C CA . TYR B 1 532 ? -7.637 -5.098 26.828 1 95.88 532 TYR B CA 1
ATOM 11890 C C . TYR B 1 532 ? -7.289 -4.586 25.438 1 95.88 532 TYR B C 1
ATOM 11892 O O . TYR B 1 532 ? -8.078 -4.727 24.5 1 95.88 532 TYR B O 1
ATOM 11900 N N . GLU B 1 533 ? -6.078 -3.904 25.297 1 96.62 533 GLU B N 1
ATOM 11901 C CA . GLU B 1 533 ? -5.707 -3.33 24.016 1 96.62 533 GLU B CA 1
ATOM 11902 C C . GLU B 1 533 ? -4.25 -3.633 23.672 1 96.62 533 GLU B C 1
ATOM 11904 O O . GLU B 1 533 ? -3.393 -3.664 24.562 1 96.62 533 GLU B O 1
ATOM 11909 N N . THR B 1 534 ? -3.975 -3.826 22.391 1 97 534 THR B N 1
ATOM 11910 C CA . THR B 1 534 ? -2.613 -3.977 21.891 1 97 534 THR B CA 1
ATOM 11911 C C . THR B 1 534 ? -2.381 -3.078 20.672 1 97 534 THR B C 1
ATOM 11913 O O . THR B 1 534 ? -3.309 -2.811 19.906 1 97 534 THR B O 1
ATOM 11916 N N . GLU B 1 535 ? -1.19 -2.582 20.562 1 96.62 535 GLU B N 1
ATOM 11917 C CA . GLU B 1 535 ? -0.732 -1.812 19.406 1 96.62 535 GLU B CA 1
ATOM 11918 C C . GLU B 1 535 ? 0.625 -2.309 18.922 1 96.62 535 GLU B C 1
ATOM 11920 O O . GLU B 1 535 ? 1.575 -2.406 19.703 1 96.62 535 GLU B O 1
ATOM 11925 N N . ASN B 1 536 ? 0.735 -2.707 17.719 1 97.44 536 ASN B N 1
ATOM 11926 C CA . ASN B 1 536 ? 1.986 -3.053 17.062 1 97.44 536 ASN B CA 1
ATOM 11927 C C . ASN B 1 536 ? 2.326 -2.059 15.953 1 97.44 536 ASN B C 1
ATOM 11929 O O . ASN B 1 536 ? 1.666 -2.029 14.914 1 97.44 536 ASN B O 1
ATOM 11933 N N . PHE B 1 537 ? 3.357 -1.289 16.234 1 96.19 537 PHE B N 1
ATOM 11934 C CA . PHE B 1 537 ? 3.791 -0.24 15.32 1 96.19 537 PHE B CA 1
ATOM 11935 C C . PHE B 1 537 ? 5.125 -0.6 14.68 1 96.19 537 PHE B C 1
ATOM 11937 O O . PHE B 1 537 ? 6.066 -0.998 15.375 1 96.19 537 PHE B O 1
ATOM 11944 N N . GLN B 1 538 ? 5.184 -0.467 13.344 1 96.38 538 GLN B N 1
ATOM 11945 C CA . GLN B 1 538 ? 6.41 -0.674 12.586 1 96.38 538 GLN B CA 1
ATOM 11946 C C . GLN B 1 538 ? 6.648 0.465 11.594 1 96.38 538 GLN B C 1
ATOM 11948 O O . GLN B 1 538 ? 5.723 0.889 10.898 1 96.38 538 GLN B O 1
ATOM 11953 N N . TYR B 1 539 ? 7.848 0.974 11.633 1 95.25 539 TYR B N 1
ATOM 11954 C CA . TYR B 1 539 ? 8.266 2 10.68 1 95.25 539 TYR B CA 1
ATOM 11955 C C . TYR B 1 539 ? 9.586 1.632 10.023 1 95.25 539 TYR B C 1
ATOM 11957 O O . TYR B 1 539 ? 10.492 1.105 10.688 1 95.25 539 TYR B O 1
ATOM 11965 N N . GLY B 1 540 ? 9.688 1.893 8.742 1 95.25 540 GLY B N 1
ATOM 11966 C CA . GLY B 1 540 ? 10.938 1.69 8.023 1 95.25 540 GLY B CA 1
ATOM 11967 C C . GLY B 1 540 ? 11.047 2.543 6.777 1 95.25 540 GLY B C 1
ATOM 11968 O O . GLY B 1 540 ? 10.039 2.984 6.227 1 95.25 540 GLY B O 1
ATOM 11969 N N . TYR B 1 541 ? 12.281 2.846 6.41 1 96.25 541 TYR B N 1
ATOM 11970 C CA . TYR B 1 541 ? 12.477 3.506 5.121 1 96.25 541 TYR B CA 1
ATOM 11971 C C . TYR B 1 541 ? 13.734 2.996 4.434 1 96.25 541 TYR B C 1
ATOM 11973 O O . TYR B 1 541 ? 14.617 2.43 5.086 1 96.25 541 TYR B O 1
ATOM 11981 N N . ASP B 1 542 ? 13.812 3.053 3.18 1 97.19 542 ASP B N 1
ATOM 11982 C CA . ASP B 1 542 ? 14.977 2.906 2.316 1 97.19 542 ASP B CA 1
ATOM 11983 C C . ASP B 1 542 ? 15.32 4.227 1.628 1 97.19 542 ASP B C 1
ATOM 11985 O O . ASP B 1 542 ? 14.43 4.914 1.116 1 97.19 542 ASP B O 1
ATOM 11989 N N . PHE B 1 543 ? 16.578 4.613 1.748 1 97.31 543 PHE B N 1
ATOM 11990 C CA . PHE B 1 543 ? 17.078 5.816 1.1 1 97.31 543 PHE B CA 1
ATOM 11991 C C . PHE B 1 543 ? 18.109 5.465 0.035 1 97.31 543 PHE B C 1
ATOM 11993 O O . PHE B 1 543 ? 19.016 4.664 0.279 1 97.31 543 PHE B O 1
ATOM 12000 N N . ILE B 1 544 ? 17.906 5.973 -1.169 1 98 544 ILE B N 1
ATOM 12001 C CA . ILE B 1 544 ? 18.859 5.789 -2.266 1 98 544 ILE B CA 1
ATOM 12002 C C . ILE B 1 544 ? 19.281 7.152 -2.814 1 98 544 ILE B C 1
ATOM 12004 O O . ILE B 1 544 ? 18.438 8 -3.111 1 98 544 ILE B O 1
ATOM 12008 N N . LYS B 1 545 ? 20.531 7.406 -2.938 1 97.38 545 LYS B N 1
ATOM 12009 C CA . LYS B 1 545 ? 21.094 8.57 -3.604 1 97.38 545 LYS B CA 1
ATOM 12010 C C . LYS B 1 545 ? 21.828 8.172 -4.887 1 97.38 545 LYS B C 1
ATOM 12012 O O . LYS B 1 545 ? 22.672 7.281 -4.871 1 97.38 545 LYS B O 1
ATOM 12017 N N . ALA B 1 546 ? 21.422 8.773 -5.984 1 96.75 546 ALA B N 1
ATOM 12018 C CA . ALA B 1 546 ? 22 8.5 -7.301 1 96.75 546 ALA B CA 1
ATOM 12019 C C . ALA B 1 546 ? 22.609 9.758 -7.91 1 96.75 546 ALA B C 1
ATOM 12021 O O . ALA B 1 546 ? 22 10.828 -7.871 1 96.75 546 ALA B O 1
ATOM 12022 N N . GLN B 1 547 ? 23.812 9.664 -8.43 1 95.94 547 GLN B N 1
ATOM 12023 C CA . GLN B 1 547 ? 24.547 10.812 -8.969 1 95.94 547 GLN B CA 1
ATOM 12024 C C . GLN B 1 547 ? 25.312 10.43 -10.227 1 95.94 547 GLN B C 1
ATOM 12026 O O . GLN B 1 547 ? 25.219 9.297 -10.703 1 95.94 547 GLN B O 1
ATOM 12031 N N . ASP B 1 548 ? 26.016 11.414 -10.812 1 92.62 548 ASP B N 1
ATOM 12032 C CA . ASP B 1 548 ? 26.922 11.219 -11.945 1 92.62 548 ASP B CA 1
ATOM 12033 C C . ASP B 1 548 ? 26.156 10.734 -13.18 1 92.62 548 ASP B C 1
ATOM 12035 O O . ASP B 1 548 ? 26.516 9.719 -13.773 1 92.62 548 ASP B O 1
ATOM 12039 N N . TYR B 1 549 ? 25.156 11.5 -13.484 1 92.44 549 TYR B N 1
ATOM 12040 C CA . TYR B 1 549 ? 24.312 11.125 -14.617 1 92.44 549 TYR B CA 1
ATOM 12041 C C . TYR B 1 549 ? 25 11.461 -15.938 1 92.44 549 TYR B C 1
ATOM 12043 O O . TYR B 1 549 ? 25.594 12.531 -16.078 1 92.44 549 TYR B O 1
ATOM 12051 N N . PRO B 1 550 ? 24.906 10.578 -16.875 1 87.94 550 PRO B N 1
ATOM 12052 C CA . PRO B 1 550 ? 25.484 10.867 -18.188 1 87.94 550 PRO B CA 1
ATOM 12053 C C . PRO B 1 550 ? 24.578 11.758 -19.047 1 87.94 550 PRO B C 1
ATOM 12055 O O . PRO B 1 550 ? 25.047 12.344 -20.031 1 87.94 550 PRO B O 1
ATOM 12058 N N . GLY B 1 551 ? 23.266 11.852 -18.75 1 89.5 551 GLY B N 1
ATOM 12059 C CA . GLY B 1 551 ? 22.297 12.656 -19.469 1 89.5 551 GLY B CA 1
ATOM 12060 C C . GLY B 1 551 ? 21.203 13.219 -18.578 1 89.5 551 GLY B C 1
ATOM 12061 O O . GLY B 1 551 ? 21.406 13.383 -17.359 1 89.5 551 GLY B O 1
ATOM 12062 N N . GLU B 1 552 ? 20.031 13.508 -19.172 1 91.19 552 GLU B N 1
ATOM 12063 C CA . GLU B 1 552 ? 19 14.242 -18.438 1 91.19 552 GLU B CA 1
ATOM 12064 C C . GLU B 1 552 ? 17.859 13.312 -18.016 1 91.19 552 GLU B C 1
ATOM 12066 O O . GLU B 1 552 ? 16.797 13.781 -17.594 1 91.19 552 GLU B O 1
ATOM 12071 N N . LEU B 1 553 ? 18.016 12.031 -18.141 1 91.25 553 LEU B N 1
ATOM 12072 C CA . LEU B 1 553 ? 17.047 11.07 -17.625 1 91.25 553 LEU B CA 1
ATOM 12073 C C . LEU B 1 553 ? 17.422 10.641 -16.203 1 91.25 553 LEU B C 1
ATOM 12075 O O . LEU B 1 553 ? 18.219 9.719 -16.016 1 91.25 553 LEU B O 1
ATOM 12079 N N . TYR B 1 554 ? 16.734 11.227 -15.289 1 94.31 554 TYR B N 1
ATOM 12080 C CA . TYR B 1 554 ? 17.172 11.117 -13.898 1 94.31 554 TYR B CA 1
ATOM 12081 C C . TYR B 1 554 ? 16.438 10 -13.18 1 94.31 554 TYR B C 1
ATOM 12083 O O . TYR B 1 554 ? 15.555 10.258 -12.352 1 94.31 554 TYR B O 1
ATOM 12091 N N . GLU B 1 555 ? 16.703 8.797 -13.484 1 94.06 555 GLU B N 1
ATOM 12092 C CA . GLU B 1 555 ? 16.281 7.609 -12.742 1 94.06 555 GLU B CA 1
ATOM 12093 C C . GLU B 1 555 ? 17.484 6.887 -12.133 1 94.06 555 GLU B C 1
ATOM 12095 O O . GLU B 1 555 ? 18.594 6.938 -12.68 1 94.06 555 GLU B O 1
ATOM 12100 N N . ILE B 1 556 ? 17.281 6.234 -10.992 1 95.69 556 ILE B N 1
ATOM 12101 C CA . ILE B 1 556 ? 18.359 5.605 -10.25 1 95.69 556 ILE B CA 1
ATOM 12102 C C . ILE B 1 556 ? 19.125 4.652 -11.172 1 95.69 556 ILE B C 1
ATOM 12104 O O . ILE B 1 556 ? 20.359 4.594 -11.133 1 95.69 556 ILE B O 1
ATOM 12108 N N . GLY B 1 557 ? 18.406 3.932 -12 1 90.56 557 GLY B N 1
ATOM 12109 C CA . GLY B 1 557 ? 19.016 2.941 -12.875 1 90.56 557 GLY B CA 1
ATOM 12110 C C . GLY B 1 557 ? 19.938 3.551 -13.906 1 90.56 557 GLY B C 1
ATOM 12111 O O . GLY B 1 557 ? 20.75 2.848 -14.516 1 90.56 557 GLY B O 1
ATOM 12112 N N . ASN B 1 558 ? 19.875 4.852 -14.094 1 91.19 558 ASN B N 1
ATOM 12113 C CA . ASN B 1 558 ? 20.672 5.527 -15.109 1 91.19 558 ASN B CA 1
ATOM 12114 C C . ASN B 1 558 ? 21.875 6.25 -14.5 1 91.19 558 ASN B C 1
ATOM 12116 O O . ASN B 1 558 ? 22.656 6.871 -15.211 1 91.19 558 ASN B O 1
ATOM 12120 N N . ALA B 1 559 ? 22.031 6.184 -13.227 1 93.25 559 ALA B N 1
ATOM 12121 C CA . ALA B 1 559 ? 23.078 6.934 -12.531 1 93.25 559 ALA B CA 1
ATOM 12122 C C . ALA B 1 559 ? 24.422 6.227 -12.641 1 93.25 559 ALA B C 1
ATOM 12124 O O . ALA B 1 559 ? 24.484 5.035 -12.945 1 93.25 559 ALA B O 1
ATOM 12125 N N . GLY B 1 560 ? 25.5 6.949 -12.461 1 89.31 560 GLY B N 1
ATOM 12126 C CA . GLY B 1 560 ? 26.844 6.383 -12.422 1 89.31 560 GLY B CA 1
ATOM 12127 C C . GLY B 1 560 ? 27.234 5.855 -11.055 1 89.31 560 GLY B C 1
ATOM 12128 O O . GLY B 1 560 ? 27.953 4.859 -10.945 1 89.31 560 GLY B O 1
ATOM 12129 N N . THR B 1 561 ? 26.859 6.559 -10.062 1 91.56 561 THR B N 1
ATOM 12130 C CA . THR B 1 561 ? 27.141 6.168 -8.688 1 91.56 561 THR B CA 1
ATOM 12131 C C . THR B 1 561 ? 25.859 6.156 -7.855 1 91.56 561 THR B C 1
ATOM 12133 O O . THR B 1 561 ? 24.984 7.008 -8.031 1 91.56 561 THR B O 1
ATOM 12136 N N . THR B 1 562 ? 25.781 5.148 -6.992 1 94.31 562 THR B N 1
ATOM 12137 C CA . THR B 1 562 ? 24.625 5.07 -6.102 1 94.31 562 THR B CA 1
ATOM 12138 C C . THR B 1 562 ? 25.062 4.727 -4.68 1 94.31 562 THR B C 1
ATOM 12140 O O . THR B 1 562 ? 26.141 4.16 -4.477 1 94.31 562 THR B O 1
ATOM 12143 N N . ASN B 1 563 ? 24.359 5.223 -3.756 1 94.31 563 ASN B N 1
ATOM 12144 C CA . ASN B 1 563 ? 24.469 4.891 -2.34 1 94.31 563 ASN B CA 1
ATOM 12145 C C . ASN B 1 563 ? 23.094 4.691 -1.708 1 94.31 563 ASN B C 1
ATOM 12147 O O . ASN B 1 563 ? 22.109 5.297 -2.141 1 94.31 563 ASN B O 1
ATOM 12151 N N . ALA B 1 564 ? 23.078 3.768 -0.787 1 95.62 564 ALA B N 1
ATOM 12152 C CA . ALA B 1 564 ? 21.781 3.482 -0.174 1 95.62 564 ALA B CA 1
ATOM 12153 C C . ALA B 1 564 ? 21.922 3.32 1.337 1 95.62 564 ALA B C 1
ATOM 12155 O O . ALA B 1 564 ? 23 3.033 1.845 1 95.62 564 ALA B O 1
ATOM 12156 N N . SER B 1 565 ? 20.906 3.582 2.053 1 94.12 565 SER B N 1
ATOM 12157 C CA . SER B 1 565 ? 20.766 3.361 3.488 1 94.12 565 SER B CA 1
ATOM 12158 C C . SER B 1 565 ? 19.344 2.965 3.855 1 94.12 565 SER B C 1
ATOM 12160 O O . SER B 1 565 ? 18.438 3.02 3.018 1 94.12 565 SER B O 1
ATOM 12162 N N . SER B 1 566 ? 19.203 2.43 5.066 1 94.5 566 SER B N 1
ATOM 12163 C CA . SER B 1 566 ? 17.875 2.039 5.527 1 94.5 566 SER B CA 1
ATOM 12164 C C . SER B 1 566 ? 17.75 2.203 7.035 1 94.5 566 SER B C 1
ATOM 12166 O O . SER B 1 566 ? 18.75 2.359 7.738 1 94.5 566 SER B O 1
ATOM 12168 N N . ASN B 1 567 ? 16.484 2.297 7.422 1 92.56 567 ASN B N 1
ATOM 12169 C CA . ASN B 1 567 ? 16.125 2.33 8.836 1 92.56 567 ASN B CA 1
ATOM 12170 C C . ASN B 1 567 ? 14.891 1.476 9.117 1 92.56 567 ASN B C 1
ATOM 12172 O O . ASN B 1 567 ? 13.969 1.421 8.305 1 92.56 567 ASN B O 1
ATOM 12176 N N . LYS B 1 568 ? 14.953 0.715 10.258 1 92.88 568 LYS B N 1
ATOM 12177 C CA . LYS B 1 568 ? 13.797 -0.036 10.75 1 92.88 568 LYS B CA 1
ATOM 12178 C C . LYS B 1 568 ? 13.594 0.188 12.25 1 92.88 568 LYS B C 1
ATOM 12180 O O . LYS B 1 568 ? 14.539 0.102 13.031 1 92.88 568 LYS B O 1
ATOM 12185 N N . SER B 1 569 ? 12.398 0.521 12.625 1 94.31 569 SER B N 1
ATOM 12186 C CA . SER B 1 569 ? 12.016 0.713 14.023 1 94.31 569 SER B CA 1
ATOM 12187 C C . SER B 1 569 ? 10.672 0.056 14.32 1 94.31 569 SER B C 1
ATOM 12189 O O . SER B 1 569 ? 9.797 -0.011 13.453 1 94.31 569 SER B O 1
ATOM 12191 N N . GLN B 1 570 ? 10.57 -0.479 15.492 1 95.5 570 GLN B N 1
ATOM 12192 C CA . GLN B 1 570 ? 9.336 -1.119 15.914 1 95.5 570 GLN B CA 1
ATOM 12193 C C . GLN B 1 570 ? 9.023 -0.79 17.375 1 95.5 570 GLN B C 1
ATOM 12195 O O . GLN B 1 570 ? 9.93 -0.56 18.172 1 95.5 570 GLN B O 1
ATOM 12200 N N . SER B 1 571 ? 7.777 -0.678 17.688 1 95.94 571 SER B N 1
ATOM 12201 C CA . SER B 1 571 ? 7.305 -0.478 19.062 1 95.94 571 SER B CA 1
ATOM 12202 C C . SER B 1 571 ? 5.988 -1.207 19.297 1 95.94 571 SER B C 1
ATOM 12204 O O . SER B 1 571 ? 5.156 -1.313 18.391 1 95.94 571 SER B O 1
ATOM 12206 N N . LYS B 1 572 ? 5.855 -1.76 20.469 1 96.94 572 LYS B N 1
ATOM 12207 C CA . LYS B 1 572 ? 4.641 -2.451 20.891 1 96.94 572 LYS B CA 1
ATOM 12208 C C . LYS B 1 572 ? 4.105 -1.871 22.203 1 96.94 572 LYS B C 1
ATOM 12210 O O . LYS B 1 572 ? 4.879 -1.453 23.062 1 96.94 572 LYS B O 1
ATOM 12215 N N . LEU B 1 573 ? 2.82 -1.824 22.312 1 96.88 573 LEU B N 1
ATOM 12216 C CA . LEU B 1 573 ? 2.127 -1.338 23.5 1 96.88 573 LEU B CA 1
ATOM 12217 C C . LEU B 1 573 ? 1.017 -2.299 23.906 1 96.88 573 LEU B C 1
ATOM 12219 O O . LEU B 1 573 ? 0.198 -2.701 23.078 1 96.88 573 LEU B O 1
ATOM 12223 N N . LEU B 1 574 ? 1.038 -2.74 25.125 1 97.19 574 LEU B N 1
ATOM 12224 C CA . LEU B 1 574 ? 0.004 -3.566 25.75 1 97.19 574 LEU B CA 1
ATOM 12225 C C . LEU B 1 574 ? -0.686 -2.816 26.875 1 97.19 574 LEU B C 1
ATOM 12227 O O . LEU B 1 574 ? -0.021 -2.23 27.734 1 97.19 574 LEU B O 1
ATOM 12231 N N . SER B 1 575 ? -2.035 -2.873 26.953 1 97 575 SER B N 1
ATOM 12232 C CA . SER B 1 575 ? -2.752 -2.074 27.938 1 97 575 SER B CA 1
ATOM 12233 C C . SER B 1 575 ? -3.906 -2.859 28.547 1 97 575 SER B C 1
ATOM 12235 O O . SER B 1 575 ? -4.613 -3.584 27.844 1 97 575 SER B O 1
ATOM 12237 N N . TYR B 1 576 ? -4.039 -2.723 29.812 1 97.06 576 TYR B N 1
ATOM 12238 C CA . TYR B 1 576 ? -5.219 -3.117 30.578 1 97.06 576 TYR B CA 1
ATOM 12239 C C . TYR B 1 576 ? -5.941 -1.896 31.125 1 97.06 576 TYR B C 1
ATOM 12241 O O . TYR B 1 576 ? -5.301 -0.964 31.625 1 97.06 576 TYR B O 1
ATOM 12249 N N . LEU B 1 577 ? -7.242 -1.907 30.984 1 95.38 577 LEU B N 1
ATOM 12250 C CA . LEU B 1 577 ? -7.922 -0.711 31.469 1 95.38 577 LEU B CA 1
ATOM 12251 C C . LEU B 1 577 ? -9.281 -1.061 32.062 1 95.38 577 LEU B C 1
ATOM 12253 O O . LEU B 1 577 ? -9.828 -2.131 31.766 1 95.38 577 LEU B O 1
ATOM 12257 N N . GLY B 1 578 ? -9.781 -0.152 32.844 1 95.44 578 GLY B N 1
ATOM 12258 C CA . GLY B 1 578 ? -11.094 -0.231 33.469 1 95.44 578 GLY B CA 1
ATOM 12259 C C . GLY B 1 578 ? -11.672 1.128 33.812 1 95.44 578 GLY B C 1
ATOM 12260 O O . GLY B 1 578 ? -10.93 2.066 34.094 1 95.44 578 GLY B O 1
ATOM 12261 N N . ARG B 1 579 ? -13 1.227 33.75 1 94.81 579 ARG B N 1
ATOM 12262 C CA . ARG B 1 579 ? -13.703 2.459 34.094 1 94.81 579 ARG B CA 1
ATOM 12263 C C . ARG B 1 579 ? -15.055 2.16 34.75 1 94.81 579 ARG B C 1
ATOM 12265 O O . ARG B 1 579 ? -15.75 1.235 34.312 1 94.81 579 ARG B O 1
ATOM 12272 N N . VAL B 1 580 ? -15.422 2.93 35.688 1 95.12 580 VAL B N 1
ATOM 12273 C CA . VAL B 1 580 ? -16.75 2.861 36.312 1 95.12 580 VAL B CA 1
ATOM 12274 C C . VAL B 1 580 ? -17.344 4.262 36.406 1 95.12 580 VAL B C 1
ATOM 12276 O O . VAL B 1 580 ? -16.734 5.164 36.969 1 95.12 580 VAL B O 1
ATOM 12279 N N . ASN B 1 581 ? -18.422 4.449 35.781 1 93.38 581 ASN B N 1
ATOM 12280 C CA . ASN B 1 581 ? -19.234 5.652 35.906 1 93.38 581 ASN B CA 1
ATOM 12281 C C . ASN B 1 581 ? -20.484 5.387 36.75 1 93.38 581 ASN B C 1
ATOM 12283 O O . ASN B 1 581 ? -21.219 4.434 36.5 1 93.38 581 ASN B O 1
ATOM 12287 N N . TYR B 1 582 ? -20.641 6.176 37.719 1 94.69 582 TYR B N 1
ATOM 12288 C CA . TYR B 1 582 ? -21.781 6.051 38.625 1 94.69 582 TYR B CA 1
ATOM 12289 C C . TYR B 1 582 ? -22.594 7.34 38.625 1 94.69 582 TYR B C 1
ATOM 12291 O O . TYR B 1 582 ? -22.031 8.438 38.656 1 94.69 582 TYR B O 1
ATOM 12299 N N . ASN B 1 583 ? -23.875 7.168 38.531 1 93.5 583 ASN B N 1
ATOM 12300 C CA . ASN B 1 583 ? -24.828 8.266 38.562 1 93.5 583 ASN B CA 1
ATOM 12301 C C . ASN B 1 583 ? -25.953 7.984 39.562 1 93.5 583 ASN B C 1
ATOM 12303 O O . ASN B 1 583 ? -26.516 6.879 39.594 1 93.5 583 ASN B O 1
ATOM 12307 N N . TYR B 1 584 ? -26.188 8.953 40.438 1 94.94 584 TYR B N 1
ATOM 12308 C CA . TYR B 1 584 ? -27.328 8.859 41.344 1 94.94 584 TYR B CA 1
ATOM 12309 C C . TYR B 1 584 ? -28.359 9.938 41.062 1 94.94 584 TYR B C 1
ATOM 12311 O O . TYR B 1 584 ? -28.078 11.133 41.219 1 94.94 584 TYR B O 1
ATOM 12319 N N . ASN B 1 585 ? -29.516 9.531 40.625 1 93 585 ASN B N 1
ATOM 12320 C CA . ASN B 1 585 ? -30.688 10.367 40.406 1 93 585 ASN B CA 1
ATOM 12321 C C . ASN B 1 585 ? -30.422 11.453 39.375 1 93 585 ASN B C 1
ATOM 12323 O O . ASN B 1 585 ? -30.938 12.57 39.5 1 93 585 ASN B O 1
ATOM 12327 N N . ASN B 1 586 ? -29.438 11.25 38.5 1 89.31 586 ASN B N 1
ATOM 12328 C CA . ASN B 1 586 ? -29.062 12.203 37.469 1 89.31 586 ASN B CA 1
ATOM 12329 C C . ASN B 1 586 ? -28.688 13.555 38.062 1 89.31 586 ASN B C 1
ATOM 12331 O O . ASN B 1 586 ? -29.031 14.602 37.531 1 89.31 586 ASN B O 1
ATOM 12335 N N . ARG B 1 587 ? -28.109 13.539 39.25 1 92.5 587 ARG B N 1
ATOM 12336 C CA . ARG B 1 587 ? -27.703 14.742 39.969 1 92.5 587 ARG B CA 1
ATOM 12337 C C . ARG B 1 587 ? -26.25 14.648 40.406 1 92.5 587 ARG B C 1
ATOM 12339 O O . ARG B 1 587 ? -25.5 15.625 40.344 1 92.5 587 ARG B O 1
ATOM 12346 N N . TYR B 1 588 ? -25.906 13.461 40.906 1 95.94 588 TYR B N 1
ATOM 12347 C CA . TYR B 1 588 ? -24.547 13.219 41.375 1 95.94 588 TYR B CA 1
ATOM 12348 C C . TYR B 1 588 ? -23.844 12.203 40.469 1 95.94 588 TYR B C 1
ATOM 12350 O O . TYR B 1 588 ? -24.344 11.086 40.281 1 95.94 588 TYR B O 1
ATOM 12358 N N . TYR B 1 589 ? -22.781 12.641 40 1 95.5 589 TYR B N 1
ATOM 12359 C CA . TYR B 1 589 ? -22.016 11.781 39.094 1 95.5 589 TYR B CA 1
ATOM 12360 C C . TYR B 1 589 ? -20.609 11.547 39.625 1 95.5 589 TYR B C 1
ATOM 12362 O O . TYR B 1 589 ? -19.984 12.453 40.188 1 95.5 589 TYR B O 1
ATOM 12370 N N . ALA B 1 590 ? -20.109 10.344 39.469 1 95.19 590 ALA B N 1
ATOM 12371 C CA . ALA B 1 590 ? -18.734 9.977 39.844 1 95.19 590 ALA B CA 1
ATOM 12372 C C . ALA B 1 590 ? -18.156 9.016 38.812 1 95.19 590 ALA B C 1
ATOM 12374 O O . ALA B 1 590 ? -18.859 8.156 38.281 1 95.19 590 ALA B O 1
ATOM 12375 N N . SER B 1 591 ? -16.922 9.219 38.531 1 93.62 591 SER B N 1
ATOM 12376 C CA . SER B 1 591 ? -16.234 8.352 37.594 1 93.62 591 SER B CA 1
ATOM 12377 C C . SER B 1 591 ? -14.82 8.016 38.062 1 93.62 591 SER B C 1
ATOM 12379 O O . SER B 1 591 ? -14.133 8.867 38.625 1 93.62 591 SER B O 1
ATOM 12381 N N . VAL B 1 592 ? -14.438 6.77 37.906 1 94.88 592 VAL B N 1
ATOM 12382 C CA . VAL B 1 592 ? -13.086 6.305 38.219 1 94.88 592 VAL B CA 1
ATOM 12383 C C . VAL B 1 592 ? -12.547 5.496 37.031 1 94.88 592 VAL B C 1
ATOM 12385 O O . VAL B 1 592 ? -13.281 4.719 36.406 1 94.88 592 VAL B O 1
ATOM 12388 N N . SER B 1 593 ? -11.305 5.766 36.688 1 93.44 593 SER B N 1
ATOM 12389 C CA . SER B 1 593 ? -10.664 5 35.625 1 93.44 593 SER B CA 1
ATOM 12390 C C . SER B 1 593 ? -9.242 4.605 36 1 93.44 593 SER B C 1
ATOM 12392 O O . SER B 1 593 ? -8.578 5.316 36.75 1 93.44 593 SER B O 1
ATOM 12394 N N . TYR B 1 594 ? -8.828 3.484 35.531 1 95.25 594 TYR B N 1
ATOM 12395 C CA . TYR B 1 594 ? -7.488 2.947 35.75 1 95.25 594 TYR B CA 1
ATOM 12396 C C . TYR B 1 594 ? -6.969 2.283 34.469 1 95.25 594 TYR B C 1
ATOM 12398 O O . TYR B 1 594 ? -7.719 1.602 33.781 1 95.25 594 TYR B O 1
ATOM 12406 N N . ARG B 1 595 ? -5.723 2.572 34.156 1 95.62 595 ARG B N 1
ATOM 12407 C CA . ARG B 1 595 ? -5.094 1.98 32.969 1 95.62 595 ARG B CA 1
ATOM 12408 C C . ARG B 1 595 ? -3.635 1.637 33.25 1 95.62 595 ARG B C 1
ATOM 12410 O O . ARG B 1 595 ? -2.908 2.424 33.844 1 95.62 595 ARG B O 1
ATOM 12417 N N . ARG B 1 596 ? -3.23 0.449 32.938 1 96 596 ARG B N 1
ATOM 12418 C CA . ARG B 1 596 ? -1.842 0 33 1 96 596 ARG B CA 1
ATOM 12419 C C . ARG B 1 596 ? -1.292 -0.246 31.578 1 96 596 ARG B C 1
ATOM 12421 O O . ARG B 1 596 ? -1.841 -1.051 30.828 1 96 596 ARG B O 1
ATOM 12428 N N . ASP B 1 597 ? -0.234 0.454 31.266 1 96.94 597 ASP B N 1
ATOM 12429 C CA . ASP B 1 597 ? 0.385 0.332 29.953 1 96.94 597 ASP B CA 1
ATOM 12430 C C . ASP B 1 597 ? 1.769 -0.305 30.047 1 96.94 597 ASP B C 1
ATOM 12432 O O . ASP B 1 597 ? 2.545 0.022 30.953 1 96.94 597 ASP B O 1
ATOM 12436 N N . GLY B 1 598 ? 2.031 -1.25 29.156 1 97.38 598 GLY B N 1
ATOM 12437 C CA . GLY B 1 598 ? 3.371 -1.772 28.922 1 97.38 598 GLY B CA 1
ATOM 12438 C C . GLY B 1 598 ? 3.934 -1.409 27.562 1 97.38 598 GLY B C 1
ATOM 12439 O O . GLY B 1 598 ? 3.338 -1.732 26.531 1 97.38 598 GLY B O 1
ATOM 12440 N N . SER B 1 599 ? 5.129 -0.74 27.578 1 96.88 599 SER B N 1
ATOM 12441 C CA . SER B 1 599 ? 5.715 -0.276 26.328 1 96.88 599 SER B CA 1
ATOM 12442 C C . SER B 1 599 ? 7.07 -0.933 26.078 1 96.88 599 SER B C 1
ATOM 12444 O O . SER B 1 599 ? 7.871 -1.085 27 1 96.88 599 SER B O 1
ATOM 12446 N N . SER B 1 600 ? 7.348 -1.297 24.828 1 96.69 600 SER B N 1
ATOM 12447 C CA . SER B 1 600 ? 8.633 -1.867 24.438 1 96.69 600 SER B CA 1
ATOM 12448 C C . SER B 1 600 ? 9.703 -0.787 24.328 1 96.69 600 SER B C 1
ATOM 12450 O O . SER B 1 600 ? 10.883 -1.091 24.125 1 96.69 600 SER B O 1
ATOM 12452 N N . ARG B 1 601 ? 9.398 0.515 24.438 1 95.69 601 ARG B N 1
ATOM 12453 C CA . ARG B 1 601 ? 10.359 1.609 24.344 1 95.69 601 ARG B CA 1
ATOM 12454 C C . ARG B 1 601 ? 11.125 1.78 25.656 1 95.69 601 ARG B C 1
ATOM 12456 O O . ARG B 1 601 ? 12.102 2.535 25.719 1 95.69 601 ARG B O 1
ATOM 12463 N N . LEU B 1 602 ? 10.656 1.084 26.609 1 96.5 602 LEU B N 1
ATOM 12464 C CA . LEU B 1 602 ? 11.297 1.117 27.906 1 96.5 602 LEU B CA 1
ATOM 12465 C C . LEU B 1 602 ? 11.844 -0.255 28.281 1 96.5 602 LEU B C 1
ATOM 12467 O O . LEU B 1 602 ? 11.383 -1.275 27.766 1 96.5 602 LEU B O 1
ATOM 12471 N N . SER B 1 603 ? 12.859 -0.202 29.141 1 95.75 603 SER B N 1
ATOM 12472 C CA . SER B 1 603 ? 13.469 -1.458 29.562 1 95.75 603 SER B CA 1
ATOM 12473 C C . SER B 1 603 ? 12.461 -2.34 30.297 1 95.75 603 SER B C 1
ATOM 12475 O O . SER B 1 603 ? 11.43 -1.854 30.766 1 95.75 603 SER B O 1
ATOM 12477 N N . LYS B 1 604 ? 12.734 -3.617 30.422 1 94.75 604 LYS B N 1
ATOM 12478 C CA . LYS B 1 604 ? 11.836 -4.582 31.047 1 94.75 604 LYS B CA 1
ATOM 12479 C C . LYS B 1 604 ? 11.523 -4.188 32.5 1 94.75 604 LYS B C 1
ATOM 12481 O O . LYS B 1 604 ? 10.414 -4.418 32.969 1 94.75 604 LYS B O 1
ATOM 12486 N N . ASP B 1 605 ? 12.461 -3.59 33.125 1 93.56 605 ASP B N 1
ATOM 12487 C CA . ASP B 1 605 ? 12.289 -3.238 34.531 1 93.56 605 ASP B CA 1
ATOM 12488 C C . ASP B 1 605 ? 11.391 -2.014 34.688 1 93.56 605 ASP B C 1
ATOM 12490 O O . ASP B 1 605 ? 10.789 -1.808 35.75 1 93.56 605 ASP B O 1
ATOM 12494 N N . ASN B 1 606 ? 11.273 -1.181 33.656 1 94.88 606 ASN B N 1
ATOM 12495 C CA . ASN B 1 606 ? 10.531 0.074 33.75 1 94.88 606 ASN B CA 1
ATOM 12496 C C . ASN B 1 606 ? 9.422 0.16 32.688 1 94.88 606 ASN B C 1
ATOM 12498 O O . ASN B 1 606 ? 8.867 1.232 32.469 1 94.88 606 ASN B O 1
ATOM 12502 N N . ARG B 1 607 ? 9.117 -0.856 32.031 1 95.81 607 ARG B N 1
ATOM 12503 C CA . ARG B 1 607 ? 8.266 -0.764 30.859 1 95.81 607 ARG B CA 1
ATOM 12504 C C . ARG B 1 607 ? 6.809 -0.565 31.25 1 95.81 607 ARG B C 1
ATOM 12506 O O . ARG B 1 607 ? 6.008 -0.08 30.438 1 95.81 607 ARG B O 1
ATOM 12513 N N . TRP B 1 608 ? 6.398 -0.929 32.5 1 96.5 608 TRP B N 1
ATOM 12514 C CA . TRP B 1 608 ? 4.996 -0.831 32.875 1 96.5 608 TRP B CA 1
ATOM 12515 C C . TRP B 1 608 ? 4.719 0.486 33.594 1 96.5 608 TRP B C 1
ATOM 12517 O O . TRP B 1 608 ? 5.508 0.917 34.438 1 96.5 608 TRP B O 1
ATOM 12527 N N . GLY B 1 609 ? 3.654 1.252 33.219 1 94.69 609 GLY B N 1
ATOM 12528 C CA . GLY B 1 609 ? 3.168 2.455 33.875 1 94.69 609 GLY B CA 1
ATOM 12529 C C . GLY B 1 609 ? 1.721 2.35 34.312 1 94.69 609 GLY B C 1
ATOM 12530 O O . GLY B 1 609 ? 0.901 1.73 33.625 1 94.69 609 GLY B O 1
ATOM 12531 N N . ASP B 1 610 ? 1.4 2.963 35.406 1 94.44 610 ASP B N 1
ATOM 12532 C CA . ASP B 1 610 ? 0.046 2.994 35.938 1 94.44 610 ASP B CA 1
ATOM 12533 C C . ASP B 1 610 ? -0.547 4.398 35.875 1 94.44 610 ASP B C 1
ATOM 12535 O O . ASP B 1 610 ? 0.069 5.367 36.312 1 94.44 610 ASP B O 1
ATOM 12539 N N . PHE B 1 611 ? -1.688 4.484 35.375 1 93.75 611 PHE B N 1
ATOM 12540 C CA . PHE B 1 611 ? -2.379 5.75 35.156 1 93.75 611 PHE B CA 1
ATOM 12541 C C . PHE B 1 611 ? -3.828 5.66 35.625 1 93.75 611 PHE B C 1
ATOM 12543 O O . PHE B 1 611 ? -4.461 4.609 35.5 1 93.75 611 PHE B O 1
ATOM 12550 N N . TRP B 1 612 ? -4.348 6.766 36.156 1 93.94 612 TRP B N 1
ATOM 12551 C CA . TRP B 1 612 ? -5.695 6.73 36.719 1 93.94 612 TRP B CA 1
ATOM 12552 C C . TRP B 1 612 ? -6.301 8.133 36.75 1 93.94 612 TRP B C 1
ATOM 12554 O O . TRP B 1 612 ? -5.594 9.125 36.562 1 93.94 612 TRP B O 1
ATOM 12564 N N . SER B 1 613 ? -7.574 8.18 36.969 1 94.44 613 SER B N 1
ATOM 12565 C CA . SER B 1 613 ? -8.273 9.453 37.125 1 94.44 613 SER B CA 1
ATOM 12566 C C . SER B 1 613 ? -9.508 9.305 38 1 94.44 613 SER B C 1
ATOM 12568 O O . SER B 1 613 ? -10.094 8.219 38.062 1 94.44 613 SER B O 1
ATOM 12570 N N . LEU B 1 614 ? -9.812 10.336 38.719 1 95.31 614 LEU B N 1
ATOM 12571 C CA . LEU B 1 614 ? -11.023 10.5 39.531 1 95.31 614 LEU B CA 1
ATOM 12572 C C . LEU B 1 614 ? -11.758 11.781 39.125 1 95.31 614 LEU B C 1
ATOM 12574 O O . LEU B 1 614 ? -11.133 12.836 38.969 1 95.31 614 LEU B O 1
ATOM 12578 N N . SER B 1 615 ? -13 11.609 38.906 1 95.25 615 SER B N 1
ATOM 12579 C CA . SER B 1 615 ? -13.773 12.805 38.594 1 95.25 615 SER B CA 1
ATOM 12580 C C . SER B 1 615 ? -15.172 12.742 39.188 1 95.25 615 SER B C 1
ATOM 12582 O O . SER B 1 615 ? -15.664 11.656 39.5 1 95.25 615 SER B O 1
ATOM 12584 N N . GLY B 1 616 ? -15.766 13.875 39.406 1 95 616 GLY B N 1
ATOM 12585 C CA . GLY B 1 616 ? -17.109 14.031 39.906 1 95 616 GLY B CA 1
ATOM 12586 C C . G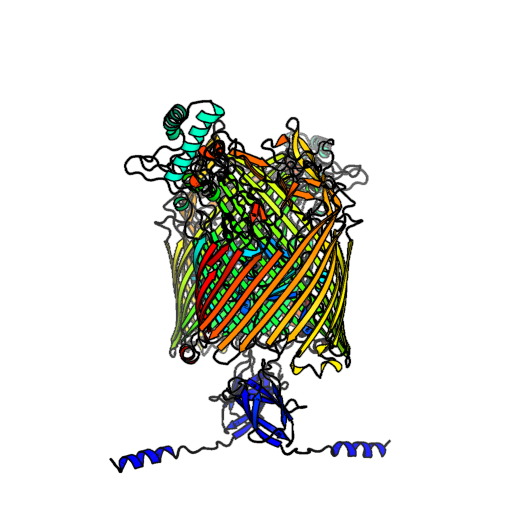LY B 1 616 ? -17.812 15.273 39.406 1 95 616 GLY B C 1
ATOM 12587 O O . GLY B 1 616 ? -17.156 16.25 39.031 1 95 616 GLY B O 1
ATOM 12588 N N . SER B 1 617 ? -19.094 15.172 39.344 1 95.06 617 SER B N 1
ATOM 12589 C CA . SER B 1 617 ? -19.875 16.344 39 1 95.06 617 SER B CA 1
ATOM 12590 C C . SER B 1 617 ? -21.188 16.391 39.781 1 95.06 617 SER B C 1
ATOM 12592 O O . SER B 1 617 ? -21.703 15.359 40.188 1 95.06 617 SER B O 1
ATOM 12594 N N . TRP B 1 618 ? -21.625 17.609 40.094 1 96.5 618 TRP B N 1
ATOM 12595 C CA . TRP B 1 618 ? -22.859 17.906 40.812 1 96.5 618 TRP B CA 1
ATOM 12596 C C . TRP B 1 618 ? -23.75 18.828 40.031 1 96.5 618 TRP B C 1
ATOM 12598 O O . TRP B 1 618 ? -23.406 19.984 39.781 1 96.5 618 TRP B O 1
ATOM 12608 N N . ARG B 1 619 ? -24.797 18.25 39.562 1 94.38 619 ARG B N 1
ATOM 12609 C CA . ARG B 1 619 ? -25.797 19.062 38.844 1 94.38 619 ARG B CA 1
ATOM 12610 C C . ARG B 1 619 ? -26.734 19.75 39.812 1 94.38 619 ARG B C 1
ATOM 12612 O O . ARG B 1 619 ? -27.906 19.375 39.938 1 94.38 619 ARG B O 1
ATOM 12619 N N . PHE B 1 620 ? -26.375 20.828 40.344 1 93.5 620 PHE B N 1
ATOM 12620 C CA . PHE B 1 620 ? -27.109 21.5 41.438 1 93.5 620 PHE B CA 1
ATOM 12621 C C . PHE B 1 620 ? -28.359 22.172 40.875 1 93.5 620 PHE B C 1
ATOM 12623 O O . PHE B 1 620 ? -29.281 22.5 41.625 1 93.5 620 PHE B O 1
ATOM 12630 N N . GLY B 1 621 ? -28.406 22.391 39.594 1 89.19 621 GLY B N 1
ATOM 12631 C CA . GLY B 1 621 ? -29.609 22.938 39 1 89.19 621 GLY B CA 1
ATOM 12632 C C . GLY B 1 621 ? -30.844 22.094 39.25 1 89.19 621 GLY B C 1
ATOM 12633 O O . GLY B 1 621 ? -31.969 22.609 39.25 1 89.19 621 GLY B O 1
ATOM 12634 N N . GLU B 1 622 ? -30.609 20.859 39.5 1 87.69 622 GLU B N 1
ATOM 12635 C CA . GLU B 1 622 ? -31.719 19.938 39.688 1 87.69 622 GLU B CA 1
ATOM 12636 C C . GLU B 1 622 ? -32.094 19.828 41.188 1 87.69 622 GLU B C 1
ATOM 12638 O O . GLU B 1 622 ? -33.031 19.141 41.531 1 87.69 622 GLU B O 1
ATOM 12643 N N . GLU B 1 623 ? -31.391 20.547 42.031 1 92.69 623 GLU B N 1
ATOM 12644 C CA . GLU B 1 623 ? -31.672 20.5 43.469 1 92.69 623 GLU B CA 1
ATOM 12645 C C . GLU B 1 623 ? -32.938 21.281 43.812 1 92.69 623 GLU B C 1
ATOM 12647 O O . GLU B 1 623 ? -33.25 22.281 43.156 1 92.69 623 GLU B O 1
ATOM 12652 N N . LYS B 1 624 ? -33.5 21.016 45.031 1 90.94 624 LYS B N 1
ATOM 12653 C CA . LYS B 1 624 ? -34.719 21.656 45.438 1 90.94 624 LYS B CA 1
ATOM 12654 C C . LYS B 1 624 ? -34.5 23.125 45.812 1 90.94 624 LYS B C 1
ATOM 12656 O O . LYS B 1 624 ? -35.344 23.969 45.594 1 90.94 624 LYS B O 1
ATOM 12661 N N . PHE B 1 625 ? -33.438 23.406 46.312 1 92.44 625 PHE B N 1
ATOM 12662 C CA . PHE B 1 625 ? -33.188 24.766 46.75 1 92.44 625 PHE B CA 1
ATOM 12663 C C . PHE B 1 625 ? -33 25.703 45.562 1 92.44 625 PHE B C 1
ATOM 12665 O O . PHE B 1 625 ? -33.062 26.922 45.719 1 92.44 625 PHE B O 1
ATOM 12672 N N . MET B 1 626 ? -32.812 25.156 44.375 1 91.56 626 MET B N 1
ATOM 12673 C CA . MET B 1 626 ? -32.625 25.969 43.188 1 91.56 626 MET B CA 1
ATOM 12674 C C . MET B 1 626 ? -33.969 26.25 42.5 1 91.56 626 MET B C 1
ATOM 12676 O O . MET B 1 626 ? -34.062 27.078 41.594 1 91.56 626 MET B O 1
ATOM 12680 N N . GLU B 1 627 ? -34.969 25.734 42.938 1 88.56 627 GLU B N 1
ATOM 12681 C CA . GLU B 1 627 ? -36.281 25.844 42.312 1 88.56 627 GLU B CA 1
ATOM 12682 C C . GLU B 1 627 ? -36.75 27.281 42.188 1 88.56 627 GLU B C 1
ATOM 12684 O O . GLU B 1 627 ? -37.281 27.703 41.188 1 88.56 627 GLU B O 1
ATOM 12689 N N . PRO B 1 628 ? -36.438 28.094 43.188 1 88.81 628 PRO B N 1
ATOM 12690 C CA . PRO B 1 628 ? -36.906 29.469 43.094 1 88.81 628 PRO B CA 1
ATOM 12691 C C . PRO B 1 628 ? -36.219 30.25 42 1 88.81 628 PRO B C 1
ATOM 12693 O O . PRO B 1 628 ? -36.781 31.234 41.469 1 88.81 628 PRO B O 1
ATOM 12696 N N . VAL B 1 629 ? -35.062 29.875 41.625 1 90.56 629 VAL B N 1
ATOM 12697 C CA . VAL B 1 629 ? -34.312 30.625 40.625 1 90.56 629 VAL B CA 1
ATOM 12698 C C . VAL B 1 629 ? -34.281 29.875 39.312 1 90.56 629 VAL B C 1
ATOM 12700 O O . VAL B 1 629 ? -33.594 30.297 38.375 1 90.56 629 VAL B O 1
ATOM 12703 N N . ASN B 1 630 ? -35.031 28.875 39.156 1 85.5 630 ASN B N 1
ATOM 12704 C CA . ASN B 1 630 ? -35.031 28.031 37.969 1 85.5 630 ASN B CA 1
ATOM 12705 C C . ASN B 1 630 ? -35.469 28.797 36.75 1 85.5 630 ASN B C 1
ATOM 12707 O O . ASN B 1 630 ? -35.156 28.406 35.594 1 85.5 630 ASN B O 1
ATOM 12711 N N . GLY B 1 631 ? -36.125 29.844 36.875 1 82.31 631 GLY B N 1
ATOM 12712 C CA . GLY B 1 631 ? -36.531 30.672 35.75 1 82.31 631 GLY B CA 1
ATOM 12713 C C . GLY B 1 631 ? -35.375 31.438 35.125 1 82.31 631 GLY B C 1
ATOM 12714 O O . GLY B 1 631 ? -35.406 31.781 33.938 1 82.31 631 GLY B O 1
ATOM 12715 N N . VAL B 1 632 ? -34.312 31.703 35.969 1 90.38 632 VAL B N 1
ATOM 12716 C CA . VAL B 1 632 ? -33.156 32.438 35.531 1 90.38 632 VAL B CA 1
ATOM 12717 C C . VAL B 1 632 ? -32 31.484 35.219 1 90.38 632 VAL B C 1
ATOM 12719 O O . VAL B 1 632 ? -31.453 31.484 34.125 1 90.38 632 VAL B O 1
ATOM 12722 N N . VAL B 1 633 ? -31.672 30.719 36.25 1 92.75 633 VAL B N 1
ATOM 12723 C CA . VAL B 1 633 ? -30.672 29.672 36.062 1 92.75 633 VAL B CA 1
ATOM 12724 C C . VAL B 1 633 ? -31.359 28.344 35.781 1 92.75 633 VAL B C 1
ATOM 12726 O O . VAL B 1 633 ? -31.781 27.641 36.688 1 92.75 633 VAL B O 1
ATOM 12729 N N . THR B 1 634 ? -31.391 28 34.562 1 87.56 634 THR B N 1
ATOM 12730 C CA . THR B 1 634 ? -32.188 26.844 34.156 1 87.56 634 THR B CA 1
ATOM 12731 C C . THR B 1 634 ? -31.391 25.562 34.344 1 87.56 634 THR B C 1
ATOM 12733 O O . THR B 1 634 ? -31.984 24.469 34.438 1 87.56 634 THR B O 1
ATOM 12736 N N . ASP B 1 635 ? -30.125 25.641 34.281 1 89 635 ASP B N 1
ATOM 12737 C CA . ASP B 1 635 ? -29.297 24.469 34.562 1 89 635 ASP B CA 1
ATOM 12738 C C . ASP B 1 635 ? -27.938 24.875 35.125 1 89 635 ASP B C 1
ATOM 12740 O O . ASP B 1 635 ? -27.438 25.969 34.812 1 89 635 ASP B O 1
ATOM 12744 N N . GLY B 1 636 ? -27.391 24.094 36 1 92.12 636 GLY B N 1
ATOM 12745 C CA . GLY B 1 636 ? -26.078 24.328 36.594 1 92.12 636 GLY B CA 1
ATOM 12746 C C . GLY B 1 636 ? -25.375 23.031 37 1 92.12 636 GLY B C 1
ATOM 12747 O O . GLY B 1 636 ? -26.016 22.109 37.5 1 92.12 636 GLY B O 1
ATOM 12748 N N . LYS B 1 637 ? -24.125 23.031 36.656 1 94.56 637 LYS B N 1
ATOM 12749 C CA . LYS B 1 637 ? -23.344 21.828 36.969 1 94.56 637 LYS B CA 1
ATOM 12750 C C . LYS B 1 637 ? -21.922 22.203 37.375 1 94.56 637 LYS B C 1
ATOM 12752 O O . LYS B 1 637 ? -21.297 23.078 36.75 1 94.56 637 LYS B O 1
ATOM 12757 N N . LEU B 1 638 ? -21.469 21.656 38.469 1 96.25 638 LEU B N 1
ATOM 12758 C CA . LEU B 1 638 ? -20.078 21.766 38.906 1 96.25 638 LEU B CA 1
ATOM 12759 C C . LEU B 1 638 ? -19.312 20.469 38.656 1 96.25 638 LEU B C 1
ATOM 12761 O O . LEU B 1 638 ? -19.828 19.391 38.938 1 96.25 638 LEU B O 1
ATOM 12765 N N . ARG B 1 639 ? -18.141 20.641 38.062 1 95.81 639 ARG B N 1
ATOM 12766 C CA . ARG B 1 639 ? -17.328 19.469 37.75 1 95.81 639 ARG B CA 1
ATOM 12767 C C . ARG B 1 639 ? -15.953 19.562 38.406 1 95.81 639 ARG B C 1
ATOM 12769 O O . ARG B 1 639 ? -15.367 20.641 38.5 1 95.81 639 ARG B O 1
ATOM 12776 N N . LEU B 1 640 ? -15.461 18.453 38.875 1 95.44 640 LEU B N 1
ATOM 12777 C CA . LEU B 1 640 ? -14.125 18.297 39.438 1 95.44 640 LEU B CA 1
ATOM 12778 C C . LEU B 1 640 ? -13.445 17.047 38.938 1 95.44 640 LEU B C 1
ATOM 12780 O O . LEU B 1 640 ? -14.078 15.984 38.844 1 95.44 640 LEU B O 1
ATOM 12784 N N . SER B 1 641 ? -12.18 17.234 38.469 1 94.94 641 SER B N 1
ATOM 12785 C CA . SER B 1 641 ? -11.453 16.047 38.031 1 94.94 641 SER B CA 1
ATOM 12786 C C . SER B 1 641 ? -9.977 16.141 38.375 1 94.94 641 SER B C 1
ATOM 12788 O O . SER B 1 641 ? -9.414 17.234 38.5 1 94.94 641 SER B O 1
ATOM 12790 N N . TYR B 1 642 ? -9.406 14.984 38.625 1 95.06 642 TYR B N 1
ATOM 12791 C CA . TYR B 1 642 ? -7.98 14.812 38.875 1 95.06 642 TYR B CA 1
ATOM 12792 C C . TYR B 1 642 ? -7.484 13.477 38.344 1 95.06 642 TYR B C 1
ATOM 12794 O O . TYR B 1 642 ? -8.18 12.461 38.438 1 95.06 642 TYR B O 1
ATOM 12802 N N . GLY B 1 643 ? -6.309 13.539 37.719 1 93.56 643 GLY B N 1
ATOM 12803 C CA . GLY B 1 643 ? -5.777 12.281 37.219 1 93.56 643 GLY B CA 1
ATOM 12804 C C . GLY B 1 643 ? -4.32 12.375 36.812 1 93.56 643 GLY B C 1
ATOM 12805 O O . GLY B 1 643 ? -3.736 13.461 36.812 1 93.56 643 GLY B O 1
ATOM 12806 N N . VAL B 1 644 ? -3.75 11.195 36.5 1 93.25 644 VAL B N 1
ATOM 12807 C CA . VAL B 1 644 ? -2.354 11.062 36.125 1 93.25 644 VAL B CA 1
ATOM 12808 C C . VAL B 1 644 ? -2.264 10.273 34.812 1 93.25 644 VAL B C 1
ATOM 12810 O O . VAL B 1 644 ? -2.836 9.188 34.688 1 93.25 644 VAL B O 1
ATOM 12813 N N . ASN B 1 645 ? -1.619 10.859 33.844 1 92.12 645 ASN B N 1
ATOM 12814 C CA . ASN B 1 645 ? -1.309 10.188 32.594 1 92.12 645 ASN B CA 1
ATOM 12815 C C . ASN B 1 645 ? 0.197 10.07 32.375 1 92.12 645 ASN B C 1
ATOM 12817 O O . ASN B 1 645 ? 0.979 10.734 33.062 1 92.12 645 ASN B O 1
ATOM 12821 N N . GLY B 1 646 ? 0.562 9.18 31.484 1 90.31 646 GLY B N 1
ATOM 12822 C CA . GLY B 1 646 ? 1.973 9.023 31.172 1 90.31 646 GLY B CA 1
ATOM 12823 C C . GLY B 1 646 ? 2.316 9.43 29.75 1 90.31 646 GLY B C 1
ATOM 12824 O O . GLY B 1 646 ? 1.425 9.594 28.906 1 90.31 646 GLY B O 1
ATOM 12825 N N . THR B 1 647 ? 3.6 9.703 29.547 1 92.44 647 THR B N 1
ATOM 12826 C CA . THR B 1 647 ? 4.133 9.914 28.203 1 92.44 647 THR B CA 1
ATOM 12827 C C . THR B 1 647 ? 5.316 8.992 27.938 1 92.44 647 THR B C 1
ATOM 12829 O O . THR B 1 647 ? 6.195 8.844 28.797 1 92.44 647 THR B O 1
ATOM 12832 N N . GLN B 1 648 ? 5.273 8.43 26.766 1 92.44 648 GLN B N 1
ATOM 12833 C CA . GLN B 1 648 ? 6.363 7.551 26.359 1 92.44 648 GLN B CA 1
ATOM 12834 C C . GLN B 1 648 ? 7.531 8.352 25.781 1 92.44 648 GLN B C 1
ATOM 12836 O O . GLN B 1 648 ? 7.34 9.453 25.266 1 92.44 648 GLN B O 1
ATOM 12841 N N . PRO B 1 649 ? 8.703 7.684 25.812 1 91.94 649 PRO B N 1
ATOM 12842 C CA . PRO B 1 649 ? 9.812 8.328 25.109 1 91.94 649 PRO B CA 1
ATOM 12843 C C . PRO B 1 649 ? 9.586 8.383 23.594 1 91.94 649 PRO B C 1
ATOM 12845 O O . PRO B 1 649 ? 8.984 7.477 23.016 1 91.94 649 PRO B O 1
ATOM 12848 N N . SER B 1 650 ? 10.133 9.43 23.031 1 89.06 650 SER B N 1
ATOM 12849 C CA . SER B 1 650 ? 10.086 9.523 21.578 1 89.06 650 SER B CA 1
ATOM 12850 C C . SER B 1 650 ? 11.031 8.523 20.922 1 89.06 650 SER B C 1
ATOM 12852 O O . SER B 1 650 ? 10.758 8.023 19.828 1 89.06 650 SER B O 1
ATOM 12854 N N . SER B 1 651 ? 12.086 8.281 21.625 1 89 651 SER B N 1
ATOM 12855 C CA . SER B 1 651 ? 13.023 7.293 21.109 1 89 651 SER B CA 1
ATOM 12856 C C . SER B 1 651 ? 12.477 5.879 21.281 1 89 651 SER B C 1
ATOM 12858 O O . SER B 1 651 ? 11.922 5.539 22.328 1 89 651 SER B O 1
ATOM 12860 N N . TYR B 1 652 ? 12.719 5.059 20.328 1 91.75 652 TYR B N 1
ATOM 12861 C CA . TYR B 1 652 ? 12.25 3.682 20.375 1 91.75 652 TYR B CA 1
ATOM 12862 C C . TYR B 1 652 ? 13.164 2.82 21.234 1 91.75 652 TYR B C 1
ATOM 12864 O O . TYR B 1 652 ? 12.719 1.829 21.812 1 91.75 652 TYR B O 1
ATOM 12872 N N . TYR B 1 653 ? 14.453 3.268 21.266 1 92.38 653 TYR B N 1
ATOM 12873 C CA . TYR B 1 653 ? 15.422 2.387 21.906 1 92.38 653 TYR B CA 1
ATOM 12874 C C . TYR B 1 653 ? 16.328 3.168 22.844 1 92.38 653 TYR B C 1
ATOM 12876 O O . TYR B 1 653 ? 17.531 2.902 22.922 1 92.38 653 TYR B O 1
ATOM 12884 N N . GLY B 1 654 ? 15.859 4.105 23.547 1 89.06 654 GLY B N 1
ATOM 12885 C CA . GLY B 1 654 ? 16.656 4.945 24.422 1 89.06 654 GLY B CA 1
ATOM 12886 C C . GLY B 1 654 ? 17.266 4.184 25.594 1 89.06 654 GLY B C 1
ATOM 12887 O O . GLY B 1 654 ? 18.25 4.629 26.188 1 89.06 654 GLY B O 1
ATOM 12888 N N . TYR B 1 655 ? 16.781 3.049 25.906 1 92.44 655 TYR B N 1
ATOM 12889 C CA . TYR B 1 655 ? 17.266 2.26 27.031 1 92.44 655 TYR B CA 1
ATOM 12890 C C . TYR B 1 655 ? 18.391 1.326 26.609 1 92.44 655 TYR B C 1
ATOM 12892 O O . TYR B 1 655 ? 19.016 0.675 27.453 1 92.44 655 TYR B O 1
ATOM 12900 N N . LEU B 1 656 ? 18.688 1.285 25.312 1 90.62 656 LEU B N 1
ATOM 12901 C CA . LEU B 1 656 ? 19.734 0.439 24.766 1 90.62 656 LEU B CA 1
ATOM 12902 C C . LEU B 1 656 ? 20.875 1.284 24.188 1 90.62 656 LEU B C 1
ATOM 12904 O O . LEU B 1 656 ? 20.625 2.379 23.672 1 90.62 656 LEU B O 1
ATOM 12908 N N . ASN B 1 657 ? 22.062 0.727 24.234 1 85.25 657 ASN B N 1
ATOM 12909 C CA . ASN B 1 657 ? 23.141 1.314 23.453 1 85.25 657 ASN B CA 1
ATOM 12910 C C . ASN B 1 657 ? 22.984 1.021 21.953 1 85.25 657 ASN B C 1
ATOM 12912 O O . ASN B 1 657 ? 22.688 -0.109 21.578 1 85.25 657 ASN B O 1
ATOM 12916 N N . THR B 1 658 ? 23 2.117 21.266 1 82.38 658 THR B N 1
ATOM 12917 C CA . THR B 1 658 ? 22.891 1.911 19.812 1 82.38 658 THR B CA 1
ATOM 12918 C C . THR B 1 658 ? 24.219 2.199 19.125 1 82.38 658 THR B C 1
ATOM 12920 O O . THR B 1 658 ? 24.984 3.068 19.562 1 82.38 658 THR B O 1
ATOM 12923 N N . TYR B 1 659 ? 24.469 1.359 18.078 1 80.06 659 TYR B N 1
ATOM 12924 C CA . TYR B 1 659 ? 25.719 1.435 17.344 1 80.06 659 TYR B CA 1
ATOM 12925 C C . TYR B 1 659 ? 25.469 1.731 15.867 1 80.06 659 TYR B C 1
ATOM 12927 O O . TYR B 1 659 ? 24.422 1.379 15.328 1 80.06 659 TYR B O 1
ATOM 12935 N N . SER B 1 660 ? 26.344 2.619 15.289 1 78 660 SER B N 1
ATOM 12936 C CA . SER B 1 660 ? 26.312 2.846 13.844 1 78 660 SER B CA 1
ATOM 12937 C C . SER B 1 660 ? 27.484 2.154 13.156 1 78 660 SER B C 1
ATOM 12939 O O . SER B 1 660 ? 28.578 2.092 13.703 1 78 660 SER B O 1
ATOM 12941 N N . TYR B 1 661 ? 27.078 1.592 11.969 1 73.31 661 TYR B N 1
ATOM 12942 C CA . TYR B 1 661 ? 28.094 0.917 11.156 1 73.31 661 TYR B CA 1
ATOM 12943 C C . TYR B 1 661 ? 28.453 1.756 9.938 1 73.31 661 TYR B C 1
ATOM 12945 O O . TYR B 1 661 ? 27.812 2.766 9.656 1 73.31 661 TYR B O 1
ATOM 12953 N N . GLY B 1 662 ? 29.5 1.494 9.203 1 61.84 662 GLY B N 1
ATOM 12954 C CA . GLY B 1 662 ? 29.922 2.143 7.973 1 61.84 662 GLY B CA 1
ATOM 12955 C C . GLY B 1 662 ? 30.922 3.26 8.195 1 61.84 662 GLY B C 1
ATOM 12956 O O . GLY B 1 662 ? 31.109 4.117 7.328 1 61.84 662 GLY B O 1
ATOM 12957 N N . GLU B 1 663 ? 31.359 3.26 9.383 1 64.06 663 GLU B N 1
ATOM 12958 C CA . GLU B 1 663 ? 32.438 4.203 9.656 1 64.06 663 GLU B CA 1
ATOM 12959 C C . GLU B 1 663 ? 33.812 3.598 9.312 1 64.06 663 GLU B C 1
ATOM 12961 O O . GLU B 1 663 ? 34.094 2.461 9.688 1 64.06 663 GLU B O 1
ATOM 12966 N N . PHE B 1 664 ? 34.375 4.211 8.336 1 63.03 664 PHE B N 1
ATOM 12967 C CA . PHE B 1 664 ? 35.594 3.602 7.789 1 63.03 664 PHE B CA 1
ATOM 12968 C C . PHE B 1 664 ? 36.812 4.047 8.57 1 63.03 664 PHE B C 1
ATOM 12970 O O . PHE B 1 664 ? 36.938 5.219 8.922 1 63.03 664 PHE B O 1
ATOM 12977 N N . TYR B 1 665 ? 37.438 3.012 9.141 1 61.09 665 TYR B N 1
ATOM 12978 C CA . TYR B 1 665 ? 38.781 3.203 9.672 1 61.09 665 TYR B CA 1
ATOM 12979 C C . TYR B 1 665 ? 39.812 2.396 8.875 1 61.09 665 TYR B C 1
ATOM 12981 O O . TYR B 1 665 ? 39.781 1.163 8.875 1 61.09 665 TYR B O 1
ATOM 12989 N N . ASN B 1 666 ? 40.719 3.029 8.375 1 63.34 666 ASN B N 1
ATOM 12990 C CA . ASN B 1 666 ? 41.719 2.408 7.543 1 63.34 666 ASN B CA 1
ATOM 12991 C C . ASN B 1 666 ? 41.125 1.55 6.445 1 63.34 666 ASN B C 1
ATOM 12993 O O . ASN B 1 666 ? 41.531 0.411 6.23 1 63.34 666 ASN B O 1
ATOM 12997 N N . GLY B 1 667 ? 39.969 2.066 5.863 1 66.81 667 GLY B N 1
ATOM 12998 C CA . GLY B 1 667 ? 39.344 1.427 4.715 1 66.81 667 GLY B CA 1
ATOM 12999 C C . GLY B 1 667 ? 38.438 0.284 5.09 1 66.81 667 GLY B C 1
ATOM 13000 O O . GLY B 1 667 ? 37.781 -0.296 4.227 1 66.81 667 GLY B O 1
ATOM 13001 N N . VAL B 1 668 ? 38.438 -0.031 6.383 1 68.19 668 VAL B N 1
ATOM 13002 C CA . VAL B 1 668 ? 37.594 -1.134 6.836 1 68.19 668 VAL B CA 1
ATOM 13003 C C . VAL B 1 668 ? 36.375 -0.583 7.547 1 68.19 668 VAL B C 1
ATOM 13005 O O . VAL B 1 668 ? 36.469 0.333 8.367 1 68.19 668 VAL B O 1
ATOM 13008 N N . SER B 1 669 ? 35.219 -0.993 7.09 1 74.5 669 SER B N 1
ATOM 13009 C CA . SER B 1 669 ? 33.969 -0.58 7.711 1 74.5 669 SER B CA 1
ATOM 13010 C C . SER B 1 669 ? 33.938 -0.96 9.188 1 74.5 669 SER B C 1
ATOM 13012 O O . SER B 1 669 ? 34.281 -2.09 9.555 1 74.5 669 SER B O 1
ATOM 13014 N N . GLY B 1 670 ? 33.875 -0.005 10.109 1 74.81 670 GLY B N 1
ATOM 13015 C CA . GLY B 1 670 ? 33.844 -0.237 11.547 1 74.81 670 GLY B CA 1
ATOM 13016 C C . GLY B 1 670 ? 32.531 0.14 12.188 1 74.81 670 GLY B C 1
ATOM 13017 O O . GLY B 1 670 ? 31.547 0.35 11.492 1 74.81 670 GLY B O 1
ATOM 13018 N N . ILE B 1 671 ? 32.5 -0.185 13.617 1 74.62 671 ILE B N 1
ATOM 13019 C CA . ILE B 1 671 ? 31.297 0.07 14.438 1 74.62 671 ILE B CA 1
ATOM 13020 C C . ILE B 1 671 ? 31.578 1.234 15.383 1 74.62 671 ILE B C 1
ATOM 13022 O O . ILE B 1 671 ? 32.688 1.352 15.938 1 74.62 671 ILE B O 1
ATOM 13026 N N . GLY B 1 672 ? 30.75 2.244 15.414 1 74.69 672 GLY B N 1
ATOM 13027 C CA . GLY B 1 672 ? 30.812 3.314 16.406 1 74.69 672 GLY B CA 1
ATOM 13028 C C . GLY B 1 672 ? 29.562 3.43 17.234 1 74.69 672 GLY B C 1
ATOM 13029 O O . GLY B 1 672 ? 28.469 3.033 16.797 1 74.69 672 GLY B O 1
ATOM 13030 N N . ILE B 1 673 ? 29.781 3.836 18.531 1 72.88 673 ILE B N 1
ATOM 13031 C CA . ILE B 1 673 ? 28.641 4.051 19.406 1 72.88 673 ILE B CA 1
ATOM 13032 C C . ILE B 1 673 ? 27.938 5.363 19.047 1 72.88 673 ILE B C 1
ATOM 13034 O O . ILE B 1 673 ? 28.594 6.414 18.984 1 72.88 673 ILE B O 1
ATOM 13038 N N . VAL B 1 674 ? 26.641 5.402 18.828 1 73.06 674 VAL B N 1
ATOM 13039 C CA . VAL B 1 674 ? 25.906 6.605 18.438 1 73.06 674 VAL B CA 1
ATOM 13040 C C . VAL B 1 674 ? 24.891 6.973 19.516 1 73.06 674 VAL B C 1
ATOM 13042 O O . VAL B 1 674 ? 24.453 8.125 19.609 1 73.06 674 VAL B O 1
ATOM 13045 N N . GLY B 1 675 ? 24.406 6 20.281 1 75.81 675 GLY B N 1
ATOM 13046 C CA . GLY B 1 675 ? 23.453 6.293 21.344 1 75.81 675 GLY B CA 1
ATOM 13047 C C . GLY B 1 675 ? 23.828 5.656 22.672 1 75.81 675 GLY B C 1
ATOM 13048 O O . GLY B 1 675 ? 24.188 4.48 22.719 1 75.81 675 GLY B O 1
ATOM 13049 N N . VAL B 1 676 ? 23.812 6.531 23.75 1 82.19 676 VAL B N 1
ATOM 13050 C CA . VAL B 1 676 ? 24.125 6.043 25.094 1 82.19 676 VAL B CA 1
ATOM 13051 C C . VAL B 1 676 ? 22.844 5.57 25.781 1 82.19 676 VAL B C 1
ATOM 13053 O O . VAL B 1 676 ? 21.859 6.312 25.844 1 82.19 676 VAL B O 1
ATOM 13056 N N . ALA B 1 677 ? 22.953 4.41 26.266 1 87.38 677 ALA B N 1
ATOM 13057 C CA . ALA B 1 677 ? 21.781 3.773 26.859 1 87.38 677 ALA B CA 1
ATOM 13058 C C . ALA B 1 677 ? 21.5 4.332 28.266 1 87.38 677 ALA B C 1
ATOM 13060 O O . ALA B 1 677 ? 22.438 4.645 29 1 87.38 677 ALA B O 1
ATOM 13061 N N . ASN B 1 678 ? 20.25 4.551 28.578 1 92.75 678 ASN B N 1
ATOM 13062 C CA . ASN B 1 678 ? 19.75 4.73 29.938 1 92.75 678 ASN B CA 1
ATOM 13063 C C . ASN B 1 678 ? 18.719 3.672 30.312 1 92.75 678 ASN B C 1
ATOM 13065 O O . ASN B 1 678 ? 17.516 3.893 30.141 1 92.75 678 ASN B O 1
ATOM 13069 N N . PRO B 1 679 ? 19.172 2.627 30.812 1 93.62 679 PRO B N 1
ATOM 13070 C CA . PRO B 1 679 ? 18.234 1.547 31.141 1 93.62 679 PRO B CA 1
ATOM 13071 C C . PRO B 1 679 ? 17.219 1.953 32.188 1 93.62 679 PRO B C 1
ATOM 13073 O O . PRO B 1 679 ? 16.203 1.265 32.406 1 93.62 679 PRO B O 1
ATOM 13076 N N . ASP B 1 680 ? 17.484 3.09 32.875 1 93.62 680 ASP B N 1
ATOM 13077 C CA . ASP B 1 680 ? 16.594 3.531 33.938 1 93.62 680 ASP B CA 1
ATOM 13078 C C . ASP B 1 680 ? 15.547 4.508 33.406 1 93.62 680 ASP B C 1
ATOM 13080 O O . ASP B 1 680 ? 14.773 5.086 34.156 1 93.62 680 ASP B O 1
ATOM 13084 N N . LEU B 1 681 ? 15.562 4.648 32.156 1 94.38 681 LEU B N 1
ATOM 13085 C CA . LEU B 1 681 ? 14.578 5.527 31.531 1 94.38 681 LEU B CA 1
ATOM 13086 C C . LEU B 1 681 ? 13.164 5.086 31.891 1 94.38 681 LEU B C 1
ATOM 13088 O O . LEU B 1 681 ? 12.852 3.895 31.844 1 94.38 681 LEU B O 1
ATOM 13092 N N . LYS B 1 682 ? 12.359 6.059 32.281 1 94.06 682 LYS B N 1
ATOM 13093 C CA . LYS B 1 682 ? 10.992 5.773 32.719 1 94.06 682 LYS B CA 1
ATOM 13094 C C . LYS B 1 682 ? 9.992 6.684 31.984 1 94.06 682 LYS B C 1
ATOM 13096 O O . LYS B 1 682 ? 10.383 7.504 31.156 1 94.06 682 LYS B O 1
ATOM 13101 N N . TRP B 1 683 ? 8.719 6.438 32.344 1 93.56 683 TRP B N 1
ATOM 13102 C CA . TRP B 1 683 ? 7.629 7.266 31.844 1 93.56 683 TRP B CA 1
ATOM 13103 C C . TRP B 1 683 ? 7.699 8.68 32.406 1 93.56 683 TRP B C 1
ATOM 13105 O O . TRP B 1 683 ? 8.102 8.867 33.562 1 93.56 683 TRP B O 1
ATOM 13115 N N . GLU B 1 684 ? 7.242 9.68 31.547 1 94.88 684 GLU B N 1
ATOM 13116 C CA . GLU B 1 684 ? 6.855 10.953 32.156 1 94.88 684 GLU B CA 1
ATOM 13117 C C . GLU B 1 684 ? 5.504 10.852 32.844 1 94.88 684 GLU B C 1
ATOM 13119 O O . GLU B 1 684 ? 4.648 10.062 32.438 1 94.88 684 GLU B O 1
ATOM 13124 N N . LYS B 1 685 ? 5.324 11.633 33.812 1 93.75 685 LYS B N 1
ATOM 13125 C CA . LYS B 1 685 ? 4.051 11.656 34.531 1 93.75 685 LYS B CA 1
ATOM 13126 C C . LYS B 1 685 ? 3.383 13.023 34.438 1 93.75 685 LYS B C 1
ATOM 13128 O O . LYS B 1 685 ? 3.969 14.039 34.812 1 93.75 685 LYS B O 1
ATOM 13133 N N . ASN B 1 686 ? 2.193 13.047 33.969 1 93.62 686 ASN B N 1
ATOM 13134 C CA . ASN B 1 686 ? 1.397 14.258 33.844 1 93.62 686 ASN B CA 1
ATOM 13135 C C . ASN B 1 686 ? 0.22 14.281 34.812 1 93.62 686 ASN B C 1
ATOM 13137 O O . ASN B 1 686 ? -0.776 13.586 34.594 1 93.62 686 ASN B O 1
ATOM 13141 N N . GLU B 1 687 ? 0.288 15.094 35.75 1 94 687 GLU B N 1
ATOM 13142 C CA . GLU B 1 687 ? -0.788 15.273 36.719 1 94 687 GLU B CA 1
ATOM 13143 C C . GLU B 1 687 ? -1.662 16.469 36.344 1 94 687 GLU B C 1
ATOM 13145 O O . GLU B 1 687 ? -1.175 17.609 36.281 1 94 687 GLU B O 1
ATOM 13150 N N . THR B 1 688 ? -2.916 16.234 36.188 1 94 688 THR B N 1
ATOM 13151 C CA . THR B 1 688 ? -3.814 17.297 35.781 1 94 688 THR B CA 1
ATOM 13152 C C . THR B 1 688 ? -4.969 17.469 36.75 1 94 688 THR B C 1
ATOM 13154 O O . THR B 1 688 ? -5.641 16.5 37.094 1 94 688 THR B O 1
ATOM 13157 N N . PHE B 1 689 ? -5.164 18.641 37.219 1 95.12 689 PHE B N 1
ATOM 13158 C CA . PHE B 1 689 ? -6.301 19.062 38.031 1 95.12 689 PHE B CA 1
ATOM 13159 C C . PHE B 1 689 ? -7.211 20 37.25 1 95.12 689 PHE B C 1
ATOM 13161 O O . PHE B 1 689 ? -6.738 20.875 36.531 1 95.12 689 PHE B O 1
ATOM 13168 N N . ASN B 1 690 ? -8.523 19.797 37.344 1 96.25 690 ASN B N 1
ATOM 13169 C CA . ASN B 1 690 ? -9.477 20.641 36.625 1 96.25 690 ASN B CA 1
ATOM 13170 C C . ASN B 1 690 ? -10.734 20.891 37.438 1 96.25 690 ASN B C 1
ATOM 13172 O O . ASN B 1 690 ? -11.258 19.969 38.094 1 96.25 690 ASN B O 1
ATOM 13176 N N . VAL B 1 691 ? -11.211 22.125 37.531 1 96.56 691 VAL B N 1
ATOM 13177 C CA . VAL B 1 691 ? -12.516 22.516 38.062 1 96.56 691 VAL B CA 1
ATOM 13178 C C . VAL B 1 691 ? -13.328 23.234 36.969 1 96.56 691 VAL B C 1
ATOM 13180 O O . VAL B 1 691 ? -12.812 24.125 36.281 1 96.56 691 VAL B O 1
ATOM 13183 N N . GLY B 1 692 ? -14.508 22.75 36.844 1 95.75 692 GLY B N 1
ATOM 13184 C CA . GLY B 1 692 ? -15.344 23.312 35.812 1 95.75 692 GLY B CA 1
ATOM 13185 C C . GLY B 1 692 ? -16.719 23.719 36.312 1 95.75 692 GLY B C 1
ATOM 13186 O O . GLY B 1 692 ? -17.25 23.141 37.25 1 95.75 692 GLY B O 1
ATOM 13187 N N . LEU B 1 693 ? -17.297 24.719 35.625 1 96.44 693 LEU B N 1
ATOM 13188 C CA . LEU B 1 693 ? -18.641 25.219 35.875 1 96.44 693 LEU B CA 1
ATOM 13189 C C . LEU B 1 693 ? -19.438 25.359 34.594 1 96.44 693 LEU B C 1
ATOM 13191 O O . LEU B 1 693 ? -18.953 25.984 33.625 1 96.44 693 LEU B O 1
ATOM 13195 N N . ASP B 1 694 ? -20.531 24.703 34.562 1 94.94 694 ASP B N 1
ATOM 13196 C CA . ASP B 1 694 ? -21.453 24.859 33.469 1 94.94 694 ASP B CA 1
ATOM 13197 C C . ASP B 1 694 ? -22.766 25.5 33.906 1 94.94 694 ASP B C 1
ATOM 13199 O O . ASP B 1 694 ? -23.391 25.031 34.875 1 94.94 694 ASP B O 1
ATOM 13203 N N . LEU B 1 695 ? -23.156 26.547 33.188 1 94.12 695 LEU B N 1
ATOM 13204 C CA . LEU B 1 695 ? -24.391 27.25 33.531 1 94.12 695 LEU B CA 1
ATOM 13205 C C . LEU B 1 695 ? -25.219 27.516 32.281 1 94.12 695 LEU B C 1
ATOM 13207 O O . LEU B 1 695 ? -24.672 27.781 31.203 1 94.12 695 LEU B O 1
ATOM 13211 N N . THR B 1 696 ? -26.422 27.328 32.406 1 91.94 696 THR B N 1
ATOM 13212 C CA . THR B 1 696 ? -27.391 27.781 31.406 1 91.94 696 THR B CA 1
ATOM 13213 C C . THR B 1 696 ? -28.344 28.828 32 1 91.94 696 THR B C 1
ATOM 13215 O O . THR B 1 696 ? -28.969 28.578 33.031 1 91.94 696 THR B O 1
ATOM 13218 N N . PHE B 1 697 ? -28.422 29.984 31.344 1 91.5 697 PHE B N 1
ATOM 13219 C CA . PHE B 1 697 ? -29.266 31.078 31.781 1 91.5 697 PHE B CA 1
ATOM 13220 C C . PHE B 1 697 ? -30.406 31.312 30.797 1 91.5 697 PHE B C 1
ATOM 13222 O O . PHE B 1 697 ? -30.188 31.375 29.594 1 91.5 697 PHE B O 1
ATOM 13229 N N . LEU B 1 698 ? -31.641 31.469 31.297 1 89.19 698 LEU B N 1
ATOM 13230 C CA . LEU B 1 698 ? -32.844 31.828 30.531 1 89.19 698 LEU B CA 1
ATOM 13231 C C . LEU B 1 698 ? -33 30.922 29.328 1 89.19 698 LEU B C 1
ATOM 13233 O O . LEU B 1 698 ? -33.406 31.359 28.25 1 89.19 698 LEU B O 1
ATOM 13237 N N . GLU B 1 699 ? -32.375 29.734 29.391 1 81.44 699 GLU B N 1
ATOM 13238 C CA . GLU B 1 699 ? -32.438 28.703 28.359 1 81.44 699 GLU B CA 1
ATOM 13239 C C . GLU B 1 699 ? -31.781 29.172 27.062 1 81.44 699 GLU B C 1
ATOM 13241 O O . GLU B 1 699 ? -31.922 28.516 26.016 1 81.44 699 GLU B O 1
ATOM 13246 N N . LYS B 1 700 ? -31.094 30.344 27.078 1 86.62 700 LYS B N 1
ATOM 13247 C CA . LYS B 1 700 ? -30.562 30.938 25.859 1 86.62 700 LYS B CA 1
ATOM 13248 C C . LYS B 1 700 ? -29.047 31.109 25.938 1 86.62 700 LYS B C 1
ATOM 13250 O O . LYS B 1 700 ? -28.359 31.109 24.922 1 86.62 700 LYS B O 1
ATOM 13255 N N . TYR B 1 701 ? -28.609 31.328 27.125 1 92.38 701 TYR B N 1
ATOM 13256 C CA . TYR B 1 701 ? -27.188 31.609 27.312 1 92.38 701 TYR B CA 1
ATOM 13257 C C . TYR B 1 701 ? -26.484 30.469 28.031 1 92.38 701 TYR B C 1
ATOM 13259 O O . TYR B 1 701 ? -26.938 30.016 29.094 1 92.38 701 TYR B O 1
ATOM 13267 N N . ASN B 1 702 ? -25.484 30 27.438 1 92.31 702 ASN B N 1
ATOM 13268 C CA . ASN B 1 702 ? -24.688 28.938 28.031 1 92.31 702 ASN B CA 1
ATOM 13269 C C . ASN B 1 702 ? -23.281 29.406 28.391 1 92.31 702 ASN B C 1
ATOM 13271 O O . ASN B 1 702 ? -22.656 30.141 27.625 1 92.31 702 ASN B O 1
ATOM 13275 N N . LEU B 1 703 ? -22.844 29.031 29.547 1 95.12 703 LEU B N 1
ATOM 13276 C CA . LEU B 1 703 ? -21.5 29.375 30.031 1 95.12 703 LEU B CA 1
ATOM 13277 C C . LEU B 1 703 ? -20.766 28.125 30.5 1 95.12 703 LEU B C 1
ATOM 13279 O O . LEU B 1 703 ? -21.297 27.328 31.266 1 95.12 703 LEU B O 1
ATOM 13283 N N . THR B 1 704 ? -19.594 27.938 29.922 1 94.5 704 THR B N 1
ATOM 13284 C CA . THR B 1 704 ? -18.688 26.891 30.391 1 94.5 704 THR B CA 1
ATOM 13285 C C . THR B 1 704 ? -17.344 27.5 30.812 1 94.5 704 THR B C 1
ATOM 13287 O O . THR B 1 704 ? -16.672 28.141 30.016 1 94.5 704 THR B O 1
ATOM 13290 N N . PHE B 1 705 ? -17.031 27.328 32.031 1 96.5 705 PHE B N 1
ATOM 13291 C CA . PHE B 1 705 ? -15.773 27.812 32.594 1 96.5 705 PHE B CA 1
ATOM 13292 C C . PHE B 1 705 ? -14.938 26.672 33.156 1 96.5 705 PHE B C 1
ATOM 13294 O O . PHE B 1 705 ? -15.453 25.828 33.875 1 96.5 705 PHE B O 1
ATOM 13301 N N . ASP B 1 706 ? -13.656 26.609 32.781 1 96.69 706 ASP B N 1
ATOM 13302 C CA . ASP B 1 706 ? -12.719 25.625 33.312 1 96.69 706 ASP B CA 1
ATOM 13303 C C . ASP B 1 706 ? -11.453 26.297 33.844 1 96.69 706 ASP B C 1
ATOM 13305 O O . ASP B 1 706 ? -10.898 27.188 33.188 1 96.69 706 ASP B O 1
ATOM 13309 N N . TYR B 1 707 ? -11.086 25.891 34.969 1 97.25 707 TYR B N 1
ATOM 13310 C CA . TYR B 1 707 ? -9.758 26.188 35.5 1 97.25 707 TYR B CA 1
ATOM 13311 C C . TYR B 1 707 ? -8.938 24.906 35.656 1 97.25 707 TYR B C 1
ATOM 13313 O O . TYR B 1 707 ? -9.469 23.875 36.062 1 97.25 707 TYR B O 1
ATOM 13321 N N . TYR B 1 708 ? -7.645 24.969 35.25 1 96.31 708 TYR B N 1
ATOM 13322 C CA . TYR B 1 708 ? -6.863 23.734 35.312 1 96.31 708 TYR B CA 1
ATOM 13323 C C . TYR B 1 708 ? -5.418 24.016 35.688 1 96.31 708 TYR B C 1
ATOM 13325 O O . TYR B 1 708 ? -4.945 25.156 35.562 1 96.31 708 TYR B O 1
ATOM 13333 N N . THR B 1 709 ? -4.754 22.984 36.188 1 96.38 709 THR B N 1
ATOM 13334 C CA . THR B 1 709 ? -3.312 22.906 36.375 1 96.38 709 THR B CA 1
ATOM 13335 C C . THR B 1 709 ? -2.781 21.547 35.938 1 96.38 709 THR B C 1
ATOM 13337 O O . THR B 1 709 ? -3.33 20.5 36.281 1 96.38 709 THR B O 1
ATOM 13340 N N . ARG B 1 710 ? -1.839 21.594 35.094 1 95 710 ARG B N 1
ATOM 13341 C CA . ARG B 1 710 ? -1.177 20.391 34.594 1 95 710 ARG B CA 1
ATOM 13342 C C . ARG B 1 710 ? 0.319 20.422 34.906 1 95 710 ARG B C 1
ATOM 13344 O O . ARG B 1 710 ? 1.028 21.312 34.406 1 95 710 ARG B O 1
ATOM 13351 N N . THR B 1 711 ? 0.779 19.5 35.656 1 95.44 711 THR B N 1
ATOM 13352 C CA . THR B 1 711 ? 2.193 19.406 36 1 95.44 711 THR B CA 1
ATOM 13353 C C . THR B 1 711 ? 2.795 18.109 35.469 1 95.44 711 THR B C 1
ATOM 13355 O O . THR B 1 711 ? 2.309 17.016 35.781 1 95.44 711 THR B O 1
ATOM 13358 N N . THR B 1 712 ? 3.773 18.234 34.688 1 94.62 712 THR B N 1
ATOM 13359 C CA . THR B 1 712 ? 4.508 17.078 34.188 1 94.62 712 THR B CA 1
ATOM 13360 C C . THR B 1 712 ? 5.793 16.875 34.969 1 94.62 712 THR B C 1
ATOM 13362 O O . THR B 1 712 ? 6.633 17.781 35.062 1 94.62 712 THR B O 1
ATOM 13365 N N . SER B 1 713 ? 5.895 15.727 35.562 1 93.94 713 SER B N 1
ATOM 13366 C CA . SER B 1 713 ? 7.098 15.367 36.312 1 93.94 713 SER B CA 1
ATOM 13367 C C . SER B 1 713 ? 7.84 14.219 35.625 1 93.94 713 SER B C 1
ATOM 13369 O O . SER B 1 713 ? 7.316 13.586 34.719 1 93.94 713 SER B O 1
ATOM 13371 N N . ASP B 1 714 ? 9.125 13.984 36.031 1 93.25 714 ASP B N 1
ATOM 13372 C CA . ASP B 1 714 ? 9.992 12.977 35.438 1 93.25 714 ASP B CA 1
ATOM 13373 C C . ASP B 1 714 ? 10.125 13.18 33.938 1 93.25 714 ASP B C 1
ATOM 13375 O O . ASP B 1 714 ? 10.031 12.227 33.156 1 93.25 714 ASP B O 1
ATOM 13379 N N . LEU B 1 715 ? 10.266 14.414 33.688 1 93.38 715 LEU B N 1
ATOM 13380 C CA . LEU B 1 715 ? 10.391 14.766 32.25 1 93.38 715 LEU B CA 1
ATOM 13381 C C . LEU B 1 715 ? 11.641 14.133 31.656 1 93.38 715 LEU B C 1
ATOM 13383 O O . LEU B 1 715 ? 12.695 14.109 32.312 1 93.38 715 LEU B O 1
ATOM 13387 N N . ILE B 1 716 ? 11.477 13.633 30.469 1 91.75 716 ILE B N 1
ATOM 13388 C CA . ILE B 1 716 ? 12.617 13.078 29.75 1 91.75 716 ILE B CA 1
ATOM 13389 C C . ILE B 1 716 ? 13.422 14.203 29.109 1 91.75 716 ILE B C 1
ATOM 13391 O O . ILE B 1 716 ? 12.891 14.984 28.312 1 91.75 716 ILE B O 1
ATOM 13395 N N . TYR B 1 717 ? 14.562 14.312 29.531 1 88.44 717 TYR B N 1
ATOM 13396 C CA . TYR B 1 717 ? 15.508 15.312 29.047 1 88.44 717 TYR B CA 1
ATOM 13397 C C . TYR B 1 717 ? 16.75 14.648 28.453 1 88.44 717 TYR B C 1
ATOM 13399 O O . TYR B 1 717 ? 17.312 13.727 29.047 1 88.44 717 TYR B O 1
ATOM 13407 N N . ASN B 1 718 ? 17.062 15.133 27.203 1 85.44 718 ASN B N 1
ATOM 13408 C CA . ASN B 1 718 ? 18.312 14.641 26.625 1 85.44 718 ASN B CA 1
ATOM 13409 C C . ASN B 1 718 ? 19.516 15.289 27.281 1 85.44 718 ASN B C 1
ATOM 13411 O O . ASN B 1 718 ? 20.016 16.312 26.828 1 85.44 718 ASN B O 1
ATOM 13415 N N . MET B 1 719 ? 20.016 14.641 28.219 1 83.56 719 MET B N 1
ATOM 13416 C CA . MET B 1 719 ? 21.125 15.156 29.016 1 83.56 719 MET B CA 1
ATOM 13417 C C . MET B 1 719 ? 22.453 15.047 28.25 1 83.56 719 MET B C 1
ATOM 13419 O O . MET B 1 719 ? 22.828 13.961 27.812 1 83.56 719 MET B O 1
ATOM 13423 N N . PRO B 1 720 ? 23.047 16.234 28.016 1 78.5 720 PRO B N 1
ATOM 13424 C CA . PRO B 1 720 ? 24.375 16.141 27.391 1 78.5 720 PRO B CA 1
ATOM 13425 C C . PRO B 1 720 ? 25.391 15.422 28.281 1 78.5 720 PRO B C 1
ATOM 13427 O O . PRO B 1 720 ? 25.406 15.633 29.5 1 78.5 720 PRO B O 1
ATOM 13430 N N . ILE B 1 721 ? 26.047 14.531 27.703 1 77.69 721 ILE B N 1
ATOM 13431 C CA . ILE B 1 721 ? 27.078 13.82 28.453 1 77.69 721 ILE B CA 1
ATOM 13432 C C . ILE B 1 721 ? 28.453 14.062 27.812 1 77.69 721 ILE B C 1
ATOM 13434 O O . ILE B 1 721 ? 28.531 14.594 26.688 1 77.69 721 ILE B O 1
ATOM 13438 N N . SER B 1 722 ? 29.5 13.711 28.516 1 70.81 722 SER B N 1
ATOM 13439 C CA . SER B 1 722 ? 30.859 13.883 28.016 1 70.81 722 SER B CA 1
ATOM 13440 C C . SER B 1 722 ? 31.094 13.055 26.75 1 70.81 722 SER B C 1
ATOM 13442 O O . SER B 1 722 ? 30.625 11.922 26.656 1 70.81 722 SER B O 1
ATOM 13444 N N . SER B 1 723 ? 31.531 13.695 25.609 1 65.12 723 SER B N 1
ATOM 13445 C CA . SER B 1 723 ? 31.812 13.039 24.344 1 65.12 723 SER B CA 1
ATOM 13446 C C . SER B 1 723 ? 33.062 12.18 24.406 1 65.12 723 SER B C 1
ATOM 13448 O O . SER B 1 723 ? 33.438 11.539 23.438 1 65.12 723 SER B O 1
ATOM 13450 N N . VAL B 1 724 ? 33.719 12.156 25.469 1 53.56 724 VAL B N 1
ATOM 13451 C CA . VAL B 1 724 ? 35.062 11.539 25.641 1 53.56 724 VAL B CA 1
ATOM 13452 C C . VAL B 1 724 ? 35 10.086 25.188 1 53.56 724 VAL B C 1
ATOM 13454 O O . VAL B 1 724 ? 35.906 9.609 24.516 1 53.56 724 VAL B O 1
ATOM 13457 N N . PRO B 1 725 ? 34 9.352 25.516 1 54 725 PRO B N 1
ATOM 13458 C CA . PRO B 1 725 ? 34.125 7.945 25.141 1 54 725 PRO B CA 1
ATOM 13459 C C . PRO B 1 725 ? 34 7.738 23.625 1 54 725 PRO B C 1
ATOM 13461 O O . PRO B 1 725 ? 34.094 6.605 23.141 1 54 725 PRO B O 1
ATOM 13464 N N . GLY B 1 726 ? 34.188 8.75 22.797 1 57.25 726 GLY B N 1
ATOM 13465 C CA . GLY B 1 726 ? 34.281 8.594 21.359 1 57.25 726 GLY B CA 1
ATOM 13466 C C . GLY B 1 726 ? 32.906 8.43 20.688 1 57.25 726 GLY B C 1
ATOM 13467 O O . GLY B 1 726 ? 32.781 7.668 19.734 1 57.25 726 GLY B O 1
ATOM 13468 N N . TYR B 1 727 ? 31.906 8.93 21.141 1 56.75 727 TYR B N 1
ATOM 13469 C CA . TYR B 1 727 ? 30.594 8.82 20.516 1 56.75 727 TYR B CA 1
ATOM 13470 C C . TYR B 1 727 ? 30.562 9.555 19.172 1 56.75 727 TYR B C 1
ATOM 13472 O O . TYR B 1 727 ? 31.156 10.625 19.031 1 56.75 727 TYR B O 1
ATOM 13480 N N . TYR B 1 728 ? 30.547 8.672 18.031 1 53.09 728 TYR B N 1
ATOM 13481 C CA . TYR B 1 728 ? 30.703 9.07 16.641 1 53.09 728 TYR B CA 1
ATOM 13482 C C . TYR B 1 728 ? 29.344 9.391 16 1 53.09 728 TYR B C 1
ATOM 13484 O O . TYR B 1 728 ? 28.422 8.586 16.078 1 53.09 728 TYR B O 1
ATOM 13492 N N . GLY B 1 729 ? 28.609 10.336 16.125 1 52.19 729 GLY B N 1
ATOM 13493 C CA . GLY B 1 729 ? 27.672 10.57 15.031 1 52.19 729 GLY B CA 1
ATOM 13494 C C . GLY B 1 729 ? 27.641 12.016 14.57 1 52.19 729 GLY B C 1
ATOM 13495 O O . GLY B 1 729 ? 27.938 12.93 15.352 1 52.19 729 GLY B O 1
ATOM 13496 N N . THR B 1 730 ? 27.953 12.219 13.352 1 47.38 730 THR B N 1
ATOM 13497 C CA . THR B 1 730 ? 27.984 13.523 12.703 1 47.38 730 THR B CA 1
ATOM 13498 C C . THR B 1 730 ? 27.016 14.492 13.383 1 47.38 730 THR B C 1
ATOM 13500 O O . THR B 1 730 ? 27.297 15.68 13.523 1 47.38 730 THR B O 1
ATOM 13503 N N . SER B 1 731 ? 25.844 14.109 13.461 1 46.97 731 SER B N 1
ATOM 13504 C CA . SER B 1 731 ? 24.828 14.977 14.023 1 46.97 731 SER B CA 1
ATOM 13505 C C . SER B 1 731 ? 24.594 14.672 15.5 1 46.97 731 SER B C 1
ATOM 13507 O O . SER B 1 731 ? 23.703 15.258 16.125 1 46.97 731 SER B O 1
ATOM 13509 N N . TYR B 1 732 ? 25.344 13.734 16.047 1 51.62 732 TYR B N 1
ATOM 13510 C CA . TYR B 1 732 ? 24.844 13.188 17.297 1 51.62 732 TYR B CA 1
ATOM 13511 C C . TYR B 1 732 ? 25.484 13.883 18.5 1 51.62 732 TYR B C 1
ATOM 13513 O O . TYR B 1 732 ? 26.703 13.953 18.594 1 51.62 732 TYR B O 1
ATOM 13521 N N . GLN B 1 733 ? 24.828 14.75 18.969 1 60.88 733 GLN B N 1
ATOM 13522 C CA . GLN B 1 733 ? 25.078 15.18 20.328 1 60.88 733 GLN B CA 1
ATOM 13523 C C . GLN B 1 733 ? 25.062 14 21.297 1 60.88 733 GLN B C 1
ATOM 13525 O O . GLN B 1 733 ? 24.25 13.094 21.172 1 60.88 733 GLN B O 1
ATOM 13530 N N . THR B 1 734 ? 26.156 13.844 21.953 1 74.5 734 THR B N 1
ATOM 13531 C CA . THR B 1 734 ? 26.234 12.805 22.969 1 74.5 734 THR B CA 1
ATOM 13532 C C . THR B 1 734 ? 25.234 13.086 24.094 1 74.5 734 THR B C 1
ATOM 13534 O O . THR B 1 734 ? 25.547 13.812 25.047 1 74.5 734 THR B O 1
ATOM 13537 N N . VAL B 1 735 ? 24.031 12.617 23.859 1 81.06 735 VAL B N 1
ATOM 13538 C CA . VAL B 1 735 ? 22.984 12.859 24.859 1 81.06 735 VAL B CA 1
ATOM 13539 C C . VAL B 1 735 ? 22.453 11.531 25.391 1 81.06 735 VAL B C 1
ATOM 13541 O O . VAL B 1 735 ? 22.547 10.508 24.703 1 81.06 735 VAL B O 1
ATOM 13544 N N . MET B 1 736 ? 22.109 11.516 26.594 1 86.44 736 MET B N 1
ATOM 13545 C CA . MET B 1 736 ? 21.438 10.398 27.25 1 86.44 736 MET B CA 1
ATOM 13546 C C . MET B 1 736 ? 20.047 10.812 27.766 1 86.44 736 MET B C 1
ATOM 13548 O O . MET B 1 736 ? 19.938 11.68 28.625 1 86.44 736 MET B O 1
ATOM 13552 N N . PRO B 1 737 ? 19.047 10.25 27.172 1 89.94 737 PRO B N 1
ATOM 13553 C CA . PRO B 1 737 ? 17.719 10.594 27.719 1 89.94 737 PRO B CA 1
ATOM 13554 C C . PRO B 1 737 ? 17.562 10.227 29.188 1 89.94 737 PRO B C 1
ATOM 13556 O O . PRO B 1 737 ? 17.828 9.078 29.578 1 89.94 737 PRO B O 1
ATOM 13559 N N . THR B 1 738 ? 17.234 11.172 30.016 1 91.06 738 THR B N 1
ATOM 13560 C CA . THR B 1 738 ? 17.141 10.992 31.469 1 91.06 738 THR B CA 1
ATOM 13561 C C . THR B 1 738 ? 15.898 11.688 32 1 91.06 738 THR B C 1
ATOM 13563 O O . THR B 1 738 ? 15.539 12.781 31.578 1 91.06 738 THR B O 1
ATOM 13566 N N . ASN B 1 739 ? 15.25 10.992 33.031 1 92.81 739 ASN B N 1
ATOM 13567 C CA . ASN B 1 739 ? 14.086 11.586 33.688 1 92.81 739 ASN B CA 1
ATOM 13568 C C . ASN B 1 739 ? 14.492 12.602 34.75 1 92.81 739 ASN B C 1
ATOM 13570 O O . ASN B 1 739 ? 14.711 12.242 35.906 1 92.81 739 ASN B O 1
ATOM 13574 N N . ILE B 1 740 ? 14.492 13.891 34.562 1 87.56 740 ILE B N 1
ATOM 13575 C CA . ILE B 1 740 ? 14.977 14.852 35.531 1 87.56 740 ILE B CA 1
ATOM 13576 C C . ILE B 1 740 ? 14.148 16.125 35.469 1 87.56 740 ILE B C 1
ATOM 13578 O O . ILE B 1 740 ? 14.172 16.953 36.375 1 87.56 740 ILE B O 1
ATOM 13582 N N . GLY B 1 741 ? 13.375 16.453 34.625 1 84.81 741 GLY B N 1
ATOM 13583 C CA . GLY B 1 741 ? 12.758 17.766 34.469 1 84.81 741 GLY B CA 1
ATOM 13584 C C . GLY B 1 741 ? 11.297 17.781 34.906 1 84.81 741 GLY B C 1
ATOM 13585 O O . GLY B 1 741 ? 10.719 16.734 35.219 1 84.81 741 GLY B O 1
ATOM 13586 N N . SER B 1 742 ? 10.844 19.062 35.094 1 93.56 742 SER B N 1
ATOM 13587 C CA . SER B 1 742 ? 9.438 19.266 35.406 1 93.56 742 SER B CA 1
ATOM 13588 C C . SER B 1 742 ? 8.906 20.531 34.75 1 93.56 742 SER B C 1
ATOM 13590 O O . SER B 1 742 ? 9.617 21.531 34.656 1 93.56 742 SER B O 1
ATOM 13592 N N . LEU B 1 743 ? 7.699 20.469 34.281 1 95.19 743 LEU B N 1
ATOM 13593 C CA . LEU B 1 743 ? 6.996 21.547 33.594 1 95.19 743 LEU B CA 1
ATOM 13594 C C . LEU B 1 743 ? 5.578 21.703 34.125 1 95.19 743 LEU B C 1
ATOM 13596 O O . LEU B 1 743 ? 4.93 20.703 34.469 1 95.19 743 LEU B O 1
ATOM 13600 N N . ARG B 1 744 ? 5.098 22.953 34.156 1 96.44 744 ARG B N 1
ATOM 13601 C CA . ARG B 1 744 ? 3.746 23.203 34.656 1 96.44 744 ARG B CA 1
ATOM 13602 C C . ARG B 1 744 ? 2.979 24.125 33.719 1 96.44 744 ARG B C 1
ATOM 13604 O O . ARG B 1 744 ? 3.518 25.125 33.25 1 96.44 744 ARG B O 1
ATOM 13611 N N . ASN B 1 745 ? 1.771 23.812 33.344 1 96.38 745 ASN B N 1
ATOM 13612 C CA . ASN B 1 745 ? 0.79 24.641 32.656 1 96.38 745 ASN B CA 1
ATOM 13613 C C . ASN B 1 745 ? -0.403 24.953 33.562 1 96.38 745 ASN B C 1
ATOM 13615 O O . ASN B 1 745 ? -0.976 24.062 34.188 1 96.38 745 ASN B O 1
ATOM 13619 N N . ASN B 1 746 ? -0.732 26.156 33.656 1 96 746 ASN B N 1
ATOM 13620 C CA . ASN B 1 746 ? -1.915 26.594 34.406 1 96 746 ASN B CA 1
ATOM 13621 C C . ASN B 1 746 ? -2.705 27.641 33.625 1 96 746 ASN B C 1
ATOM 13623 O O . ASN B 1 746 ? -2.121 28.5 32.969 1 96 746 ASN B O 1
ATOM 13627 N N . GLY B 1 747 ? -4.012 27.516 33.656 1 96.75 747 GLY B N 1
ATOM 13628 C CA . GLY B 1 747 ? -4.805 28.469 32.875 1 96.75 747 GLY B CA 1
ATOM 13629 C C . GLY B 1 747 ? -6.297 28.297 33.094 1 96.75 747 GLY B C 1
ATOM 13630 O O . GLY B 1 747 ? -6.73 27.594 34 1 96.75 747 GLY B O 1
ATOM 13631 N N . PHE B 1 748 ? -7.031 29.062 32.312 1 97.31 748 PHE B N 1
ATOM 13632 C CA . PHE B 1 748 ? -8.484 28.953 32.344 1 97.31 748 PHE B CA 1
ATOM 13633 C C . PHE B 1 748 ? -9.047 29.016 30.922 1 97.31 748 PHE B C 1
ATOM 13635 O O . PHE B 1 748 ? -8.367 29.453 30 1 97.31 748 PHE B O 1
ATOM 13642 N N . GLU B 1 749 ? -10.211 28.531 30.828 1 97.25 749 GLU B N 1
ATOM 13643 C CA . GLU B 1 749 ? -10.984 28.531 29.594 1 97.25 749 GLU B CA 1
ATOM 13644 C C . GLU B 1 749 ? -12.422 28.969 29.828 1 97.25 749 GLU B C 1
ATOM 13646 O O . GLU B 1 749 ? -13.031 28.609 30.844 1 97.25 749 GLU B O 1
ATOM 13651 N N . LEU B 1 750 ? -12.891 29.812 28.953 1 96.62 750 LEU B N 1
ATOM 13652 C CA . LEU B 1 750 ? -14.266 30.297 29.016 1 96.62 750 LEU B CA 1
ATOM 13653 C C . LEU B 1 750 ? -14.945 30.203 27.656 1 96.62 750 LEU B C 1
ATOM 13655 O O . LEU B 1 750 ? -14.383 30.609 26.641 1 96.62 750 LEU B O 1
ATOM 13659 N N . THR B 1 751 ? -16.031 29.594 27.625 1 95.31 751 THR B N 1
ATOM 13660 C CA . THR B 1 751 ? -16.875 29.562 26.438 1 95.31 751 THR B CA 1
ATOM 13661 C C . THR B 1 751 ? -18.266 30.125 26.75 1 95.31 751 THR B C 1
ATOM 13663 O O . THR B 1 751 ? -18.953 29.641 27.672 1 95.31 751 THR B O 1
ATOM 13666 N N . LEU B 1 752 ? -18.672 31.109 26.031 1 95.44 752 LEU B N 1
ATOM 13667 C CA . LEU B 1 752 ? -20 31.703 26.125 1 95.44 752 LEU B CA 1
ATOM 13668 C C . LEU B 1 752 ? -20.766 31.531 24.812 1 95.44 752 LEU B C 1
ATOM 13670 O O . LEU B 1 752 ? -20.266 31.906 23.75 1 95.44 752 LEU B O 1
ATOM 13674 N N . SER B 1 753 ? -21.828 30.938 24.953 1 92.5 753 SER B N 1
ATOM 13675 C CA . SER B 1 753 ? -22.688 30.797 23.781 1 92.5 753 SER B CA 1
ATOM 13676 C C . SER B 1 753 ? -24.047 31.453 24 1 92.5 753 SER B C 1
ATOM 13678 O O . SER B 1 753 ? -24.625 31.328 25.078 1 92.5 753 SER B O 1
ATOM 13680 N N . ALA B 1 754 ? -24.531 32.188 23.016 1 94 754 ALA B N 1
ATOM 13681 C CA . ALA B 1 754 ? -25.812 32.875 23.094 1 94 754 ALA B CA 1
ATOM 13682 C C . ALA B 1 754 ? -26.672 32.531 21.875 1 94 754 ALA B C 1
ATOM 13684 O O . ALA B 1 754 ? -26.219 32.656 20.734 1 94 754 ALA B O 1
ATOM 13685 N N . ASN B 1 755 ? -27.797 32.062 22.141 1 90.94 755 ASN B N 1
ATOM 13686 C CA . ASN B 1 755 ? -28.812 31.969 21.094 1 90.94 755 ASN B CA 1
ATOM 13687 C C . ASN B 1 755 ? -29.719 33.188 21.078 1 90.94 755 ASN B C 1
ATOM 13689 O O . ASN B 1 755 ? -30.797 33.188 21.672 1 90.94 755 ASN B O 1
ATOM 13693 N N . TRP B 1 756 ? -29.375 34.188 20.328 1 90.19 756 TRP B N 1
ATOM 13694 C CA . TRP B 1 756 ? -30.031 35.469 20.359 1 90.19 756 TRP B CA 1
ATOM 13695 C C . TRP B 1 756 ? -31.484 35.375 19.891 1 90.19 756 TRP B C 1
ATOM 13697 O O . TRP B 1 756 ? -32.375 35.938 20.484 1 90.19 756 TRP B O 1
ATOM 13707 N N . LEU B 1 757 ? -31.578 34.719 18.734 1 88.12 757 LEU B N 1
ATOM 13708 C CA . LEU B 1 757 ? -32.906 34.562 18.125 1 88.12 757 LEU B CA 1
ATOM 13709 C C . LEU B 1 757 ? -33.031 33.219 17.438 1 88.12 757 LEU B C 1
ATOM 13711 O O . LEU B 1 757 ? -32.094 32.75 16.797 1 88.12 757 LEU B O 1
ATOM 13715 N N . ASN B 1 758 ? -34.062 32.531 17.703 1 85.25 758 ASN B N 1
ATOM 13716 C CA . ASN B 1 758 ? -34.406 31.281 17.031 1 85.25 758 ASN B CA 1
ATOM 13717 C C . ASN B 1 758 ? -35.844 31.281 16.531 1 85.25 758 ASN B C 1
ATOM 13719 O O . ASN B 1 758 ? -36.719 30.656 17.141 1 85.25 758 ASN B O 1
ATOM 13723 N N . LYS B 1 759 ? -36.031 31.953 15.516 1 84.06 759 LYS B N 1
ATOM 13724 C CA . LYS B 1 759 ? -37.344 32.031 14.883 1 84.06 759 LYS B CA 1
ATOM 13725 C C . LYS B 1 759 ? -37.375 31.219 13.586 1 84.06 759 LYS B C 1
ATOM 13727 O O . LYS B 1 759 ? -36.312 30.797 13.086 1 84.06 759 LYS B O 1
ATOM 13732 N N . LYS B 1 760 ? -38.531 31.031 13.102 1 78.56 760 LYS B N 1
ATOM 13733 C CA . LYS B 1 760 ? -38.719 30.234 11.898 1 78.56 760 LYS B CA 1
ATOM 13734 C C . LYS B 1 760 ? -37.906 30.812 10.734 1 78.56 760 LYS B C 1
ATOM 13736 O O . LYS B 1 760 ? -37.219 30.078 10.023 1 78.56 760 LYS B O 1
ATOM 13741 N N . ASP B 1 761 ? -38 32.062 10.547 1 87.31 761 ASP B N 1
ATOM 13742 C CA . ASP B 1 761 ? -37.406 32.656 9.359 1 87.31 761 ASP B CA 1
ATOM 13743 C C . ASP B 1 761 ? -36.031 33.219 9.68 1 87.31 761 ASP B C 1
ATOM 13745 O O . ASP B 1 761 ? -35.281 33.562 8.766 1 87.31 761 ASP B O 1
ATOM 13749 N N . PHE B 1 762 ? -35.719 33.406 10.961 1 91.81 762 PHE B N 1
ATOM 13750 C CA . PHE B 1 762 ? -34.438 34 11.312 1 91.81 762 PHE B CA 1
ATOM 13751 C C . PHE B 1 762 ? -33.875 33.375 12.57 1 91.81 762 PHE B C 1
ATOM 13753 O O . PHE B 1 762 ? -34.562 33.219 13.578 1 91.81 762 PHE B O 1
ATOM 13760 N N . SER B 1 763 ? -32.719 32.875 12.484 1 91.38 763 SER B N 1
ATOM 13761 C CA . SER B 1 763 ? -31.969 32.375 13.641 1 91.38 763 SER B CA 1
ATOM 13762 C C . SER B 1 763 ? -30.578 32.969 13.719 1 91.38 763 SER B C 1
ATOM 13764 O O . SER B 1 763 ? -29.953 33.25 12.695 1 91.38 763 SER B O 1
ATOM 13766 N N . TRP B 1 764 ? -30.094 33.344 14.945 1 93.25 764 TRP B N 1
ATOM 13767 C CA . TRP B 1 764 ? -28.781 33.938 15.188 1 93.25 764 TRP B CA 1
ATOM 13768 C C . TRP B 1 764 ? -28.156 33.375 16.453 1 93.25 764 TRP B C 1
ATOM 13770 O O . TRP B 1 764 ? -28.719 33.531 17.547 1 93.25 764 TRP B O 1
ATOM 13780 N N . THR B 1 765 ? -27.047 32.719 16.266 1 91.69 765 THR B N 1
ATOM 13781 C CA . THR B 1 765 ? -26.281 32.188 17.406 1 91.69 765 THR B CA 1
ATOM 13782 C C . THR B 1 765 ? -24.859 32.719 17.406 1 91.69 765 THR B C 1
ATOM 13784 O O . THR B 1 765 ? -24.25 32.875 16.344 1 91.69 765 THR B O 1
ATOM 13787 N N . SER B 1 766 ? -24.359 33.094 18.609 1 94.06 766 SER B N 1
ATOM 13788 C CA . SER B 1 766 ? -22.984 33.562 18.781 1 94.06 766 SER B CA 1
ATOM 13789 C C . SER B 1 766 ? -22.25 32.75 19.859 1 94.06 766 SER B C 1
ATOM 13791 O O . SER B 1 766 ? -22.859 32.344 20.844 1 94.06 766 SER B O 1
ATOM 13793 N N . THR B 1 767 ? -21 32.469 19.578 1 93.25 767 THR B N 1
ATOM 13794 C CA . THR B 1 767 ? -20.156 31.797 20.562 1 93.25 767 THR B CA 1
ATOM 13795 C C . THR B 1 767 ? -18.844 32.531 20.766 1 93.25 767 THR B C 1
ATOM 13797 O O . THR B 1 767 ? -18.172 32.906 19.781 1 93.25 767 THR B O 1
ATOM 13800 N N . LEU B 1 768 ? -18.5 32.812 22 1 95.12 768 LEU B N 1
ATOM 13801 C CA . LEU B 1 768 ? -17.219 33.438 22.391 1 95.12 768 LEU B CA 1
ATOM 13802 C C . LEU B 1 768 ? -16.359 32.438 23.156 1 95.12 768 LEU B C 1
ATOM 13804 O O . LEU B 1 768 ? -16.812 31.828 24.141 1 95.12 768 LEU B O 1
ATOM 13808 N N . ASN B 1 769 ? -15.195 32.219 22.656 1 94.25 769 ASN B N 1
ATOM 13809 C CA . ASN B 1 769 ? -14.195 31.406 23.328 1 94.25 769 ASN B CA 1
ATOM 13810 C C . ASN B 1 769 ? -13.008 32.25 23.797 1 94.25 769 ASN B C 1
ATOM 13812 O O . ASN B 1 769 ? -12.492 33.062 23.031 1 94.25 769 ASN B O 1
ATOM 13816 N N . MET B 1 770 ? -12.578 31.969 24.984 1 95.44 770 MET B N 1
ATOM 13817 C CA . MET B 1 770 ? -11.422 32.625 25.578 1 95.44 770 MET B CA 1
ATOM 13818 C C . MET B 1 770 ? -10.586 31.641 26.391 1 95.44 770 MET B C 1
ATOM 13820 O O . MET B 1 770 ? -11.133 30.828 27.125 1 95.44 770 MET B O 1
ATOM 13824 N N . ALA B 1 771 ? -9.328 31.75 26.203 1 96.81 771 ALA B N 1
ATOM 13825 C CA . ALA B 1 771 ? -8.453 30.844 26.938 1 96.81 771 ALA B CA 1
ATOM 13826 C C . ALA B 1 771 ? -7.141 31.531 27.312 1 96.81 771 ALA B C 1
ATOM 13828 O O . ALA B 1 771 ? -6.645 32.375 26.562 1 96.81 771 ALA B O 1
ATOM 13829 N N . HIS B 1 772 ? -6.652 31.188 28.406 1 97.06 772 HIS B N 1
ATOM 13830 C CA . HIS B 1 772 ? -5.34 31.594 28.891 1 97.06 772 HIS B CA 1
ATOM 13831 C C . HIS B 1 772 ? -4.551 30.406 29.422 1 97.06 772 HIS B C 1
ATOM 13833 O O . HIS B 1 772 ? -5.082 29.594 30.188 1 97.06 772 HIS B O 1
ATOM 13839 N N . ASN B 1 773 ? -3.365 30.25 28.984 1 96.81 773 ASN B N 1
ATOM 13840 C CA . ASN B 1 773 ? -2.461 29.219 29.5 1 96.81 773 ASN B CA 1
ATOM 13841 C C . ASN B 1 773 ? -1.085 29.797 29.828 1 96.81 773 ASN B C 1
ATOM 13843 O O . ASN B 1 773 ? -0.464 30.438 28.984 1 96.81 773 ASN B O 1
ATOM 13847 N N . SER B 1 774 ? -0.625 29.547 31 1 96.31 774 SER B N 1
ATOM 13848 C CA . SER B 1 774 ? 0.718 29.938 31.438 1 96.31 774 SER B CA 1
ATOM 13849 C C . SER B 1 774 ? 1.617 28.719 31.594 1 96.31 774 SER B C 1
ATOM 13851 O O . SER B 1 774 ? 1.33 27.828 32.406 1 96.31 774 SER B O 1
ATOM 13853 N N . ASN B 1 775 ? 2.6 28.719 30.812 1 96.19 775 ASN B N 1
ATOM 13854 C CA . ASN B 1 775 ? 3.611 27.672 30.875 1 96.19 775 ASN B CA 1
ATOM 13855 C C . ASN B 1 775 ? 4.816 28.109 31.703 1 96.19 775 ASN B C 1
ATOM 13857 O O . ASN B 1 775 ? 5.246 29.25 31.625 1 96.19 775 ASN B O 1
ATOM 13861 N N . LYS B 1 776 ? 5.363 27.172 32.5 1 95.94 776 LYS B N 1
ATOM 13862 C CA . LYS B 1 776 ? 6.516 27.484 33.344 1 95.94 776 LYS B CA 1
ATOM 13863 C C . LYS B 1 776 ? 7.41 26.266 33.531 1 95.94 776 LYS B C 1
ATOM 13865 O O . LYS B 1 776 ? 6.922 25.172 33.812 1 95.94 776 LYS B O 1
ATOM 13870 N N . VAL B 1 777 ? 8.703 26.516 33.406 1 95.19 777 VAL B N 1
ATOM 13871 C CA . VAL B 1 777 ? 9.672 25.484 33.75 1 95.19 777 VAL B CA 1
ATOM 13872 C C . VAL B 1 777 ? 9.859 25.422 35.25 1 95.19 777 VAL B C 1
ATOM 13874 O O . VAL B 1 777 ? 10.195 26.422 35.875 1 95.19 777 VAL B O 1
ATOM 13877 N N . VAL B 1 778 ? 9.656 24.266 35.812 1 95.06 778 VAL B N 1
ATOM 13878 C CA . VAL B 1 778 ? 9.766 24.109 37.25 1 95.06 778 VAL B CA 1
ATOM 13879 C C . VAL B 1 778 ? 11.148 23.562 37.625 1 95.06 778 VAL B C 1
ATOM 13881 O O . VAL B 1 778 ? 11.766 24 38.594 1 95.06 778 VAL B O 1
ATOM 13884 N N . LYS B 1 779 ? 11.594 22.562 36.844 1 92.31 779 LYS B N 1
ATOM 13885 C CA . LYS B 1 779 ? 12.906 21.953 37.062 1 92.31 779 LYS B CA 1
ATOM 13886 C C . LYS B 1 779 ? 13.523 21.547 35.719 1 92.31 779 LYS B C 1
ATOM 13888 O O . LYS B 1 779 ? 12.828 21.062 34.812 1 92.31 779 LYS B O 1
ATOM 13893 N N . LEU B 1 780 ? 14.781 21.797 35.625 1 89.75 780 LEU B N 1
ATOM 13894 C CA . LEU B 1 780 ? 15.508 21.375 34.406 1 89.75 780 LEU B CA 1
ATOM 13895 C C . LEU B 1 780 ? 16.484 20.25 34.75 1 89.75 780 LEU B C 1
ATOM 13897 O O . LEU B 1 780 ? 16.094 19.234 35.344 1 89.75 780 LEU B O 1
ATOM 13901 N N . ASN B 1 781 ? 17.734 20.328 34.312 1 81.81 781 ASN B N 1
ATOM 13902 C CA . ASN B 1 781 ? 18.75 19.297 34.5 1 81.81 781 ASN B CA 1
ATOM 13903 C C . ASN B 1 781 ? 19.641 19.625 35.719 1 81.81 781 ASN B C 1
ATOM 13905 O O . ASN B 1 781 ? 20.781 19.172 35.781 1 81.81 781 ASN B O 1
ATOM 13909 N N . GLY B 1 782 ? 19.156 20.328 36.594 1 81.06 782 GLY B N 1
ATOM 13910 C CA . GLY B 1 782 ? 19.953 20.781 37.719 1 81.06 782 GLY B CA 1
ATOM 13911 C C . GLY B 1 782 ? 20.406 22.219 37.594 1 81.06 782 GLY B C 1
ATOM 13912 O O . GLY B 1 782 ? 20.766 22.859 38.594 1 81.06 782 GLY B O 1
ATOM 13913 N N . SER B 1 783 ? 20.375 22.625 36.344 1 85.38 783 SER B N 1
ATOM 13914 C CA . SER B 1 783 ? 20.719 24.016 36.094 1 85.38 783 SER B CA 1
ATOM 13915 C C . SER B 1 783 ? 19.469 24.891 36.062 1 85.38 783 SER B C 1
ATOM 13917 O O . SER B 1 783 ? 18.359 24.391 35.906 1 85.38 783 SER B O 1
ATOM 13919 N N . ASP B 1 784 ? 19.781 26.141 36.312 1 86.88 784 ASP B N 1
ATOM 13920 C CA . ASP B 1 784 ? 18.656 27.078 36.312 1 86.88 784 ASP B CA 1
ATOM 13921 C C . ASP B 1 784 ? 18.375 27.578 34.906 1 86.88 784 ASP B C 1
ATOM 13923 O O . ASP B 1 784 ? 17.297 28.109 34.625 1 86.88 784 ASP B O 1
ATOM 13927 N N . ARG B 1 785 ? 19.375 27.438 34.125 1 87.5 785 ARG B N 1
ATOM 13928 C CA . ARG B 1 785 ? 19.219 27.953 32.75 1 87.5 785 ARG B CA 1
ATOM 13929 C C . ARG B 1 785 ? 20.016 27.141 31.766 1 87.5 785 ARG B C 1
ATOM 13931 O O . ARG B 1 785 ? 21.172 26.781 32.031 1 87.5 785 ARG B O 1
ATOM 13938 N N . VAL B 1 786 ? 19.344 26.828 30.672 1 85.56 786 VAL B N 1
ATOM 13939 C CA . VAL B 1 786 ? 20 26.141 29.562 1 85.56 786 VAL B CA 1
ATOM 13940 C C . VAL B 1 786 ? 19.656 26.844 28.25 1 85.56 786 VAL B C 1
ATOM 13942 O O . VAL B 1 786 ? 18.484 27.125 27.969 1 85.56 786 VAL B O 1
ATOM 13945 N N . MET B 1 787 ? 20.688 27.172 27.469 1 81.19 787 MET B N 1
ATOM 13946 C CA . MET B 1 787 ? 20.453 27.75 26.156 1 81.19 787 MET B CA 1
ATOM 13947 C C . MET B 1 787 ? 20 26.672 25.172 1 81.19 787 MET B C 1
ATOM 13949 O O . MET B 1 787 ? 20.438 25.516 25.25 1 81.19 787 MET B O 1
ATOM 13953 N N . ASP B 1 788 ? 19.141 27.172 24.266 1 78.38 788 ASP B N 1
ATOM 13954 C CA . ASP B 1 788 ? 18.688 26.281 23.203 1 78.38 788 ASP B CA 1
ATOM 13955 C C . ASP B 1 788 ? 19.812 25.984 22.219 1 78.38 788 ASP B C 1
ATOM 13957 O O . ASP B 1 788 ? 20.594 26.875 21.875 1 78.38 788 ASP B O 1
ATOM 13961 N N . ASN B 1 789 ? 19.859 24.828 21.75 1 64.69 789 ASN B N 1
ATOM 13962 C CA . ASN B 1 789 ? 20.938 24.422 20.859 1 64.69 789 ASN B CA 1
ATOM 13963 C C . ASN B 1 789 ? 20.719 24.922 19.438 1 64.69 789 ASN B C 1
ATOM 13965 O O . ASN B 1 789 ? 21.672 25.188 18.703 1 64.69 789 ASN B O 1
ATOM 13969 N N . ALA B 1 790 ? 19.469 25.016 19.125 1 61.59 790 ALA B N 1
ATOM 13970 C CA . ALA B 1 790 ? 19.156 25.344 17.734 1 61.59 790 ALA B CA 1
ATOM 13971 C C . ALA B 1 790 ? 19.078 26.844 17.531 1 61.59 790 ALA B C 1
ATOM 13973 O O . ALA B 1 790 ? 19.438 27.359 16.469 1 61.59 790 ALA B O 1
ATOM 13974 N N . ASN B 1 791 ? 18.562 27.547 18.469 1 76 791 ASN B N 1
ATOM 13975 C CA . ASN B 1 791 ? 18.375 28.984 18.375 1 76 791 ASN B CA 1
ATOM 13976 C C . ASN B 1 791 ? 19.062 29.719 19.531 1 76 791 ASN B C 1
ATOM 13978 O O . ASN B 1 791 ? 18.594 29.656 20.672 1 76 791 ASN B O 1
ATOM 13982 N N . THR B 1 792 ? 19.938 30.578 19.219 1 81.38 792 THR B N 1
ATOM 13983 C CA . THR B 1 792 ? 20.781 31.234 20.219 1 81.38 792 THR B CA 1
ATOM 13984 C C . THR B 1 792 ? 19.953 32.219 21.047 1 81.38 792 THR B C 1
ATOM 13986 O O . THR B 1 792 ? 20.391 32.656 22.125 1 81.38 792 THR B O 1
ATOM 13989 N N . VAL B 1 793 ? 18.828 32.531 20.562 1 93.44 793 VAL B N 1
ATOM 13990 C CA . VAL B 1 793 ? 18.031 33.531 21.281 1 93.44 793 VAL B CA 1
ATOM 13991 C C . VAL B 1 793 ? 17.047 32.812 22.219 1 93.44 793 VAL B C 1
ATOM 13993 O O . VAL B 1 793 ? 16.438 33.438 23.078 1 93.44 793 VAL B O 1
ATOM 13996 N N . LEU B 1 794 ? 16.922 31.562 22.141 1 94.25 794 LEU B N 1
ATOM 13997 C CA . LEU B 1 794 ? 15.984 30.812 22.984 1 94.25 794 LEU B CA 1
ATOM 13998 C C . LEU B 1 794 ? 16.688 30.312 24.234 1 94.25 794 LEU B C 1
ATOM 14000 O O . LEU B 1 794 ? 17.797 29.797 24.172 1 94.25 794 LEU B O 1
ATOM 14004 N N . VAL B 1 795 ? 16.047 30.5 25.375 1 94.25 795 VAL B N 1
ATOM 14005 C CA . VAL B 1 795 ? 16.578 30.047 26.656 1 94.25 795 VAL B CA 1
ATOM 14006 C C . VAL B 1 795 ? 15.5 29.281 27.422 1 94.25 795 VAL B C 1
ATOM 14008 O O . VAL B 1 795 ? 14.32 29.656 27.375 1 94.25 795 VAL B O 1
ATOM 14011 N N . HIS B 1 796 ? 15.898 28.219 28.016 1 92.94 796 HIS B N 1
ATOM 14012 C CA . HIS B 1 796 ? 15.062 27.5 28.969 1 92.94 796 HIS B CA 1
ATOM 14013 C C . HIS B 1 796 ? 15.477 27.797 30.406 1 92.94 796 HIS B C 1
ATOM 14015 O O . HIS B 1 796 ? 16.562 27.391 30.828 1 92.94 796 HIS B O 1
ATOM 14021 N N . GLN B 1 797 ? 14.602 28.531 31.047 1 94 797 GLN B N 1
ATOM 14022 C CA . GLN B 1 797 ? 14.961 29 32.375 1 94 797 GLN B CA 1
ATOM 14023 C C . GLN B 1 797 ? 13.883 28.641 33.406 1 94 797 GLN B C 1
ATOM 14025 O O . GLN B 1 797 ? 12.695 28.812 33.156 1 94 797 GLN B O 1
ATOM 14030 N N . VAL B 1 798 ? 14.344 28.125 34.594 1 94.69 798 VAL B N 1
ATOM 14031 C CA . VAL B 1 798 ? 13.422 27.797 35.656 1 94.69 798 VAL B CA 1
ATOM 14032 C C . VAL B 1 798 ? 12.633 29.047 36.062 1 94.69 798 VAL B C 1
ATOM 14034 O O . VAL B 1 798 ? 13.211 30.125 36.281 1 94.69 798 VAL B O 1
ATOM 14037 N N . GLY B 1 799 ? 11.367 28.906 36.062 1 94.5 799 GLY B N 1
ATOM 14038 C CA . GLY B 1 799 ? 10.508 30.016 36.469 1 94.5 799 GLY B CA 1
ATOM 14039 C C . GLY B 1 799 ? 9.922 30.766 35.281 1 94.5 799 GLY B C 1
ATOM 14040 O O . GLY B 1 799 ? 9.016 31.594 35.438 1 94.5 799 GLY B O 1
ATOM 14041 N N . SER B 1 800 ? 10.398 30.562 34.156 1 95.25 800 SER B N 1
ATOM 14042 C CA . SER B 1 800 ? 9.945 31.203 32.906 1 95.25 800 SER B CA 1
ATOM 14043 C C . SER B 1 800 ? 9.305 30.203 31.969 1 95.25 800 SER B C 1
ATOM 14045 O O . SER B 1 800 ? 9.461 28.984 32.156 1 95.25 800 SER B O 1
ATOM 14047 N N . PRO B 1 801 ? 8.531 30.766 31.062 1 95.31 801 PRO B N 1
ATOM 14048 C CA . PRO B 1 801 ? 8.062 29.828 30.031 1 95.31 801 PRO B CA 1
ATOM 14049 C C . PRO B 1 801 ? 9.211 29.109 29.312 1 95.31 801 PRO B C 1
ATOM 14051 O O . PRO B 1 801 ? 10.305 29.672 29.188 1 95.31 801 PRO B O 1
ATOM 14054 N N . TYR B 1 802 ? 8.945 27.906 28.875 1 94 802 TYR B N 1
ATOM 14055 C CA . TYR B 1 802 ? 9.984 27.094 28.25 1 94 802 TYR B CA 1
ATOM 14056 C C . TYR B 1 802 ? 10.609 27.828 27.062 1 94 802 TYR B C 1
ATOM 14058 O O . TYR B 1 802 ? 11.82 27.766 26.844 1 94 802 TYR B O 1
ATOM 14066 N N . TYR B 1 803 ? 9.789 28.453 26.234 1 94.81 803 TYR B N 1
ATOM 14067 C CA . TYR B 1 803 ? 10.297 29.25 25.125 1 94.81 803 TYR B CA 1
ATOM 14068 C C . TYR B 1 803 ? 10.391 30.719 25.5 1 94.81 803 TYR B C 1
ATOM 14070 O O . TYR B 1 803 ? 9.484 31.5 25.188 1 94.81 803 TYR B O 1
ATOM 14078 N N . SER B 1 804 ? 11.438 31.094 26.078 1 96.38 804 SER B N 1
ATOM 14079 C CA . SER B 1 804 ? 11.742 32.469 26.422 1 96.38 804 SER B CA 1
ATOM 14080 C C . SER B 1 804 ? 12.898 33.031 25.594 1 96.38 804 SER B C 1
ATOM 14082 O O . SER B 1 804 ? 13.781 32.25 25.172 1 96.38 804 SER B O 1
ATOM 14084 N N . TYR B 1 805 ? 12.781 34.281 25.297 1 97.25 805 TYR B N 1
ATOM 14085 C CA . TYR B 1 805 ? 13.828 34.906 24.484 1 97.25 805 TYR B CA 1
ATOM 14086 C C . TYR B 1 805 ? 14.875 35.562 25.375 1 97.25 805 TYR B C 1
ATOM 14088 O O . TYR B 1 805 ? 14.531 36.25 26.344 1 97.25 805 TYR B O 1
ATOM 14096 N N . TYR B 1 806 ? 16.094 35.312 25.047 1 96 806 TYR B N 1
ATOM 14097 C CA . TYR B 1 806 ? 17.234 35.844 25.797 1 96 806 TYR B CA 1
ATOM 14098 C C . TYR B 1 806 ? 18.078 36.75 24.938 1 96 806 TYR B C 1
ATOM 14100 O O . TYR B 1 806 ? 18.594 36.375 23.906 1 96 806 TYR B O 1
ATOM 14108 N N . GLY B 1 807 ? 18.141 38.031 25.328 1 95.5 807 GLY B N 1
ATOM 14109 C CA . GLY B 1 807 ? 18.891 39.031 24.594 1 95.5 807 GLY B CA 1
ATOM 14110 C C . GLY B 1 807 ? 19.047 40.344 25.359 1 95.5 807 GLY B C 1
ATOM 14111 O O . GLY B 1 807 ? 18.734 40.406 26.547 1 95.5 807 GLY B O 1
ATOM 14112 N N . TYR B 1 808 ? 19.703 41.312 24.656 1 96.75 808 TYR B N 1
ATOM 14113 C CA . TYR B 1 808 ? 19.891 42.625 25.266 1 96.75 808 TYR B CA 1
ATOM 14114 C C . TYR B 1 808 ? 18.594 43.438 25.281 1 96.75 808 TYR B C 1
ATOM 14116 O O . TYR B 1 808 ? 17.781 43.312 24.359 1 96.75 808 TYR B O 1
ATOM 14124 N N . GLU B 1 809 ? 18.391 44.125 26.375 1 97.62 809 GLU B N 1
ATOM 14125 C CA . GLU B 1 809 ? 17.234 45 26.422 1 97.62 809 GLU B CA 1
ATOM 14126 C C . GLU B 1 809 ? 17.5 46.344 25.75 1 97.62 809 GLU B C 1
ATOM 14128 O O . GLU B 1 809 ? 18.359 47.125 26.203 1 97.62 809 GLU B O 1
ATOM 14133 N N . TYR B 1 810 ? 16.828 46.656 24.688 1 97.5 810 TYR B N 1
ATOM 14134 C CA . TYR B 1 810 ? 16.984 47.844 23.875 1 97.5 810 TYR B CA 1
ATOM 14135 C C . TYR B 1 810 ? 16.438 49.094 24.594 1 97.5 810 TYR B C 1
ATOM 14137 O O . TYR B 1 810 ? 15.367 49.031 25.203 1 97.5 810 TYR B O 1
ATOM 14145 N N . ALA B 1 811 ? 17.219 50.188 24.562 1 96.94 811 ALA B N 1
ATOM 14146 C CA . ALA B 1 811 ? 16.844 51.406 25.297 1 96.94 811 ALA B CA 1
ATOM 14147 C C . ALA B 1 811 ? 16.719 52.594 24.375 1 96.94 811 ALA B C 1
ATOM 14149 O O . ALA B 1 811 ? 16.672 53.75 24.828 1 96.94 811 ALA B O 1
ATOM 14150 N N . GLY B 1 812 ? 16.688 52.375 23.062 1 96.06 812 GLY B N 1
ATOM 14151 C CA . GLY B 1 812 ? 16.516 53.469 22.109 1 96.06 812 GLY B CA 1
ATOM 14152 C C . GLY B 1 812 ? 17.797 53.812 21.391 1 96.06 812 GLY B C 1
ATOM 14153 O O . GLY B 1 812 ? 18.672 52.969 21.188 1 96.06 812 GLY B O 1
ATOM 14154 N N . VAL B 1 813 ? 17.875 55.125 20.828 1 97.69 813 VAL B N 1
ATOM 14155 C CA . VAL B 1 813 ? 18.984 55.594 20.016 1 97.69 813 VAL B CA 1
ATOM 14156 C C . VAL B 1 813 ? 19.766 56.656 20.797 1 97.69 813 VAL B C 1
ATOM 14158 O O . VAL B 1 813 ? 19.188 57.594 21.359 1 97.69 813 VAL B O 1
ATOM 14161 N N . ASP B 1 814 ? 21.094 56.469 20.875 1 97.44 814 ASP B N 1
ATOM 14162 C CA . ASP B 1 814 ? 21.938 57.469 21.484 1 97.44 814 ASP B CA 1
ATOM 14163 C C . ASP B 1 814 ? 21.922 58.781 20.672 1 97.44 814 ASP B C 1
ATOM 14165 O O . ASP B 1 814 ? 22.328 58.781 19.5 1 97.44 814 ASP B O 1
ATOM 14169 N N . PRO B 1 815 ? 21.547 59.844 21.297 1 96.62 815 PRO B N 1
ATOM 14170 C CA . PRO B 1 815 ? 21.406 61.094 20.516 1 96.62 815 PRO B CA 1
ATOM 14171 C C . PRO B 1 815 ? 22.734 61.625 20 1 96.62 815 PRO B C 1
ATOM 14173 O O . PRO B 1 815 ? 22.781 62.312 18.984 1 96.62 815 PRO B O 1
ATOM 14176 N N . GLN B 1 816 ? 23.844 61.312 20.609 1 95.94 816 GLN B N 1
ATOM 14177 C CA . GLN B 1 816 ? 25.141 61.875 20.234 1 95.94 816 GLN B CA 1
ATOM 14178 C C . GLN B 1 816 ? 25.797 61.062 19.125 1 95.94 816 GLN B C 1
ATOM 14180 O O . GLN B 1 816 ? 26.484 61.594 18.266 1 95.94 816 GLN B O 1
ATOM 14185 N N . THR B 1 817 ? 25.547 59.75 19.172 1 95.38 817 THR B N 1
ATOM 14186 C CA . THR B 1 817 ? 26.312 58.906 18.25 1 95.38 817 THR B CA 1
ATOM 14187 C C . THR B 1 817 ? 25.391 58.219 17.25 1 95.38 817 THR B C 1
ATOM 14189 O O . THR B 1 817 ? 25.859 57.719 16.219 1 95.38 817 THR B O 1
ATOM 14192 N N . GLY B 1 818 ? 24.125 58.156 17.547 1 96.75 818 GLY B N 1
ATOM 14193 C CA . GLY B 1 818 ? 23.188 57.469 16.672 1 96.75 818 GLY B CA 1
ATOM 14194 C C . GLY B 1 818 ? 23.219 55.969 16.828 1 96.75 818 GLY B C 1
ATOM 14195 O O . GLY B 1 818 ? 22.5 55.25 16.125 1 96.75 818 GLY B O 1
ATOM 14196 N N . LYS B 1 819 ? 24.016 55.406 17.703 1 96.31 819 LYS B N 1
ATOM 14197 C CA . LYS B 1 819 ? 24.109 53.969 17.938 1 96.31 819 LYS B CA 1
ATOM 14198 C C . LYS B 1 819 ? 22.953 53.469 18.797 1 96.31 819 LYS B C 1
ATOM 14200 O O . LYS B 1 819 ? 22.281 54.281 19.469 1 96.31 819 LYS B O 1
ATOM 14205 N N . GLU B 1 820 ? 22.719 52.188 18.734 1 96.81 820 GLU B N 1
ATOM 14206 C CA . GLU B 1 820 ? 21.719 51.594 19.609 1 96.81 820 GLU B CA 1
ATOM 14207 C C . GLU B 1 820 ? 22.141 51.656 21.078 1 96.81 820 GLU B C 1
ATOM 14209 O O . GLU B 1 820 ? 23.328 51.5 21.391 1 96.81 820 GLU B O 1
ATOM 14214 N N . LEU B 1 821 ? 21.188 52 21.953 1 96.75 821 LEU B N 1
ATOM 14215 C CA . LEU B 1 821 ? 21.406 52 23.391 1 96.75 821 LEU B CA 1
ATOM 14216 C C . LEU B 1 821 ? 20.812 50.75 24.016 1 96.75 821 LEU B C 1
ATOM 14218 O O . LEU B 1 821 ? 19.734 50.281 23.625 1 96.75 821 LEU B O 1
ATOM 14222 N N . TYR B 1 822 ? 21.531 50.125 25 1 97.69 822 TYR B N 1
ATOM 14223 C CA . TYR B 1 822 ? 21.062 48.969 25.75 1 97.69 822 TYR B CA 1
ATOM 14224 C C . TYR B 1 822 ? 21.125 49.25 27.25 1 97.69 822 TYR B C 1
ATOM 14226 O O . TYR B 1 822 ? 22.031 49.969 27.719 1 97.69 822 TYR B O 1
ATOM 14234 N N . TYR B 1 823 ? 20.156 48.719 27.953 1 97.94 823 TYR B N 1
ATOM 14235 C CA . TYR B 1 823 ? 20.266 48.781 29.422 1 97.94 823 TYR B CA 1
ATOM 14236 C C . TYR B 1 823 ? 21.375 47.844 29.906 1 97.94 823 TYR B C 1
ATOM 14238 O O . TYR B 1 823 ? 21.562 46.75 29.391 1 97.94 823 TYR B O 1
ATOM 14246 N N . ILE B 1 824 ? 22.109 48.25 30.906 1 97.06 824 ILE B N 1
ATOM 14247 C CA . ILE B 1 824 ? 23.281 47.5 31.391 1 97.06 824 ILE B CA 1
ATOM 14248 C C . ILE B 1 824 ? 22.828 46.188 32.031 1 97.06 824 ILE B C 1
ATOM 14250 O O . ILE B 1 824 ? 23.453 45.156 31.844 1 97.06 824 ILE B O 1
ATOM 14254 N N . ASN B 1 825 ? 21.734 46.188 32.812 1 96.62 825 ASN B N 1
ATOM 14255 C CA . ASN B 1 825 ? 21.094 45.031 33.438 1 96.62 825 ASN B CA 1
ATOM 14256 C C . ASN B 1 825 ? 22.109 44.188 34.219 1 96.62 825 ASN B C 1
ATOM 14258 O O . ASN B 1 825 ? 22.141 42.969 34.094 1 96.62 825 ASN B O 1
ATOM 14262 N N . ASP B 1 826 ? 22.984 44.719 35 1 91.56 826 ASP B N 1
ATOM 14263 C CA . ASP B 1 826 ? 24.031 43.969 35.688 1 91.56 826 ASP B CA 1
ATOM 14264 C C . ASP B 1 826 ? 23.625 43.688 37.156 1 91.56 826 ASP B C 1
ATOM 14266 O O . ASP B 1 826 ? 24.422 43.219 37.938 1 91.56 826 ASP B O 1
ATOM 14270 N N . GLY B 1 827 ? 22.406 44.031 37.562 1 88.88 827 GLY B N 1
ATOM 14271 C CA . GLY B 1 827 ? 21.891 43.688 38.906 1 88.88 827 GLY B CA 1
ATOM 14272 C C . GLY B 1 827 ? 22.297 44.719 39.938 1 88.88 827 GLY B C 1
ATOM 14273 O O . GLY B 1 827 ? 21.953 44.562 41.125 1 88.88 827 GLY B O 1
ATOM 14274 N N . THR B 1 828 ? 23.047 45.719 39.469 1 91.69 828 THR B N 1
ATOM 14275 C CA . THR B 1 828 ? 23.516 46.719 40.406 1 91.69 828 THR B CA 1
ATOM 14276 C C . THR B 1 828 ? 22.688 48 40.312 1 91.69 828 THR B C 1
ATOM 14278 O O . THR B 1 828 ? 21.641 48.031 39.656 1 91.69 828 THR B O 1
ATOM 14281 N N . ALA B 1 829 ? 23.094 49.031 41.031 1 90.81 829 ALA B N 1
ATOM 14282 C CA . ALA B 1 829 ? 22.406 50.344 40.969 1 90.81 829 ALA B CA 1
ATOM 14283 C C . ALA B 1 829 ? 22.5 50.938 39.562 1 90.81 829 ALA B C 1
ATOM 14285 O O . ALA B 1 829 ? 21.688 51.781 39.188 1 90.81 829 ALA B O 1
ATOM 14286 N N . ASN B 1 830 ? 23.406 50.375 38.812 1 92.62 830 ASN B N 1
ATOM 14287 C CA . ASN B 1 830 ? 23.625 50.906 37.469 1 92.62 830 ASN B CA 1
ATOM 14288 C C . ASN B 1 830 ? 22.797 50.156 36.438 1 92.62 830 ASN B C 1
ATOM 14290 O O . ASN B 1 830 ? 22.844 50.469 35.25 1 92.62 830 ASN B O 1
ATOM 14294 N N . ALA B 1 831 ? 22.031 49.25 36.844 1 93.5 831 ALA B N 1
ATOM 14295 C CA . ALA B 1 831 ? 21.375 48.312 35.938 1 93.5 831 ALA B CA 1
ATOM 14296 C C . ALA B 1 831 ? 20.469 49.062 34.938 1 93.5 831 ALA B C 1
ATOM 14298 O O . ALA B 1 831 ? 20.344 48.625 33.781 1 93.5 831 ALA B O 1
ATOM 14299 N N . ARG B 1 832 ? 19.922 50.156 35.312 1 95.25 832 ARG B N 1
ATOM 14300 C CA . ARG B 1 832 ? 18.953 50.844 34.438 1 95.25 832 ARG B CA 1
ATOM 14301 C C . ARG B 1 832 ? 19.609 52 33.688 1 95.25 832 ARG B C 1
ATOM 14303 O O . ARG B 1 832 ? 18.953 52.688 32.938 1 95.25 832 ARG B O 1
ATOM 14310 N N . ASN B 1 833 ? 20.938 52.156 33.906 1 96.5 833 ASN B N 1
ATOM 14311 C CA . ASN B 1 833 ? 21.672 53.031 33 1 96.5 833 ASN B CA 1
ATOM 14312 C C . ASN B 1 833 ? 21.891 52.406 31.641 1 96.5 833 ASN B C 1
ATOM 14314 O O . ASN B 1 833 ? 21.719 51.188 31.484 1 96.5 833 ASN B O 1
ATOM 14318 N N . THR B 1 834 ? 22.125 53.219 30.625 1 97 834 THR B N 1
ATOM 14319 C CA . THR B 1 834 ? 22.219 52.719 29.25 1 97 834 THR B CA 1
ATOM 14320 C C . THR B 1 834 ? 23.656 52.812 28.75 1 97 834 THR B C 1
ATOM 14322 O O . THR B 1 834 ? 24.5 53.469 29.344 1 97 834 THR B O 1
ATOM 14325 N N . THR B 1 835 ? 23.984 51.969 27.812 1 97 835 THR B N 1
ATOM 14326 C CA . THR B 1 835 ? 25.297 51.938 27.172 1 97 835 THR B CA 1
ATOM 14327 C C . THR B 1 835 ? 25.172 51.625 25.688 1 97 835 THR B C 1
ATOM 14329 O O . THR B 1 835 ? 24.188 51 25.25 1 97 835 THR B O 1
ATOM 14332 N N . THR B 1 836 ? 26.062 52.125 24.875 1 95.81 836 THR B N 1
ATOM 14333 C CA . THR B 1 836 ? 26.156 51.781 23.469 1 95.81 836 THR B CA 1
ATOM 14334 C C . THR B 1 836 ? 27.094 50.594 23.266 1 95.81 836 THR B C 1
ATOM 14336 O O . THR B 1 836 ? 27.156 50.031 22.156 1 95.81 836 THR B O 1
ATOM 14339 N N . ASP B 1 837 ? 27.812 50.188 24.375 1 94.75 837 ASP B N 1
ATOM 14340 C CA . ASP B 1 837 ? 28.734 49.062 24.344 1 94.75 837 ASP B CA 1
ATOM 14341 C C . ASP B 1 837 ? 28.062 47.781 24.844 1 94.75 837 ASP B C 1
ATOM 14343 O O . ASP B 1 837 ? 27.875 47.625 26.047 1 94.75 837 ASP B O 1
ATOM 14347 N N . VAL B 1 838 ? 27.828 46.938 23.922 1 92.44 838 VAL B N 1
ATOM 14348 C CA . VAL B 1 838 ? 27.062 45.75 24.203 1 92.44 838 VAL B CA 1
ATOM 14349 C C . VAL B 1 838 ? 27.812 44.875 25.234 1 92.44 838 VAL B C 1
ATOM 14351 O O . VAL B 1 838 ? 27.203 44.125 25.984 1 92.44 838 VAL B O 1
ATOM 14354 N N . ASN B 1 839 ? 29.141 44.969 25.297 1 93.75 839 ASN B N 1
ATOM 14355 C CA . ASN B 1 839 ? 29.953 44.188 26.219 1 93.75 839 ASN B CA 1
ATOM 14356 C C . ASN B 1 839 ? 29.703 44.562 27.656 1 93.75 839 ASN B C 1
ATOM 14358 O O . ASN B 1 839 ? 30.016 43.812 28.578 1 93.75 839 ASN B O 1
ATOM 14362 N N . LYS B 1 840 ? 29.188 45.75 27.797 1 94.56 840 LYS B N 1
ATOM 14363 C CA . LYS B 1 840 ? 28.906 46.219 29.156 1 94.56 840 LYS B CA 1
ATOM 14364 C C . LYS B 1 840 ? 27.484 45.906 29.578 1 94.56 840 LYS B C 1
ATOM 14366 O O . LYS B 1 840 ? 27.109 46.062 30.734 1 94.56 840 LYS B O 1
ATOM 14371 N N . ALA B 1 841 ? 26.703 45.5 28.703 1 96.25 841 ALA B N 1
ATOM 14372 C CA . ALA B 1 841 ? 25.328 45.125 28.984 1 96.25 841 ALA B CA 1
ATOM 14373 C C . ALA B 1 841 ? 25.172 43.625 29.188 1 96.25 841 ALA B C 1
ATOM 14375 O O . ALA B 1 841 ? 25.969 42.844 28.672 1 96.25 841 ALA B O 1
ATOM 14376 N N . GLN B 1 842 ? 24.234 43.219 29.953 1 95.31 842 GLN B N 1
ATOM 14377 C CA . GLN B 1 842 ? 23.953 41.812 30.172 1 95.31 842 GLN B CA 1
ATOM 14378 C C . GLN B 1 842 ? 22.641 41.406 29.5 1 95.31 842 GLN B C 1
ATOM 14380 O O . GLN B 1 842 ? 21.656 42.156 29.516 1 95.31 842 GLN B O 1
ATOM 14385 N N . ARG B 1 843 ? 22.688 40.188 28.906 1 95.06 843 ARG B N 1
ATOM 14386 C CA . ARG B 1 843 ? 21.469 39.656 28.344 1 95.06 843 ARG B CA 1
ATOM 14387 C C . ARG B 1 843 ? 20.484 39.25 29.453 1 95.06 843 ARG B C 1
ATOM 14389 O O . ARG B 1 843 ? 20.906 38.781 30.516 1 95.06 843 ARG B O 1
ATOM 14396 N N . VAL B 1 844 ? 19.266 39.406 29.219 1 94.56 844 VAL B N 1
ATOM 14397 C CA . VAL B 1 844 ? 18.188 39.031 30.125 1 94.56 844 VAL B CA 1
ATOM 14398 C C . VAL B 1 844 ? 17.031 38.438 29.312 1 94.56 844 VAL B C 1
ATOM 14400 O O . VAL B 1 844 ? 17.047 38.438 28.094 1 94.56 844 VAL B O 1
ATOM 14403 N N . VAL B 1 845 ? 16.094 37.781 30.047 1 95.81 845 VAL B N 1
ATOM 14404 C CA . VAL B 1 845 ? 14.867 37.344 29.375 1 95.81 845 VAL B CA 1
ATOM 14405 C C . VAL B 1 845 ? 14.07 38.562 28.922 1 95.81 845 VAL B C 1
ATOM 14407 O O . VAL B 1 845 ? 13.609 39.375 29.766 1 95.81 845 VAL B O 1
ATOM 14410 N N . ILE B 1 846 ? 13.906 38.719 27.656 1 96.56 846 ILE B N 1
ATOM 14411 C CA . ILE B 1 846 ? 13.344 39.969 27.141 1 96.56 846 ILE B CA 1
ATOM 14412 C C . ILE B 1 846 ? 11.898 39.75 26.703 1 96.56 846 ILE B C 1
ATOM 14414 O O . ILE B 1 846 ? 11.164 40.688 26.438 1 96.56 846 ILE B O 1
ATOM 14418 N N . GLY B 1 847 ? 11.484 38.531 26.625 1 95.94 847 GLY B N 1
ATOM 14419 C CA . GLY B 1 847 ? 10.117 38.281 26.203 1 95.94 847 GLY B CA 1
ATOM 14420 C C . GLY B 1 847 ? 9.844 36.812 25.969 1 95.94 847 GLY B C 1
ATOM 14421 O O . GLY B 1 847 ? 10.711 35.969 26.203 1 95.94 847 GLY B O 1
ATOM 14422 N N . ASN B 1 848 ? 8.625 36.438 25.562 1 96.12 848 ASN B N 1
ATOM 14423 C CA . ASN B 1 848 ? 8.156 35.094 25.219 1 96.12 848 ASN B CA 1
ATOM 14424 C C . ASN B 1 848 ? 6.926 35.125 24.312 1 96.12 848 ASN B C 1
ATOM 14426 O O . ASN B 1 848 ? 6.375 36.219 24.078 1 96.12 848 ASN B O 1
ATOM 14430 N N . ASN B 1 849 ? 6.523 34.062 23.797 1 93.81 849 ASN B N 1
ATOM 14431 C CA . ASN B 1 849 ? 5.438 34.062 22.828 1 93.81 849 ASN B CA 1
ATOM 14432 C C . ASN B 1 849 ? 4.109 33.656 23.453 1 93.81 849 ASN B C 1
ATOM 14434 O O . ASN B 1 849 ? 3.127 33.438 22.75 1 93.81 849 ASN B O 1
ATOM 14438 N N . GLN B 1 850 ? 4.027 33.5 24.656 1 94.31 850 GLN B N 1
ATOM 14439 C CA . GLN B 1 850 ? 2.811 33.062 25.312 1 94.31 850 GLN B CA 1
ATOM 14440 C C . GLN B 1 850 ? 1.706 34.094 25.203 1 94.31 850 GLN B C 1
ATOM 14442 O O . GLN B 1 850 ? 1.921 35.281 25.531 1 94.31 850 GLN B O 1
ATOM 14447 N N . ALA B 1 851 ? 0.562 33.656 24.844 1 94.75 851 ALA B N 1
ATOM 14448 C CA . ALA B 1 851 ? -0.594 34.531 24.766 1 94.75 851 ALA B CA 1
ATOM 14449 C C . ALA B 1 851 ? -1.153 34.844 26.141 1 94.75 851 ALA B C 1
ATOM 14451 O O . ALA B 1 851 ? -1.221 33.969 27 1 94.75 851 ALA B O 1
ATOM 14452 N N . ALA B 1 852 ? -1.54 36.094 26.359 1 95.69 852 ALA B N 1
ATOM 14453 C CA . ALA B 1 852 ? -2.287 36.406 27.578 1 95.69 852 ALA B CA 1
ATOM 14454 C C . ALA B 1 852 ? -3.73 35.938 27.484 1 95.69 852 ALA B C 1
ATOM 14456 O O . ALA B 1 852 ? -4.309 35.5 28.469 1 95.69 852 ALA B O 1
ATOM 14457 N N . LEU B 1 853 ? -4.223 36.188 26.359 1 96.06 853 LEU B N 1
ATOM 14458 C CA . LEU B 1 853 ? -5.566 35.719 26.031 1 96.06 853 LEU B CA 1
ATOM 14459 C C . LEU B 1 853 ? -5.668 35.344 24.562 1 96.06 853 LEU B C 1
ATOM 14461 O O . LEU B 1 853 ? -5.121 36.031 23.703 1 96.06 853 LEU B O 1
ATOM 14465 N N . GLN B 1 854 ? -6.301 34.281 24.328 1 95.81 854 GLN B N 1
ATOM 14466 C CA . GLN B 1 854 ? -6.551 33.875 22.953 1 95.81 854 GLN B CA 1
ATOM 14467 C C . GLN B 1 854 ? -7.926 33.219 22.812 1 95.81 854 GLN B C 1
ATOM 14469 O O . GLN B 1 854 ? -8.516 32.781 23.812 1 95.81 854 GLN B O 1
ATOM 14474 N N . GLY B 1 855 ? -8.453 33.219 21.609 1 94.81 855 GLY B N 1
ATOM 14475 C CA . GLY B 1 855 ? -9.758 32.625 21.406 1 94.81 855 GLY B CA 1
ATOM 14476 C C . GLY B 1 855 ? -10.367 32.969 20.062 1 94.81 855 GLY B C 1
ATOM 14477 O O . GLY B 1 855 ? -9.648 33.188 19.078 1 94.81 855 GLY B O 1
ATOM 14478 N N . GLY B 1 856 ? -11.68 32.781 20.031 1 94.88 856 GLY B N 1
ATOM 14479 C CA . GLY B 1 856 ? -12.422 33.031 18.812 1 94.88 856 GLY B CA 1
ATOM 14480 C C . GLY B 1 856 ? -13.852 33.469 19.062 1 94.88 856 GLY B C 1
ATOM 14481 O O . GLY B 1 856 ? -14.398 33.25 20.141 1 94.88 856 GLY B O 1
ATOM 14482 N N . ILE B 1 857 ? -14.422 34.188 18.125 1 95.56 857 ILE B N 1
ATOM 14483 C CA . ILE B 1 857 ? -15.812 34.625 18.125 1 95.56 857 ILE B CA 1
ATOM 14484 C C . ILE B 1 857 ? -16.516 34.125 16.859 1 95.56 857 ILE B C 1
ATOM 14486 O O . ILE B 1 857 ? -16.125 34.469 15.742 1 95.56 857 ILE B O 1
ATOM 14490 N N . SER B 1 858 ? -17.453 33.344 17.094 1 92.88 858 SER B N 1
ATOM 14491 C CA . SER B 1 858 ? -18.156 32.75 15.961 1 92.88 858 SER B CA 1
ATOM 14492 C C . SER B 1 858 ? -19.609 33.219 15.938 1 92.88 858 SER B C 1
ATOM 14494 O O . SER B 1 858 ? -20.25 33.344 16.984 1 92.88 858 SER B O 1
ATOM 14496 N N . ASN B 1 859 ? -20.156 33.531 14.781 1 93.19 859 ASN B N 1
ATOM 14497 C CA . ASN B 1 859 ? -21.547 33.875 14.539 1 93.19 859 ASN B CA 1
ATOM 14498 C C . ASN B 1 859 ? -22.156 33.031 13.406 1 93.19 859 ASN B C 1
ATOM 14500 O O . ASN B 1 859 ? -21.516 32.844 12.375 1 93.19 859 ASN B O 1
ATOM 14504 N N . THR B 1 860 ? -23.266 32.5 13.641 1 91.5 860 THR B N 1
ATOM 14505 C CA . THR B 1 860 ? -24.031 31.797 12.633 1 91.5 860 THR B CA 1
ATOM 14506 C C . THR B 1 860 ? -25.453 32.375 12.523 1 91.5 860 THR B C 1
ATOM 14508 O O . THR B 1 860 ? -26.188 32.375 13.508 1 91.5 860 THR B O 1
ATOM 14511 N N . MET B 1 861 ? -25.797 32.781 11.383 1 93.88 861 MET B N 1
ATOM 14512 C CA . MET B 1 861 ? -27.109 33.375 11.125 1 93.88 861 MET B CA 1
ATOM 14513 C C . MET B 1 861 ? -27.797 32.688 9.945 1 93.88 861 MET B C 1
ATOM 14515 O O . MET B 1 861 ? -27.141 32.281 8.984 1 93.88 861 MET B O 1
ATOM 14519 N N . ARG B 1 862 ? -29.047 32.562 10.07 1 92.19 862 ARG B N 1
ATOM 14520 C CA . ARG B 1 862 ? -29.875 32.031 8.984 1 92.19 862 ARG B CA 1
ATOM 14521 C C . ARG B 1 862 ? -31.109 32.906 8.781 1 92.19 862 ARG B C 1
ATOM 14523 O O . ARG B 1 862 ? -31.828 33.188 9.742 1 92.19 862 ARG B O 1
ATOM 14530 N N . TRP B 1 863 ? -31.328 33.406 7.621 1 94.62 863 TRP B N 1
ATOM 14531 C CA . TRP B 1 863 ? -32.531 34.125 7.238 1 94.62 863 TRP B CA 1
ATOM 14532 C C . TRP B 1 863 ? -33.219 33.469 6.039 1 94.62 863 TRP B C 1
ATOM 14534 O O . TRP B 1 863 ? -32.781 33.625 4.898 1 94.62 863 TRP B O 1
ATOM 14544 N N . LYS B 1 864 ? -34.219 32.75 6.238 1 91.5 864 LYS B N 1
ATOM 14545 C CA . LYS B 1 864 ? -34.938 32.031 5.207 1 91.5 864 LYS B CA 1
ATOM 14546 C C . LYS B 1 864 ? -34 31.125 4.398 1 91.5 864 LYS B C 1
ATOM 14548 O O . LYS B 1 864 ? -33.375 30.203 4.945 1 91.5 864 LYS B O 1
ATOM 14553 N N . PHE B 1 865 ? -33.781 31.609 3.127 1 91.12 865 PHE B N 1
ATOM 14554 C CA . PHE B 1 865 ? -32.969 30.75 2.256 1 91.12 865 PHE B CA 1
ATOM 14555 C C . PHE B 1 865 ? -31.531 31.203 2.248 1 91.12 865 PHE B C 1
ATOM 14557 O O . PHE B 1 865 ? -30.719 30.672 1.492 1 91.12 865 PHE B O 1
ATOM 14564 N N . ILE B 1 866 ? -31.188 32.188 3.115 1 95.31 866 ILE B N 1
ATOM 14565 C CA . ILE B 1 866 ? -29.812 32.688 3.172 1 95.31 866 ILE B CA 1
ATOM 14566 C C . ILE B 1 866 ? -29.172 32.312 4.5 1 95.31 866 ILE B C 1
ATOM 14568 O O . ILE B 1 866 ? -29.781 32.469 5.562 1 95.31 866 ILE B O 1
ATOM 14572 N N . ASP B 1 867 ? -28.078 31.719 4.465 1 92.69 867 ASP B N 1
ATOM 14573 C CA . ASP B 1 867 ? -27.297 31.469 5.672 1 92.69 867 ASP B CA 1
ATOM 14574 C C . ASP B 1 867 ? -25.984 32.25 5.652 1 92.69 867 ASP B C 1
ATOM 14576 O O . ASP B 1 867 ? -25.375 32.406 4.594 1 92.69 867 ASP B O 1
ATOM 14580 N N . PHE B 1 868 ? -25.594 32.812 6.758 1 94.25 868 PHE B N 1
ATOM 14581 C CA . PHE B 1 868 ? -24.406 33.625 6.906 1 94.25 868 PHE B CA 1
ATOM 14582 C C . PHE B 1 868 ? -23.641 33.281 8.18 1 94.25 868 PHE B C 1
ATOM 14584 O O . PHE B 1 868 ? -24.234 33.219 9.258 1 94.25 868 PHE B O 1
ATOM 14591 N N . GLY B 1 869 ? -22.406 32.938 8.031 1 92.38 869 GLY B N 1
ATOM 14592 C CA . GLY B 1 869 ? -21.562 32.625 9.18 1 92.38 869 GLY B CA 1
ATOM 14593 C C . GLY B 1 869 ? -20.172 33.25 9.086 1 92.38 869 GLY B C 1
ATOM 14594 O O . GLY B 1 869 ? -19.609 33.344 7.996 1 92.38 869 GLY B O 1
ATOM 14595 N N . PHE B 1 870 ? -19.625 33.656 10.18 1 93.12 870 PHE B N 1
ATOM 14596 C CA . PHE B 1 870 ? -18.25 34.125 10.203 1 93.12 870 PHE B CA 1
ATOM 14597 C C . PHE B 1 870 ? -17.609 33.844 11.562 1 93.12 870 PHE B C 1
ATOM 14599 O O . PHE B 1 870 ? -18.297 33.781 12.578 1 93.12 870 PHE B O 1
ATOM 14606 N N . THR B 1 871 ? -16.312 33.656 11.609 1 93 871 THR B N 1
ATOM 14607 C CA . THR B 1 871 ? -15.531 33.406 12.82 1 93 871 THR B CA 1
ATOM 14608 C C . THR B 1 871 ? -14.289 34.281 12.844 1 93 871 THR B C 1
ATOM 14610 O O . THR B 1 871 ? -13.508 34.312 11.891 1 93 871 THR B O 1
ATOM 14613 N N . PHE B 1 872 ? -14.117 35.031 13.93 1 95.44 872 PHE B N 1
ATOM 14614 C CA . PHE B 1 872 ? -12.883 35.75 14.203 1 95.44 872 PHE B CA 1
ATOM 14615 C C . PHE B 1 872 ? -12.008 35 15.188 1 95.44 872 PHE B C 1
ATOM 14617 O O . PHE B 1 872 ? -12.516 34.406 16.141 1 95.44 872 PHE B O 1
ATOM 14624 N N . THR B 1 873 ? -10.758 34.906 14.914 1 95.06 873 THR B N 1
ATOM 14625 C CA . THR B 1 873 ? -9.789 34.438 15.891 1 95.06 873 THR B CA 1
ATOM 14626 C C . THR B 1 873 ? -8.891 35.562 16.375 1 95.06 873 THR B C 1
ATOM 14628 O O . THR B 1 873 ? -8.633 36.531 15.625 1 95.06 873 THR B O 1
ATOM 14631 N N . TYR B 1 874 ? -8.461 35.531 17.625 1 95.75 874 TYR B N 1
ATOM 14632 C CA . TYR B 1 874 ? -7.637 36.625 18.141 1 95.75 874 TYR B CA 1
ATOM 14633 C C . TYR B 1 874 ? -6.621 36.094 19.156 1 95.75 874 TYR B C 1
ATOM 14635 O O . TYR B 1 874 ? -6.797 35 19.703 1 95.75 874 TYR B O 1
ATOM 14643 N N . GLN B 1 875 ? -5.598 36.75 19.297 1 95.81 875 GLN B N 1
ATOM 14644 C CA . GLN B 1 875 ? -4.594 36.625 20.344 1 95.81 875 GLN B CA 1
ATOM 14645 C C . GLN B 1 875 ? -4.18 37.969 20.906 1 95.81 875 GLN B C 1
ATOM 14647 O O . GLN B 1 875 ? -4.035 38.938 20.156 1 95.81 875 GLN B O 1
ATOM 14652 N N . LEU B 1 876 ? -4.164 38.094 22.25 1 96.38 876 LEU B N 1
ATOM 14653 C CA . LEU B 1 876 ? -3.641 39.25 22.953 1 96.38 876 LEU B CA 1
ATOM 14654 C C . LEU B 1 876 ? -2.436 38.875 23.812 1 96.38 876 LEU B C 1
ATOM 14656 O O . LEU B 1 876 ? -2.467 37.844 24.516 1 96.38 876 LEU B O 1
ATOM 14660 N N . GLY B 1 877 ? -1.399 39.594 23.594 1 95.44 877 GLY B N 1
ATOM 14661 C CA . GLY B 1 877 ? -0.19 39.375 24.359 1 95.44 877 GLY B CA 1
ATOM 14662 C C . GLY B 1 877 ? 0.78 38.438 23.656 1 95.44 877 GLY B C 1
ATOM 14663 O O . GLY B 1 877 ? 0.424 37.781 22.672 1 95.44 877 GLY B O 1
ATOM 14664 N N . GLY B 1 878 ? 1.972 38.375 24.203 1 95.25 878 GLY B N 1
ATOM 14665 C CA . GLY B 1 878 ? 3.051 37.562 23.641 1 95.25 878 GLY B CA 1
ATOM 14666 C C . GLY B 1 878 ? 3.805 38.281 22.531 1 95.25 878 GLY B C 1
ATOM 14667 O O . GLY B 1 878 ? 3.311 39.25 21.969 1 95.25 878 GLY B O 1
ATOM 14668 N N . ASP B 1 879 ? 4.977 37.781 22.297 1 96.94 879 ASP B N 1
ATOM 14669 C CA . ASP B 1 879 ? 5.82 38.344 21.25 1 96.94 879 ASP B CA 1
ATOM 14670 C C . ASP B 1 879 ? 6.453 37.25 20.406 1 96.94 879 ASP B C 1
ATOM 14672 O O . ASP B 1 879 ? 6.828 36.188 20.922 1 96.94 879 ASP B O 1
ATOM 14676 N N . ALA B 1 880 ? 6.449 37.531 19.125 1 96.62 880 ALA B N 1
ATOM 14677 C CA . ALA B 1 880 ? 7.336 36.719 18.266 1 96.62 880 ALA B CA 1
ATOM 14678 C C . ALA B 1 880 ? 8.727 37.375 18.188 1 96.62 880 ALA B C 1
ATOM 14680 O O . ALA B 1 880 ? 8.891 38.531 18.484 1 96.62 880 ALA B O 1
ATOM 14681 N N . PHE B 1 881 ? 9.695 36.562 17.969 1 97.06 881 PHE B N 1
ATOM 14682 C CA . PHE B 1 881 ? 11.047 37.094 17.766 1 97.06 881 PHE B CA 1
ATOM 14683 C C . PHE B 1 881 ? 11.453 37 16.312 1 97.06 881 PHE B C 1
ATOM 14685 O O . PHE B 1 881 ? 11.453 35.906 15.727 1 97.06 881 PHE B O 1
ATOM 14692 N N . ASP B 1 882 ? 11.703 38.094 15.703 1 96.44 882 ASP B N 1
ATOM 14693 C CA . ASP B 1 882 ? 12.234 38.094 14.344 1 96.44 882 ASP B CA 1
ATOM 14694 C C . ASP B 1 882 ? 13.68 37.625 14.312 1 96.44 882 ASP B C 1
ATOM 14696 O O . ASP B 1 882 ? 14.586 38.375 14.719 1 96.44 882 ASP B O 1
ATOM 14700 N N . TYR B 1 883 ? 13.977 36.5 13.844 1 95 883 TYR B N 1
ATOM 14701 C CA . TYR B 1 883 ? 15.297 35.875 13.93 1 95 883 TYR B CA 1
ATOM 14702 C C . TYR B 1 883 ? 16.062 36.031 12.617 1 95 883 TYR B C 1
ATOM 14704 O O . TYR B 1 883 ? 16.984 35.281 12.328 1 95 883 TYR B O 1
ATOM 14712 N N . THR B 1 884 ? 15.648 37.031 11.812 1 94.19 884 THR B N 1
ATOM 14713 C CA . THR B 1 884 ? 16.359 37.312 10.57 1 94.19 884 THR B CA 1
ATOM 14714 C C . THR B 1 884 ? 17.484 38.312 10.812 1 94.19 884 THR B C 1
ATOM 14716 O O . THR B 1 884 ? 17.484 39.406 10.25 1 94.19 884 THR B O 1
ATOM 14719 N N . HIS B 1 885 ? 18.484 37.938 11.484 1 91.5 885 HIS B N 1
ATOM 14720 C CA . HIS B 1 885 ? 19.562 38.812 11.953 1 91.5 885 HIS B CA 1
ATOM 14721 C C . HIS B 1 885 ? 20.281 39.469 10.773 1 91.5 885 HIS B C 1
ATOM 14723 O O . HIS B 1 885 ? 20.781 40.594 10.906 1 91.5 885 HIS B O 1
ATOM 14729 N N . TRP B 1 886 ? 20.188 38.938 9.641 1 91.25 886 TRP B N 1
ATOM 14730 C CA . TRP B 1 886 ? 20.844 39.469 8.445 1 91.25 886 TRP B CA 1
ATOM 14731 C C . TRP B 1 886 ? 20.234 40.781 8.047 1 91.25 886 TRP B C 1
ATOM 14733 O O . TRP B 1 886 ? 20.922 41.625 7.453 1 91.25 886 TRP B O 1
ATOM 14743 N N . GLN B 1 887 ? 19.062 41 8.398 1 94.06 887 GLN B N 1
ATOM 14744 C CA . GLN B 1 887 ? 18.359 42.219 7.992 1 94.06 887 GLN B CA 1
ATOM 14745 C C . GLN B 1 887 ? 18.281 43.219 9.133 1 94.06 887 GLN B C 1
ATOM 14747 O O . GLN B 1 887 ? 17.656 44.281 9 1 94.06 887 GLN B O 1
ATOM 14752 N N . GLU B 1 888 ? 18.984 43 10.172 1 94.56 888 GLU B N 1
ATOM 14753 C CA . GLU B 1 888 ? 18.75 43.75 11.398 1 94.56 888 GLU B CA 1
ATOM 14754 C C . GLU B 1 888 ? 20.016 44.469 11.844 1 94.56 888 GLU B C 1
ATOM 14756 O O . GLU B 1 888 ? 20.141 44.875 13.008 1 94.56 888 GLU B O 1
ATOM 14761 N N . SER B 1 889 ? 20.938 44.781 10.93 1 94.75 889 SER B N 1
ATOM 14762 C CA . SER B 1 889 ? 22.25 45.281 11.273 1 94.75 889 SER B CA 1
ATOM 14763 C C . SER B 1 889 ? 22.281 46.812 11.188 1 94.75 889 SER B C 1
ATOM 14765 O O . SER B 1 889 ? 23.266 47.438 11.555 1 94.75 889 SER B O 1
ATOM 14767 N N . ASN B 1 890 ? 21.266 47.469 10.68 1 96.44 890 ASN B N 1
ATOM 14768 C CA . ASN B 1 890 ? 21.281 48.906 10.438 1 96.44 890 ASN B CA 1
ATOM 14769 C C . ASN B 1 890 ? 22.375 49.312 9.453 1 96.44 890 ASN B C 1
ATOM 14771 O O . ASN B 1 890 ? 23.125 50.25 9.695 1 96.44 890 ASN B O 1
ATOM 14775 N N . GLY B 1 891 ? 22.531 48.5 8.422 1 96.5 891 GLY B N 1
ATOM 14776 C CA . GLY B 1 891 ? 23.406 48.875 7.336 1 96.5 891 GLY B CA 1
ATOM 14777 C C . GLY B 1 891 ? 24.594 47.938 7.16 1 96.5 891 GLY B C 1
ATOM 14778 O O . GLY B 1 891 ? 25.609 48.312 6.586 1 96.5 891 GLY B O 1
ATOM 14779 N N . GLY B 1 892 ? 24.469 46.75 7.617 1 95 892 GLY B N 1
ATOM 14780 C CA . GLY B 1 892 ? 25.5 45.75 7.387 1 95 892 GLY B CA 1
ATOM 14781 C C . GLY B 1 892 ? 25.578 45.281 5.945 1 95 892 GLY B C 1
ATOM 14782 O O . GLY B 1 892 ? 24.766 45.688 5.113 1 95 892 GLY B O 1
ATOM 14783 N N . SER B 1 893 ? 26.562 44.438 5.656 1 93.62 893 SER B N 1
ATOM 14784 C CA . SER B 1 893 ? 26.844 44 4.297 1 93.62 893 SER B CA 1
ATOM 14785 C C . SER B 1 893 ? 25.641 43.312 3.672 1 93.62 893 SER B C 1
ATOM 14787 O O . SER B 1 893 ? 25.375 43.469 2.477 1 93.62 893 SER B O 1
ATOM 14789 N N . ASP B 1 894 ? 24.859 42.531 4.426 1 95.5 894 ASP B N 1
ATOM 14790 C CA . ASP B 1 894 ? 23.703 41.812 3.916 1 95.5 894 ASP B CA 1
ATOM 14791 C C . ASP B 1 894 ? 22.641 42.75 3.387 1 95.5 894 ASP B C 1
ATOM 14793 O O . ASP B 1 894 ? 21.953 42.469 2.402 1 95.5 894 ASP B O 1
ATOM 14797 N N . LEU B 1 895 ? 22.516 43.875 4.031 1 96.75 895 LEU B N 1
ATOM 14798 C CA . LEU B 1 895 ? 21.547 44.875 3.602 1 96.75 895 LEU B CA 1
ATOM 14799 C C . LEU B 1 895 ? 22 45.562 2.314 1 96.75 895 LEU B C 1
ATOM 14801 O O . LEU B 1 895 ? 21.156 46 1.523 1 96.75 895 LEU B O 1
ATOM 14805 N N . TYR B 1 896 ? 23.281 45.625 2.07 1 96.19 896 TYR B N 1
ATOM 14806 C CA . TYR B 1 896 ? 23.797 46.281 0.871 1 96.19 896 TYR B CA 1
ATOM 14807 C C . TYR B 1 896 ? 23.75 45.344 -0.325 1 96.19 896 TYR B C 1
ATOM 14809 O O . TYR B 1 896 ? 23.609 45.781 -1.468 1 96.19 896 TYR B O 1
ATOM 14817 N N . LEU B 1 897 ? 23.844 44.062 -0.038 1 94.88 897 LEU B N 1
ATOM 14818 C CA . LEU B 1 897 ? 23.875 43.094 -1.124 1 94.88 897 LEU B CA 1
ATOM 14819 C C . LEU B 1 897 ? 22.484 42.531 -1.392 1 94.88 897 LEU B C 1
ATOM 14821 O O . LEU B 1 897 ? 22.219 42.031 -2.484 1 94.88 897 LEU B O 1
ATOM 14825 N N . GLY B 1 898 ? 21.578 42.531 -0.441 1 96.12 898 GLY B N 1
ATOM 14826 C CA . GLY B 1 898 ? 20.219 42.031 -0.559 1 96.12 898 GLY B CA 1
ATOM 14827 C C . GLY B 1 898 ? 19.172 43.125 -0.51 1 96.12 898 GLY B C 1
ATOM 14828 O O . GLY B 1 898 ? 19.438 44.281 -0.911 1 96.12 898 GLY B O 1
ATOM 14829 N N . THR B 1 899 ? 17.969 42.75 -0.16 1 96.56 899 THR B N 1
ATOM 14830 C CA . THR B 1 899 ? 16.906 43.719 -0.033 1 96.56 899 THR B CA 1
ATOM 14831 C C . THR B 1 899 ? 16.969 44.406 1.32 1 96.56 899 THR B C 1
ATOM 14833 O O . THR B 1 899 ? 17.812 44.094 2.154 1 96.56 899 THR B O 1
ATOM 14836 N N . VAL B 1 900 ? 16.219 45.469 1.454 1 97.62 900 VAL B N 1
ATOM 14837 C CA . VAL B 1 900 ? 16.141 46.219 2.699 1 97.62 900 VAL B CA 1
ATOM 14838 C C . VAL B 1 900 ? 14.68 46.281 3.168 1 97.62 900 VAL B C 1
ATOM 14840 O O . VAL B 1 900 ? 13.805 46.719 2.42 1 97.62 900 VAL B O 1
ATOM 14843 N N . PRO B 1 901 ? 14.398 45.875 4.406 1 97.38 901 PRO B N 1
ATOM 14844 C CA . PRO B 1 901 ? 13.031 45.906 4.922 1 97.38 901 PRO B CA 1
ATOM 14845 C C . PRO B 1 901 ? 12.422 47.281 4.91 1 97.38 901 PRO B C 1
ATOM 14847 O O . PRO B 1 901 ? 13.141 48.281 5.094 1 97.38 901 PRO B O 1
ATOM 14850 N N . ALA B 1 902 ? 11.125 47.406 4.863 1 96.25 902 ALA B N 1
ATOM 14851 C CA . ALA B 1 902 ? 10.398 48.656 4.695 1 96.25 902 ALA B CA 1
ATOM 14852 C C . ALA B 1 902 ? 10.469 49.5 5.957 1 96.25 902 ALA B C 1
ATOM 14854 O O . ALA B 1 902 ? 10.258 50.719 5.91 1 96.25 902 ALA B O 1
ATOM 14855 N N . TYR B 1 903 ? 10.75 48.906 7.059 1 95.12 903 TYR B N 1
ATOM 14856 C CA . TYR B 1 903 ? 10.75 49.656 8.305 1 95.12 903 TYR B CA 1
ATOM 14857 C C . TYR B 1 903 ? 11.984 50.562 8.398 1 95.12 903 TYR B C 1
ATOM 14859 O O . TYR B 1 903 ? 12.07 51.406 9.281 1 95.12 903 TYR B O 1
ATOM 14867 N N . TYR B 1 904 ? 12.945 50.344 7.52 1 96.88 904 TYR B N 1
ATOM 14868 C CA . TYR B 1 904 ? 14.078 51.281 7.449 1 96.88 904 TYR B CA 1
ATOM 14869 C C . TYR B 1 904 ? 13.695 52.562 6.734 1 96.88 904 TYR B C 1
ATOM 14871 O O . TYR B 1 904 ? 14.141 52.812 5.613 1 96.88 904 TYR B O 1
ATOM 14879 N N . LYS B 1 905 ? 13.023 53.375 7.418 1 95.12 905 LYS B N 1
ATOM 14880 C CA . LYS B 1 905 ? 12.578 54.656 6.871 1 95.12 905 LYS B CA 1
ATOM 14881 C C . LYS B 1 905 ? 13.602 55.75 7.156 1 95.12 905 LYS B C 1
ATOM 14883 O O . LYS B 1 905 ? 13.93 56 8.312 1 95.12 905 LYS B O 1
ATOM 14888 N N . LEU B 1 906 ? 13.945 56.406 6.121 1 95.69 906 LEU B N 1
ATOM 14889 C CA . LEU B 1 906 ? 14.945 57.469 6.238 1 95.69 906 LEU B CA 1
ATOM 14890 C C . LEU B 1 906 ? 14.461 58.562 7.176 1 95.69 906 LEU B C 1
ATOM 14892 O O . LEU B 1 906 ? 15.25 59.156 7.93 1 95.69 906 LEU B O 1
ATOM 14896 N N . SER B 1 907 ? 13.203 58.844 7.152 1 94.69 907 SER B N 1
ATOM 14897 C CA . SER B 1 907 ? 12.625 59.938 7.938 1 94.69 907 SER B CA 1
ATOM 14898 C C . SER B 1 907 ? 12.727 59.656 9.43 1 94.69 907 SER B C 1
ATOM 14900 O O . SER B 1 907 ? 12.656 60.562 10.25 1 94.69 907 SER B O 1
ATOM 14902 N N . ASP B 1 908 ? 12.93 58.438 9.781 1 95.94 908 ASP B N 1
ATOM 14903 C CA . ASP B 1 908 ? 12.922 58.031 11.188 1 95.94 908 ASP B CA 1
ATOM 14904 C C . ASP B 1 908 ? 14.344 57.875 11.719 1 95.94 908 ASP B C 1
ATOM 14906 O O . ASP B 1 908 ? 14.547 57.656 12.914 1 95.94 908 ASP B O 1
ATOM 14910 N N . MET B 1 909 ? 15.383 58.062 10.883 1 96.5 909 MET B N 1
ATOM 14911 C CA . MET B 1 909 ? 16.75 57.719 11.234 1 96.5 909 MET B CA 1
ATOM 14912 C C . MET B 1 909 ? 17.453 58.906 11.891 1 96.5 909 MET B C 1
ATOM 14914 O O . MET B 1 909 ? 17.062 60.031 11.695 1 96.5 909 MET B O 1
ATOM 14918 N N . TRP B 1 910 ? 18.469 58.562 12.633 1 97.25 910 TRP B N 1
ATOM 14919 C CA . TRP B 1 910 ? 19.328 59.531 13.273 1 97.25 910 TRP B CA 1
ATOM 14920 C C . TRP B 1 910 ? 19.969 60.438 12.234 1 97.25 910 TRP B C 1
ATOM 14922 O O . TRP B 1 910 ? 20.5 59.969 11.227 1 97.25 910 TRP B O 1
ATOM 14932 N N . THR B 1 911 ? 19.984 61.75 12.461 1 93.12 911 THR B N 1
ATOM 14933 C CA . THR B 1 911 ? 20.422 62.688 11.445 1 93.12 911 THR B CA 1
ATOM 14934 C C . THR B 1 911 ? 21.75 63.312 11.836 1 93.12 911 THR B C 1
ATOM 14936 O O . THR B 1 911 ? 22.359 64.062 11.039 1 93.12 911 THR B O 1
ATOM 14939 N N . GLY B 1 912 ? 22.25 63.125 13.094 1 93.44 912 GLY B N 1
ATOM 14940 C CA . GLY B 1 912 ? 23.5 63.688 13.547 1 93.44 912 GLY B CA 1
ATOM 14941 C C . GLY B 1 912 ? 23.547 63.906 15.047 1 93.44 912 GLY B C 1
ATOM 14942 O O . GLY B 1 912 ? 22.547 63.688 15.742 1 93.44 912 GLY B O 1
ATOM 14943 N N . PRO B 1 913 ? 24.781 64.375 15.445 1 94.75 913 PRO B N 1
ATOM 14944 C CA . PRO B 1 913 ? 24.938 64.562 16.891 1 94.75 913 PRO B CA 1
ATOM 14945 C C . PRO B 1 913 ? 23.906 65.562 17.453 1 94.75 913 PRO B C 1
ATOM 14947 O O . PRO B 1 913 ? 23.719 66.625 16.891 1 94.75 913 PRO B O 1
ATOM 14950 N N . GLY B 1 914 ? 23.234 65.188 18.547 1 95.19 914 GLY B N 1
ATOM 14951 C CA . GLY B 1 914 ? 22.219 66 19.188 1 95.19 914 GLY B CA 1
ATOM 14952 C C . GLY B 1 914 ? 20.812 65.625 18.781 1 95.19 914 GLY B C 1
ATOM 14953 O O . GLY B 1 914 ? 19.844 66.188 19.328 1 95.19 914 GLY B O 1
ATOM 14954 N N . ASP B 1 915 ? 20.656 64.688 17.906 1 96 915 ASP B N 1
ATOM 14955 C CA . ASP B 1 915 ? 19.344 64.312 17.438 1 96 915 ASP B CA 1
ATOM 14956 C C . ASP B 1 915 ? 18.625 63.469 18.5 1 96 915 ASP B C 1
ATOM 14958 O O . ASP B 1 915 ? 18.922 62.281 18.688 1 96 915 ASP B O 1
ATOM 14962 N N . THR B 1 916 ? 17.594 64 19.156 1 94.31 916 THR B N 1
ATOM 14963 C CA . THR B 1 916 ? 16.875 63.312 20.219 1 94.31 916 THR B CA 1
ATOM 14964 C C . THR B 1 916 ? 15.562 62.75 19.703 1 94.31 916 THR B C 1
ATOM 14966 O O . THR B 1 916 ? 14.797 62.156 20.469 1 94.31 916 THR B O 1
ATOM 14969 N N . ARG B 1 917 ? 15.359 62.938 18.516 1 93.75 917 ARG B N 1
ATOM 14970 C CA . ARG B 1 917 ? 14.047 62.531 18 1 93.75 917 ARG B CA 1
ATOM 14971 C C . ARG B 1 917 ? 14.148 61.281 17.156 1 93.75 917 ARG B C 1
ATOM 14973 O O . ARG B 1 917 ? 13.133 60.75 16.703 1 93.75 917 ARG B O 1
ATOM 14980 N N . ALA B 1 918 ? 15.328 60.812 17.016 1 95.25 918 ALA B N 1
ATOM 14981 C CA . ALA B 1 918 ? 15.531 59.656 16.141 1 95.25 918 ALA B CA 1
ATOM 14982 C C . ALA B 1 918 ? 14.797 58.438 16.688 1 95.25 918 ALA B C 1
ATOM 14984 O O . ALA B 1 918 ? 14.906 58.125 17.859 1 95.25 918 ALA B O 1
ATOM 14985 N N . LYS B 1 919 ? 14.016 57.812 15.789 1 95.06 919 LYS B N 1
ATOM 14986 C CA . LYS B 1 919 ? 13.344 56.562 16.125 1 95.06 919 LYS B CA 1
ATOM 14987 C C . LYS B 1 919 ? 14.195 55.344 15.734 1 95.06 919 LYS B C 1
ATOM 14989 O O . LYS B 1 919 ? 14.023 54.25 16.281 1 95.06 919 LYS B O 1
ATOM 14994 N N . LEU B 1 920 ? 14.93 55.5 14.703 1 97 920 LEU B N 1
ATOM 14995 C CA . LEU B 1 920 ? 15.844 54.469 14.234 1 97 920 LEU B CA 1
ATOM 14996 C C . LEU B 1 920 ? 17.297 54.906 14.398 1 97 920 LEU B C 1
ATOM 14998 O O . LEU B 1 920 ? 17.609 56.094 14.25 1 97 920 LEU B O 1
ATOM 15002 N N . PRO B 1 921 ? 18.125 53.906 14.688 1 97.06 921 PRO B N 1
ATOM 15003 C CA . PRO B 1 921 ? 19.547 54.219 14.812 1 97.06 921 PRO B CA 1
ATOM 15004 C C . PRO B 1 921 ? 20.172 54.656 13.484 1 97.06 921 PRO B C 1
ATOM 15006 O O . PRO B 1 921 ? 19.5 54.625 12.445 1 97.06 921 PRO B O 1
ATOM 15009 N N . LYS B 1 922 ? 21.453 55.094 13.664 1 96.56 922 LYS B N 1
ATOM 15010 C CA . LYS B 1 922 ? 22.234 55.438 12.484 1 96.56 922 LYS B CA 1
ATOM 15011 C C . LYS B 1 922 ? 22.375 54.25 11.539 1 96.56 922 LYS B C 1
ATOM 15013 O O . LYS B 1 922 ? 22.719 53.156 11.969 1 96.56 922 LYS B O 1
ATOM 15018 N N . PHE B 1 923 ? 21.875 54.438 10.289 1 97.44 923 PHE B N 1
ATOM 15019 C CA . PHE B 1 923 ? 22.156 53.469 9.242 1 97.44 923 PHE B CA 1
ATOM 15020 C C . PHE B 1 923 ? 23.531 53.719 8.648 1 97.44 923 PHE B C 1
ATOM 15022 O O . PHE B 1 923 ? 23.812 54.781 8.117 1 97.44 923 PHE B O 1
ATOM 15029 N N . GLN B 1 924 ? 24.438 52.719 8.766 1 97.12 924 GLN B N 1
ATOM 15030 C CA . GLN B 1 924 ? 25.828 52.906 8.344 1 97.12 924 GLN B CA 1
ATOM 15031 C C . GLN B 1 924 ? 26.406 51.625 7.777 1 97.12 924 GLN B C 1
ATOM 15033 O O . GLN B 1 924 ? 26.219 50.562 8.344 1 97.12 924 GLN B O 1
ATOM 15038 N N . TYR B 1 925 ? 27.109 51.812 6.637 1 96.69 925 TYR B N 1
ATOM 15039 C CA . TYR B 1 925 ? 27.781 50.656 6.035 1 96.69 925 TYR B CA 1
ATOM 15040 C C . TYR B 1 925 ? 28.75 50 7.027 1 96.69 925 TYR B C 1
ATOM 15042 O O . TYR B 1 925 ? 29.531 50.688 7.68 1 96.69 925 TYR B O 1
ATOM 15050 N N . GLY B 1 926 ? 28.594 48.688 7.211 1 93.88 926 GLY B N 1
ATOM 15051 C CA . GLY B 1 926 ? 29.516 47.938 8.062 1 93.88 926 GLY B CA 1
ATOM 15052 C C . GLY B 1 926 ? 28.984 47.719 9.469 1 93.88 926 GLY B C 1
ATOM 15053 O O . GLY B 1 926 ? 29.625 47.062 10.289 1 93.88 926 GLY B O 1
ATOM 15054 N N . SER B 1 927 ? 27.859 48.25 9.711 1 94.25 927 SER B N 1
ATOM 15055 C CA . SER B 1 927 ? 27.281 48.062 11.039 1 94.25 927 SER B CA 1
ATOM 15056 C C . SER B 1 927 ? 26.938 46.594 11.297 1 94.25 927 SER B C 1
ATOM 15058 O O . SER B 1 927 ? 26.859 45.812 10.367 1 94.25 927 SER B O 1
ATOM 15060 N N . VAL B 1 928 ? 26.797 46.188 12.578 1 92.69 928 VAL B N 1
ATOM 15061 C CA . VAL B 1 928 ? 26.578 44.781 12.969 1 92.69 928 VAL B CA 1
ATOM 15062 C C . VAL B 1 928 ? 25.281 44.688 13.766 1 92.69 928 VAL B C 1
ATOM 15064 O O . VAL B 1 928 ? 24.828 45.656 14.359 1 92.69 928 VAL B O 1
ATOM 15067 N N . TYR B 1 929 ? 24.719 43.562 13.695 1 93.12 929 TYR B N 1
ATOM 15068 C CA . TYR B 1 929 ? 23.438 43.312 14.375 1 93.12 929 TYR B CA 1
ATOM 15069 C C . TYR B 1 929 ? 23.672 42.844 15.805 1 93.12 929 TYR B C 1
ATOM 15071 O O . TYR B 1 929 ? 24.75 42.344 16.141 1 93.12 929 TYR B O 1
ATOM 15079 N N . GLN B 1 930 ? 22.688 43.062 16.703 1 92.94 930 GLN B N 1
ATOM 15080 C CA . GLN B 1 930 ? 22.625 42.469 18.047 1 92.94 930 GLN B CA 1
ATOM 15081 C C . GLN B 1 930 ? 21.25 41.875 18.312 1 92.94 930 GLN B C 1
ATOM 15083 O O . GLN B 1 930 ? 20.234 42.438 17.891 1 92.94 930 GLN B O 1
ATOM 15088 N N . TYR B 1 931 ? 21.234 40.719 19 1 95 931 TYR B N 1
ATOM 15089 C CA . TYR B 1 931 ? 19.953 40.156 19.453 1 95 931 TYR B CA 1
ATOM 15090 C C . TYR B 1 931 ? 19.422 40.969 20.625 1 95 931 TYR B C 1
ATOM 15092 O O . TYR B 1 931 ? 20.016 40.938 21.719 1 95 931 TYR B O 1
ATOM 15100 N N . SER B 1 932 ? 18.391 41.688 20.422 1 96.5 932 SER B N 1
ATOM 15101 C CA . SER B 1 932 ? 17.859 42.562 21.469 1 96.5 932 SER B CA 1
ATOM 15102 C C . SER B 1 932 ? 16.344 42.625 21.406 1 96.5 932 SER B C 1
ATOM 15104 O O . SER B 1 932 ? 15.727 42.062 20.484 1 96.5 932 SER B O 1
ATOM 15106 N N . SER B 1 933 ? 15.734 43.281 22.359 1 96.94 933 SER B N 1
ATOM 15107 C CA . SER B 1 933 ? 14.281 43.406 22.469 1 96.94 933 SER B CA 1
ATOM 15108 C C . SER B 1 933 ? 13.727 44.281 21.344 1 96.94 933 SER B C 1
ATOM 15110 O O . SER B 1 933 ? 12.516 44.312 21.125 1 96.94 933 SER B O 1
ATOM 15112 N N . ARG B 1 934 ? 14.617 44.938 20.547 1 96.25 934 ARG B N 1
ATOM 15113 C CA . ARG B 1 934 ? 14.18 45.719 19.406 1 96.25 934 ARG B CA 1
ATOM 15114 C C . ARG B 1 934 ? 13.445 44.875 18.391 1 96.25 934 ARG B C 1
ATOM 15116 O O . ARG B 1 934 ? 12.57 45.344 17.672 1 96.25 934 ARG B O 1
ATOM 15123 N N . TRP B 1 935 ? 13.75 43.625 18.359 1 96.56 935 TRP B N 1
ATOM 15124 C CA . TRP B 1 935 ? 13.273 42.781 17.281 1 96.56 935 TRP B CA 1
ATOM 15125 C C . TRP B 1 935 ? 12.109 41.906 17.75 1 96.56 935 TRP B C 1
ATOM 15127 O O . TRP B 1 935 ? 11.727 40.938 17.078 1 96.56 935 TRP B O 1
ATOM 15137 N N . LEU B 1 936 ? 11.586 42.156 18.922 1 97.12 936 LEU B N 1
ATOM 15138 C CA . LEU B 1 936 ? 10.336 41.562 19.359 1 97.12 936 LEU B CA 1
ATOM 15139 C C . LEU B 1 936 ? 9.156 42.094 18.547 1 97.12 936 LEU B C 1
ATOM 15141 O O . LEU B 1 936 ? 9.109 43.281 18.25 1 97.12 936 LEU B O 1
ATOM 15145 N N . MET B 1 937 ? 8.328 41.281 18.109 1 97.5 937 MET B N 1
ATOM 15146 C CA . MET B 1 937 ? 7.113 41.625 17.375 1 97.5 937 MET B CA 1
ATOM 15147 C C . MET B 1 937 ? 5.867 41.219 18.156 1 97.5 937 MET B C 1
ATOM 15149 O O . MET B 1 937 ? 5.621 40.031 18.344 1 97.5 937 MET B O 1
ATOM 15153 N N . PRO B 1 938 ? 5.086 42.156 18.547 1 97.19 938 PRO B N 1
ATOM 15154 C CA . PRO B 1 938 ? 3.891 41.812 19.312 1 97.19 938 PRO B CA 1
ATOM 15155 C C . PRO B 1 938 ? 2.943 40.906 18.516 1 97.19 938 PRO B C 1
ATOM 15157 O O . PRO B 1 938 ? 2.717 41.125 17.328 1 97.19 938 PRO B O 1
ATOM 15160 N N . LEU B 1 939 ? 2.383 39.938 19.156 1 96.81 939 LEU B N 1
ATOM 15161 C CA . LEU B 1 939 ? 1.531 38.938 18.5 1 96.81 939 LEU B CA 1
ATOM 15162 C C . LEU B 1 939 ? 0.057 39.281 18.688 1 96.81 939 LEU B C 1
ATOM 15164 O O . LEU B 1 939 ? -0.816 38.438 18.469 1 96.81 939 LEU B O 1
ATOM 15168 N N . ASP B 1 940 ? -0.308 40.531 18.953 1 96.62 940 ASP B N 1
ATOM 15169 C CA . ASP B 1 940 ? -1.699 40.969 19.031 1 96.62 940 ASP B CA 1
ATOM 15170 C C . ASP B 1 940 ? -2.334 40.969 17.641 1 96.62 940 ASP B C 1
ATOM 15172 O O . ASP B 1 940 ? -1.87 41.688 16.75 1 96.62 940 ASP B O 1
ATOM 15176 N N . TYR B 1 941 ? -3.408 40.281 17.516 1 96.5 941 TYR B N 1
ATOM 15177 C CA . TYR B 1 941 ? -4.062 40.312 16.219 1 96.5 941 TYR B CA 1
ATOM 15178 C C . TYR B 1 941 ? -5.531 39.906 16.328 1 96.5 941 TYR B C 1
ATOM 15180 O O . TYR B 1 941 ? -5.961 39.406 17.375 1 96.5 941 TYR B O 1
ATOM 15188 N N . LEU B 1 942 ? -6.344 40.219 15.375 1 97.19 942 LEU B N 1
ATOM 15189 C CA . LEU B 1 942 ? -7.707 39.781 15.086 1 97.19 942 LEU B CA 1
ATOM 15190 C C . LEU B 1 942 ? -7.84 39.344 13.625 1 97.19 942 LEU B C 1
ATOM 15192 O O . LEU B 1 942 ? -7.539 40.125 12.719 1 97.19 942 LEU B O 1
ATOM 15196 N N . ARG B 1 943 ? -8.234 38.125 13.398 1 96.56 943 ARG B N 1
ATOM 15197 C CA . ARG B 1 943 ? -8.305 37.594 12.039 1 96.56 943 ARG B CA 1
ATOM 15198 C C . ARG B 1 943 ? -9.695 37.031 11.734 1 96.56 943 ARG B C 1
ATOM 15200 O O . ARG B 1 943 ? -10.266 36.281 12.531 1 96.56 943 ARG B O 1
ATOM 15207 N N . LEU B 1 944 ? -10.227 37.469 10.602 1 96.06 944 LEU B N 1
ATOM 15208 C CA . LEU B 1 944 ? -11.414 36.781 10.086 1 96.06 944 LEU B CA 1
ATOM 15209 C C . LEU B 1 944 ? -11.055 35.438 9.477 1 96.06 944 LEU B C 1
ATOM 15211 O O . LEU B 1 944 ? -10.812 35.344 8.273 1 96.06 944 LEU B O 1
ATOM 15215 N N . LYS B 1 945 ? -11.109 34.438 10.305 1 93.12 945 LYS B N 1
ATOM 15216 C CA . LYS B 1 945 ? -10.609 33.094 9.961 1 93.12 945 LYS B CA 1
ATOM 15217 C C . LYS B 1 945 ? -11.5 32.438 8.922 1 93.12 945 LYS B C 1
ATOM 15219 O O . LYS B 1 945 ? -11.008 31.734 8.039 1 93.12 945 LYS B O 1
ATOM 15224 N N . ASN B 1 946 ? -12.789 32.562 9.125 1 91.5 946 ASN B N 1
ATOM 15225 C CA . ASN B 1 946 ? -13.734 31.969 8.195 1 91.5 946 ASN B CA 1
ATOM 15226 C C . ASN B 1 946 ? -14.938 32.875 7.953 1 91.5 946 ASN B C 1
ATOM 15228 O O . ASN B 1 946 ? -15.414 33.531 8.875 1 91.5 946 ASN B O 1
ATOM 15232 N N . LEU B 1 947 ? -15.359 32.906 6.781 1 93.62 947 LEU B N 1
ATOM 15233 C CA . LEU B 1 947 ? -16.594 33.562 6.355 1 93.62 947 LEU B CA 1
ATOM 15234 C C . LEU B 1 947 ? -17.344 32.719 5.348 1 93.62 947 LEU B C 1
ATOM 15236 O O . LEU B 1 947 ? -16.75 32.125 4.441 1 93.62 947 LEU B O 1
ATOM 15240 N N . SER B 1 948 ? -18.625 32.562 5.574 1 93.31 948 SER B N 1
ATOM 15241 C CA . SER B 1 948 ? -19.438 31.766 4.648 1 93.31 948 SER B CA 1
ATOM 15242 C C . SER B 1 948 ? -20.781 32.438 4.379 1 93.31 948 SER B C 1
ATOM 15244 O O . SER B 1 948 ? -21.422 32.938 5.301 1 93.31 948 SER B O 1
ATOM 15246 N N . LEU B 1 949 ? -21.141 32.531 3.152 1 95.38 949 LEU B N 1
ATOM 15247 C CA . LEU B 1 949 ? -22.438 33 2.676 1 95.38 949 LEU B CA 1
ATOM 15248 C C . LEU B 1 949 ? -23.078 31.984 1.739 1 95.38 949 LEU B C 1
ATOM 15250 O O . LEU B 1 949 ? -22.5 31.625 0.718 1 95.38 949 LEU B O 1
ATOM 15254 N N . GLY B 1 950 ? -24.25 31.516 2.129 1 94.94 950 GLY B N 1
ATOM 15255 C CA . GLY B 1 950 ? -24.891 30.484 1.331 1 94.94 950 GLY B CA 1
ATOM 15256 C C . GLY B 1 950 ? -26.328 30.812 0.978 1 94.94 950 GLY B C 1
ATOM 15257 O O . GLY B 1 950 ? -27 31.578 1.689 1 94.94 950 GLY B O 1
ATOM 15258 N N . PHE B 1 951 ? -26.812 30.281 -0.132 1 95.75 951 PHE B N 1
ATOM 15259 C CA . PHE B 1 951 ? -28.188 30.359 -0.612 1 95.75 951 PHE B CA 1
ATOM 15260 C C . PHE B 1 951 ? -28.75 28.969 -0.883 1 95.75 951 PHE B C 1
ATOM 15262 O O . PHE B 1 951 ? -28.234 28.234 -1.725 1 95.75 951 PHE B O 1
ATOM 15269 N N . SER B 1 952 ? -29.719 28.688 -0.147 1 93.88 952 SER B N 1
ATOM 15270 C CA . SER B 1 952 ? -30.359 27.391 -0.336 1 93.88 952 SER B CA 1
ATOM 15271 C C . SER B 1 952 ? -31.719 27.547 -1.036 1 93.88 952 SER B C 1
ATOM 15273 O O . SER B 1 952 ? -32.562 28.328 -0.596 1 93.88 952 SER B O 1
ATOM 15275 N N . ALA B 1 953 ? -31.938 26.766 -1.995 1 93.62 953 ALA B N 1
ATOM 15276 C CA . ALA B 1 953 ? -33.188 26.844 -2.721 1 93.62 953 ALA B CA 1
ATOM 15277 C C . ALA B 1 953 ? -34.344 26.219 -1.908 1 93.62 953 ALA B C 1
ATOM 15279 O O . ALA B 1 953 ? -34.156 25.188 -1.256 1 93.62 953 ALA B O 1
ATOM 15280 N N . PRO B 1 954 ? -35.5 26.875 -1.873 1 89.81 954 PRO B N 1
ATOM 15281 C CA . PRO B 1 954 ? -36.656 26.297 -1.171 1 89.81 954 PRO B CA 1
ATOM 15282 C C . PRO B 1 954 ? -37.125 24.984 -1.79 1 89.81 954 PRO B C 1
ATOM 15284 O O . PRO B 1 954 ? -37.062 24.812 -3.012 1 89.81 954 PRO B O 1
ATOM 15287 N N . GLN B 1 955 ? -37.656 24.203 -0.975 1 86.19 955 GLN B N 1
ATOM 15288 C CA . GLN B 1 955 ? -38.031 22.844 -1.361 1 86.19 955 GLN B CA 1
ATOM 15289 C C . GLN B 1 955 ? -39.062 22.875 -2.482 1 86.19 955 GLN B C 1
ATOM 15291 O O . GLN B 1 955 ? -39.125 21.953 -3.309 1 86.19 955 GLN B O 1
ATOM 15296 N N . GLN B 1 956 ? -39.938 23.953 -2.514 1 84.88 956 GLN B N 1
ATOM 15297 C CA . GLN B 1 956 ? -41 24.047 -3.508 1 84.88 956 GLN B CA 1
ATOM 15298 C C . GLN B 1 956 ? -40.438 24.047 -4.926 1 84.88 956 GLN B C 1
ATOM 15300 O O . GLN B 1 956 ? -41.094 23.562 -5.859 1 84.88 956 GLN B O 1
ATOM 15305 N N . TYR B 1 957 ? -39.25 24.547 -5.043 1 89.25 957 TYR B N 1
ATOM 15306 C CA . TYR B 1 957 ? -38.656 24.641 -6.363 1 89.25 957 TYR B CA 1
ATOM 15307 C C . TYR B 1 957 ? -37.812 23.391 -6.668 1 89.25 957 TYR B C 1
ATOM 15309 O O . TYR B 1 957 ? -37.5 23.125 -7.828 1 89.25 957 TYR B O 1
ATOM 15317 N N . LEU B 1 958 ? -37.438 22.656 -5.629 1 90.19 958 LEU B N 1
ATOM 15318 C CA . LEU B 1 958 ? -36.531 21.531 -5.793 1 90.19 958 LEU B CA 1
ATOM 15319 C C . LEU B 1 958 ? -37.281 20.234 -6.051 1 90.19 958 LEU B C 1
ATOM 15321 O O . LEU B 1 958 ? -36.781 19.344 -6.75 1 90.19 958 LEU B O 1
ATOM 15325 N N . ARG B 1 959 ? -38.438 20.094 -5.562 1 84.19 959 ARG B N 1
ATOM 15326 C CA . ARG B 1 959 ? -39.188 18.844 -5.594 1 84.19 959 ARG B CA 1
ATOM 15327 C C . ARG B 1 959 ? -39.406 18.391 -7.031 1 84.19 959 ARG B C 1
ATOM 15329 O O . ARG B 1 959 ? -39.219 17.219 -7.352 1 84.19 959 ARG B O 1
ATOM 15336 N N . PRO B 1 960 ? -39.75 19.375 -7.871 1 84.31 960 PRO B N 1
ATOM 15337 C CA . PRO B 1 960 ? -39.969 18.922 -9.25 1 84.31 960 PRO B CA 1
ATOM 15338 C C . PRO B 1 960 ? -38.688 18.391 -9.906 1 84.31 960 PRO B C 1
ATOM 15340 O O . PRO B 1 960 ? -38.781 17.625 -10.875 1 84.31 960 PRO B O 1
ATOM 15343 N N . LEU B 1 961 ? -37.594 18.766 -9.453 1 86.5 961 LEU B N 1
ATOM 15344 C CA . LEU B 1 961 ? -36.344 18.406 -10.062 1 86.5 961 LEU B CA 1
ATOM 15345 C C . LEU B 1 961 ? -35.75 17.141 -9.414 1 86.5 961 LEU B C 1
ATOM 15347 O O . LEU B 1 961 ? -34.719 16.656 -9.828 1 86.5 961 LEU B O 1
ATOM 15351 N N . GLY B 1 962 ? -36.469 16.609 -8.406 1 83.06 962 GLY B N 1
ATOM 15352 C CA . GLY B 1 962 ? -36 15.438 -7.695 1 83.06 962 GLY B CA 1
ATOM 15353 C C . GLY B 1 962 ? -34.844 15.742 -6.766 1 83.06 962 GLY B C 1
ATOM 15354 O O . GLY B 1 962 ? -34.062 14.844 -6.41 1 83.06 962 GLY B O 1
ATOM 15355 N N . LEU B 1 963 ? -34.719 16.984 -6.469 1 90.06 963 LEU B N 1
ATOM 15356 C CA . LEU B 1 963 ? -33.656 17.422 -5.566 1 90.06 963 LEU B CA 1
ATOM 15357 C C . LEU B 1 963 ? -34.219 17.688 -4.164 1 90.06 963 LEU B C 1
ATOM 15359 O O . LEU B 1 963 ? -35.344 18.156 -4.012 1 90.06 963 LEU B O 1
ATOM 15363 N N . ASN B 1 964 ? -33.438 17.266 -3.219 1 86.5 964 ASN B N 1
ATOM 15364 C CA . ASN B 1 964 ? -33.812 17.562 -1.84 1 86.5 964 ASN B CA 1
ATOM 15365 C C . ASN B 1 964 ? -33.031 18.734 -1.288 1 86.5 964 ASN B C 1
ATOM 15367 O O . ASN B 1 964 ? -33.406 19.344 -0.284 1 86.5 964 ASN B O 1
ATOM 15371 N N . LYS B 1 965 ? -31.906 18.969 -1.898 1 90.75 965 LYS B N 1
ATOM 15372 C CA . LYS B 1 965 ? -31.062 20.062 -1.438 1 90.75 965 LYS B CA 1
ATOM 15373 C C . LYS B 1 965 ? -30.328 20.719 -2.604 1 90.75 965 LYS B C 1
ATOM 15375 O O . LYS B 1 965 ? -29.844 20.016 -3.506 1 90.75 965 LYS B O 1
ATOM 15380 N N . ALA B 1 966 ? -30.312 21.906 -2.738 1 94.56 966 ALA B N 1
ATOM 15381 C CA . ALA B 1 966 ? -29.5 22.703 -3.658 1 94.56 966 ALA B CA 1
ATOM 15382 C C . ALA B 1 966 ? -29 23.984 -2.992 1 94.56 966 ALA B C 1
ATOM 15384 O O . ALA B 1 966 ? -29.797 24.844 -2.639 1 94.56 966 ALA B O 1
ATOM 15385 N N . ARG B 1 967 ? -27.766 24.078 -2.826 1 94.38 967 ARG B N 1
ATOM 15386 C CA . ARG B 1 967 ? -27.172 25.219 -2.133 1 94.38 967 ARG B CA 1
ATOM 15387 C C . ARG B 1 967 ? -25.938 25.719 -2.879 1 94.38 967 ARG B C 1
ATOM 15389 O O . ARG B 1 967 ? -25.109 24.938 -3.322 1 94.38 967 ARG B O 1
ATOM 15396 N N . ILE B 1 968 ? -25.922 26.984 -3.158 1 95.56 968 ILE B N 1
ATOM 15397 C CA . ILE B 1 968 ? -24.719 27.641 -3.648 1 95.56 968 ILE B CA 1
ATOM 15398 C C . ILE B 1 968 ? -24.109 28.5 -2.539 1 95.56 968 ILE B C 1
ATOM 15400 O O . ILE B 1 968 ? -24.844 29.078 -1.729 1 95.56 968 ILE B O 1
ATOM 15404 N N . TYR B 1 969 ? -22.797 28.453 -2.479 1 94 969 TYR B N 1
ATOM 15405 C CA . TYR B 1 969 ? -22.234 29.219 -1.375 1 94 969 TYR B CA 1
ATOM 15406 C C . TYR B 1 969 ? -20.906 29.844 -1.773 1 94 969 TYR B C 1
ATOM 15408 O O . TYR B 1 969 ? -20.281 29.438 -2.756 1 94 969 TYR B O 1
ATOM 15416 N N . PHE B 1 970 ? -20.531 30.922 -1.079 1 95.38 970 PHE B N 1
ATOM 15417 C CA . PHE B 1 970 ? -19.234 31.578 -1.075 1 95.38 970 PHE B CA 1
ATOM 15418 C C . PHE B 1 970 ? -18.578 31.5 0.303 1 95.38 970 PHE B C 1
ATOM 15420 O O . PHE B 1 970 ? -19.25 31.688 1.32 1 95.38 970 PHE B O 1
ATOM 15427 N N . SER B 1 971 ? -17.359 31.078 0.338 1 93.44 971 SER B N 1
ATOM 15428 C CA . SER B 1 971 ? -16.641 31.031 1.601 1 93.44 971 SER B CA 1
ATOM 15429 C C . SER B 1 971 ? -15.242 31.625 1.459 1 93.44 971 SER B C 1
ATOM 15431 O O . SER B 1 971 ? -14.68 31.656 0.362 1 93.44 971 SER B O 1
ATOM 15433 N N . ALA B 1 972 ? -14.734 32.156 2.549 1 93.94 972 ALA B N 1
ATOM 15434 C CA . ALA B 1 972 ? -13.391 32.719 2.576 1 93.94 972 ALA B CA 1
ATOM 15435 C C . ALA B 1 972 ? -12.672 32.344 3.873 1 93.94 972 ALA B C 1
ATOM 15437 O O . ALA B 1 972 ? -13.297 32.281 4.934 1 93.94 972 ALA B O 1
ATOM 15438 N N . SER B 1 973 ? -11.391 32.094 3.742 1 92.56 973 SER B N 1
ATOM 15439 C CA . SER B 1 973 ? -10.539 31.828 4.898 1 92.56 973 SER B CA 1
ATOM 15440 C C . SER B 1 973 ? -9.43 32.875 5.02 1 92.56 973 SER B C 1
ATOM 15442 O O . SER B 1 973 ? -8.781 33.219 4.023 1 92.56 973 SER B O 1
ATOM 15444 N N . ASN B 1 974 ? -9.172 33.312 6.215 1 94.12 974 ASN B N 1
ATOM 15445 C CA . ASN B 1 974 ? -8.164 34.312 6.504 1 94.12 974 ASN B CA 1
ATOM 15446 C C . ASN B 1 974 ? -8.352 35.562 5.641 1 94.12 974 ASN B C 1
ATOM 15448 O O . ASN B 1 974 ? -7.395 36.062 5.035 1 94.12 974 ASN B O 1
ATOM 15452 N N . LEU B 1 975 ? -9.531 36.031 5.52 1 95 975 LEU B N 1
ATOM 15453 C CA . LEU B 1 975 ? -9.883 37.094 4.598 1 95 975 LEU B CA 1
ATOM 15454 C C . LEU B 1 975 ? -9.266 38.438 5.043 1 95 975 LEU B C 1
ATOM 15456 O O . LEU B 1 975 ? -8.781 39.188 4.215 1 95 975 LEU B O 1
ATOM 15460 N N . LEU B 1 976 ? -9.422 38.688 6.395 1 96.44 976 LEU B N 1
ATOM 15461 C CA . LEU B 1 976 ? -8.914 39.938 6.973 1 96.44 976 LEU B CA 1
ATOM 15462 C C . LEU B 1 976 ? -8.086 39.656 8.227 1 96.44 976 LEU B C 1
ATOM 15464 O O . LEU B 1 976 ? -8.469 38.812 9.047 1 96.44 976 LEU B O 1
ATOM 15468 N N . THR B 1 977 ? -6.984 40.281 8.305 1 97.12 977 THR B N 1
ATOM 15469 C CA . THR B 1 977 ? -6.141 40.156 9.492 1 97.12 977 THR B CA 1
ATOM 15470 C C . THR B 1 977 ? -5.762 41.562 10.008 1 97.12 977 THR B C 1
ATOM 15472 O O . THR B 1 977 ? -5.07 42.312 9.32 1 97.12 977 THR B O 1
ATOM 15475 N N . PHE B 1 978 ? -6.285 41.875 11.164 1 97.5 978 PHE B N 1
ATOM 15476 C CA . PHE B 1 978 ? -5.863 43.094 11.883 1 97.5 978 PHE B CA 1
ATOM 15477 C C . PHE B 1 978 ? -4.75 42.75 12.875 1 97.5 978 PHE B C 1
ATOM 15479 O O . PHE B 1 978 ? -4.93 41.938 13.766 1 97.5 978 PHE B O 1
ATOM 15486 N N . LYS B 1 979 ? -3.66 43.375 12.703 1 96.38 979 LYS B N 1
ATOM 15487 C CA . LYS B 1 979 ? -2.502 43.094 13.539 1 96.38 979 LYS B CA 1
ATOM 15488 C C . LYS B 1 979 ? -1.682 44.344 13.805 1 96.38 979 LYS B C 1
ATOM 15490 O O . LYS B 1 979 ? -1.929 45.375 13.195 1 96.38 979 LYS B O 1
ATOM 15495 N N . SER B 1 980 ? -0.688 44.156 14.695 1 92.5 980 SER B N 1
ATOM 15496 C CA . SER B 1 980 ? 0.24 45.25 14.961 1 92.5 980 SER B CA 1
ATOM 15497 C C . SER B 1 980 ? 1.056 45.594 13.719 1 92.5 980 SER B C 1
ATOM 15499 O O . SER B 1 980 ? 1.432 44.719 12.953 1 92.5 980 SER B O 1
ATOM 15501 N N . GLU B 1 981 ? 1.331 46.875 13.547 1 89.31 981 GLU B N 1
ATOM 15502 C CA . GLU B 1 981 ? 2.156 47.312 12.422 1 89.31 981 GLU B CA 1
ATOM 15503 C C . GLU B 1 981 ? 3.576 46.75 12.539 1 89.31 981 GLU B C 1
ATOM 15505 O O . GLU B 1 981 ? 4.262 46.562 11.531 1 89.31 981 GLU B O 1
ATOM 15510 N N . LYS B 1 982 ? 3.975 46.469 13.727 1 92.75 982 LYS B N 1
ATOM 15511 C CA . LYS B 1 982 ? 5.32 45.969 13.961 1 92.75 982 LYS B CA 1
ATOM 15512 C C . LYS B 1 982 ? 5.414 44.469 13.586 1 92.75 982 LYS B C 1
ATOM 15514 O O . LYS B 1 982 ? 6.512 43.938 13.43 1 92.75 982 LYS B O 1
ATOM 15519 N N . LEU B 1 983 ? 4.344 43.875 13.539 1 95.44 983 LEU B N 1
ATOM 15520 C CA . LEU B 1 983 ? 4.332 42.469 13.188 1 95.44 983 LEU B CA 1
ATOM 15521 C C . LEU B 1 983 ? 4.438 42.281 11.68 1 95.44 983 LEU B C 1
ATOM 15523 O O . LEU B 1 983 ? 3.43 42.344 10.969 1 95.44 983 LEU B O 1
ATOM 15527 N N . ARG B 1 984 ? 5.543 42 11.227 1 94.44 984 ARG B N 1
ATOM 15528 C CA . ARG B 1 984 ? 5.832 41.969 9.797 1 94.44 984 ARG B CA 1
ATOM 15529 C C . ARG B 1 984 ? 5.602 40.562 9.227 1 94.44 984 ARG B C 1
ATOM 15531 O O . ARG B 1 984 ? 5.648 40.375 8.016 1 94.44 984 ARG B O 1
ATOM 15538 N N . VAL B 1 985 ? 5.387 39.625 10.078 1 95.62 985 VAL B N 1
ATOM 15539 C CA . VAL B 1 985 ? 5.113 38.25 9.656 1 95.62 985 VAL B CA 1
ATOM 15540 C C . VAL B 1 985 ? 3.674 37.875 10 1 95.62 985 VAL B C 1
ATOM 15542 O O . VAL B 1 985 ? 2.924 38.688 10.531 1 95.62 985 VAL B O 1
ATOM 15545 N N . ASP B 1 986 ? 3.33 36.719 9.57 1 95.25 986 ASP B N 1
ATOM 15546 C CA . ASP B 1 986 ? 2.002 36.219 9.938 1 95.25 986 ASP B CA 1
ATOM 15547 C C . ASP B 1 986 ? 1.907 35.969 11.438 1 95.25 986 ASP B C 1
ATOM 15549 O O . ASP B 1 986 ? 2.85 35.438 12.039 1 95.25 986 ASP B O 1
ATOM 15553 N N . PRO B 1 987 ? 0.806 36.281 12.039 1 93.38 987 PRO B N 1
ATOM 15554 C CA . PRO B 1 987 ? 0.697 36.188 13.5 1 93.38 987 PRO B CA 1
ATOM 15555 C C . PRO B 1 987 ? 0.717 34.719 13.984 1 93.38 987 PRO B C 1
ATOM 15557 O O . PRO B 1 987 ? 0.987 34.469 15.156 1 93.38 987 PRO B O 1
ATOM 15560 N N . GLU B 1 988 ? 0.357 33.781 13.211 1 90.75 988 GLU B N 1
ATOM 15561 C CA . GLU B 1 988 ? 0.418 32.375 13.578 1 90.75 988 GLU B CA 1
ATOM 15562 C C . GLU B 1 988 ? 1.811 31.812 13.344 1 90.75 988 GLU B C 1
ATOM 15564 O O . GLU B 1 988 ? 2.002 30.984 12.438 1 90.75 988 GLU B O 1
ATOM 15569 N N . VAL B 1 989 ? 2.672 32.094 14.234 1 92.19 989 VAL B N 1
ATOM 15570 C CA . VAL B 1 989 ? 4.086 31.75 14.117 1 92.19 989 VAL B CA 1
ATOM 15571 C C . VAL B 1 989 ? 4.316 30.344 14.641 1 92.19 989 VAL B C 1
ATOM 15573 O O . VAL B 1 989 ? 3.43 29.75 15.266 1 92.19 989 VAL B O 1
ATOM 15576 N N . PRO B 1 990 ? 5.484 29.781 14.375 1 89.75 990 PRO B N 1
ATOM 15577 C CA . PRO B 1 990 ? 5.812 28.453 14.922 1 89.75 990 PRO B CA 1
ATOM 15578 C C . PRO B 1 990 ? 5.715 28.406 16.453 1 89.75 990 PRO B C 1
ATOM 15580 O O . PRO B 1 990 ? 5.715 29.453 17.109 1 89.75 990 PRO B O 1
ATOM 15583 N N . VAL B 1 991 ? 5.762 27.234 16.953 1 89.06 991 VAL B N 1
ATOM 15584 C CA . VAL B 1 991 ? 5.469 26.969 18.359 1 89.06 991 VAL B CA 1
ATOM 15585 C C . VAL B 1 991 ? 6.461 27.703 19.25 1 89.06 991 VAL B C 1
ATOM 15587 O O . VAL B 1 991 ? 6.109 28.156 20.344 1 89.06 991 VAL B O 1
ATOM 15590 N N . ASN B 1 992 ? 7.676 27.828 18.812 1 91.81 992 ASN B N 1
ATOM 15591 C CA . ASN B 1 992 ? 8.688 28.469 19.641 1 91.81 992 ASN B CA 1
ATOM 15592 C C . ASN B 1 992 ? 8.672 29.984 19.469 1 91.81 992 ASN B C 1
ATOM 15594 O O . ASN B 1 992 ? 9.438 30.703 20.125 1 91.81 992 ASN B O 1
ATOM 15598 N N . GLY B 1 993 ? 7.891 30.5 18.609 1 93.5 993 GLY B N 1
ATOM 15599 C CA . GLY B 1 993 ? 7.715 31.922 18.422 1 93.5 993 GLY B CA 1
ATOM 15600 C C . GLY B 1 993 ? 8.805 32.562 17.578 1 93.5 993 GLY B C 1
ATOM 15601 O O . GLY B 1 993 ? 8.805 33.781 17.344 1 93.5 993 GLY B O 1
ATOM 15602 N N . ILE B 1 994 ? 9.734 31.734 17.094 1 94.5 994 ILE B N 1
ATOM 15603 C CA . ILE B 1 994 ? 10.82 32.25 16.266 1 94.5 994 ILE B CA 1
ATOM 15604 C C . ILE B 1 994 ? 10.352 32.344 14.812 1 94.5 994 ILE B C 1
ATOM 15606 O O . ILE B 1 994 ? 9.883 31.375 14.234 1 94.5 994 ILE B O 1
ATOM 15610 N N . ALA B 1 995 ? 10.477 33.531 14.273 1 94.12 995 ALA B N 1
ATOM 15611 C CA . ALA B 1 995 ? 10.078 33.75 12.891 1 94.12 995 ALA B CA 1
ATOM 15612 C C . ALA B 1 995 ? 11.297 33.969 11.992 1 94.12 995 ALA B C 1
ATOM 15614 O O . ALA B 1 995 ? 12.203 34.719 12.32 1 94.12 995 ALA B O 1
ATOM 15615 N N . ILE B 1 996 ? 11.305 33.25 10.961 1 93.19 996 ILE B N 1
ATOM 15616 C CA . ILE B 1 996 ? 12.336 33.406 9.945 1 93.19 996 ILE B CA 1
ATOM 15617 C C . ILE B 1 996 ? 11.688 33.656 8.578 1 93.19 996 ILE B C 1
ATOM 15619 O O . ILE B 1 996 ? 11.031 34.688 8.367 1 93.19 996 ILE B O 1
ATOM 15623 N N . PHE B 1 997 ? 11.906 32.719 7.598 1 93.06 997 PHE B N 1
ATOM 15624 C CA . PHE B 1 997 ? 11.32 32.875 6.27 1 93.06 997 PHE B CA 1
ATOM 15625 C C . PHE B 1 997 ? 10.32 31.766 5.98 1 93.06 997 PHE B C 1
ATOM 15627 O O . PHE B 1 997 ? 10.445 31.047 4.988 1 93.06 997 PHE B O 1
ATOM 15634 N N . GLU B 1 998 ? 9.25 31.797 6.738 1 88.81 998 GLU B N 1
ATOM 15635 C CA . GLU B 1 998 ? 8.188 30.812 6.562 1 88.81 998 GLU B CA 1
ATOM 15636 C C . GLU B 1 998 ? 7.293 31.156 5.379 1 88.81 998 GLU B C 1
ATOM 15638 O O . GLU B 1 998 ? 7.203 32.312 4.984 1 88.81 998 GLU B O 1
ATOM 15643 N N . THR B 1 999 ? 6.68 30.125 4.801 1 90.69 999 THR B N 1
ATOM 15644 C CA . THR B 1 999 ? 5.574 30.422 3.895 1 90.69 999 THR B CA 1
ATOM 15645 C C . THR B 1 999 ? 4.344 30.859 4.672 1 90.69 999 THR B C 1
ATOM 15647 O O . THR B 1 999 ? 3.822 30.125 5.504 1 90.69 999 THR B O 1
ATOM 15650 N N . PRO B 1 1000 ? 3.9 32.031 4.418 1 92.12 1000 PRO B N 1
ATOM 15651 C CA . PRO B 1 1000 ? 2.826 32.562 5.25 1 92.12 1000 PRO B CA 1
ATOM 15652 C C . PRO B 1 1000 ? 1.482 31.891 5 1 92.12 1000 PRO B C 1
ATOM 15654 O O . PRO B 1 1000 ? 1.307 31.219 3.98 1 92.12 1000 PRO B O 1
ATOM 15657 N N . ASN B 1 1001 ? 0.551 32.094 5.867 1 93.25 1001 ASN B N 1
ATOM 15658 C CA . ASN B 1 1001 ? -0.805 31.594 5.703 1 93.25 1001 ASN B CA 1
ATOM 15659 C C . ASN B 1 1001 ? -1.489 32.188 4.48 1 93.25 1001 ASN B C 1
ATOM 15661 O O . ASN B 1 1001 ? -1.146 33.281 4.051 1 93.25 1001 ASN B O 1
ATOM 15665 N N . LEU B 1 1002 ? -2.455 31.5 4.012 1 94.19 1002 LEU B N 1
ATOM 15666 C CA . LEU B 1 1002 ? -3.07 31.906 2.752 1 94.19 1002 LEU B CA 1
ATOM 15667 C C . LEU B 1 1002 ? -4.48 32.438 2.984 1 94.19 1002 LEU B C 1
ATOM 15669 O O . LEU B 1 1002 ? -5.188 31.969 3.879 1 94.19 1002 LEU B O 1
ATOM 15673 N N . ARG B 1 1003 ? -4.75 33.469 2.236 1 95.75 1003 ARG B N 1
ATOM 15674 C CA . ARG B 1 1003 ? -6.133 33.906 2.045 1 95.75 1003 ARG B CA 1
ATOM 15675 C C . ARG B 1 1003 ? -6.793 33.125 0.906 1 95.75 1003 ARG B C 1
ATOM 15677 O O . ARG B 1 1003 ? -6.281 33.125 -0.217 1 95.75 1003 ARG B O 1
ATOM 15684 N N . THR B 1 1004 ? -7.855 32.469 1.199 1 94.88 1004 THR B N 1
ATOM 15685 C CA . THR B 1 1004 ? -8.477 31.609 0.209 1 94.88 1004 THR B CA 1
ATOM 15686 C C . THR B 1 1004 ? -9.922 32.031 -0.041 1 94.88 1004 THR B C 1
ATOM 15688 O O . THR B 1 1004 ? -10.68 32.25 0.903 1 94.88 1004 THR B O 1
ATOM 15691 N N . PHE B 1 1005 ? -10.305 32.125 -1.297 1 96.31 1005 PHE B N 1
ATOM 15692 C CA . PHE B 1 1005 ? -11.672 32.312 -1.756 1 96.31 1005 PHE B CA 1
ATOM 15693 C C . PHE B 1 1005 ? -12.227 31.047 -2.391 1 96.31 1005 PHE B C 1
ATOM 15695 O O . PHE B 1 1005 ? -11.578 30.453 -3.244 1 96.31 1005 PHE B O 1
ATOM 15702 N N . THR B 1 1006 ? -13.375 30.672 -1.939 1 95.5 1006 THR B N 1
ATOM 15703 C CA . THR B 1 1006 ? -13.938 29.422 -2.436 1 95.5 1006 THR B CA 1
ATOM 15704 C C . THR B 1 1006 ? -15.391 29.609 -2.867 1 95.5 1006 THR B C 1
ATOM 15706 O O . THR B 1 1006 ? -16.188 30.219 -2.145 1 95.5 1006 THR B O 1
ATOM 15709 N N . PHE B 1 1007 ? -15.75 29.156 -4.031 1 96.44 1007 PHE B N 1
ATOM 15710 C CA . PHE B 1 1007 ? -17.109 29.062 -4.539 1 96.44 1007 PHE B CA 1
ATOM 15711 C C . PHE B 1 1007 ? -17.562 27.609 -4.664 1 96.44 1007 PHE B C 1
ATOM 15713 O O . PHE B 1 1007 ? -16.797 26.766 -5.109 1 96.44 1007 PHE B O 1
ATOM 15720 N N . GLY B 1 1008 ? -18.766 27.375 -4.125 1 95.19 1008 GLY B N 1
ATOM 15721 C CA . GLY B 1 1008 ? -19.141 25.969 -4.141 1 95.19 1008 GLY B CA 1
ATOM 15722 C C . GLY B 1 1008 ? -20.609 25.75 -4.422 1 95.19 1008 GLY B C 1
ATOM 15723 O O . GLY B 1 1008 ? -21.406 26.688 -4.371 1 95.19 1008 GLY B O 1
ATOM 15724 N N . VAL B 1 1009 ? -20.922 24.531 -4.777 1 95.56 1009 VAL B N 1
ATOM 15725 C CA . VAL B 1 1009 ? -22.281 24.031 -5.02 1 95.56 1009 VAL B CA 1
ATOM 15726 C C . VAL B 1 1009 ? -22.5 22.719 -4.281 1 95.56 1009 VAL B C 1
ATOM 15728 O O . VAL B 1 1009 ? -21.594 21.875 -4.23 1 95.56 1009 VAL B O 1
ATOM 15731 N N . GLU B 1 1010 ? -23.641 22.594 -3.689 1 94.56 1010 GLU B N 1
ATOM 15732 C CA . GLU B 1 1010 ? -24.078 21.359 -3.043 1 94.56 1010 GLU B CA 1
ATOM 15733 C C . GLU B 1 1010 ? -25.422 20.906 -3.578 1 94.56 1010 GLU B C 1
ATOM 15735 O O . GLU B 1 1010 ? -26.391 21.672 -3.6 1 94.56 1010 GLU B O 1
ATOM 15740 N N . LEU B 1 1011 ? -25.469 19.688 -3.953 1 95.38 1011 LEU B N 1
ATOM 15741 C CA . LEU B 1 1011 ? -26.703 19.094 -4.457 1 95.38 1011 LEU B CA 1
ATOM 15742 C C . LEU B 1 1011 ? -27.016 17.797 -3.715 1 95.38 1011 LEU B C 1
ATOM 15744 O O . LEU B 1 1011 ? -26.125 17.031 -3.393 1 95.38 1011 LEU B O 1
ATOM 15748 N N . GLY B 1 1012 ? -28.234 17.719 -3.361 1 92.81 1012 GLY B N 1
ATOM 15749 C CA . GLY B 1 1012 ? -28.734 16.484 -2.77 1 92.81 1012 GLY B CA 1
ATOM 15750 C C . GLY B 1 1012 ? -29.906 15.898 -3.521 1 92.81 1012 GLY B C 1
ATOM 15751 O O . GLY B 1 1012 ? -30.781 16.625 -4.008 1 92.81 1012 GLY B O 1
ATOM 15752 N N . PHE B 1 1013 ? -30 14.656 -3.518 1 90.44 1013 PHE B N 1
ATOM 15753 C CA . PHE B 1 1013 ? -31.047 13.945 -4.23 1 90.44 1013 PHE B CA 1
ATOM 15754 C C . PHE B 1 1013 ? -31.734 12.93 -3.324 1 90.44 1013 PHE B C 1
ATOM 15756 O O . PHE B 1 1013 ? -31.109 12.398 -2.398 1 90.44 1013 PHE B O 1
#

Sequence (2026 aa):
MGKRLCLFLAVLFVSVGIAFAQTQVNGTVISSEDGEPVVGASVVVVGTKTGTVTDVDGKFSLNVPTGSKITVNYIGMQSQTVVAKANMKITMKAEAKALEEVIVTGYGNVKKSSFTGSAATMNTKGLEDVPVVSVEDKLAGGVSGVTITSKSSSPGGTSSIRIRGMGSINAGNDPLIVIDGTPVNSGNLSEFDYSSAGTNILSTINSNDIESMTVIKDAAAASLYGSRAANGVIVITTKSGKTGKTQVDFRSDWGFSNMAINYRPQLNGDDRRAVLLKGLENYYRYNQGQTAAQAAASAAGDIDDYAPLPGKGQTWTDWKKLLFRTGHHQNYQASVSGGSESTRFYASLAYTNQDGIVANTGLKRYTGNANLTHKFGHFNVDVTTLFSKMKQSLANEGNSYIAPTINYAFLQNPSTRPFDNKGGYNMKIGRVQRNPLYEQLHNSDVNNVIRSLNTLKLTWHIWDGLSASGKLAYDYTAGTEDVLWDRYSGDGGSVNGSLQRLKNEIRQLNSQFQLNYIKSFGLHNVDALVGYETENFQYGYDFIKAQDYPGELYEIGNAGTTNASSNKSQSKLLSYLGRVNYNYNNRYYASVSYRRDGSSRLSKDNRWGDFWSLSGSWRFGEEKFMEPVNGVVTDGKLRLSYGVNGTQPSSYYGYLNTYSYGEFYNGVSGIGIVGVANPDLKWEKNETFNVGLDLTFLEKYNLTFDYYTRTTSDLIYNMPISSVPGYYGTSYQTVMPTNIGSLRNNGFELTLSANWLNKKDFSWTSTLNMAHNSNKVVKLNGSDRVMDNANTVLVHQVGSPYYSYYGYEYAGVDPQTGKELYYINDGTANARNTTTDVNKAQRVVIGNNQAALQGGISNTMRWKFIDFGFTFTYQLGGDAFDYTHWQESNGGSDLYLGTVPAYYKLSDMWTGPGDTRAKLPKFQYGSVYQYSSRWLMPLDYLRLKNLSLGFSAPQQYLRPLGLNKARIYFSASNLLTFKSEKLRVDPEVPVNGIAIFETPNLRTFTFGVELGFMGKRLCLFLAVLFVSVGIAFAQTQVNGTVISSEDGEPVVGASVVVVGTKTGTVTDVDGKFSLNVPTGSKITVNYIGMQSQTVVAKANMKITMKAEAKALEEVIVTGYGNVKKSSFTGSAATMNTKGLEDVPVVSVEDKLAGGVSGVTITSKSSSPGGTSSIRIRGMGSINAGNDPLIVIDGTPVNSGNLSEFDYSSAGTNILSTINSNDIESMTVIKDAAAASLYGSRAANGVIVITTKSGKTGKTQVDFRSDWGFSNMAINYRPQLNGDDRRAVLLKGLENYYRYNQGQTAAQAAASAAGDIDDYAPLPGKGQTWTDWKKLLFRTGHHQNYQASVSGGSESTRFYASLAYTNQDGIVANTGLKRYTGNANLTHKFGHFNVDVTTLFSKMKQSLANEGNSYIAPTINYAFLQNPSTRPFDNKGGYNMKIGRVQRNPLYEQLHNSDVNNVIRSLNTLKLTWHIWDGLSASGKLAYDYTAGTEDVLWDRYSGDGGSVNGSLQRLKNEIRQLNSQFQLNYIKSFGLHNVDALVGYETENFQYGYDFIKAQDYPGELYEIGNAGTTNASSNKSQSKLLSYLGRVNYNYNNRYYASVSYRRDGSSRLSKDNRWGDFWSLSGSWRFGEEKFMEPVNGVVTDGKLRLSYGVNGTQPSSYYGYLNTYSYGEFYNGVSGIGIVGVANPDLKWEKNETFNVGLDLTFLEKYNLTFDYYTRTTSDLIYNMPISSVPGYYGTSYQTVMPTNIGSLRNNGFELTLSANWLNKKDFSWTSTLNMAHNSNKVVKLNGSDRVMDNANTVLVHQVGSPYYSYYGYEYAGVDPQTGKELYYINDGTANARNTTTDVNKAQRVVIGNNQAALQGGISNTMRWKFIDFGFTFTYQLGGDAFDYTHWQESNGGSDLYLGTVPAYYKLSDMWTGPGDTRAKLPKFQYGSVYQYSSRWLMPLDYLRLKNLSLGFSAPQQYLRPLGLNKARIYFSASNLLTFKSEKLRVDPEVPVNGIAIFETPNLRTFTFGVELGF

Secondary structure (DSSP, 8-state):
--SHHHHHHHTTS--------EEEEEEEEEETTT--B-TT-EEEETTSS-EEE--TTSEEEEEEETT-EEEEEETTEEEEEEE--TTEEEEE-B--S----EEEETTEEEETTT--S-EEEE-HHHHHT---SSSGGGGTTTSTTEEEEES--STT--EEEEESS---SSS--SPEEEETTEE---SB-----S-SS--BGGGGS-GGGEEEEEEE-SHHHHGGGGGG-TT-EEEEEE----SEEEEEEEEEEEEEEEESS--S-B--HHHHHHHHHHHHHHIIIIIS---HHHHHHHHHHHGGGTSPPPPTT-----HHHHH---EEEEEEEEEEEEE-SSEEEEEEEEEEEEE-SSTT-EEEEEEEEEEEEEEETTEEEEEEEEEEEEEEEE---TT-TT-HHHIIIII--TT--SB-TTSPBPSS-TTTT--HHHHHHSEEEEEEEEEEEEEEEEEEEEETTEEEEEEEEEEEEEEEEEEEE-TTSTTTGGGT-EEEEEEEEEEEEEEEEEEEEEEEETTEEEEEEEEEEEEEEEEEEEEEEEE--SSS---GGG-SEEEEEEEEEEEEEEEEEEEEEEEETTTEEEEEEEEEEEETTS-TTT-EEEEEEEEEEE-GGGSGGGGGGTTTEEEEEEEEEEEEEEE--SSSSTTS-EEEEEEEETTEEEEEEEE---TT---EEEEEEEEEEEEEETTTEEEEEEEEEEEEEEEEEEEE--STTT---TT---EEEEEEEEEEEEEEEEEEEEEEEE-SSEEEEEEEEEEEEEEEEEE-SS-SEEE-SS-TTEEEEBTS-SSEEEEB-EEEE-TTT-PEEEE--SSSTTTTSEES-GGGS--EEEEE---SEEEEEEEEEEETTEEEEEEEEEEES-EEEE--GGG-SSS-HHHHHS--BTT--GGGB--STT----SBPPP-TT-----BGGGEEE--EEEEEEEEEEEE--HHHHGGGT-SEEEEEEEEES--EEE-TT--S-SS--TT-EESSPPPPEEEEEEEEEEE-/--HHHHHHHHGGG--------EEEEEEEEEETTT--B-TT-EEEETTSS-EEE--TTSEEEEEEETT-EEEEEETTEEEEEEE--TTEEEEE-B--S----EEEETTEEEETTT--S-EEEE-HHHHHT---SSSGGGGTTTSTTEEEEES--STT--EEEEESS---SSS--SPEEEETTEE---SB-----S-SS--BGGGGS-GGGEEEEEEE-SHHHHGGGGGG-TT-EEEEEE----SEEEEEEEEEEEEEEEESS--S-B--HHHHHHHHHHHHHHIIIIIS---HHHHHHHHHHHGGGTSPPPPTT-----HHHHHB--EEEEEEEEEEEEE-SSEEEEEEEEEEEEE-SBTT-EEEEEEEEEEEEEEETTEEEEEEEEEEEEEEEE---TT-TT-HHHIIIII--TT--SB-TTSPBPSS-TTTT--HHHHHHSEEEEEEEEEEEEEEEEEEEEETTEEEEEEEEEEEEEEEEEEEE-TTSTTTGGGT-EEEEEEEEEEEEEEEEEEEEEEEETTEEEEEEEEEEEEEEEEEEEEEEEE--SSS---GGG-SEEEEEEEEEEEEEEEEEEEEEEEETTTEEEEEEEEEEEETTS-TTT-EEEEEEEEEEE-GGGSGGGGGGTTTEEEEEEEEEEEEEEE--SSSSTTS-EEEEEEEETTEEEEEEEE---TT---EEEEEEEEEEEEEETTTEEEEEEEEEEEEEEEEEEEE--STTT---TT---EEEEEEEEEEEEEEEEEEEEEEEE-SSEEEEEEEEEEEEEEEEEE-SS-SEEE-SS-TTEEEEBTS-SSEEEEB-EEEE-TTT-PEEEE--SSSTTTTSEES-GGGS--EEEEE---SEEEEEEEEEEETTEEEEEEEEEEES-EEEE--GGG-SSS-HHHHHS--BTT--GGGB--STT----SBPPP-TT-----BGGGEEE--EEEEEEEEEEEE--HHHHGGGT-SEEEEEEEEEEEEEEE-TT--S-SS--TT-EESSPPPPEEEEEEEEEEE-

Nearest PDB structures (foldseek):
  6sm3-assembly1_B  TM=8.694E-01  e=4.935E-82  Porphyromonas gingivalis W83
  8a9y-assembly1_I  TM=8.506E-01  e=1.783E-75  Bacteroides thetaiotaomicron VPI-5482
  6i97-assembly1_A  TM=6.927E-01  e=7.168E-26  Pseudomonas aeruginosa
  8the-assembly1_A  TM=6.723E-01  e=1.393E-25  Pseudomonas aeruginosa
  2w78-assembly2_B  TM=7.128E-01  e=3.582E-22  Pseudomonas aeruginosa PAO1